Protein 1RI9 (pdb70)

Sequence (77 aa):
EKEEKDFRKKFKYDGEIRVLYSTKVTTSITSKKWGTRDLQVKPGESLEVIQTTDDTKVLCRNEEGKYGYVLRSYLADEKEEKDFRKKFKYDGEIRVLYSTKVTTSITSKKWGTRDLQVKPGESLEVIQTTDDTKVLCRNEEGKYGYVLRSYLADEKEEKDFRKKFKYDGEIRVLYSTKVTTSITSKKWGTRDLQVKPGESLEVIQTTDDTKVLCRNEEGKYGYVLRSYLADEKEEKDFRKKFKYDGEIRVLYSTKVTTSITSKKWGTRDLQVKPGESLEVIQTTDDTKVLCRNEEGKYGYVLRSYLADEKEEKDFRKKFKYDGEIRVLYSTKVTTSITSKKWGTRDLQVKPGESLEVIQTTDDTKVLCRNEEGKYGYVLRSYLADEKEEKDFRKKFKYDGEIRVLYSTKVTTSITSKKWGTRDLQVKPGESLEVIQTTDDTKVLCRNEEGKYGYVLRSYLADEKEEKDFRKKFKYDGEIRVLYSTKVTTSITSKKWGTRDLQVKPGESLEVIQTTDDTKVLCRNEEGKYGYVLRSYLADEKEEKDFRKKFKYDGEIRVLYSTKVTTSITSKKWGTRDLQVKPGESLEVIQTTDDTKVLCRNEEGKYGYVLRSYLADEKEEKDFRKKFKYDGEIRVLYSTKVTTSITSKKWGTRDLQVKPGESLEVIQTTDDTKVLCRNEEGKYGYVLRSYLADEKEEKDFRKKFKYDGEIRVLYSTKVTTSITSKKWGTRDLQVKPGESLEVIQTTDDTKVLCRNEEGKYGYVLRSYLADEKEEKDFRKKFKYDGEIRVLYSTKVTTSITSKKWGTRDLQVKPGESLEVIQTTDDTKVLCRNEEGKYGYVLRSYLADEKEEKDFRKKFKYDGEIRVLYSTKVTTSITSKKWGTRDLQVKPGESLEVIQTTDDTKVLCRNEEGKYGYVLRSYLADEKEEKDFRKKFKYDGEIRVLYSTKVTTSITSKKWGTRDLQVKPGESLEVIQTTDDTKVLCRNEEGKYGYVLRSYLADEKEEKDFRKKFKYDGEIRVLYSTKVTTSITSKKWGTRDLQVKPGESLEVIQTTDDTKVLCRNEEGKYGYVLRSYLADEKEEKDFRKKFKYDGEIRVLYSTKVTTSITSKKWGTRDLQVKPGESLEVIQTTDDTKVLCRNEEGKYGYVLRSYLADEKEEKDFRKKFKYDGEIRVLYSTKVTTSITSKKWGTRDLQVKPGESLEVIQTTDDTKVLCRNEEGKYGYVLRSYLADEKEEKDFRKKFKYDGEIRVLYSTKVTTSITSKKWGTRDLQVKPGESLEVIQTTDDTKVLCRNEEGKYGYVLRSYLADEKEEKDFRKKFKYDGEIRVLYSTKVTTSITSKKWGTRDLQVKPGESLEVIQTTDDTKVLCRNEEGKYGYVLRSYLADEKEEKDFRKKFKYDGEIRVLYSTKVTTSITSKKWGTRDLQVKPGESLEVIQTTDDTKVLCRNEEGKYGYVLRSYLADEKEEKDFRKKFKYDGEIRVLYSTKVTTSITSKKWGTRDLQVKPGESLEVIQTTDDTKVLCRNEEGKYGYVLRSYLAD

Solvent-accessible surface area: 5513 Å² total; per-residue (Å²): 164,138,56,50,130,75,13,130,124,112,8,141,85,122,50,127,48,142,54,131,82,65,19,136,10,55,108,74,10,7,66,168,136,81,40,138,104,29,9,136,12,107,42,51,75,69,29,78,0,1,80,66,59,115,124,65,36,13,2,4,96,25,182,143,12,64,22,2,20,2,70,133,84,42,22,21,171

Radius of gyration: 11.42 Å; Cα contacts (8 Å, |Δi|>4): 143; chains: 1; bounding box: 29×22×27 Å

GO terms:
  GO:0050852 T cell receptor signaling pathway (P, TAS)
  GO:0005515 protein binding (F, IPI)
  GO:0005634 nucleus (C, TAS)
  GO:0006955 immune response (P, TAS)
  GO:0005829 cytosol (C, TAS)
  GO:0005737 cytoplasm (C, EXP)
  GO:0005102 signaling receptor binding (F, TAS)
  GO:0015629 actin cytoskeleton (C, TAS)

Nearest PDB structures (foldseek):
  1ri9-assembly1_A  TM=9.977E-01  e=1.172E-13  Homo sapiens
  1b07-assembly1_A  TM=7.078E-01  e=4.066E-02  Mus musculus
  1gl5-assembly1_A  TM=6.470E-01  e=2.477E-02  Mus musculus
  3qwy-assembly2_B  TM=7.095E-01  e=5.896E-02  Caenorhabditis elegans
  2l3s-assembly1_A  TM=6.699E-01  e=9.096E-02  Gallus gallus

CATH classification: 2.30.30.40

Secondary structure (DSSP, 8-state):
-HHHHHHHHHT---S----SS-PBPPTTS-SS---TTB----TT-B-EEEEESSSSEEEEEETTTEEEEEEGGGS--

Organism: Homo sapiens (NCBI:txid9606)

Structure (mmCIF, N/CA/C/O backbone):
data_1RI9
#
_entry.id   1RI9
#
loop_
_atom_site.group_PDB
_atom_site.id
_atom_site.type_symbol
_atom_site.label_atom_id
_atom_site.label_alt_id
_atom_site.label_comp_id
_atom_site.label_asym_id
_atom_site.label_entity_id
_atom_site.label_seq_id
_atom_site.pdbx_PDB_ins_code
_atom_site.Cartn_x
_atom_site.Cartn_y
_atom_site.Cartn_z
_atom_site.occupancy
_atom_site.B_iso_or_equiv
_atom_site.auth_seq_id
_atom_site.auth_comp_id
_atom_site.auth_asym_id
_atom_site.auth_atom_id
_atom_site.pdbx_PDB_model_num
ATOM 1 N N . GLU A 1 20 ? 8.598 -3.810 12.693 1.00 0.00 7 GLU A N 1
ATOM 2 C CA . GLU A 1 20 ? 8.399 -4.493 13.960 1.00 0.00 7 GLU A CA 1
ATOM 3 C C . GLU A 1 20 ? 8.164 -5.987 13.727 1.00 0.00 7 GLU A C 1
ATOM 4 O O . GLU A 1 20 ? 8.480 -6.509 12.659 1.00 0.00 7 GLU A O 1
ATOM 16 N N . LYS A 1 21 ? 7.611 -6.632 14.744 1.00 0.00 8 LYS A N 1
ATOM 17 C CA . LYS A 1 21 ? 7.330 -8.055 14.663 1.00 0.00 8 LYS A CA 1
ATOM 18 C C . LYS A 1 21 ? 6.303 -8.306 13.557 1.00 0.00 8 LYS A C 1
ATOM 19 O O . LYS A 1 21 ? 6.162 -9.431 13.080 1.00 0.00 8 LYS A O 1
ATOM 38 N N . GLU A 1 22 ? 5.613 -7.240 13.181 1.00 0.00 9 GLU A N 1
ATOM 39 C CA . GLU A 1 22 ? 4.604 -7.330 12.140 1.00 0.00 9 GLU A CA 1
ATOM 40 C C . GLU A 1 22 ? 5.262 -7.594 10.784 1.00 0.00 9 GLU A C 1
ATOM 41 O O . GLU A 1 22 ? 4.650 -8.190 9.899 1.00 0.00 9 GLU A O 1
ATOM 53 N N . GLU A 1 23 ? 6.500 -7.137 10.664 1.00 0.00 10 GLU A N 1
ATOM 54 C CA . GLU A 1 23 ? 7.247 -7.317 9.431 1.00 0.00 10 GLU A CA 1
ATOM 55 C C . GLU A 1 23 ? 7.454 -8.806 9.147 1.00 0.00 10 GLU A C 1
ATOM 56 O O . GLU A 1 23 ? 7.474 -9.224 7.991 1.00 0.00 10 GLU A O 1
ATOM 68 N N . LYS A 1 24 ? 7.602 -9.566 10.223 1.00 0.00 11 LYS A N 1
ATOM 69 C CA . LYS A 1 24 ? 7.805 -11.000 10.104 1.00 0.00 11 LYS A CA 1
ATOM 70 C C . LYS A 1 24 ? 6.514 -11.655 9.610 1.00 0.00 11 LYS A C 1
ATOM 71 O O . LYS A 1 24 ? 6.555 -12.663 8.907 1.00 0.00 11 LYS A O 1
ATOM 90 N N . ASP A 1 25 ? 5.398 -11.055 9.997 1.00 0.00 12 ASP A N 1
ATOM 91 C CA . ASP A 1 25 ? 4.097 -11.567 9.602 1.00 0.00 12 ASP A CA 1
ATOM 92 C C . ASP A 1 25 ? 3.906 -11.359 8.099 1.00 0.00 12 ASP A C 1
ATOM 93 O O . ASP A 1 25 ? 3.459 -12.263 7.395 1.00 0.00 12 ASP A O 1
ATOM 102 N N . PHE A 1 26 ? 4.255 -10.162 7.651 1.00 0.00 13 PHE A N 1
ATOM 103 C CA . PHE A 1 26 ? 4.128 -9.823 6.243 1.00 0.00 13 PHE A CA 1
ATOM 104 C C . PHE A 1 26 ? 5.135 -10.605 5.398 1.00 0.00 13 PHE A C 1
ATOM 105 O O . PHE A 1 26 ? 4.760 -11.256 4.424 1.00 0.00 13 PHE A O 1
ATOM 122 N N . ARG A 1 27 ? 6.394 -10.516 5.801 1.00 0.00 14 ARG A N 1
ATOM 123 C CA . ARG A 1 27 ? 7.458 -11.208 5.093 1.00 0.00 14 ARG A CA 1
ATOM 124 C C . ARG A 1 27 ? 7.204 -12.717 5.097 1.00 0.00 14 ARG A C 1
ATOM 125 O O . ARG A 1 27 ? 7.631 -13.424 4.186 1.00 0.00 14 ARG A O 1
ATOM 146 N N . LYS A 1 28 ? 6.511 -13.165 6.133 1.00 0.00 15 LYS A N 1
ATOM 147 C CA . LYS A 1 28 ? 6.196 -14.577 6.268 1.00 0.00 15 LYS A CA 1
ATOM 148 C C . LYS A 1 28 ? 5.488 -15.061 5.001 1.00 0.00 15 LYS A C 1
ATOM 149 O O . LYS A 1 28 ? 5.969 -15.967 4.324 1.00 0.00 15 LYS A O 1
ATOM 168 N N . LYS A 1 29 ? 4.355 -14.433 4.719 1.00 0.00 16 LYS A N 1
ATOM 169 C CA . LYS A 1 29 ? 3.576 -14.788 3.545 1.00 0.00 16 LYS A CA 1
ATOM 170 C C . LYS A 1 29 ? 4.117 -14.030 2.331 1.00 0.00 16 LYS A C 1
ATOM 171 O O . LYS A 1 29 ? 4.055 -14.526 1.207 1.00 0.00 16 LYS A O 1
ATOM 190 N N . PHE A 1 30 ? 4.635 -12.840 2.598 1.00 0.00 17 PHE A N 1
ATOM 191 C CA . PHE A 1 30 ? 5.186 -12.009 1.542 1.00 0.00 17 PHE A CA 1
ATOM 192 C C . PHE A 1 30 ? 6.660 -12.339 1.298 1.00 0.00 17 PHE A C 1
ATOM 193 O O . PHE A 1 30 ? 7.435 -11.473 0.893 1.00 0.00 17 PHE A O 1
ATOM 210 N N . LYS A 1 31 ? 7.003 -13.593 1.554 1.00 0.00 18 LYS A N 1
ATOM 211 C CA . LYS A 1 31 ? 8.371 -14.047 1.367 1.00 0.00 18 LYS A CA 1
ATOM 212 C C . LYS A 1 31 ? 8.978 -13.339 0.154 1.00 0.00 18 LYS A C 1
ATOM 213 O O . LYS A 1 31 ? 10.079 -13.676 -0.279 1.00 0.00 18 LYS A O 1
ATOM 232 N N . TYR A 1 32 ? 8.233 -12.372 -0.360 1.00 0.00 19 TYR A N 1
ATOM 233 C CA . TYR A 1 32 ? 8.684 -11.613 -1.515 1.00 0.00 19 TYR A CA 1
ATOM 234 C C . TYR A 1 32 ? 9.946 -10.813 -1.186 1.00 0.00 19 TYR A C 1
ATOM 235 O O . TYR A 1 32 ? 9.946 -9.998 -0.265 1.00 0.00 19 TYR A O 1
ATOM 253 N N . ASP A 1 33 ? 10.991 -11.073 -1.958 1.00 0.00 20 ASP A N 1
ATOM 254 C CA . ASP A 1 33 ? 12.256 -10.387 -1.761 1.00 0.00 20 ASP A CA 1
ATOM 255 C C . ASP A 1 33 ? 12.401 -9.281 -2.809 1.00 0.00 20 ASP A C 1
ATOM 256 O O . ASP A 1 33 ? 12.795 -9.545 -3.944 1.00 0.00 20 ASP A O 1
ATOM 265 N N . GLY A 1 34 ? 12.074 -8.067 -2.391 1.00 0.00 21 GLY A N 1
ATOM 266 C CA . GLY A 1 34 ? 12.163 -6.921 -3.279 1.00 0.00 21 GLY A CA 1
ATOM 267 C C . GLY A 1 34 ? 12.507 -5.650 -2.501 1.00 0.00 21 GLY A C 1
ATOM 268 O O . GLY A 1 34 ? 12.852 -5.713 -1.322 1.00 0.00 21 GLY A O 1
ATOM 272 N N . GLU A 1 35 ? 12.402 -4.524 -3.192 1.00 0.00 22 GLU A N 1
ATOM 273 C CA . GLU A 1 35 ? 12.698 -3.240 -2.581 1.00 0.00 22 GLU A CA 1
ATOM 274 C C . GLU A 1 35 ? 11.401 -2.512 -2.221 1.00 0.00 22 GLU A C 1
ATOM 275 O O . GLU A 1 35 ? 10.846 -1.783 -3.043 1.00 0.00 22 GLU A O 1
ATOM 287 N N . ILE A 1 36 ? 10.956 -2.733 -0.993 1.00 0.00 23 ILE A N 1
ATOM 288 C CA . ILE A 1 36 ? 9.735 -2.108 -0.515 1.00 0.00 23 ILE A CA 1
ATOM 289 C C . ILE A 1 36 ? 9.962 -0.601 -0.371 1.00 0.00 23 ILE A C 1
ATOM 290 O O . ILE A 1 36 ? 10.677 -0.161 0.528 1.00 0.00 23 ILE A O 1
ATOM 306 N N . ARG A 1 37 ? 9.340 0.147 -1.270 1.00 0.00 24 ARG A N 1
ATOM 307 C CA . ARG A 1 37 ? 9.465 1.595 -1.254 1.00 0.00 24 ARG A CA 1
ATOM 308 C C . ARG A 1 37 ? 8.239 2.241 -1.903 1.00 0.00 24 ARG A C 1
ATOM 309 O O . ARG A 1 37 ? 7.993 2.055 -3.094 1.00 0.00 24 ARG A O 1
ATOM 330 N N . VAL A 1 38 ? 7.504 2.986 -1.092 1.00 0.00 25 VAL A N 1
ATOM 331 C CA . VAL A 1 38 ? 6.310 3.661 -1.572 1.00 0.00 25 VAL A CA 1
ATOM 332 C C . VAL A 1 38 ? 6.709 4.736 -2.584 1.00 0.00 25 VAL A C 1
ATOM 333 O O . VAL A 1 38 ? 7.124 5.830 -2.203 1.00 0.00 25 VAL A O 1
ATOM 346 N N . LEU A 1 39 ? 6.571 4.388 -3.855 1.00 0.00 26 LEU A N 1
ATOM 347 C CA . LEU A 1 39 ? 6.912 5.310 -4.925 1.00 0.00 26 LEU A CA 1
ATOM 348 C C . LEU A 1 39 ? 5.670 6.115 -5.314 1.00 0.00 26 LEU A C 1
ATOM 349 O O . LEU A 1 39 ? 5.732 7.337 -5.440 1.00 0.00 26 LEU A O 1
ATOM 365 N N . TYR A 1 40 ? 4.571 5.397 -5.495 1.00 0.00 27 TYR A N 1
ATOM 366 C CA . TYR A 1 40 ? 3.317 6.029 -5.867 1.00 0.00 27 TYR A CA 1
ATOM 367 C C . TYR A 1 40 ? 2.201 5.648 -4.892 1.00 0.00 27 TYR A C 1
ATOM 368 O O . TYR A 1 40 ? 1.486 4.672 -5.112 1.00 0.00 27 TYR A O 1
ATOM 386 N N . SER A 1 41 ? 2.087 6.440 -3.836 1.00 0.00 28 SER A N 1
ATOM 387 C CA . SER A 1 41 ? 1.070 6.198 -2.826 1.00 0.00 28 SER A CA 1
ATOM 388 C C . SER A 1 41 ? -0.313 6.547 -3.382 1.00 0.00 28 SER A C 1
ATOM 389 O O . SER A 1 41 ? -0.614 7.716 -3.618 1.00 0.00 28 SER A O 1
ATOM 397 N N . THR A 1 42 ? -1.116 5.511 -3.576 1.00 0.00 29 THR A N 1
ATOM 398 C CA . THR A 1 42 ? -2.459 5.693 -4.100 1.00 0.00 29 THR A CA 1
ATOM 399 C C . THR A 1 42 ? -3.455 5.890 -2.956 1.00 0.00 29 THR A C 1
ATOM 400 O O . THR A 1 42 ? -3.167 5.546 -1.811 1.00 0.00 29 THR A O 1
ATOM 411 N N . LYS A 1 43 ? -4.607 6.443 -3.306 1.00 0.00 30 LYS A N 1
ATOM 412 C CA . LYS A 1 43 ? -5.648 6.690 -2.323 1.00 0.00 30 LYS A CA 1
ATOM 413 C C . LYS A 1 43 ? -6.704 5.586 -2.415 1.00 0.00 30 LYS A C 1
ATOM 414 O O . LYS A 1 43 ? -7.084 5.176 -3.511 1.00 0.00 30 LYS A O 1
ATOM 433 N N . VAL A 1 44 ? -7.147 5.136 -1.251 1.00 0.00 31 VAL A N 1
ATOM 434 C CA . VAL A 1 44 ? -8.151 4.088 -1.186 1.00 0.00 31 VAL A CA 1
ATOM 435 C C . VAL A 1 44 ? -9.500 4.651 -1.637 1.00 0.00 31 VAL A C 1
ATOM 436 O O . VAL A 1 44 ? -10.034 5.567 -1.013 1.00 0.00 31 VAL A O 1
ATOM 449 N N . THR A 1 45 ? -10.013 4.081 -2.717 1.00 0.00 32 THR A N 1
ATOM 450 C CA . THR A 1 45 ? -11.289 4.515 -3.259 1.00 0.00 32 THR A CA 1
ATOM 451 C C . THR A 1 45 ? -12.439 4.009 -2.384 1.00 0.00 32 THR A C 1
ATOM 452 O O . THR A 1 45 ? -12.459 2.844 -1.991 1.00 0.00 32 THR A O 1
ATOM 463 N N . THR A 1 46 ? -13.368 4.911 -2.105 1.00 0.00 33 THR A N 1
ATOM 464 C CA . THR A 1 46 ? -14.518 4.572 -1.285 1.00 0.00 33 THR A CA 1
ATOM 465 C C . THR A 1 46 ? -15.084 3.211 -1.696 1.00 0.00 33 THR A C 1
ATOM 466 O O . THR A 1 46 ? -15.801 2.575 -0.926 1.00 0.00 33 THR A O 1
ATOM 477 N N . SER A 1 47 ? -14.739 2.805 -2.909 1.00 0.00 34 SER A N 1
ATOM 478 C CA . SER A 1 47 ? -15.203 1.531 -3.432 1.00 0.00 34 SER A CA 1
ATOM 479 C C . SER A 1 47 ? -14.210 0.424 -3.072 1.00 0.00 34 SER A C 1
ATOM 480 O O . SER A 1 47 ? -14.269 -0.672 -3.626 1.00 0.00 34 SER A O 1
ATOM 488 N N . ILE A 1 48 ? -13.320 0.750 -2.147 1.00 0.00 35 ILE A N 1
ATOM 489 C CA . ILE A 1 48 ? -12.315 -0.203 -1.706 1.00 0.00 35 ILE A CA 1
ATOM 490 C C . ILE A 1 48 ? -12.986 -1.296 -0.872 1.00 0.00 35 ILE A C 1
ATOM 491 O O . ILE A 1 48 ? -14.174 -1.207 -0.567 1.00 0.00 35 ILE A O 1
ATOM 507 N N . THR A 1 49 ? -12.195 -2.301 -0.526 1.00 0.00 36 THR A N 1
ATOM 508 C CA . THR A 1 49 ? -12.698 -3.410 0.267 1.00 0.00 36 THR A CA 1
ATOM 509 C C . THR A 1 49 ? -12.971 -2.958 1.702 1.00 0.00 36 THR A C 1
ATOM 510 O O . THR A 1 49 ? -12.062 -2.510 2.400 1.00 0.00 36 THR A O 1
ATOM 521 N N . SER A 1 50 ? -14.228 -3.091 2.102 1.00 0.00 37 SER A N 1
ATOM 522 C CA . SER A 1 50 ? -14.632 -2.702 3.442 1.00 0.00 37 SER A CA 1
ATOM 523 C C . SER A 1 50 ? -15.172 -3.917 4.199 1.00 0.00 37 SER A C 1
ATOM 524 O O . SER A 1 50 ? -15.100 -3.970 5.426 1.00 0.00 37 SER A O 1
ATOM 532 N N . LYS A 1 51 ? -15.701 -4.862 3.436 1.00 0.00 38 LYS A N 1
ATOM 533 C CA . LYS A 1 51 ? -16.253 -6.073 4.020 1.00 0.00 38 LYS A CA 1
ATOM 534 C C . LYS A 1 51 ? -15.279 -7.232 3.795 1.00 0.00 38 LYS A C 1
ATOM 535 O O . LYS A 1 51 ? -14.974 -7.980 4.723 1.00 0.00 38 LYS A O 1
ATOM 554 N N . LYS A 1 52 ? -14.819 -7.344 2.558 1.00 0.00 39 LYS A N 1
ATOM 555 C CA . LYS A 1 52 ? -13.886 -8.399 2.199 1.00 0.00 39 LYS A CA 1
ATOM 556 C C . LYS A 1 52 ? -12.550 -8.154 2.904 1.00 0.00 39 LYS A C 1
ATOM 557 O O . LYS A 1 52 ? -11.958 -7.085 2.764 1.00 0.00 39 LYS A O 1
ATOM 576 N N . TRP A 1 53 ? -12.115 -9.162 3.646 1.00 0.00 40 TRP A N 1
ATOM 577 C CA . TRP A 1 53 ? -10.860 -9.069 4.372 1.00 0.00 40 TRP A CA 1
ATOM 578 C C . TRP A 1 53 ? -10.201 -10.450 4.356 1.00 0.00 40 TRP A C 1
ATOM 579 O O 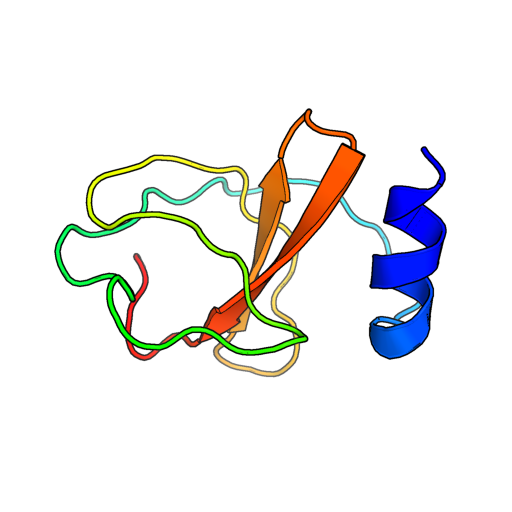. TRP A 1 53 ? -10.831 -11.446 4.710 1.00 0.00 40 TRP A O 1
ATOM 600 N N . GLY A 1 54 ? -8.943 -10.465 3.943 1.00 0.00 41 GLY A N 1
ATOM 601 C CA . GLY A 1 54 ? -8.192 -11.708 3.876 1.00 0.00 41 GLY A CA 1
ATOM 602 C C . GLY A 1 54 ? -6.980 -11.666 4.809 1.00 0.00 41 GLY A C 1
ATOM 603 O O . GLY A 1 54 ? -6.529 -10.591 5.199 1.00 0.00 41 GLY A O 1
ATOM 607 N N . THR A 1 55 ? -6.487 -12.851 5.139 1.00 0.00 42 THR A N 1
ATOM 608 C CA . THR A 1 55 ? -5.336 -12.964 6.018 1.00 0.00 42 THR A CA 1
ATOM 609 C C . THR A 1 55 ? -4.150 -12.184 5.447 1.00 0.00 42 THR A C 1
ATOM 610 O O . THR A 1 55 ? -3.374 -11.591 6.195 1.00 0.00 42 THR A O 1
ATOM 621 N N . ARG A 1 56 ? -4.046 -12.210 4.126 1.00 0.00 43 ARG A N 1
ATOM 622 C CA . ARG A 1 56 ? -2.968 -11.513 3.446 1.00 0.00 43 ARG A CA 1
ATOM 623 C C . ARG A 1 56 ? -3.444 -10.141 2.964 1.00 0.00 43 ARG A C 1
ATOM 624 O O . ARG A 1 56 ? -2.723 -9.446 2.249 1.00 0.00 43 ARG A O 1
ATOM 645 N N . ASP A 1 57 ? -4.654 -9.793 3.374 1.00 0.00 44 ASP A N 1
ATOM 646 C CA . ASP A 1 57 ? -5.235 -8.516 2.992 1.00 0.00 44 ASP A CA 1
ATOM 647 C C . ASP A 1 57 ? -5.167 -7.555 4.181 1.00 0.00 44 ASP A C 1
ATOM 648 O O . ASP A 1 57 ? -4.973 -7.981 5.318 1.00 0.00 44 ASP A O 1
ATOM 657 N N . LEU A 1 58 ? -5.332 -6.276 3.876 1.00 0.00 45 LEU A N 1
ATOM 658 C CA . LEU A 1 58 ? -5.292 -5.251 4.905 1.00 0.00 45 LEU A CA 1
ATOM 659 C C . LEU A 1 58 ? -6.721 -4.898 5.323 1.00 0.00 45 LEU A C 1
ATOM 660 O O . LEU A 1 58 ? -7.646 -4.984 4.517 1.00 0.00 45 LEU A O 1
ATOM 676 N N . GLN A 1 59 ? -6.856 -4.507 6.582 1.00 0.00 46 GLN A N 1
ATOM 677 C CA . GLN A 1 59 ? -8.157 -4.141 7.116 1.00 0.00 46 GLN A CA 1
ATOM 678 C C . GLN A 1 59 ? -8.433 -2.657 6.869 1.00 0.00 46 GLN A C 1
ATOM 679 O O . GLN A 1 59 ? -9.117 -2.009 7.660 1.00 0.00 46 GLN A O 1
ATOM 693 N N . VAL A 1 60 ? -7.887 -2.161 5.768 1.00 0.00 47 VAL A N 1
ATOM 694 C CA . VAL A 1 60 ? -8.066 -0.765 5.407 1.00 0.00 47 VAL A CA 1
ATOM 695 C C . VAL A 1 60 ? -9.546 -0.504 5.116 1.00 0.00 47 VAL A C 1
ATOM 696 O O . VAL A 1 60 ? -10.307 -1.437 4.863 1.00 0.00 47 VAL A O 1
ATOM 709 N N . LYS A 1 61 ? -9.909 0.770 5.161 1.00 0.00 48 LYS A N 1
ATOM 710 C CA . LYS A 1 61 ? -11.283 1.165 4.906 1.00 0.00 48 LYS A CA 1
ATOM 711 C C . LYS A 1 61 ? -11.347 1.956 3.597 1.00 0.00 48 LYS A C 1
ATOM 712 O O . LYS A 1 61 ? -10.351 2.538 3.171 1.00 0.00 48 LYS A O 1
ATOM 731 N N . PRO A 1 62 ? -12.559 1.952 2.982 1.00 0.00 49 PRO A N 1
ATOM 732 C CA . PRO A 1 62 ? -12.766 2.662 1.731 1.00 0.00 49 PRO A CA 1
ATOM 733 C C . PRO A 1 62 ? -12.852 4.171 1.965 1.00 0.00 49 PRO A C 1
ATOM 734 O O . PRO A 1 62 ? -13.597 4.628 2.831 1.00 0.00 49 PRO A O 1
ATOM 745 N N . GLY A 1 63 ? -12.079 4.905 1.177 1.00 0.00 50 GLY A N 1
ATOM 746 C CA . GLY A 1 63 ? -12.058 6.353 1.288 1.00 0.00 50 GLY A CA 1
ATOM 747 C C . GLY A 1 63 ? -10.848 6.824 2.097 1.00 0.00 50 GLY A C 1
ATOM 748 O O . GLY A 1 63 ? -10.759 7.995 2.463 1.00 0.00 50 GLY A O 1
ATOM 752 N N . GLU A 1 64 ? -9.946 5.888 2.352 1.00 0.00 51 GLU A N 1
ATOM 753 C CA . GLU A 1 64 ? -8.745 6.192 3.111 1.00 0.00 51 GLU A CA 1
ATOM 754 C C . GLU A 1 64 ? -7.543 6.322 2.173 1.00 0.00 51 GLU A C 1
ATOM 755 O O . GLU A 1 64 ? -7.645 6.026 0.983 1.00 0.00 51 GLU A O 1
ATOM 767 N N . SER A 1 65 ? -6.433 6.765 2.744 1.00 0.00 52 SER A N 1
ATOM 768 C CA . SER A 1 65 ? -5.213 6.938 1.974 1.00 0.00 52 SER A CA 1
ATOM 769 C C . SER A 1 65 ? -4.059 6.191 2.647 1.00 0.00 52 SER A C 1
ATOM 770 O O . SER A 1 65 ? -3.831 6.344 3.846 1.00 0.00 52 SER A O 1
ATOM 778 N N . LEU A 1 66 ? -3.362 5.399 1.845 1.00 0.00 53 LEU A N 1
ATOM 779 C CA . LEU A 1 66 ? -2.238 4.627 2.348 1.00 0.00 53 LEU A CA 1
ATOM 780 C C . LEU A 1 66 ? -1.113 4.639 1.311 1.00 0.00 53 LEU A C 1
ATOM 781 O O . LEU A 1 66 ? -1.332 5.001 0.156 1.00 0.00 53 LEU A O 1
ATOM 797 N N . GLU A 1 67 ? 0.067 4.239 1.761 1.00 0.00 54 GLU A N 1
ATOM 798 C CA . GLU A 1 67 ? 1.227 4.198 0.887 1.00 0.00 54 GLU A CA 1
ATOM 799 C C . GLU A 1 67 ? 1.173 2.960 -0.010 1.00 0.00 54 GLU A C 1
ATOM 800 O O . GLU A 1 67 ? 0.902 1.858 0.463 1.00 0.00 54 GLU A O 1
ATOM 812 N N . VAL A 1 68 ? 1.435 3.184 -1.290 1.00 0.00 55 VAL A N 1
ATOM 813 C CA . VAL A 1 68 ? 1.419 2.100 -2.257 1.00 0.00 55 VAL A CA 1
ATOM 814 C C . VAL A 1 68 ? 2.857 1.693 -2.584 1.00 0.00 55 VAL A C 1
ATOM 815 O O . VAL A 1 68 ? 3.683 2.539 -2.925 1.00 0.00 55 VAL A O 1
ATOM 828 N N . ILE A 1 69 ? 3.113 0.398 -2.468 1.00 0.00 56 ILE A N 1
ATOM 829 C CA . ILE A 1 69 ? 4.437 -0.131 -2.747 1.00 0.00 56 ILE A CA 1
ATOM 830 C C . ILE A 1 69 ? 4.516 -0.546 -4.218 1.00 0.00 56 ILE A C 1
ATOM 831 O O . ILE A 1 69 ? 4.025 0.164 -5.094 1.00 0.00 56 ILE A O 1
ATOM 847 N N . GLN A 1 70 ? 5.138 -1.694 -4.443 1.00 0.00 57 GLN A N 1
ATOM 848 C CA . GLN A 1 70 ? 5.288 -2.212 -5.792 1.00 0.00 57 GLN A CA 1
ATOM 849 C C . GLN A 1 70 ? 4.156 -3.189 -6.115 1.00 0.00 57 GLN A C 1
ATOM 850 O O . GLN A 1 70 ? 3.554 -3.766 -5.211 1.00 0.00 57 GLN A O 1
ATOM 864 N N . THR A 1 71 ? 3.901 -3.344 -7.405 1.00 0.00 58 THR A N 1
ATOM 865 C CA . THR A 1 71 ? 2.852 -4.242 -7.858 1.00 0.00 58 THR A CA 1
ATOM 866 C C . THR A 1 71 ? 3.224 -5.694 -7.554 1.00 0.00 58 THR A C 1
ATOM 867 O O . THR A 1 71 ? 4.266 -6.177 -7.996 1.00 0.00 58 THR A O 1
ATOM 878 N N . THR A 1 72 ? 2.353 -6.350 -6.801 1.00 0.00 59 THR A N 1
ATOM 879 C CA . THR A 1 72 ? 2.578 -7.737 -6.433 1.00 0.00 59 THR A CA 1
ATOM 880 C C . THR A 1 72 ? 2.815 -8.589 -7.682 1.00 0.00 59 THR A C 1
ATOM 881 O O . THR A 1 72 ? 3.944 -8.989 -7.959 1.00 0.00 59 THR A O 1
ATOM 892 N N . ASP A 1 73 ? 1.731 -8.841 -8.402 1.00 0.00 60 ASP A N 1
ATOM 893 C CA . ASP A 1 73 ? 1.807 -9.638 -9.614 1.00 0.00 60 ASP A CA 1
ATOM 894 C C . ASP A 1 73 ? 1.701 -8.717 -10.832 1.00 0.00 60 ASP A C 1
ATOM 895 O O . ASP A 1 73 ? 2.709 -8.207 -11.318 1.00 0.00 60 ASP A O 1
ATOM 904 N N . ASP A 1 74 ? 0.471 -8.533 -11.289 1.00 0.00 61 ASP A N 1
ATOM 905 C CA . ASP A 1 74 ? 0.220 -7.683 -12.440 1.00 0.00 61 ASP A CA 1
ATOM 906 C C . ASP A 1 74 ? -0.659 -6.505 -12.017 1.00 0.00 61 ASP A C 1
ATOM 907 O O . ASP A 1 74 ? -0.278 -5.348 -12.187 1.00 0.00 61 ASP A O 1
ATOM 916 N N . THR A 1 75 ? -1.820 -6.840 -11.473 1.00 0.00 62 THR A N 1
ATOM 917 C CA . THR A 1 75 ? -2.757 -5.825 -11.024 1.00 0.00 62 THR A CA 1
ATOM 918 C C . THR A 1 75 ? -2.986 -5.940 -9.516 1.00 0.00 62 THR A C 1
ATOM 919 O O . THR A 1 75 ? -4.065 -6.332 -9.076 1.00 0.00 62 THR A O 1
ATOM 930 N N . LYS A 1 76 ? -1.952 -5.590 -8.764 1.00 0.00 63 LYS A N 1
ATOM 931 C CA . LYS A 1 76 ? -2.027 -5.649 -7.315 1.00 0.00 63 LYS A CA 1
ATOM 932 C C . LYS A 1 76 ? -0.991 -4.694 -6.716 1.00 0.00 63 LYS A C 1
ATOM 933 O O . LYS A 1 76 ? 0.175 -4.715 -7.104 1.00 0.00 63 LYS A O 1
ATOM 952 N N . VAL A 1 77 ? -1.456 -3.880 -5.780 1.00 0.00 64 VAL A N 1
ATOM 953 C CA . VAL A 1 77 ? -0.585 -2.920 -5.123 1.00 0.00 64 VAL A CA 1
ATOM 954 C C . VAL A 1 77 ? -0.577 -3.191 -3.618 1.00 0.00 64 VAL A C 1
ATOM 955 O O . VAL A 1 77 ? -1.632 -3.268 -2.991 1.00 0.00 64 VAL A O 1
ATOM 968 N N . LEU A 1 78 ? 0.627 -3.329 -3.080 1.00 0.00 65 LEU A N 1
ATOM 969 C CA . LEU A 1 78 ? 0.786 -3.590 -1.660 1.00 0.00 65 LEU A CA 1
ATOM 970 C C . LEU A 1 78 ? 0.865 -2.261 -0.907 1.00 0.00 65 LEU A C 1
ATOM 971 O O . LEU A 1 78 ? 1.737 -1.438 -1.182 1.00 0.00 65 LEU A O 1
ATOM 987 N N . CYS A 1 79 ? -0.058 -2.091 0.028 1.00 0.00 66 CYS A N 1
ATOM 988 C CA . CYS A 1 79 ? -0.104 -0.876 0.823 1.00 0.00 66 CYS A CA 1
ATOM 989 C C . CYS A 1 79 ? 0.733 -1.094 2.085 1.00 0.00 66 CYS A C 1
ATOM 990 O O . CYS A 1 79 ? 0.926 -2.230 2.517 1.00 0.00 66 CYS A O 1
ATOM 998 N N . ARG A 1 80 ? 1.208 0.011 2.640 1.00 0.00 67 ARG A N 1
ATOM 999 C CA . ARG A 1 80 ? 2.020 -0.046 3.844 1.00 0.00 67 ARG A CA 1
ATOM 1000 C C . ARG A 1 80 ? 1.567 1.023 4.840 1.00 0.00 67 ARG A C 1
ATOM 1001 O O . ARG A 1 80 ? 1.245 2.144 4.450 1.00 0.00 67 ARG A O 1
ATOM 1022 N N . ASN A 1 81 ? 1.556 0.638 6.108 1.00 0.00 68 ASN A N 1
ATOM 1023 C CA . ASN A 1 81 ? 1.148 1.549 7.164 1.00 0.00 68 ASN A CA 1
ATOM 1024 C C . ASN A 1 81 ? 2.298 1.718 8.159 1.00 0.00 68 ASN A C 1
ATOM 1025 O O . ASN A 1 81 ? 2.998 0.756 8.473 1.00 0.00 68 ASN A O 1
ATOM 1036 N N . GLU A 1 82 ? 2.458 2.947 8.627 1.00 0.00 69 GLU A N 1
ATOM 1037 C CA . GLU A 1 82 ? 3.511 3.254 9.580 1.00 0.00 69 GLU A CA 1
ATOM 1038 C C . GLU A 1 82 ? 3.402 2.341 10.803 1.00 0.00 69 GLU A C 1
ATOM 1039 O O . GLU A 1 82 ? 4.321 2.279 11.619 1.00 0.00 69 GLU A O 1
ATOM 1051 N N . GLU A 1 83 ? 2.272 1.655 10.892 1.00 0.00 70 GLU A N 1
ATOM 1052 C CA . GLU A 1 83 ? 2.032 0.749 12.001 1.00 0.00 70 GLU A CA 1
ATOM 1053 C C . GLU A 1 83 ? 3.110 -0.337 12.043 1.00 0.00 70 GLU A C 1
ATOM 1054 O O . GLU A 1 83 ? 3.211 -1.078 13.019 1.00 0.00 70 GLU A O 1
ATOM 1066 N N . GLY A 1 84 ? 3.887 -0.396 10.971 1.00 0.00 71 GLY A N 1
ATOM 1067 C CA . GLY A 1 84 ? 4.953 -1.378 10.873 1.00 0.00 71 GLY A CA 1
ATOM 1068 C C . GLY A 1 84 ? 4.429 -2.701 10.312 1.00 0.00 71 GLY A C 1
ATOM 1069 O O . GLY A 1 84 ? 5.107 -3.725 10.391 1.00 0.00 71 GLY A O 1
ATOM 1073 N N . LYS A 1 85 ? 3.227 -2.638 9.759 1.00 0.00 72 LYS A N 1
ATOM 1074 C CA . LYS A 1 85 ? 2.604 -3.819 9.186 1.00 0.00 72 LYS A CA 1
ATOM 1075 C C . LYS A 1 85 ? 2.223 -3.534 7.731 1.00 0.00 72 LYS A C 1
ATOM 1076 O O . LYS A 1 85 ? 1.890 -2.402 7.384 1.00 0.00 72 LYS A O 1
ATOM 1095 N N . TYR A 1 86 ? 2.285 -4.581 6.921 1.00 0.00 73 TYR A N 1
ATOM 1096 C CA . TYR A 1 86 ? 1.950 -4.457 5.512 1.00 0.00 73 TYR A CA 1
ATOM 1097 C C . TYR A 1 86 ? 0.652 -5.199 5.190 1.00 0.00 73 TYR A C 1
ATOM 1098 O O . TYR A 1 86 ? 0.164 -5.984 6.001 1.00 0.00 73 TYR A O 1
ATOM 1116 N N . GLY A 1 87 ? 0.130 -4.924 4.004 1.00 0.00 74 GLY A N 1
ATOM 1117 C CA . GLY A 1 87 ? -1.103 -5.556 3.564 1.00 0.00 74 GLY A CA 1
ATOM 1118 C C . GLY A 1 87 ? -1.216 -5.533 2.038 1.00 0.00 74 GLY A C 1
ATOM 1119 O O . GLY A 1 87 ? -0.578 -4.716 1.377 1.00 0.00 74 GLY A O 1
ATOM 1123 N N . TYR A 1 88 ? -2.033 -6.441 1.524 1.00 0.00 75 TYR A N 1
ATOM 1124 C CA . TYR A 1 88 ? -2.238 -6.536 0.089 1.00 0.00 75 TYR A CA 1
ATOM 1125 C C . TYR A 1 88 ? -3.603 -5.970 -0.308 1.00 0.00 75 TYR A C 1
ATOM 1126 O O . TYR A 1 88 ? -4.533 -5.960 0.497 1.00 0.00 75 TYR A O 1
ATOM 1144 N N . VAL A 1 89 ? -3.680 -5.514 -1.550 1.00 0.00 76 VAL A N 1
ATOM 1145 C CA . VAL A 1 89 ? -4.916 -4.948 -2.064 1.00 0.00 76 VAL A CA 1
ATOM 1146 C C . VAL A 1 89 ? -5.086 -5.352 -3.529 1.00 0.00 76 VAL A C 1
ATOM 1147 O O . VAL A 1 89 ? -4.192 -5.132 -4.345 1.00 0.00 76 VAL A O 1
ATOM 1160 N N . LEU A 1 90 ? -6.240 -5.936 -3.819 1.00 0.00 77 LEU A N 1
ATOM 1161 C CA . LEU A 1 90 ? -6.538 -6.373 -5.172 1.00 0.00 77 LEU A CA 1
ATOM 1162 C C . LEU A 1 90 ? -7.001 -5.173 -6.001 1.00 0.00 77 LEU A C 1
ATOM 1163 O O . LEU A 1 90 ? -7.686 -4.288 -5.490 1.00 0.00 77 LEU A O 1
ATOM 1179 N N . ARG A 1 91 ? -6.607 -5.181 -7.266 1.00 0.00 78 ARG A N 1
ATOM 1180 C CA . ARG A 1 91 ? -6.973 -4.103 -8.170 1.00 0.00 78 ARG A CA 1
ATOM 1181 C C . ARG A 1 91 ? -8.495 -3.963 -8.240 1.00 0.00 78 ARG A C 1
ATOM 1182 O O . ARG A 1 91 ? -9.008 -2.904 -8.598 1.00 0.00 78 ARG A O 1
ATOM 1203 N N . SER A 1 92 ? -9.174 -5.046 -7.892 1.00 0.00 79 SER A N 1
ATOM 1204 C CA . SER A 1 92 ? -10.627 -5.056 -7.910 1.00 0.00 79 SER A CA 1
ATOM 1205 C C . SER A 1 92 ? -11.168 -3.832 -7.171 1.00 0.00 79 SER A C 1
ATOM 1206 O O . SER A 1 92 ? -11.898 -3.026 -7.747 1.00 0.00 79 SER A O 1
ATOM 1214 N N . TYR A 1 93 ? -10.791 -3.730 -5.905 1.00 0.00 80 TYR A N 1
ATOM 1215 C CA . TYR A 1 93 ? -11.230 -2.617 -5.080 1.00 0.00 80 TYR A CA 1
ATOM 1216 C C . TYR A 1 93 ? -10.038 -1.781 -4.607 1.00 0.00 80 TYR A C 1
ATOM 1217 O O . TYR A 1 93 ? -9.541 -1.975 -3.499 1.00 0.00 80 TYR A O 1
ATOM 1235 N N . LEU A 1 94 ? -9.615 -0.870 -5.471 1.00 0.00 81 LEU A N 1
ATOM 1236 C CA . LEU A 1 94 ? -8.491 -0.005 -5.155 1.00 0.00 81 LEU A CA 1
ATOM 1237 C C . LEU A 1 94 ? -8.449 1.154 -6.153 1.00 0.00 81 LEU A C 1
ATOM 1238 O O . LEU A 1 94 ? -9.216 1.177 -7.115 1.00 0.00 81 LEU A O 1
ATOM 1254 N N . ALA A 1 95 ? -7.546 2.087 -5.891 1.00 0.00 82 ALA A N 1
ATOM 1255 C CA . ALA A 1 95 ? -7.394 3.246 -6.754 1.00 0.00 82 ALA A CA 1
ATOM 1256 C C . ALA A 1 95 ? -6.559 2.860 -7.976 1.00 0.00 82 ALA A C 1
ATOM 1257 O O . ALA A 1 95 ? -6.050 1.743 -8.057 1.00 0.00 82 ALA A O 1
ATOM 1264 N N . ASP A 1 96 ? -6.443 3.806 -8.897 1.00 0.00 83 ASP A N 1
ATOM 1265 C CA . ASP A 1 96 ? -5.678 3.579 -10.111 1.00 0.00 83 ASP A CA 1
ATOM 1266 C C . ASP A 1 96 ? -4.250 3.174 -9.740 1.00 0.00 83 ASP A C 1
ATOM 1267 O O . ASP A 1 96 ? -3.859 3.257 -8.577 1.00 0.00 83 ASP A O 1
ATOM 1276 N N . GLU A 1 20 ? 3.517 -4.500 14.968 1.00 0.00 7 GLU A N 2
ATOM 1277 C CA . GLU A 1 20 ? 4.948 -4.685 14.792 1.00 0.00 7 GLU A CA 2
ATOM 1278 C C . GLU A 1 20 ? 5.246 -6.113 14.332 1.00 0.00 7 GLU A C 2
ATOM 1279 O O . GLU A 1 20 ? 5.921 -6.316 13.324 1.00 0.00 7 GLU A O 2
ATOM 1291 N N . LYS A 1 21 ? 4.729 -7.066 15.094 1.00 0.00 8 LYS A N 2
ATOM 1292 C CA . LYS A 1 21 ? 4.932 -8.470 14.777 1.00 0.00 8 LYS A CA 2
ATOM 1293 C C . LYS A 1 21 ? 4.269 -8.786 13.435 1.00 0.00 8 LYS A C 2
ATOM 1294 O O . LYS A 1 21 ? 4.521 -9.836 12.846 1.00 0.00 8 LYS A O 2
ATOM 1313 N N . GLU A 1 22 ? 3.434 -7.858 12.990 1.00 0.00 9 GLU A N 2
ATOM 1314 C CA . GLU A 1 22 ? 2.733 -8.025 11.728 1.00 0.00 9 GLU A CA 2
ATOM 1315 C C . GLU A 1 22 ? 3.725 -8.008 10.564 1.00 0.00 9 GLU A C 2
ATOM 1316 O O . GLU A 1 22 ? 3.513 -8.676 9.553 1.00 0.00 9 GLU A O 2
ATOM 1328 N N . GLU A 1 23 ? 4.787 -7.236 10.744 1.00 0.00 10 GLU A N 2
ATOM 1329 C CA . GLU A 1 23 ? 5.812 -7.123 9.720 1.00 0.00 10 GLU A CA 2
ATOM 1330 C C . GLU A 1 23 ? 6.464 -8.484 9.469 1.00 0.00 10 GLU A C 2
ATOM 1331 O O . GLU A 1 23 ? 6.759 -8.834 8.327 1.00 0.00 10 GLU A O 2
ATOM 1343 N N . LYS A 1 24 ? 6.669 -9.215 10.554 1.00 0.00 11 LYS A N 2
ATOM 1344 C CA . LYS A 1 24 ? 7.281 -10.530 10.466 1.00 0.00 11 LYS A CA 2
ATOM 1345 C C . LYS A 1 24 ? 6.295 -11.504 9.816 1.00 0.00 11 LYS A C 2
ATOM 1346 O O . LYS A 1 24 ? 6.703 -12.442 9.133 1.00 0.00 11 LYS A O 2
ATOM 1365 N N . ASP A 1 25 ? 5.017 -11.247 10.052 1.00 0.00 12 ASP A N 2
ATOM 1366 C CA . ASP A 1 25 ? 3.970 -12.089 9.499 1.00 0.00 12 ASP A CA 2
ATOM 1367 C C . ASP A 1 25 ? 3.848 -11.822 7.997 1.00 0.00 12 ASP A C 2
ATOM 1368 O O . ASP A 1 25 ? 3.525 -12.725 7.227 1.00 0.00 12 ASP A O 2
ATOM 1377 N N . PHE A 1 26 ? 4.112 -10.578 7.626 1.00 0.00 13 PHE A N 2
ATOM 1378 C CA . PHE A 1 26 ? 4.035 -10.181 6.231 1.00 0.00 13 PHE A CA 2
ATOM 1379 C C . PHE A 1 26 ? 5.083 -10.917 5.393 1.00 0.00 13 PHE A C 2
ATOM 1380 O O . PHE A 1 26 ? 4.755 -11.515 4.369 1.00 0.00 13 PHE A O 2
ATOM 1397 N N . ARG A 1 27 ? 6.321 -10.848 5.859 1.00 0.00 14 ARG A N 2
ATOM 1398 C CA . ARG A 1 27 ? 7.418 -11.501 5.165 1.00 0.00 14 ARG A CA 2
ATOM 1399 C C . ARG A 1 27 ? 7.167 -13.007 5.073 1.00 0.00 14 ARG A C 2
ATOM 1400 O O . ARG A 1 27 ? 7.604 -13.656 4.123 1.00 0.00 14 ARG A O 2
ATOM 1421 N N . LYS A 1 28 ? 6.464 -13.520 6.072 1.00 0.00 15 LYS A N 2
ATOM 1422 C CA . LYS A 1 28 ? 6.150 -14.938 6.116 1.00 0.00 15 LYS A CA 2
ATOM 1423 C C . LYS A 1 28 ? 5.457 -15.342 4.813 1.00 0.00 15 LYS A C 2
ATOM 1424 O O . LYS A 1 28 ? 5.939 -16.217 4.095 1.00 0.00 15 LYS A O 2
ATOM 1443 N N . LYS A 1 29 ? 4.337 -14.687 4.547 1.00 0.00 16 LYS A N 2
ATOM 1444 C CA . LYS A 1 29 ? 3.573 -14.967 3.344 1.00 0.00 16 LYS A CA 2
ATOM 1445 C C . LYS A 1 29 ? 4.156 -14.167 2.177 1.00 0.00 16 LYS A C 2
ATOM 1446 O O . LYS A 1 29 ? 4.153 -14.632 1.038 1.00 0.00 16 LYS A O 2
ATOM 1465 N N . PHE A 1 30 ? 4.642 -12.978 2.500 1.00 0.00 17 PHE A N 2
ATOM 1466 C CA . PHE A 1 30 ? 5.227 -12.109 1.494 1.00 0.00 17 PHE A CA 2
ATOM 1467 C C . PHE A 1 30 ? 6.718 -12.403 1.315 1.00 0.00 17 PHE A C 2
ATOM 1468 O O . PHE A 1 30 ? 7.487 -11.521 0.936 1.00 0.00 17 PHE A O 2
ATOM 1485 N N . LYS A 1 31 ? 7.081 -13.645 1.597 1.00 0.00 18 LYS A N 2
ATOM 1486 C CA . LYS A 1 31 ? 8.466 -14.066 1.472 1.00 0.00 18 LYS A CA 2
ATOM 1487 C C . LYS A 1 31 ? 9.103 -13.363 0.272 1.00 0.00 18 LYS A C 2
ATOM 1488 O O . LYS A 1 31 ? 10.225 -13.684 -0.117 1.00 0.00 18 LYS A O 2
ATOM 1507 N N . TYR A 1 32 ? 8.359 -12.416 -0.282 1.00 0.00 19 TYR A N 2
ATOM 1508 C CA . TYR A 1 32 ? 8.836 -11.665 -1.430 1.00 0.00 19 TYR A CA 2
ATOM 1509 C C . TYR A 1 32 ? 10.076 -10.843 -1.071 1.00 0.00 19 TYR A C 2
ATOM 1510 O O . TYR A 1 32 ? 10.034 -10.015 -0.163 1.00 0.00 19 TYR A O 2
ATOM 1528 N N . ASP A 1 33 ? 11.150 -11.102 -1.802 1.00 0.00 20 ASP A N 2
ATOM 1529 C CA . ASP A 1 33 ? 12.400 -10.397 -1.572 1.00 0.00 20 ASP A CA 2
ATOM 1530 C C . ASP A 1 33 ? 12.558 -9.294 -2.620 1.00 0.00 20 ASP A C 2
ATOM 1531 O O . ASP A 1 33 ? 12.985 -9.556 -3.743 1.00 0.00 20 ASP A O 2
ATOM 1540 N N . GLY A 1 34 ? 12.206 -8.082 -2.215 1.00 0.00 21 GLY A N 2
ATOM 1541 C CA . GLY A 1 34 ? 12.304 -6.938 -3.105 1.00 0.00 21 GLY A CA 2
ATOM 1542 C C . GLY A 1 34 ? 12.620 -5.661 -2.324 1.00 0.00 21 GLY A C 2
ATOM 1543 O O . GLY A 1 34 ? 12.942 -5.718 -1.138 1.00 0.00 21 GLY A O 2
ATOM 1547 N N . GLU A 1 35 ? 12.517 -4.538 -3.020 1.00 0.00 22 GLU A N 2
ATOM 1548 C CA . GLU A 1 35 ? 12.787 -3.249 -2.407 1.00 0.00 22 GLU A CA 2
ATOM 1549 C C . GLU A 1 35 ? 11.476 -2.548 -2.045 1.00 0.00 22 GLU A C 2
ATOM 1550 O O . GLU A 1 35 ? 10.904 -1.831 -2.865 1.00 0.00 22 GLU A O 2
ATOM 1562 N N . ILE A 1 36 ? 11.039 -2.779 -0.816 1.00 0.00 23 ILE A N 2
ATOM 1563 C CA . ILE A 1 36 ? 9.806 -2.179 -0.335 1.00 0.00 23 ILE A CA 2
ATOM 1564 C C . ILE A 1 36 ? 10.003 -0.669 -0.188 1.00 0.00 23 ILE A C 2
ATOM 1565 O O . ILE A 1 36 ? 10.705 -0.216 0.715 1.00 0.00 23 ILE A O 2
ATOM 1581 N N . ARG A 1 37 ? 9.370 0.068 -1.089 1.00 0.00 24 ARG A N 2
ATOM 1582 C CA . ARG A 1 37 ? 9.467 1.518 -1.071 1.00 0.00 24 ARG A CA 2
ATOM 1583 C C . ARG A 1 37 ? 8.239 2.140 -1.739 1.00 0.00 24 ARG A C 2
ATOM 1584 O O . ARG A 1 37 ? 7.982 1.902 -2.918 1.00 0.00 24 ARG A O 2
ATOM 1605 N N . VAL A 1 38 ? 7.514 2.926 -0.956 1.00 0.00 25 VAL A N 2
ATOM 1606 C CA . VAL A 1 38 ? 6.319 3.584 -1.457 1.00 0.00 25 VAL A CA 2
ATOM 1607 C C . VAL A 1 38 ? 6.716 4.618 -2.512 1.00 0.00 25 VAL A C 2
ATOM 1608 O O . VAL A 1 38 ? 7.148 5.719 -2.176 1.00 0.00 25 VAL A O 2
ATOM 1621 N N . LEU A 1 39 ? 6.555 4.227 -3.768 1.00 0.00 26 LEU A N 2
ATOM 1622 C CA . LEU A 1 39 ? 6.892 5.106 -4.875 1.00 0.00 26 LEU A CA 2
ATOM 1623 C C . LEU A 1 39 ? 5.661 5.930 -5.257 1.00 0.00 26 LEU A C 2
ATOM 1624 O O . LEU A 1 39 ? 5.745 7.150 -5.392 1.00 0.00 26 LEU A O 2
ATOM 1640 N N . TYR A 1 40 ? 4.548 5.232 -5.421 1.00 0.00 27 TYR A N 2
ATOM 1641 C CA . TYR A 1 40 ? 3.301 5.884 -5.785 1.00 0.00 27 TYR A CA 2
ATOM 1642 C C . TYR A 1 40 ? 2.183 5.515 -4.809 1.00 0.00 27 TYR A C 2
ATOM 1643 O O . TYR A 1 40 ? 1.450 4.553 -5.033 1.00 0.00 27 TYR A O 2
ATOM 1661 N N . SER A 1 41 ? 2.087 6.299 -3.745 1.00 0.00 28 SER A N 2
ATOM 1662 C CA . SER A 1 41 ? 1.071 6.067 -2.733 1.00 0.00 28 SER A CA 2
ATOM 1663 C C . SER A 1 41 ? -0.307 6.452 -3.277 1.00 0.00 28 SER A C 2
ATOM 1664 O O . SER A 1 41 ? -0.583 7.630 -3.500 1.00 0.00 28 SER A O 2
ATOM 1672 N N . THR A 1 42 ? -1.135 5.437 -3.475 1.00 0.00 29 THR A N 2
ATOM 1673 C CA . THR A 1 42 ? -2.476 5.654 -3.988 1.00 0.00 29 THR A CA 2
ATOM 1674 C C . THR A 1 42 ? -3.466 5.833 -2.835 1.00 0.00 29 THR A C 2
ATOM 1675 O O . THR A 1 42 ? -3.178 5.456 -1.700 1.00 0.00 29 THR A O 2
ATOM 1686 N N . LYS A 1 43 ? -4.612 6.410 -3.166 1.00 0.00 30 LYS A N 2
ATOM 1687 C CA . LYS A 1 43 ? -5.646 6.643 -2.172 1.00 0.00 30 LYS A CA 2
ATOM 1688 C C . LYS A 1 43 ? -6.713 5.553 -2.286 1.00 0.00 30 LYS A C 2
ATOM 1689 O O . LYS A 1 43 ? -7.096 5.166 -3.389 1.00 0.00 30 LYS A O 2
ATOM 1708 N N . VAL A 1 44 ? -7.163 5.087 -1.130 1.00 0.00 31 VAL A N 2
ATOM 1709 C CA . VAL A 1 44 ? -8.178 4.048 -1.086 1.00 0.00 31 VAL A CA 2
ATOM 1710 C C . VAL A 1 44 ? -9.522 4.635 -1.524 1.00 0.00 31 VAL A C 2
ATOM 1711 O O . VAL A 1 44 ? -9.994 5.613 -0.947 1.00 0.00 31 VAL A O 2
ATOM 1724 N N . THR A 1 45 ? -10.099 4.013 -2.542 1.00 0.00 32 THR A N 2
ATOM 1725 C CA . THR A 1 45 ? -11.378 4.462 -3.065 1.00 0.00 32 THR A CA 2
ATOM 1726 C C . THR A 1 45 ? -12.518 3.991 -2.160 1.00 0.00 32 THR A C 2
ATOM 1727 O O . THR A 1 45 ? -12.550 2.833 -1.746 1.00 0.00 32 THR A O 2
ATOM 1738 N N . THR A 1 46 ? -13.427 4.914 -1.878 1.00 0.00 33 THR A N 2
ATOM 1739 C CA . THR A 1 46 ? -14.566 4.608 -1.030 1.00 0.00 33 THR A CA 2
ATOM 1740 C C . THR A 1 46 ? -15.179 3.262 -1.424 1.00 0.00 33 THR A C 2
ATOM 1741 O O . THR A 1 46 ? -15.926 2.666 -0.650 1.00 0.00 33 THR A O 2
ATOM 1752 N N . SER A 1 47 ? -14.840 2.824 -2.627 1.00 0.00 34 SER A N 2
ATOM 1753 C CA . SER A 1 47 ? -15.347 1.560 -3.134 1.00 0.00 34 SER A CA 2
ATOM 1754 C C . SER A 1 47 ? -14.356 0.436 -2.823 1.00 0.00 34 SER A C 2
ATOM 1755 O O . SER A 1 47 ? -14.458 -0.657 -3.378 1.00 0.00 34 SER A O 2
ATOM 1763 N N . ILE A 1 48 ? -13.420 0.744 -1.937 1.00 0.00 35 ILE A N 2
ATOM 1764 C CA . ILE A 1 48 ? -12.412 -0.227 -1.547 1.00 0.00 35 ILE A CA 2
ATOM 1765 C C . ILE A 1 48 ? -13.065 -1.322 -0.701 1.00 0.00 35 ILE A C 2
ATOM 1766 O O . ILE A 1 48 ? -14.241 -1.224 -0.353 1.00 0.00 35 ILE A O 2
ATOM 1782 N N . THR A 1 49 ? -12.273 -2.339 -0.395 1.00 0.00 36 THR A N 2
ATOM 1783 C CA . THR A 1 49 ? -12.760 -3.452 0.403 1.00 0.00 36 THR A CA 2
ATOM 1784 C C . THR A 1 49 ? -12.991 -3.010 1.850 1.00 0.00 36 THR A C 2
ATOM 1785 O O . THR A 1 49 ? -12.058 -2.583 2.528 1.00 0.00 36 THR A O 2
ATOM 1796 N N . SER A 1 50 ? -14.239 -3.127 2.279 1.00 0.00 37 SER A N 2
ATOM 1797 C CA . SER A 1 50 ? -14.604 -2.745 3.632 1.00 0.00 37 SER A CA 2
ATOM 1798 C C . SER A 1 50 ? -15.134 -3.961 4.394 1.00 0.00 37 SER A C 2
ATOM 1799 O O . SER A 1 50 ? -15.039 -4.020 5.619 1.00 0.00 37 SER A O 2
ATOM 1807 N N . LYS A 1 51 ? -15.681 -4.901 3.638 1.00 0.00 38 LYS A N 2
ATOM 1808 C CA . LYS A 1 51 ? -16.227 -6.112 4.227 1.00 0.00 38 LYS A CA 2
ATOM 1809 C C . LYS A 1 51 ? -15.265 -7.275 3.974 1.00 0.00 38 LYS A C 2
ATOM 1810 O O . LYS A 1 51 ? -14.947 -8.032 4.890 1.00 0.00 38 LYS A O 2
ATOM 1829 N N . LYS A 1 52 ? -14.829 -7.380 2.727 1.00 0.00 39 LYS A N 2
ATOM 1830 C CA . LYS A 1 52 ? -13.910 -8.438 2.343 1.00 0.00 39 LYS A CA 2
ATOM 1831 C C . LYS A 1 52 ? -12.558 -8.205 3.020 1.00 0.00 39 LYS A C 2
ATOM 1832 O O . LYS A 1 52 ? -11.963 -7.138 2.874 1.00 0.00 39 LYS A O 2
ATOM 1851 N N . TRP A 1 53 ? -12.113 -9.219 3.747 1.00 0.00 40 TRP A N 2
ATOM 1852 C CA . TRP A 1 53 ? -10.843 -9.138 4.447 1.00 0.00 40 TRP A CA 2
ATOM 1853 C C . TRP A 1 53 ? -10.195 -10.524 4.414 1.00 0.00 40 TRP A C 2
ATOM 1854 O O . TRP A 1 53 ? -10.805 -11.508 4.830 1.00 0.00 40 TRP A O 2
ATOM 1875 N N . GLY A 1 54 ? -8.968 -10.557 3.917 1.00 0.00 41 GLY A N 2
ATOM 1876 C CA . GLY A 1 54 ? -8.231 -11.805 3.825 1.00 0.00 41 GLY A CA 2
ATOM 1877 C C . GLY A 1 54 ? -6.984 -11.773 4.710 1.00 0.00 41 GLY A C 2
ATOM 1878 O O . GLY A 1 54 ? -6.513 -10.701 5.086 1.00 0.00 41 GLY A O 2
ATOM 1882 N N . THR A 1 55 ? -6.484 -12.961 5.018 1.00 0.00 42 THR A N 2
ATOM 1883 C CA . THR A 1 55 ? -5.301 -13.082 5.852 1.00 0.00 42 THR A CA 2
ATOM 1884 C C . THR A 1 55 ? -4.136 -12.300 5.242 1.00 0.00 42 THR A C 2
ATOM 1885 O O . THR A 1 55 ? -3.333 -11.711 5.964 1.00 0.00 42 THR A O 2
ATOM 1896 N N . ARG A 1 56 ? -4.080 -12.321 3.918 1.00 0.00 43 ARG A N 2
ATOM 1897 C CA . ARG A 1 56 ? -3.027 -11.621 3.203 1.00 0.00 43 ARG A CA 2
ATOM 1898 C C . ARG A 1 56 ? -3.511 -10.238 2.764 1.00 0.00 43 ARG A C 2
ATOM 1899 O O . ARG A 1 56 ? -2.814 -9.535 2.035 1.00 0.00 43 ARG A O 2
ATOM 1920 N N . ASP A 1 57 ? -4.703 -9.889 3.227 1.00 0.00 44 ASP A N 2
ATOM 1921 C CA . ASP A 1 57 ? -5.288 -8.602 2.892 1.00 0.00 44 ASP A CA 2
ATOM 1922 C C . ASP A 1 57 ? -5.182 -7.668 4.099 1.00 0.00 44 ASP A C 2
ATOM 1923 O O . ASP A 1 57 ? -4.978 -8.122 5.223 1.00 0.00 44 ASP A O 2
ATOM 1932 N N . LEU A 1 58 ? -5.324 -6.380 3.824 1.00 0.00 45 LEU A N 2
ATOM 1933 C CA . LEU A 1 58 ? -5.246 -5.378 4.873 1.00 0.00 45 LEU A CA 2
ATOM 1934 C C . LEU A 1 58 ? -6.660 -5.009 5.326 1.00 0.00 45 LEU A C 2
ATOM 1935 O O . LEU A 1 58 ? -7.608 -5.094 4.547 1.00 0.00 45 LEU A O 2
ATOM 1951 N N . GLN A 1 59 ? -6.758 -4.608 6.585 1.00 0.00 46 GLN A N 2
ATOM 1952 C CA . GLN A 1 59 ? -8.041 -4.226 7.151 1.00 0.00 46 GLN A CA 2
ATOM 1953 C C . GLN A 1 59 ? -8.311 -2.742 6.901 1.00 0.00 46 GLN A C 2
ATOM 1954 O O . GLN A 1 59 ? -8.975 -2.084 7.700 1.00 0.00 46 GLN A O 2
ATOM 1968 N N . VAL A 1 60 ? -7.782 -2.256 5.787 1.00 0.00 47 VAL A N 2
ATOM 1969 C CA . VAL A 1 60 ? -7.958 -0.861 5.421 1.00 0.00 47 VAL A CA 2
ATOM 1970 C C . VAL A 1 60 ? -9.441 -0.591 5.157 1.00 0.00 47 VAL A C 2
ATOM 1971 O O . VAL A 1 60 ? -10.211 -1.518 4.913 1.00 0.00 47 VAL A O 2
ATOM 1984 N N . LYS A 1 61 ? -9.796 0.684 5.216 1.00 0.00 48 LYS A N 2
ATOM 1985 C CA . LYS A 1 61 ? -11.173 1.089 4.987 1.00 0.00 48 LYS A CA 2
ATOM 1986 C C . LYS A 1 61 ? -11.254 1.892 3.687 1.00 0.00 48 LYS A C 2
ATOM 1987 O O . LYS A 1 61 ? -10.268 2.491 3.261 1.00 0.00 48 LYS A O 2
ATOM 2006 N N . PRO A 1 62 ? -12.470 1.878 3.078 1.00 0.00 49 PRO A N 2
ATOM 2007 C CA . PRO A 1 62 ? -12.693 2.598 1.836 1.00 0.00 49 PRO A CA 2
ATOM 2008 C C . PRO A 1 62 ? -12.797 4.104 2.086 1.00 0.00 49 PRO A C 2
ATOM 2009 O O . PRO A 1 62 ? -13.540 4.542 2.962 1.00 0.00 49 PRO A O 2
ATOM 2020 N N . GLY A 1 63 ? -12.040 4.856 1.299 1.00 0.00 50 GLY A N 2
ATOM 2021 C CA . GLY A 1 63 ? -12.037 6.303 1.424 1.00 0.00 50 GLY A CA 2
ATOM 2022 C C . GLY A 1 63 ? -10.830 6.781 2.235 1.00 0.00 50 GLY A C 2
ATOM 2023 O O . GLY A 1 63 ? -10.755 7.950 2.611 1.00 0.00 50 GLY A O 2
ATOM 2027 N N . GLU A 1 64 ? -9.917 5.853 2.479 1.00 0.00 51 GLU A N 2
ATOM 2028 C CA . GLU A 1 64 ? -8.718 6.166 3.237 1.00 0.00 51 GLU A CA 2
ATOM 2029 C C . GLU A 1 64 ? -7.513 6.281 2.302 1.00 0.00 51 GLU A C 2
ATOM 2030 O O . GLU A 1 64 ? -7.613 5.976 1.114 1.00 0.00 51 GLU A O 2
ATOM 2042 N N . SER A 1 65 ? -6.401 6.721 2.872 1.00 0.00 52 SER A N 2
ATOM 2043 C CA . SER A 1 65 ? -5.178 6.880 2.103 1.00 0.00 52 SER A CA 2
ATOM 2044 C C . SER A 1 65 ? -4.041 6.096 2.761 1.00 0.00 52 SER A C 2
ATOM 2045 O O . SER A 1 65 ? -3.802 6.230 3.960 1.00 0.00 52 SER A O 2
ATOM 2053 N N . LEU A 1 66 ? -3.369 5.294 1.948 1.00 0.00 53 LEU A N 2
ATOM 2054 C CA . LEU A 1 66 ? -2.263 4.488 2.436 1.00 0.00 53 LEU A CA 2
ATOM 2055 C C . LEU A 1 66 ? -1.139 4.492 1.398 1.00 0.00 53 LEU A C 2
ATOM 2056 O O . LEU A 1 66 ? -1.355 4.860 0.244 1.00 0.00 53 LEU A O 2
ATOM 2072 N N . GLU A 1 67 ? 0.038 4.079 1.846 1.00 0.00 54 GLU A N 2
ATOM 2073 C CA . GLU A 1 67 ? 1.197 4.030 0.971 1.00 0.00 54 GLU A CA 2
ATOM 2074 C C . GLU A 1 67 ? 1.125 2.801 0.063 1.00 0.00 54 GLU A C 2
ATOM 2075 O O . GLU A 1 67 ? 0.856 1.695 0.530 1.00 0.00 54 GLU A O 2
ATOM 2087 N N . VAL A 1 68 ? 1.370 3.035 -1.218 1.00 0.00 55 VAL A N 2
ATOM 2088 C CA . VAL A 1 68 ? 1.337 1.960 -2.195 1.00 0.00 55 VAL A CA 2
ATOM 2089 C C . VAL A 1 68 ? 2.768 1.544 -2.538 1.00 0.00 55 VAL A C 2
ATOM 2090 O O . VAL A 1 68 ? 3.605 2.389 -2.856 1.00 0.00 55 VAL A O 2
ATOM 2103 N N . ILE A 1 69 ? 3.007 0.243 -2.463 1.00 0.00 56 ILE A N 2
ATOM 2104 C CA . ILE A 1 69 ? 4.323 -0.295 -2.762 1.00 0.00 56 ILE A CA 2
ATOM 2105 C C . ILE A 1 69 ? 4.389 -0.677 -4.242 1.00 0.00 56 ILE A C 2
ATOM 2106 O O . ILE A 1 69 ? 3.903 0.060 -5.099 1.00 0.00 56 ILE A O 2
ATOM 2122 N N . GLN A 1 70 ? 4.993 -1.828 -4.497 1.00 0.00 57 GLN A N 2
ATOM 2123 C CA . GLN A 1 70 ? 5.129 -2.317 -5.859 1.00 0.00 57 GLN A CA 2
ATOM 2124 C C . GLN A 1 70 ? 3.988 -3.280 -6.193 1.00 0.00 57 GLN A C 2
ATOM 2125 O O . GLN A 1 70 ? 3.388 -3.872 -5.297 1.00 0.00 57 GLN A O 2
ATOM 2139 N N . THR A 1 71 ? 3.723 -3.407 -7.485 1.00 0.00 58 THR A N 2
ATOM 2140 C CA . THR A 1 71 ? 2.665 -4.288 -7.949 1.00 0.00 58 THR A CA 2
ATOM 2141 C C . THR A 1 71 ? 3.032 -5.749 -7.681 1.00 0.00 58 THR A C 2
ATOM 2142 O O . THR A 1 71 ? 4.070 -6.226 -8.139 1.00 0.00 58 THR A O 2
ATOM 2153 N N . THR A 1 72 ? 2.161 -6.419 -6.942 1.00 0.00 59 THR A N 2
ATOM 2154 C CA . THR A 1 72 ? 2.381 -7.816 -6.608 1.00 0.00 59 THR A CA 2
ATOM 2155 C C . THR A 1 72 ? 2.600 -8.640 -7.879 1.00 0.00 59 THR A C 2
ATOM 2156 O O . THR A 1 72 ? 3.723 -9.044 -8.176 1.00 0.00 59 THR A O 2
ATOM 2167 N N . ASP A 1 73 ? 1.508 -8.865 -8.595 1.00 0.00 60 ASP A N 2
ATOM 2168 C CA . ASP A 1 73 ? 1.566 -9.633 -9.827 1.00 0.00 60 ASP A CA 2
ATOM 2169 C C . ASP A 1 73 ? 1.459 -8.683 -11.021 1.00 0.00 60 ASP A C 2
ATOM 2170 O O . ASP A 1 73 ? 2.468 -8.164 -11.499 1.00 0.00 60 ASP A O 2
ATOM 2179 N N . ASP A 1 74 ? 0.229 -8.483 -11.469 1.00 0.00 61 ASP A N 2
ATOM 2180 C CA . ASP A 1 74 ? -0.023 -7.604 -12.599 1.00 0.00 61 ASP A CA 2
ATOM 2181 C C . ASP A 1 74 ? -0.904 -6.438 -12.145 1.00 0.00 61 ASP A C 2
ATOM 2182 O O . ASP A 1 74 ? -0.529 -5.276 -12.298 1.00 0.00 61 ASP A O 2
ATOM 2191 N N . THR A 1 75 ? -2.058 -6.788 -11.597 1.00 0.00 62 THR A N 2
ATOM 2192 C CA . THR A 1 75 ? -2.995 -5.785 -11.120 1.00 0.00 62 THR A CA 2
ATOM 2193 C C . THR A 1 75 ? -3.204 -5.925 -9.611 1.00 0.00 62 THR A C 2
ATOM 2194 O O . THR A 1 75 ? -4.279 -6.321 -9.164 1.00 0.00 62 THR A O 2
ATOM 2205 N N . LYS A 1 76 ? -2.159 -5.592 -8.867 1.00 0.00 63 LYS A N 2
ATOM 2206 C CA . LYS A 1 76 ? -2.215 -5.675 -7.418 1.00 0.00 63 LYS A CA 2
ATOM 2207 C C . LYS A 1 76 ? -1.162 -4.742 -6.816 1.00 0.00 63 LYS A C 2
ATOM 2208 O O . LYS A 1 76 ? -0.002 -4.764 -7.225 1.00 0.00 63 LYS A O 2
ATOM 2227 N N . VAL A 1 77 ? -1.604 -3.945 -5.855 1.00 0.00 64 VAL A N 2
ATOM 2228 C CA . VAL A 1 77 ? -0.714 -3.007 -5.193 1.00 0.00 64 VAL A CA 2
ATOM 2229 C C . VAL A 1 77 ? -0.708 -3.289 -3.689 1.00 0.00 64 VAL A C 2
ATOM 2230 O O . VAL A 1 77 ? -1.764 -3.352 -3.062 1.00 0.00 64 VAL A O 2
ATOM 2243 N N . LEU A 1 78 ? 0.493 -3.453 -3.155 1.00 0.00 65 LEU A N 2
ATOM 2244 C CA . LEU A 1 78 ? 0.650 -3.727 -1.737 1.00 0.00 65 LEU A CA 2
ATOM 2245 C C . LEU A 1 78 ? 0.760 -2.405 -0.975 1.00 0.00 65 LEU A C 2
ATOM 2246 O O . LEU A 1 78 ? 1.630 -1.586 -1.268 1.00 0.00 65 LEU A O 2
ATOM 2262 N N . CYS A 1 79 ? -0.134 -2.238 -0.012 1.00 0.00 66 CYS A N 2
ATOM 2263 C CA . CYS A 1 79 ? -0.148 -1.029 0.795 1.00 0.00 66 CYS A CA 2
ATOM 2264 C C . CYS A 1 79 ? 0.766 -1.246 2.002 1.00 0.00 66 CYS A C 2
ATOM 2265 O O . CYS A 1 79 ? 1.040 -2.384 2.381 1.00 0.00 66 CYS A O 2
ATOM 2273 N N . ARG A 1 80 ? 1.213 -0.137 2.573 1.00 0.00 67 ARG A N 2
ATOM 2274 C CA . ARG A 1 80 ? 2.091 -0.192 3.729 1.00 0.00 67 ARG A CA 2
ATOM 2275 C C . ARG A 1 80 ? 1.615 0.788 4.804 1.00 0.00 67 ARG A C 2
ATOM 2276 O O . ARG A 1 80 ? 1.100 1.859 4.488 1.00 0.00 67 ARG A O 2
ATOM 2297 N N . ASN A 1 81 ? 1.803 0.385 6.052 1.00 0.00 68 ASN A N 2
ATOM 2298 C CA . ASN A 1 81 ? 1.399 1.214 7.175 1.00 0.00 68 ASN A CA 2
ATOM 2299 C C . ASN A 1 81 ? 2.646 1.719 7.905 1.00 0.00 68 ASN A C 2
ATOM 2300 O O . ASN A 1 81 ? 3.586 0.959 8.133 1.00 0.00 68 ASN A O 2
ATOM 2311 N N . GLU A 1 82 ? 2.613 2.998 8.250 1.00 0.00 69 GLU A N 2
ATOM 2312 C CA . GLU A 1 82 ? 3.728 3.613 8.949 1.00 0.00 69 GLU A CA 2
ATOM 2313 C C . GLU A 1 82 ? 4.056 2.827 10.220 1.00 0.00 69 GLU A C 2
ATOM 2314 O O . GLU A 1 82 ? 5.149 2.957 10.769 1.00 0.00 69 GLU A O 2
ATOM 2326 N N . GLU A 1 83 ? 3.090 2.030 10.651 1.00 0.00 70 GLU A N 2
ATOM 2327 C CA . GLU A 1 83 ? 3.262 1.223 11.847 1.00 0.00 70 GLU A CA 2
ATOM 2328 C C . GLU A 1 83 ? 4.133 0.002 11.543 1.00 0.00 70 GLU A C 2
ATOM 2329 O O . GLU A 1 83 ? 4.462 -0.769 12.442 1.00 0.00 70 GLU A O 2
ATOM 2341 N N . GLY A 1 84 ? 4.480 -0.136 10.272 1.00 0.00 71 GLY A N 2
ATOM 2342 C CA . GLY A 1 84 ? 5.306 -1.250 9.838 1.00 0.00 71 GLY A CA 2
ATOM 2343 C C . GLY A 1 84 ? 4.446 -2.465 9.486 1.00 0.00 71 GLY A C 2
ATOM 2344 O O . GLY A 1 84 ? 4.933 -3.594 9.480 1.00 0.00 71 GLY A O 2
ATOM 2348 N N . LYS A 1 85 ? 3.181 -2.193 9.201 1.00 0.00 72 LYS A N 2
ATOM 2349 C CA . LYS A 1 85 ? 2.248 -3.250 8.849 1.00 0.00 72 LYS A CA 2
ATOM 2350 C C . LYS A 1 85 ? 1.962 -3.193 7.347 1.00 0.00 72 LYS A C 2
ATOM 2351 O O . LYS A 1 85 ? 1.535 -2.161 6.832 1.00 0.00 72 LYS A O 2
ATOM 2370 N N . TYR A 1 86 ? 2.210 -4.315 6.687 1.00 0.00 73 TYR A N 2
ATOM 2371 C CA . TYR A 1 86 ? 1.985 -4.406 5.255 1.00 0.00 73 TYR A CA 2
ATOM 2372 C C . TYR A 1 86 ? 0.744 -5.247 4.947 1.00 0.00 73 TYR A C 2
ATOM 2373 O O . TYR A 1 86 ? 0.356 -6.101 5.742 1.00 0.00 73 TYR A O 2
ATOM 2391 N N . GLY A 1 87 ? 0.156 -4.975 3.791 1.00 0.00 74 GLY A N 2
ATOM 2392 C CA . GLY A 1 87 ? -1.032 -5.696 3.368 1.00 0.00 74 GLY A CA 2
ATOM 2393 C C . GLY A 1 87 ? -1.196 -5.640 1.848 1.00 0.00 74 GLY A C 2
ATOM 2394 O O . GLY A 1 87 ? -0.619 -4.776 1.189 1.00 0.00 74 GLY A O 2
ATOM 2398 N N . TYR A 1 88 ? -1.985 -6.573 1.335 1.00 0.00 75 TYR A N 2
ATOM 2399 C CA . TYR A 1 88 ? -2.232 -6.640 -0.095 1.00 0.00 75 TYR A CA 2
ATOM 2400 C C . TYR A 1 88 ? -3.609 -6.070 -0.441 1.00 0.00 75 TYR A C 2
ATOM 2401 O O . TYR A 1 88 ? -4.513 -6.069 0.394 1.00 0.00 75 TYR A O 2
ATOM 2419 N N . VAL A 1 89 ? -3.726 -5.598 -1.674 1.00 0.00 76 VAL A N 2
ATOM 2420 C CA . VAL A 1 89 ? -4.978 -5.027 -2.141 1.00 0.00 76 VAL A CA 2
ATOM 2421 C C . VAL A 1 89 ? -5.194 -5.410 -3.606 1.00 0.00 76 VAL A C 2
ATOM 2422 O O . VAL A 1 89 ? -4.332 -5.165 -4.449 1.00 0.00 76 VAL A O 2
ATOM 2435 N N . LEU A 1 90 ? -6.349 -6.006 -3.865 1.00 0.00 77 LEU A N 2
ATOM 2436 C CA . LEU A 1 90 ? -6.689 -6.426 -5.213 1.00 0.00 77 LEU A CA 2
ATOM 2437 C C . LEU A 1 90 ? -7.147 -5.210 -6.021 1.00 0.00 77 LEU A C 2
ATOM 2438 O O . LEU A 1 90 ? -7.810 -4.321 -5.489 1.00 0.00 77 LEU A O 2
ATOM 2454 N N . ARG A 1 91 ? -6.776 -5.210 -7.293 1.00 0.00 78 ARG A N 2
ATOM 2455 C CA . ARG A 1 91 ? -7.142 -4.118 -8.179 1.00 0.00 78 ARG A CA 2
ATOM 2456 C C . ARG A 1 91 ? -8.662 -3.956 -8.223 1.00 0.00 78 ARG A C 2
ATOM 2457 O O . ARG A 1 91 ? -9.167 -2.890 -8.572 1.00 0.00 78 ARG A O 2
ATOM 2478 N N . SER A 1 92 ? -9.351 -5.030 -7.863 1.00 0.00 79 SER A N 2
ATOM 2479 C CA . SER A 1 92 ? -10.804 -5.020 -7.857 1.00 0.00 79 SER A CA 2
ATOM 2480 C C . SER A 1 92 ? -11.315 -3.793 -7.100 1.00 0.00 79 SER A C 2
ATOM 2481 O O . SER A 1 92 ? -12.034 -2.968 -7.661 1.00 0.00 79 SER A O 2
ATOM 2489 N N . TYR A 1 93 ? -10.924 -3.711 -5.837 1.00 0.00 80 TYR A N 2
ATOM 2490 C CA . TYR A 1 93 ? -11.334 -2.598 -4.997 1.00 0.00 80 TYR A CA 2
ATOM 2491 C C . TYR A 1 93 ? -10.123 -1.788 -4.530 1.00 0.00 80 TYR A C 2
ATOM 2492 O O . TYR A 1 93 ? -9.618 -1.997 -3.428 1.00 0.00 80 TYR A O 2
ATOM 2510 N N . LEU A 1 94 ? -9.692 -0.879 -5.393 1.00 0.00 81 LEU A N 2
ATOM 2511 C CA . LEU A 1 94 ? -8.549 -0.036 -5.083 1.00 0.00 81 LEU A CA 2
ATOM 2512 C C . LEU A 1 94 ? -8.503 1.135 -6.066 1.00 0.00 81 LEU A C 2
ATOM 2513 O O . LEU A 1 94 ? -9.275 1.178 -7.023 1.00 0.00 81 LEU A O 2
ATOM 2529 N N . ALA A 1 95 ? -7.591 2.057 -5.797 1.00 0.00 82 ALA A N 2
ATOM 2530 C CA . ALA A 1 95 ? -7.434 3.226 -6.646 1.00 0.00 82 ALA A CA 2
ATOM 2531 C C . ALA A 1 95 ? -6.621 2.845 -7.885 1.00 0.00 82 ALA A C 2
ATOM 2532 O O . ALA A 1 95 ? -6.126 1.724 -7.987 1.00 0.00 82 ALA A O 2
ATOM 2539 N N . ASP A 1 96 ? -6.508 3.801 -8.796 1.00 0.00 83 ASP A N 2
ATOM 2540 C CA . ASP A 1 96 ? -5.763 3.580 -10.024 1.00 0.00 83 ASP A CA 2
ATOM 2541 C C . ASP A 1 96 ? -4.332 3.161 -9.679 1.00 0.00 83 ASP A C 2
ATOM 2542 O O . ASP A 1 96 ? -3.926 3.224 -8.520 1.00 0.00 83 ASP A O 2
ATOM 2551 N N . GLU A 1 20 ? 7.582 -6.500 16.768 1.00 0.00 7 GLU A N 3
ATOM 2552 C CA . GLU A 1 20 ? 8.279 -6.466 15.494 1.00 0.00 7 GLU A CA 3
ATOM 2553 C C . GLU A 1 20 ? 7.874 -7.666 14.635 1.00 0.00 7 GLU A C 3
ATOM 2554 O O . GLU A 1 20 ? 8.316 -7.794 13.495 1.00 0.00 7 GLU A O 3
ATOM 2566 N N . LYS A 1 21 ? 7.037 -8.513 15.216 1.00 0.00 8 LYS A N 3
ATOM 2567 C CA . LYS A 1 21 ? 6.567 -9.697 14.518 1.00 0.00 8 LYS A CA 3
ATOM 2568 C C . LYS A 1 21 ? 5.700 -9.274 13.330 1.00 0.00 8 LYS A C 3
ATOM 2569 O O . LYS A 1 21 ? 5.387 -10.089 12.464 1.00 0.00 8 LYS A O 3
ATOM 2588 N N . GLU A 1 22 ? 5.337 -7.999 13.329 1.00 0.00 9 GLU A N 3
ATOM 2589 C CA . GLU A 1 22 ? 4.512 -7.458 12.262 1.00 0.00 9 GLU A CA 3
ATOM 2590 C C . GLU A 1 22 ? 5.238 -7.572 10.920 1.00 0.00 9 GLU A C 3
ATOM 2591 O O . GLU A 1 22 ? 4.635 -7.943 9.914 1.00 0.00 9 GLU A O 3
ATOM 2603 N N . GLU A 1 23 ? 6.522 -7.248 10.948 1.00 0.00 10 GLU A N 3
ATOM 2604 C CA . GLU A 1 23 ? 7.337 -7.310 9.746 1.00 0.00 10 GLU A CA 3
ATOM 2605 C C . GLU A 1 23 ? 7.580 -8.767 9.344 1.00 0.00 10 GLU A C 3
ATOM 2606 O O . GLU A 1 23 ? 7.597 -9.092 8.158 1.00 0.00 10 GLU A O 3
ATOM 2618 N N . LYS A 1 24 ? 7.761 -9.604 10.355 1.00 0.00 11 LYS A N 3
ATOM 2619 C CA . LYS A 1 24 ? 8.003 -11.017 10.122 1.00 0.00 11 LYS A CA 3
ATOM 2620 C C . LYS A 1 24 ? 6.717 -11.672 9.613 1.00 0.00 11 LYS A C 3
ATOM 2621 O O . LYS A 1 24 ? 6.764 -12.558 8.761 1.00 0.00 11 LYS A O 3
ATOM 2640 N N . ASP A 1 25 ? 5.600 -11.211 10.156 1.00 0.00 12 ASP A N 3
ATOM 2641 C CA . ASP A 1 25 ? 4.305 -11.741 9.767 1.00 0.00 12 ASP A CA 3
ATOM 2642 C C . ASP A 1 25 ? 4.091 -11.507 8.270 1.00 0.00 12 ASP A C 3
ATOM 2643 O O . ASP A 1 25 ? 3.637 -12.400 7.557 1.00 0.00 12 ASP A O 3
ATOM 2652 N N . PHE A 1 26 ? 4.429 -10.301 7.838 1.00 0.00 13 PHE A N 3
ATOM 2653 C CA . PHE A 1 26 ? 4.280 -9.938 6.439 1.00 0.00 13 PHE A CA 3
ATOM 2654 C C . PHE A 1 26 ? 5.268 -10.712 5.564 1.00 0.00 13 PHE A C 3
ATOM 2655 O O . PHE A 1 26 ? 4.877 -11.319 4.568 1.00 0.00 13 PHE A O 3
ATOM 2672 N N . ARG A 1 27 ? 6.529 -10.665 5.967 1.00 0.00 14 ARG A N 3
ATOM 2673 C CA . ARG A 1 27 ? 7.576 -11.354 5.232 1.00 0.00 14 ARG A CA 3
ATOM 2674 C C . ARG A 1 27 ? 7.288 -12.856 5.180 1.00 0.00 14 ARG A C 3
ATOM 2675 O O . ARG A 1 27 ? 7.678 -13.534 4.231 1.00 0.00 14 ARG A O 3
ATOM 2696 N N . LYS A 1 28 ? 6.607 -13.331 6.212 1.00 0.00 15 LYS A N 3
ATOM 2697 C CA . LYS A 1 28 ? 6.262 -14.740 6.297 1.00 0.00 15 LYS A CA 3
ATOM 2698 C C . LYS A 1 28 ? 5.522 -15.157 5.024 1.00 0.00 15 LYS A C 3
ATOM 2699 O O . LYS A 1 28 ? 5.969 -16.048 4.305 1.00 0.00 15 LYS A O 3
ATOM 2718 N N . LYS A 1 29 ? 4.401 -14.491 4.785 1.00 0.00 16 LYS A N 3
ATOM 2719 C CA . LYS A 1 29 ? 3.594 -14.781 3.612 1.00 0.00 16 LYS A CA 3
ATOM 2720 C C . LYS A 1 29 ? 4.152 -14.013 2.412 1.00 0.00 16 LYS A C 3
ATOM 2721 O O . LYS A 1 29 ? 4.085 -14.490 1.280 1.00 0.00 16 LYS A O 3
ATOM 2740 N N . PHE A 1 30 ? 4.691 -12.838 2.701 1.00 0.00 17 PHE A N 3
ATOM 2741 C CA . PHE A 1 30 ? 5.260 -11.999 1.660 1.00 0.00 17 PHE A CA 3
ATOM 2742 C C . PHE A 1 30 ? 6.731 -12.346 1.420 1.00 0.00 17 PHE A C 3
ATOM 2743 O O . PHE A 1 30 ? 7.520 -11.486 1.032 1.00 0.00 17 PHE A O 3
ATOM 2760 N N . LYS A 1 31 ? 7.056 -13.608 1.661 1.00 0.00 18 LYS A N 3
ATOM 2761 C CA . LYS A 1 31 ? 8.418 -14.079 1.477 1.00 0.00 18 LYS A CA 3
ATOM 2762 C C . LYS A 1 31 ? 9.046 -13.354 0.285 1.00 0.00 18 LYS A C 3
ATOM 2763 O O . LYS A 1 31 ? 10.153 -13.686 -0.135 1.00 0.00 18 LYS A O 3
ATOM 2782 N N . TYR A 1 32 ? 8.312 -12.376 -0.227 1.00 0.00 19 TYR A N 3
ATOM 2783 C CA . TYR A 1 32 ? 8.784 -11.602 -1.362 1.00 0.00 19 TYR A CA 3
ATOM 2784 C C . TYR A 1 32 ? 10.039 -10.806 -0.999 1.00 0.00 19 TYR A C 3
ATOM 2785 O O . TYR A 1 32 ? 10.021 -10.001 -0.069 1.00 0.00 19 TYR A O 3
ATOM 2803 N N . ASP A 1 33 ? 11.099 -11.059 -1.752 1.00 0.00 20 ASP A N 3
ATOM 2804 C CA . ASP A 1 33 ? 12.361 -10.377 -1.522 1.00 0.00 20 ASP A CA 3
ATOM 2805 C C . ASP A 1 33 ? 12.519 -9.248 -2.542 1.00 0.00 20 ASP A C 3
ATOM 2806 O O . ASP A 1 33 ? 12.930 -9.485 -3.677 1.00 0.00 20 ASP A O 3
ATOM 2815 N N . GLY A 1 34 ? 12.184 -8.044 -2.101 1.00 0.00 21 GLY A N 3
ATOM 2816 C CA . GLY A 1 34 ? 12.284 -6.877 -2.962 1.00 0.00 21 GLY A CA 3
ATOM 2817 C C . GLY A 1 34 ? 12.612 -5.623 -2.149 1.00 0.00 21 GLY A C 3
ATOM 2818 O O . GLY A 1 34 ? 12.942 -5.713 -0.968 1.00 0.00 21 GLY A O 3
ATOM 2822 N N . GLU A 1 35 ? 12.509 -4.482 -2.815 1.00 0.00 22 GLU A N 3
ATOM 2823 C CA . GLU A 1 35 ? 12.791 -3.211 -2.169 1.00 0.00 22 GLU A CA 3
ATOM 2824 C C . GLU A 1 35 ? 11.486 -2.494 -1.818 1.00 0.00 22 GLU A C 3
ATOM 2825 O O . GLU A 1 35 ? 10.936 -1.761 -2.638 1.00 0.00 22 GLU A O 3
ATOM 2837 N N . ILE A 1 36 ? 11.029 -2.730 -0.597 1.00 0.00 23 ILE A N 3
ATOM 2838 C CA . ILE A 1 36 ? 9.799 -2.115 -0.126 1.00 0.00 23 ILE A CA 3
ATOM 2839 C C . ILE A 1 36 ? 9.995 -0.600 -0.032 1.00 0.00 23 ILE A C 3
ATOM 2840 O O . ILE A 1 36 ? 10.696 -0.115 0.855 1.00 0.00 23 ILE A O 3
ATOM 2856 N N . ARG A 1 37 ? 9.362 0.104 -0.958 1.00 0.00 24 ARG A N 3
ATOM 2857 C CA . ARG A 1 37 ? 9.457 1.554 -0.991 1.00 0.00 24 ARG A CA 3
ATOM 2858 C C . ARG A 1 37 ? 8.233 2.151 -1.686 1.00 0.00 24 ARG A C 3
ATOM 2859 O O . ARG A 1 37 ? 8.008 1.910 -2.87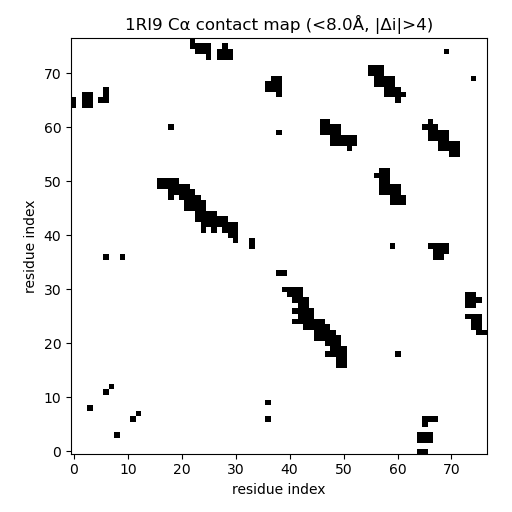1 1.00 0.00 24 ARG A O 3
ATOM 2880 N N . VAL A 1 38 ? 7.472 2.919 -0.919 1.00 0.00 25 VAL A N 3
ATOM 2881 C CA . VAL A 1 38 ? 6.275 3.552 -1.447 1.00 0.00 25 VAL A CA 3
ATOM 2882 C C . VAL A 1 38 ? 6.673 4.580 -2.508 1.00 0.00 25 VAL A C 3
ATOM 2883 O O . VAL A 1 38 ? 7.071 5.696 -2.178 1.00 0.00 25 VAL A O 3
ATOM 2896 N N . LEU A 1 39 ? 6.553 4.166 -3.761 1.00 0.00 26 LEU A N 3
ATOM 2897 C CA . LEU A 1 39 ? 6.895 5.037 -4.873 1.00 0.00 26 LEU A CA 3
ATOM 2898 C C . LEU A 1 39 ? 5.652 5.814 -5.308 1.00 0.00 26 LEU A C 3
ATOM 2899 O O . LEU A 1 39 ? 5.705 7.031 -5.480 1.00 0.00 26 LEU A O 3
ATOM 2915 N N . TYR A 1 40 ? 4.561 5.080 -5.473 1.00 0.00 27 TYR A N 3
ATOM 2916 C CA . TYR A 1 40 ? 3.306 5.686 -5.884 1.00 0.00 27 TYR A CA 3
ATOM 2917 C C . TYR A 1 40 ? 2.178 5.320 -4.917 1.00 0.00 27 TYR A C 3
ATOM 2918 O O . TYR A 1 40 ? 1.469 4.338 -5.128 1.00 0.00 27 TYR A O 3
ATOM 2936 N N . SER A 1 41 ? 2.047 6.130 -3.877 1.00 0.00 28 SER A N 3
ATOM 2937 C CA . SER A 1 41 ? 1.018 5.905 -2.877 1.00 0.00 28 SER A CA 3
ATOM 2938 C C . SER A 1 41 ? -0.357 6.250 -3.454 1.00 0.00 28 SER A C 3
ATOM 2939 O O . SER A 1 41 ? -0.656 7.418 -3.697 1.00 0.00 28 SER A O 3
ATOM 2947 N N . THR A 1 42 ? -1.156 5.212 -3.657 1.00 0.00 29 THR A N 3
ATOM 2948 C CA . THR A 1 42 ? -2.491 5.391 -4.201 1.00 0.00 29 THR A CA 3
ATOM 2949 C C . THR A 1 42 ? -3.484 5.710 -3.082 1.00 0.00 29 THR A C 3
ATOM 2950 O O . THR A 1 42 ? -3.221 5.428 -1.914 1.00 0.00 29 THR A O 3
ATOM 2961 N N . LYS A 1 43 ? -4.606 6.294 -3.478 1.00 0.00 30 LYS A N 3
ATOM 2962 C CA . LYS A 1 43 ? -5.640 6.654 -2.523 1.00 0.00 30 LYS A CA 3
ATOM 2963 C C . LYS A 1 43 ? -6.770 5.626 -2.589 1.00 0.00 30 LYS A C 3
ATOM 2964 O O . LYS A 1 43 ? -7.195 5.234 -3.675 1.00 0.00 30 LYS A O 3
ATOM 2983 N N . VAL A 1 44 ? -7.225 5.217 -1.414 1.00 0.00 31 VAL A N 3
ATOM 2984 C CA . VAL A 1 44 ? -8.298 4.241 -1.325 1.00 0.00 31 VAL A CA 3
ATOM 2985 C C . VAL A 1 44 ? -9.629 4.922 -1.654 1.00 0.00 31 VAL A C 3
ATOM 2986 O O . VAL A 1 44 ? -10.006 5.899 -1.010 1.00 0.00 31 VAL A O 3
ATOM 2999 N N . THR A 1 45 ? -10.304 4.377 -2.656 1.00 0.00 32 THR A N 3
ATOM 3000 C CA . THR A 1 45 ? -11.584 4.919 -3.078 1.00 0.00 32 THR A CA 3
ATOM 3001 C C . THR A 1 45 ? -12.686 4.507 -2.100 1.00 0.00 32 THR A C 3
ATOM 3002 O O . THR A 1 45 ? -12.429 3.786 -1.137 1.00 0.00 32 THR A O 3
ATOM 3013 N N . THR A 1 46 ? -13.890 4.983 -2.381 1.00 0.00 33 THR A N 3
ATOM 3014 C CA . THR A 1 46 ? -15.033 4.673 -1.538 1.00 0.00 33 THR A CA 3
ATOM 3015 C C . THR A 1 46 ? -15.589 3.290 -1.881 1.00 0.00 33 THR A C 3
ATOM 3016 O O . THR A 1 46 ? -16.370 2.724 -1.117 1.00 0.00 33 THR A O 3
ATOM 3027 N N . SER A 1 47 ? -15.165 2.785 -3.030 1.00 0.00 34 SER A N 3
ATOM 3028 C CA . SER A 1 47 ? -15.611 1.479 -3.483 1.00 0.00 34 SER A CA 3
ATOM 3029 C C . SER A 1 47 ? -14.562 0.419 -3.141 1.00 0.00 34 SER A C 3
ATOM 3030 O O . SER A 1 47 ? -14.608 -0.695 -3.659 1.00 0.00 34 SER A O 3
ATOM 3038 N N . ILE A 1 48 ? -13.640 0.805 -2.271 1.00 0.00 35 ILE A N 3
ATOM 3039 C CA . ILE A 1 48 ? -12.581 -0.098 -1.853 1.00 0.00 35 ILE A CA 3
ATOM 3040 C C . ILE A 1 48 ? -13.176 -1.210 -0.987 1.00 0.00 35 ILE A C 3
ATOM 3041 O O . ILE A 1 48 ? -14.350 -1.157 -0.623 1.00 0.00 35 ILE A O 3
ATOM 3057 N N . THR A 1 49 ? -12.339 -2.190 -0.681 1.00 0.00 36 THR A N 3
ATOM 3058 C CA . THR A 1 49 ? -12.768 -3.313 0.136 1.00 0.00 36 THR A CA 3
ATOM 3059 C C . THR A 1 49 ? -13.021 -2.859 1.575 1.00 0.00 36 THR A C 3
ATOM 3060 O O . THR A 1 49 ? -12.102 -2.413 2.260 1.00 0.00 36 THR A O 3
ATOM 3071 N N . SER A 1 50 ? -14.272 -2.989 1.992 1.00 0.00 37 SER A N 3
ATOM 3072 C CA . SER A 1 50 ? -14.658 -2.597 3.337 1.00 0.00 37 SER A CA 3
ATOM 3073 C C . SER A 1 50 ? -15.187 -3.811 4.103 1.00 0.00 37 SER A C 3
ATOM 3074 O O . SER A 1 50 ? -15.098 -3.863 5.329 1.00 0.00 37 SER A O 3
ATOM 3082 N N . LYS A 1 51 ? -15.727 -4.758 3.350 1.00 0.00 38 LYS A N 3
ATOM 3083 C CA . LYS A 1 51 ? -16.270 -5.968 3.943 1.00 0.00 38 LYS A CA 3
ATOM 3084 C C . LYS A 1 51 ? -15.289 -7.122 3.727 1.00 0.00 38 LYS A C 3
ATOM 3085 O O . LYS A 1 51 ? -14.972 -7.855 4.663 1.00 0.00 38 LYS A O 3
ATOM 3104 N N . LYS A 1 52 ? -14.835 -7.247 2.489 1.00 0.00 39 LYS A N 3
ATOM 3105 C CA . LYS A 1 52 ? -13.896 -8.299 2.139 1.00 0.00 39 LYS A CA 3
ATOM 3106 C C . LYS A 1 52 ? -12.556 -8.030 2.825 1.00 0.00 39 LYS A C 3
ATOM 3107 O O . LYS A 1 52 ? -11.971 -6.961 2.655 1.00 0.00 39 LYS A O 3
ATOM 3126 N N . TRP A 1 53 ? -12.107 -9.018 3.585 1.00 0.00 40 TRP A N 3
ATOM 3127 C CA . TRP A 1 53 ? -10.847 -8.901 4.298 1.00 0.00 40 TRP A CA 3
ATOM 3128 C C . TRP A 1 53 ? -10.171 -10.274 4.292 1.00 0.00 40 TRP A C 3
ATOM 3129 O O . TRP A 1 53 ? -10.792 -11.276 4.643 1.00 0.00 40 TRP A O 3
ATOM 3150 N N . GLY A 1 54 ? -8.909 -10.275 3.890 1.00 0.00 41 GLY A N 3
ATOM 3151 C CA . GLY A 1 54 ? -8.142 -11.508 3.834 1.00 0.00 41 GLY A CA 3
ATOM 3152 C C . GLY A 1 54 ? -6.933 -11.445 4.769 1.00 0.00 41 GLY A C 3
ATOM 3153 O O . GLY A 1 54 ? -6.491 -10.361 5.146 1.00 0.00 41 GLY A O 3
ATOM 3157 N N . THR A 1 55 ? -6.431 -12.621 5.116 1.00 0.00 42 THR A N 3
ATOM 3158 C CA . THR A 1 55 ? -5.282 -12.713 6.000 1.00 0.00 42 THR A CA 3
ATOM 3159 C C . THR A 1 55 ? -4.106 -11.917 5.430 1.00 0.00 42 THR A C 3
ATOM 3160 O O . THR A 1 55 ? -3.338 -11.315 6.179 1.00 0.00 42 THR A O 3
ATOM 3171 N N . ARG A 1 56 ? -4.002 -11.940 4.109 1.00 0.00 43 ARG A N 3
ATOM 3172 C CA . ARG A 1 56 ? -2.933 -11.228 3.430 1.00 0.00 43 ARG A CA 3
ATOM 3173 C C . ARG A 1 56 ? -3.423 -9.857 2.960 1.00 0.00 43 ARG A C 3
ATOM 3174 O O . ARG A 1 56 ? -2.708 -9.146 2.256 1.00 0.00 43 ARG A O 3
ATOM 3195 N N . ASP A 1 57 ? -4.640 -9.526 3.370 1.00 0.00 44 ASP A N 3
ATOM 3196 C CA . ASP A 1 57 ? -5.234 -8.253 2.999 1.00 0.00 44 ASP A CA 3
ATOM 3197 C C . ASP A 1 57 ? -5.191 -7.307 4.201 1.00 0.00 44 ASP A C 3
ATOM 3198 O O . ASP A 1 57 ? -4.999 -7.745 5.334 1.00 0.00 44 ASP A O 3
ATOM 3207 N N . LEU A 1 58 ? -5.372 -6.026 3.912 1.00 0.00 45 LEU A N 3
ATOM 3208 C CA . LEU A 1 58 ? -5.357 -5.015 4.954 1.00 0.00 45 LEU A CA 3
ATOM 3209 C C . LEU A 1 58 ? -6.795 -4.670 5.346 1.00 0.00 45 LEU A C 3
ATOM 3210 O O . LEU A 1 58 ? -7.714 -4.819 4.542 1.00 0.00 45 LEU A O 3
ATOM 3226 N N . GLN A 1 59 ? -6.945 -4.214 6.581 1.00 0.00 46 GLN A N 3
ATOM 3227 C CA . GLN A 1 59 ? -8.256 -3.847 7.089 1.00 0.00 46 GLN A CA 3
ATOM 3228 C C . GLN A 1 59 ? -8.550 -2.377 6.785 1.00 0.00 46 GLN A C 3
ATOM 3229 O O . GLN A 1 59 ? -9.247 -1.709 7.547 1.00 0.00 46 GLN A O 3
ATOM 3243 N N . VAL A 1 60 ? -8.004 -1.915 5.670 1.00 0.00 47 VAL A N 3
ATOM 3244 C CA . VAL A 1 60 ? -8.199 -0.536 5.256 1.00 0.00 47 VAL A CA 3
ATOM 3245 C C . VAL A 1 60 ? -9.680 -0.305 4.950 1.00 0.00 47 VAL A C 3
ATOM 3246 O O . VAL A 1 60 ? -10.430 -1.256 4.737 1.00 0.00 47 VAL A O 3
ATOM 3259 N N . LYS A 1 61 ? -10.057 0.965 4.938 1.00 0.00 48 LYS A N 3
ATOM 3260 C CA . LYS A 1 61 ? -11.436 1.334 4.662 1.00 0.00 48 LYS A CA 3
ATOM 3261 C C . LYS A 1 61 ? -11.495 2.127 3.355 1.00 0.00 48 LYS A C 3
ATOM 3262 O O . LYS A 1 61 ? -10.498 2.709 2.933 1.00 0.00 48 LYS A O 3
ATOM 3281 N N . PRO A 1 62 ? -12.706 2.123 2.735 1.00 0.00 49 PRO A N 3
ATOM 3282 C CA . PRO A 1 62 ? -12.908 2.834 1.485 1.00 0.00 49 PRO A CA 3
ATOM 3283 C C . PRO A 1 62 ? -12.995 4.344 1.721 1.00 0.00 49 PRO A C 3
ATOM 3284 O O . PRO A 1 62 ? -13.760 4.800 2.569 1.00 0.00 49 PRO A O 3
ATOM 3295 N N . GLY A 1 63 ? -12.200 5.077 0.955 1.00 0.00 50 GLY A N 3
ATOM 3296 C CA . GLY A 1 63 ? -12.177 6.525 1.070 1.00 0.00 50 GLY A CA 3
ATOM 3297 C C . GLY A 1 63 ? -10.969 6.991 1.883 1.00 0.00 50 GLY A C 3
ATOM 3298 O O . GLY A 1 63 ? -10.882 8.159 2.259 1.00 0.00 50 GLY A O 3
ATOM 3302 N N . GLU A 1 64 ? -10.065 6.055 2.131 1.00 0.00 51 GLU A N 3
ATOM 3303 C CA . GLU A 1 64 ? -8.865 6.355 2.893 1.00 0.00 51 GLU A CA 3
ATOM 3304 C C . GLU A 1 64 ? -7.650 6.419 1.966 1.00 0.00 51 GLU A C 3
ATOM 3305 O O . GLU A 1 64 ? -7.743 6.074 0.789 1.00 0.00 51 GLU A O 3
ATOM 3317 N N . SER A 1 65 ? -6.537 6.863 2.532 1.00 0.00 52 SER A N 3
ATOM 3318 C CA . SER A 1 65 ? -5.304 6.976 1.771 1.00 0.00 52 SER A CA 3
ATOM 3319 C C . SER A 1 65 ? -4.179 6.221 2.481 1.00 0.00 52 SER A C 3
ATOM 3320 O O . SER A 1 65 ? -3.961 6.405 3.678 1.00 0.00 52 SER A O 3
ATOM 3328 N N . LEU A 1 66 ? -3.494 5.386 1.714 1.00 0.00 53 LEU A N 3
ATOM 3329 C CA . LEU A 1 66 ? -2.397 4.601 2.255 1.00 0.00 53 LEU A CA 3
ATOM 3330 C C . LEU A 1 66 ? -1.251 4.568 1.241 1.00 0.00 53 LEU A C 3
ATOM 3331 O O . LEU A 1 66 ? -1.446 4.883 0.068 1.00 0.00 53 LEU A O 3
ATOM 3347 N N . GLU A 1 67 ? -0.082 4.183 1.730 1.00 0.00 54 GLU A N 3
ATOM 3348 C CA . GLU A 1 67 ? 1.095 4.105 0.882 1.00 0.00 54 GLU A CA 3
ATOM 3349 C C . GLU A 1 67 ? 1.056 2.830 0.036 1.00 0.00 54 GLU A C 3
ATOM 3350 O O . GLU A 1 67 ? 0.766 1.750 0.548 1.00 0.00 54 GLU A O 3
ATOM 3362 N N . VAL A 1 68 ? 1.351 2.998 -1.244 1.00 0.00 55 VAL A N 3
ATOM 3363 C CA . VAL A 1 68 ? 1.353 1.875 -2.166 1.00 0.00 55 VAL A CA 3
ATOM 3364 C C . VAL A 1 68 ? 2.798 1.468 -2.465 1.00 0.00 55 VAL A C 3
ATOM 3365 O O . VAL A 1 68 ? 3.629 2.314 -2.794 1.00 0.00 55 VAL A O 3
ATOM 3378 N N . ILE A 1 69 ? 3.053 0.174 -2.339 1.00 0.00 56 ILE A N 3
ATOM 3379 C CA . ILE A 1 69 ? 4.382 -0.354 -2.591 1.00 0.00 56 ILE A CA 3
ATOM 3380 C C . ILE A 1 69 ? 4.488 -0.779 -4.058 1.00 0.00 56 ILE A C 3
ATOM 3381 O O . ILE A 1 69 ? 4.001 -0.081 -4.946 1.00 0.00 56 ILE A O 3
ATOM 3397 N N . GLN A 1 70 ? 5.127 -1.920 -4.265 1.00 0.00 57 GLN A N 3
ATOM 3398 C CA . GLN A 1 70 ? 5.303 -2.446 -5.609 1.00 0.00 57 GLN A CA 3
ATOM 3399 C C . GLN A 1 70 ? 4.193 -3.447 -5.936 1.00 0.00 57 GLN A C 3
ATOM 3400 O O . GLN A 1 70 ? 3.587 -4.025 -5.035 1.00 0.00 57 GLN A O 3
ATOM 3414 N N . THR A 1 71 ? 3.960 -3.622 -7.229 1.00 0.00 58 THR A N 3
ATOM 3415 C CA . THR A 1 71 ? 2.933 -4.543 -7.686 1.00 0.00 58 THR A CA 3
ATOM 3416 C C . THR A 1 71 ? 3.330 -5.985 -7.365 1.00 0.00 58 THR A C 3
ATOM 3417 O O . THR A 1 71 ? 4.392 -6.448 -7.778 1.00 0.00 58 THR A O 3
ATOM 3428 N N . THR A 1 72 ? 2.454 -6.656 -6.631 1.00 0.00 59 THR A N 3
ATOM 3429 C CA . THR A 1 72 ? 2.699 -8.037 -6.249 1.00 0.00 59 THR A CA 3
ATOM 3430 C C . THR A 1 72 ? 2.965 -8.893 -7.489 1.00 0.00 59 THR A C 3
ATOM 3431 O O . THR A 1 72 ? 4.106 -9.263 -7.760 1.00 0.00 59 THR A O 3
ATOM 3442 N N . ASP A 1 73 ? 1.891 -9.184 -8.209 1.00 0.00 60 ASP A N 3
ATOM 3443 C CA . ASP A 1 73 ? 1.994 -9.991 -9.413 1.00 0.00 60 ASP A CA 3
ATOM 3444 C C . ASP A 1 73 ? 1.861 -9.086 -10.640 1.00 0.00 60 ASP A C 3
ATOM 3445 O O . ASP A 1 73 ? 2.853 -8.548 -11.129 1.00 0.00 60 ASP A O 3
ATOM 3454 N N . ASP A 1 74 ? 0.627 -8.946 -11.101 1.00 0.00 61 ASP A N 3
ATOM 3455 C CA . ASP A 1 74 ? 0.351 -8.116 -12.262 1.00 0.00 61 ASP A CA 3
ATOM 3456 C C . ASP A 1 74 ? -0.563 -6.960 -11.851 1.00 0.00 61 ASP A C 3
ATOM 3457 O O . ASP A 1 74 ? -0.217 -5.795 -12.039 1.00 0.00 61 ASP A O 3
ATOM 3466 N N . THR A 1 75 ? -1.711 -7.323 -11.298 1.00 0.00 62 THR A N 3
ATOM 3467 C CA . THR A 1 75 ? -2.677 -6.330 -10.859 1.00 0.00 62 THR A CA 3
ATOM 3468 C C . THR A 1 75 ? -2.890 -6.425 -9.347 1.00 0.00 62 THR A C 3
ATOM 3469 O O . THR A 1 75 ? -3.961 -6.824 -8.891 1.00 0.00 62 THR A O 3
ATOM 3480 N N . LYS A 1 76 ? -1.853 -6.053 -8.611 1.00 0.00 63 LYS A N 3
ATOM 3481 C CA . LYS A 1 76 ? -1.913 -6.092 -7.160 1.00 0.00 63 LYS A CA 3
ATOM 3482 C C . LYS A 1 76 ? -0.898 -5.102 -6.585 1.00 0.00 63 LYS A C 3
ATOM 3483 O O . LYS A 1 76 ? 0.273 -5.119 -6.962 1.00 0.00 63 LYS A O 3
ATOM 3502 N N . VAL A 1 77 ? -1.383 -4.263 -5.682 1.00 0.00 64 VAL A N 3
ATOM 3503 C CA . VAL A 1 77 ? -0.532 -3.268 -5.051 1.00 0.00 64 VAL A CA 3
ATOM 3504 C C . VAL A 1 77 ? -0.545 -3.479 -3.536 1.00 0.00 64 VAL A C 3
ATOM 3505 O O . VAL A 1 77 ? -1.609 -3.529 -2.921 1.00 0.00 64 VAL A O 3
ATOM 3518 N N . LEU A 1 78 ? 0.651 -3.598 -2.977 1.00 0.00 65 LEU A N 3
ATOM 3519 C CA . LEU A 1 78 ? 0.791 -3.803 -1.545 1.00 0.00 65 LEU A CA 3
ATOM 3520 C C . LEU A 1 78 ? 0.831 -2.444 -0.842 1.00 0.00 65 LEU A C 3
ATOM 3521 O O . LEU A 1 78 ? 1.689 -1.614 -1.137 1.00 0.00 65 LEU A O 3
ATOM 3537 N N . CYS A 1 79 ? -0.107 -2.261 0.075 1.00 0.00 66 CYS A N 3
ATOM 3538 C CA . CYS A 1 79 ? -0.190 -1.017 0.823 1.00 0.00 66 CYS A CA 3
ATOM 3539 C C . CYS A 1 79 ? 0.615 -1.179 2.114 1.00 0.00 66 CYS A C 3
ATOM 3540 O O . CYS A 1 79 ? 0.803 -2.295 2.597 1.00 0.00 66 CYS A O 3
ATOM 3548 N N . ARG A 1 80 ? 1.068 -0.049 2.637 1.00 0.00 67 ARG A N 3
ATOM 3549 C CA . ARG A 1 80 ? 1.848 -0.052 3.863 1.00 0.00 67 ARG A CA 3
ATOM 3550 C C . ARG A 1 80 ? 1.394 1.083 4.783 1.00 0.00 67 ARG A C 3
ATOM 3551 O O . ARG A 1 80 ? 1.062 2.171 4.315 1.00 0.00 67 ARG A O 3
ATOM 3572 N N . ASN A 1 81 ? 1.394 0.790 6.075 1.00 0.00 68 ASN A N 3
ATOM 3573 C CA . ASN A 1 81 ? 0.987 1.772 7.065 1.00 0.00 68 ASN A CA 3
ATOM 3574 C C . ASN A 1 81 ? 2.142 2.021 8.037 1.00 0.00 68 ASN A C 3
ATOM 3575 O O . ASN A 1 81 ? 2.941 1.123 8.300 1.00 0.00 68 ASN A O 3
ATOM 3586 N N . GLU A 1 82 ? 2.194 3.243 8.545 1.00 0.00 69 GLU A N 3
ATOM 3587 C CA . GLU A 1 82 ? 3.238 3.621 9.482 1.00 0.00 69 GLU A CA 3
ATOM 3588 C C . GLU A 1 82 ? 3.266 2.651 10.665 1.00 0.00 69 GLU A C 3
ATOM 3589 O O . GLU A 1 82 ? 4.249 2.593 11.402 1.00 0.00 69 GLU A O 3
ATOM 3601 N N . GLU A 1 83 ? 2.176 1.912 10.809 1.00 0.00 70 GLU A N 3
ATOM 3602 C CA . GLU A 1 83 ? 2.063 0.947 11.889 1.00 0.00 70 GLU A CA 3
ATOM 3603 C C . GLU A 1 83 ? 3.186 -0.088 11.796 1.00 0.00 70 GLU A C 3
ATOM 3604 O O . GLU A 1 83 ? 3.372 -0.891 12.709 1.00 0.00 70 GLU A O 3
ATOM 3616 N N . GLY A 1 84 ? 3.905 -0.036 10.684 1.00 0.00 71 GLY A N 3
ATOM 3617 C CA . GLY A 1 84 ? 5.004 -0.959 10.460 1.00 0.00 71 GLY A CA 3
ATOM 3618 C C . GLY A 1 84 ? 4.489 -2.325 10.003 1.00 0.00 71 GLY A C 3
ATOM 3619 O O . GLY A 1 84 ? 5.194 -3.327 10.113 1.00 0.00 71 GLY A O 3
ATOM 3623 N N . LYS A 1 85 ? 3.263 -2.322 9.501 1.00 0.00 72 LYS A N 3
ATOM 3624 C CA . LYS A 1 85 ? 2.644 -3.549 9.027 1.00 0.00 72 LYS A CA 3
ATOM 3625 C C . LYS A 1 85 ? 2.331 -3.414 7.536 1.00 0.00 72 LYS A C 3
ATOM 3626 O O . LYS A 1 85 ? 2.036 -2.321 7.056 1.00 0.00 72 LYS A O 3
ATOM 3645 N N . TYR A 1 86 ? 2.406 -4.541 6.844 1.00 0.00 73 TYR A N 3
ATOM 3646 C CA . TYR A 1 86 ? 2.135 -4.563 5.417 1.00 0.00 73 TYR A CA 3
ATOM 3647 C C . TYR A 1 86 ? 0.920 -5.439 5.103 1.00 0.00 73 TYR A C 3
ATOM 3648 O O . TYR A 1 86 ? 0.563 -6.316 5.888 1.00 0.00 73 TYR A O 3
ATOM 3666 N N . GLY A 1 87 ? 0.318 -5.171 3.953 1.00 0.00 74 GLY A N 3
ATOM 3667 C CA . GLY A 1 87 ? -0.849 -5.924 3.526 1.00 0.00 74 GLY A CA 3
ATOM 3668 C C . GLY A 1 87 ? -1.032 -5.838 2.010 1.00 0.00 74 GLY A C 3
ATOM 3669 O O . GLY A 1 87 ? -0.505 -4.930 1.368 1.00 0.00 74 GLY A O 3
ATOM 3673 N N . TYR A 1 88 ? -1.781 -6.794 1.481 1.00 0.00 75 TYR A N 3
ATOM 3674 C CA . TYR A 1 88 ? -2.041 -6.837 0.052 1.00 0.00 75 TYR A CA 3
ATOM 3675 C C . TYR A 1 88 ? -3.452 -6.339 -0.264 1.00 0.00 75 TYR A C 3
ATOM 3676 O O . TYR A 1 88 ? -4.347 -6.424 0.575 1.00 0.00 75 TYR A O 3
ATOM 3694 N N . VAL A 1 89 ? -3.608 -5.830 -1.478 1.00 0.00 76 VAL A N 3
ATOM 3695 C CA . VAL A 1 89 ? -4.895 -5.318 -1.915 1.00 0.00 76 VAL A CA 3
ATOM 3696 C C . VAL A 1 89 ? -5.093 -5.646 -3.396 1.00 0.00 76 VAL A C 3
ATOM 3697 O O . VAL A 1 89 ? -4.243 -5.326 -4.226 1.00 0.00 76 VAL A O 3
ATOM 3710 N N . LEU A 1 90 ? -6.220 -6.282 -3.683 1.00 0.00 77 LEU A N 3
ATOM 3711 C CA . LEU A 1 90 ? -6.540 -6.657 -5.050 1.00 0.00 77 LEU A CA 3
ATOM 3712 C C . LEU A 1 90 ? -6.895 -5.402 -5.849 1.00 0.00 77 LEU A C 3
ATOM 3713 O O . LEU A 1 90 ? -7.536 -4.490 -5.328 1.00 0.00 77 LEU A O 3
ATOM 3729 N N . ARG A 1 91 ? -6.463 -5.395 -7.102 1.00 0.00 78 ARG A N 3
ATOM 3730 C CA . ARG A 1 91 ? -6.727 -4.266 -7.978 1.00 0.00 78 ARG A CA 3
ATOM 3731 C C . ARG A 1 91 ? -8.234 -4.038 -8.111 1.00 0.00 78 ARG A C 3
ATOM 3732 O O . ARG A 1 91 ? -8.671 -2.950 -8.481 1.00 0.00 78 ARG A O 3
ATOM 3753 N N . SER A 1 92 ? -8.988 -5.083 -7.801 1.00 0.00 79 SER A N 3
ATOM 3754 C CA . SER A 1 92 ? -10.437 -5.011 -7.881 1.00 0.00 79 SER A CA 3
ATOM 3755 C C . SER A 1 92 ? -10.935 -3.734 -7.201 1.00 0.00 79 SER A C 3
ATOM 3756 O O . SER A 1 92 ? -11.606 -2.914 -7.827 1.00 0.00 79 SER A O 3
ATOM 3764 N N . TYR A 1 93 ? -10.588 -3.605 -5.929 1.00 0.00 80 TYR A N 3
ATOM 3765 C CA . TYR A 1 93 ? -10.992 -2.442 -5.157 1.00 0.00 80 TYR A CA 3
ATOM 3766 C C . TYR A 1 93 ? -9.775 -1.624 -4.721 1.00 0.00 80 TYR A C 3
ATOM 3767 O O . TYR A 1 93 ? -9.270 -1.798 -3.613 1.00 0.00 80 TYR A O 3
ATOM 3785 N N . LEU A 1 94 ? -9.339 -0.749 -5.615 1.00 0.00 81 LEU A N 3
ATOM 3786 C CA . LEU A 1 94 ? -8.191 0.097 -5.337 1.00 0.00 81 LEU A CA 3
ATOM 3787 C C . LEU A 1 94 ? -8.177 1.270 -6.318 1.00 0.00 81 LEU A C 3
ATOM 3788 O O . LEU A 1 94 ? -9.037 1.364 -7.192 1.00 0.00 81 LEU A O 3
ATOM 3804 N N . ALA A 1 95 ? -7.190 2.137 -6.141 1.00 0.00 82 ALA A N 3
ATOM 3805 C CA . ALA A 1 95 ? -7.053 3.300 -7.000 1.00 0.00 82 ALA A CA 3
ATOM 3806 C C . ALA A 1 95 ? -6.209 2.930 -8.222 1.00 0.00 82 ALA A C 3
ATOM 3807 O O . ALA A 1 95 ? -5.720 1.806 -8.326 1.00 0.00 82 ALA A O 3
ATOM 3814 N N . ASP A 1 96 ? -6.065 3.897 -9.117 1.00 0.00 83 ASP A N 3
ATOM 3815 C CA . ASP A 1 96 ? -5.290 3.686 -10.327 1.00 0.00 83 ASP A CA 3
ATOM 3816 C C . ASP A 1 96 ? -3.902 3.161 -9.954 1.00 0.00 83 ASP A C 3
ATOM 3817 O O . ASP A 1 96 ? -3.542 3.131 -8.778 1.00 0.00 83 ASP A O 3
ATOM 3826 N N . GLU A 1 20 ? 3.889 -4.723 15.976 1.00 0.00 7 GLU A N 4
ATOM 3827 C CA . GLU A 1 20 ? 4.871 -4.570 14.917 1.00 0.00 7 GLU A CA 4
ATOM 3828 C C . GLU A 1 20 ? 5.498 -5.923 14.574 1.00 0.00 7 GLU A C 4
ATOM 3829 O O . GLU A 1 20 ? 6.503 -5.985 13.868 1.00 0.00 7 GLU A O 4
ATOM 3841 N N . LYS A 1 21 ? 4.877 -6.974 15.090 1.00 0.00 8 LYS A N 4
ATOM 3842 C CA . LYS A 1 21 ? 5.361 -8.322 14.847 1.00 0.00 8 LYS A CA 4
ATOM 3843 C C . LYS A 1 21 ? 4.823 -8.819 13.504 1.00 0.00 8 LYS A C 4
ATOM 3844 O O . LYS A 1 21 ? 5.279 -9.837 12.986 1.00 0.00 8 LYS A O 4
ATOM 3863 N N . GLU A 1 22 ? 3.861 -8.075 12.977 1.00 0.00 9 GLU A N 4
ATOM 3864 C CA . GLU A 1 22 ? 3.256 -8.427 11.703 1.00 0.00 9 GLU A CA 4
ATOM 3865 C C . GLU A 1 22 ? 4.311 -8.420 10.595 1.00 0.00 9 GLU A C 4
ATOM 3866 O O . GLU A 1 22 ? 4.154 -9.096 9.579 1.00 0.00 9 GLU A O 4
ATOM 3878 N N . GLU A 1 23 ? 5.362 -7.648 10.827 1.00 0.00 10 GLU A N 4
ATOM 3879 C CA . GLU A 1 23 ? 6.442 -7.544 9.861 1.00 0.00 10 GLU A CA 4
ATOM 3880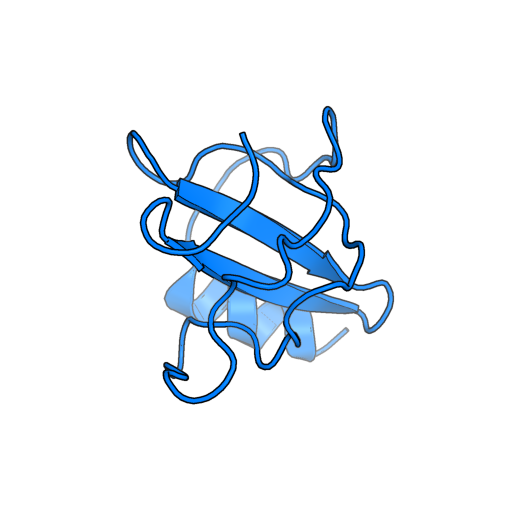 C C . GLU A 1 23 ? 7.079 -8.915 9.627 1.00 0.00 10 GLU A C 4
ATOM 3881 O O . GLU A 1 23 ? 7.389 -9.274 8.492 1.00 0.00 10 GLU A O 4
ATOM 3893 N N . LYS A 1 24 ? 7.255 -9.645 10.719 1.00 0.00 11 LYS A N 4
ATOM 3894 C CA . LYS A 1 24 ? 7.849 -10.969 10.646 1.00 0.00 11 LYS A CA 4
ATOM 3895 C C . LYS A 1 24 ? 6.857 -11.933 9.992 1.00 0.00 11 LYS A C 4
ATOM 3896 O O . LYS A 1 24 ? 7.259 -12.867 9.299 1.00 0.00 11 LYS A O 4
ATOM 3915 N N . ASP A 1 25 ? 5.581 -11.674 10.236 1.00 0.00 12 ASP A N 4
ATOM 3916 C CA . ASP A 1 25 ? 4.529 -12.507 9.679 1.00 0.00 12 ASP A CA 4
ATOM 3917 C C . ASP A 1 25 ? 4.335 -12.157 8.202 1.00 0.00 12 ASP A C 4
ATOM 3918 O O . ASP A 1 25 ? 3.969 -13.015 7.400 1.00 0.00 12 ASP A O 4
ATOM 3927 N N . PHE A 1 26 ? 4.588 -10.895 7.888 1.00 0.00 13 PHE A N 4
ATOM 3928 C CA . PHE A 1 26 ? 4.446 -10.421 6.522 1.00 0.00 13 PHE A CA 4
ATOM 3929 C C . PHE A 1 26 ? 5.385 -11.176 5.579 1.00 0.00 13 PHE A C 4
ATOM 3930 O O . PHE A 1 26 ? 4.949 -11.718 4.564 1.00 0.00 13 PHE A O 4
ATOM 3947 N N . ARG A 1 27 ? 6.658 -11.187 5.947 1.00 0.00 14 ARG A N 4
ATOM 3948 C CA . ARG A 1 27 ? 7.663 -11.866 5.147 1.00 0.00 14 ARG A CA 4
ATOM 3949 C C . ARG A 1 27 ? 7.329 -13.355 5.028 1.00 0.00 14 ARG A C 4
ATOM 3950 O O . ARG A 1 27 ? 7.655 -13.989 4.025 1.00 0.00 14 ARG A O 4
ATOM 3971 N N . LYS A 1 28 ? 6.685 -13.869 6.065 1.00 0.00 15 LYS A N 4
ATOM 3972 C CA . LYS A 1 28 ? 6.304 -15.271 6.089 1.00 0.00 15 LYS A CA 4
ATOM 3973 C C . LYS A 1 28 ? 5.492 -15.596 4.833 1.00 0.00 15 LYS A C 4
ATOM 3974 O O . LYS A 1 28 ? 5.868 -16.473 4.057 1.00 0.00 15 LYS A O 4
ATOM 3993 N N . LYS A 1 29 ? 4.395 -14.872 4.673 1.00 0.00 16 LYS A N 4
ATOM 3994 C CA . LYS A 1 29 ? 3.527 -15.073 3.524 1.00 0.00 16 LYS A CA 4
ATOM 3995 C C . LYS A 1 29 ? 4.059 -14.263 2.341 1.00 0.00 16 LYS A C 4
ATOM 3996 O O . LYS A 1 29 ? 3.959 -14.694 1.193 1.00 0.00 16 LYS A O 4
ATOM 4015 N N . PHE A 1 30 ? 4.614 -13.103 2.660 1.00 0.00 17 PHE A N 4
ATOM 4016 C CA . PHE A 1 30 ? 5.163 -12.228 1.637 1.00 0.00 17 PHE A CA 4
ATOM 4017 C C . PHE A 1 30 ? 6.628 -12.568 1.354 1.00 0.00 17 PHE A C 4
ATOM 4018 O O . PHE A 1 30 ? 7.400 -11.703 0.943 1.00 0.00 17 PHE A O 4
ATOM 4035 N N . LYS A 1 31 ? 6.965 -13.828 1.584 1.00 0.00 18 LYS A N 4
ATOM 4036 C CA . LYS A 1 31 ? 8.323 -14.292 1.358 1.00 0.00 18 LYS A CA 4
ATOM 4037 C C . LYS A 1 31 ? 8.907 -13.574 0.140 1.00 0.00 18 LYS A C 4
ATOM 4038 O O . LYS A 1 31 ? 9.995 -13.914 -0.323 1.00 0.00 18 LYS A O 4
ATOM 4057 N N . TYR A 1 32 ? 8.158 -12.595 -0.346 1.00 0.00 19 TYR A N 4
ATOM 4058 C CA . TYR A 1 32 ? 8.587 -11.827 -1.502 1.00 0.00 19 TYR A CA 4
ATOM 4059 C C . TYR A 1 32 ? 9.863 -11.041 -1.194 1.00 0.00 19 TYR A C 4
ATOM 4060 O O . TYR A 1 32 ? 9.893 -10.237 -0.263 1.00 0.00 19 TYR A O 4
ATOM 4078 N N . ASP A 1 33 ? 10.887 -11.300 -1.994 1.00 0.00 20 ASP A N 4
ATOM 4079 C CA . ASP A 1 33 ? 12.163 -10.626 -1.819 1.00 0.00 20 ASP A CA 4
ATOM 4080 C C . ASP A 1 33 ? 12.274 -9.483 -2.829 1.00 0.00 20 ASP A C 4
ATOM 4081 O O . ASP A 1 33 ? 12.620 -9.705 -3.988 1.00 0.00 20 ASP A O 4
ATOM 4090 N N . GLY A 1 34 ? 11.973 -8.284 -2.353 1.00 0.00 21 GLY A N 4
ATOM 4091 C CA . GLY A 1 34 ? 12.034 -7.104 -3.200 1.00 0.00 21 GLY A CA 4
ATOM 4092 C C . GLY A 1 34 ? 12.394 -5.861 -2.384 1.00 0.00 21 GLY A C 4
ATOM 4093 O O . GLY A 1 34 ? 12.769 -5.967 -1.217 1.00 0.00 21 GLY A O 4
ATOM 4097 N N . GLU A 1 35 ? 12.268 -4.711 -3.030 1.00 0.00 22 GLU A N 4
ATOM 4098 C CA . GLU A 1 35 ? 12.575 -3.450 -2.378 1.00 0.00 22 GLU A CA 4
ATOM 4099 C C . GLU A 1 35 ? 11.285 -2.736 -1.967 1.00 0.00 22 GLU A C 4
ATOM 4100 O O . GLU A 1 35 ? 10.706 -1.990 -2.756 1.00 0.00 22 GLU A O 4
ATOM 4112 N N . ILE A 1 36 ? 10.874 -2.990 -0.734 1.00 0.00 23 ILE A N 4
ATOM 4113 C CA . ILE A 1 36 ? 9.663 -2.382 -0.209 1.00 0.00 23 ILE A CA 4
ATOM 4114 C C . ILE A 1 36 ? 9.864 -0.869 -0.100 1.00 0.00 23 ILE A C 4
ATOM 4115 O O . ILE A 1 36 ? 10.607 -0.398 0.759 1.00 0.00 23 ILE A O 4
ATOM 4131 N N . ARG A 1 37 ? 9.187 -0.149 -0.983 1.00 0.00 24 ARG A N 4
ATOM 4132 C CA . ARG A 1 37 ? 9.282 1.300 -0.998 1.00 0.00 24 ARG A CA 4
ATOM 4133 C C . ARG A 1 37 ? 8.011 1.910 -1.592 1.00 0.00 24 ARG A C 4
ATOM 4134 O O . ARG A 1 37 ? 7.421 1.347 -2.513 1.00 0.00 24 ARG A O 4
ATOM 4155 N N . VAL A 1 38 ? 7.627 3.052 -1.041 1.00 0.00 25 VAL A N 4
ATOM 4156 C CA . VAL A 1 38 ? 6.436 3.743 -1.506 1.00 0.00 25 VAL A CA 4
ATOM 4157 C C . VAL A 1 38 ? 6.837 4.811 -2.526 1.00 0.00 25 VAL A C 4
ATOM 4158 O O . VAL A 1 38 ? 7.285 5.894 -2.153 1.00 0.00 25 VAL A O 4
ATOM 4171 N N . LEU A 1 39 ? 6.663 4.467 -3.794 1.00 0.00 26 LEU A N 4
ATOM 4172 C CA . LEU A 1 39 ? 7.001 5.383 -4.871 1.00 0.00 26 LEU A CA 4
ATOM 4173 C C . LEU A 1 39 ? 5.762 6.197 -5.249 1.00 0.00 26 LEU A C 4
ATOM 4174 O O . LEU A 1 39 ? 5.834 7.418 -5.381 1.00 0.00 26 LEU A O 4
ATOM 4190 N N . TYR A 1 40 ? 4.655 5.489 -5.414 1.00 0.00 27 TYR A N 4
ATOM 4191 C CA . TYR A 1 40 ? 3.402 6.131 -5.775 1.00 0.00 27 TYR A CA 4
ATOM 4192 C C . TYR A 1 40 ? 2.293 5.764 -4.787 1.00 0.00 27 TYR A C 4
ATOM 4193 O O . TYR A 1 40 ? 1.583 4.779 -4.982 1.00 0.00 27 TYR A O 4
ATOM 4211 N N . SER A 1 41 ? 2.179 6.577 -3.747 1.00 0.00 28 SER A N 4
ATOM 4212 C CA . SER A 1 41 ? 1.169 6.351 -2.728 1.00 0.00 28 SER A CA 4
ATOM 4213 C C . SER A 1 41 ? -0.218 6.685 -3.282 1.00 0.00 28 SER A C 4
ATOM 4214 O O . SER A 1 41 ? -0.522 7.847 -3.546 1.00 0.00 28 SER A O 4
ATOM 4222 N N . THR A 1 42 ? -1.022 5.644 -3.442 1.00 0.00 29 THR A N 4
ATOM 4223 C CA . THR A 1 42 ? -2.369 5.812 -3.961 1.00 0.00 29 THR A CA 4
ATOM 4224 C C . THR A 1 42 ? -3.366 5.971 -2.812 1.00 0.00 29 THR A C 4
ATOM 4225 O O . THR A 1 42 ? -3.076 5.598 -1.676 1.00 0.00 29 THR A O 4
ATOM 4236 N N . LYS A 1 43 ? -4.522 6.527 -3.146 1.00 0.00 30 LYS A N 4
ATOM 4237 C CA . LYS A 1 43 ? -5.564 6.740 -2.156 1.00 0.00 30 LYS A CA 4
ATOM 4238 C C . LYS A 1 43 ? -6.628 5.649 -2.299 1.00 0.00 30 LYS A C 4
ATOM 4239 O O . LYS A 1 43 ? -6.998 5.279 -3.412 1.00 0.00 30 LYS A O 4
ATOM 4258 N N . VAL A 1 44 ? -7.090 5.165 -1.155 1.00 0.00 31 VAL A N 4
ATOM 4259 C CA . VAL A 1 44 ? -8.103 4.124 -1.139 1.00 0.00 31 VAL A CA 4
ATOM 4260 C C . VAL A 1 44 ? -9.436 4.708 -1.610 1.00 0.00 31 VAL A C 4
ATOM 4261 O O . VAL A 1 44 ? -9.951 5.651 -1.011 1.00 0.00 31 VAL A O 4
ATOM 4274 N N . THR A 1 45 ? -9.958 4.124 -2.678 1.00 0.00 32 THR A N 4
ATOM 4275 C CA . THR A 1 45 ? -11.221 4.575 -3.236 1.00 0.00 32 THR A CA 4
ATOM 4276 C C . THR A 1 45 ? -12.388 4.099 -2.369 1.00 0.00 32 THR A C 4
ATOM 4277 O O . THR A 1 45 ? -12.432 2.938 -1.965 1.00 0.00 32 THR A O 4
ATOM 4288 N N . THR A 1 46 ? -13.304 5.019 -2.109 1.00 0.00 33 THR A N 4
ATOM 4289 C CA . THR A 1 46 ? -14.468 4.707 -1.297 1.00 0.00 33 THR A CA 4
ATOM 4290 C C . THR A 1 46 ? -15.071 3.367 -1.721 1.00 0.00 33 THR A C 4
ATOM 4291 O O . THR A 1 46 ? -15.855 2.773 -0.982 1.00 0.00 33 THR A O 4
ATOM 4302 N N . SER A 1 47 ? -14.683 2.929 -2.910 1.00 0.00 34 SER A N 4
ATOM 4303 C CA . SER A 1 47 ? -15.175 1.670 -3.442 1.00 0.00 34 SER A CA 4
ATOM 4304 C C . SER A 1 47 ? -14.204 0.540 -3.095 1.00 0.00 34 SER A C 4
ATOM 4305 O O . SER A 1 47 ? -14.292 -0.552 -3.653 1.00 0.00 34 SER A O 4
ATOM 4313 N N . ILE A 1 48 ? -13.299 0.842 -2.175 1.00 0.00 35 ILE A N 4
ATOM 4314 C CA . ILE A 1 48 ? -12.312 -0.135 -1.747 1.00 0.00 35 ILE A CA 4
ATOM 4315 C C . ILE A 1 48 ? -13.001 -1.219 -0.916 1.00 0.00 35 ILE A C 4
ATOM 4316 O O . ILE A 1 48 ? -14.186 -1.108 -0.603 1.00 0.00 35 ILE A O 4
ATOM 4332 N N . THR A 1 49 ? -12.230 -2.244 -0.583 1.00 0.00 36 THR A N 4
ATOM 4333 C CA . THR A 1 49 ? -12.752 -3.348 0.206 1.00 0.00 36 THR A CA 4
ATOM 4334 C C . THR A 1 49 ? -13.010 -2.899 1.646 1.00 0.00 36 THR A C 4
ATOM 4335 O O . THR A 1 49 ? -12.095 -2.448 2.333 1.00 0.00 36 THR A O 4
ATOM 4346 N N . SER A 1 50 ? -14.261 -3.039 2.060 1.00 0.00 37 SER A N 4
ATOM 4347 C CA . SER A 1 50 ? -14.651 -2.654 3.405 1.00 0.00 37 SER A CA 4
ATOM 4348 C C . SER A 1 50 ? -15.180 -3.872 4.165 1.00 0.00 37 SER A C 4
ATOM 4349 O O . SER A 1 50 ? -15.092 -3.929 5.391 1.00 0.00 37 SER A O 4
ATOM 4357 N N . LYS A 1 51 ? -15.716 -4.816 3.406 1.00 0.00 38 LYS A N 4
ATOM 4358 C CA . LYS A 1 51 ? -16.259 -6.030 3.993 1.00 0.00 38 LYS A CA 4
ATOM 4359 C C . LYS A 1 51 ? -15.288 -7.187 3.750 1.00 0.00 38 LYS A C 4
ATOM 4360 O O . LYS A 1 51 ? -14.973 -7.941 4.669 1.00 0.00 38 LYS A O 4
ATOM 4379 N N . LYS A 1 52 ? -14.840 -7.291 2.508 1.00 0.00 39 LYS A N 4
ATOM 4380 C CA . LYS A 1 52 ? -13.911 -8.343 2.132 1.00 0.00 39 LYS A CA 4
ATOM 4381 C C . LYS A 1 52 ? -12.570 -8.106 2.829 1.00 0.00 39 LYS A C 4
ATOM 4382 O O . LYS A 1 52 ? -11.972 -7.040 2.685 1.00 0.00 39 LYS A O 4
ATOM 4401 N N . TRP A 1 53 ? -12.136 -9.116 3.568 1.00 0.00 40 TRP A N 4
ATOM 4402 C CA . TRP A 1 53 ? -10.876 -9.030 4.287 1.00 0.00 40 TRP A CA 4
ATOM 4403 C C . TRP A 1 53 ? -10.221 -10.413 4.259 1.00 0.00 40 TRP A C 4
ATOM 4404 O O . TRP A 1 53 ? -10.850 -11.409 4.612 1.00 0.00 40 TRP A O 4
ATOM 4425 N N . GLY A 1 54 ? -8.966 -10.429 3.836 1.00 0.00 41 GLY A N 4
ATOM 4426 C CA . GLY A 1 54 ? -8.219 -11.673 3.758 1.00 0.00 41 GLY A CA 4
ATOM 4427 C C . GLY A 1 54 ? -6.993 -11.635 4.673 1.00 0.00 41 GLY A C 4
ATOM 4428 O O . GLY A 1 54 ? -6.532 -10.560 5.054 1.00 0.00 41 GLY A O 4
ATOM 4432 N N . THR A 1 55 ? -6.501 -12.821 4.999 1.00 0.00 42 THR A N 4
ATOM 4433 C CA . THR A 1 55 ? -5.339 -12.937 5.863 1.00 0.00 42 THR A CA 4
ATOM 4434 C C . THR A 1 55 ? -4.158 -12.161 5.275 1.00 0.00 42 THR A C 4
ATOM 4435 O O . THR A 1 55 ? -3.374 -11.565 6.012 1.00 0.00 42 THR A O 4
ATOM 4446 N N . ARG A 1 56 ? -4.069 -12.194 3.954 1.00 0.00 43 ARG A N 4
ATOM 4447 C CA . ARG A 1 56 ? -2.997 -11.502 3.259 1.00 0.00 43 ARG A CA 4
ATOM 4448 C C . ARG A 1 56 ? -3.475 -10.129 2.780 1.00 0.00 43 ARG A C 4
ATOM 4449 O O . ARG A 1 56 ? -2.761 -9.437 2.056 1.00 0.00 43 ARG A O 4
ATOM 4470 N N . ASP A 1 57 ? -4.680 -9.777 3.204 1.00 0.00 44 ASP A N 4
ATOM 4471 C CA . ASP A 1 57 ? -5.262 -8.500 2.827 1.00 0.00 44 ASP A CA 4
ATOM 4472 C C . ASP A 1 57 ? -5.199 -7.544 4.020 1.00 0.00 44 ASP A C 4
ATOM 4473 O O . ASP A 1 57 ? -5.004 -7.975 5.156 1.00 0.00 44 ASP A O 4
ATOM 4482 N N . LEU A 1 58 ? -5.367 -6.264 3.722 1.00 0.00 45 LEU A N 4
ATOM 4483 C CA . LEU A 1 58 ? -5.331 -5.244 4.755 1.00 0.00 45 LEU A CA 4
ATOM 4484 C C . LEU A 1 58 ? -6.762 -4.893 5.169 1.00 0.00 45 LEU A C 4
ATOM 4485 O O . LEU A 1 58 ? -7.679 -4.948 4.351 1.00 0.00 45 LEU A O 4
ATOM 4501 N N . GLN A 1 59 ? -6.907 -4.539 6.437 1.00 0.00 46 GLN A N 4
ATOM 4502 C CA . GLN A 1 59 ? -8.211 -4.179 6.969 1.00 0.00 46 GLN A CA 4
ATOM 4503 C C . GLN A 1 59 ? -8.480 -2.689 6.751 1.00 0.00 46 GLN A C 4
ATOM 4504 O O . GLN A 1 59 ? -9.170 -2.056 7.549 1.00 0.00 46 GLN A O 4
ATOM 4518 N N . VAL A 1 60 ? -7.921 -2.172 5.667 1.00 0.00 47 VAL A N 4
ATOM 4519 C CA . VAL A 1 60 ? -8.092 -0.768 5.334 1.00 0.00 47 VAL A CA 4
ATOM 4520 C C . VAL A 1 60 ? -9.569 -0.493 5.044 1.00 0.00 47 VAL A C 4
ATOM 4521 O O . VAL A 1 60 ? -10.336 -1.418 4.780 1.00 0.00 47 VAL A O 4
ATOM 4534 N N . LYS A 1 61 ? -9.923 0.782 5.103 1.00 0.00 48 LYS A N 4
ATOM 4535 C CA . LYS A 1 61 ? -11.295 1.190 4.850 1.00 0.00 48 LYS A CA 4
ATOM 4536 C C . LYS A 1 61 ? -11.355 1.972 3.536 1.00 0.00 48 LYS A C 4
ATOM 4537 O O . LYS A 1 61 ? -10.365 2.571 3.120 1.00 0.00 48 LYS A O 4
ATOM 4556 N N . PRO A 1 62 ? -12.559 1.941 2.904 1.00 0.00 49 PRO A N 4
ATOM 4557 C CA . PRO A 1 62 ? -12.762 2.639 1.646 1.00 0.00 49 PRO A CA 4
ATOM 4558 C C . PRO A 1 62 ? -12.880 4.148 1.870 1.00 0.00 49 PRO A C 4
ATOM 4559 O O . PRO A 1 62 ? -13.636 4.594 2.731 1.00 0.00 49 PRO A O 4
ATOM 4570 N N . GLY A 1 63 ? -12.121 4.892 1.079 1.00 0.00 50 GLY A N 4
ATOM 4571 C CA . GLY A 1 63 ? -12.131 6.342 1.180 1.00 0.00 50 GLY A CA 4
ATOM 4572 C C . GLY A 1 63 ? -10.945 6.842 2.007 1.00 0.00 50 GLY A C 4
ATOM 4573 O O . GLY A 1 63 ? -10.872 8.023 2.343 1.00 0.00 50 GLY A O 4
ATOM 4577 N N . GLU A 1 64 ? -10.045 5.918 2.311 1.00 0.00 51 GLU A N 4
ATOM 4578 C CA . GLU A 1 64 ? -8.866 6.251 3.093 1.00 0.00 51 GLU A CA 4
ATOM 4579 C C . GLU A 1 64 ? -7.651 6.414 2.177 1.00 0.00 51 GLU A C 4
ATOM 4580 O O . GLU A 1 64 ? -7.722 6.115 0.986 1.00 0.00 51 GLU A O 4
ATOM 4592 N N . SER A 1 65 ? -6.564 6.888 2.768 1.00 0.00 52 SER A N 4
ATOM 4593 C CA . SER A 1 65 ? -5.336 7.095 2.021 1.00 0.00 52 SER A CA 4
ATOM 4594 C C . SER A 1 65 ? -4.178 6.363 2.704 1.00 0.00 52 SER A C 4
ATOM 4595 O O . SER A 1 65 ? -3.952 6.533 3.900 1.00 0.00 52 SER A O 4
ATOM 4603 N N . LEU A 1 66 ? -3.476 5.565 1.913 1.00 0.00 53 LEU A N 4
ATOM 4604 C CA . LEU A 1 66 ? -2.348 4.807 2.426 1.00 0.00 53 LEU A CA 4
ATOM 4605 C C . LEU A 1 66 ? -1.221 4.813 1.391 1.00 0.00 53 LEU A C 4
ATOM 4606 O O . LEU A 1 66 ? -1.442 5.155 0.230 1.00 0.00 53 LEU A O 4
ATOM 4622 N N . GLU A 1 67 ? -0.038 4.432 1.848 1.00 0.00 54 GLU A N 4
ATOM 4623 C CA . GLU A 1 67 ? 1.123 4.389 0.976 1.00 0.00 54 GLU A CA 4
ATOM 4624 C C . GLU A 1 67 ? 1.080 3.140 0.095 1.00 0.00 54 GLU A C 4
ATOM 4625 O O . GLU A 1 67 ? 0.774 2.048 0.573 1.00 0.00 54 GLU A O 4
ATOM 4637 N N . VAL A 1 68 ? 1.390 3.341 -1.178 1.00 0.00 55 VAL A N 4
ATOM 4638 C CA . VAL A 1 68 ? 1.390 2.244 -2.131 1.00 0.00 55 VAL A CA 4
ATOM 4639 C C . VAL A 1 68 ? 2.833 1.829 -2.424 1.00 0.00 55 VAL A C 4
ATOM 4640 O O . VAL A 1 68 ? 3.677 2.673 -2.723 1.00 0.00 55 VAL A O 4
ATOM 4653 N N . ILE A 1 69 ? 3.072 0.530 -2.327 1.00 0.00 56 ILE A N 4
ATOM 4654 C CA . ILE A 1 69 ? 4.399 -0.008 -2.578 1.00 0.00 56 ILE A CA 4
ATOM 4655 C C . ILE A 1 69 ? 4.509 -0.417 -4.048 1.00 0.00 56 ILE A C 4
ATOM 4656 O O . ILE A 1 69 ? 4.043 0.301 -4.932 1.00 0.00 56 ILE A O 4
ATOM 4672 N N . GLN A 1 70 ? 5.128 -1.568 -4.264 1.00 0.00 57 GLN A N 4
ATOM 4673 C CA . GLN A 1 70 ? 5.306 -2.081 -5.612 1.00 0.00 57 GLN A CA 4
ATOM 4674 C C . GLN A 1 70 ? 4.188 -3.067 -5.956 1.00 0.00 57 GLN A C 4
ATOM 4675 O O . GLN A 1 70 ? 3.575 -3.652 -5.064 1.00 0.00 57 GLN A O 4
ATOM 4689 N N . THR A 1 71 ? 3.956 -3.221 -7.252 1.00 0.00 58 THR A N 4
ATOM 4690 C CA . THR A 1 71 ? 2.923 -4.127 -7.724 1.00 0.00 58 THR A CA 4
ATOM 4691 C C . THR A 1 71 ? 3.305 -5.577 -7.421 1.00 0.00 58 THR A C 4
ATOM 4692 O O . THR A 1 71 ? 4.364 -6.044 -7.838 1.00 0.00 58 THR A O 4
ATOM 4703 N N . THR A 1 72 ? 2.421 -6.249 -6.698 1.00 0.00 59 THR A N 4
ATOM 4704 C CA . THR A 1 72 ? 2.653 -7.636 -6.334 1.00 0.00 59 THR A CA 4
ATOM 4705 C C . THR A 1 72 ? 2.922 -8.478 -7.583 1.00 0.00 59 THR A C 4
ATOM 4706 O O . THR A 1 72 ? 4.064 -8.848 -7.852 1.00 0.00 59 THR A O 4
ATOM 4717 N N . ASP A 1 73 ? 1.852 -8.755 -8.313 1.00 0.00 60 ASP A N 4
ATOM 4718 C CA . ASP A 1 73 ? 1.958 -9.546 -9.527 1.00 0.00 60 ASP A CA 4
ATOM 4719 C C . ASP A 1 73 ? 1.824 -8.626 -10.743 1.00 0.00 60 ASP A C 4
ATOM 4720 O O . ASP A 1 73 ? 2.817 -8.084 -11.228 1.00 0.00 60 ASP A O 4
ATOM 4729 N N . ASP A 1 74 ? 0.590 -8.478 -11.200 1.00 0.00 61 ASP A N 4
ATOM 4730 C CA . ASP A 1 74 ? 0.314 -7.634 -12.349 1.00 0.00 61 ASP A CA 4
ATOM 4731 C C . ASP A 1 74 ? -0.596 -6.480 -11.922 1.00 0.00 61 ASP A C 4
ATOM 4732 O O . ASP A 1 74 ? -0.248 -5.313 -12.095 1.00 0.00 61 ASP A O 4
ATOM 4741 N N . THR A 1 75 ? -1.745 -6.847 -11.373 1.00 0.00 62 THR A N 4
ATOM 4742 C CA . THR A 1 75 ? -2.707 -5.857 -10.920 1.00 0.00 62 THR A CA 4
ATOM 4743 C C . THR A 1 75 ? -2.923 -5.975 -9.410 1.00 0.00 62 THR A C 4
ATOM 4744 O O . THR A 1 75 ? -3.994 -6.382 -8.962 1.00 0.00 62 THR A O 4
ATOM 4755 N N . LYS A 1 76 ? -1.888 -5.611 -8.666 1.00 0.00 63 LYS A N 4
ATOM 4756 C CA . LYS A 1 76 ? -1.951 -5.670 -7.216 1.00 0.00 63 LYS A CA 4
ATOM 4757 C C . LYS A 1 76 ? -0.935 -4.691 -6.625 1.00 0.00 63 LYS A C 4
ATOM 4758 O O . LYS A 1 76 ? 0.235 -4.700 -7.005 1.00 0.00 63 LYS A O 4
ATOM 4777 N N . VAL A 1 77 ? -1.419 -3.869 -5.705 1.00 0.00 64 VAL A N 4
ATOM 4778 C CA . VAL A 1 77 ? -0.568 -2.886 -5.058 1.00 0.00 64 VAL A CA 4
ATOM 4779 C C . VAL A 1 77 ? -0.570 -3.131 -3.548 1.00 0.00 64 VAL A C 4
ATOM 4780 O O . VAL A 1 77 ? -1.630 -3.189 -2.926 1.00 0.00 64 VAL A O 4
ATOM 4793 N N . LEU A 1 78 ? 0.629 -3.267 -3.001 1.00 0.00 65 LEU A N 4
ATOM 4794 C CA . LEU A 1 78 ? 0.780 -3.504 -1.575 1.00 0.00 65 LEU A CA 4
ATOM 4795 C C . LEU A 1 78 ? 0.877 -2.163 -0.847 1.00 0.00 65 LEU A C 4
ATOM 4796 O O . LEU A 1 78 ? 1.765 -1.361 -1.132 1.00 0.00 65 LEU A O 4
ATOM 4812 N N . CYS A 1 79 ? -0.047 -1.960 0.080 1.00 0.00 66 CYS A N 4
ATOM 4813 C CA . CYS A 1 79 ? -0.076 -0.729 0.852 1.00 0.00 66 CYS A CA 4
ATOM 4814 C C . CYS A 1 79 ? 0.738 -0.943 2.129 1.00 0.00 66 CYS A C 4
ATOM 4815 O O . CYS A 1 79 ? 0.922 -2.077 2.569 1.00 0.00 66 CYS A O 4
ATOM 4823 N N . ARG A 1 80 ? 1.204 0.163 2.689 1.00 0.00 67 ARG A N 4
ATOM 4824 C CA . ARG A 1 80 ? 1.994 0.111 3.907 1.00 0.00 67 ARG A CA 4
ATOM 4825 C C . ARG A 1 80 ? 1.533 1.193 4.886 1.00 0.00 67 ARG A C 4
ATOM 4826 O O . ARG A 1 80 ? 1.191 2.301 4.476 1.00 0.00 67 ARG A O 4
ATOM 4847 N N . ASN A 1 81 ? 1.538 0.833 6.161 1.00 0.00 68 ASN A N 4
ATOM 4848 C CA . ASN A 1 81 ? 1.125 1.760 7.201 1.00 0.00 68 ASN A CA 4
ATOM 4849 C C . ASN A 1 81 ? 2.279 1.962 8.186 1.00 0.00 68 ASN A C 4
ATOM 4850 O O . ASN A 1 81 ? 3.023 1.026 8.476 1.00 0.00 68 ASN A O 4
ATOM 4861 N N . GLU A 1 82 ? 2.392 3.189 8.671 1.00 0.00 69 GLU A N 4
ATOM 4862 C CA . GLU A 1 82 ? 3.442 3.526 9.617 1.00 0.00 69 GLU A CA 4
ATOM 4863 C C . GLU A 1 82 ? 3.394 2.584 10.822 1.00 0.00 69 GLU A C 4
ATOM 4864 O O . GLU A 1 82 ? 4.341 2.523 11.605 1.00 0.00 69 GLU A O 4
ATOM 4876 N N . GLU A 1 83 ? 2.282 1.873 10.932 1.00 0.00 70 GLU A N 4
ATOM 4877 C CA . GLU A 1 83 ? 2.098 0.937 12.028 1.00 0.00 70 GLU A CA 4
ATOM 4878 C C . GLU A 1 83 ? 3.194 -0.130 12.004 1.00 0.00 70 GLU A C 4
ATOM 4879 O O . GLU A 1 83 ? 3.348 -0.889 12.960 1.00 0.00 70 GLU A O 4
ATOM 4891 N N . GLY A 1 84 ? 3.929 -0.154 10.902 1.00 0.00 71 GLY A N 4
ATOM 4892 C CA . GLY A 1 84 ? 5.006 -1.115 10.741 1.00 0.00 71 GLY A CA 4
ATOM 4893 C C . GLY A 1 84 ? 4.479 -2.444 10.197 1.00 0.00 71 GLY A C 4
ATOM 4894 O O . GLY A 1 84 ? 5.151 -3.470 10.295 1.00 0.00 71 GLY A O 4
ATOM 4898 N N . LYS A 1 85 ? 3.280 -2.383 9.635 1.00 0.00 72 LYS A N 4
ATOM 4899 C CA . LYS A 1 85 ? 2.655 -3.569 9.075 1.00 0.00 72 LYS A CA 4
ATOM 4900 C C . LYS A 1 85 ? 2.290 -3.306 7.613 1.00 0.00 72 LYS A C 4
ATOM 4901 O O . LYS A 1 85 ? 2.013 -2.169 7.234 1.00 0.00 72 LYS A O 4
ATOM 4920 N N . TYR A 1 86 ? 2.301 -4.376 6.832 1.00 0.00 73 TYR A N 4
ATOM 4921 C CA . TYR A 1 86 ? 1.974 -4.275 5.419 1.00 0.00 73 TYR A CA 4
ATOM 4922 C C . TYR A 1 86 ? 0.704 -5.063 5.092 1.00 0.00 73 TYR A C 4
ATOM 4923 O O . TYR A 1 86 ? 0.259 -5.887 5.889 1.00 0.00 73 TYR A O 4
ATOM 4941 N N . GLY A 1 87 ? 0.157 -4.781 3.919 1.00 0.00 74 GLY A N 4
ATOM 4942 C CA . GLY A 1 87 ? -1.053 -5.453 3.477 1.00 0.00 74 GLY A CA 4
ATOM 4943 C C . GLY A 1 87 ? -1.179 -5.410 1.953 1.00 0.00 74 GLY A C 4
ATOM 4944 O O . GLY A 1 87 ? -0.566 -4.566 1.300 1.00 0.00 74 GLY A O 4
ATOM 4948 N N . TYR A 1 88 ? -1.977 -6.329 1.430 1.00 0.00 75 TYR A N 4
ATOM 4949 C CA . TYR A 1 88 ? -2.191 -6.406 -0.005 1.00 0.00 75 TYR A CA 4
ATOM 4950 C C . TYR A 1 88 ? -3.568 -5.857 -0.384 1.00 0.00 75 TYR A C 4
ATOM 4951 O O . TYR A 1 88 ? -4.503 -5.911 0.414 1.00 0.00 75 TYR A O 4
ATOM 4969 N N . VAL A 1 89 ? -3.649 -5.342 -1.602 1.00 0.00 76 VAL A N 4
ATOM 4970 C CA . VAL A 1 89 ? -4.896 -4.784 -2.097 1.00 0.00 76 VAL A CA 4
ATOM 4971 C C . VAL A 1 89 ? -5.101 -5.213 -3.551 1.00 0.00 76 VAL A C 4
ATOM 4972 O O . VAL A 1 89 ? -4.238 -4.983 -4.397 1.00 0.00 76 VAL A O 4
ATOM 4985 N N . LEU A 1 90 ? -6.248 -5.829 -3.796 1.00 0.00 77 LEU A N 4
ATOM 4986 C CA . LEU A 1 90 ? -6.577 -6.292 -5.134 1.00 0.00 77 LEU A CA 4
ATOM 4987 C C . LEU A 1 90 ? -7.009 -5.100 -5.990 1.00 0.00 77 LEU A C 4
ATOM 4988 O O . LEU A 1 90 ? -7.686 -4.196 -5.504 1.00 0.00 77 LEU A O 4
ATOM 5004 N N . ARG A 1 91 ? -6.600 -5.138 -7.250 1.00 0.00 78 ARG A N 4
ATOM 5005 C CA . ARG A 1 91 ? -6.937 -4.073 -8.178 1.00 0.00 78 ARG A CA 4
ATOM 5006 C C . ARG A 1 91 ? -8.455 -3.905 -8.266 1.00 0.00 78 ARG A C 4
ATOM 5007 O O . ARG A 1 91 ? -8.945 -2.840 -8.638 1.00 0.00 78 ARG A O 4
ATOM 5028 N N . SER A 1 92 ? -9.158 -4.973 -7.917 1.00 0.00 79 SER A N 4
ATOM 5029 C CA . SER A 1 92 ? -10.610 -4.958 -7.952 1.00 0.00 79 SER A CA 4
ATOM 5030 C C . SER A 1 92 ? -11.139 -3.731 -7.206 1.00 0.00 79 SER A C 4
ATOM 5031 O O . SER A 1 92 ? -11.842 -2.904 -7.785 1.00 0.00 79 SER A O 4
ATOM 5039 N N . TYR A 1 93 ? -10.780 -3.652 -5.933 1.00 0.00 80 TYR A N 4
ATOM 5040 C CA . TYR A 1 93 ? -11.209 -2.540 -5.103 1.00 0.00 80 TYR A CA 4
ATOM 5041 C C . TYR A 1 93 ? -10.009 -1.728 -4.611 1.00 0.00 80 TYR A C 4
ATOM 5042 O O . TYR A 1 93 ? -9.520 -1.945 -3.503 1.00 0.00 80 TYR A O 4
ATOM 5060 N N . LEU A 1 94 ? -9.570 -0.809 -5.458 1.00 0.00 81 LEU A N 4
ATOM 5061 C CA . LEU A 1 94 ? -8.437 0.037 -5.123 1.00 0.00 81 LEU A CA 4
ATOM 5062 C C . LEU A 1 94 ? -8.378 1.214 -6.099 1.00 0.00 81 LEU A C 4
ATOM 5063 O O . LEU A 1 94 ? -9.147 1.268 -7.058 1.00 0.00 81 LEU A O 4
ATOM 5079 N N . ALA A 1 95 ? -7.459 2.127 -5.821 1.00 0.00 82 ALA A N 4
ATOM 5080 C CA . ALA A 1 95 ? -7.290 3.299 -6.663 1.00 0.00 82 ALA A CA 4
ATOM 5081 C C . ALA A 1 95 ? -6.465 2.923 -7.895 1.00 0.00 82 ALA A C 4
ATOM 5082 O O . ALA A 1 95 ? -5.960 1.805 -7.991 1.00 0.00 82 ALA A O 4
ATOM 5089 N N . ASP A 1 96 ? -6.353 3.878 -8.807 1.00 0.00 83 ASP A N 4
ATOM 5090 C CA . ASP A 1 96 ? -5.598 3.660 -10.029 1.00 0.00 83 ASP A CA 4
ATOM 5091 C C . ASP A 1 96 ? -4.167 3.253 -9.673 1.00 0.00 83 ASP A C 4
ATOM 5092 O O . ASP A 1 96 ? -3.772 3.311 -8.509 1.00 0.00 83 ASP A O 4
ATOM 5101 N N . GLU A 1 20 ? 7.525 -4.955 16.152 1.00 0.00 7 GLU A N 5
ATOM 5102 C CA . GLU A 1 20 ? 8.569 -5.237 15.183 1.00 0.00 7 GLU A CA 5
ATOM 5103 C C . GLU A 1 20 ? 8.281 -6.555 14.460 1.00 0.00 7 GLU A C 5
ATOM 5104 O O . GLU A 1 20 ? 8.457 -6.653 13.247 1.00 0.00 7 GLU A O 5
ATOM 5116 N N . LYS A 1 21 ? 7.842 -7.535 15.236 1.00 0.00 8 LYS A N 5
ATOM 5117 C CA . LYS A 1 21 ? 7.528 -8.842 14.685 1.00 0.00 8 LYS A CA 5
ATOM 5118 C C . LYS A 1 21 ? 6.366 -8.709 13.699 1.00 0.00 8 LYS A C 5
ATOM 5119 O O . LYS A 1 21 ? 6.077 -9.637 12.945 1.00 0.00 8 LYS A O 5
ATOM 5138 N N . GLU A 1 22 ? 5.730 -7.547 13.736 1.00 0.00 9 GLU A N 5
ATOM 5139 C CA . GLU A 1 22 ? 4.605 -7.280 12.855 1.00 0.00 9 GLU A CA 5
ATOM 5140 C C . GLU A 1 22 ? 5.050 -7.347 11.393 1.00 0.00 9 GLU A C 5
ATOM 5141 O O . GLU A 1 22 ? 4.321 -7.855 10.542 1.00 0.00 9 GLU A O 5
ATOM 5153 N N . GLU A 1 23 ? 6.243 -6.828 11.146 1.00 0.00 10 GLU A N 5
ATOM 5154 C CA . GLU A 1 23 ? 6.793 -6.822 9.801 1.00 0.00 10 GLU A CA 5
ATOM 5155 C C . GLU A 1 23 ? 7.129 -8.248 9.359 1.00 0.00 10 GLU A C 5
ATOM 5156 O O . GLU A 1 23 ? 7.065 -8.565 8.172 1.00 0.00 10 GLU A O 5
ATOM 5168 N N . LYS A 1 24 ? 7.481 -9.069 10.337 1.00 0.00 11 LYS A N 5
ATOM 5169 C CA . LYS A 1 24 ? 7.828 -10.453 10.064 1.00 0.00 11 LYS A CA 5
ATOM 5170 C C . LYS A 1 24 ? 6.584 -11.199 9.577 1.00 0.00 11 LYS A C 5
ATOM 5171 O O . LYS A 1 24 ? 6.685 -12.119 8.766 1.00 0.00 11 LYS A O 5
ATOM 5190 N N . ASP A 1 25 ? 5.439 -10.775 10.091 1.00 0.00 12 ASP A N 5
ATOM 5191 C CA . ASP A 1 25 ? 4.177 -11.391 9.718 1.00 0.00 12 ASP A CA 5
ATOM 5192 C C . ASP A 1 25 ? 3.959 -11.226 8.213 1.00 0.00 12 ASP A C 5
ATOM 5193 O O . ASP A 1 25 ? 3.540 -12.164 7.536 1.00 0.00 12 ASP A O 5
ATOM 5202 N N . PHE A 1 26 ? 4.254 -10.027 7.732 1.00 0.00 13 PHE A N 5
ATOM 5203 C CA . PHE A 1 26 ? 4.095 -9.728 6.319 1.00 0.00 13 PHE A CA 5
ATOM 5204 C C . PHE A 1 26 ? 5.100 -10.515 5.476 1.00 0.00 13 PHE A C 5
ATOM 5205 O O . PHE A 1 26 ? 4.721 -11.177 4.510 1.00 0.00 13 PHE A O 5
ATOM 5222 N N . ARG A 1 27 ? 6.361 -10.418 5.870 1.00 0.00 14 ARG A N 5
ATOM 5223 C CA . ARG A 1 27 ? 7.422 -11.113 5.163 1.00 0.00 14 ARG A CA 5
ATOM 5224 C C . ARG A 1 27 ? 7.172 -12.622 5.180 1.00 0.00 14 ARG A C 5
ATOM 5225 O O . ARG A 1 27 ? 7.583 -13.334 4.265 1.00 0.00 14 ARG A O 5
ATOM 5246 N N . LYS A 1 28 ? 6.499 -13.066 6.231 1.00 0.00 15 LYS A N 5
ATOM 5247 C CA . LYS A 1 28 ? 6.188 -14.478 6.379 1.00 0.00 15 LYS A CA 5
ATOM 5248 C C . LYS A 1 28 ? 5.459 -14.970 5.127 1.00 0.00 15 LYS A C 5
ATOM 5249 O O . LYS A 1 28 ? 5.927 -15.885 4.451 1.00 0.00 15 LYS A O 5
ATOM 5268 N N . LYS A 1 29 ? 4.324 -14.341 4.857 1.00 0.00 16 LYS A N 5
ATOM 5269 C CA . LYS A 1 29 ? 3.526 -14.703 3.699 1.00 0.00 16 LYS A CA 5
ATOM 5270 C C . LYS A 1 29 ? 4.065 -13.976 2.465 1.00 0.00 16 LYS A C 5
ATOM 5271 O O . LYS A 1 29 ? 3.976 -14.488 1.350 1.00 0.00 16 LYS A O 5
ATOM 5290 N N . PHE A 1 30 ? 4.612 -12.794 2.707 1.00 0.00 17 PHE A N 5
ATOM 5291 C CA . PHE A 1 30 ? 5.166 -11.991 1.630 1.00 0.00 17 PHE A CA 5
ATOM 5292 C C . PHE A 1 30 ? 6.627 -12.361 1.365 1.00 0.00 17 PHE A C 5
ATOM 5293 O O . PHE A 1 30 ? 7.416 -11.520 0.938 1.00 0.00 17 PHE A O 5
ATOM 5310 N N . LYS A 1 31 ? 6.942 -13.620 1.630 1.00 0.00 18 LYS A N 5
ATOM 5311 C CA . LYS A 1 31 ? 8.294 -14.111 1.426 1.00 0.00 18 LYS A CA 5
ATOM 5312 C C . LYS A 1 31 ? 8.902 -13.427 0.200 1.00 0.00 18 LYS A C 5
ATOM 5313 O O . LYS A 1 31 ? 9.992 -13.788 -0.241 1.00 0.00 18 LYS A O 5
ATOM 5332 N N . TYR A 1 32 ? 8.170 -12.450 -0.316 1.00 0.00 19 TYR A N 5
ATOM 5333 C CA . TYR A 1 32 ? 8.623 -11.712 -1.482 1.00 0.00 19 TYR A CA 5
ATOM 5334 C C . TYR A 1 32 ? 9.900 -10.928 -1.173 1.00 0.00 19 TYR A C 5
ATOM 5335 O O . TYR A 1 32 ? 9.918 -10.096 -0.267 1.00 0.00 19 TYR A O 5
ATOM 5353 N N . ASP A 1 33 ? 10.937 -11.220 -1.944 1.00 0.00 20 ASP A N 5
ATOM 5354 C CA . ASP A 1 33 ? 12.215 -10.553 -1.764 1.00 0.00 20 ASP A CA 5
ATOM 5355 C C . ASP A 1 33 ? 12.363 -9.451 -2.815 1.00 0.00 20 ASP A C 5
ATOM 5356 O O . ASP A 1 33 ? 12.738 -9.722 -3.954 1.00 0.00 20 ASP A O 5
ATOM 5365 N N . GLY A 1 34 ? 12.061 -8.232 -2.394 1.00 0.00 21 GLY A N 5
ATOM 5366 C CA . GLY A 1 34 ? 12.155 -7.088 -3.284 1.00 0.00 21 GLY A CA 5
ATOM 5367 C C . GLY A 1 34 ? 12.521 -5.819 -2.511 1.00 0.00 21 GLY A C 5
ATOM 5368 O O . GLY A 1 34 ? 12.872 -5.885 -1.334 1.00 0.00 21 GLY A O 5
ATOM 5372 N N . GLU A 1 35 ? 12.428 -4.694 -3.204 1.00 0.00 22 GLU A N 5
ATOM 5373 C CA . GLU A 1 35 ? 12.745 -3.412 -2.597 1.00 0.00 22 GLU A CA 5
ATOM 5374 C C . GLU A 1 35 ? 11.460 -2.660 -2.244 1.00 0.00 22 GLU A C 5
ATOM 5375 O O . GLU A 1 35 ? 10.916 -1.931 -3.072 1.00 0.00 22 GLU A O 5
ATOM 5387 N N . ILE A 1 36 ? 11.013 -2.862 -1.013 1.00 0.00 23 ILE A N 5
ATOM 5388 C CA . ILE A 1 36 ? 9.803 -2.212 -0.540 1.00 0.00 23 ILE A CA 5
ATOM 5389 C C . ILE A 1 36 ? 10.047 -0.705 -0.433 1.00 0.00 23 ILE A C 5
ATOM 5390 O O . ILE A 1 36 ? 10.781 -0.253 0.444 1.00 0.00 23 ILE A O 5
ATOM 5406 N N . ARG A 1 37 ? 9.418 0.030 -1.338 1.00 0.00 24 ARG A N 5
ATOM 5407 C CA . ARG A 1 37 ? 9.558 1.476 -1.357 1.00 0.00 24 ARG A CA 5
ATOM 5408 C C . ARG A 1 37 ? 8.319 2.121 -1.982 1.00 0.00 24 ARG A C 5
ATOM 5409 O O . ARG A 1 37 ? 8.041 1.923 -3.164 1.00 0.00 24 ARG A O 5
ATOM 5430 N N . VAL A 1 38 ? 7.608 2.879 -1.160 1.00 0.00 25 VAL A N 5
ATOM 5431 C CA . VAL A 1 38 ? 6.405 3.555 -1.618 1.00 0.00 25 VAL A CA 5
ATOM 5432 C C . VAL A 1 38 ? 6.787 4.633 -2.634 1.00 0.00 25 VAL A C 5
ATOM 5433 O O . VAL A 1 38 ? 7.219 5.721 -2.256 1.00 0.00 25 VAL A O 5
ATOM 5446 N N . LEU A 1 39 ? 6.612 4.294 -3.903 1.00 0.00 26 LEU A N 5
ATOM 5447 C CA . LEU A 1 39 ? 6.932 5.220 -4.975 1.00 0.00 26 LEU A CA 5
ATOM 5448 C C . LEU A 1 39 ? 5.680 6.016 -5.348 1.00 0.00 26 LEU A C 5
ATOM 5449 O O . LEU A 1 39 ? 5.731 7.238 -5.473 1.00 0.00 26 LEU A O 5
ATOM 5465 N N . TYR A 1 40 ? 4.584 5.290 -5.513 1.00 0.00 27 TYR A N 5
ATOM 5466 C CA . TYR A 1 40 ? 3.320 5.913 -5.868 1.00 0.00 27 TYR A CA 5
ATOM 5467 C C . TYR A 1 40 ? 2.220 5.524 -4.879 1.00 0.00 27 TYR A C 5
ATOM 5468 O O . TYR A 1 40 ? 1.521 4.532 -5.081 1.00 0.00 27 TYR A O 5
ATOM 5486 N N . SER A 1 41 ? 2.100 6.326 -3.831 1.00 0.00 28 SER A N 5
ATOM 5487 C CA . SER A 1 41 ? 1.097 6.078 -2.810 1.00 0.00 28 SER A CA 5
ATOM 5488 C C . SER A 1 41 ? -0.294 6.421 -3.348 1.00 0.00 28 SER A C 5
ATOM 5489 O O . SER A 1 41 ? -0.609 7.591 -3.561 1.00 0.00 28 SER A O 5
ATOM 5497 N N . THR A 1 42 ? -1.088 5.380 -3.552 1.00 0.00 29 THR A N 5
ATOM 5498 C CA . THR A 1 42 ? -2.437 5.557 -4.061 1.00 0.00 29 THR A CA 5
ATOM 5499 C C . THR A 1 42 ? -3.416 5.790 -2.908 1.00 0.00 29 THR A C 5
ATOM 5500 O O . THR A 1 42 ? -3.134 5.429 -1.767 1.00 0.00 29 THR A O 5
ATOM 5511 N N . LYS A 1 43 ? -4.547 6.392 -3.247 1.00 0.00 30 LYS A N 5
ATOM 5512 C CA . LYS A 1 43 ? -5.569 6.678 -2.254 1.00 0.00 30 LYS A CA 5
ATOM 5513 C C . LYS A 1 43 ? -6.730 5.696 -2.427 1.00 0.00 30 LYS A C 5
ATOM 5514 O O . LYS A 1 43 ? -7.148 5.415 -3.549 1.00 0.00 30 LYS A O 5
ATOM 5533 N N . VAL A 1 44 ? -7.218 5.202 -1.299 1.00 0.00 31 VAL A N 5
ATOM 5534 C CA . VAL A 1 44 ? -8.322 4.258 -1.311 1.00 0.00 31 VAL A CA 5
ATOM 5535 C C . VAL A 1 44 ? -9.613 4.994 -1.675 1.00 0.00 31 VAL A C 5
ATOM 5536 O O . VAL A 1 44 ? -9.822 6.131 -1.255 1.00 0.00 31 VAL A O 5
ATOM 5549 N N . THR A 1 45 ? -10.445 4.316 -2.452 1.00 0.00 32 THR A N 5
ATOM 5550 C CA . THR A 1 45 ? -11.709 4.892 -2.876 1.00 0.00 32 THR A CA 5
ATOM 5551 C C . THR A 1 45 ? -12.833 4.467 -1.929 1.00 0.00 32 THR A C 5
ATOM 5552 O O . THR A 1 45 ? -12.597 3.741 -0.965 1.00 0.00 32 THR A O 5
ATOM 5563 N N . THR A 1 46 ? -14.033 4.939 -2.237 1.00 0.00 33 THR A N 5
ATOM 5564 C CA . THR A 1 46 ? -15.194 4.617 -1.425 1.00 0.00 33 THR A CA 5
ATOM 5565 C C . THR A 1 46 ? -15.732 3.232 -1.789 1.00 0.00 33 THR A C 5
ATOM 5566 O O . THR A 1 46 ? -16.396 2.588 -0.979 1.00 0.00 33 THR A O 5
ATOM 5577 N N . SER A 1 47 ? -15.424 2.814 -3.008 1.00 0.00 34 SER A N 5
ATOM 5578 C CA . SER A 1 47 ? -15.868 1.517 -3.489 1.00 0.00 34 SER A CA 5
ATOM 5579 C C . SER A 1 47 ? -14.812 0.454 -3.178 1.00 0.00 34 SER A C 5
ATOM 5580 O O . SER A 1 47 ? -14.866 -0.654 -3.710 1.00 0.00 34 SER A O 5
ATOM 5588 N N . ILE A 1 48 ? -13.877 0.829 -2.318 1.00 0.00 35 ILE A N 5
ATOM 5589 C CA . ILE A 1 48 ? -12.810 -0.078 -1.930 1.00 0.00 35 ILE A CA 5
ATOM 5590 C C . ILE A 1 48 ? -13.387 -1.191 -1.052 1.00 0.00 35 ILE A C 5
ATOM 5591 O O . ILE A 1 48 ? -14.552 -1.136 -0.659 1.00 0.00 35 ILE A O 5
ATOM 5607 N N . THR A 1 49 ? -12.546 -2.174 -0.770 1.00 0.00 36 THR A N 5
ATOM 5608 C CA . THR A 1 49 ? -12.957 -3.298 0.054 1.00 0.00 36 THR A CA 5
ATOM 5609 C C . THR A 1 49 ? -13.170 -2.849 1.501 1.00 0.00 36 THR A C 5
ATOM 5610 O O . THR A 1 49 ? -12.231 -2.408 2.162 1.00 0.00 36 THR A O 5
ATOM 5621 N N . SER A 1 50 ? -14.410 -2.976 1.951 1.00 0.00 37 SER A N 5
ATOM 5622 C CA . SER A 1 50 ? -14.757 -2.589 3.307 1.00 0.00 37 SER A CA 5
ATOM 5623 C C . SER A 1 50 ? -15.258 -3.806 4.087 1.00 0.00 37 SER A C 5
ATOM 5624 O O . SER A 1 50 ? -15.131 -3.860 5.309 1.00 0.00 37 SER A O 5
ATOM 5632 N N . LYS A 1 51 ? -15.816 -4.754 3.348 1.00 0.00 38 LYS A N 5
ATOM 5633 C CA . LYS A 1 51 ? -16.336 -5.967 3.955 1.00 0.00 38 LYS A CA 5
ATOM 5634 C C . LYS A 1 51 ? -15.354 -7.115 3.712 1.00 0.00 38 LYS A C 5
ATOM 5635 O O . LYS A 1 51 ? -15.021 -7.857 4.635 1.00 0.00 38 LYS A O 5
ATOM 5654 N N . LYS A 1 52 ? -14.919 -7.226 2.466 1.00 0.00 39 LYS A N 5
ATOM 5655 C CA . LYS A 1 52 ? -13.982 -8.271 2.090 1.00 0.00 39 LYS A CA 5
ATOM 5656 C C . LYS A 1 52 ? -12.629 -7.999 2.751 1.00 0.00 39 LYS A C 5
ATOM 5657 O O . LYS A 1 52 ? -12.047 -6.931 2.565 1.00 0.00 39 LYS A O 5
ATOM 5676 N N . TRP A 1 53 ? -12.168 -8.983 3.508 1.00 0.00 40 TRP A N 5
ATOM 5677 C CA . TRP A 1 53 ? -10.895 -8.864 4.198 1.00 0.00 40 TRP A CA 5
ATOM 5678 C C . TRP A 1 53 ? -10.218 -10.236 4.182 1.00 0.00 40 TRP A C 5
ATOM 5679 O O . TRP A 1 53 ? -10.846 -11.246 4.495 1.00 0.00 40 TRP A O 5
ATOM 5700 N N . GLY A 1 54 ? -8.945 -10.228 3.814 1.00 0.00 41 GLY A N 5
ATOM 5701 C CA . GLY A 1 54 ? -8.176 -11.459 3.753 1.00 0.00 41 GLY A CA 5
ATOM 5702 C C . GLY A 1 54 ? -7.004 -11.422 4.735 1.00 0.00 41 GLY A C 5
ATOM 5703 O O . GLY A 1 54 ? -6.567 -10.349 5.147 1.00 0.00 41 GLY A O 5
ATOM 5707 N N . THR A 1 55 ? -6.528 -12.609 5.083 1.00 0.00 42 THR A N 5
ATOM 5708 C CA . THR A 1 55 ? -5.415 -12.726 6.010 1.00 0.00 42 THR A CA 5
ATOM 5709 C C . THR A 1 55 ? -4.209 -11.936 5.498 1.00 0.00 42 THR A C 5
ATOM 5710 O O . THR A 1 55 ? -3.481 -11.330 6.282 1.00 0.00 42 THR A O 5
ATOM 5721 N N . ARG A 1 56 ? -4.035 -11.969 4.185 1.00 0.00 43 ARG A N 5
ATOM 5722 C CA . ARG A 1 56 ? -2.930 -11.263 3.559 1.00 0.00 43 ARG A CA 5
ATOM 5723 C C . ARG A 1 56 ? -3.395 -9.900 3.041 1.00 0.00 43 ARG A C 5
ATOM 5724 O O . ARG A 1 56 ? -2.645 -9.202 2.361 1.00 0.00 43 ARG A O 5
ATOM 5745 N N . ASP A 1 57 ? -4.630 -9.563 3.383 1.00 0.00 44 ASP A N 5
ATOM 5746 C CA . ASP A 1 57 ? -5.204 -8.297 2.961 1.00 0.00 44 ASP A CA 5
ATOM 5747 C C . ASP A 1 57 ? -5.205 -7.324 4.142 1.00 0.00 44 ASP A C 5
ATOM 5748 O O . ASP A 1 57 ? -5.063 -7.737 5.292 1.00 0.00 44 ASP A O 5
ATOM 5757 N N . LEU A 1 58 ? -5.366 -6.050 3.817 1.00 0.00 45 LEU A N 5
ATOM 5758 C CA . LEU A 1 58 ? -5.386 -5.014 4.836 1.00 0.00 45 LEU A CA 5
ATOM 5759 C C . LEU A 1 58 ? -6.837 -4.681 5.189 1.00 0.00 45 LEU A C 5
ATOM 5760 O O . LEU A 1 58 ? -7.724 -4.779 4.342 1.00 0.00 45 LEU A O 5
ATOM 5776 N N . GLN A 1 59 ? -7.034 -4.293 6.441 1.00 0.00 46 GLN A N 5
ATOM 5777 C CA . GLN A 1 59 ? -8.362 -3.945 6.916 1.00 0.00 46 GLN A CA 5
ATOM 5778 C C . GLN A 1 59 ? -8.638 -2.459 6.678 1.00 0.00 46 GLN A C 5
ATOM 5779 O O . GLN A 1 59 ? -9.330 -1.818 7.468 1.00 0.00 46 GLN A O 5
ATOM 5793 N N . VAL A 1 60 ? -8.082 -1.954 5.586 1.00 0.00 47 VAL A N 5
ATOM 5794 C CA . VAL A 1 60 ? -8.260 -0.555 5.235 1.00 0.00 47 VAL A CA 5
ATOM 5795 C C . VAL A 1 60 ? -9.743 -0.284 4.973 1.00 0.00 47 VAL A C 5
ATOM 5796 O O . VAL A 1 60 ? -10.509 -1.208 4.706 1.00 0.00 47 VAL A O 5
ATOM 5809 N N . LYS A 1 61 ? -10.103 0.988 5.059 1.00 0.00 48 LYS A N 5
ATOM 5810 C CA . LYS A 1 61 ? -11.480 1.393 4.835 1.00 0.00 48 LYS A CA 5
ATOM 5811 C C . LYS A 1 61 ? -11.576 2.149 3.508 1.00 0.00 48 LYS A C 5
ATOM 5812 O O . LYS A 1 61 ? -10.580 2.680 3.019 1.00 0.00 48 LYS A O 5
ATOM 5831 N N . PRO A 1 62 ? -12.815 2.175 2.949 1.00 0.00 49 PRO A N 5
ATOM 5832 C CA . PRO A 1 62 ? -13.054 2.857 1.689 1.00 0.00 49 PRO A CA 5
ATOM 5833 C C . PRO A 1 62 ? -13.071 4.375 1.881 1.00 0.00 49 PRO A C 5
ATOM 5834 O O . PRO A 1 62 ? -13.817 4.890 2.713 1.00 0.00 49 PRO A O 5
ATOM 5845 N N . GLY A 1 63 ? -12.241 5.048 1.099 1.00 0.00 50 GLY A N 5
ATOM 5846 C CA . GLY A 1 63 ? -12.152 6.497 1.173 1.00 0.00 50 GLY A CA 5
ATOM 5847 C C . GLY A 1 63 ? -10.930 6.930 1.987 1.00 0.00 50 GLY A C 5
ATOM 5848 O O . GLY A 1 63 ? -10.802 8.099 2.347 1.00 0.00 50 GLY A O 5
ATOM 5852 N N . GLU A 1 64 ? -10.063 5.964 2.252 1.00 0.00 51 GLU A N 5
ATOM 5853 C CA . GLU A 1 64 ? -8.856 6.231 3.017 1.00 0.00 51 GLU A CA 5
ATOM 5854 C C . GLU A 1 64 ? -7.652 6.352 2.081 1.00 0.00 51 GLU A C 5
ATOM 5855 O O . GLU A 1 64 ? -7.763 6.095 0.883 1.00 0.00 51 GLU A O 5
ATOM 5867 N N . SER A 1 65 ? -6.528 6.745 2.663 1.00 0.00 52 SER A N 5
ATOM 5868 C CA . SER A 1 65 ? -5.304 6.904 1.897 1.00 0.00 52 SER A CA 5
ATOM 5869 C C . SER A 1 65 ? -4.152 6.178 2.594 1.00 0.00 52 SER A C 5
ATOM 5870 O O . SER A 1 65 ? -3.932 6.360 3.790 1.00 0.00 52 SER A O 5
ATOM 5878 N N . LEU A 1 66 ? -3.447 5.370 1.815 1.00 0.00 53 LEU A N 5
ATOM 5879 C CA . LEU A 1 66 ? -2.323 4.615 2.343 1.00 0.00 53 LEU A CA 5
ATOM 5880 C C . LEU A 1 66 ? -1.189 4.614 1.316 1.00 0.00 53 LEU A C 5
ATOM 5881 O O . LEU A 1 66 ? -1.398 4.956 0.154 1.00 0.00 53 LEU A O 5
ATOM 5897 N N . GLU A 1 67 ? -0.011 4.225 1.784 1.00 0.00 54 GLU A N 5
ATOM 5898 C CA . GLU A 1 67 ? 1.157 4.174 0.921 1.00 0.00 54 GLU A CA 5
ATOM 5899 C C . GLU A 1 67 ? 1.115 2.920 0.045 1.00 0.00 54 GLU A C 5
ATOM 5900 O O . GLU A 1 67 ? 0.833 1.827 0.533 1.00 0.00 54 GLU A O 5
ATOM 5912 N N . VAL A 1 68 ? 1.400 3.121 -1.234 1.00 0.00 55 VAL A N 5
ATOM 5913 C CA . VAL A 1 68 ? 1.399 2.020 -2.182 1.00 0.00 55 VAL A CA 5
ATOM 5914 C C . VAL A 1 68 ? 2.843 1.624 -2.499 1.00 0.00 55 VAL A C 5
ATOM 5915 O O . VAL A 1 68 ? 3.673 2.480 -2.803 1.00 0.00 55 VAL A O 5
ATOM 5928 N N . ILE A 1 69 ? 3.099 0.327 -2.418 1.00 0.00 56 ILE A N 5
ATOM 5929 C CA . ILE A 1 69 ? 4.427 -0.193 -2.692 1.00 0.00 56 ILE A CA 5
ATOM 5930 C C . ILE A 1 69 ? 4.516 -0.603 -4.163 1.00 0.00 56 ILE A C 5
ATOM 5931 O O . ILE A 1 69 ? 4.039 0.114 -5.041 1.00 0.00 56 ILE A O 5
ATOM 5947 N N . GLN A 1 70 ? 5.130 -1.755 -4.387 1.00 0.00 57 GLN A N 5
ATOM 5948 C CA . GLN A 1 70 ? 5.287 -2.270 -5.737 1.00 0.00 57 GLN A CA 5
ATOM 5949 C C . GLN A 1 70 ? 4.154 -3.242 -6.071 1.00 0.00 57 GLN A C 5
ATOM 5950 O O . GLN A 1 70 ? 3.538 -3.814 -5.173 1.00 0.00 57 GLN A O 5
ATOM 5964 N N . THR A 1 71 ? 3.912 -3.398 -7.364 1.00 0.00 58 THR A N 5
ATOM 5965 C CA . THR A 1 71 ? 2.863 -4.290 -7.827 1.00 0.00 58 THR A CA 5
ATOM 5966 C C . THR A 1 71 ? 3.227 -5.745 -7.521 1.00 0.00 58 THR A C 5
ATOM 5967 O O . THR A 1 71 ? 4.277 -6.227 -7.943 1.00 0.00 58 THR A O 5
ATOM 5978 N N . THR A 1 72 ? 2.339 -6.402 -6.790 1.00 0.00 59 THR A N 5
ATOM 5979 C CA . THR A 1 72 ? 2.554 -7.792 -6.423 1.00 0.00 59 THR A CA 5
ATOM 5980 C C . THR A 1 72 ? 2.789 -8.643 -7.672 1.00 0.00 59 THR A C 5
ATOM 5981 O O . THR A 1 72 ? 3.917 -9.049 -7.948 1.00 0.00 59 THR A O 5
ATOM 5992 N N . ASP A 1 73 ? 1.706 -8.889 -8.395 1.00 0.00 60 ASP A N 5
ATOM 5993 C CA . ASP A 1 73 ? 1.780 -9.684 -9.608 1.00 0.00 60 ASP A CA 5
ATOM 5994 C C . ASP A 1 73 ? 1.679 -8.762 -10.825 1.00 0.00 60 ASP A C 5
ATOM 5995 O O . ASP A 1 73 ? 2.689 -8.253 -11.308 1.00 0.00 60 ASP A O 5
ATOM 6004 N N . ASP A 1 74 ? 0.451 -8.575 -11.285 1.00 0.00 61 ASP A N 5
ATOM 6005 C CA . ASP A 1 74 ? 0.205 -7.722 -12.436 1.00 0.00 61 ASP A CA 5
ATOM 6006 C C . ASP A 1 74 ? -0.671 -6.541 -12.013 1.00 0.00 61 ASP A C 5
ATOM 6007 O O . ASP A 1 74 ? -0.284 -5.386 -12.181 1.00 0.00 61 ASP A O 5
ATOM 6016 N N . THR A 1 75 ? -1.834 -6.872 -11.472 1.00 0.00 62 THR A N 5
ATOM 6017 C CA . THR A 1 75 ? -2.768 -5.853 -11.023 1.00 0.00 62 THR A CA 5
ATOM 6018 C C . THR A 1 75 ? -2.997 -5.967 -9.515 1.00 0.00 62 THR A C 5
ATOM 6019 O O . THR A 1 75 ? -4.081 -6.347 -9.075 1.00 0.00 62 THR A O 5
ATOM 6030 N N . LYS A 1 76 ? -1.959 -5.629 -8.764 1.00 0.00 63 LYS A N 5
ATOM 6031 C CA . LYS A 1 76 ? -2.034 -5.689 -7.314 1.00 0.00 63 LYS A CA 5
ATOM 6032 C C . LYS A 1 76 ? -0.985 -4.750 -6.714 1.00 0.00 63 LYS A C 5
ATOM 6033 O O . LYS A 1 76 ? 0.187 -4.806 -7.084 1.00 0.00 63 LYS A O 5
ATOM 6052 N N . VAL A 1 77 ? -1.444 -3.909 -5.800 1.00 0.00 64 VAL A N 5
ATOM 6053 C CA . VAL A 1 77 ? -0.560 -2.959 -5.145 1.00 0.00 64 VAL A CA 5
ATOM 6054 C C . VAL A 1 77 ? -0.565 -3.219 -3.638 1.00 0.00 64 VAL A C 5
ATOM 6055 O O . VAL A 1 77 ? -1.625 -3.263 -3.015 1.00 0.00 64 VAL A O 5
ATOM 6068 N N . LEU A 1 78 ? 0.632 -3.385 -3.095 1.00 0.00 65 LEU A N 5
ATOM 6069 C CA . LEU A 1 78 ? 0.779 -3.640 -1.672 1.00 0.00 65 LEU A CA 5
ATOM 6070 C C . LEU A 1 78 ? 0.881 -2.307 -0.927 1.00 0.00 65 LEU A C 5
ATOM 6071 O O . LEU A 1 78 ? 1.770 -1.503 -1.204 1.00 0.00 65 LEU A O 5
ATOM 6087 N N . CYS A 1 79 ? -0.043 -2.114 0.003 1.00 0.00 66 CYS A N 5
ATOM 6088 C CA . CYS A 1 79 ? -0.069 -0.893 0.790 1.00 0.00 66 CYS A CA 5
ATOM 6089 C C . CYS A 1 79 ? 0.760 -1.119 2.056 1.00 0.00 66 CYS A C 5
ATOM 6090 O O . CYS A 1 79 ? 0.956 -2.257 2.479 1.00 0.00 66 CYS A O 5
ATOM 6098 N N . ARG A 1 80 ? 1.224 -0.016 2.626 1.00 0.00 67 ARG A N 5
ATOM 6099 C CA . ARG A 1 80 ? 2.027 -0.080 3.835 1.00 0.00 67 ARG A CA 5
ATOM 6100 C C . ARG A 1 80 ? 1.548 0.964 4.846 1.00 0.00 67 ARG A C 5
ATOM 6101 O O . ARG A 1 80 ? 1.162 2.069 4.467 1.00 0.00 67 ARG A O 5
ATOM 6122 N N . ASN A 1 81 ? 1.588 0.576 6.112 1.00 0.00 68 ASN A N 5
ATOM 6123 C CA . ASN A 1 81 ? 1.163 1.465 7.181 1.00 0.00 68 ASN A CA 5
ATOM 6124 C C . ASN A 1 81 ? 2.330 1.693 8.143 1.00 0.00 68 ASN A C 5
ATOM 6125 O O . ASN A 1 81 ? 3.074 0.764 8.454 1.00 0.00 68 ASN A O 5
ATOM 6136 N N . GLU A 1 82 ? 2.453 2.935 8.589 1.00 0.00 69 GLU A N 5
ATOM 6137 C CA . GLU A 1 82 ? 3.517 3.297 9.509 1.00 0.00 69 GLU A CA 5
ATOM 6138 C C . GLU A 1 82 ? 3.472 2.404 10.751 1.00 0.00 69 GLU A C 5
ATOM 6139 O O . GLU A 1 82 ? 4.421 2.373 11.533 1.00 0.00 69 GLU A O 5
ATOM 6151 N N . GLU A 1 83 ? 2.359 1.699 10.893 1.00 0.00 70 GLU A N 5
ATOM 6152 C CA . GLU A 1 83 ? 2.178 0.808 12.026 1.00 0.00 70 GLU A CA 5
ATOM 6153 C C . GLU A 1 83 ? 3.276 -0.258 12.044 1.00 0.00 70 GLU A C 5
ATOM 6154 O O . GLU A 1 83 ? 3.416 -0.993 13.020 1.00 0.00 70 GLU A O 5
ATOM 6166 N N . GLY A 1 84 ? 4.026 -0.307 10.953 1.00 0.00 71 GLY A N 5
ATOM 6167 C CA . GLY A 1 84 ? 5.107 -1.271 10.831 1.00 0.00 71 GLY A CA 5
ATOM 6168 C C . GLY A 1 84 ? 4.598 -2.598 10.266 1.00 0.00 71 GLY A C 5
ATOM 6169 O O . GLY A 1 84 ? 5.281 -3.617 10.352 1.00 0.00 71 GLY A O 5
ATOM 6173 N N . LYS A 1 85 ? 3.402 -2.542 9.698 1.00 0.00 72 LYS A N 5
ATOM 6174 C CA . LYS A 1 85 ? 2.793 -3.727 9.118 1.00 0.00 72 LYS A CA 5
ATOM 6175 C C . LYS A 1 85 ? 2.429 -3.446 7.659 1.00 0.00 72 LYS A C 5
ATOM 6176 O O . LYS A 1 85 ? 2.232 -2.294 7.276 1.00 0.00 72 LYS A O 5
ATOM 6195 N N . TYR A 1 86 ? 2.350 -4.518 6.885 1.00 0.00 73 TYR A N 5
ATOM 6196 C CA . TYR A 1 86 ? 2.013 -4.401 5.476 1.00 0.00 73 TYR A CA 5
ATOM 6197 C C . TYR A 1 86 ? 0.718 -5.153 5.158 1.00 0.00 73 TYR A C 5
ATOM 6198 O O . TYR A 1 86 ? 0.235 -5.937 5.973 1.00 0.00 73 TYR A O 5
ATOM 6216 N N . GLY A 1 87 ? 0.194 -4.886 3.971 1.00 0.00 74 GLY A N 5
ATOM 6217 C CA . GLY A 1 87 ? -1.035 -5.527 3.535 1.00 0.00 74 GLY A CA 5
ATOM 6218 C C . GLY A 1 87 ? -1.155 -5.502 2.010 1.00 0.00 74 GLY A C 5
ATOM 6219 O O . GLY A 1 87 ? -0.536 -4.671 1.348 1.00 0.00 74 GLY A O 5
ATOM 6223 N N . TYR A 1 88 ? -1.957 -6.424 1.497 1.00 0.00 75 TYR A N 5
ATOM 6224 C CA . TYR A 1 88 ? -2.166 -6.518 0.062 1.00 0.00 75 TYR A CA 5
ATOM 6225 C C . TYR A 1 88 ? -3.539 -5.966 -0.330 1.00 0.00 75 TYR A C 5
ATOM 6226 O O . TYR A 1 88 ? -4.476 -6.003 0.466 1.00 0.00 75 TYR A O 5
ATOM 6244 N N . VAL A 1 89 ? -3.613 -5.468 -1.555 1.00 0.00 76 VAL A N 5
ATOM 6245 C CA . VAL A 1 89 ? -4.855 -4.909 -2.062 1.00 0.00 76 VAL A CA 5
ATOM 6246 C C . VAL A 1 89 ? -5.046 -5.339 -3.518 1.00 0.00 76 VAL A C 5
ATOM 6247 O O . VAL A 1 89 ? -4.168 -5.125 -4.352 1.00 0.00 76 VAL A O 5
ATOM 6260 N N . LEU A 1 90 ? -6.199 -5.938 -3.778 1.00 0.00 77 LEU A N 5
ATOM 6261 C CA . LEU A 1 90 ? -6.517 -6.399 -5.119 1.00 0.00 77 LEU A CA 5
ATOM 6262 C C . LEU A 1 90 ? -6.906 -5.202 -5.987 1.00 0.00 77 LEU A C 5
ATOM 6263 O O . LEU A 1 90 ? -7.533 -4.259 -5.506 1.00 0.00 77 LEU A O 5
ATOM 6279 N N . ARG A 1 91 ? -6.518 -5.277 -7.252 1.00 0.00 78 ARG A N 5
ATOM 6280 C CA . ARG A 1 91 ? -6.819 -4.211 -8.192 1.00 0.00 78 ARG A CA 5
ATOM 6281 C C . ARG A 1 91 ? -8.326 -3.954 -8.239 1.00 0.00 78 ARG A C 5
ATOM 6282 O O . ARG A 1 91 ? -8.763 -2.871 -8.624 1.00 0.00 78 ARG A O 5
ATOM 6303 N N . SER A 1 92 ? -9.079 -4.969 -7.841 1.00 0.00 79 SER A N 5
ATOM 6304 C CA . SER A 1 92 ? -10.529 -4.867 -7.834 1.00 0.00 79 SER A CA 5
ATOM 6305 C C . SER A 1 92 ? -10.959 -3.579 -7.130 1.00 0.00 79 SER A C 5
ATOM 6306 O O . SER A 1 92 ? -11.630 -2.736 -7.724 1.00 0.00 79 SER A O 5
ATOM 6314 N N . TYR A 1 93 ? -10.556 -3.466 -5.873 1.00 0.00 80 TYR A N 5
ATOM 6315 C CA . TYR A 1 93 ? -10.891 -2.295 -5.081 1.00 0.00 80 TYR A CA 5
ATOM 6316 C C . TYR A 1 93 ? -9.630 -1.537 -4.661 1.00 0.00 80 TYR A C 5
ATOM 6317 O O . TYR A 1 93 ? -9.153 -1.694 -3.537 1.00 0.00 80 TYR A O 5
ATOM 6335 N N . LEU A 1 94 ? -9.125 -0.734 -5.585 1.00 0.00 81 LEU A N 5
ATOM 6336 C CA . LEU A 1 94 ? -7.928 0.048 -5.324 1.00 0.00 81 LEU A CA 5
ATOM 6337 C C . LEU A 1 94 ? -7.810 1.157 -6.371 1.00 0.00 81 LEU A C 5
ATOM 6338 O O . LEU A 1 94 ? -8.170 0.961 -7.531 1.00 0.00 81 LEU A O 5
ATOM 6354 N N . ALA A 1 95 ? -7.305 2.298 -5.925 1.00 0.00 82 ALA A N 5
ATOM 6355 C CA . ALA A 1 95 ? -7.136 3.438 -6.809 1.00 0.00 82 ALA A CA 5
ATOM 6356 C C . ALA A 1 95 ? -6.308 3.016 -8.025 1.00 0.00 82 ALA A C 5
ATOM 6357 O O . ALA A 1 95 ? -5.812 1.892 -8.083 1.00 0.00 82 ALA A O 5
ATOM 6364 N N . ASP A 1 96 ? -6.185 3.940 -8.967 1.00 0.00 83 ASP A N 5
ATOM 6365 C CA . ASP A 1 96 ? -5.426 3.678 -10.178 1.00 0.00 83 ASP A CA 5
ATOM 6366 C C . ASP A 1 96 ? -4.008 3.246 -9.802 1.00 0.00 83 ASP A C 5
ATOM 6367 O O . ASP A 1 96 ? -3.620 3.320 -8.637 1.00 0.00 83 ASP A O 5
ATOM 6376 N N . GLU A 1 20 ? 4.386 -3.991 15.741 1.00 0.00 7 GLU A N 6
ATOM 6377 C CA . GLU A 1 20 ? 5.324 -3.949 14.632 1.00 0.00 7 GLU A CA 6
ATOM 6378 C C . GLU A 1 20 ? 5.845 -5.355 14.325 1.00 0.00 7 GLU A C 6
ATOM 6379 O O . GLU A 1 20 ? 6.809 -5.514 13.578 1.00 0.00 7 GLU A O 6
ATOM 6391 N N . LYS A 1 21 ? 5.184 -6.339 14.917 1.00 0.00 8 LYS A N 6
ATOM 6392 C CA . LYS A 1 21 ? 5.568 -7.725 14.715 1.00 0.00 8 LYS A CA 6
ATOM 6393 C C . LYS A 1 21 ? 4.935 -8.243 13.422 1.00 0.00 8 LYS A C 6
ATOM 6394 O O . LYS A 1 21 ? 5.334 -9.285 12.905 1.00 0.00 8 LYS A O 6
ATOM 6413 N N . GLU A 1 22 ? 3.958 -7.491 12.937 1.00 0.00 9 GLU A N 6
ATOM 6414 C CA . GLU A 1 22 ? 3.266 -7.860 11.714 1.00 0.00 9 GLU A CA 6
ATOM 6415 C C . GLU A 1 22 ? 4.230 -7.823 10.526 1.00 0.00 9 GLU A C 6
ATOM 6416 O O . GLU A 1 22 ? 4.020 -8.512 9.529 1.00 0.00 9 GLU A O 6
ATOM 6428 N N . GLU A 1 23 ? 5.266 -7.010 10.672 1.00 0.00 10 GLU A N 6
ATOM 6429 C CA . GLU A 1 23 ? 6.263 -6.873 9.624 1.00 0.00 10 GLU A CA 6
ATOM 6430 C C . GLU A 1 23 ? 6.940 -8.219 9.356 1.00 0.00 10 GLU A C 6
ATOM 6431 O O . GLU A 1 23 ? 7.182 -8.578 8.205 1.00 0.00 10 GLU A O 6
ATOM 6443 N N . LYS A 1 24 ? 7.226 -8.927 10.439 1.00 0.00 11 LYS A N 6
ATOM 6444 C CA . LYS A 1 24 ? 7.870 -10.226 10.335 1.00 0.00 11 LYS A CA 6
ATOM 6445 C C . LYS A 1 24 ? 6.882 -11.234 9.745 1.00 0.00 11 LYS A C 6
ATOM 6446 O O . LYS A 1 24 ? 7.286 -12.187 9.079 1.00 0.00 11 LYS A O 6
ATOM 6465 N N . ASP A 1 25 ? 5.607 -10.991 10.010 1.00 0.00 12 ASP A N 6
ATOM 6466 C CA . ASP A 1 25 ? 4.559 -11.866 9.514 1.00 0.00 12 ASP A CA 6
ATOM 6467 C C . ASP A 1 25 ? 4.363 -11.622 8.016 1.00 0.00 12 ASP A C 6
ATOM 6468 O O . ASP A 1 25 ? 4.018 -12.540 7.274 1.00 0.00 12 ASP A O 6
ATOM 6477 N N . PHE A 1 26 ? 4.593 -10.379 7.617 1.00 0.00 13 PHE A N 6
ATOM 6478 C CA . PHE A 1 26 ? 4.446 -10.003 6.221 1.00 0.00 13 PHE A CA 6
ATOM 6479 C C . PHE A 1 26 ? 5.465 -10.735 5.346 1.00 0.00 13 PHE A C 6
ATOM 6480 O O . PHE A 1 26 ? 5.101 -11.349 4.344 1.00 0.00 13 PHE A O 6
ATOM 6497 N N . ARG A 1 27 ? 6.722 -10.645 5.756 1.00 0.00 14 ARG A N 6
ATOM 6498 C CA . ARG A 1 27 ? 7.796 -11.291 5.021 1.00 0.00 14 ARG A CA 6
ATOM 6499 C C . ARG A 1 27 ? 7.563 -12.802 4.959 1.00 0.00 14 ARG A C 6
ATOM 6500 O O . ARG A 1 27 ? 7.972 -13.458 4.002 1.00 0.00 14 ARG A O 6
ATOM 6521 N N . LYS A 1 28 ? 6.906 -13.310 5.991 1.00 0.00 15 LYS A N 6
ATOM 6522 C CA . LYS A 1 28 ? 6.614 -14.732 6.066 1.00 0.00 15 LYS A CA 6
ATOM 6523 C C . LYS A 1 28 ? 5.878 -15.164 4.796 1.00 0.00 15 LYS A C 6
ATOM 6524 O O . LYS A 1 28 ? 6.339 -16.049 4.078 1.00 0.00 15 LYS A O 6
ATOM 6543 N N . LYS A 1 29 ? 4.745 -14.519 4.558 1.00 0.00 16 LYS A N 6
ATOM 6544 C CA . LYS A 1 29 ? 3.941 -14.826 3.388 1.00 0.00 16 LYS A CA 6
ATOM 6545 C C . LYS A 1 29 ? 4.476 -14.042 2.187 1.00 0.00 16 LYS A C 6
ATOM 6546 O O . LYS A 1 29 ? 4.399 -14.509 1.052 1.00 0.00 16 LYS A O 6
ATOM 6565 N N . PHE A 1 30 ? 5.006 -12.863 2.479 1.00 0.00 17 PHE A N 6
ATOM 6566 C CA . PHE A 1 30 ? 5.553 -12.010 1.438 1.00 0.00 17 PHE A CA 6
ATOM 6567 C C . PHE A 1 30 ? 7.021 -12.348 1.168 1.00 0.00 17 PHE A C 6
ATOM 6568 O O . PHE A 1 30 ? 7.802 -11.477 0.785 1.00 0.00 17 PHE A O 6
ATOM 6585 N N . LYS A 1 31 ? 7.353 -13.613 1.379 1.00 0.00 18 LYS A N 6
ATOM 6586 C CA . LYS A 1 31 ? 8.713 -14.076 1.163 1.00 0.00 18 LYS A CA 6
ATOM 6587 C C . LYS A 1 31 ? 9.324 -13.318 -0.017 1.00 0.00 18 LYS A C 6
ATOM 6588 O O . LYS A 1 31 ? 10.430 -13.632 -0.456 1.00 0.00 18 LYS A O 6
ATOM 6607 N N . TYR A 1 32 ? 8.579 -12.333 -0.497 1.00 0.00 19 TYR A N 6
ATOM 6608 C CA . TYR A 1 32 ? 9.033 -11.528 -1.617 1.00 0.00 19 TYR A CA 6
ATOM 6609 C C . TYR A 1 32 ? 10.274 -10.716 -1.241 1.00 0.00 19 TYR A C 6
ATOM 6610 O O . TYR A 1 32 ? 10.243 -9.931 -0.294 1.00 0.00 19 TYR A O 6
ATOM 6628 N N . ASP A 1 33 ? 11.337 -10.932 -2.002 1.00 0.00 20 ASP A N 6
ATOM 6629 C CA . ASP A 1 33 ? 12.586 -10.230 -1.760 1.00 0.00 20 ASP A CA 6
ATOM 6630 C C . ASP A 1 33 ? 12.720 -9.079 -2.760 1.00 0.00 20 ASP A C 6
ATOM 6631 O O . ASP A 1 33 ? 13.137 -9.286 -3.898 1.00 0.00 20 ASP A O 6
ATOM 6640 N N . GLY A 1 34 ? 12.360 -7.891 -2.297 1.00 0.00 21 GLY A N 6
ATOM 6641 C CA . GLY A 1 34 ? 12.436 -6.707 -3.136 1.00 0.00 21 GLY A CA 6
ATOM 6642 C C . GLY A 1 34 ? 12.736 -5.461 -2.301 1.00 0.00 21 GLY A C 6
ATOM 6643 O O . GLY A 1 34 ? 13.066 -5.565 -1.120 1.00 0.00 21 GLY A O 6
ATOM 6647 N N . GLU A 1 35 ? 12.612 -4.311 -2.946 1.00 0.00 22 GLU A N 6
ATOM 6648 C CA . GLU A 1 35 ? 12.866 -3.046 -2.278 1.00 0.00 22 GLU A CA 6
ATOM 6649 C C . GLU A 1 35 ? 11.546 -2.358 -1.923 1.00 0.00 22 GLU A C 6
ATOM 6650 O O . GLU A 1 35 ? 10.990 -1.620 -2.735 1.00 0.00 22 GLU A O 6
ATOM 6662 N N . ILE A 1 36 ? 11.084 -2.624 -0.711 1.00 0.00 23 ILE A N 6
ATOM 6663 C CA . ILE A 1 36 ? 9.840 -2.040 -0.239 1.00 0.00 23 ILE A CA 6
ATOM 6664 C C . ILE A 1 36 ? 10.019 -0.529 -0.081 1.00 0.00 23 ILE A C 6
ATOM 6665 O O . ILE A 1 36 ? 10.707 -0.074 0.831 1.00 0.00 23 ILE A O 6
ATOM 6681 N N . ARG A 1 37 ? 9.387 0.207 -0.983 1.00 0.00 24 ARG A N 6
ATOM 6682 C CA . ARG A 1 37 ? 9.467 1.658 -0.955 1.00 0.00 24 ARG A CA 6
ATOM 6683 C C . ARG A 1 37 ? 8.239 2.271 -1.629 1.00 0.00 24 ARG A C 6
ATOM 6684 O O . ARG A 1 37 ? 8.003 2.050 -2.816 1.00 0.00 24 ARG A O 6
ATOM 6705 N N . VAL A 1 38 ? 7.489 3.030 -0.844 1.00 0.00 25 VAL A N 6
ATOM 6706 C CA . VAL A 1 38 ? 6.291 3.677 -1.350 1.00 0.00 25 VAL A CA 6
ATOM 6707 C C . VAL A 1 38 ? 6.683 4.717 -2.402 1.00 0.00 25 VAL A C 6
ATOM 6708 O O . VAL A 1 38 ? 7.078 5.831 -2.061 1.00 0.00 25 VAL A O 6
ATOM 6721 N N . LEU A 1 39 ? 6.561 4.316 -3.659 1.00 0.00 26 LEU A N 6
ATOM 6722 C CA . LEU A 1 39 ? 6.898 5.200 -4.762 1.00 0.00 26 LEU A CA 6
ATOM 6723 C C . LEU A 1 39 ? 5.649 5.972 -5.191 1.00 0.00 26 LEU A C 6
ATOM 6724 O O . LEU A 1 39 ? 5.696 7.189 -5.362 1.00 0.00 26 LEU A O 6
ATOM 6740 N N . TYR A 1 40 ? 4.562 5.232 -5.354 1.00 0.00 27 TYR A N 6
ATOM 6741 C CA . TYR A 1 40 ? 3.303 5.832 -5.760 1.00 0.00 27 TYR A CA 6
ATOM 6742 C C . TYR A 1 40 ? 2.181 5.464 -4.788 1.00 0.00 27 TYR A C 6
ATOM 6743 O O . TYR A 1 40 ? 1.489 4.466 -4.982 1.00 0.00 27 TYR A O 6
ATOM 6761 N N . SER A 1 41 ? 2.035 6.290 -3.762 1.00 0.00 28 SER A N 6
ATOM 6762 C CA . SER A 1 41 ? 1.009 6.064 -2.759 1.00 0.00 28 SER A CA 6
ATOM 6763 C C . SER A 1 41 ? -0.368 6.405 -3.332 1.00 0.00 28 SER A C 6
ATOM 6764 O O . SER A 1 41 ? -0.672 7.572 -3.573 1.00 0.00 28 SER A O 6
ATOM 6772 N N . THR A 1 42 ? -1.163 5.365 -3.534 1.00 0.00 29 THR A N 6
ATOM 6773 C CA . THR A 1 42 ? -2.501 5.540 -4.075 1.00 0.00 29 THR A CA 6
ATOM 6774 C C . THR A 1 42 ? -3.508 5.759 -2.945 1.00 0.00 29 THR A C 6
ATOM 6775 O O . THR A 1 42 ? -3.251 5.393 -1.799 1.00 0.00 29 THR A O 6
ATOM 6786 N N . LYS A 1 43 ? -4.635 6.355 -3.307 1.00 0.00 30 LYS A N 6
ATOM 6787 C CA . LYS A 1 43 ? -5.683 6.627 -2.337 1.00 0.00 30 LYS A CA 6
ATOM 6788 C C . LYS A 1 43 ? -6.807 5.603 -2.507 1.00 0.00 30 LYS A C 6
ATOM 6789 O O . LYS A 1 43 ? -7.193 5.280 -3.629 1.00 0.00 30 LYS A O 6
ATOM 6808 N N . VAL A 1 44 ? -7.300 5.121 -1.375 1.00 0.00 31 VAL A N 6
ATOM 6809 C CA . VAL A 1 44 ? -8.372 4.140 -1.385 1.00 0.00 31 VAL A CA 6
ATOM 6810 C C . VAL A 1 44 ? -9.681 4.825 -1.784 1.00 0.00 31 VAL A C 6
ATOM 6811 O O . VAL A 1 44 ? -9.901 5.990 -1.455 1.00 0.00 31 VAL A O 6
ATOM 6824 N N . THR A 1 45 ? -10.515 4.073 -2.486 1.00 0.00 32 THR A N 6
ATOM 6825 C CA . THR A 1 45 ? -11.796 4.593 -2.933 1.00 0.00 32 THR A CA 6
ATOM 6826 C C . THR A 1 45 ? -12.900 4.214 -1.945 1.00 0.00 32 THR A C 6
ATOM 6827 O O . THR A 1 45 ? -12.641 3.544 -0.946 1.00 0.00 32 THR A O 6
ATOM 6838 N N . THR A 1 46 ? -14.109 4.658 -2.257 1.00 0.00 33 THR A N 6
ATOM 6839 C CA . THR A 1 46 ? -15.253 4.373 -1.409 1.00 0.00 33 THR A CA 6
ATOM 6840 C C . THR A 1 46 ? -15.783 2.964 -1.683 1.00 0.00 33 THR A C 6
ATOM 6841 O O . THR A 1 46 ? -16.406 2.352 -0.817 1.00 0.00 33 THR A O 6
ATOM 6852 N N . SER A 1 47 ? -15.517 2.492 -2.892 1.00 0.00 34 SER A N 6
ATOM 6853 C CA . SER A 1 47 ? -15.960 1.167 -3.292 1.00 0.00 34 SER A CA 6
ATOM 6854 C C . SER A 1 47 ? -14.873 0.136 -2.980 1.00 0.00 34 SER A C 6
ATOM 6855 O O . SER A 1 47 ? -14.923 -0.992 -3.469 1.00 0.00 34 SER A O 6
ATOM 6863 N N . ILE A 1 48 ? -13.915 0.560 -2.169 1.00 0.00 35 ILE A N 6
ATOM 6864 C CA . ILE A 1 48 ? -12.818 -0.312 -1.786 1.00 0.00 35 ILE A CA 6
ATOM 6865 C C . ILE A 1 48 ? -13.343 -1.407 -0.856 1.00 0.00 35 ILE A C 6
ATOM 6866 O O . ILE A 1 48 ? -14.495 -1.363 -0.428 1.00 0.00 35 ILE A O 6
ATOM 6882 N N . THR A 1 49 ? -12.472 -2.364 -0.569 1.00 0.00 36 THR A N 6
ATOM 6883 C CA . THR A 1 49 ? -12.833 -3.468 0.303 1.00 0.00 36 THR A CA 6
ATOM 6884 C C . THR A 1 49 ? -13.010 -2.977 1.741 1.00 0.00 36 THR A C 6
ATOM 6885 O O . THR A 1 49 ? -12.063 -2.485 2.353 1.00 0.00 36 THR A O 6
ATOM 6896 N N . SER A 1 50 ? -14.229 -3.127 2.238 1.00 0.00 37 SER A N 6
ATOM 6897 C CA . SER A 1 50 ? -14.542 -2.704 3.592 1.00 0.00 37 SER A CA 6
ATOM 6898 C C . SER A 1 50 ? -14.998 -3.905 4.423 1.00 0.00 37 SER A C 6
ATOM 6899 O O . SER A 1 50 ? -14.828 -3.922 5.641 1.00 0.00 37 SER A O 6
ATOM 6907 N N . LYS A 1 51 ? -15.569 -4.880 3.731 1.00 0.00 38 LYS A N 6
ATOM 6908 C CA . LYS A 1 51 ? -16.051 -6.082 4.389 1.00 0.00 38 LYS A CA 6
ATOM 6909 C C . LYS A 1 51 ? -15.057 -7.221 4.154 1.00 0.00 38 LYS A C 6
ATOM 6910 O O . LYS A 1 51 ? -14.681 -7.926 5.089 1.00 0.00 38 LYS A O 6
ATOM 6929 N N . LYS A 1 52 ? -14.660 -7.367 2.898 1.00 0.00 39 LYS A N 6
ATOM 6930 C CA . LYS A 1 52 ? -13.717 -8.408 2.527 1.00 0.00 39 LYS A CA 6
ATOM 6931 C C . LYS A 1 52 ? -12.351 -8.095 3.141 1.00 0.00 39 LYS A C 6
ATOM 6932 O O . LYS A 1 52 ? -11.790 -7.026 2.904 1.00 0.00 39 LYS A O 6
ATOM 6951 N N . TRP A 1 53 ? -11.854 -9.047 3.916 1.00 0.00 40 TRP A N 6
ATOM 6952 C CA . TRP A 1 53 ? -10.563 -8.886 4.565 1.00 0.00 40 TRP A CA 6
ATOM 6953 C C . TRP A 1 53 ? -9.866 -10.248 4.575 1.00 0.00 40 TRP A C 6
ATOM 6954 O O . TRP A 1 53 ? -10.454 -11.248 4.983 1.00 0.00 40 TRP A O 6
ATOM 6975 N N . GLY A 1 54 ? -8.621 -10.242 4.120 1.00 0.00 41 GLY A N 6
ATOM 6976 C CA . GLY A 1 54 ? -7.837 -11.465 4.071 1.00 0.00 41 GLY A CA 6
ATOM 6977 C C . GLY A 1 54 ? -6.588 -11.350 4.947 1.00 0.00 41 GLY A C 6
ATOM 6978 O O . GLY A 1 54 ? -6.148 -10.247 5.265 1.00 0.00 41 GLY A O 6
ATOM 6982 N N . THR A 1 55 ? -6.052 -12.506 5.311 1.00 0.00 42 THR A N 6
ATOM 6983 C CA . THR A 1 55 ? -4.862 -12.549 6.143 1.00 0.00 42 THR A CA 6
ATOM 6984 C C . THR A 1 55 ? -3.724 -11.762 5.489 1.00 0.00 42 THR A C 6
ATOM 6985 O O . THR A 1 55 ? -2.938 -11.112 6.178 1.00 0.00 42 THR A O 6
ATOM 6996 N N . ARG A 1 56 ? -3.673 -11.845 4.168 1.00 0.00 43 ARG A N 6
ATOM 6997 C CA . ARG A 1 56 ? -2.645 -11.148 3.414 1.00 0.00 43 ARG A CA 6
ATOM 6998 C C . ARG A 1 56 ? -3.185 -9.818 2.884 1.00 0.00 43 ARG A C 6
ATOM 6999 O O . ARG A 1 56 ? -2.518 -9.139 2.105 1.00 0.00 43 ARG A O 6
ATOM 7020 N N . ASP A 1 57 ? -4.389 -9.486 3.328 1.00 0.00 44 ASP A N 6
ATOM 7021 C CA . ASP A 1 57 ? -5.026 -8.249 2.908 1.00 0.00 44 ASP A CA 6
ATOM 7022 C C . ASP A 1 57 ? -4.942 -7.227 4.043 1.00 0.00 44 ASP A C 6
ATOM 7023 O O . ASP A 1 57 ? -4.684 -7.587 5.191 1.00 0.00 44 ASP A O 6
ATOM 7032 N N . LEU A 1 58 ? -5.163 -5.971 3.683 1.00 0.00 45 LEU A N 6
ATOM 7033 C CA . LEU A 1 58 ? -5.115 -4.894 4.657 1.00 0.00 45 LEU A CA 6
ATOM 7034 C C . LEU A 1 58 ? -6.536 -4.573 5.126 1.00 0.00 45 LEU A C 6
ATOM 7035 O O . LEU A 1 58 ? -7.492 -4.718 4.367 1.00 0.00 45 LEU A O 6
ATOM 7051 N N . GLN A 1 59 ? -6.629 -4.143 6.376 1.00 0.00 46 GLN A N 6
ATOM 7052 C CA . GLN A 1 59 ? -7.916 -3.801 6.956 1.00 0.00 46 GLN A CA 6
ATOM 7053 C C . GLN A 1 59 ? -8.252 -2.335 6.676 1.00 0.00 46 GLN A C 6
ATOM 7054 O O . GLN A 1 59 ? -8.919 -1.683 7.477 1.00 0.00 46 GLN A O 6
ATOM 7068 N N . VAL A 1 60 ? -7.773 -1.859 5.535 1.00 0.00 47 VAL A N 6
ATOM 7069 C CA . VAL A 1 60 ? -8.014 -0.482 5.139 1.00 0.00 47 VAL A CA 6
ATOM 7070 C C . VAL A 1 60 ? -9.514 -0.275 4.918 1.00 0.00 47 VAL A C 6
ATOM 7071 O O . VAL A 1 60 ? -10.255 -1.237 4.722 1.00 0.00 47 VAL A O 6
ATOM 7084 N N . LYS A 1 61 ? -9.916 0.987 4.957 1.00 0.00 48 LYS A N 6
ATOM 7085 C CA . LYS A 1 61 ? -11.314 1.333 4.764 1.00 0.00 48 LYS A CA 6
ATOM 7086 C C . LYS A 1 61 ? -11.471 2.080 3.437 1.00 0.00 48 LYS A C 6
ATOM 7087 O O . LYS A 1 61 ? -10.507 2.641 2.919 1.00 0.00 48 LYS A O 6
ATOM 7106 N N . PRO A 1 62 ? -12.726 2.062 2.913 1.00 0.00 49 PRO A N 6
ATOM 7107 C CA . PRO A 1 62 ? -13.022 2.731 1.658 1.00 0.00 49 PRO A CA 6
ATOM 7108 C C . PRO A 1 62 ? -13.084 4.248 1.846 1.00 0.00 49 PRO A C 6
ATOM 7109 O O . PRO A 1 62 ? -13.850 4.744 2.670 1.00 0.00 49 PRO A O 6
ATOM 7120 N N . GLY A 1 63 ? -12.268 4.943 1.067 1.00 0.00 50 GLY A N 6
ATOM 7121 C CA . GLY A 1 63 ? -12.221 6.393 1.137 1.00 0.00 50 GLY A CA 6
ATOM 7122 C C . GLY A 1 63 ? -11.014 6.864 1.951 1.00 0.00 50 GLY A C 6
ATOM 7123 O O . GLY A 1 63 ? -10.944 8.025 2.350 1.00 0.00 50 GLY A O 6
ATOM 7127 N N . GLU A 1 64 ? -10.093 5.937 2.174 1.00 0.00 51 GLU A N 6
ATOM 7128 C CA . GLU A 1 64 ? -8.893 6.243 2.934 1.00 0.00 51 GLU A CA 6
ATOM 7129 C C . GLU A 1 64 ? -7.687 6.352 1.999 1.00 0.00 51 GLU A C 6
ATOM 7130 O O . GLU A 1 64 ? -7.783 6.030 0.816 1.00 0.00 51 GLU A O 6
ATOM 7142 N N . SER A 1 65 ? -6.579 6.808 2.565 1.00 0.00 52 SER A N 6
ATOM 7143 C CA . SER A 1 65 ? -5.355 6.963 1.797 1.00 0.00 52 SER A CA 6
ATOM 7144 C C . SER A 1 65 ? -4.179 6.344 2.555 1.00 0.00 52 SER A C 6
ATOM 7145 O O . SER A 1 65 ? -3.974 6.633 3.732 1.00 0.00 52 SER A O 6
ATOM 7153 N N . LEU A 1 66 ? -3.438 5.504 1.848 1.00 0.00 53 LEU A N 6
ATOM 7154 C CA . LEU A 1 66 ? -2.288 4.841 2.439 1.00 0.00 53 LEU A CA 6
ATOM 7155 C C . LEU A 1 66 ? -1.157 4.777 1.410 1.00 0.00 53 LEU A C 6
ATOM 7156 O O . LEU A 1 66 ? -1.363 5.079 0.236 1.00 0.00 53 LEU A O 6
ATOM 7172 N N . GLU A 1 67 ? 0.014 4.382 1.889 1.00 0.00 54 GLU A N 6
ATOM 7173 C CA . GLU A 1 67 ? 1.177 4.275 1.025 1.00 0.00 54 GLU A CA 6
ATOM 7174 C C . GLU A 1 67 ? 1.100 2.998 0.186 1.00 0.00 54 GLU A C 6
ATOM 7175 O O . GLU A 1 67 ? 0.782 1.929 0.704 1.00 0.00 54 GLU A O 6
ATOM 7187 N N . VAL A 1 68 ? 1.396 3.152 -1.096 1.00 0.00 55 VAL A N 6
ATOM 7188 C CA . VAL A 1 68 ? 1.364 2.024 -2.012 1.00 0.00 55 VAL A CA 6
ATOM 7189 C C . VAL A 1 68 ? 2.796 1.613 -2.358 1.00 0.00 55 VAL A C 6
ATOM 7190 O O . VAL A 1 68 ? 3.637 2.462 -2.650 1.00 0.00 55 VAL A O 6
ATOM 7203 N N . ILE A 1 69 ? 3.030 0.309 -2.313 1.00 0.00 56 ILE A N 6
ATOM 7204 C CA . ILE A 1 69 ? 4.346 -0.226 -2.618 1.00 0.00 56 ILE A CA 6
ATOM 7205 C C . ILE A 1 69 ? 4.413 -0.590 -4.103 1.00 0.00 56 ILE A C 6
ATOM 7206 O O . ILE A 1 69 ? 3.895 0.139 -4.948 1.00 0.00 56 ILE A O 6
ATOM 7222 N N . GLN A 1 70 ? 5.055 -1.716 -4.375 1.00 0.00 57 GLN A N 6
ATOM 7223 C CA . GLN A 1 70 ? 5.196 -2.186 -5.743 1.00 0.00 57 GLN A CA 6
ATOM 7224 C C . GLN A 1 70 ? 4.116 -3.222 -6.062 1.00 0.00 57 GLN A C 6
ATOM 7225 O O . GLN A 1 70 ? 3.555 -3.838 -5.158 1.00 0.00 57 GLN A O 6
ATOM 7239 N N . THR A 1 71 ? 3.857 -3.380 -7.352 1.00 0.00 58 THR A N 6
ATOM 7240 C CA . THR A 1 71 ? 2.854 -4.331 -7.802 1.00 0.00 58 THR A CA 6
ATOM 7241 C C . THR A 1 71 ? 3.315 -5.763 -7.526 1.00 0.00 58 THR A C 6
ATOM 7242 O O . THR A 1 71 ? 4.426 -6.143 -7.892 1.00 0.00 58 THR A O 6
ATOM 7253 N N . THR A 1 72 ? 2.438 -6.520 -6.883 1.00 0.00 59 THR A N 6
ATOM 7254 C CA . THR A 1 72 ? 2.741 -7.902 -6.554 1.00 0.00 59 THR A CA 6
ATOM 7255 C C . THR A 1 72 ? 2.985 -8.713 -7.829 1.00 0.00 59 THR A C 6
ATOM 7256 O O . THR A 1 72 ? 4.127 -9.032 -8.156 1.00 0.00 59 THR A O 6
ATOM 7267 N N . ASP A 1 73 ? 1.894 -9.022 -8.513 1.00 0.00 60 ASP A N 6
ATOM 7268 C CA . ASP A 1 73 ? 1.975 -9.789 -9.745 1.00 0.00 60 ASP A CA 6
ATOM 7269 C C . ASP A 1 73 ? 1.743 -8.859 -10.936 1.00 0.00 60 ASP A C 6
ATOM 7270 O O . ASP A 1 73 ? 2.682 -8.248 -11.444 1.00 0.00 60 ASP A O 6
ATOM 7279 N N . ASP A 1 74 ? 0.486 -8.780 -11.348 1.00 0.00 61 ASP A N 6
ATOM 7280 C CA . ASP A 1 74 ? 0.118 -7.934 -12.471 1.00 0.00 61 ASP A CA 6
ATOM 7281 C C . ASP A 1 74 ? -0.851 -6.851 -11.992 1.00 0.00 61 ASP A C 6
ATOM 7282 O O . ASP A 1 74 ? -0.591 -5.661 -12.162 1.00 0.00 61 ASP A O 6
ATOM 7291 N N . THR A 1 75 ? -1.949 -7.302 -11.404 1.00 0.00 62 THR A N 6
ATOM 7292 C CA . THR A 1 75 ? -2.958 -6.387 -10.899 1.00 0.00 62 THR A CA 6
ATOM 7293 C C . THR A 1 75 ? -3.065 -6.497 -9.377 1.00 0.00 62 THR A C 6
ATOM 7294 O O . THR A 1 75 ? -4.077 -6.960 -8.854 1.00 0.00 62 THR A O 6
ATOM 7305 N N . LYS A 1 76 ? -2.006 -6.064 -8.708 1.00 0.00 63 LYS A N 6
ATOM 7306 C CA . LYS A 1 76 ? -1.968 -6.108 -7.257 1.00 0.00 63 LYS A CA 6
ATOM 7307 C C . LYS A 1 76 ? -0.945 -5.091 -6.746 1.00 0.00 63 LYS A C 6
ATOM 7308 O O . LYS A 1 76 ? 0.192 -5.060 -7.214 1.00 0.00 63 LYS A O 6
ATOM 7327 N N . VAL A 1 77 ? -1.387 -4.283 -5.793 1.00 0.00 64 VAL A N 6
ATOM 7328 C CA . VAL A 1 77 ? -0.525 -3.267 -5.214 1.00 0.00 64 VAL A CA 6
ATOM 7329 C C . VAL A 1 77 ? -0.468 -3.457 -3.697 1.00 0.00 64 VAL A C 6
ATOM 7330 O O . VAL A 1 77 ? -1.502 -3.479 -3.032 1.00 0.00 64 VAL A O 6
ATOM 7343 N N . LEU A 1 78 ? 0.751 -3.589 -3.195 1.00 0.00 65 LEU A N 6
ATOM 7344 C CA . LEU A 1 78 ? 0.956 -3.775 -1.768 1.00 0.00 65 LEU A CA 6
ATOM 7345 C C . LEU A 1 78 ? 1.113 -2.410 -1.097 1.00 0.00 65 LEU A C 6
ATOM 7346 O O . LEU A 1 78 ? 2.010 -1.643 -1.443 1.00 0.00 65 LEU A O 6
ATOM 7362 N N . CYS A 1 79 ? 0.226 -2.147 -0.148 1.00 0.00 66 CYS A N 6
ATOM 7363 C CA . CYS A 1 79 ? 0.255 -0.887 0.575 1.00 0.00 66 CYS A CA 6
ATOM 7364 C C . CYS A 1 79 ? 0.960 -1.117 1.913 1.00 0.00 66 CYS A C 6
ATOM 7365 O O . CYS A 1 79 ? 1.077 -2.253 2.370 1.00 0.00 66 CYS A O 6
ATOM 7373 N N . ARG A 1 80 ? 1.413 -0.021 2.503 1.00 0.00 67 ARG A N 6
ATOM 7374 C CA . ARG A 1 80 ? 2.104 -0.089 3.780 1.00 0.00 67 ARG A CA 6
ATOM 7375 C C . ARG A 1 80 ? 1.579 0.994 4.726 1.00 0.00 67 ARG A C 6
ATOM 7376 O O . ARG A 1 80 ? 1.245 2.095 4.291 1.00 0.00 67 ARG A O 6
ATOM 7397 N N . ASN A 1 81 ? 1.522 0.642 6.002 1.00 0.00 68 ASN A N 6
ATOM 7398 C CA . ASN A 1 81 ? 1.044 1.570 7.013 1.00 0.00 68 ASN A CA 6
ATOM 7399 C C . ASN A 1 81 ? 2.154 1.822 8.034 1.00 0.00 68 ASN A C 6
ATOM 7400 O O . ASN A 1 81 ? 2.913 0.913 8.369 1.00 0.00 68 ASN A O 6
ATOM 7411 N N . GLU A 1 82 ? 2.215 3.060 8.501 1.00 0.00 69 GLU A N 6
ATOM 7412 C CA . GLU A 1 82 ? 3.221 3.444 9.478 1.00 0.00 69 GLU A CA 6
ATOM 7413 C C . GLU A 1 82 ? 3.166 2.511 10.690 1.00 0.00 69 GLU A C 6
ATOM 7414 O O . GLU A 1 82 ? 4.089 2.489 11.502 1.00 0.00 69 GLU A O 6
ATOM 7426 N N . GLU A 1 83 ? 2.075 1.764 10.773 1.00 0.00 70 GLU A N 6
ATOM 7427 C CA . GLU A 1 83 ? 1.887 0.833 11.872 1.00 0.00 70 GLU A CA 6
ATOM 7428 C C . GLU A 1 83 ? 3.020 -0.195 11.895 1.00 0.00 70 GLU A C 6
ATOM 7429 O O . GLU A 1 83 ? 3.173 -0.934 12.867 1.00 0.00 70 GLU A O 6
ATOM 7441 N N . GLY A 1 84 ? 3.786 -0.210 10.814 1.00 0.00 71 GLY A N 6
ATOM 7442 C CA . GLY A 1 84 ? 4.900 -1.135 10.698 1.00 0.00 71 GLY A CA 6
ATOM 7443 C C . GLY A 1 84 ? 4.428 -2.503 10.204 1.00 0.00 71 GLY A C 6
ATOM 7444 O O . GLY A 1 84 ? 5.110 -3.508 10.400 1.00 0.00 71 GLY A O 6
ATOM 7448 N N . LYS A 1 85 ? 3.263 -2.499 9.572 1.00 0.00 72 LYS A N 6
ATOM 7449 C CA . LYS A 1 85 ? 2.692 -3.728 9.047 1.00 0.00 72 LYS A CA 6
ATOM 7450 C C . LYS A 1 85 ? 2.407 -3.556 7.554 1.00 0.00 72 LYS A C 6
ATOM 7451 O O . LYS A 1 85 ? 2.106 -2.454 7.099 1.00 0.00 72 LYS A O 6
ATOM 7470 N N . TYR A 1 86 ? 2.511 -4.663 6.833 1.00 0.00 73 TYR A N 6
ATOM 7471 C CA . TYR A 1 86 ? 2.268 -4.648 5.401 1.00 0.00 73 TYR A CA 6
ATOM 7472 C C . TYR A 1 86 ? 1.045 -5.495 5.044 1.00 0.00 73 TYR A C 6
ATOM 7473 O O . TYR A 1 86 ? 0.667 -6.393 5.794 1.00 0.00 73 TYR A O 6
ATOM 7491 N N . GLY A 1 87 ? 0.461 -5.180 3.897 1.00 0.00 74 GLY A N 6
ATOM 7492 C CA . GLY A 1 87 ? -0.711 -5.901 3.431 1.00 0.00 74 GLY A CA 6
ATOM 7493 C C . GLY A 1 87 ? -0.869 -5.770 1.915 1.00 0.00 74 GLY A C 6
ATOM 7494 O O . GLY A 1 87 ? -0.312 -4.858 1.306 1.00 0.00 74 GLY A O 6
ATOM 7498 N N . TYR A 1 88 ? -1.630 -6.696 1.349 1.00 0.00 75 TYR A N 6
ATOM 7499 C CA . TYR A 1 88 ? -1.867 -6.696 -0.084 1.00 0.00 75 TYR A CA 6
ATOM 7500 C C . TYR A 1 88 ? -3.259 -6.150 -0.409 1.00 0.00 75 TYR A C 6
ATOM 7501 O O . TYR A 1 88 ? -4.172 -6.240 0.410 1.00 0.00 75 TYR A O 6
ATOM 7519 N N . VAL A 1 89 ? -3.377 -5.595 -1.607 1.00 0.00 76 VAL A N 6
ATOM 7520 C CA . VAL A 1 89 ? -4.643 -5.035 -2.050 1.00 0.00 76 VAL A CA 6
ATOM 7521 C C . VAL A 1 89 ? -4.931 -5.505 -3.478 1.00 0.00 76 VAL A C 6
ATOM 7522 O O . VAL A 1 89 ? -4.119 -5.301 -4.378 1.00 0.00 76 VAL A O 6
ATOM 7535 N N . LEU A 1 90 ? -6.091 -6.125 -3.639 1.00 0.00 77 LEU A N 6
ATOM 7536 C CA . LEU A 1 90 ? -6.497 -6.626 -4.941 1.00 0.00 77 LEU A CA 6
ATOM 7537 C C . LEU A 1 90 ? -6.912 -5.450 -5.828 1.00 0.00 77 LEU A C 6
ATOM 7538 O O . LEU A 1 90 ? -7.529 -4.497 -5.354 1.00 0.00 77 LEU A O 6
ATOM 7554 N N . ARG A 1 91 ? -6.556 -5.555 -7.100 1.00 0.00 78 ARG A N 6
ATOM 7555 C CA . ARG A 1 91 ? -6.883 -4.512 -8.057 1.00 0.00 78 ARG A CA 6
ATOM 7556 C C . ARG A 1 91 ? -8.393 -4.266 -8.078 1.00 0.00 78 ARG A C 6
ATOM 7557 O O . ARG A 1 91 ? -8.846 -3.197 -8.487 1.00 0.00 78 ARG A O 6
ATOM 7578 N N . SER A 1 92 ? -9.131 -5.272 -7.633 1.00 0.00 79 SER A N 6
ATOM 7579 C CA . SER A 1 92 ? -10.580 -5.178 -7.595 1.00 0.00 79 SER A CA 6
ATOM 7580 C C . SER A 1 92 ? -11.003 -3.876 -6.911 1.00 0.00 79 SER A C 6
ATOM 7581 O O . SER A 1 92 ? -11.686 -3.049 -7.512 1.00 0.00 79 SER A O 6
ATOM 7589 N N . TYR A 1 93 ? -10.578 -3.736 -5.664 1.00 0.00 80 TYR A N 6
ATOM 7590 C CA . TYR A 1 93 ? -10.904 -2.548 -4.892 1.00 0.00 80 TYR A CA 6
ATOM 7591 C C . TYR A 1 93 ? -9.638 -1.777 -4.512 1.00 0.00 80 TYR A C 6
ATOM 7592 O O . TYR A 1 93 ? -9.146 -1.898 -3.392 1.00 0.00 80 TYR A O 6
ATOM 7610 N N . LEU A 1 94 ? -9.148 -1.001 -5.468 1.00 0.00 81 LEU A N 6
ATOM 7611 C CA . LEU A 1 94 ? -7.949 -0.210 -5.248 1.00 0.00 81 LEU A CA 6
ATOM 7612 C C . LEU A 1 94 ? -7.837 0.854 -6.342 1.00 0.00 81 LEU A C 6
ATOM 7613 O O . LEU A 1 94 ? -8.155 0.593 -7.501 1.00 0.00 81 LEU A O 6
ATOM 7629 N N . ALA A 1 95 ? -7.385 2.030 -5.934 1.00 0.00 82 ALA A N 6
ATOM 7630 C CA . ALA A 1 95 ? -7.227 3.135 -6.865 1.00 0.00 82 ALA A CA 6
ATOM 7631 C C . ALA A 1 95 ? -6.338 2.692 -8.029 1.00 0.00 82 ALA A C 6
ATOM 7632 O O . ALA A 1 95 ? -5.801 1.586 -8.019 1.00 0.00 82 ALA A O 6
ATOM 7639 N N . ASP A 1 96 ? -6.211 3.579 -9.005 1.00 0.00 83 ASP A N 6
ATOM 7640 C CA . ASP A 1 96 ? -5.397 3.294 -10.174 1.00 0.00 83 ASP A CA 6
ATOM 7641 C C . ASP A 1 96 ? -3.984 2.916 -9.726 1.00 0.00 83 ASP A C 6
ATOM 7642 O O . ASP A 1 96 ? -3.634 3.081 -8.559 1.00 0.00 83 ASP A O 6
ATOM 7651 N N . GLU A 1 20 ? 2.312 -4.382 14.669 1.00 0.00 7 GLU A N 7
ATOM 7652 C CA . GLU A 1 20 ? 3.735 -4.248 14.408 1.00 0.00 7 GLU A CA 7
ATOM 7653 C C . GLU A 1 20 ? 4.342 -5.611 14.065 1.00 0.00 7 GLU A C 7
ATOM 7654 O O . GLU A 1 20 ? 5.122 -5.727 13.121 1.00 0.00 7 GLU A O 7
ATOM 7666 N N . LYS A 1 21 ? 3.961 -6.607 14.850 1.00 0.00 8 LYS A N 7
ATOM 7667 C CA . LYS A 1 21 ? 4.457 -7.957 14.641 1.00 0.00 8 LYS A CA 7
ATOM 7668 C C . LYS A 1 21 ? 3.996 -8.459 13.272 1.00 0.00 8 LYS A C 7
ATOM 7669 O O . LYS A 1 21 ? 4.479 -9.481 12.787 1.00 0.00 8 LYS A O 7
ATOM 7688 N N . GLU A 1 22 ? 3.066 -7.718 12.688 1.00 0.00 9 GLU A N 7
ATOM 7689 C CA . GLU A 1 22 ? 2.534 -8.075 11.384 1.00 0.00 9 GLU A CA 7
ATOM 7690 C C . GLU A 1 22 ? 3.649 -8.070 10.336 1.00 0.00 9 GLU A C 7
ATOM 7691 O O . GLU A 1 22 ? 3.563 -8.774 9.330 1.00 0.00 9 GLU A O 7
ATOM 7703 N N . GLU A 1 23 ? 4.669 -7.270 10.607 1.00 0.00 10 GLU A N 7
ATOM 7704 C CA . GLU A 1 23 ? 5.799 -7.164 9.700 1.00 0.00 10 GLU A CA 7
ATOM 7705 C C . GLU A 1 23 ? 6.500 -8.518 9.565 1.00 0.00 10 GLU A C 7
ATOM 7706 O O . GLU A 1 23 ? 6.894 -8.910 8.468 1.00 0.00 10 GLU A O 7
ATOM 7718 N N . LYS A 1 24 ? 6.633 -9.194 10.697 1.00 0.00 11 LYS A N 7
ATOM 7719 C CA . LYS A 1 24 ? 7.280 -10.495 10.719 1.00 0.00 11 LYS A CA 7
ATOM 7720 C C . LYS A 1 24 ? 6.373 -11.522 10.037 1.00 0.00 11 LYS A C 7
ATOM 7721 O O . LYS A 1 24 ? 6.857 -12.460 9.406 1.00 0.00 11 LYS A O 7
ATOM 7740 N N . ASP A 1 25 ? 5.074 -11.308 10.186 1.00 0.00 12 ASP A N 7
ATOM 7741 C CA . ASP A 1 25 ? 4.095 -12.203 9.592 1.00 0.00 12 ASP A CA 7
ATOM 7742 C C . ASP A 1 25 ? 3.995 -11.919 8.092 1.00 0.00 12 ASP A C 7
ATOM 7743 O O . ASP A 1 25 ? 3.732 -12.824 7.302 1.00 0.00 12 ASP A O 7
ATOM 7752 N N . PHE A 1 26 ? 4.210 -10.658 7.746 1.00 0.00 13 PHE A N 7
ATOM 7753 C CA . PHE A 1 26 ? 4.147 -10.244 6.355 1.00 0.00 13 PHE A CA 7
ATOM 7754 C C . PHE A 1 26 ? 5.207 -10.964 5.519 1.00 0.00 13 PHE A C 7
ATOM 7755 O O . PHE A 1 26 ? 4.892 -11.565 4.494 1.00 0.00 13 PHE A O 7
ATOM 7772 N N . ARG A 1 27 ? 6.443 -10.878 5.989 1.00 0.00 14 ARG A N 7
ATOM 7773 C CA . ARG A 1 27 ? 7.552 -11.514 5.299 1.00 0.00 14 ARG A CA 7
ATOM 7774 C C . ARG A 1 27 ? 7.318 -13.022 5.193 1.00 0.00 14 ARG A C 7
ATOM 7775 O O . ARG A 1 27 ? 7.761 -13.657 4.238 1.00 0.00 14 ARG A O 7
ATOM 7796 N N . LYS A 1 28 ? 6.621 -13.551 6.189 1.00 0.00 15 LYS A N 7
ATOM 7797 C CA . LYS A 1 28 ? 6.323 -14.973 6.220 1.00 0.00 15 LYS A CA 7
ATOM 7798 C C . LYS A 1 28 ? 5.643 -15.376 4.910 1.00 0.00 15 LYS A C 7
ATOM 7799 O O . LYS A 1 28 ? 6.137 -16.244 4.191 1.00 0.00 15 LYS A O 7
ATOM 7818 N N . LYS A 1 29 ? 4.521 -14.726 4.638 1.00 0.00 16 LYS A N 7
ATOM 7819 C CA . LYS A 1 29 ? 3.769 -15.006 3.427 1.00 0.00 16 LYS A CA 7
ATOM 7820 C C . LYS A 1 29 ? 4.353 -14.194 2.269 1.00 0.00 16 LYS A C 7
ATOM 7821 O O . LYS A 1 29 ? 4.359 -14.650 1.127 1.00 0.00 16 LYS A O 7
ATOM 7840 N N . PHE A 1 30 ? 4.832 -13.005 2.605 1.00 0.00 17 PHE A N 7
ATOM 7841 C CA . PHE A 1 30 ? 5.417 -12.125 1.608 1.00 0.00 17 PHE A CA 7
ATOM 7842 C C . PHE A 1 30 ? 6.910 -12.413 1.431 1.00 0.00 17 PHE A C 7
ATOM 7843 O O . PHE A 1 30 ? 7.677 -11.527 1.057 1.00 0.00 17 PHE A O 7
ATOM 7860 N N . LYS A 1 31 ? 7.276 -13.656 1.709 1.00 0.00 18 LYS A N 7
ATOM 7861 C CA . LYS A 1 31 ? 8.663 -14.072 1.585 1.00 0.00 18 LYS A CA 7
ATOM 7862 C C . LYS A 1 31 ? 9.303 -13.352 0.396 1.00 0.00 18 LYS A C 7
ATOM 7863 O O . LYS A 1 31 ? 10.432 -13.657 0.016 1.00 0.00 18 LYS A O 7
ATOM 7882 N N . TYR A 1 32 ? 8.553 -12.410 -0.158 1.00 0.00 19 TYR A N 7
ATOM 7883 C CA . TYR A 1 32 ? 9.033 -11.645 -1.295 1.00 0.00 19 TYR A CA 7
ATOM 7884 C C . TYR A 1 32 ? 10.252 -10.802 -0.914 1.00 0.00 19 TYR A C 7
ATOM 7885 O O . TYR A 1 32 ? 10.177 -9.966 -0.015 1.00 0.00 19 TYR A O 7
ATOM 7903 N N . ASP A 1 33 ? 11.347 -11.051 -1.618 1.00 0.00 20 ASP A N 7
ATOM 7904 C CA . ASP A 1 33 ? 12.580 -10.326 -1.364 1.00 0.00 20 ASP A CA 7
ATOM 7905 C C . ASP A 1 33 ? 12.741 -9.221 -2.411 1.00 0.00 20 ASP A C 7
ATOM 7906 O O . ASP A 1 33 ? 13.201 -9.477 -3.523 1.00 0.00 20 ASP A O 7
ATOM 7915 N N . GLY A 1 34 ? 12.353 -8.017 -2.018 1.00 0.00 21 GLY A N 7
ATOM 7916 C CA . GLY A 1 34 ? 12.449 -6.872 -2.908 1.00 0.00 21 GLY A CA 7
ATOM 7917 C C . GLY A 1 34 ? 12.723 -5.588 -2.123 1.00 0.00 21 GLY A C 7
ATOM 7918 O O . GLY A 1 34 ? 13.009 -5.636 -0.927 1.00 0.00 21 GLY A O 7
ATOM 7922 N N . GLU A 1 35 ? 12.627 -4.470 -2.827 1.00 0.00 22 GLU A N 7
ATOM 7923 C CA . GLU A 1 35 ? 12.862 -3.175 -2.211 1.00 0.00 22 GLU A CA 7
ATOM 7924 C C . GLU A 1 35 ? 11.532 -2.502 -1.868 1.00 0.00 22 GLU A C 7
ATOM 7925 O O . GLU A 1 35 ? 10.952 -1.805 -2.700 1.00 0.00 22 GLU A O 7
ATOM 7937 N N . ILE A 1 36 ? 11.086 -2.733 -0.642 1.00 0.00 23 ILE A N 7
ATOM 7938 C CA . ILE A 1 36 ? 9.835 -2.157 -0.179 1.00 0.00 23 ILE A CA 7
ATOM 7939 C C . ILE A 1 36 ? 9.998 -0.643 -0.035 1.00 0.00 23 ILE A C 7
ATOM 7940 O O . ILE A 1 36 ? 10.672 -0.172 0.879 1.00 0.00 23 ILE A O 7
ATOM 7956 N N . ARG A 1 37 ? 9.369 0.078 -0.952 1.00 0.00 24 ARG A N 7
ATOM 7957 C CA . ARG A 1 37 ? 9.435 1.529 -0.939 1.00 0.00 24 ARG A CA 7
ATOM 7958 C C . ARG A 1 37 ? 8.214 2.123 -1.642 1.00 0.00 24 ARG A C 7
ATOM 7959 O O . ARG A 1 37 ? 7.970 1.841 -2.815 1.00 0.00 24 ARG A O 7
ATOM 7980 N N . VAL A 1 38 ? 7.477 2.934 -0.897 1.00 0.00 25 VAL A N 7
ATOM 7981 C CA . VAL A 1 38 ? 6.287 3.570 -1.435 1.00 0.00 25 VAL A CA 7
ATOM 7982 C C . VAL A 1 38 ? 6.694 4.576 -2.514 1.00 0.00 25 VAL A C 7
ATOM 7983 O O . VAL A 1 38 ? 7.124 5.685 -2.203 1.00 0.00 25 VAL A O 7
ATOM 7996 N N . LEU A 1 39 ? 6.545 4.151 -3.760 1.00 0.00 26 LEU A N 7
ATOM 7997 C CA . LEU A 1 39 ? 6.892 5.000 -4.887 1.00 0.00 26 LEU A CA 7
ATOM 7998 C C . LEU A 1 39 ? 5.666 5.814 -5.303 1.00 0.00 26 LEU A C 7
ATOM 7999 O O . LEU A 1 39 ? 5.748 7.032 -5.457 1.00 0.00 26 LEU A O 7
ATOM 8015 N N . TYR A 1 40 ? 4.557 5.109 -5.474 1.00 0.00 27 TYR A N 7
ATOM 8016 C CA . TYR A 1 40 ? 3.315 5.751 -5.869 1.00 0.00 27 TYR A CA 7
ATOM 8017 C C . TYR A 1 40 ? 2.178 5.379 -4.916 1.00 0.00 27 TYR A C 7
ATOM 8018 O O . TYR A 1 40 ? 1.456 4.411 -5.152 1.00 0.00 27 TYR A O 7
ATOM 8036 N N . SER A 1 41 ? 2.053 6.168 -3.858 1.00 0.00 28 SER A N 7
ATOM 8037 C CA . SER A 1 41 ? 1.015 5.933 -2.868 1.00 0.00 28 SER A CA 7
ATOM 8038 C C . SER A 1 41 ? -0.347 6.343 -3.431 1.00 0.00 28 SER A C 7
ATOM 8039 O O . SER A 1 41 ? -0.609 7.528 -3.633 1.00 0.00 28 SER A O 7
ATOM 8047 N N . THR A 1 42 ? -1.179 5.339 -3.669 1.00 0.00 29 THR A N 7
ATOM 8048 C CA . THR A 1 42 ? -2.508 5.580 -4.204 1.00 0.00 29 THR A CA 7
ATOM 8049 C C . THR A 1 42 ? -3.504 5.826 -3.069 1.00 0.00 29 THR A C 7
ATOM 8050 O O . THR A 1 42 ? -3.239 5.478 -1.919 1.00 0.00 29 THR A O 7
ATOM 8061 N N . LYS A 1 43 ? -4.630 6.423 -3.431 1.00 0.00 30 LYS A N 7
ATOM 8062 C CA . LYS A 1 43 ? -5.667 6.719 -2.457 1.00 0.00 30 LYS A CA 7
ATOM 8063 C C . LYS A 1 43 ? -6.778 5.673 -2.568 1.00 0.00 30 LYS A C 7
ATOM 8064 O O . LYS A 1 43 ? -7.178 5.301 -3.671 1.00 0.00 30 LYS A O 7
ATOM 8083 N N . VAL A 1 44 ? -7.246 5.229 -1.411 1.00 0.00 31 VAL A N 7
ATOM 8084 C CA . VAL A 1 44 ? -8.304 4.233 -1.365 1.00 0.00 31 VAL A CA 7
ATOM 8085 C C . VAL A 1 44 ? -9.629 4.884 -1.765 1.00 0.00 31 VAL A C 7
ATOM 8086 O O . VAL A 1 44 ? -9.959 5.970 -1.292 1.00 0.00 31 VAL A O 7
ATOM 8099 N N . THR A 1 45 ? -10.353 4.193 -2.633 1.00 0.00 32 THR A N 7
ATOM 8100 C CA . THR A 1 45 ? -11.635 4.690 -3.103 1.00 0.00 32 THR A CA 7
ATOM 8101 C C . THR A 1 45 ? -12.745 4.315 -2.119 1.00 0.00 32 THR A C 7
ATOM 8102 O O . THR A 1 45 ? -12.805 3.181 -1.647 1.00 0.00 32 THR A O 7
ATOM 8113 N N . THR A 1 46 ? -13.597 5.290 -1.838 1.00 0.00 33 THR A N 7
ATOM 8114 C CA . THR A 1 46 ? -14.702 5.077 -0.918 1.00 0.00 33 THR A CA 7
ATOM 8115 C C . THR A 1 46 ? -15.434 3.777 -1.257 1.00 0.00 33 THR A C 7
ATOM 8116 O O . THR A 1 46 ? -16.261 3.305 -0.478 1.00 0.00 33 THR A O 7
ATOM 8127 N N . SER A 1 47 ? -15.103 3.234 -2.419 1.00 0.00 34 SER A N 7
ATOM 8128 C CA . SER A 1 47 ? -15.719 1.998 -2.870 1.00 0.00 34 SER A CA 7
ATOM 8129 C C . SER A 1 47 ? -14.747 0.831 -2.683 1.00 0.00 34 SER A C 7
ATOM 8130 O O . SER A 1 47 ? -14.942 -0.241 -3.254 1.00 0.00 34 SER A O 7
ATOM 8138 N N . ILE A 1 48 ? -13.722 1.079 -1.882 1.00 0.00 35 ILE A N 7
ATOM 8139 C CA . ILE A 1 48 ? -12.719 0.062 -1.612 1.00 0.00 35 ILE A CA 7
ATOM 8140 C C . ILE A 1 48 ? -13.337 -1.042 -0.752 1.00 0.00 35 ILE A C 7
ATOM 8141 O O . ILE A 1 48 ? -14.488 -0.935 -0.331 1.00 0.00 35 ILE A O 7
ATOM 8157 N N . THR A 1 49 ? -12.545 -2.077 -0.516 1.00 0.00 36 THR A N 7
ATOM 8158 C CA . THR A 1 49 ? -13.000 -3.200 0.287 1.00 0.00 36 THR A CA 7
ATOM 8159 C C . THR A 1 49 ? -13.156 -2.780 1.750 1.00 0.00 36 THR A C 7
ATOM 8160 O O . THR A 1 49 ? -12.187 -2.375 2.390 1.00 0.00 36 THR A O 7
ATOM 8171 N N . SER A 1 50 ? -14.383 -2.893 2.237 1.00 0.00 37 SER A N 7
ATOM 8172 C CA . SER A 1 50 ? -14.679 -2.531 3.613 1.00 0.00 37 SER A CA 7
ATOM 8173 C C . SER A 1 50 ? -15.175 -3.757 4.382 1.00 0.00 37 SER A C 7
ATOM 8174 O O . SER A 1 50 ? -15.024 -3.833 5.600 1.00 0.00 37 SER A O 7
ATOM 8182 N N . LYS A 1 51 ? -15.756 -4.687 3.638 1.00 0.00 38 LYS A N 7
ATOM 8183 C CA . LYS A 1 51 ? -16.275 -5.906 4.235 1.00 0.00 38 LYS A CA 7
ATOM 8184 C C . LYS A 1 51 ? -15.317 -7.062 3.938 1.00 0.00 38 LYS A C 7
ATOM 8185 O O . LYS A 1 51 ? -14.957 -7.821 4.837 1.00 0.00 38 LYS A O 7
ATOM 8204 N N . LYS A 1 52 ? -14.931 -7.159 2.674 1.00 0.00 39 LYS A N 7
ATOM 8205 C CA . LYS A 1 52 ? -14.022 -8.209 2.248 1.00 0.00 39 LYS A CA 7
ATOM 8206 C C . LYS A 1 52 ? -12.645 -7.969 2.869 1.00 0.00 39 LYS A C 7
ATOM 8207 O O . LYS A 1 52 ? -12.057 -6.903 2.693 1.00 0.00 39 LYS A O 7
ATOM 8226 N N . TRP A 1 53 ? -12.169 -8.978 3.584 1.00 0.00 40 TRP A N 7
ATOM 8227 C CA . TRP A 1 53 ? -10.872 -8.890 4.233 1.00 0.00 40 TRP A CA 7
ATOM 8228 C C . TRP A 1 53 ? -10.219 -10.273 4.174 1.00 0.00 40 TRP A C 7
ATOM 8229 O O . TRP A 1 53 ? -10.836 -11.271 4.543 1.00 0.00 40 TRP A O 7
ATOM 8250 N N . GLY A 1 54 ? -8.979 -10.287 3.707 1.00 0.00 41 GLY A N 7
ATOM 8251 C CA . GLY A 1 54 ? -8.236 -11.531 3.595 1.00 0.00 41 GLY A CA 7
ATOM 8252 C C . GLY A 1 54 ? -6.993 -11.509 4.487 1.00 0.00 41 GLY A C 7
ATOM 8253 O O . GLY A 1 54 ? -6.516 -10.440 4.867 1.00 0.00 41 GLY A O 7
ATOM 8257 N N . THR A 1 55 ? -6.504 -12.701 4.795 1.00 0.00 42 THR A N 7
ATOM 8258 C CA . THR A 1 55 ? -5.325 -12.832 5.635 1.00 0.00 42 THR A CA 7
ATOM 8259 C C . THR A 1 55 ? -4.155 -12.049 5.037 1.00 0.00 42 THR A C 7
ATOM 8260 O O . THR A 1 55 ? -3.348 -11.477 5.768 1.00 0.00 42 THR A O 7
ATOM 8271 N N . ARG A 1 56 ? -4.099 -12.049 3.713 1.00 0.00 43 ARG A N 7
ATOM 8272 C CA . ARG A 1 56 ? -3.040 -11.346 3.009 1.00 0.00 43 ARG A CA 7
ATOM 8273 C C . ARG A 1 56 ? -3.514 -9.952 2.594 1.00 0.00 43 ARG A C 7
ATOM 8274 O O . ARG A 1 56 ? -2.799 -9.231 1.899 1.00 0.00 43 ARG A O 7
ATOM 8295 N N . ASP A 1 57 ? -4.716 -9.614 3.037 1.00 0.00 44 ASP A N 7
ATOM 8296 C CA . ASP A 1 57 ? -5.293 -8.319 2.720 1.00 0.00 44 ASP A CA 7
ATOM 8297 C C . ASP A 1 57 ? -5.193 -7.407 3.944 1.00 0.00 44 ASP A C 7
ATOM 8298 O O . ASP A 1 57 ? -4.999 -7.882 5.062 1.00 0.00 44 ASP A O 7
ATOM 8307 N N . LEU A 1 58 ? -5.328 -6.113 3.692 1.00 0.00 45 LEU A N 7
ATOM 8308 C CA . LEU A 1 58 ? -5.254 -5.131 4.760 1.00 0.00 45 LEU A CA 7
ATOM 8309 C C . LEU A 1 58 ? -6.671 -4.758 5.202 1.00 0.00 45 LEU A C 7
ATOM 8310 O O . LEU A 1 58 ? -7.612 -4.837 4.415 1.00 0.00 45 LEU A O 7
ATOM 8326 N N . GLN A 1 59 ? -6.777 -4.361 6.462 1.00 0.00 46 GLN A N 7
ATOM 8327 C CA . GLN A 1 59 ? -8.063 -3.976 7.019 1.00 0.00 46 GLN A CA 7
ATOM 8328 C C . GLN A 1 59 ? -8.330 -2.492 6.762 1.00 0.00 46 GLN A C 7
ATOM 8329 O O . GLN A 1 59 ? -8.986 -1.828 7.563 1.00 0.00 46 GLN A O 7
ATOM 8343 N N . VAL A 1 60 ? -7.807 -2.014 5.642 1.00 0.00 47 VAL A N 7
ATOM 8344 C CA . VAL A 1 60 ? -7.981 -0.621 5.269 1.00 0.00 47 VAL A CA 7
ATOM 8345 C C . VAL A 1 60 ? -9.466 -0.343 5.029 1.00 0.00 47 VAL A C 7
ATOM 8346 O O . VAL A 1 60 ? -10.244 -1.266 4.795 1.00 0.00 47 VAL A O 7
ATOM 8359 N N . LYS A 1 61 ? -9.815 0.934 5.096 1.00 0.00 48 LYS A N 7
ATOM 8360 C CA . LYS A 1 61 ? -11.193 1.345 4.889 1.00 0.00 48 LYS A CA 7
ATOM 8361 C C . LYS A 1 61 ? -11.303 2.095 3.560 1.00 0.00 48 LYS A C 7
ATOM 8362 O O . LYS A 1 61 ? -10.321 2.658 3.078 1.00 0.00 48 LYS A O 7
ATOM 8381 N N . PRO A 1 62 ? -12.538 2.078 2.991 1.00 0.00 49 PRO A N 7
ATOM 8382 C CA . PRO A 1 62 ? -12.788 2.75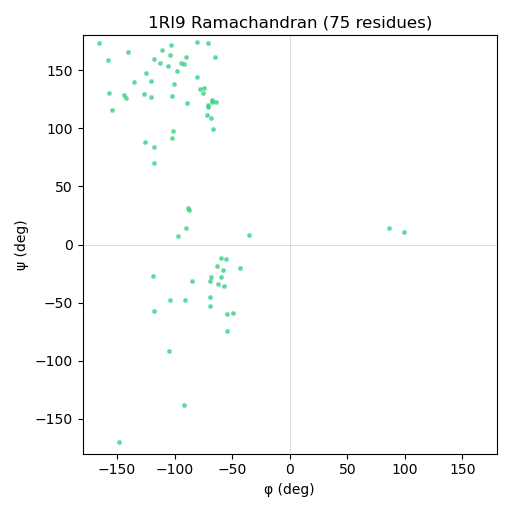0 1.727 1.00 0.00 49 PRO A CA 7
ATOM 8383 C C . PRO A 1 62 ? -12.858 4.267 1.917 1.00 0.00 49 PRO A C 7
ATOM 8384 O O . PRO A 1 62 ? -13.588 4.755 2.778 1.00 0.00 49 PRO A O 7
ATOM 8395 N N . GLY A 1 63 ? -12.090 4.970 1.098 1.00 0.00 50 GLY A N 7
ATOM 8396 C CA . GLY A 1 63 ? -12.056 6.421 1.165 1.00 0.00 50 GLY A CA 7
ATOM 8397 C C . GLY A 1 63 ? -10.849 6.904 1.972 1.00 0.00 50 GLY A C 7
ATOM 8398 O O . GLY A 1 63 ? -10.756 8.083 2.311 1.00 0.00 50 GLY A O 7
ATOM 8402 N N . GLU A 1 64 ? -9.954 5.969 2.255 1.00 0.00 51 GLU A N 7
ATOM 8403 C CA . GLU A 1 64 ? -8.757 6.285 3.015 1.00 0.00 51 GLU A CA 7
ATOM 8404 C C . GLU A 1 64 ? -7.544 6.368 2.086 1.00 0.00 51 GLU A C 7
ATOM 8405 O O . GLU A 1 64 ? -7.641 6.044 0.903 1.00 0.00 51 GLU A O 7
ATOM 8417 N N . SER A 1 65 ? -6.430 6.804 2.656 1.00 0.00 52 SER A N 7
ATOM 8418 C CA . SER A 1 65 ? -5.200 6.934 1.893 1.00 0.00 52 SER A CA 7
ATOM 8419 C C . SER A 1 65 ? -4.079 6.144 2.570 1.00 0.00 52 SER A C 7
ATOM 8420 O O . SER A 1 65 ? -3.848 6.289 3.770 1.00 0.00 52 SER A O 7
ATOM 8428 N N . LEU A 1 66 ? -3.411 5.323 1.772 1.00 0.00 53 LEU A N 7
ATOM 8429 C CA . LEU A 1 66 ? -2.320 4.510 2.279 1.00 0.00 53 LEU A CA 7
ATOM 8430 C C . LEU A 1 66 ? -1.183 4.493 1.255 1.00 0.00 53 LEU A C 7
ATOM 8431 O O . LEU A 1 66 ? -1.381 4.859 0.097 1.00 0.00 53 LEU A O 7
ATOM 8447 N N . GLU A 1 67 ? -0.018 4.064 1.717 1.00 0.00 54 GLU A N 7
ATOM 8448 C CA . GLU A 1 67 ? 1.150 3.994 0.856 1.00 0.00 54 GLU A CA 7
ATOM 8449 C C . GLU A 1 67 ? 1.078 2.754 -0.037 1.00 0.00 54 GLU A C 7
ATOM 8450 O O . GLU A 1 67 ? 0.807 1.654 0.443 1.00 0.00 54 GLU A O 7
ATOM 8462 N N . VAL A 1 68 ? 1.324 2.972 -1.320 1.00 0.00 55 VAL A N 7
ATOM 8463 C CA . VAL A 1 68 ? 1.291 1.886 -2.284 1.00 0.00 55 VAL A CA 7
ATOM 8464 C C . VAL A 1 68 ? 2.723 1.472 -2.630 1.00 0.00 55 VAL A C 7
ATOM 8465 O O . VAL A 1 68 ? 3.552 2.315 -2.969 1.00 0.00 55 VAL A O 7
ATOM 8478 N N . ILE A 1 69 ? 2.970 0.174 -2.532 1.00 0.00 56 ILE A N 7
ATOM 8479 C CA . ILE A 1 69 ? 4.287 -0.362 -2.830 1.00 0.00 56 ILE A CA 7
ATOM 8480 C C . ILE A 1 69 ? 4.342 -0.780 -4.301 1.00 0.00 56 ILE A C 7
ATOM 8481 O O . ILE A 1 69 ? 3.838 -0.072 -5.171 1.00 0.00 56 ILE A O 7
ATOM 8497 N N . GLN A 1 70 ? 4.959 -1.929 -4.533 1.00 0.00 57 GLN A N 7
ATOM 8498 C CA . GLN A 1 70 ? 5.087 -2.450 -5.884 1.00 0.00 57 GLN A CA 7
ATOM 8499 C C . GLN A 1 70 ? 3.946 -3.424 -6.187 1.00 0.00 57 GLN A C 7
ATOM 8500 O O . GLN A 1 70 ? 3.348 -3.988 -5.272 1.00 0.00 57 GLN A O 7
ATOM 8514 N N . THR A 1 71 ? 3.680 -3.591 -7.474 1.00 0.00 58 THR A N 7
ATOM 8515 C CA . THR A 1 71 ? 2.622 -4.487 -7.909 1.00 0.00 58 THR A CA 7
ATOM 8516 C C . THR A 1 71 ? 2.991 -5.939 -7.599 1.00 0.00 58 THR A C 7
ATOM 8517 O O . THR A 1 71 ? 4.037 -6.423 -8.029 1.00 0.00 58 THR A O 7
ATOM 8528 N N . THR A 1 72 ? 2.112 -6.594 -6.854 1.00 0.00 59 THR A N 7
ATOM 8529 C CA . THR A 1 72 ? 2.333 -7.981 -6.481 1.00 0.00 59 THR A CA 7
ATOM 8530 C C . THR A 1 72 ? 2.565 -8.837 -7.727 1.00 0.00 59 THR A C 7
ATOM 8531 O O . THR A 1 72 ? 3.694 -9.239 -8.007 1.00 0.00 59 THR A O 7
ATOM 8542 N N . ASP A 1 73 ? 1.479 -9.091 -8.442 1.00 0.00 60 ASP A N 7
ATOM 8543 C CA . ASP A 1 73 ? 1.551 -9.893 -9.652 1.00 0.00 60 ASP A CA 7
ATOM 8544 C C . ASP A 1 73 ? 1.443 -8.977 -10.873 1.00 0.00 60 ASP A C 7
ATOM 8545 O O . ASP A 1 73 ? 2.451 -8.476 -11.368 1.00 0.00 60 ASP A O 7
ATOM 8554 N N . ASP A 1 74 ? 0.212 -8.786 -11.323 1.00 0.00 61 ASP A N 7
ATOM 8555 C CA . ASP A 1 74 ? -0.041 -7.939 -12.476 1.00 0.00 61 ASP A CA 7
ATOM 8556 C C . ASP A 1 74 ? -0.903 -6.748 -12.050 1.00 0.00 61 ASP A C 7
ATOM 8557 O O . ASP A 1 74 ? -0.508 -5.597 -12.227 1.00 0.00 61 ASP A O 7
ATOM 8566 N N . THR A 1 75 ? -2.064 -7.067 -11.497 1.00 0.00 62 THR A N 7
ATOM 8567 C CA . THR A 1 75 ? -2.985 -6.038 -11.045 1.00 0.00 62 THR A CA 7
ATOM 8568 C C . THR A 1 75 ? -3.198 -6.141 -9.534 1.00 0.00 62 THR A C 7
ATOM 8569 O O . THR A 1 75 ? -4.283 -6.502 -9.079 1.00 0.00 62 THR A O 7
ATOM 8580 N N . LYS A 1 76 ? -2.147 -5.815 -8.797 1.00 0.00 63 LYS A N 7
ATOM 8581 C CA . LYS A 1 76 ? -2.205 -5.866 -7.346 1.00 0.00 63 LYS A CA 7
ATOM 8582 C C . LYS A 1 76 ? -1.131 -4.944 -6.764 1.00 0.00 63 LYS A C 7
ATOM 8583 O O . LYS A 1 76 ? 0.033 -5.018 -7.153 1.00 0.00 63 LYS A O 7
ATOM 8602 N N . VAL A 1 77 ? -1.561 -4.097 -5.840 1.00 0.00 64 VAL A N 7
ATOM 8603 C CA . VAL A 1 77 ? -0.651 -3.162 -5.201 1.00 0.00 64 VAL A CA 7
ATOM 8604 C C . VAL A 1 77 ? -0.646 -3.414 -3.691 1.00 0.00 64 VAL A C 7
ATOM 8605 O O . VAL A 1 77 ? -1.702 -3.458 -3.062 1.00 0.00 64 VAL A O 7
ATOM 8618 N N . LEU A 1 78 ? 0.555 -3.572 -3.154 1.00 0.00 65 LEU A N 7
ATOM 8619 C CA . LEU A 1 78 ? 0.711 -3.817 -1.731 1.00 0.00 65 LEU A CA 7
ATOM 8620 C C . LEU A 1 78 ? 0.784 -2.480 -0.991 1.00 0.00 65 LEU A C 7
ATOM 8621 O O . LEU A 1 78 ? 1.623 -1.637 -1.307 1.00 0.00 65 LEU A O 7
ATOM 8637 N N . CYS A 1 79 ? -0.107 -2.327 -0.022 1.00 0.00 66 CYS A N 7
ATOM 8638 C CA . CYS A 1 79 ? -0.154 -1.106 0.764 1.00 0.00 66 CYS A CA 7
ATOM 8639 C C . CYS A 1 79 ? 0.774 -1.274 1.969 1.00 0.00 66 CYS A C 7
ATOM 8640 O O . CYS A 1 79 ? 1.088 -2.396 2.363 1.00 0.00 66 CYS A O 7
ATOM 8648 N N . ARG A 1 80 ? 1.186 -0.142 2.521 1.00 0.00 67 ARG A N 7
ATOM 8649 C CA . ARG A 1 80 ? 2.071 -0.151 3.673 1.00 0.00 67 ARG A CA 7
ATOM 8650 C C . ARG A 1 80 ? 1.578 0.842 4.728 1.00 0.00 67 ARG A C 7
ATOM 8651 O O . ARG A 1 80 ? 1.015 1.882 4.392 1.00 0.00 67 ARG A O 7
ATOM 8672 N N . ASN A 1 81 ? 1.809 0.485 5.983 1.00 0.00 68 ASN A N 7
ATOM 8673 C CA . ASN A 1 81 ? 1.396 1.331 7.090 1.00 0.00 68 ASN A CA 7
ATOM 8674 C C . ASN A 1 81 ? 2.636 1.871 7.805 1.00 0.00 68 ASN A C 7
ATOM 8675 O O . ASN A 1 81 ? 3.614 1.149 7.989 1.00 0.00 68 ASN A O 7
ATOM 8686 N N . GLU A 1 82 ? 2.554 3.136 8.188 1.00 0.00 69 GLU A N 7
ATOM 8687 C CA . GLU A 1 82 ? 3.658 3.781 8.879 1.00 0.00 69 GLU A CA 7
ATOM 8688 C C . GLU A 1 82 ? 4.067 2.964 10.106 1.00 0.00 69 GLU A C 7
ATOM 8689 O O . GLU A 1 82 ? 5.168 3.130 10.628 1.00 0.00 69 GLU A O 7
ATOM 8701 N N . GLU A 1 83 ? 3.158 2.099 10.531 1.00 0.00 70 GLU A N 7
ATOM 8702 C CA . GLU A 1 83 ? 3.410 1.255 11.687 1.00 0.00 70 GLU A CA 7
ATOM 8703 C C . GLU A 1 83 ? 4.288 0.065 11.294 1.00 0.00 70 GLU A C 7
ATOM 8704 O O . GLU A 1 83 ? 4.685 -0.726 12.148 1.00 0.00 70 GLU A O 7
ATOM 8716 N N . GLY A 1 84 ? 4.564 -0.024 10.001 1.00 0.00 71 GLY A N 7
ATOM 8717 C CA . GLY A 1 84 ? 5.387 -1.104 9.485 1.00 0.00 71 GLY A CA 7
ATOM 8718 C C . GLY A 1 84 ? 4.533 -2.323 9.130 1.00 0.00 71 GLY A C 7
ATOM 8719 O O . GLY A 1 84 ? 5.052 -3.430 8.992 1.00 0.00 71 GLY A O 7
ATOM 8723 N N . LYS A 1 85 ? 3.238 -2.079 8.993 1.00 0.00 72 LYS A N 7
ATOM 8724 C CA . LYS A 1 85 ? 2.308 -3.143 8.658 1.00 0.00 72 LYS A CA 7
ATOM 8725 C C . LYS A 1 85 ? 2.061 -3.141 7.148 1.00 0.00 72 LYS A C 7
ATOM 8726 O O . LYS A 1 85 ? 1.667 -2.123 6.581 1.00 0.00 72 LYS A O 7
ATOM 8745 N N . TYR A 1 86 ? 2.302 -4.293 6.539 1.00 0.00 73 TYR A N 7
ATOM 8746 C CA . TYR A 1 86 ? 2.111 -4.437 5.106 1.00 0.00 73 TYR A CA 7
ATOM 8747 C C . TYR A 1 86 ? 0.938 -5.371 4.800 1.00 0.00 73 TYR A C 7
ATOM 8748 O O . TYR A 1 86 ? 0.632 -6.266 5.586 1.00 0.00 73 TYR A O 7
ATOM 8766 N N . GLY A 1 87 ? 0.315 -5.131 3.656 1.00 0.00 74 GLY A N 7
ATOM 8767 C CA . GLY A 1 87 ? -0.817 -5.940 3.237 1.00 0.00 74 GLY A CA 7
ATOM 8768 C C . GLY A 1 87 ? -1.039 -5.831 1.727 1.00 0.00 74 GLY A C 7
ATOM 8769 O O . GLY A 1 87 ? -0.549 -4.900 1.089 1.00 0.00 74 GLY A O 7
ATOM 8773 N N . TYR A 1 88 ? -1.779 -6.795 1.199 1.00 0.00 75 TYR A N 7
ATOM 8774 C CA . TYR A 1 88 ? -2.073 -6.819 -0.224 1.00 0.00 75 TYR A CA 7
ATOM 8775 C C . TYR A 1 88 ? -3.485 -6.300 -0.501 1.00 0.00 75 TYR A C 7
ATOM 8776 O O . TYR A 1 88 ? -4.359 -6.376 0.361 1.00 0.00 75 TYR A O 7
ATOM 8794 N N . VAL A 1 89 ? -3.665 -5.784 -1.709 1.00 0.00 76 VAL A N 7
ATOM 8795 C CA . VAL A 1 89 ? -4.956 -5.253 -2.111 1.00 0.00 76 VAL A CA 7
ATOM 8796 C C . VAL A 1 89 ? -5.200 -5.578 -3.586 1.00 0.00 76 VAL A C 7
ATOM 8797 O O . VAL A 1 89 ? -4.370 -5.267 -4.439 1.00 0.00 76 VAL A O 7
ATOM 8810 N N . LEU A 1 90 ? -6.342 -6.200 -3.841 1.00 0.00 77 LEU A N 7
ATOM 8811 C CA . LEU A 1 90 ? -6.705 -6.570 -5.198 1.00 0.00 77 LEU A CA 7
ATOM 8812 C C . LEU A 1 90 ? -7.094 -5.313 -5.979 1.00 0.00 77 LEU A C 7
ATOM 8813 O O . LEU A 1 90 ? -7.725 -4.409 -5.433 1.00 0.00 77 LEU A O 7
ATOM 8829 N N . ARG A 1 91 ? -6.700 -5.295 -7.244 1.00 0.00 78 ARG A N 7
ATOM 8830 C CA . ARG A 1 91 ? -7.000 -4.164 -8.105 1.00 0.00 78 ARG A CA 7
ATOM 8831 C C . ARG A 1 91 ? -8.510 -3.926 -8.163 1.00 0.00 78 ARG A C 7
ATOM 8832 O O . ARG A 1 91 ? -8.958 -2.839 -8.527 1.00 0.00 78 ARG A O 7
ATOM 8853 N N . SER A 1 92 ? -9.254 -4.959 -7.798 1.00 0.00 79 SER A N 7
ATOM 8854 C CA . SER A 1 92 ? -10.705 -4.876 -7.803 1.00 0.00 79 SER A CA 7
ATOM 8855 C C . SER A 1 92 ? -11.158 -3.581 -7.127 1.00 0.00 79 SER A C 7
ATOM 8856 O O . SER A 1 92 ? -11.847 -2.765 -7.738 1.00 0.00 79 SER A O 7
ATOM 8864 N N . TYR A 1 93 ? -10.751 -3.431 -5.875 1.00 0.00 80 TYR A N 7
ATOM 8865 C CA . TYR A 1 93 ? -11.106 -2.249 -5.109 1.00 0.00 80 TYR A CA 7
ATOM 8866 C C . TYR A 1 93 ? -9.860 -1.445 -4.732 1.00 0.00 80 TYR A C 7
ATOM 8867 O O . TYR A 1 93 ? -9.327 -1.598 -3.635 1.00 0.00 80 TYR A O 7
ATOM 8885 N N . LEU A 1 94 ? -9.433 -0.605 -5.664 1.00 0.00 81 LEU A N 7
ATOM 8886 C CA . LEU A 1 94 ? -8.260 0.223 -5.443 1.00 0.00 81 LEU A CA 7
ATOM 8887 C C . LEU A 1 94 ? -8.247 1.364 -6.463 1.00 0.00 81 LEU A C 7
ATOM 8888 O O . LEU A 1 94 ? -9.111 1.430 -7.336 1.00 0.00 81 LEU A O 7
ATOM 8904 N N . ALA A 1 95 ? -7.258 2.233 -6.318 1.00 0.00 82 ALA A N 7
ATOM 8905 C CA . ALA A 1 95 ? -7.122 3.368 -7.216 1.00 0.00 82 ALA A CA 7
ATOM 8906 C C . ALA A 1 95 ? -6.251 2.967 -8.408 1.00 0.00 82 ALA A C 7
ATOM 8907 O O . ALA A 1 95 ? -5.699 1.869 -8.437 1.00 0.00 82 ALA A O 7
ATOM 8914 N N . ASP A 1 96 ? -6.155 3.881 -9.363 1.00 0.00 83 ASP A N 7
ATOM 8915 C CA . ASP A 1 96 ? -5.360 3.637 -10.555 1.00 0.00 83 ASP A CA 7
ATOM 8916 C C . ASP A 1 96 ? -3.930 3.279 -10.145 1.00 0.00 83 ASP A C 7
ATOM 8917 O O . ASP A 1 96 ? -3.566 3.402 -8.976 1.00 0.00 83 ASP A O 7
ATOM 8926 N N . GLU A 1 20 ? 8.287 -4.784 16.209 1.00 0.00 7 GLU A N 8
ATOM 8927 C CA . GLU A 1 20 ? 8.976 -4.873 14.934 1.00 0.00 7 GLU A CA 8
ATOM 8928 C C . GLU A 1 20 ? 8.838 -6.281 14.353 1.00 0.00 7 GLU A C 8
ATOM 8929 O O . GLU A 1 20 ? 9.352 -6.564 13.271 1.00 0.00 7 GLU A O 8
ATOM 8941 N N . LYS A 1 21 ? 8.142 -7.128 15.097 1.00 0.00 8 LYS A N 8
ATOM 8942 C CA . LYS A 1 21 ? 7.930 -8.501 14.669 1.00 0.00 8 LYS A CA 8
ATOM 8943 C C . LYS A 1 21 ? 6.747 -8.552 13.701 1.00 0.00 8 LYS A C 8
ATOM 8944 O O . LYS A 1 21 ? 6.531 -9.561 13.031 1.00 0.00 8 LYS A O 8
ATOM 8963 N N . GLU A 1 22 ? 6.011 -7.450 13.657 1.00 0.00 9 GLU A N 8
ATOM 8964 C CA . GLU A 1 22 ? 4.855 -7.357 12.782 1.00 0.00 9 GLU A CA 8
ATOM 8965 C C . GLU A 1 22 ? 5.283 -7.497 11.320 1.00 0.00 9 GLU A C 8
ATOM 8966 O O . GLU A 1 22 ? 4.493 -7.916 10.476 1.00 0.00 9 GLU A O 8
ATOM 8978 N N . GLU A 1 23 ? 6.533 -7.139 11.066 1.00 0.00 10 GLU A N 8
ATOM 8979 C CA . GLU A 1 23 ? 7.076 -7.220 9.720 1.00 0.00 10 GLU A CA 8
ATOM 8980 C C . GLU A 1 23 ? 7.191 -8.681 9.282 1.00 0.00 10 GLU A C 8
ATOM 8981 O O . GLU A 1 23 ? 7.055 -8.990 8.099 1.00 0.00 10 GLU A O 8
ATOM 8993 N N . LYS A 1 24 ? 7.442 -9.540 10.258 1.00 0.00 11 LYS A N 8
ATOM 8994 C CA . LYS A 1 24 ? 7.577 -10.962 9.987 1.00 0.00 11 LYS A CA 8
ATOM 8995 C C . LYS A 1 24 ? 6.225 -11.523 9.541 1.00 0.00 11 LYS A C 8
ATOM 8996 O O . LYS A 1 24 ? 6.170 -12.460 8.746 1.00 0.00 11 LYS A O 8
ATOM 9015 N N . ASP A 1 25 ? 5.168 -10.925 10.071 1.00 0.00 12 ASP A N 8
ATOM 9016 C CA . ASP A 1 25 ? 3.821 -11.354 9.738 1.00 0.00 12 ASP A CA 8
ATOM 9017 C C . ASP A 1 25 ? 3.601 -11.203 8.231 1.00 0.00 12 ASP A C 8
ATOM 9018 O O . ASP A 1 25 ? 2.979 -12.058 7.602 1.00 0.00 12 ASP A O 8
ATOM 9027 N N . PHE A 1 26 ? 4.123 -10.109 7.696 1.00 0.00 13 PHE A N 8
ATOM 9028 C CA . PHE A 1 26 ? 3.992 -9.835 6.275 1.00 0.00 13 PHE A CA 8
ATOM 9029 C C . PHE A 1 26 ? 5.053 -10.589 5.471 1.00 0.00 13 PHE A C 8
ATOM 9030 O O . PHE A 1 26 ? 4.734 -11.260 4.491 1.00 0.00 13 PHE A O 8
ATOM 9047 N N . ARG A 1 27 ? 6.294 -10.452 5.915 1.00 0.00 14 ARG A N 8
ATOM 9048 C CA . ARG A 1 27 ? 7.404 -11.111 5.249 1.00 0.00 14 ARG A CA 8
ATOM 9049 C C . ARG A 1 27 ? 7.183 -12.625 5.220 1.00 0.00 14 ARG A C 8
ATOM 9050 O O . ARG A 1 27 ? 7.524 -13.287 4.241 1.00 0.00 14 ARG A O 8
ATOM 9071 N N . LYS A 1 28 ? 6.612 -13.128 6.305 1.00 0.00 15 LYS A N 8
ATOM 9072 C CA . LYS A 1 28 ? 6.341 -14.551 6.416 1.00 0.00 15 LYS A CA 8
ATOM 9073 C C . LYS A 1 28 ? 5.573 -15.018 5.178 1.00 0.00 15 LYS A C 8
ATOM 9074 O O . LYS A 1 28 ? 6.019 -15.918 4.469 1.00 0.00 15 LYS A O 8
ATOM 9093 N N . LYS A 1 29 ? 4.431 -14.384 4.955 1.00 0.00 16 LYS A N 8
ATOM 9094 C CA . LYS A 1 29 ? 3.596 -14.723 3.815 1.00 0.00 16 LYS A CA 8
ATOM 9095 C C . LYS A 1 29 ? 4.125 -14.007 2.571 1.00 0.00 16 LYS A C 8
ATOM 9096 O O . LYS A 1 29 ? 4.074 -14.551 1.469 1.00 0.00 16 LYS A O 8
ATOM 9115 N N . PHE A 1 30 ? 4.621 -12.798 2.789 1.00 0.00 17 PHE A N 8
ATOM 9116 C CA . PHE A 1 30 ? 5.159 -12.002 1.699 1.00 0.00 17 PHE A CA 8
ATOM 9117 C C . PHE A 1 30 ? 6.638 -12.318 1.467 1.00 0.00 17 PHE A C 8
ATOM 9118 O O . PHE A 1 30 ? 7.402 -11.453 1.041 1.00 0.00 17 PHE A O 8
ATOM 9135 N N . LYS A 1 31 ? 6.996 -13.560 1.756 1.00 0.00 18 LYS A N 8
ATOM 9136 C CA . LYS A 1 31 ? 8.370 -14.002 1.584 1.00 0.00 18 LYS A CA 8
ATOM 9137 C C . LYS A 1 31 ? 8.970 -13.318 0.353 1.00 0.00 18 LYS A C 8
ATOM 9138 O O . LYS A 1 31 ? 10.073 -13.657 -0.073 1.00 0.00 18 LYS A O 8
ATOM 9157 N N . TYR A 1 32 ? 8.218 -12.369 -0.183 1.00 0.00 19 TYR A N 8
ATOM 9158 C CA . TYR A 1 32 ? 8.662 -11.635 -1.356 1.00 0.00 19 TYR A CA 8
ATOM 9159 C C . TYR A 1 32 ? 9.930 -10.834 -1.054 1.00 0.00 19 TYR A C 8
ATOM 9160 O O . TYR A 1 32 ? 9.939 -9.996 -0.153 1.00 0.00 19 TYR A O 8
ATOM 9178 N N . ASP A 1 33 ? 10.969 -11.120 -1.824 1.00 0.00 20 ASP A N 8
ATOM 9179 C CA . ASP A 1 33 ? 12.240 -10.437 -1.650 1.00 0.00 20 ASP A CA 8
ATOM 9180 C C . ASP A 1 33 ? 12.372 -9.339 -2.708 1.00 0.00 20 ASP A C 8
ATOM 9181 O O . ASP A 1 33 ? 12.748 -9.612 -3.847 1.00 0.00 20 ASP A O 8
ATOM 9190 N N . GLY A 1 34 ? 12.056 -8.121 -2.294 1.00 0.00 21 GLY A N 8
ATOM 9191 C CA . GLY A 1 34 ? 12.135 -6.981 -3.192 1.00 0.00 21 GLY A CA 8
ATOM 9192 C C . GLY A 1 34 ? 12.499 -5.706 -2.428 1.00 0.00 21 GLY A C 8
ATOM 9193 O O . GLY A 1 34 ? 12.864 -5.764 -1.255 1.00 0.00 21 GLY A O 8
ATOM 9197 N N . GLU A 1 35 ? 12.387 -4.585 -3.125 1.00 0.00 22 GLU A N 8
ATOM 9198 C CA . GLU A 1 35 ? 12.699 -3.298 -2.527 1.00 0.00 22 GLU A CA 8
ATOM 9199 C C . GLU A 1 35 ? 11.412 -2.561 -2.151 1.00 0.00 22 GLU A C 8
ATOM 9200 O O . GLU A 1 35 ? 10.843 -1.841 -2.970 1.00 0.00 22 GLU A O 8
ATOM 9212 N N . ILE A 1 36 ? 10.992 -2.766 -0.911 1.00 0.00 23 ILE A N 8
ATOM 9213 C CA . ILE A 1 36 ? 9.783 -2.129 -0.417 1.00 0.00 23 ILE A CA 8
ATOM 9214 C C . ILE A 1 36 ? 10.029 -0.628 -0.260 1.00 0.00 23 ILE A C 8
ATOM 9215 O O . ILE A 1 36 ? 10.763 -0.206 0.633 1.00 0.00 23 ILE A O 8
ATOM 9231 N N . ARG A 1 37 ? 9.403 0.138 -1.141 1.00 0.00 24 ARG A N 8
ATOM 9232 C CA . ARG A 1 37 ? 9.545 1.584 -1.111 1.00 0.00 24 ARG A CA 8
ATOM 9233 C C . ARG A 1 37 ? 8.306 2.252 -1.711 1.00 0.00 24 ARG A C 8
ATOM 9234 O O . ARG A 1 37 ? 7.853 1.872 -2.790 1.00 0.00 24 ARG A O 8
ATOM 9255 N N . VAL A 1 38 ? 7.793 3.235 -0.986 1.00 0.00 25 VAL A N 8
ATOM 9256 C CA . VAL A 1 38 ? 6.616 3.959 -1.433 1.00 0.00 25 VAL A CA 8
ATOM 9257 C C . VAL A 1 38 ? 7.004 4.900 -2.575 1.00 0.00 25 VAL A C 8
ATOM 9258 O O . VAL A 1 38 ? 7.508 5.996 -2.337 1.00 0.00 25 VAL A O 8
ATOM 9271 N N . LEU A 1 39 ? 6.755 4.437 -3.791 1.00 0.00 26 LEU A N 8
ATOM 9272 C CA . LEU A 1 39 ? 7.072 5.223 -4.971 1.00 0.00 26 LEU A CA 8
ATOM 9273 C C . LEU A 1 39 ? 5.845 6.042 -5.378 1.00 0.00 26 LEU A C 8
ATOM 9274 O O . LEU A 1 39 ? 5.947 7.246 -5.608 1.00 0.00 26 LEU A O 8
ATOM 9290 N N . TYR A 1 40 ? 4.715 5.356 -5.455 1.00 0.00 27 TYR A N 8
ATOM 9291 C CA . TYR A 1 40 ? 3.470 6.004 -5.830 1.00 0.00 27 TYR A CA 8
ATOM 9292 C C . TYR A 1 40 ? 2.350 5.653 -4.848 1.00 0.00 27 TYR A C 8
ATOM 9293 O O . TYR A 1 40 ? 1.613 4.691 -5.060 1.00 0.00 27 TYR A O 8
ATOM 9311 N N . SER A 1 41 ? 2.259 6.450 -3.794 1.0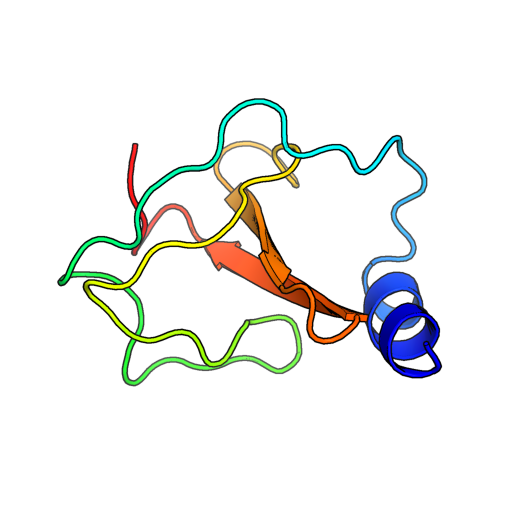0 0.00 28 SER A N 8
ATOM 9312 C CA . SER A 1 41 ? 1.242 6.235 -2.778 1.00 0.00 28 SER A CA 8
ATOM 9313 C C . SER A 1 41 ? -0.136 6.599 -3.333 1.00 0.00 28 SER A C 8
ATOM 9314 O O . SER A 1 41 ? -0.422 7.770 -3.577 1.00 0.00 28 SER A O 8
ATOM 9322 N N . THR A 1 42 ? -0.954 5.573 -3.517 1.00 0.00 29 THR A N 8
ATOM 9323 C CA . THR A 1 42 ? -2.296 5.769 -4.039 1.00 0.00 29 THR A CA 8
ATOM 9324 C C . THR A 1 42 ? -3.294 5.945 -2.892 1.00 0.00 29 THR A C 8
ATOM 9325 O O . THR A 1 42 ? -3.007 5.576 -1.754 1.00 0.00 29 THR A O 8
ATOM 9336 N N . LYS A 1 43 ? -4.444 6.507 -3.232 1.00 0.00 30 LYS A N 8
ATOM 9337 C CA . LYS A 1 43 ? -5.485 6.736 -2.245 1.00 0.00 30 LYS A CA 8
ATOM 9338 C C . LYS A 1 43 ? -6.553 5.648 -2.374 1.00 0.00 30 LYS A C 8
ATOM 9339 O O . LYS A 1 43 ? -6.925 5.267 -3.483 1.00 0.00 30 LYS A O 8
ATOM 9358 N N . VAL A 1 44 ? -7.014 5.177 -1.225 1.00 0.00 31 VAL A N 8
ATOM 9359 C CA . VAL A 1 44 ? -8.031 4.139 -1.196 1.00 0.00 31 VAL A CA 8
ATOM 9360 C C . VAL A 1 44 ? -9.364 4.724 -1.667 1.00 0.00 31 VAL A C 8
ATOM 9361 O O . VAL A 1 44 ? -9.881 5.665 -1.065 1.00 0.00 31 VAL A O 8
ATOM 9374 N N . THR A 1 45 ? -9.884 4.144 -2.738 1.00 0.00 32 THR A N 8
ATOM 9375 C CA . THR A 1 45 ? -11.147 4.596 -3.297 1.00 0.00 32 THR A CA 8
ATOM 9376 C C . THR A 1 45 ? -12.314 4.117 -2.431 1.00 0.00 32 THR A C 8
ATOM 9377 O O . THR A 1 45 ? -12.368 2.951 -2.046 1.00 0.00 32 THR A O 8
ATOM 9388 N N . THR A 1 46 ? -13.220 5.043 -2.151 1.00 0.00 33 THR A N 8
ATOM 9389 C CA . THR A 1 46 ? -14.383 4.730 -1.339 1.00 0.00 33 THR A CA 8
ATOM 9390 C C . THR A 1 46 ? -14.977 3.383 -1.754 1.00 0.00 33 THR A C 8
ATOM 9391 O O . THR A 1 46 ? -15.706 2.759 -0.985 1.00 0.00 33 THR A O 8
ATOM 9402 N N . SER A 1 47 ? -14.641 2.973 -2.969 1.00 0.00 34 SER A N 8
ATOM 9403 C CA . SER A 1 47 ? -15.132 1.711 -3.495 1.00 0.00 34 SER A CA 8
ATOM 9404 C C . SER A 1 47 ? -14.165 0.582 -3.133 1.00 0.00 34 SER A C 8
ATOM 9405 O O . SER A 1 47 ? -14.250 -0.514 -3.685 1.00 0.00 34 SER A O 8
ATOM 9413 N N . ILE A 1 48 ? -13.267 0.888 -2.208 1.00 0.00 35 ILE A N 8
ATOM 9414 C CA . ILE A 1 48 ? -12.285 -0.087 -1.766 1.00 0.00 35 ILE A CA 8
ATOM 9415 C C . ILE A 1 48 ? -12.981 -1.162 -0.929 1.00 0.00 35 ILE A C 8
ATOM 9416 O O . ILE A 1 48 ? -14.168 -1.047 -0.627 1.00 0.00 35 ILE A O 8
ATOM 9432 N N . THR A 1 49 ? -12.213 -2.183 -0.578 1.00 0.00 36 THR A N 8
ATOM 9433 C CA . THR A 1 49 ? -12.741 -3.278 0.219 1.00 0.00 36 THR A CA 8
ATOM 9434 C C . THR A 1 49 ? -13.005 -2.815 1.653 1.00 0.00 36 THR A C 8
ATOM 9435 O O . THR A 1 49 ? -12.089 -2.376 2.346 1.00 0.00 36 THR A O 8
ATOM 9446 N N . SER A 1 50 ? -14.263 -2.928 2.055 1.00 0.00 37 SER A N 8
ATOM 9447 C CA . SER A 1 50 ? -14.659 -2.527 3.394 1.00 0.00 37 SER A CA 8
ATOM 9448 C C . SER A 1 50 ? -15.214 -3.731 4.159 1.00 0.00 37 SER A C 8
ATOM 9449 O O . SER A 1 50 ? -15.137 -3.781 5.385 1.00 0.00 37 SER A O 8
ATOM 9457 N N . LYS A 1 51 ? -15.760 -4.671 3.402 1.00 0.00 38 LYS A N 8
ATOM 9458 C CA . LYS A 1 51 ? -16.328 -5.871 3.993 1.00 0.00 38 LYS A CA 8
ATOM 9459 C C . LYS A 1 51 ? -15.373 -7.045 3.768 1.00 0.00 38 LYS A C 8
ATOM 9460 O O . LYS A 1 51 ? -15.074 -7.793 4.698 1.00 0.00 38 LYS A O 8
ATOM 9479 N N . LYS A 1 52 ? -14.922 -7.171 2.529 1.00 0.00 39 LYS A N 8
ATOM 9480 C CA . LYS A 1 52 ? -14.007 -8.241 2.170 1.00 0.00 39 LYS A CA 8
ATOM 9481 C C . LYS A 1 52 ? -12.664 -8.013 2.866 1.00 0.00 39 LYS A C 8
ATOM 9482 O O . LYS A 1 52 ? -12.060 -6.951 2.723 1.00 0.00 39 LYS A O 8
ATOM 9501 N N . TRP A 1 53 ? -12.235 -9.027 3.603 1.00 0.00 40 TRP A N 8
ATOM 9502 C CA . TRP A 1 53 ? -10.974 -8.950 4.320 1.00 0.00 40 TRP A CA 8
ATOM 9503 C C . TRP A 1 53 ? -10.333 -10.339 4.301 1.00 0.00 40 TRP A C 8
ATOM 9504 O O . TRP A 1 53 ? -10.981 -11.330 4.634 1.00 0.00 40 TRP A O 8
ATOM 9525 N N . GLY A 1 54 ? -9.068 -10.367 3.906 1.00 0.00 41 GLY A N 8
ATOM 9526 C CA . GLY A 1 54 ? -8.333 -11.618 3.839 1.00 0.00 41 GLY A CA 8
ATOM 9527 C C . GLY A 1 54 ? -7.128 -11.597 4.782 1.00 0.00 41 GLY A C 8
ATOM 9528 O O . GLY A 1 54 ? -6.665 -10.530 5.181 1.00 0.00 41 GLY A O 8
ATOM 9532 N N . THR A 1 55 ? -6.654 -12.790 5.111 1.00 0.00 42 THR A N 8
ATOM 9533 C CA . THR A 1 55 ? -5.513 -12.923 6.000 1.00 0.00 42 THR A CA 8
ATOM 9534 C C . THR A 1 55 ? -4.311 -12.156 5.442 1.00 0.00 42 THR A C 8
ATOM 9535 O O . THR A 1 55 ? -3.532 -11.581 6.200 1.00 0.00 42 THR A O 8
ATOM 9546 N N . ARG A 1 56 ? -4.199 -12.174 4.122 1.00 0.00 43 ARG A N 8
ATOM 9547 C CA . ARG A 1 56 ? -3.106 -11.488 3.454 1.00 0.00 43 ARG A CA 8
ATOM 9548 C C . ARG A 1 56 ? -3.557 -10.104 2.983 1.00 0.00 43 ARG A C 8
ATOM 9549 O O . ARG A 1 56 ? -2.819 -9.411 2.285 1.00 0.00 43 ARG A O 8
ATOM 9570 N N . ASP A 1 57 ? -4.767 -9.743 3.384 1.00 0.00 44 ASP A N 8
ATOM 9571 C CA . ASP A 1 57 ? -5.325 -8.454 3.012 1.00 0.00 44 ASP A CA 8
ATOM 9572 C C . ASP A 1 57 ? -5.254 -7.506 4.211 1.00 0.00 44 ASP A C 8
ATOM 9573 O O . ASP A 1 57 ? -5.080 -7.948 5.346 1.00 0.00 44 ASP A O 8
ATOM 9582 N N . LEU A 1 58 ? -5.391 -6.221 3.918 1.00 0.00 45 LEU A N 8
ATOM 9583 C CA . LEU A 1 58 ? -5.345 -5.208 4.958 1.00 0.00 45 LEU A CA 8
ATOM 9584 C C . LEU A 1 58 ? -6.772 -4.829 5.359 1.00 0.00 45 LEU A C 8
ATOM 9585 O O . LEU A 1 58 ? -7.692 -4.915 4.548 1.00 0.00 45 LEU A O 8
ATOM 9601 N N . GLN A 1 59 ? -6.911 -4.417 6.611 1.00 0.00 46 GLN A N 8
ATOM 9602 C CA . GLN A 1 59 ? -8.210 -4.024 7.129 1.00 0.00 46 GLN A CA 8
ATOM 9603 C C . GLN A 1 59 ? -8.463 -2.539 6.858 1.00 0.00 46 GLN A C 8
ATOM 9604 O O . GLN A 1 59 ? -9.144 -1.870 7.634 1.00 0.00 46 GLN A O 8
ATOM 9618 N N . VAL A 1 60 ? -7.901 -2.068 5.755 1.00 0.00 47 VAL A N 8
ATOM 9619 C CA . VAL A 1 60 ? -8.057 -0.675 5.372 1.00 0.00 47 VAL A CA 8
ATOM 9620 C C . VAL A 1 60 ? -9.532 -0.394 5.075 1.00 0.00 47 VAL A C 8
ATOM 9621 O O . VAL A 1 60 ? -10.304 -1.317 4.818 1.00 0.00 47 VAL A O 8
ATOM 9634 N N . LYS A 1 61 ? -9.879 0.883 5.122 1.00 0.00 48 LYS A N 8
ATOM 9635 C CA . LYS A 1 61 ? -11.247 1.297 4.861 1.00 0.00 48 LYS A CA 8
ATOM 9636 C C . LYS A 1 61 ? -11.298 2.080 3.548 1.00 0.00 48 LYS A C 8
ATOM 9637 O O . LYS A 1 61 ? -10.295 2.653 3.123 1.00 0.00 48 LYS A O 8
ATOM 9656 N N . PRO A 1 62 ? -12.506 2.079 2.924 1.00 0.00 49 PRO A N 8
ATOM 9657 C CA . PRO A 1 62 ? -12.700 2.782 1.667 1.00 0.00 49 PRO A CA 8
ATOM 9658 C C . PRO A 1 62 ? -12.778 4.294 1.891 1.00 0.00 49 PRO A C 8
ATOM 9659 O O . PRO A 1 62 ? -13.528 4.761 2.747 1.00 0.00 49 PRO A O 8
ATOM 9670 N N . GLY A 1 63 ? -11.993 5.017 1.106 1.00 0.00 50 GLY A N 8
ATOM 9671 C CA . GLY A 1 63 ? -11.963 6.466 1.208 1.00 0.00 50 GLY A CA 8
ATOM 9672 C C . GLY A 1 63 ? -10.764 6.933 2.035 1.00 0.00 50 GLY A C 8
ATOM 9673 O O . GLY A 1 63 ? -10.684 8.101 2.415 1.00 0.00 50 GLY A O 8
ATOM 9677 N N . GLU A 1 64 ? -9.861 5.998 2.290 1.00 0.00 51 GLU A N 8
ATOM 9678 C CA . GLU A 1 64 ? -8.670 6.299 3.066 1.00 0.00 51 GLU A CA 8
ATOM 9679 C C . GLU A 1 64 ? -7.448 6.389 2.149 1.00 0.00 51 GLU A C 8
ATOM 9680 O O . GLU A 1 64 ? -7.533 6.074 0.963 1.00 0.00 51 GLU A O 8
ATOM 9692 N N . SER A 1 65 ? -6.340 6.819 2.733 1.00 0.00 52 SER A N 8
ATOM 9693 C CA . SER A 1 65 ? -5.102 6.954 1.984 1.00 0.00 52 SER A CA 8
ATOM 9694 C C . SER A 1 65 ? -3.984 6.168 2.673 1.00 0.00 52 SER A C 8
ATOM 9695 O O . SER A 1 65 ? -3.776 6.305 3.877 1.00 0.00 52 SER A O 8
ATOM 9703 N N . LEU A 1 66 ? -3.295 5.362 1.879 1.00 0.00 53 LEU A N 8
ATOM 9704 C CA . LEU A 1 66 ? -2.203 4.555 2.398 1.00 0.00 53 LEU A CA 8
ATOM 9705 C C . LEU A 1 66 ? -1.050 4.557 1.392 1.00 0.00 53 LEU A C 8
ATOM 9706 O O . LEU A 1 66 ? -1.223 4.968 0.245 1.00 0.00 53 LEU A O 8
ATOM 9722 N N . GLU A 1 67 ? 0.100 4.093 1.858 1.00 0.00 54 GLU A N 8
ATOM 9723 C CA . GLU A 1 67 ? 1.281 4.037 1.013 1.00 0.00 54 GLU A CA 8
ATOM 9724 C C . GLU A 1 67 ? 1.202 2.834 0.070 1.00 0.00 54 GLU A C 8
ATOM 9725 O O . GLU A 1 67 ? 0.897 1.723 0.500 1.00 0.00 54 GLU A O 8
ATOM 9737 N N . VAL A 1 68 ? 1.482 3.098 -1.198 1.00 0.00 55 VAL A N 8
ATOM 9738 C CA . VAL A 1 68 ? 1.446 2.051 -2.205 1.00 0.00 55 VAL A CA 8
ATOM 9739 C C . VAL A 1 68 ? 2.876 1.618 -2.535 1.00 0.00 55 VAL A C 8
ATOM 9740 O O . VAL A 1 68 ? 3.719 2.450 -2.868 1.00 0.00 55 VAL A O 8
ATOM 9753 N N . ILE A 1 69 ? 3.105 0.317 -2.432 1.00 0.00 56 ILE A N 8
ATOM 9754 C CA . ILE A 1 69 ? 4.418 -0.236 -2.715 1.00 0.00 56 ILE A CA 8
ATOM 9755 C C . ILE A 1 69 ? 4.491 -0.636 -4.190 1.00 0.00 56 ILE A C 8
ATOM 9756 O O . ILE A 1 69 ? 4.008 0.090 -5.058 1.00 0.00 56 ILE A O 8
ATOM 9772 N N . GLN A 1 70 ? 5.098 -1.789 -4.429 1.00 0.00 57 GLN A N 8
ATOM 9773 C CA . GLN A 1 70 ? 5.240 -2.293 -5.784 1.00 0.00 57 GLN A CA 8
ATOM 9774 C C . GLN A 1 70 ? 4.100 -3.259 -6.113 1.00 0.00 57 GLN A C 8
ATOM 9775 O O . GLN A 1 70 ? 3.494 -3.839 -5.214 1.00 0.00 57 GLN A O 8
ATOM 9789 N N . THR A 1 71 ? 3.843 -3.403 -7.405 1.00 0.00 58 THR A N 8
ATOM 9790 C CA . THR A 1 71 ? 2.787 -4.288 -7.864 1.00 0.00 58 THR A CA 8
ATOM 9791 C C . THR A 1 71 ? 3.153 -5.747 -7.580 1.00 0.00 58 THR A C 8
ATOM 9792 O O . THR A 1 71 ? 4.192 -6.228 -8.028 1.00 0.00 58 THR A O 8
ATOM 9803 N N . THR A 1 72 ? 2.278 -6.409 -6.837 1.00 0.00 59 THR A N 8
ATOM 9804 C CA . THR A 1 72 ? 2.496 -7.802 -6.488 1.00 0.00 59 THR A CA 8
ATOM 9805 C C . THR A 1 72 ? 2.723 -8.639 -7.748 1.00 0.00 59 THR A C 8
ATOM 9806 O O . THR A 1 72 ? 3.849 -9.045 -8.034 1.00 0.00 59 THR A O 8
ATOM 9817 N N . ASP A 1 73 ? 1.637 -8.871 -8.470 1.00 0.00 60 ASP A N 8
ATOM 9818 C CA . ASP A 1 73 ? 1.703 -9.652 -9.693 1.00 0.00 60 ASP A CA 8
ATOM 9819 C C . ASP A 1 73 ? 1.601 -8.714 -10.898 1.00 0.00 60 ASP A C 8
ATOM 9820 O O . ASP A 1 73 ? 2.612 -8.207 -11.382 1.00 0.00 60 ASP A O 8
ATOM 9829 N N . ASP A 1 74 ? 0.371 -8.512 -11.347 1.00 0.00 61 ASP A N 8
ATOM 9830 C CA . ASP A 1 74 ? 0.124 -7.644 -12.486 1.00 0.00 61 ASP A CA 8
ATOM 9831 C C . ASP A 1 74 ? -0.752 -6.469 -12.046 1.00 0.00 61 ASP A C 8
ATOM 9832 O O . ASP A 1 74 ? -0.371 -5.311 -12.207 1.00 0.00 61 ASP A O 8
ATOM 9841 N N . THR A 1 75 ? -1.910 -6.808 -11.498 1.00 0.00 62 THR A N 8
ATOM 9842 C CA . THR A 1 75 ? -2.843 -5.796 -11.033 1.00 0.00 62 THR A CA 8
ATOM 9843 C C . THR A 1 75 ? -3.064 -5.927 -9.525 1.00 0.00 62 THR A C 8
ATOM 9844 O O . THR A 1 75 ? -4.143 -6.319 -9.083 1.00 0.00 62 THR A O 8
ATOM 9855 N N . LYS A 1 76 ? -2.024 -5.590 -8.776 1.00 0.00 63 LYS A N 8
ATOM 9856 C CA . LYS A 1 76 ? -2.090 -5.664 -7.327 1.00 0.00 63 LYS A CA 8
ATOM 9857 C C . LYS A 1 76 ? -1.040 -4.729 -6.724 1.00 0.00 63 LYS A C 8
ATOM 9858 O O . LYS A 1 76 ? 0.126 -4.764 -7.116 1.00 0.00 63 LYS A O 8
ATOM 9877 N N . VAL A 1 77 ? -1.490 -3.916 -5.780 1.00 0.00 64 VAL A N 8
ATOM 9878 C CA . VAL A 1 77 ? -0.603 -2.973 -5.119 1.00 0.00 64 VAL A CA 8
ATOM 9879 C C . VAL A 1 77 ? -0.599 -3.252 -3.615 1.00 0.00 64 VAL A C 8
ATOM 9880 O O . VAL A 1 77 ? -1.656 -3.323 -2.990 1.00 0.00 64 VAL A O 8
ATOM 9893 N N . LEU A 1 78 ? 0.602 -3.404 -3.076 1.00 0.00 65 LEU A N 8
ATOM 9894 C CA . LEU A 1 78 ? 0.758 -3.673 -1.657 1.00 0.00 65 LEU A CA 8
ATOM 9895 C C . LEU A 1 78 ? 0.844 -2.349 -0.897 1.00 0.00 65 LEU A C 8
ATOM 9896 O O . LEU A 1 78 ? 1.715 -1.525 -1.174 1.00 0.00 65 LEU A O 8
ATOM 9912 N N . CYS A 1 79 ? -0.071 -2.184 0.047 1.00 0.00 66 CYS A N 8
ATOM 9913 C CA . CYS A 1 79 ? -0.110 -0.973 0.849 1.00 0.00 66 CYS A CA 8
ATOM 9914 C C . CYS A 1 79 ? 0.731 -1.203 2.106 1.00 0.00 66 CYS A C 8
ATOM 9915 O O . CYS A 1 79 ? 0.938 -2.343 2.519 1.00 0.00 66 CYS A O 8
ATOM 9923 N N . ARG A 1 80 ? 1.192 -0.102 2.681 1.00 0.00 67 ARG A N 8
ATOM 9924 C CA . ARG A 1 80 ? 2.005 -0.169 3.883 1.00 0.00 67 ARG A CA 8
ATOM 9925 C C . ARG A 1 80 ? 1.534 0.872 4.901 1.00 0.00 67 ARG A C 8
ATOM 9926 O O . ARG A 1 80 ? 1.154 1.981 4.530 1.00 0.00 67 ARG A O 8
ATOM 9947 N N . ASN A 1 81 ? 1.575 0.477 6.165 1.00 0.00 68 ASN A N 8
ATOM 9948 C CA . ASN A 1 81 ? 1.158 1.362 7.240 1.00 0.00 68 ASN A CA 8
ATOM 9949 C C . ASN A 1 81 ? 2.327 1.574 8.204 1.00 0.00 68 ASN A C 8
ATOM 9950 O O . ASN A 1 81 ? 3.085 0.645 8.480 1.00 0.00 68 ASN A O 8
ATOM 9961 N N . GLU A 1 82 ? 2.437 2.802 8.689 1.00 0.00 69 GLU A N 8
ATOM 9962 C CA . GLU A 1 82 ? 3.501 3.147 9.616 1.00 0.00 69 GLU A CA 8
ATOM 9963 C C . GLU A 1 82 ? 3.459 2.229 10.839 1.00 0.00 69 GLU A C 8
ATOM 9964 O O . GLU A 1 82 ? 4.406 2.190 11.623 1.00 0.00 69 GLU A O 8
ATOM 9976 N N . GLU A 1 83 ? 2.352 1.512 10.963 1.00 0.00 70 GLU A N 8
ATOM 9977 C CA . GLU A 1 83 ? 2.174 0.596 12.077 1.00 0.00 70 GLU A CA 8
ATOM 9978 C C . GLU A 1 83 ? 3.264 -0.478 12.060 1.00 0.00 70 GLU A C 8
ATOM 9979 O O . GLU A 1 83 ? 3.399 -1.245 13.012 1.00 0.00 70 GLU A O 8
ATOM 9991 N N . GLY A 1 84 ? 4.014 -0.498 10.968 1.00 0.00 71 GLY A N 8
ATOM 9992 C CA . GLY A 1 84 ? 5.087 -1.465 10.814 1.00 0.00 71 GLY A CA 8
ATOM 9993 C C . GLY A 1 84 ? 4.563 -2.778 10.228 1.00 0.00 71 GLY A C 8
ATOM 9994 O O . GLY A 1 84 ? 5.254 -3.795 10.259 1.00 0.00 71 GLY A O 8
ATOM 9998 N N . LYS A 1 85 ? 3.347 -2.712 9.706 1.00 0.00 72 LYS A N 8
ATOM 9999 C CA . LYS A 1 85 ? 2.723 -3.882 9.113 1.00 0.00 72 LYS A CA 8
ATOM 10000 C C . LYS A 1 85 ? 2.356 -3.578 7.660 1.00 0.00 72 LYS A C 8
ATOM 10001 O O . LYS A 1 85 ? 2.190 -2.417 7.287 1.00 0.00 72 LYS A O 8
ATOM 10020 N N . TYR A 1 86 ? 2.240 -4.641 6.877 1.00 0.00 73 TYR A N 8
ATOM 10021 C CA . TYR A 1 86 ? 1.896 -4.502 5.472 1.00 0.00 73 TYR A CA 8
ATOM 10022 C C . TYR A 1 86 ? 0.592 -5.235 5.152 1.00 0.00 73 TYR A C 8
ATOM 10023 O O . TYR A 1 86 ? 0.101 -6.019 5.963 1.00 0.00 73 TYR A O 8
ATOM 10041 N N . GLY A 1 87 ? 0.068 -4.954 3.968 1.00 0.00 74 GLY A N 8
ATOM 10042 C CA . GLY A 1 87 ? -1.170 -5.577 3.531 1.00 0.00 74 GLY A CA 8
ATOM 10043 C C . GLY A 1 87 ? -1.284 -5.559 2.005 1.00 0.00 74 GLY A C 8
ATOM 10044 O O . GLY A 1 87 ? -0.636 -4.752 1.340 1.00 0.00 74 GLY A O 8
ATOM 10048 N N . TYR A 1 88 ? -2.112 -6.459 1.495 1.00 0.00 75 TYR A N 8
ATOM 10049 C CA . TYR A 1 88 ? -2.318 -6.557 0.060 1.00 0.00 75 TYR A CA 8
ATOM 10050 C C . TYR A 1 88 ? -3.677 -5.976 -0.339 1.00 0.00 75 TYR A C 8
ATOM 10051 O O . TYR A 1 88 ? -4.607 -5.954 0.465 1.00 0.00 75 TYR A O 8
ATOM 10069 N N . VAL A 1 89 ? -3.748 -5.521 -1.581 1.00 0.00 76 VAL A N 8
ATOM 10070 C CA . VAL A 1 89 ? -4.977 -4.942 -2.097 1.00 0.00 76 VAL A CA 8
ATOM 10071 C C . VAL A 1 89 ? -5.152 -5.349 -3.562 1.00 0.00 76 VAL A C 8
ATOM 10072 O O . VAL A 1 89 ? -4.258 -5.136 -4.379 1.00 0.00 76 VAL A O 8
ATOM 10085 N N . LEU A 1 90 ? -6.309 -5.927 -3.848 1.00 0.00 77 LEU A N 8
ATOM 10086 C CA . LEU A 1 90 ? -6.612 -6.365 -5.200 1.00 0.00 77 LEU A CA 8
ATOM 10087 C C . LEU A 1 90 ? -7.048 -5.160 -6.036 1.00 0.00 77 LEU A C 8
ATOM 10088 O O . LEU A 1 90 ? -7.712 -4.257 -5.530 1.00 0.00 77 LEU A O 8
ATOM 10104 N N . ARG A 1 91 ? -6.657 -5.186 -7.301 1.00 0.00 78 ARG A N 8
ATOM 10105 C CA . ARG A 1 91 ? -6.999 -4.107 -8.213 1.00 0.00 78 ARG A CA 8
ATOM 10106 C C . ARG A 1 91 ? -8.517 -3.931 -8.280 1.00 0.00 78 ARG A C 8
ATOM 10107 O O . ARG A 1 91 ? -9.006 -2.864 -8.650 1.00 0.00 78 ARG A O 8
ATOM 10128 N N . SER A 1 92 ? -9.221 -4.993 -7.918 1.00 0.00 79 SER A N 8
ATOM 10129 C CA . SER A 1 92 ? -10.673 -4.969 -7.933 1.00 0.00 79 SER A CA 8
ATOM 10130 C C . SER A 1 92 ? -11.184 -3.734 -7.188 1.00 0.00 79 SER A C 8
ATOM 10131 O O . SER A 1 92 ? -11.886 -2.904 -7.763 1.00 0.00 79 SER A O 8
ATOM 10139 N N . TYR A 1 93 ? -10.811 -3.651 -5.919 1.00 0.00 80 TYR A N 8
ATOM 10140 C CA . TYR A 1 93 ? -11.223 -2.532 -5.089 1.00 0.00 80 TYR A CA 8
ATOM 10141 C C . TYR A 1 93 ? -10.011 -1.727 -4.614 1.00 0.00 80 TYR A C 8
ATOM 10142 O O . TYR A 1 93 ? -9.516 -1.940 -3.508 1.00 0.00 80 TYR A O 8
ATOM 10160 N N . LEU A 1 94 ? -9.570 -0.820 -5.473 1.00 0.00 81 LEU A N 8
ATOM 10161 C CA . LEU A 1 94 ? -8.426 0.017 -5.154 1.00 0.00 81 LEU A CA 8
ATOM 10162 C C . LEU A 1 94 ? -8.353 1.175 -6.152 1.00 0.00 81 LEU A C 8
ATOM 10163 O O . LEU A 1 94 ? -9.113 1.215 -7.119 1.00 0.00 81 LEU A O 8
ATOM 10179 N N . ALA A 1 95 ? -7.432 2.089 -5.884 1.00 0.00 82 ALA A N 8
ATOM 10180 C CA . ALA A 1 95 ? -7.250 3.244 -6.746 1.00 0.00 82 ALA A CA 8
ATOM 10181 C C . ALA A 1 95 ? -6.502 2.818 -8.011 1.00 0.00 82 ALA A C 8
ATOM 10182 O O . ALA A 1 95 ? -6.062 1.675 -8.121 1.00 0.00 82 ALA A O 8
ATOM 10189 N N . ASP A 1 96 ? -6.382 3.761 -8.934 1.00 0.00 83 ASP A N 8
ATOM 10190 C CA . ASP A 1 96 ? -5.695 3.497 -10.187 1.00 0.00 83 ASP A CA 8
ATOM 10191 C C . ASP A 1 96 ? -4.271 3.021 -9.893 1.00 0.00 83 ASP A C 8
ATOM 10192 O O . ASP A 1 96 ? -3.818 3.074 -8.750 1.00 0.00 83 ASP A O 8
ATOM 10201 N N . GLU A 1 20 ? 2.809 -4.321 14.343 1.00 0.00 7 GLU A N 9
ATOM 10202 C CA . GLU A 1 20 ? 4.246 -4.104 14.369 1.00 0.00 7 GLU A CA 9
ATOM 10203 C C . GLU A 1 20 ? 4.983 -5.374 13.941 1.00 0.00 7 GLU A C 9
ATOM 10204 O O . GLU A 1 20 ? 5.843 -5.331 13.064 1.00 0.00 7 GLU A O 9
ATOM 10216 N N . LYS A 1 21 ? 4.618 -6.476 14.581 1.00 0.00 8 LYS A N 9
ATOM 10217 C CA . LYS A 1 21 ? 5.234 -7.756 14.278 1.00 0.00 8 LYS A CA 9
ATOM 10218 C C . LYS A 1 21 ? 4.709 -8.264 12.934 1.00 0.00 8 LYS A C 9
ATOM 10219 O O . LYS A 1 21 ? 5.237 -9.228 12.381 1.00 0.00 8 LYS A O 9
ATOM 10238 N N . GLU A 1 22 ? 3.675 -7.594 12.447 1.00 0.00 9 GLU A N 9
ATOM 10239 C CA . GLU A 1 22 ? 3.072 -7.966 11.178 1.00 0.00 9 GLU A CA 9
ATOM 10240 C C . GLU A 1 22 ? 4.100 -7.857 10.050 1.00 0.00 9 GLU A C 9
ATOM 10241 O O . GLU A 1 22 ? 3.973 -8.522 9.023 1.00 0.00 9 GLU A O 9
ATOM 10253 N N . GLU A 1 23 ? 5.097 -7.015 10.280 1.00 0.00 10 GLU A N 9
ATOM 10254 C CA . GLU A 1 23 ? 6.146 -6.811 9.296 1.00 0.00 10 GLU A CA 9
ATOM 10255 C C . GLU A 1 23 ? 6.880 -8.125 9.023 1.00 0.00 10 GLU A C 9
ATOM 10256 O O . GLU A 1 23 ? 7.191 -8.440 7.875 1.00 0.00 10 GLU A O 9
ATOM 10268 N N . LYS A 1 24 ? 7.137 -8.857 10.098 1.00 0.00 11 LYS A N 9
ATOM 10269 C CA . LYS A 1 24 ? 7.829 -10.130 9.989 1.00 0.00 11 LYS A CA 9
ATOM 10270 C C . LYS A 1 24 ? 6.883 -11.169 9.384 1.00 0.00 11 LYS A C 9
ATOM 10271 O O . LYS A 1 24 ? 7.250 -11.878 8.448 1.00 0.00 11 LYS A O 9
ATOM 10290 N N . ASP A 1 25 ? 5.683 -11.227 9.943 1.00 0.00 12 ASP A N 9
ATOM 10291 C CA . ASP A 1 25 ? 4.682 -12.168 9.471 1.00 0.00 12 ASP A CA 9
ATOM 10292 C C . ASP A 1 25 ? 4.411 -11.916 7.986 1.00 0.00 12 ASP A C 9
ATOM 10293 O O . ASP A 1 25 ? 4.058 -12.836 7.251 1.00 0.00 12 ASP A O 9
ATOM 10302 N N . PHE A 1 26 ? 4.587 -10.664 7.590 1.00 0.00 13 PHE A N 9
ATOM 10303 C CA . PHE A 1 26 ? 4.367 -10.279 6.207 1.00 0.00 13 PHE A CA 9
ATOM 10304 C C . PHE A 1 26 ? 5.334 -11.009 5.273 1.00 0.00 13 PHE A C 9
ATOM 10305 O O . PHE A 1 26 ? 4.926 -11.532 4.237 1.00 0.00 13 PHE A O 9
ATOM 10322 N N . ARG A 1 27 ? 6.597 -11.022 5.674 1.00 0.00 14 ARG A N 9
ATOM 10323 C CA . ARG A 1 27 ? 7.625 -11.680 4.886 1.00 0.00 14 ARG A CA 9
ATOM 10324 C C . ARG A 1 27 ? 7.293 -13.163 4.711 1.00 0.00 14 ARG A C 9
ATOM 10325 O O . ARG A 1 27 ? 7.659 -13.771 3.707 1.00 0.00 14 ARG A O 9
ATOM 10346 N N . LYS A 1 28 ? 6.602 -13.703 5.705 1.00 0.00 15 LYS A N 9
ATOM 10347 C CA . LYS A 1 28 ? 6.216 -15.103 5.674 1.00 0.00 15 LYS A CA 9
ATOM 10348 C C . LYS A 1 28 ? 5.458 -15.390 4.376 1.00 0.00 15 LYS A C 9
ATOM 10349 O O . LYS A 1 28 ? 5.884 -16.220 3.575 1.00 0.00 15 LYS A O 9
ATOM 10368 N N . LYS A 1 29 ? 4.347 -14.688 4.210 1.00 0.00 16 LYS A N 9
ATOM 10369 C CA . LYS A 1 29 ? 3.525 -14.857 3.023 1.00 0.00 16 LYS A CA 9
ATOM 10370 C C . LYS A 1 29 ? 4.104 -14.015 1.884 1.00 0.00 16 LYS A C 9
ATOM 10371 O O . LYS A 1 29 ? 4.028 -14.405 0.720 1.00 0.00 16 LYS A O 9
ATOM 10390 N N . PHE A 1 30 ? 4.668 -12.877 2.259 1.00 0.00 17 PHE A N 9
ATOM 10391 C CA . PHE A 1 30 ? 5.259 -11.977 1.283 1.00 0.00 17 PHE A CA 9
ATOM 10392 C C . PHE A 1 30 ? 6.729 -12.322 1.039 1.00 0.00 17 PHE A C 9
ATOM 10393 O O . PHE A 1 30 ? 7.525 -11.451 0.689 1.00 0.00 17 PHE A O 9
ATOM 10410 N N . LYS A 1 31 ? 7.046 -13.594 1.233 1.00 0.00 18 LYS A N 9
ATOM 10411 C CA . LYS A 1 31 ? 8.406 -14.064 1.038 1.00 0.00 18 LYS A CA 9
ATOM 10412 C C . LYS A 1 31 ? 9.046 -13.297 -0.120 1.00 0.00 18 LYS A C 9
ATOM 10413 O O . LYS A 1 31 ? 10.155 -13.618 -0.545 1.00 0.00 18 LYS A O 9
ATOM 10432 N N . TYR A 1 32 ? 8.320 -12.296 -0.598 1.00 0.00 19 TYR A N 9
ATOM 10433 C CA . TYR A 1 32 ? 8.803 -11.480 -1.699 1.00 0.00 19 TYR A CA 9
ATOM 10434 C C . TYR A 1 32 ? 10.054 -10.697 -1.293 1.00 0.00 19 TYR A C 9
ATOM 10435 O O . TYR A 1 32 ? 10.028 -9.935 -0.328 1.00 0.00 19 TYR A O 9
ATOM 10453 N N . ASP A 1 33 ? 11.119 -10.913 -2.051 1.00 0.00 20 ASP A N 9
ATOM 10454 C CA . ASP A 1 33 ? 12.377 -10.237 -1.783 1.00 0.00 20 ASP A CA 9
ATOM 10455 C C . ASP A 1 33 ? 12.547 -9.077 -2.766 1.00 0.00 20 ASP A C 9
ATOM 10456 O O . ASP A 1 33 ? 12.976 -9.278 -3.902 1.00 0.00 20 ASP A O 9
ATOM 10465 N N . GLY A 1 34 ? 12.203 -7.888 -2.295 1.00 0.00 21 GLY A N 9
ATOM 10466 C CA . GLY A 1 34 ? 12.312 -6.695 -3.118 1.00 0.00 21 GLY A CA 9
ATOM 10467 C C . GLY A 1 34 ? 12.618 -5.464 -2.262 1.00 0.00 21 GLY A C 9
ATOM 10468 O O . GLY A 1 34 ? 12.920 -5.588 -1.076 1.00 0.00 21 GLY A O 9
ATOM 10472 N N . GLU A 1 35 ? 12.530 -4.305 -2.898 1.00 0.00 22 GLU A N 9
ATOM 10473 C CA . GLU A 1 35 ? 12.793 -3.053 -2.210 1.00 0.00 22 GLU A CA 9
ATOM 10474 C C . GLU A 1 35 ? 11.478 -2.368 -1.831 1.00 0.00 22 GLU A C 9
ATOM 10475 O O . GLU A 1 35 ? 10.914 -1.618 -2.625 1.00 0.00 22 GLU A O 9
ATOM 10487 N N . ILE A 1 36 ? 11.029 -2.651 -0.617 1.00 0.00 23 ILE A N 9
ATOM 10488 C CA . ILE A 1 36 ? 9.791 -2.072 -0.123 1.00 0.00 23 ILE A CA 9
ATOM 10489 C C . ILE A 1 36 ? 9.964 -0.559 0.022 1.00 0.00 23 ILE A C 9
ATOM 10490 O O . ILE A 1 36 ? 10.650 -0.093 0.930 1.00 0.00 23 ILE A O 9
ATOM 10506 N N . ARG A 1 37 ? 9.328 0.167 -0.886 1.00 0.00 24 ARG A N 9
ATOM 10507 C CA . ARG A 1 37 ? 9.402 1.618 -0.871 1.00 0.00 24 ARG A CA 9
ATOM 10508 C C . ARG A 1 37 ? 8.166 2.220 -1.542 1.00 0.00 24 ARG A C 9
ATOM 10509 O O . ARG A 1 37 ? 7.848 1.885 -2.682 1.00 0.00 24 ARG A O 9
ATOM 10530 N N . VAL A 1 38 ? 7.501 3.098 -0.805 1.00 0.00 25 VAL A N 9
ATOM 10531 C CA . VAL A 1 38 ? 6.306 3.749 -1.314 1.00 0.00 25 VAL A CA 9
ATOM 10532 C C . VAL A 1 38 ? 6.705 4.785 -2.368 1.00 0.00 25 VAL A C 9
ATOM 10533 O O . VAL A 1 38 ? 7.106 5.897 -2.029 1.00 0.00 25 VAL A O 9
ATOM 10546 N N . LEU A 1 39 ? 6.580 4.383 -3.624 1.00 0.00 26 LEU A N 9
ATOM 10547 C CA . LEU A 1 39 ? 6.922 5.262 -4.729 1.00 0.00 26 LEU A CA 9
ATOM 10548 C C . LEU A 1 39 ? 5.679 6.044 -5.156 1.00 0.00 26 LEU A C 9
ATOM 10549 O O . LEU A 1 39 ? 5.735 7.262 -5.324 1.00 0.00 26 LEU A O 9
ATOM 10565 N N . TYR A 1 40 ? 4.586 5.313 -5.320 1.00 0.00 27 TYR A N 9
ATOM 10566 C CA . TYR A 1 40 ? 3.331 5.923 -5.725 1.00 0.00 27 TYR A CA 9
ATOM 10567 C C . TYR A 1 40 ? 2.204 5.551 -4.760 1.00 0.00 27 TYR A C 9
ATOM 10568 O O . TYR A 1 40 ? 1.492 4.573 -4.979 1.00 0.00 27 TYR A O 9
ATOM 10586 N N . SER A 1 41 ? 2.078 6.351 -3.711 1.00 0.00 28 SER A N 9
ATOM 10587 C CA . SER A 1 41 ? 1.049 6.118 -2.712 1.00 0.00 28 SER A CA 9
ATOM 10588 C C . SER A 1 41 ? -0.326 6.466 -3.285 1.00 0.00 28 SER A C 9
ATOM 10589 O O . SER A 1 41 ? -0.622 7.635 -3.531 1.00 0.00 28 SER A O 9
ATOM 10597 N N . THR A 1 42 ? -1.129 5.431 -3.480 1.00 0.00 29 THR A N 9
ATOM 10598 C CA . THR A 1 42 ? -2.466 5.613 -4.020 1.00 0.00 29 THR A CA 9
ATOM 10599 C C . THR A 1 42 ? -3.470 5.843 -2.889 1.00 0.00 29 THR A C 9
ATOM 10600 O O . THR A 1 42 ? -3.216 5.476 -1.743 1.00 0.00 29 THR A O 9
ATOM 10611 N N . LYS A 1 43 ? -4.591 6.450 -3.251 1.00 0.00 30 LYS A N 9
ATOM 10612 C CA . LYS A 1 43 ? -5.635 6.734 -2.282 1.00 0.00 30 LYS A CA 9
ATOM 10613 C C . LYS A 1 43 ? -6.776 5.730 -2.458 1.00 0.00 30 LYS A C 9
ATOM 10614 O O . LYS A 1 43 ? -7.172 5.426 -3.582 1.00 0.00 30 LYS A O 9
ATOM 10633 N N . VAL A 1 44 ? -7.273 5.243 -1.331 1.00 0.00 31 VAL A N 9
ATOM 10634 C CA . VAL A 1 44 ? -8.360 4.279 -1.347 1.00 0.00 31 VAL A CA 9
ATOM 10635 C C . VAL A 1 44 ? -9.662 4.992 -1.717 1.00 0.00 31 VAL A C 9
ATOM 10636 O O . VAL A 1 44 ? -9.867 6.149 -1.352 1.00 0.00 31 VAL A O 9
ATOM 10649 N N . THR A 1 45 ? -10.509 4.272 -2.439 1.00 0.00 32 THR A N 9
ATOM 10650 C CA . THR A 1 45 ? -11.785 4.822 -2.863 1.00 0.00 32 THR A CA 9
ATOM 10651 C C . THR A 1 45 ? -12.888 4.434 -1.876 1.00 0.00 32 THR A C 9
ATOM 10652 O O . THR A 1 45 ? -12.633 3.726 -0.902 1.00 0.00 32 THR A O 9
ATOM 10663 N N . THR A 1 46 ? -14.089 4.915 -2.160 1.00 0.00 33 THR A N 9
ATOM 10664 C CA . THR A 1 46 ? -15.231 4.628 -1.309 1.00 0.00 33 THR A CA 9
ATOM 10665 C C . THR A 1 46 ? -15.789 3.237 -1.617 1.00 0.00 33 THR A C 9
ATOM 10666 O O . THR A 1 46 ? -16.426 2.618 -0.767 1.00 0.00 33 THR A O 9
ATOM 10677 N N . SER A 1 47 ? -15.530 2.787 -2.836 1.00 0.00 34 SER A N 9
ATOM 10678 C CA . SER A 1 47 ? -15.998 1.481 -3.267 1.00 0.00 34 SER A CA 9
ATOM 10679 C C . SER A 1 47 ? -14.931 0.422 -2.984 1.00 0.00 34 SER A C 9
ATOM 10680 O O . SER A 1 47 ? -15.003 -0.691 -3.502 1.00 0.00 34 SER A O 9
ATOM 10688 N N . ILE A 1 48 ? -13.965 0.807 -2.163 1.00 0.00 35 ILE A N 9
ATOM 10689 C CA . ILE A 1 48 ? -12.883 -0.095 -1.805 1.00 0.00 35 ILE A CA 9
ATOM 10690 C C . ILE A 1 48 ? -13.427 -1.203 -0.901 1.00 0.00 35 ILE A C 9
ATOM 10691 O O . ILE A 1 48 ? -14.580 -1.151 -0.474 1.00 0.00 35 ILE A O 9
ATOM 10707 N N . THR A 1 49 ? -12.573 -2.181 -0.636 1.00 0.00 36 THR A N 9
ATOM 10708 C CA . THR A 1 49 ? -12.953 -3.299 0.209 1.00 0.00 36 THR A CA 9
ATOM 10709 C C . THR A 1 49 ? -13.125 -2.839 1.658 1.00 0.00 36 THR A C 9
ATOM 10710 O O . THR A 1 49 ? -12.171 -2.378 2.284 1.00 0.00 36 THR A O 9
ATOM 10721 N N . SER A 1 50 ? -14.347 -2.979 2.149 1.00 0.00 37 SER A N 9
ATOM 10722 C CA . SER A 1 50 ? -14.655 -2.583 3.513 1.00 0.00 37 SER A CA 9
ATOM 10723 C C . SER A 1 50 ? -15.113 -3.800 4.320 1.00 0.00 37 SER A C 9
ATOM 10724 O O . SER A 1 50 ? -14.933 -3.846 5.536 1.00 0.00 37 SER A O 9
ATOM 10732 N N . LYS A 1 51 ? -15.697 -4.755 3.611 1.00 0.00 38 LYS A N 9
ATOM 10733 C CA . LYS A 1 51 ? -16.183 -5.968 4.247 1.00 0.00 38 LYS A CA 9
ATOM 10734 C C . LYS A 1 51 ? -15.209 -7.113 3.960 1.00 0.00 38 LYS A C 9
ATOM 10735 O O . LYS A 1 51 ? -14.828 -7.851 4.867 1.00 0.00 38 LYS A O 9
ATOM 10754 N N . LYS A 1 52 ? -14.835 -7.226 2.694 1.00 0.00 39 LYS A N 9
ATOM 10755 C CA . LYS A 1 52 ? -13.914 -8.269 2.276 1.00 0.00 39 LYS A CA 9
ATOM 10756 C C . LYS A 1 52 ? -12.535 -7.998 2.881 1.00 0.00 39 LYS A C 9
ATOM 10757 O O . LYS A 1 52 ? -11.964 -6.927 2.679 1.00 0.00 39 LYS A O 9
ATOM 10776 N N . TRP A 1 53 ? -12.040 -8.986 3.612 1.00 0.00 40 TRP A N 9
ATOM 10777 C CA . TRP A 1 53 ? -10.739 -8.868 4.248 1.00 0.00 40 TRP A CA 9
ATOM 10778 C C . TRP A 1 53 ? -10.064 -10.240 4.202 1.00 0.00 40 TRP A C 9
ATOM 10779 O O . TRP A 1 53 ? -10.667 -11.245 4.575 1.00 0.00 40 TRP A O 9
ATOM 10800 N N . GLY A 1 54 ? -8.821 -10.237 3.742 1.00 0.00 41 GLY A N 9
ATOM 10801 C CA . GLY A 1 54 ? -8.058 -11.469 3.642 1.00 0.00 41 GLY A CA 9
ATOM 10802 C C . GLY A 1 54 ? -6.811 -11.415 4.528 1.00 0.00 41 GLY A C 9
ATOM 10803 O O . GLY A 1 54 ? -6.359 -10.334 4.903 1.00 0.00 41 GLY A O 9
ATOM 10807 N N . THR A 1 55 ? -6.291 -12.594 4.836 1.00 0.00 42 THR A N 9
ATOM 10808 C CA . THR A 1 55 ? -5.106 -12.694 5.670 1.00 0.00 42 THR A CA 9
ATOM 10809 C C . THR A 1 55 ? -3.955 -11.892 5.059 1.00 0.00 42 THR A C 9
ATOM 10810 O O . THR A 1 55 ? -3.157 -11.296 5.781 1.00 0.00 42 THR A O 9
ATOM 10821 N N . ARG A 1 56 ? -3.905 -11.903 3.735 1.00 0.00 43 ARG A N 9
ATOM 10822 C CA . ARG A 1 56 ? -2.865 -11.185 3.019 1.00 0.00 43 ARG A CA 9
ATOM 10823 C C . ARG A 1 56 ? -3.379 -9.816 2.569 1.00 0.00 43 ARG A C 9
ATOM 10824 O O . ARG A 1 56 ? -2.698 -9.104 1.832 1.00 0.00 43 ARG A O 9
ATOM 10845 N N . ASP A 1 57 ? -4.577 -9.488 3.031 1.00 0.00 44 ASP A N 9
ATOM 10846 C CA . ASP A 1 57 ? -5.190 -8.217 2.685 1.00 0.00 44 ASP A CA 9
ATOM 10847 C C . ASP A 1 57 ? -5.098 -7.269 3.882 1.00 0.00 44 ASP A C 9
ATOM 10848 O O . ASP A 1 57 ? -4.877 -7.707 5.010 1.00 0.00 44 ASP A O 9
ATOM 10857 N N . LEU A 1 58 ? -5.273 -5.987 3.596 1.00 0.00 45 LEU A N 9
ATOM 10858 C CA . LEU A 1 58 ? -5.212 -4.973 4.635 1.00 0.00 45 LEU A CA 9
ATOM 10859 C C . LEU A 1 58 ? -6.632 -4.637 5.097 1.00 0.00 45 LEU A C 9
ATOM 10860 O O . LEU A 1 58 ? -7.585 -4.769 4.331 1.00 0.00 45 LEU A O 9
ATOM 10876 N N . GLN A 1 59 ? -6.727 -4.208 6.347 1.00 0.00 46 GLN A N 9
ATOM 10877 C CA . GLN A 1 59 ? -8.014 -3.851 6.919 1.00 0.00 46 GLN A CA 9
ATOM 10878 C C . GLN A 1 59 ? -8.325 -2.377 6.651 1.00 0.00 46 GLN A C 9
ATOM 10879 O O . GLN A 1 59 ? -8.987 -1.722 7.454 1.00 0.00 46 GLN A O 9
ATOM 10893 N N . VAL A 1 60 ? -7.832 -1.899 5.517 1.00 0.00 47 VAL A N 9
ATOM 10894 C CA . VAL A 1 60 ? -8.049 -0.514 5.133 1.00 0.00 47 VAL A CA 9
ATOM 10895 C C . VAL A 1 60 ? -9.544 -0.279 4.913 1.00 0.00 47 VAL A C 9
ATOM 10896 O O . VAL A 1 60 ? -10.305 -1.227 4.728 1.00 0.00 47 VAL A O 9
ATOM 10909 N N . LYS A 1 61 ? -9.921 0.991 4.942 1.00 0.00 48 LYS A N 9
ATOM 10910 C CA . LYS A 1 61 ? -11.312 1.364 4.748 1.00 0.00 48 LYS A CA 9
ATOM 10911 C C . LYS A 1 61 ? -11.449 2.144 3.439 1.00 0.00 48 LYS A C 9
ATOM 10912 O O . LYS A 1 61 ? -10.475 2.706 2.942 1.00 0.00 48 LYS A O 9
ATOM 10931 N N . PRO A 1 62 ? -12.700 2.153 2.904 1.00 0.00 49 PRO A N 9
ATOM 10932 C CA . PRO A 1 62 ? -12.977 2.855 1.662 1.00 0.00 49 PRO A CA 9
ATOM 10933 C C . PRO A 1 62 ? -13.024 4.368 1.886 1.00 0.00 49 PRO A C 9
ATOM 10934 O O . PRO A 1 62 ? -13.778 4.851 2.730 1.00 0.00 49 PRO A O 9
ATOM 10945 N N . GLY A 1 63 ? -12.209 5.073 1.115 1.00 0.00 50 GLY A N 9
ATOM 10946 C CA . GLY A 1 63 ? -12.149 6.521 1.219 1.00 0.00 50 GLY A CA 9
ATOM 10947 C C . GLY A 1 63 ? -10.935 6.962 2.040 1.00 0.00 50 GLY A C 9
ATOM 10948 O O . GLY A 1 63 ? -10.840 8.121 2.440 1.00 0.00 50 GLY A O 9
ATOM 10952 N N . GLU A 1 64 ? -10.038 6.014 2.266 1.00 0.00 51 GLU A N 9
ATOM 10953 C CA . GLU A 1 64 ? -8.834 6.290 3.031 1.00 0.00 51 GLU A CA 9
ATOM 10954 C C . GLU A 1 64 ? -7.625 6.395 2.100 1.00 0.00 51 GLU A C 9
ATOM 10955 O O . GLU A 1 64 ? -7.728 6.107 0.908 1.00 0.00 51 GLU A O 9
ATOM 10967 N N . SER A 1 65 ? -6.507 6.809 2.678 1.00 0.00 52 SER A N 9
ATOM 10968 C CA . SER A 1 65 ? -5.280 6.957 1.915 1.00 0.00 52 SER A CA 9
ATOM 10969 C C . SER A 1 65 ? -4.128 6.252 2.634 1.00 0.00 52 SER A C 9
ATOM 10970 O O . SER A 1 65 ? -3.914 6.464 3.826 1.00 0.00 52 SER A O 9
ATOM 10978 N N . LEU A 1 66 ? -3.417 5.427 1.879 1.00 0.00 53 LEU A N 9
ATOM 10979 C CA . LEU A 1 66 ? -2.292 4.690 2.429 1.00 0.00 53 LEU A CA 9
ATOM 10980 C C . LEU A 1 66 ? -1.154 4.665 1.407 1.00 0.00 53 LEU A C 9
ATOM 10981 O O . LEU A 1 66 ? -1.359 4.986 0.237 1.00 0.00 53 LEU A O 9
ATOM 10997 N N . GLU A 1 67 ? 0.020 4.281 1.885 1.00 0.00 54 GLU A N 9
ATOM 10998 C CA . GLU A 1 67 ? 1.191 4.210 1.027 1.00 0.00 54 GLU A CA 9
ATOM 10999 C C . GLU A 1 67 ? 1.138 2.951 0.160 1.00 0.00 54 GLU A C 9
ATOM 11000 O O . GLU A 1 67 ? 0.862 1.861 0.659 1.00 0.00 54 GLU A O 9
ATOM 11012 N N . VAL A 1 68 ? 1.406 3.142 -1.123 1.00 0.00 55 VAL A N 9
ATOM 11013 C CA . VAL A 1 68 ? 1.393 2.035 -2.064 1.00 0.00 55 VAL A CA 9
ATOM 11014 C C . VAL A 1 68 ? 2.832 1.623 -2.380 1.00 0.00 55 VAL A C 9
ATOM 11015 O O . VAL A 1 68 ? 3.668 2.467 -2.698 1.00 0.00 55 VAL A O 9
ATOM 11028 N N . ILE A 1 69 ? 3.077 0.325 -2.281 1.00 0.00 56 ILE A N 9
ATOM 11029 C CA . ILE A 1 69 ? 4.401 -0.210 -2.552 1.00 0.00 56 ILE A CA 9
ATOM 11030 C C . ILE A 1 69 ? 4.488 -0.621 -4.023 1.00 0.00 56 ILE A C 9
ATOM 11031 O O . ILE A 1 69 ? 4.014 0.098 -4.902 1.00 0.00 56 ILE A O 9
ATOM 11047 N N . GLN A 1 70 ? 5.098 -1.776 -4.247 1.00 0.00 57 GLN A N 9
ATOM 11048 C CA . GLN A 1 70 ? 5.253 -2.292 -5.596 1.00 0.00 57 GLN A CA 9
ATOM 11049 C C . GLN A 1 70 ? 4.114 -3.257 -5.931 1.00 0.00 57 GLN A C 9
ATOM 11050 O O . GLN A 1 70 ? 3.493 -3.824 -5.033 1.00 0.00 57 GLN A O 9
ATOM 11064 N N . THR A 1 71 ? 3.874 -3.413 -7.224 1.00 0.00 58 THR A N 9
ATOM 11065 C CA . THR A 1 71 ? 2.821 -4.300 -7.688 1.00 0.00 58 THR A CA 9
ATOM 11066 C C . THR A 1 71 ? 3.173 -5.756 -7.376 1.00 0.00 58 THR A C 9
ATOM 11067 O O . THR A 1 71 ? 4.218 -6.249 -7.796 1.00 0.00 58 THR A O 9
ATOM 11078 N N . THR A 1 72 ? 2.280 -6.402 -6.641 1.00 0.00 59 THR A N 9
ATOM 11079 C CA . THR A 1 72 ? 2.483 -7.792 -6.268 1.00 0.00 59 THR A CA 9
ATOM 11080 C C . THR A 1 72 ? 2.723 -8.649 -7.512 1.00 0.00 59 THR A C 9
ATOM 11081 O O . THR A 1 72 ? 3.852 -9.059 -7.779 1.00 0.00 59 THR A O 9
ATOM 11092 N N . ASP A 1 73 ? 1.644 -8.894 -8.240 1.00 0.00 60 ASP A N 9
ATOM 11093 C CA . ASP A 1 73 ? 1.723 -9.695 -9.450 1.00 0.00 60 ASP A CA 9
ATOM 11094 C C . ASP A 1 73 ? 1.628 -8.778 -10.670 1.00 0.00 60 ASP A C 9
ATOM 11095 O O . ASP A 1 73 ? 2.640 -8.272 -11.152 1.00 0.00 60 ASP A O 9
ATOM 11104 N N . ASP A 1 74 ? 0.401 -8.591 -11.136 1.00 0.00 61 ASP A N 9
ATOM 11105 C CA . ASP A 1 74 ? 0.161 -7.743 -12.292 1.00 0.00 61 ASP A CA 9
ATOM 11106 C C . ASP A 1 74 ? -0.727 -6.567 -11.880 1.00 0.00 61 ASP A C 9
ATOM 11107 O O . ASP A 1 74 ? -0.351 -5.409 -12.058 1.00 0.00 61 ASP A O 9
ATOM 11116 N N . THR A 1 75 ? -1.888 -6.905 -11.338 1.00 0.00 62 THR A N 9
ATOM 11117 C CA . THR A 1 75 ? -2.832 -5.891 -10.900 1.00 0.00 62 THR A CA 9
ATOM 11118 C C . THR A 1 75 ? -3.060 -5.991 -9.391 1.00 0.00 62 THR A C 9
ATOM 11119 O O . THR A 1 75 ? -4.139 -6.379 -8.946 1.00 0.00 62 THR A O 9
ATOM 11130 N N . LYS A 1 76 ? -2.025 -5.635 -8.644 1.00 0.00 63 LYS A N 9
ATOM 11131 C CA . LYS A 1 76 ? -2.099 -5.680 -7.193 1.00 0.00 63 LYS A CA 9
ATOM 11132 C C . LYS A 1 76 ? -1.040 -4.745 -6.604 1.00 0.00 63 LYS A C 9
ATOM 11133 O O . LYS A 1 76 ? 0.129 -4.809 -6.981 1.00 0.00 63 LYS A O 9
ATOM 11152 N N . VAL A 1 77 ? -1.488 -3.898 -5.689 1.00 0.00 64 VAL A N 9
ATOM 11153 C CA . VAL A 1 77 ? -0.595 -2.952 -5.044 1.00 0.00 64 VAL A CA 9
ATOM 11154 C C . VAL A 1 77 ? -0.609 -3.192 -3.533 1.00 0.00 64 VAL A C 9
ATOM 11155 O O . VAL A 1 77 ? -1.672 -3.214 -2.914 1.00 0.00 64 VAL A O 9
ATOM 11168 N N . LEU A 1 78 ? 0.584 -3.366 -2.982 1.00 0.00 65 LEU A N 9
ATOM 11169 C CA . LEU A 1 78 ? 0.722 -3.603 -1.555 1.00 0.00 65 LEU A CA 9
ATOM 11170 C C . LEU A 1 78 ? 0.841 -2.262 -0.829 1.00 0.00 65 LEU A C 9
ATOM 11171 O O . LEU A 1 78 ? 1.746 -1.477 -1.111 1.00 0.00 65 LEU A O 9
ATOM 11187 N N . CYS A 1 79 ? -0.085 -2.040 0.093 1.00 0.00 66 CYS A N 9
ATOM 11188 C CA . CYS A 1 79 ? -0.095 -0.807 0.862 1.00 0.00 66 CYS A CA 9
ATOM 11189 C C . CYS A 1 79 ? 0.674 -1.047 2.163 1.00 0.00 66 CYS A C 9
ATOM 11190 O O . CYS A 1 79 ? 0.781 -2.182 2.625 1.00 0.00 66 CYS A O 9
ATOM 11198 N N . ARG A 1 80 ? 1.190 0.041 2.717 1.00 0.00 67 ARG A N 9
ATOM 11199 C CA . ARG A 1 80 ? 1.945 -0.036 3.955 1.00 0.00 67 ARG A CA 9
ATOM 11200 C C . ARG A 1 80 ? 1.533 1.094 4.900 1.00 0.00 67 ARG A C 9
ATOM 11201 O O . ARG A 1 80 ? 1.257 2.208 4.458 1.00 0.00 67 ARG A O 9
ATOM 11222 N N . ASN A 1 81 ? 1.504 0.768 6.184 1.00 0.00 68 ASN A N 9
ATOM 11223 C CA . ASN A 1 81 ? 1.130 1.742 7.195 1.00 0.00 68 ASN A CA 9
ATOM 11224 C C . ASN A 1 81 ? 2.289 1.921 8.179 1.00 0.00 68 ASN A C 9
ATOM 11225 O O . ASN A 1 81 ? 3.014 0.971 8.468 1.00 0.00 68 ASN A O 9
ATOM 11236 N N . GLU A 1 82 ? 2.426 3.146 8.665 1.00 0.00 69 GLU A N 9
ATOM 11237 C CA . GLU A 1 82 ? 3.484 3.461 9.610 1.00 0.00 69 GLU A CA 9
ATOM 11238 C C . GLU A 1 82 ? 3.432 2.505 10.804 1.00 0.00 69 GLU A C 9
ATOM 11239 O O . GLU A 1 82 ? 4.390 2.410 11.569 1.00 0.00 69 GLU A O 9
ATOM 11251 N N . GLU A 1 83 ? 2.304 1.822 10.925 1.00 0.00 70 GLU A N 9
ATOM 11252 C CA . GLU A 1 83 ? 2.114 0.877 12.012 1.00 0.00 70 GLU A CA 9
ATOM 11253 C C . GLU A 1 83 ? 3.182 -0.217 11.958 1.00 0.00 70 GLU A C 9
ATOM 11254 O O . GLU A 1 83 ? 3.331 -0.992 12.901 1.00 0.00 70 GLU A O 9
ATOM 11266 N N . GLY A 1 84 ? 3.898 -0.245 10.843 1.00 0.00 71 GLY A N 9
ATOM 11267 C CA . GLY A 1 84 ? 4.948 -1.231 10.653 1.00 0.00 71 GLY A CA 9
ATOM 11268 C C . GLY A 1 84 ? 4.368 -2.566 10.181 1.00 0.00 71 GLY A C 9
ATOM 11269 O O . GLY A 1 84 ? 4.952 -3.621 10.422 1.00 0.00 71 GLY A O 9
ATOM 11273 N N . LYS A 1 85 ? 3.225 -2.476 9.516 1.00 0.00 72 LYS A N 9
ATOM 11274 C CA . LYS A 1 85 ? 2.560 -3.663 9.008 1.00 0.00 72 LYS A CA 9
ATOM 11275 C C . LYS A 1 85 ? 2.342 -3.515 7.501 1.00 0.00 72 LYS A C 9
ATOM 11276 O O . LYS A 1 85 ? 2.118 -2.410 7.008 1.00 0.00 72 LYS A O 9
ATOM 11295 N N . TYR A 1 86 ? 2.416 -4.644 6.810 1.00 0.00 73 TYR A N 9
ATOM 11296 C CA . TYR A 1 86 ? 2.230 -4.653 5.369 1.00 0.00 73 TYR A CA 9
ATOM 11297 C C . TYR A 1 86 ? 1.033 -5.521 4.977 1.00 0.00 73 TYR A C 9
ATOM 11298 O O . TYR A 1 86 ? 0.670 -6.448 5.699 1.00 0.00 73 TYR A O 9
ATOM 11316 N N . GLY A 1 87 ? 0.452 -5.189 3.833 1.00 0.00 74 GLY A N 9
ATOM 11317 C CA . GLY A 1 87 ? -0.697 -5.927 3.336 1.00 0.00 74 GLY A CA 9
ATOM 11318 C C . GLY A 1 87 ? -0.855 -5.743 1.825 1.00 0.00 74 GLY A C 9
ATOM 11319 O O . GLY A 1 87 ? -0.302 -4.807 1.249 1.00 0.00 74 GLY A O 9
ATOM 11323 N N . TYR A 1 88 ? -1.612 -6.650 1.226 1.00 0.00 75 TYR A N 9
ATOM 11324 C CA . TYR A 1 88 ? -1.849 -6.600 -0.206 1.00 0.00 75 TYR A CA 9
ATOM 11325 C C . TYR A 1 88 ? -3.243 -6.048 -0.512 1.00 0.00 75 TYR A C 9
ATOM 11326 O O . TYR A 1 88 ? -4.153 -6.163 0.307 1.00 0.00 75 TYR A O 9
ATOM 11344 N N . VAL A 1 89 ? -3.366 -5.461 -1.693 1.00 0.00 76 VAL A N 9
ATOM 11345 C CA . VAL A 1 89 ? -4.634 -4.891 -2.117 1.00 0.00 76 VAL A CA 9
ATOM 11346 C C . VAL A 1 89 ? -4.933 -5.334 -3.550 1.00 0.00 76 VAL A C 9
ATOM 11347 O O . VAL A 1 89 ? -4.109 -5.153 -4.445 1.00 0.00 76 VAL A O 9
ATOM 11360 N N . LEU A 1 90 ? -6.115 -5.907 -3.724 1.00 0.00 77 LEU A N 9
ATOM 11361 C CA . LEU A 1 90 ? -6.534 -6.377 -5.033 1.00 0.00 77 LEU A CA 9
ATOM 11362 C C . LEU A 1 90 ? -6.940 -5.180 -5.895 1.00 0.00 77 LEU A C 9
ATOM 11363 O O . LEU A 1 90 ? -7.530 -4.223 -5.396 1.00 0.00 77 LEU A O 9
ATOM 11379 N N . ARG A 1 91 ? -6.608 -5.273 -7.175 1.00 0.00 78 ARG A N 9
ATOM 11380 C CA . ARG A 1 91 ? -6.930 -4.209 -8.110 1.00 0.00 78 ARG A CA 9
ATOM 11381 C C . ARG A 1 91 ? -8.437 -3.944 -8.113 1.00 0.00 78 ARG A C 9
ATOM 11382 O O . ARG A 1 91 ? -8.879 -2.857 -8.484 1.00 0.00 78 ARG A O 9
ATOM 11403 N N . SER A 1 92 ? -9.185 -4.955 -7.696 1.00 0.00 79 SER A N 9
ATOM 11404 C CA . SER A 1 92 ? -10.633 -4.844 -7.646 1.00 0.00 79 SER A CA 9
ATOM 11405 C C . SER A 1 92 ? -11.034 -3.548 -6.939 1.00 0.00 79 SER A C 9
ATOM 11406 O O . SER A 1 92 ? -11.719 -2.707 -7.520 1.00 0.00 79 SER A O 9
ATOM 11414 N N . TYR A 1 93 ? -10.592 -3.428 -5.696 1.00 0.00 80 TYR A N 9
ATOM 11415 C CA . TYR A 1 93 ? -10.897 -2.249 -4.904 1.00 0.00 80 TYR A CA 9
ATOM 11416 C C . TYR A 1 93 ? -9.619 -1.501 -4.519 1.00 0.00 80 TYR A C 9
ATOM 11417 O O . TYR A 1 93 ? -9.124 -1.644 -3.402 1.00 0.00 80 TYR A O 9
ATOM 11435 N N . LEU A 1 94 ? -9.120 -0.721 -5.466 1.00 0.00 81 LEU A N 9
ATOM 11436 C CA . LEU A 1 94 ? -7.909 0.050 -5.241 1.00 0.00 81 LEU A CA 9
ATOM 11437 C C . LEU A 1 94 ? -7.801 1.145 -6.303 1.00 0.00 81 LEU A C 9
ATOM 11438 O O . LEU A 1 94 ? -8.173 0.935 -7.457 1.00 0.00 81 LEU A O 9
ATOM 11454 N N . ALA A 1 95 ? -7.291 2.291 -5.876 1.00 0.00 82 ALA A N 9
ATOM 11455 C CA . ALA A 1 95 ? -7.130 3.420 -6.777 1.00 0.00 82 ALA A CA 9
ATOM 11456 C C . ALA A 1 95 ? -6.296 2.988 -7.985 1.00 0.00 82 ALA A C 9
ATOM 11457 O O . ALA A 1 95 ? -5.799 1.864 -8.031 1.00 0.00 82 ALA A O 9
ATOM 11464 N N . ASP A 1 96 ? -6.170 3.904 -8.934 1.00 0.00 83 ASP A N 9
ATOM 11465 C CA . ASP A 1 96 ? -5.406 3.632 -10.140 1.00 0.00 83 ASP A CA 9
ATOM 11466 C C . ASP A 1 96 ? -3.991 3.197 -9.754 1.00 0.00 83 ASP A C 9
ATOM 11467 O O . ASP A 1 96 ? -3.611 3.272 -8.586 1.00 0.00 83 ASP A O 9
ATOM 11476 N N . GLU A 1 20 ? 9.838 -5.838 13.270 1.00 0.00 7 GLU A N 10
ATOM 11477 C CA . GLU A 1 20 ? 9.044 -6.326 14.384 1.00 0.00 7 GLU A CA 10
ATOM 11478 C C . GLU A 1 20 ? 8.291 -7.596 13.984 1.00 0.00 7 GLU A C 10
ATOM 11479 O O . GLU A 1 20 ? 8.405 -8.058 12.850 1.00 0.00 7 GLU A O 10
ATOM 11491 N N . LYS A 1 21 ? 7.538 -8.125 14.937 1.00 0.00 8 LYS A N 10
ATOM 11492 C CA . LYS A 1 21 ? 6.766 -9.332 14.698 1.00 0.00 8 LYS A CA 10
ATOM 11493 C C . LYS A 1 21 ? 5.725 -9.060 13.611 1.00 0.00 8 LYS A C 10
ATOM 11494 O O . LYS A 1 21 ? 5.164 -9.992 13.037 1.00 0.00 8 LYS A O 10
ATOM 11513 N N . GLU A 1 22 ? 5.498 -7.779 13.361 1.00 0.00 9 GLU A N 10
ATOM 11514 C CA . GLU A 1 22 ? 4.533 -7.373 12.353 1.00 0.00 9 GLU A CA 10
ATOM 11515 C C . GLU A 1 22 ? 5.120 -7.559 10.952 1.00 0.00 9 GLU A C 10
ATOM 11516 O O . GLU A 1 22 ? 4.433 -8.026 10.045 1.00 0.00 9 GLU A O 10
ATOM 11528 N N . GLU A 1 23 ? 6.383 -7.182 10.820 1.00 0.00 10 GLU A N 10
ATOM 11529 C CA . GLU A 1 23 ? 7.070 -7.302 9.545 1.00 0.00 10 GLU A CA 10
ATOM 11530 C C . GLU A 1 23 ? 7.321 -8.774 9.212 1.00 0.00 10 GLU A C 10
ATOM 11531 O O . GLU A 1 23 ? 7.204 -9.182 8.058 1.00 0.00 10 GLU A O 10
ATOM 11543 N N . LYS A 1 24 ? 7.660 -9.531 10.245 1.00 0.00 11 LYS A N 10
ATOM 11544 C CA . LYS A 1 24 ? 7.928 -10.949 10.077 1.00 0.00 11 LYS A CA 10
ATOM 11545 C C . LYS A 1 24 ? 6.664 -11.646 9.571 1.00 0.00 11 LYS A C 10
ATOM 11546 O O . LYS A 1 24 ? 6.741 -12.557 8.747 1.00 0.00 11 LYS A O 10
ATOM 11565 N N . ASP A 1 25 ? 5.530 -11.192 10.084 1.00 0.00 12 ASP A N 10
ATOM 11566 C CA . ASP A 1 25 ? 4.252 -11.761 9.694 1.00 0.00 12 ASP A CA 10
ATOM 11567 C C . ASP A 1 25 ? 4.030 -11.527 8.198 1.00 0.00 12 ASP A C 10
ATOM 11568 O O . ASP A 1 25 ? 3.577 -12.423 7.487 1.00 0.00 12 ASP A O 10
ATOM 11577 N N . PHE A 1 26 ? 4.358 -10.319 7.765 1.00 0.00 13 PHE A N 10
ATOM 11578 C CA . PHE A 1 26 ? 4.200 -9.957 6.367 1.00 0.00 13 PHE A CA 10
ATOM 11579 C C . PHE A 1 26 ? 5.177 -10.737 5.485 1.00 0.00 13 PHE A C 10
ATOM 11580 O O . PHE A 1 26 ? 4.772 -11.359 4.504 1.00 0.00 13 PHE A O 10
ATOM 11597 N N . ARG A 1 27 ? 6.445 -10.677 5.865 1.00 0.00 14 ARG A N 10
ATOM 11598 C CA . ARG A 1 27 ? 7.483 -11.370 5.121 1.00 0.00 14 ARG A CA 10
ATOM 11599 C C . ARG A 1 27 ? 7.200 -12.873 5.089 1.00 0.00 14 ARG A C 10
ATOM 11600 O O . ARG A 1 27 ? 7.592 -13.563 4.150 1.00 0.00 14 ARG A O 10
ATOM 11621 N N . LYS A 1 28 ? 6.521 -13.337 6.128 1.00 0.00 15 LYS A N 10
ATOM 11622 C CA . LYS A 1 28 ? 6.181 -14.746 6.232 1.00 0.00 15 LYS A CA 10
ATOM 11623 C C . LYS A 1 28 ? 5.431 -15.179 4.970 1.00 0.00 15 LYS A C 10
ATOM 11624 O O . LYS A 1 28 ? 5.872 -16.081 4.260 1.00 0.00 15 LYS A O 10
ATOM 11643 N N . LYS A 1 29 ? 4.310 -14.516 4.730 1.00 0.00 16 LYS A N 10
ATOM 11644 C CA . LYS A 1 29 ? 3.494 -14.820 3.566 1.00 0.00 16 LYS A CA 10
ATOM 11645 C C . LYS A 1 29 ? 4.034 -14.056 2.356 1.00 0.00 16 LYS A C 10
ATOM 11646 O O . LYS A 1 29 ? 3.932 -14.526 1.224 1.00 0.00 16 LYS A O 10
ATOM 11665 N N . PHE A 1 30 ? 4.598 -12.890 2.636 1.00 0.00 17 PHE A N 10
ATOM 11666 C CA . PHE A 1 30 ? 5.154 -12.056 1.584 1.00 0.00 17 PHE A CA 10
ATOM 11667 C C . PHE A 1 30 ? 6.605 -12.441 1.289 1.00 0.00 17 PHE A C 10
ATOM 11668 O O . PHE A 1 30 ? 7.404 -11.599 0.881 1.00 0.00 17 PHE A O 10
ATOM 11685 N N . LYS A 1 31 ? 6.903 -13.714 1.507 1.00 0.00 18 LYS A N 10
ATOM 11686 C CA . LYS A 1 31 ? 8.243 -14.220 1.269 1.00 0.00 18 LYS A CA 10
ATOM 11687 C C . LYS A 1 31 ? 8.850 -13.499 0.064 1.00 0.00 18 LYS A C 10
ATOM 11688 O O . LYS A 1 31 ? 9.933 -13.858 -0.398 1.00 0.00 18 LYS A O 10
ATOM 11707 N N . TYR A 1 32 ? 8.127 -12.495 -0.410 1.00 0.00 19 TYR A N 10
ATOM 11708 C CA . TYR A 1 32 ? 8.581 -11.721 -1.553 1.00 0.00 19 TYR A CA 10
ATOM 11709 C C . TYR A 1 32 ? 9.858 -10.947 -1.218 1.00 0.00 19 TYR A C 10
ATOM 11710 O O . TYR A 1 32 ? 9.875 -10.143 -0.287 1.00 0.00 19 TYR A O 10
ATOM 11728 N N . ASP A 1 33 ? 10.896 -11.217 -1.996 1.00 0.00 20 ASP A N 10
ATOM 11729 C CA . ASP A 1 33 ? 12.174 -10.556 -1.794 1.00 0.00 20 ASP A CA 10
ATOM 11730 C C . ASP A 1 33 ? 12.321 -9.418 -2.807 1.00 0.00 20 ASP A C 10
ATOM 11731 O O . ASP A 1 33 ? 12.697 -9.649 -3.955 1.00 0.00 20 ASP A O 10
ATOM 11740 N N . GLY A 1 34 ? 12.017 -8.215 -2.344 1.00 0.00 21 GLY A N 10
ATOM 11741 C CA . GLY A 1 34 ? 12.110 -7.041 -3.195 1.00 0.00 21 GLY A CA 10
ATOM 11742 C C . GLY A 1 34 ? 12.477 -5.799 -2.379 1.00 0.00 21 GLY A C 10
ATOM 11743 O O . GLY A 1 34 ? 12.831 -5.906 -1.206 1.00 0.00 21 GLY A O 10
ATOM 11747 N N . GLU A 1 35 ? 12.379 -4.651 -3.032 1.00 0.00 22 GLU A N 10
ATOM 11748 C CA . GLU A 1 35 ? 12.696 -3.391 -2.381 1.00 0.00 22 GLU A CA 10
ATOM 11749 C C . GLU A 1 35 ? 11.411 -2.649 -2.007 1.00 0.00 22 GLU A C 10
ATOM 11750 O O . GLU A 1 35 ? 10.869 -1.893 -2.812 1.00 0.00 22 GLU A O 10
ATOM 11762 N N . ILE A 1 36 ? 10.961 -2.890 -0.784 1.00 0.00 23 ILE A N 10
ATOM 11763 C CA . ILE A 1 36 ? 9.750 -2.254 -0.294 1.00 0.00 23 ILE A CA 10
ATOM 11764 C C . ILE A 1 36 ? 9.991 -0.750 -0.152 1.00 0.00 23 ILE A C 10
ATOM 11765 O O . ILE A 1 36 ? 10.713 -0.314 0.743 1.00 0.00 23 ILE A O 10
ATOM 11781 N N . ARG A 1 37 ? 9.372 0.003 -1.050 1.00 0.00 24 ARG A N 10
ATOM 11782 C CA . ARG A 1 37 ? 9.509 1.449 -1.036 1.00 0.00 24 ARG A CA 10
ATOM 11783 C C . ARG A 1 37 ? 8.292 2.105 -1.692 1.00 0.00 24 ARG A C 10
ATOM 11784 O O . ARG A 1 37 ? 8.053 1.925 -2.885 1.00 0.00 24 ARG A O 10
ATOM 11805 N N . VAL A 1 38 ? 7.554 2.851 -0.883 1.00 0.00 25 VAL A N 10
ATOM 11806 C CA . VAL A 1 38 ? 6.368 3.534 -1.369 1.00 0.00 25 VAL A CA 10
ATOM 11807 C C . VAL A 1 38 ? 6.780 4.612 -2.373 1.00 0.00 25 VAL A C 10
ATOM 11808 O O . VAL A 1 38 ? 7.204 5.699 -1.983 1.00 0.00 25 VAL A O 10
ATOM 11821 N N . LEU A 1 39 ? 6.642 4.274 -3.647 1.00 0.00 26 LEU A N 10
ATOM 11822 C CA . LEU A 1 39 ? 6.995 5.200 -4.709 1.00 0.00 26 LEU A CA 10
ATOM 11823 C C . LEU A 1 39 ? 5.760 6.012 -5.103 1.00 0.00 26 LEU A C 10
ATOM 11824 O O . LEU A 1 39 ? 5.829 7.234 -5.225 1.00 0.00 26 LEU A O 10
ATOM 11840 N N . TYR A 1 40 ? 4.658 5.300 -5.292 1.00 0.00 27 TYR A N 10
ATOM 11841 C CA . TYR A 1 40 ? 3.410 5.940 -5.670 1.00 0.00 27 TYR A CA 10
ATOM 11842 C C . TYR A 1 40 ? 2.286 5.563 -4.703 1.00 0.00 27 TYR A C 10
ATOM 11843 O O . TYR A 1 40 ? 1.581 4.578 -4.918 1.00 0.00 27 TYR A O 10
ATOM 11861 N N . SER A 1 41 ? 2.153 6.367 -3.658 1.00 0.00 28 SER A N 10
ATOM 11862 C CA . SER A 1 41 ? 1.126 6.130 -2.657 1.00 0.00 28 SER A CA 10
ATOM 11863 C C . SER A 1 41 ? -0.245 6.521 -3.211 1.00 0.00 28 SER A C 10
ATOM 11864 O O . SER A 1 41 ? -0.523 7.702 -3.413 1.00 0.00 28 SER A O 10
ATOM 11872 N N . THR A 1 42 ? -1.066 5.507 -3.441 1.00 0.00 29 THR A N 10
ATOM 11873 C CA . THR A 1 42 ? -2.402 5.731 -3.968 1.00 0.00 29 THR A CA 10
ATOM 11874 C C . THR A 1 42 ? -3.403 5.910 -2.825 1.00 0.00 29 THR A C 10
ATOM 11875 O O . THR A 1 42 ? -3.138 5.506 -1.694 1.00 0.00 29 THR A O 10
ATOM 11886 N N . LYS A 1 43 ? -4.532 6.518 -3.160 1.00 0.00 30 LYS A N 10
ATOM 11887 C CA . LYS A 1 43 ? -5.574 6.756 -2.175 1.00 0.00 30 LYS A CA 10
ATOM 11888 C C . LYS A 1 43 ? -6.699 5.739 -2.373 1.00 0.00 30 LYS A C 10
ATOM 11889 O O . LYS A 1 43 ? -7.088 5.451 -3.504 1.00 0.00 30 LYS A O 10
ATOM 11908 N N . VAL A 1 44 ? -7.190 5.222 -1.256 1.00 0.00 31 VAL A N 10
ATOM 11909 C CA . VAL A 1 44 ? -8.263 4.243 -1.293 1.00 0.00 31 VAL A CA 10
ATOM 11910 C C . VAL A 1 44 ? -9.563 4.933 -1.712 1.00 0.00 31 VAL A C 10
ATOM 11911 O O . VAL A 1 44 ? -9.804 6.083 -1.350 1.00 0.00 31 VAL A O 10
ATOM 11924 N N . THR A 1 45 ? -10.366 4.201 -2.470 1.00 0.00 32 THR A N 10
ATOM 11925 C CA . THR A 1 45 ? -11.635 4.727 -2.942 1.00 0.00 32 THR A CA 10
ATOM 11926 C C . THR A 1 45 ? -12.766 4.326 -1.993 1.00 0.00 32 THR A C 10
ATOM 11927 O O . THR A 1 45 ? -12.532 3.639 -1.000 1.00 0.00 32 THR A O 10
ATOM 11938 N N . THR A 1 46 ? -13.966 4.772 -2.332 1.00 0.00 33 THR A N 10
ATOM 11939 C CA . THR A 1 46 ? -15.134 4.467 -1.522 1.00 0.00 33 THR A CA 10
ATOM 11940 C C . THR A 1 46 ? -15.648 3.061 -1.835 1.00 0.00 33 THR A C 10
ATOM 11941 O O . THR A 1 46 ? -16.293 2.431 -0.998 1.00 0.00 33 THR A O 10
ATOM 11952 N N . SER A 1 47 ? -15.345 2.610 -3.044 1.00 0.00 34 SER A N 10
ATOM 11953 C CA . SER A 1 47 ? -15.768 1.290 -3.478 1.00 0.00 34 SER A CA 10
ATOM 11954 C C . SER A 1 47 ? -14.699 0.254 -3.124 1.00 0.00 34 SER A C 10
ATOM 11955 O O . SER A 1 47 ? -14.732 -0.871 -3.620 1.00 0.00 34 SER A O 10
ATOM 11963 N N . ILE A 1 48 ? -13.778 0.671 -2.268 1.00 0.00 35 ILE A N 10
ATOM 11964 C CA . ILE A 1 48 ? -12.701 -0.207 -1.842 1.00 0.00 35 ILE A CA 10
ATOM 11965 C C . ILE A 1 48 ? -13.270 -1.303 -0.938 1.00 0.00 35 ILE A C 10
ATOM 11966 O O . ILE A 1 48 ? -14.437 -1.252 -0.555 1.00 0.00 35 ILE A O 10
ATOM 11982 N N . THR A 1 49 ? -12.417 -2.267 -0.623 1.00 0.00 36 THR A N 10
ATOM 11983 C CA . THR A 1 49 ? -12.820 -3.373 0.229 1.00 0.00 36 THR A CA 10
ATOM 11984 C C . THR A 1 49 ? -13.053 -2.887 1.660 1.00 0.00 36 THR A C 10
ATOM 11985 O O . THR A 1 49 ? -12.130 -2.402 2.313 1.00 0.00 36 THR A O 10
ATOM 11996 N N . SER A 1 50 ? -14.292 -3.033 2.107 1.00 0.00 37 SER A N 10
ATOM 11997 C CA . SER A 1 50 ? -14.658 -2.614 3.449 1.00 0.00 37 SER A CA 10
ATOM 11998 C C . SER A 1 50 ? -15.149 -3.817 4.257 1.00 0.00 37 SER A C 10
ATOM 11999 O O . SER A 1 50 ? -15.028 -3.839 5.481 1.00 0.00 37 SER A O 10
ATOM 12007 N N . LYS A 1 51 ? -15.693 -4.789 3.539 1.00 0.00 38 LYS A N 10
ATOM 12008 C CA . LYS A 1 51 ? -16.203 -5.992 4.174 1.00 0.00 38 LYS A CA 10
ATOM 12009 C C . LYS A 1 51 ? -15.210 -7.136 3.961 1.00 0.00 38 LYS A C 10
ATOM 12010 O O . LYS A 1 51 ? -14.869 -7.850 4.903 1.00 0.00 38 LYS A O 10
ATOM 12029 N N . LYS A 1 52 ? -14.774 -7.275 2.717 1.00 0.00 39 LYS A N 10
ATOM 12030 C CA . LYS A 1 52 ? -13.827 -8.320 2.369 1.00 0.00 39 LYS A CA 10
ATOM 12031 C C . LYS A 1 52 ? -12.480 -8.023 3.031 1.00 0.00 39 LYS A C 10
ATOM 12032 O O . LYS A 1 52 ? -11.907 -6.954 2.827 1.00 0.00 39 LYS A O 10
ATOM 12051 N N . TRP A 1 53 ? -12.014 -8.988 3.809 1.00 0.00 40 TRP A N 10
ATOM 12052 C CA . TRP A 1 53 ? -10.745 -8.843 4.502 1.00 0.00 40 TRP A CA 10
ATOM 12053 C C . TRP A 1 53 ? -10.057 -10.210 4.520 1.00 0.00 40 TRP A C 10
ATOM 12054 O O . TRP A 1 53 ? -10.664 -11.209 4.904 1.00 0.00 40 TRP A O 10
ATOM 12075 N N . GLY A 1 54 ? -8.800 -10.210 4.101 1.00 0.00 41 GLY A N 10
ATOM 12076 C CA . GLY A 1 54 ? -8.024 -11.438 4.064 1.00 0.00 41 GLY A CA 10
ATOM 12077 C C . GLY A 1 54 ? -6.801 -11.340 4.978 1.00 0.00 41 GLY A C 10
ATOM 12078 O O . GLY A 1 54 ? -6.363 -10.243 5.321 1.00 0.00 41 GLY A O 10
ATOM 12082 N N . THR A 1 55 ? -6.283 -12.503 5.346 1.00 0.00 42 THR A N 10
ATOM 12083 C CA . THR A 1 55 ? -5.118 -12.563 6.213 1.00 0.00 42 THR A CA 10
ATOM 12084 C C . THR A 1 55 ? -3.957 -11.778 5.601 1.00 0.00 42 THR A C 10
ATOM 12085 O O . THR A 1 55 ? -3.183 -11.146 6.319 1.00 0.00 42 THR A O 10
ATOM 12096 N N . ARG A 1 56 ? -3.871 -11.842 4.281 1.00 0.00 43 ARG A N 10
ATOM 12097 C CA . ARG A 1 56 ? -2.817 -11.146 3.564 1.00 0.00 43 ARG A CA 10
ATOM 12098 C C . ARG A 1 56 ? -3.327 -9.800 3.045 1.00 0.00 43 ARG A C 10
ATOM 12099 O O . ARG A 1 56 ? -2.631 -9.113 2.300 1.00 0.00 43 ARG A O 10
ATOM 12120 N N . ASP A 1 57 ? -4.540 -9.464 3.459 1.00 0.00 44 ASP A N 10
ATOM 12121 C CA . ASP A 1 57 ? -5.152 -8.212 3.046 1.00 0.00 44 ASP A CA 10
ATOM 12122 C C . ASP A 1 57 ? -5.094 -7.214 4.204 1.00 0.00 44 ASP A C 10
ATOM 12123 O O . ASP A 1 57 ? -4.877 -7.600 5.351 1.00 0.00 44 ASP A O 10
ATOM 12132 N N . LEU A 1 58 ? -5.291 -5.949 3.863 1.00 0.00 45 LEU A N 10
ATOM 12133 C CA . LEU A 1 58 ? -5.263 -4.892 4.859 1.00 0.00 45 LEU A CA 10
ATOM 12134 C C . LEU A 1 58 ? -6.695 -4.561 5.286 1.00 0.00 45 LEU A C 10
ATOM 12135 O O . LEU A 1 58 ? -7.630 -4.710 4.500 1.00 0.00 45 LEU A O 10
ATOM 12151 N N . GLN A 1 59 ? -6.821 -4.119 6.528 1.00 0.00 46 GLN A N 10
ATOM 12152 C CA . GLN A 1 59 ? -8.123 -3.766 7.068 1.00 0.00 46 GLN A CA 10
ATOM 12153 C C . GLN A 1 59 ? -8.441 -2.300 6.770 1.00 0.00 46 GLN A C 10
ATOM 12154 O O . GLN A 1 59 ? -9.128 -1.640 7.548 1.00 0.00 46 GLN A O 10
ATOM 12168 N N . VAL A 1 60 ? -7.926 -1.833 5.642 1.00 0.00 47 VAL A N 10
ATOM 12169 C CA . VAL A 1 60 ? -8.147 -0.456 5.232 1.00 0.00 47 VAL A CA 10
ATOM 12170 C C . VAL A 1 60 ? -9.639 -0.240 4.972 1.00 0.00 47 VAL A C 10
ATOM 12171 O O . VAL A 1 60 ? -10.382 -1.198 4.765 1.00 0.00 47 VAL A O 10
ATOM 12184 N N . LYS A 1 61 ? -10.033 1.025 4.990 1.00 0.00 48 LYS A N 10
ATOM 12185 C CA . LYS A 1 61 ? -11.423 1.380 4.758 1.00 0.00 48 LYS A CA 10
ATOM 12186 C C . LYS A 1 61 ? -11.538 2.129 3.429 1.00 0.00 48 LYS A C 10
ATOM 12187 O O . LYS A 1 61 ? -10.559 2.695 2.944 1.00 0.00 48 LYS A O 10
ATOM 12206 N N . PRO A 1 62 ? -12.775 2.109 2.863 1.00 0.00 49 PRO A N 10
ATOM 12207 C CA . PRO A 1 62 ? -13.031 2.780 1.600 1.00 0.00 49 PRO A CA 10
ATOM 12208 C C . PRO A 1 62 ? -13.105 4.296 1.789 1.00 0.00 49 PRO A C 10
ATOM 12209 O O . PRO A 1 62 ? -13.889 4.787 2.600 1.00 0.00 49 PRO A O 10
ATOM 12220 N N . GLY A 1 63 ? -12.278 4.996 1.027 1.00 0.00 50 GLY A N 10
ATOM 12221 C CA . GLY A 1 63 ? -12.239 6.447 1.100 1.00 0.00 50 GLY A CA 10
ATOM 12222 C C . GLY A 1 63 ? -11.049 6.922 1.937 1.00 0.00 50 GLY A C 10
ATOM 12223 O O . GLY A 1 63 ? -10.981 8.090 2.318 1.00 0.00 50 GLY A O 10
ATOM 12227 N N . GLU A 1 64 ? -10.141 5.993 2.197 1.00 0.00 51 GLU A N 10
ATOM 12228 C CA . GLU A 1 64 ? -8.958 6.302 2.981 1.00 0.00 51 GLU A CA 10
ATOM 12229 C C . GLU A 1 64 ? -7.731 6.405 2.072 1.00 0.00 51 GLU A C 10
ATOM 12230 O O . GLU A 1 64 ? -7.805 6.089 0.886 1.00 0.00 51 GLU A O 10
ATOM 12242 N N . SER A 1 65 ? -6.632 6.849 2.664 1.00 0.00 52 SER A N 10
ATOM 12243 C CA . SER A 1 65 ? -5.391 6.998 1.922 1.00 0.00 52 SER A CA 10
ATOM 12244 C C . SER A 1 65 ? -4.259 6.263 2.643 1.00 0.00 52 SER A C 10
ATOM 12245 O O . SER A 1 65 ? -4.064 6.443 3.844 1.00 0.00 52 SER A O 10
ATOM 12253 N N . LEU A 1 66 ? -3.543 5.451 1.880 1.00 0.00 53 LEU A N 10
ATOM 12254 C CA . LEU A 1 66 ? -2.436 4.689 2.431 1.00 0.00 53 LEU A CA 10
ATOM 12255 C C . LEU A 1 66 ? -1.282 4.673 1.426 1.00 0.00 53 LEU A C 10
ATOM 12256 O O . LEU A 1 66 ? -1.466 5.018 0.260 1.00 0.00 53 LEU A O 10
ATOM 12272 N N . GLU A 1 67 ? -0.119 4.270 1.915 1.00 0.00 54 GLU A N 10
ATOM 12273 C CA . GLU A 1 67 ? 1.065 4.205 1.074 1.00 0.00 54 GLU A CA 10
ATOM 12274 C C . GLU A 1 67 ? 1.019 2.959 0.189 1.00 0.00 54 GLU A C 10
ATOM 12275 O O . GLU A 1 67 ? 0.708 1.867 0.663 1.00 0.00 54 GLU A O 10
ATOM 12287 N N . VAL A 1 68 ? 1.333 3.163 -1.082 1.00 0.00 55 VAL A N 10
ATOM 12288 C CA . VAL A 1 68 ? 1.331 2.069 -2.039 1.00 0.00 55 VAL A CA 10
ATOM 12289 C C . VAL A 1 68 ? 2.774 1.655 -2.336 1.00 0.00 55 VAL A C 10
ATOM 12290 O O . VAL A 1 68 ? 3.616 2.500 -2.636 1.00 0.00 55 VAL A O 10
ATOM 12303 N N . ILE A 1 69 ? 3.014 0.356 -2.242 1.00 0.00 56 ILE A N 10
ATOM 12304 C CA . ILE A 1 69 ? 4.341 -0.180 -2.498 1.00 0.00 56 ILE A CA 10
ATOM 12305 C C . ILE A 1 69 ? 4.452 -0.574 -3.972 1.00 0.00 56 ILE A C 10
ATOM 12306 O O . ILE A 1 69 ? 3.992 0.156 -4.849 1.00 0.00 56 ILE A O 10
ATOM 12322 N N . GLN A 1 70 ? 5.065 -1.726 -4.199 1.00 0.00 57 GLN A N 10
ATOM 12323 C CA . GLN A 1 70 ? 5.242 -2.225 -5.552 1.00 0.00 57 GLN A CA 10
ATOM 12324 C C . GLN A 1 70 ? 4.115 -3.195 -5.912 1.00 0.00 57 GLN A C 10
ATOM 12325 O O . GLN A 1 70 ? 3.488 -3.779 -5.030 1.00 0.00 57 GLN A O 10
ATOM 12339 N N . THR A 1 71 ? 3.891 -3.337 -7.210 1.00 0.00 58 THR A N 10
ATOM 12340 C CA . THR A 1 71 ? 2.850 -4.226 -7.698 1.00 0.00 58 THR A CA 10
ATOM 12341 C C . THR A 1 71 ? 3.213 -5.683 -7.405 1.00 0.00 58 THR A C 10
ATOM 12342 O O . THR A 1 71 ? 4.281 -6.151 -7.795 1.00 0.00 58 THR A O 10
ATOM 12353 N N . THR A 1 72 ? 2.302 -6.359 -6.719 1.00 0.00 59 THR A N 10
ATOM 12354 C CA . THR A 1 72 ? 2.513 -7.753 -6.369 1.00 0.00 59 THR A CA 10
ATOM 12355 C C . THR A 1 72 ? 2.783 -8.584 -7.625 1.00 0.00 59 THR A C 10
ATOM 12356 O O . THR A 1 72 ? 3.921 -8.973 -7.883 1.00 0.00 59 THR A O 10
ATOM 12367 N N . ASP A 1 73 ? 1.718 -8.831 -8.373 1.00 0.00 60 ASP A N 10
ATOM 12368 C CA . ASP A 1 73 ? 1.826 -9.608 -9.596 1.00 0.00 60 ASP A CA 10
ATOM 12369 C C . ASP A 1 73 ? 1.717 -8.672 -10.801 1.00 0.00 60 ASP A C 10
ATOM 12370 O O . ASP A 1 73 ? 2.721 -8.135 -11.267 1.00 0.00 60 ASP A O 10
ATOM 12379 N N . ASP A 1 74 ? 0.490 -8.505 -11.271 1.00 0.00 61 ASP A N 10
ATOM 12380 C CA . ASP A 1 74 ? 0.236 -7.643 -12.414 1.00 0.00 61 ASP A CA 10
ATOM 12381 C C . ASP A 1 74 ? -0.679 -6.494 -11.987 1.00 0.00 61 ASP A C 10
ATOM 12382 O O . ASP A 1 74 ? -0.327 -5.326 -12.140 1.00 0.00 61 ASP A O 10
ATOM 12391 N N . THR A 1 75 ? -1.836 -6.866 -11.460 1.00 0.00 62 THR A N 10
ATOM 12392 C CA . THR A 1 75 ? -2.805 -5.881 -11.010 1.00 0.00 62 THR A CA 10
ATOM 12393 C C . THR A 1 75 ? -3.031 -6.005 -9.501 1.00 0.00 62 THR A C 10
ATOM 12394 O O . THR A 1 75 ? -4.103 -6.417 -9.062 1.00 0.00 62 THR A O 10
ATOM 12405 N N . LYS A 1 76 ? -2.002 -5.641 -8.750 1.00 0.00 63 LYS A N 10
ATOM 12406 C CA . LYS A 1 76 ? -2.075 -5.707 -7.300 1.00 0.00 63 LYS A CA 10
ATOM 12407 C C . LYS A 1 76 ? -1.034 -4.760 -6.698 1.00 0.00 63 LYS A C 10
ATOM 12408 O O . LYS A 1 76 ? 0.136 -4.798 -7.076 1.00 0.00 63 LYS A O 10
ATOM 12427 N N . VAL A 1 77 ? -1.498 -3.933 -5.773 1.00 0.00 64 VAL A N 10
ATOM 12428 C CA . VAL A 1 77 ? -0.622 -2.979 -5.115 1.00 0.00 64 VAL A CA 10
ATOM 12429 C C . VAL A 1 77 ? -0.647 -3.225 -3.606 1.00 0.00 64 VAL A C 10
ATOM 12430 O O . VAL A 1 77 ? -1.715 -3.252 -2.995 1.00 0.00 64 VAL A O 10
ATOM 12443 N N . LEU A 1 78 ? 0.541 -3.400 -3.047 1.00 0.00 65 LEU A N 10
ATOM 12444 C CA . LEU A 1 78 ? 0.669 -3.644 -1.620 1.00 0.00 65 LEU A CA 10
ATOM 12445 C C . LEU A 1 78 ? 0.800 -2.307 -0.888 1.00 0.00 65 LEU A C 10
ATOM 12446 O O . LEU A 1 78 ? 1.719 -1.535 -1.158 1.00 0.00 65 LEU A O 10
ATOM 12462 N N . CYS A 1 79 ? -0.133 -2.073 0.023 1.00 0.00 66 CYS A N 10
ATOM 12463 C CA . CYS A 1 79 ? -0.133 -0.842 0.796 1.00 0.00 66 CYS A CA 10
ATOM 12464 C C . CYS A 1 79 ? 0.692 -1.071 2.064 1.00 0.00 66 CYS A C 10
ATOM 12465 O O . CYS A 1 79 ? 0.886 -2.210 2.485 1.00 0.00 66 CYS A O 10
ATOM 12473 N N . ARG A 1 80 ? 1.155 0.030 2.637 1.00 0.00 67 ARG A N 10
ATOM 12474 C CA . ARG A 1 80 ? 1.954 -0.036 3.848 1.00 0.00 67 ARG A CA 10
ATOM 12475 C C . ARG A 1 80 ? 1.471 1.004 4.861 1.00 0.00 67 ARG A C 10
ATOM 12476 O O . ARG A 1 80 ? 1.085 2.110 4.484 1.00 0.00 67 ARG A O 10
ATOM 12497 N N . ASN A 1 81 ? 1.507 0.613 6.126 1.00 0.00 68 ASN A N 10
ATOM 12498 C CA . ASN A 1 81 ? 1.078 1.498 7.195 1.00 0.00 68 ASN A CA 10
ATOM 12499 C C . ASN A 1 81 ? 2.237 1.714 8.170 1.00 0.00 68 ASN A C 10
ATOM 12500 O O . ASN A 1 81 ? 3.002 0.790 8.444 1.00 0.00 68 ASN A O 10
ATOM 12511 N N . GLU A 1 82 ? 2.330 2.938 8.667 1.00 0.00 69 GLU A N 10
ATOM 12512 C CA . GLU A 1 82 ? 3.384 3.287 9.606 1.00 0.00 69 GLU A CA 10
ATOM 12513 C C . GLU A 1 82 ? 3.328 2.370 10.830 1.00 0.00 69 GLU A C 10
ATOM 12514 O O . GLU A 1 82 ? 4.240 2.377 11.656 1.00 0.00 69 GLU A O 10
ATOM 12526 N N . GLU A 1 83 ? 2.250 1.605 10.908 1.00 0.00 70 GLU A N 10
ATOM 12527 C CA . GLU A 1 83 ? 2.064 0.685 12.017 1.00 0.00 70 GLU A CA 10
ATOM 12528 C C . GLU A 1 83 ? 3.193 -0.347 12.047 1.00 0.00 70 GLU A C 10
ATOM 12529 O O . GLU A 1 83 ? 3.318 -1.108 13.005 1.00 0.00 70 GLU A O 10
ATOM 12541 N N . GLY A 1 84 ? 3.988 -0.338 10.987 1.00 0.00 71 GLY A N 10
ATOM 12542 C CA . GLY A 1 84 ? 5.103 -1.263 10.879 1.00 0.00 71 GLY A CA 10
ATOM 12543 C C . GLY A 1 84 ? 4.652 -2.600 10.287 1.00 0.00 71 GLY A C 10
ATOM 12544 O O . GLY A 1 84 ? 5.377 -3.590 10.358 1.00 0.00 71 GLY A O 10
ATOM 12548 N N . LYS A 1 85 ? 3.456 -2.584 9.717 1.00 0.00 72 LYS A N 10
ATOM 12549 C CA . LYS A 1 85 ? 2.899 -3.783 9.113 1.00 0.00 72 LYS A CA 10
ATOM 12550 C C . LYS A 1 85 ? 2.522 -3.488 7.660 1.00 0.00 72 LYS A C 10
ATOM 12551 O O . LYS A 1 85 ? 2.301 -2.335 7.293 1.00 0.00 72 LYS A O 10
ATOM 12570 N N . TYR A 1 86 ? 2.461 -4.551 6.871 1.00 0.00 73 TYR A N 10
ATOM 12571 C CA . TYR A 1 86 ? 2.115 -4.421 5.466 1.00 0.00 73 TYR A CA 10
ATOM 12572 C C . TYR A 1 86 ? 0.846 -5.210 5.138 1.00 0.00 73 TYR A C 10
ATOM 12573 O O . TYR A 1 86 ? 0.402 -6.036 5.934 1.00 0.00 73 TYR A O 10
ATOM 12591 N N . GLY A 1 87 ? 0.297 -4.926 3.966 1.00 0.00 74 GLY A N 10
ATOM 12592 C CA . GLY A 1 87 ? -0.913 -5.598 3.524 1.00 0.00 74 GLY A CA 10
ATOM 12593 C C . GLY A 1 87 ? -1.048 -5.539 2.001 1.00 0.00 74 GLY A C 10
ATOM 12594 O O . GLY A 1 87 ? -0.450 -4.681 1.354 1.00 0.00 74 GLY A O 10
ATOM 12598 N N . TYR A 1 88 ? -1.837 -6.463 1.473 1.00 0.00 75 TYR A N 10
ATOM 12599 C CA . TYR A 1 88 ? -2.057 -6.527 0.038 1.00 0.00 75 TYR A CA 10
ATOM 12600 C C . TYR A 1 88 ? -3.437 -5.977 -0.330 1.00 0.00 75 TYR A C 10
ATOM 12601 O O . TYR A 1 88 ? -4.354 -5.993 0.490 1.00 0.00 75 TYR A O 10
ATOM 12619 N N . VAL A 1 89 ? -3.541 -5.504 -1.563 1.00 0.00 76 VAL A N 10
ATOM 12620 C CA . VAL A 1 89 ? -4.793 -4.950 -2.049 1.00 0.00 76 VAL A CA 10
ATOM 12621 C C . VAL A 1 89 ? -5.010 -5.387 -3.499 1.00 0.00 76 VAL A C 10
ATOM 12622 O O . VAL A 1 89 ? -4.149 -5.173 -4.351 1.00 0.00 76 VAL A O 10
ATOM 12635 N N . LEU A 1 90 ? -6.165 -5.992 -3.735 1.00 0.00 77 LEU A N 10
ATOM 12636 C CA . LEU A 1 90 ? -6.506 -6.460 -5.067 1.00 0.00 77 LEU A CA 10
ATOM 12637 C C . LEU A 1 90 ? -6.934 -5.270 -5.928 1.00 0.00 77 LEU A C 10
ATOM 12638 O O . LEU A 1 90 ? -7.571 -4.341 -5.436 1.00 0.00 77 LEU A O 10
ATOM 12654 N N . ARG A 1 91 ? -6.565 -5.337 -7.199 1.00 0.00 78 ARG A N 10
ATOM 12655 C CA . ARG A 1 91 ? -6.902 -4.276 -8.133 1.00 0.00 78 ARG A CA 10
ATOM 12656 C C . ARG A 1 91 ? -8.417 -4.063 -8.170 1.00 0.00 78 ARG A C 10
ATOM 12657 O O . ARG A 1 91 ? -8.887 -2.988 -8.537 1.00 0.00 78 ARG A O 10
ATOM 12678 N N . SER A 1 92 ? -9.139 -5.105 -7.784 1.00 0.00 79 SER A N 10
ATOM 12679 C CA . SER A 1 92 ? -10.590 -5.046 -7.768 1.00 0.00 79 SER A CA 10
ATOM 12680 C C . SER A 1 92 ? -11.054 -3.783 -7.040 1.00 0.00 79 SER A C 10
ATOM 12681 O O . SER A 1 92 ? -11.743 -2.945 -7.621 1.00 0.00 79 SER A O 10
ATOM 12689 N N . TYR A 1 93 ? -10.658 -3.685 -5.780 1.00 0.00 80 TYR A N 10
ATOM 12690 C CA . TYR A 1 93 ? -11.025 -2.538 -4.966 1.00 0.00 80 TYR A CA 10
ATOM 12691 C C . TYR A 1 93 ? -9.783 -1.766 -4.516 1.00 0.00 80 TYR A C 10
ATOM 12692 O O . TYR A 1 93 ? -9.328 -1.921 -3.384 1.00 0.00 80 TYR A O 10
ATOM 12710 N N . LEU A 1 94 ? -9.270 -0.951 -5.425 1.00 0.00 81 LEU A N 10
ATOM 12711 C CA . LEU A 1 94 ? -8.090 -0.154 -5.136 1.00 0.00 81 LEU A CA 10
ATOM 12712 C C . LEU A 1 94 ? -7.944 0.938 -6.198 1.00 0.00 81 LEU A C 10
ATOM 12713 O O . LEU A 1 94 ? -8.186 0.696 -7.379 1.00 0.00 81 LEU A O 10
ATOM 12729 N N . ALA A 1 95 ? -7.548 2.116 -5.739 1.00 0.00 82 ALA A N 10
ATOM 12730 C CA . ALA A 1 95 ? -7.367 3.246 -6.634 1.00 0.00 82 ALA A CA 10
ATOM 12731 C C . ALA A 1 95 ? -6.423 2.844 -7.769 1.00 0.00 82 ALA A C 10
ATOM 12732 O O . ALA A 1 95 ? -5.823 1.771 -7.733 1.00 0.00 82 ALA A O 10
ATOM 12739 N N . ASP A 1 96 ? -6.319 3.729 -8.751 1.00 0.00 83 ASP A N 10
ATOM 12740 C CA . ASP A 1 96 ? -5.458 3.480 -9.894 1.00 0.00 83 ASP A CA 10
ATOM 12741 C C . ASP A 1 96 ? -4.034 3.209 -9.405 1.00 0.00 83 ASP A C 10
ATOM 12742 O O . ASP A 1 96 ? -3.550 3.876 -8.492 1.00 0.00 83 ASP A O 10
ATOM 12751 N N . GLU A 1 20 ? 9.354 -3.580 12.184 1.00 0.00 7 GLU A N 11
ATOM 12752 C CA . GLU A 1 20 ? 9.423 -4.194 13.499 1.00 0.00 7 GLU A CA 11
ATOM 12753 C C . GLU A 1 20 ? 9.189 -5.703 13.392 1.00 0.00 7 GLU A C 11
ATOM 12754 O O . GLU A 1 20 ? 9.397 -6.294 12.334 1.00 0.00 7 GLU A O 11
ATOM 12766 N N . LYS A 1 21 ? 8.758 -6.282 14.503 1.00 0.00 8 LYS A N 11
ATOM 12767 C CA . LYS A 1 21 ? 8.494 -7.710 14.548 1.00 0.00 8 LYS A CA 11
ATOM 12768 C C . LYS A 1 21 ? 7.304 -8.033 13.642 1.00 0.00 8 LYS A C 11
ATOM 12769 O O . LYS A 1 21 ? 7.166 -9.161 13.171 1.00 0.00 8 LYS A O 11
ATOM 12788 N N . GLU A 1 22 ? 6.475 -7.022 13.425 1.00 0.00 9 GLU A N 11
ATOM 12789 C CA . GLU A 1 22 ? 5.302 -7.184 12.584 1.00 0.00 9 GLU A CA 11
ATOM 12790 C C . GLU A 1 22 ? 5.718 -7.539 11.155 1.00 0.00 9 GLU A C 11
ATOM 12791 O O . GLU A 1 22 ? 4.968 -8.192 10.430 1.00 0.00 9 GLU A O 11
ATOM 12803 N N . GLU A 1 23 ? 6.912 -7.094 10.792 1.00 0.00 10 GLU A N 11
ATOM 12804 C CA . GLU A 1 23 ? 7.437 -7.356 9.463 1.00 0.00 10 GLU A CA 11
ATOM 12805 C C . GLU A 1 23 ? 7.627 -8.860 9.255 1.00 0.00 10 GLU A C 11
ATOM 12806 O O . GLU A 1 23 ? 7.496 -9.358 8.138 1.00 0.00 10 GLU A O 11
ATOM 12818 N N . LYS A 1 24 ? 7.933 -9.542 10.349 1.00 0.00 11 LYS A N 11
ATOM 12819 C CA . LYS A 1 24 ? 8.143 -10.979 10.301 1.00 0.00 11 LYS A CA 11
ATOM 12820 C C . LYS A 1 24 ? 6.858 -11.662 9.828 1.00 0.00 11 LYS A C 11
ATOM 12821 O O . LYS A 1 24 ? 6.908 -12.710 9.186 1.00 0.00 11 LYS A O 11
ATOM 12840 N N . ASP A 1 25 ? 5.737 -11.040 10.163 1.00 0.00 12 ASP A N 11
ATOM 12841 C CA . ASP A 1 25 ? 4.441 -11.575 9.781 1.00 0.00 12 ASP A CA 11
ATOM 12842 C C . ASP A 1 25 ? 4.213 -11.328 8.288 1.00 0.00 12 ASP A C 11
ATOM 12843 O O . ASP A 1 25 ? 3.750 -12.215 7.573 1.00 0.00 12 ASP A O 11
ATOM 12852 N N . PHE A 1 26 ? 4.549 -10.119 7.863 1.00 0.00 13 PHE A N 11
ATOM 12853 C CA . PHE A 1 26 ? 4.386 -9.745 6.468 1.00 0.00 13 PHE A CA 11
ATOM 12854 C C . PHE A 1 26 ? 5.357 -10.521 5.575 1.00 0.00 13 PHE A C 11
ATOM 12855 O O . PHE A 1 26 ? 4.946 -11.132 4.590 1.00 0.00 13 PHE A O 11
ATOM 12872 N N . ARG A 1 27 ? 6.626 -10.471 5.952 1.00 0.00 14 ARG A N 11
ATOM 12873 C CA . ARG A 1 27 ? 7.658 -11.162 5.198 1.00 0.00 14 ARG A CA 11
ATOM 12874 C C . ARG A 1 27 ? 7.375 -12.665 5.165 1.00 0.00 14 ARG A C 11
ATOM 12875 O O . ARG A 1 27 ? 7.763 -13.352 4.221 1.00 0.00 14 ARG A O 11
ATOM 12896 N N . LYS A 1 28 ? 6.702 -13.132 6.206 1.00 0.00 15 LYS A N 11
ATOM 12897 C CA . LYS A 1 28 ? 6.362 -14.541 6.308 1.00 0.00 15 LYS A CA 11
ATOM 12898 C C . LYS A 1 28 ? 5.611 -14.972 5.047 1.00 0.00 15 LYS A C 11
ATOM 12899 O O . LYS A 1 28 ? 6.056 -15.868 4.331 1.00 0.00 15 LYS A O 11
ATOM 12918 N N . LYS A 1 29 ? 4.485 -14.314 4.813 1.00 0.00 16 LYS A N 11
ATOM 12919 C CA . LYS A 1 29 ? 3.668 -14.618 3.651 1.00 0.00 16 LYS A CA 11
ATOM 12920 C C . LYS A 1 29 ? 4.207 -13.855 2.440 1.00 0.00 16 LYS A C 11
ATOM 12921 O O . LYS A 1 29 ? 4.126 -14.337 1.311 1.00 0.00 16 LYS A O 11
ATOM 12940 N N . PHE A 1 30 ? 4.745 -12.676 2.715 1.00 0.00 17 PHE A N 11
ATOM 12941 C CA . PHE A 1 30 ? 5.297 -11.841 1.662 1.00 0.00 17 PHE A CA 11
ATOM 12942 C C . PHE A 1 30 ? 6.764 -12.188 1.400 1.00 0.00 17 PHE A C 11
ATOM 12943 O O . PHE A 1 30 ? 7.544 -11.331 0.985 1.00 0.00 17 PHE A O 11
ATOM 12960 N N . LYS A 1 31 ? 7.096 -13.445 1.652 1.00 0.00 18 LYS A N 11
ATOM 12961 C CA . LYS A 1 31 ? 8.455 -13.916 1.449 1.00 0.00 18 LYS A CA 11
ATOM 12962 C C . LYS A 1 31 ? 9.060 -13.205 0.237 1.00 0.00 18 LYS A C 11
ATOM 12963 O O . LYS A 1 31 ? 10.161 -13.540 -0.198 1.00 0.00 18 LYS A O 11
ATOM 12982 N N . TYR A 1 32 ? 8.315 -12.236 -0.274 1.00 0.00 19 TYR A N 11
ATOM 12983 C CA . TYR A 1 32 ? 8.764 -11.474 -1.426 1.00 0.00 19 TYR A CA 11
ATOM 12984 C C . TYR A 1 32 ? 10.019 -10.664 -1.093 1.00 0.00 19 TYR A C 11
ATOM 12985 O O . TYR A 1 32 ? 10.005 -9.837 -0.184 1.00 0.00 19 TYR A O 11
ATOM 13003 N N . ASP A 1 33 ? 11.075 -10.931 -1.848 1.00 0.00 20 ASP A N 11
ATOM 13004 C CA . ASP A 1 33 ? 12.335 -10.238 -1.645 1.00 0.00 20 ASP A CA 11
ATOM 13005 C C . ASP A 1 33 ? 12.466 -9.115 -2.675 1.00 0.00 20 ASP A C 11
ATOM 13006 O O . ASP A 1 33 ? 12.863 -9.356 -3.814 1.00 0.00 20 ASP A O 11
ATOM 13015 N N . GLY A 1 34 ? 12.125 -7.911 -2.239 1.00 0.00 21 GLY A N 11
ATOM 13016 C CA . GLY A 1 34 ? 12.200 -6.750 -3.109 1.00 0.00 21 GLY A CA 11
ATOM 13017 C C . GLY A 1 34 ? 12.525 -5.486 -2.310 1.00 0.00 21 GLY A C 11
ATOM 13018 O O . GLY A 1 34 ? 12.868 -5.563 -1.132 1.00 0.00 21 GLY A O 11
ATOM 13022 N N . GLU A 1 35 ? 12.404 -4.351 -2.984 1.00 0.00 22 GLU A N 11
ATOM 13023 C CA . GLU A 1 35 ? 12.681 -3.073 -2.352 1.00 0.00 22 GLU A CA 11
ATOM 13024 C C . GLU A 1 35 ? 11.373 -2.362 -1.998 1.00 0.00 22 GLU A C 11
ATOM 13025 O O . GLU A 1 35 ? 10.811 -1.641 -2.821 1.00 0.00 22 GLU A O 11
ATOM 13037 N N . ILE A 1 36 ? 10.925 -2.591 -0.772 1.00 0.00 23 ILE A N 11
ATOM 13038 C CA . ILE A 1 36 ? 9.694 -1.981 -0.299 1.00 0.00 23 ILE A CA 11
ATOM 13039 C C . ILE A 1 36 ? 9.891 -0.468 -0.181 1.00 0.00 23 ILE A C 11
ATOM 13040 O O . ILE A 1 36 ? 10.598 0.001 0.710 1.00 0.00 23 ILE A O 11
ATOM 13056 N N . ARG A 1 37 ? 9.254 0.252 -1.092 1.00 0.00 24 ARG A N 11
ATOM 13057 C CA . ARG A 1 37 ? 9.351 1.702 -1.101 1.00 0.00 24 ARG A CA 11
ATOM 13058 C C . ARG A 1 37 ? 8.114 2.312 -1.763 1.00 0.00 24 ARG A C 11
ATOM 13059 O O . ARG A 1 37 ? 7.867 2.093 -2.948 1.00 0.00 24 ARG A O 11
ATOM 13080 N N . VAL A 1 38 ? 7.368 3.066 -0.968 1.00 0.00 25 VAL A N 11
ATOM 13081 C CA . VAL A 1 38 ? 6.163 3.709 -1.461 1.00 0.00 25 VAL A CA 11
ATOM 13082 C C . VAL A 1 38 ? 6.540 4.744 -2.523 1.00 0.00 25 VAL A C 11
ATOM 13083 O O . VAL A 1 38 ? 6.941 5.859 -2.193 1.00 0.00 25 VAL A O 11
ATOM 13096 N N . LEU A 1 39 ? 6.399 4.338 -3.776 1.00 0.00 26 LEU A N 11
ATOM 13097 C CA . LEU A 1 39 ? 6.720 5.216 -4.888 1.00 0.00 26 LEU A CA 11
ATOM 13098 C C . LEU A 1 39 ? 5.468 5.995 -5.296 1.00 0.00 26 LEU A C 11
ATOM 13099 O O . LEU A 1 39 ? 5.516 7.214 -5.456 1.00 0.00 26 LEU A O 11
ATOM 13115 N N . TYR A 1 40 ? 4.377 5.260 -5.450 1.00 0.00 27 TYR A N 11
ATOM 13116 C CA . TYR A 1 40 ? 3.114 5.867 -5.836 1.00 0.00 27 TYR A CA 11
ATOM 13117 C C . TYR A 1 40 ? 1.996 5.467 -4.870 1.00 0.00 27 TYR A C 11
ATOM 13118 O O . TYR A 1 40 ? 1.260 4.516 -5.127 1.00 0.00 27 TYR A O 11
ATOM 13136 N N . SER A 1 41 ? 1.905 6.214 -3.779 1.00 0.00 28 SER A N 11
ATOM 13137 C CA . SER A 1 41 ? 0.890 5.949 -2.774 1.00 0.00 28 SER A CA 11
ATOM 13138 C C . SER A 1 41 ? -0.485 6.372 -3.295 1.00 0.00 28 SER A C 11
ATOM 13139 O O . SER A 1 41 ? -0.754 7.562 -3.453 1.00 0.00 28 SER A O 11
ATOM 13147 N N . THR A 1 42 ? -1.319 5.374 -3.548 1.00 0.00 29 THR A N 11
ATOM 13148 C CA . THR A 1 42 ? -2.659 5.627 -4.049 1.00 0.00 29 THR A CA 11
ATOM 13149 C C . THR A 1 42 ? -3.618 5.903 -2.889 1.00 0.00 29 THR A C 11
ATOM 13150 O O . THR A 1 42 ? -3.326 5.564 -1.743 1.00 0.00 29 THR A O 11
ATOM 13161 N N . LYS A 1 43 ? -4.743 6.516 -3.226 1.00 0.00 30 LYS A N 11
ATOM 13162 C CA . LYS A 1 43 ? -5.747 6.841 -2.227 1.00 0.00 30 LYS A CA 11
ATOM 13163 C C . LYS A 1 43 ? -6.875 5.809 -2.288 1.00 0.00 30 LYS A C 11
ATOM 13164 O O . LYS A 1 43 ? -7.320 5.435 -3.372 1.00 0.00 30 LYS A O 11
ATOM 13183 N N . VAL A 1 44 ? -7.303 5.378 -1.111 1.00 0.00 31 VAL A N 11
ATOM 13184 C CA . VAL A 1 44 ? -8.371 4.396 -1.017 1.00 0.00 31 VAL A CA 11
ATOM 13185 C C . VAL A 1 44 ? -9.704 5.065 -1.356 1.00 0.00 31 VAL A C 11
ATOM 13186 O O . VAL A 1 44 ? -10.124 6.001 -0.677 1.00 0.00 31 VAL A O 11
ATOM 13199 N N . THR A 1 45 ? -10.334 4.558 -2.406 1.00 0.00 32 THR A N 11
ATOM 13200 C CA . THR A 1 45 ? -11.611 5.094 -2.843 1.00 0.00 32 THR A CA 11
ATOM 13201 C C . THR A 1 45 ? -12.740 4.586 -1.943 1.00 0.00 32 THR A C 11
ATOM 13202 O O . THR A 1 45 ? -12.499 3.814 -1.016 1.00 0.00 32 THR A O 11
ATOM 13213 N N . THR A 1 46 ? -13.946 5.040 -2.248 1.00 0.00 33 THR A N 11
ATOM 13214 C CA . THR A 1 46 ? -15.112 4.641 -1.478 1.00 0.00 33 THR A CA 11
ATOM 13215 C C . THR A 1 46 ? -15.591 3.255 -1.915 1.00 0.00 33 THR A C 11
ATOM 13216 O O . THR A 1 46 ? -16.431 2.647 -1.253 1.00 0.00 33 THR A O 11
ATOM 13227 N N . SER A 1 47 ? -15.036 2.796 -3.028 1.00 0.00 34 SER A N 11
ATOM 13228 C CA . SER A 1 47 ? -15.396 1.493 -3.561 1.00 0.00 34 SER A CA 11
ATOM 13229 C C . SER A 1 47 ? -14.340 0.458 -3.170 1.00 0.00 34 SER A C 11
ATOM 13230 O O . SER A 1 47 ? -14.317 -0.646 -3.712 1.00 0.00 34 SER A O 11
ATOM 13238 N N . ILE A 1 48 ? -13.491 0.851 -2.231 1.00 0.00 35 ILE A N 11
ATOM 13239 C CA . ILE A 1 48 ? -12.435 -0.030 -1.761 1.00 0.00 35 ILE A CA 11
ATOM 13240 C C . ILE A 1 48 ? -13.051 -1.163 -0.938 1.00 0.00 35 ILE A C 11
ATOM 13241 O O . ILE A 1 48 ? -14.243 -1.139 -0.635 1.00 0.00 35 ILE A O 11
ATOM 13257 N N . THR A 1 49 ? -12.211 -2.130 -0.599 1.00 0.00 36 THR A N 11
ATOM 13258 C CA . THR A 1 49 ? -12.657 -3.270 0.183 1.00 0.00 36 THR A CA 11
ATOM 13259 C C . THR A 1 49 ? -12.975 -2.841 1.617 1.00 0.00 36 THR A C 11
ATOM 13260 O O . THR A 1 49 ? -12.093 -2.385 2.342 1.00 0.00 36 THR A O 11
ATOM 13271 N N . SER A 1 50 ? -14.238 -3.004 1.983 1.00 0.00 37 SER A N 11
ATOM 13272 C CA . SER A 1 50 ? -14.684 -2.639 3.317 1.00 0.00 37 SER A CA 11
ATOM 13273 C C . SER A 1 50 ? -15.229 -3.872 4.041 1.00 0.00 37 SER A C 11
ATOM 13274 O O . SER A 1 50 ? -15.181 -3.947 5.268 1.00 0.00 37 SER A O 11
ATOM 13282 N N . LYS A 1 51 ? -15.736 -4.807 3.251 1.00 0.00 38 LYS A N 11
ATOM 13283 C CA . LYS A 1 51 ? -16.290 -6.032 3.802 1.00 0.00 38 LYS A CA 11
ATOM 13284 C C . LYS A 1 51 ? -15.293 -7.174 3.598 1.00 0.00 38 LYS A C 11
ATOM 13285 O O . LYS A 1 51 ? -14.996 -7.918 4.532 1.00 0.00 38 LYS A O 11
ATOM 13304 N N . LYS A 1 52 ? -14.803 -7.278 2.372 1.00 0.00 39 LYS A N 11
ATOM 13305 C CA . LYS A 1 52 ? -13.845 -8.317 2.034 1.00 0.00 39 LYS A CA 11
ATOM 13306 C C . LYS A 1 52 ? -12.524 -8.041 2.753 1.00 0.00 39 LYS A C 11
ATOM 13307 O O . LYS A 1 52 ? -11.947 -6.964 2.608 1.00 0.00 39 LYS A O 11
ATOM 13326 N N . TRP A 1 53 ? -12.082 -9.031 3.513 1.00 0.00 40 TRP A N 11
ATOM 13327 C CA . TRP A 1 53 ? -10.839 -8.908 4.256 1.00 0.00 40 TRP A CA 11
ATOM 13328 C C . TRP A 1 53 ? -10.150 -10.274 4.255 1.00 0.00 40 TRP A C 11
ATOM 13329 O O . TRP A 1 53 ? -10.782 -11.292 4.532 1.00 0.00 40 TRP A O 11
ATOM 13350 N N . GLY A 1 54 ? -8.863 -10.252 3.939 1.00 0.00 41 GLY A N 11
ATOM 13351 C CA . GLY A 1 54 ? -8.082 -11.476 3.899 1.00 0.00 41 GLY A CA 11
ATOM 13352 C C . GLY A 1 54 ? -6.926 -11.423 4.900 1.00 0.00 41 GLY A C 11
ATOM 13353 O O . GLY A 1 54 ? -6.510 -10.343 5.316 1.00 0.00 41 GLY A O 11
ATOM 13357 N N . THR A 1 55 ? -6.442 -12.603 5.259 1.00 0.00 42 THR A N 11
ATOM 13358 C CA . THR A 1 55 ? -5.343 -12.704 6.204 1.00 0.00 42 THR A CA 11
ATOM 13359 C C . THR A 1 55 ? -4.137 -11.903 5.708 1.00 0.00 42 THR A C 11
ATOM 13360 O O . THR A 1 55 ? -3.413 -11.307 6.505 1.00 0.00 42 THR A O 11
ATOM 13371 N N . ARG A 1 56 ? -3.959 -11.914 4.395 1.00 0.00 43 ARG A N 11
ATOM 13372 C CA . ARG A 1 56 ? -2.854 -11.195 3.784 1.00 0.00 43 ARG A CA 11
ATOM 13373 C C . ARG A 1 56 ? -3.325 -9.832 3.272 1.00 0.00 43 ARG A C 11
ATOM 13374 O O . ARG A 1 56 ? -2.575 -9.123 2.604 1.00 0.00 43 ARG A O 11
ATOM 13395 N N . ASP A 1 57 ? -4.566 -9.508 3.605 1.00 0.00 44 ASP A N 11
ATOM 13396 C CA . ASP A 1 57 ? -5.146 -8.243 3.187 1.00 0.00 44 ASP A CA 11
ATOM 13397 C C . ASP A 1 57 ? -5.158 -7.276 4.373 1.00 0.00 44 ASP A C 11
ATOM 13398 O O . ASP A 1 57 ? -5.003 -7.692 5.520 1.00 0.00 44 ASP A O 11
ATOM 13407 N N . LEU A 1 58 ? -5.342 -6.003 4.055 1.00 0.00 45 LEU A N 11
ATOM 13408 C CA . LEU A 1 58 ? -5.376 -4.973 5.080 1.00 0.00 45 LEU A CA 11
ATOM 13409 C C . LEU A 1 58 ? -6.831 -4.657 5.432 1.00 0.00 45 LEU A C 11
ATOM 13410 O O . LEU A 1 58 ? -7.722 -4.810 4.598 1.00 0.00 45 LEU A O 11
ATOM 13426 N N . GLN A 1 59 ? -7.026 -4.222 6.668 1.00 0.00 46 GLN A N 11
ATOM 13427 C CA . GLN A 1 59 ? -8.358 -3.883 7.141 1.00 0.00 46 GLN A CA 11
ATOM 13428 C C . GLN A 1 59 ? -8.665 -2.412 6.852 1.00 0.00 46 GLN A C 11
ATOM 13429 O O . GLN A 1 59 ? -9.404 -1.771 7.598 1.00 0.00 46 GLN A O 11
ATOM 13443 N N . VAL A 1 60 ? -8.081 -1.920 5.769 1.00 0.00 47 VAL A N 11
ATOM 13444 C CA . VAL A 1 60 ? -8.283 -0.537 5.374 1.00 0.00 47 VAL A CA 11
ATOM 13445 C C . VAL A 1 60 ? -9.758 -0.320 5.026 1.00 0.00 47 VAL A C 11
ATOM 13446 O O . VAL A 1 60 ? -10.481 -1.276 4.751 1.00 0.00 47 VAL A O 11
ATOM 13459 N N . LYS A 1 61 ? -10.159 0.942 5.051 1.00 0.00 48 LYS A N 11
ATOM 13460 C CA . LYS A 1 61 ? -11.534 1.296 4.742 1.00 0.00 48 LYS A CA 11
ATOM 13461 C C . LYS A 1 61 ? -11.567 2.118 3.452 1.00 0.00 48 LYS A C 11
ATOM 13462 O O . LYS A 1 61 ? -10.574 2.745 3.086 1.00 0.00 48 LYS A O 11
ATOM 13481 N N . PRO A 1 62 ? -12.750 2.087 2.781 1.00 0.00 49 PRO A N 11
ATOM 13482 C CA . PRO A 1 62 ? -12.925 2.822 1.540 1.00 0.00 49 PRO A CA 11
ATOM 13483 C C . PRO A 1 62 ? -13.075 4.321 1.806 1.00 0.00 49 PRO A C 11
ATOM 13484 O O . PRO A 1 62 ? -13.891 4.730 2.631 1.00 0.00 49 PRO A O 11
ATOM 13495 N N . GLY A 1 63 ? -12.276 5.099 1.092 1.00 0.00 50 GLY A N 11
ATOM 13496 C CA . GLY A 1 63 ? -12.310 6.544 1.241 1.00 0.00 50 GLY A CA 11
ATOM 13497 C C . GLY A 1 63 ? -11.157 7.032 2.121 1.00 0.00 50 GLY A C 11
ATOM 13498 O O . GLY A 1 63 ? -11.143 8.186 2.548 1.00 0.00 50 GLY A O 11
ATOM 13502 N N . GLU A 1 64 ? -10.219 6.129 2.366 1.00 0.00 51 GLU A N 11
ATOM 13503 C CA . GLU A 1 64 ? -9.065 6.453 3.187 1.00 0.00 51 GLU A CA 11
ATOM 13504 C C . GLU A 1 64 ? -7.805 6.535 2.324 1.00 0.00 51 GLU A C 11
ATOM 13505 O O . GLU A 1 64 ? -7.835 6.195 1.142 1.00 0.00 51 GLU A O 11
ATOM 13517 N N . SER A 1 65 ? -6.727 6.988 2.947 1.00 0.00 52 SER A N 11
ATOM 13518 C CA . SER A 1 65 ? -5.459 7.119 2.250 1.00 0.00 52 SER A CA 11
ATOM 13519 C C . SER A 1 65 ? -4.460 6.089 2.783 1.00 0.00 52 SER A C 11
ATOM 13520 O O . SER A 1 65 ? -4.288 5.956 3.994 1.00 0.00 52 SER A O 11
ATOM 13528 N N . LEU A 1 66 ? -3.829 5.388 1.853 1.00 0.00 53 LEU A N 11
ATOM 13529 C CA . LEU A 1 66 ? -2.852 4.375 2.215 1.00 0.00 53 LEU A CA 11
ATOM 13530 C C . LEU A 1 66 ? -1.671 4.441 1.244 1.00 0.00 53 LEU A C 11
ATOM 13531 O O . LEU A 1 66 ? -1.821 4.890 0.108 1.00 0.00 53 LEU A O 11
ATOM 13547 N N . GLU A 1 67 ? -0.524 3.988 1.726 1.00 0.00 54 GLU A N 11
ATOM 13548 C CA . GLU A 1 67 ? 0.682 3.991 0.915 1.00 0.00 54 GLU A CA 11
ATOM 13549 C C . GLU A 1 67 ? 0.706 2.768 -0.005 1.00 0.00 54 GLU A C 11
ATOM 13550 O O . GLU A 1 67 ? 0.416 1.655 0.430 1.00 0.00 54 GLU A O 11
ATOM 13562 N N . VAL A 1 68 ? 1.054 3.018 -1.258 1.00 0.00 55 VAL A N 11
ATOM 13563 C CA . VAL A 1 68 ? 1.119 1.951 -2.243 1.00 0.00 55 VAL A CA 11
ATOM 13564 C C . VAL A 1 68 ? 2.584 1.600 -2.511 1.00 0.00 55 VAL A C 11
ATOM 13565 O O . VAL A 1 68 ? 3.395 2.479 -2.797 1.00 0.00 55 VAL A O 11
ATOM 13578 N N . ILE A 1 69 ? 2.879 0.312 -2.409 1.00 0.00 56 ILE A N 11
ATOM 13579 C CA . ILE A 1 69 ? 4.232 -0.167 -2.637 1.00 0.00 56 ILE A CA 11
ATOM 13580 C C . ILE A 1 69 ? 4.381 -0.583 -4.101 1.00 0.00 56 ILE A C 11
ATOM 13581 O O . ILE A 1 69 ? 3.903 0.109 -4.999 1.00 0.00 56 ILE A O 11
ATOM 13597 N N . GLN A 1 70 ? 5.045 -1.713 -4.298 1.00 0.00 57 GLN A N 11
ATOM 13598 C CA . GLN A 1 70 ? 5.263 -2.229 -5.638 1.00 0.00 57 GLN A CA 11
ATOM 13599 C C . GLN A 1 70 ? 4.168 -3.232 -6.005 1.00 0.00 57 GLN A C 11
ATOM 13600 O O . GLN A 1 70 ? 3.546 -3.827 -5.126 1.00 0.00 57 GLN A O 11
ATOM 13614 N N . THR A 1 71 ? 3.965 -3.389 -7.305 1.00 0.00 58 THR A N 11
ATOM 13615 C CA . THR A 1 71 ? 2.955 -4.310 -7.799 1.00 0.00 58 THR A CA 11
ATOM 13616 C C . THR A 1 71 ? 3.353 -5.754 -7.489 1.00 0.00 58 THR A C 11
ATOM 13617 O O . THR A 1 71 ? 4.409 -6.217 -7.918 1.00 0.00 58 THR A O 11
ATOM 13628 N N . THR A 1 72 ? 2.486 -6.427 -6.746 1.00 0.00 59 THR A N 11
ATOM 13629 C CA . THR A 1 72 ? 2.734 -7.809 -6.373 1.00 0.00 59 THR A CA 11
ATOM 13630 C C . THR A 1 72 ? 2.997 -8.658 -7.619 1.00 0.00 59 THR A C 11
ATOM 13631 O O . THR A 1 72 ? 4.136 -9.038 -7.887 1.00 0.00 59 THR A O 11
ATOM 13642 N N . ASP A 1 73 ? 1.924 -8.931 -8.347 1.00 0.00 60 ASP A N 11
ATOM 13643 C CA . ASP A 1 73 ? 2.024 -9.728 -9.557 1.00 0.00 60 ASP A CA 11
ATOM 13644 C C . ASP A 1 73 ? 1.906 -8.812 -10.777 1.00 0.00 60 ASP A C 11
ATOM 13645 O O . ASP A 1 73 ? 2.906 -8.277 -11.255 1.00 0.00 60 ASP A O 11
ATOM 13654 N N . ASP A 1 74 ? 0.677 -8.660 -11.246 1.00 0.00 61 ASP A N 11
ATOM 13655 C CA . ASP A 1 74 ? 0.415 -7.818 -12.401 1.00 0.00 61 ASP A CA 11
ATOM 13656 C C . ASP A 1 74 ? -0.504 -6.666 -11.990 1.00 0.00 61 ASP A C 11
ATOM 13657 O O . ASP A 1 74 ? -0.156 -5.499 -12.158 1.00 0.00 61 ASP A O 11
ATOM 13666 N N . THR A 1 75 ? -1.661 -7.036 -11.459 1.00 0.00 62 THR A N 11
ATOM 13667 C CA . THR A 1 75 ? -2.633 -6.048 -11.022 1.00 0.00 62 THR A CA 11
ATOM 13668 C C . THR A 1 75 ? -2.876 -6.168 -9.516 1.00 0.00 62 THR A C 11
ATOM 13669 O O . THR A 1 75 ? -3.957 -6.570 -9.088 1.00 0.00 62 THR A O 11
ATOM 13680 N N . LYS A 1 76 ? -1.852 -5.813 -8.754 1.00 0.00 63 LYS A N 11
ATOM 13681 C CA . LYS A 1 76 ? -1.940 -5.876 -7.305 1.00 0.00 63 LYS A CA 11
ATOM 13682 C C . LYS A 1 76 ? -0.956 -4.876 -6.695 1.00 0.00 63 LYS A C 11
ATOM 13683 O O . LYS A 1 76 ? 0.214 -4.842 -7.073 1.00 0.00 63 LYS A O 11
ATOM 13702 N N . VAL A 1 77 ? -1.466 -4.087 -5.761 1.00 0.00 64 VAL A N 11
ATOM 13703 C CA . VAL A 1 77 ? -0.647 -3.089 -5.095 1.00 0.00 64 VAL A CA 11
ATOM 13704 C C . VAL A 1 77 ? -0.616 -3.381 -3.593 1.00 0.00 64 VAL A C 11
ATOM 13705 O O . VAL A 1 77 ? -1.663 -3.540 -2.967 1.00 0.00 64 VAL A O 11
ATOM 13718 N N . LEU A 1 78 ? 0.595 -3.441 -3.059 1.00 0.00 65 LEU A N 11
ATOM 13719 C CA . LEU A 1 78 ? 0.775 -3.711 -1.642 1.00 0.00 65 LEU A CA 11
ATOM 13720 C C . LEU A 1 78 ? 0.738 -2.392 -0.868 1.00 0.00 65 LEU A C 11
ATOM 13721 O O . LEU A 1 78 ? 1.445 -1.446 -1.211 1.00 0.00 65 LEU A O 11
ATOM 13737 N N . CYS A 1 79 ? -0.094 -2.371 0.163 1.00 0.00 66 CYS A N 11
ATOM 13738 C CA . CYS A 1 79 ? -0.233 -1.184 0.989 1.00 0.00 66 CYS A CA 11
ATOM 13739 C C . CYS A 1 79 ? 0.765 -1.283 2.145 1.00 0.00 66 CYS A C 11
ATOM 13740 O O . CYS A 1 79 ? 1.191 -2.378 2.509 1.00 0.00 66 CYS A O 11
ATOM 13748 N N . ARG A 1 80 ? 1.108 -0.125 2.689 1.00 0.00 67 ARG A N 11
ATOM 13749 C CA . ARG A 1 80 ? 2.048 -0.068 3.796 1.00 0.00 67 ARG A CA 11
ATOM 13750 C C . ARG A 1 80 ? 1.567 0.931 4.849 1.00 0.00 67 ARG A C 11
ATOM 13751 O O . ARG A 1 80 ? 1.111 2.023 4.512 1.00 0.00 67 ARG A O 11
ATOM 13772 N N . ASN A 1 81 ? 1.685 0.523 6.104 1.00 0.00 68 ASN A N 11
ATOM 13773 C CA . ASN A 1 81 ? 1.268 1.369 7.209 1.00 0.00 68 ASN A CA 11
ATOM 13774 C C . ASN A 1 81 ? 2.454 1.596 8.148 1.00 0.00 68 ASN A C 11
ATOM 13775 O O . ASN A 1 81 ? 3.218 0.672 8.424 1.00 0.00 68 ASN A O 11
ATOM 13786 N N . GLU A 1 82 ? 2.572 2.831 8.612 1.00 0.00 69 GLU A N 11
ATOM 13787 C CA . GLU A 1 82 ? 3.653 3.192 9.514 1.00 0.00 69 GLU A CA 11
ATOM 13788 C C . GLU A 1 82 ? 3.598 2.332 10.779 1.00 0.00 69 GLU A C 11
ATOM 13789 O O . GLU A 1 82 ? 4.516 2.365 11.597 1.00 0.00 69 GLU A O 11
ATOM 13801 N N . GLU A 1 83 ? 2.512 1.583 10.900 1.00 0.00 70 GLU A N 11
ATOM 13802 C CA . GLU A 1 83 ? 2.325 0.717 12.051 1.00 0.00 70 GLU A CA 11
ATOM 13803 C C . GLU A 1 83 ? 3.413 -0.358 12.088 1.00 0.00 70 GLU A C 11
ATOM 13804 O O . GLU A 1 83 ? 3.512 -1.113 13.055 1.00 0.00 70 GLU A O 11
ATOM 13816 N N . GLY A 1 84 ? 4.201 -0.394 11.024 1.00 0.00 71 GLY A N 11
ATOM 13817 C CA . GLY A 1 84 ? 5.278 -1.364 10.923 1.00 0.00 71 GLY A CA 11
ATOM 13818 C C . GLY A 1 84 ? 4.775 -2.683 10.332 1.00 0.00 71 GLY A C 11
ATOM 13819 O O . GLY A 1 84 ? 5.482 -3.688 10.356 1.00 0.00 71 GLY A O 11
ATOM 13823 N N . LYS A 1 85 ? 3.556 -2.635 9.814 1.00 0.00 72 LYS A N 11
ATOM 13824 C CA . LYS A 1 85 ? 2.950 -3.813 9.218 1.00 0.00 72 LYS A CA 11
ATOM 13825 C C . LYS A 1 85 ? 2.531 -3.493 7.781 1.00 0.00 72 LYS A C 11
ATOM 13826 O O . LYS A 1 85 ? 2.319 -2.332 7.436 1.00 0.00 72 LYS A O 11
ATOM 13845 N N . TYR A 1 86 ? 2.423 -4.545 6.982 1.00 0.00 73 TYR A N 11
ATOM 13846 C CA . TYR A 1 86 ? 2.033 -4.391 5.591 1.00 0.00 73 TYR A CA 11
ATOM 13847 C C . TYR A 1 86 ? 0.762 -5.185 5.287 1.00 0.00 73 TYR A C 11
ATOM 13848 O O . TYR A 1 86 ? 0.329 -6.005 6.096 1.00 0.00 73 TYR A O 11
ATOM 13866 N N . GLY A 1 87 ? 0.198 -4.915 4.119 1.00 0.00 74 GLY A N 11
ATOM 13867 C CA . GLY A 1 87 ? -1.015 -5.594 3.698 1.00 0.00 74 GLY A CA 11
ATOM 13868 C C . GLY A 1 87 ? -1.158 -5.568 2.175 1.00 0.00 74 GLY A C 11
ATOM 13869 O O . GLY A 1 87 ? -0.578 -4.713 1.508 1.00 0.00 74 GLY A O 11
ATOM 13873 N N . TYR A 1 88 ? -1.934 -6.515 1.669 1.00 0.00 75 TYR A N 11
ATOM 13874 C CA . TYR A 1 88 ? -2.161 -6.612 0.237 1.00 0.00 75 TYR A CA 11
ATOM 13875 C C . TYR A 1 88 ? -3.555 -6.10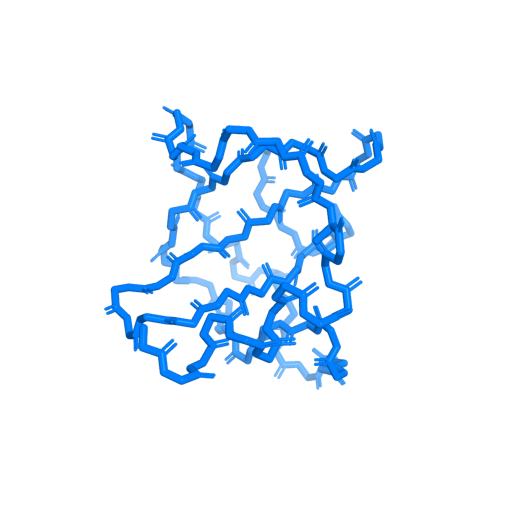1 -0.134 1.00 0.00 75 TYR A C 11
ATOM 13876 O O . TYR A 1 88 ? -4.487 -6.200 0.662 1.00 0.00 75 TYR A O 11
ATOM 13894 N N . VAL A 1 89 ? -3.652 -5.566 -1.342 1.00 0.00 76 VAL A N 11
ATOM 13895 C CA . VAL A 1 89 ? -4.917 -5.040 -1.827 1.00 0.00 76 VAL A CA 11
ATOM 13896 C C . VAL A 1 89 ? -5.049 -5.339 -3.322 1.00 0.00 76 VAL A C 11
ATOM 13897 O O . VAL A 1 89 ? -4.167 -4.995 -4.108 1.00 0.00 76 VAL A O 11
ATOM 13910 N N . LEU A 1 90 ? -6.157 -5.977 -3.670 1.00 0.00 77 LEU A N 11
ATOM 13911 C CA . LEU A 1 90 ? -6.415 -6.326 -5.056 1.00 0.00 77 LEU A CA 11
ATOM 13912 C C . LEU A 1 90 ? -6.841 -5.072 -5.823 1.00 0.00 77 LEU A C 11
ATOM 13913 O O . LEU A 1 90 ? -7.621 -4.267 -5.318 1.00 0.00 77 LEU A O 11
ATOM 13929 N N . ARG A 1 91 ? -6.310 -4.946 -7.030 1.00 0.00 78 ARG A N 11
ATOM 13930 C CA . ARG A 1 91 ? -6.625 -3.804 -7.871 1.00 0.00 78 ARG A CA 11
ATOM 13931 C C . ARG A 1 91 ? -8.138 -3.692 -8.069 1.00 0.00 78 ARG A C 11
ATOM 13932 O O . ARG A 1 91 ? -8.641 -2.637 -8.450 1.00 0.00 78 ARG A O 11
ATOM 13953 N N . SER A 1 92 ? -8.821 -4.795 -7.800 1.00 0.00 79 SER A N 11
ATOM 13954 C CA . SER A 1 92 ? -10.266 -4.834 -7.943 1.00 0.00 79 SER A CA 11
ATOM 13955 C C . SER A 1 92 ? -10.893 -3.615 -7.263 1.00 0.00 79 SER A C 11
ATOM 13956 O O . SER A 1 92 ? -11.599 -2.837 -7.903 1.00 0.00 79 SER A O 11
ATOM 13964 N N . TYR A 1 93 ? -10.612 -3.486 -5.975 1.00 0.00 80 TYR A N 11
ATOM 13965 C CA . TYR A 1 93 ? -11.138 -2.375 -5.201 1.00 0.00 80 TYR A CA 11
ATOM 13966 C C . TYR A 1 93 ? -10.011 -1.462 -4.715 1.00 0.00 80 TYR A C 11
ATOM 13967 O O . TYR A 1 93 ? -9.556 -1.583 -3.579 1.00 0.00 80 TYR A O 11
ATOM 13985 N N . LEU A 1 94 ? -9.593 -0.569 -5.600 1.00 0.00 81 LEU A N 11
ATOM 13986 C CA . LEU A 1 94 ? -8.528 0.364 -5.275 1.00 0.00 81 LEU A CA 11
ATOM 13987 C C . LEU A 1 94 ? -8.487 1.472 -6.329 1.00 0.00 81 LEU A C 11
ATOM 13988 O O . LEU A 1 94 ? -9.209 1.415 -7.323 1.00 0.00 81 LEU A O 11
ATOM 14004 N N . ALA A 1 95 ? -7.635 2.455 -6.077 1.00 0.00 82 ALA A N 11
ATOM 14005 C CA . ALA A 1 95 ? -7.491 3.574 -6.992 1.00 0.00 82 ALA A CA 11
ATOM 14006 C C . ALA A 1 95 ? -6.268 3.345 -7.882 1.00 0.00 82 ALA A C 11
ATOM 14007 O O . ALA A 1 95 ? -5.440 2.483 -7.595 1.00 0.00 82 ALA A O 11
ATOM 14014 N N . ASP A 1 96 ? -6.194 4.133 -8.945 1.00 0.00 83 ASP A N 11
ATOM 14015 C CA . ASP A 1 96 ? -5.086 4.027 -9.879 1.00 0.00 83 ASP A CA 11
ATOM 14016 C C . ASP A 1 96 ? -3.772 4.271 -9.135 1.00 0.00 83 ASP A C 11
ATOM 14017 O O . ASP A 1 96 ? -3.776 4.555 -7.938 1.00 0.00 83 ASP A O 11
ATOM 14026 N N . GLU A 1 20 ? 9.940 -4.368 14.066 1.00 0.00 7 GLU A N 12
ATOM 14027 C CA . GLU A 1 20 ? 9.048 -5.145 14.910 1.00 0.00 7 GLU A CA 12
ATOM 14028 C C . GLU A 1 20 ? 8.929 -6.575 14.380 1.00 0.00 7 GLU A C 12
ATOM 14029 O O . GLU A 1 20 ? 9.560 -6.927 13.384 1.00 0.00 7 GLU A O 12
ATOM 14041 N N . LYS A 1 21 ? 8.114 -7.361 15.068 1.00 0.00 8 LYS A N 12
ATOM 14042 C CA . LYS A 1 21 ? 7.904 -8.745 14.679 1.00 0.00 8 LYS A CA 12
ATOM 14043 C C . LYS A 1 21 ? 6.846 -8.805 13.575 1.00 0.00 8 LYS A C 12
ATOM 14044 O O . LYS A 1 21 ? 6.677 -9.837 12.927 1.00 0.00 8 LYS A O 12
ATOM 14063 N N . GLU A 1 22 ? 6.161 -7.685 13.395 1.00 0.00 9 GLU A N 12
ATOM 14064 C CA . GLU A 1 22 ? 5.124 -7.597 12.381 1.00 0.00 9 GLU A CA 12
ATOM 14065 C C . GLU A 1 22 ? 5.724 -7.806 10.989 1.00 0.00 9 GLU A C 12
ATOM 14066 O O . GLU A 1 22 ? 5.110 -8.440 10.133 1.00 0.00 9 GLU A O 12
ATOM 14078 N N . GLU A 1 23 ? 6.918 -7.260 10.806 1.00 0.00 10 GLU A N 12
ATOM 14079 C CA . GLU A 1 23 ? 7.607 -7.378 9.533 1.00 0.00 10 GLU A CA 12
ATOM 14080 C C . GLU A 1 23 ? 7.894 -8.848 9.219 1.00 0.00 10 GLU A C 12
ATOM 14081 O O . GLU A 1 23 ? 7.825 -9.265 8.064 1.00 0.00 10 GLU A O 12
ATOM 14093 N N . LYS A 1 24 ? 8.210 -9.593 10.268 1.00 0.00 11 LYS A N 12
ATOM 14094 C CA . LYS A 1 24 ? 8.507 -11.008 10.119 1.00 0.00 11 LYS A CA 12
ATOM 14095 C C . LYS A 1 24 ? 7.242 -11.747 9.681 1.00 0.00 11 LYS A C 12
ATOM 14096 O O . LYS A 1 24 ? 7.315 -12.725 8.938 1.00 0.00 11 LYS A O 12
ATOM 14115 N N . ASP A 1 25 ? 6.110 -11.252 10.159 1.00 0.00 12 ASP A N 12
ATOM 14116 C CA . ASP A 1 25 ? 4.830 -11.854 9.826 1.00 0.00 12 ASP A CA 12
ATOM 14117 C C . ASP A 1 25 ? 4.523 -11.603 8.348 1.00 0.00 12 ASP A C 12
ATOM 14118 O O . ASP A 1 25 ? 4.025 -12.490 7.655 1.00 0.00 12 ASP A O 12
ATOM 14127 N N . PHE A 1 26 ? 4.832 -10.392 7.910 1.00 0.00 13 PHE A N 12
ATOM 14128 C CA . PHE A 1 26 ? 4.595 -10.014 6.527 1.00 0.00 13 PHE A CA 12
ATOM 14129 C C . PHE A 1 26 ? 5.505 -10.800 5.580 1.00 0.00 13 PHE A C 12
ATOM 14130 O O . PHE A 1 26 ? 5.031 -11.411 4.623 1.00 0.00 13 PHE A O 12
ATOM 14147 N N . ARG A 1 27 ? 6.795 -10.758 5.880 1.00 0.00 14 ARG A N 12
ATOM 14148 C CA . ARG A 1 27 ? 7.775 -11.459 5.067 1.00 0.00 14 ARG A CA 12
ATOM 14149 C C . ARG A 1 27 ? 7.474 -12.959 5.049 1.00 0.00 14 ARG A C 12
ATOM 14150 O O . ARG A 1 27 ? 7.793 -13.647 4.081 1.00 0.00 14 ARG A O 12
ATOM 14171 N N . LYS A 1 28 ? 6.863 -13.421 6.130 1.00 0.00 15 LYS A N 12
ATOM 14172 C CA . LYS A 1 28 ? 6.516 -14.827 6.250 1.00 0.00 15 LYS A CA 12
ATOM 14173 C C . LYS A 1 28 ? 5.681 -15.246 5.038 1.00 0.00 15 LYS A C 12
ATOM 14174 O O . LYS A 1 28 ? 6.066 -16.150 4.298 1.00 0.00 15 LYS A O 12
ATOM 14193 N N . LYS A 1 29 ? 4.554 -14.570 4.873 1.00 0.00 16 LYS A N 12
ATOM 14194 C CA . LYS A 1 29 ? 3.662 -14.862 3.764 1.00 0.00 16 LYS A CA 12
ATOM 14195 C C . LYS A 1 29 ? 4.134 -14.104 2.522 1.00 0.00 16 LYS A C 12
ATOM 14196 O O . LYS A 1 29 ? 3.962 -14.576 1.399 1.00 0.00 16 LYS A O 12
ATOM 14215 N N . PHE A 1 30 ? 4.721 -12.941 2.765 1.00 0.00 17 PHE A N 12
ATOM 14216 C CA . PHE A 1 30 ? 5.220 -12.113 1.680 1.00 0.00 17 PHE A CA 12
ATOM 14217 C C . PHE A 1 30 ? 6.658 -12.491 1.318 1.00 0.00 17 PHE A C 12
ATOM 14218 O O . PHE A 1 30 ? 7.432 -11.647 0.870 1.00 0.00 17 PHE A O 12
ATOM 14235 N N . LYS A 1 31 ? 6.971 -13.762 1.526 1.00 0.00 18 LYS A N 12
ATOM 14236 C CA . LYS A 1 31 ? 8.302 -14.263 1.227 1.00 0.00 18 LYS A CA 12
ATOM 14237 C C . LYS A 1 31 ? 8.849 -13.541 -0.007 1.00 0.00 18 LYS A C 12
ATOM 14238 O O . LYS A 1 31 ? 9.910 -13.894 -0.518 1.00 0.00 18 LYS A O 12
ATOM 14257 N N . TYR A 1 32 ? 8.099 -12.542 -0.449 1.00 0.00 19 TYR A N 12
ATOM 14258 C CA . TYR A 1 32 ? 8.495 -11.767 -1.612 1.00 0.00 19 TYR A CA 12
ATOM 14259 C C . TYR A 1 32 ? 9.783 -10.987 -1.339 1.00 0.00 19 TYR A C 12
ATOM 14260 O O . TYR A 1 32 ? 9.841 -10.182 -0.411 1.00 0.00 19 TYR A O 12
ATOM 14278 N N . ASP A 1 33 ? 10.785 -11.254 -2.165 1.00 0.00 20 ASP A N 12
ATOM 14279 C CA . ASP A 1 33 ? 12.068 -10.588 -2.024 1.00 0.00 20 ASP A CA 12
ATOM 14280 C C . ASP A 1 33 ? 12.166 -9.457 -3.050 1.00 0.00 20 ASP A C 12
ATOM 14281 O O . ASP A 1 33 ? 12.494 -9.693 -4.211 1.00 0.00 20 ASP A O 12
ATOM 14290 N N . GLY A 1 34 ? 11.875 -8.251 -2.583 1.00 0.00 21 GLY A N 12
ATOM 14291 C CA . GLY A 1 34 ? 11.925 -7.083 -3.445 1.00 0.00 21 GLY A CA 12
ATOM 14292 C C . GLY A 1 34 ? 12.315 -5.833 -2.652 1.00 0.00 21 GLY A C 12
ATOM 14293 O O . GLY A 1 34 ? 12.721 -5.929 -1.495 1.00 0.00 21 GLY A O 12
ATOM 14297 N N . GLU A 1 35 ? 12.178 -4.689 -3.307 1.00 0.00 22 GLU A N 12
ATOM 14298 C CA . GLU A 1 35 ? 12.511 -3.423 -2.678 1.00 0.00 22 GLU A CA 12
ATOM 14299 C C . GLU A 1 35 ? 11.237 -2.694 -2.245 1.00 0.00 22 GLU A C 12
ATOM 14300 O O . GLU A 1 35 ? 10.643 -1.956 -3.030 1.00 0.00 22 GLU A O 12
ATOM 14312 N N . ILE A 1 36 ? 10.854 -2.927 -0.998 1.00 0.00 23 ILE A N 12
ATOM 14313 C CA . ILE A 1 36 ? 9.662 -2.302 -0.452 1.00 0.00 23 ILE A CA 12
ATOM 14314 C C . ILE A 1 36 ? 9.907 -0.801 -0.290 1.00 0.00 23 ILE A C 12
ATOM 14315 O O . ILE A 1 36 ? 10.648 -0.381 0.597 1.00 0.00 23 ILE A O 12
ATOM 14331 N N . ARG A 1 37 ? 9.270 -0.032 -1.161 1.00 0.00 24 ARG A N 12
ATOM 14332 C CA . ARG A 1 37 ? 9.409 1.414 -1.125 1.00 0.00 24 ARG A CA 12
ATOM 14333 C C . ARG A 1 37 ? 8.197 2.080 -1.778 1.00 0.00 24 ARG A C 12
ATOM 14334 O O . ARG A 1 37 ? 7.952 1.901 -2.970 1.00 0.00 24 ARG A O 12
ATOM 14355 N N . VAL A 1 38 ? 7.469 2.836 -0.969 1.00 0.00 25 VAL A N 12
ATOM 14356 C CA . VAL A 1 38 ? 6.288 3.530 -1.452 1.00 0.00 25 VAL A CA 12
ATOM 14357 C C . VAL A 1 38 ? 6.707 4.588 -2.476 1.00 0.00 25 VAL A C 12
ATOM 14358 O O . VAL A 1 38 ? 7.151 5.673 -2.105 1.00 0.00 25 VAL A O 12
ATOM 14371 N N . LEU A 1 39 ? 6.550 4.234 -3.743 1.00 0.00 26 LEU A N 12
ATOM 14372 C CA . LEU A 1 39 ? 6.906 5.139 -4.822 1.00 0.00 26 LEU A CA 12
ATOM 14373 C C . LEU A 1 39 ? 5.690 5.993 -5.188 1.00 0.00 26 LEU A C 12
ATOM 14374 O O . LEU A 1 39 ? 5.795 7.213 -5.300 1.00 0.00 26 LEU A O 12
ATOM 14390 N N . TYR A 1 40 ? 4.564 5.317 -5.365 1.00 0.00 27 TYR A N 12
ATOM 14391 C CA . TYR A 1 40 ? 3.330 5.998 -5.716 1.00 0.00 27 TYR A CA 12
ATOM 14392 C C . TYR A 1 40 ? 2.202 5.618 -4.755 1.00 0.00 27 TYR A C 12
ATOM 14393 O O . TYR A 1 40 ? 1.436 4.694 -5.026 1.00 0.00 27 TYR A O 12
ATOM 14411 N N . SER A 1 41 ? 2.134 6.350 -3.653 1.00 0.00 28 SER A N 12
ATOM 14412 C CA . SER A 1 41 ? 1.111 6.101 -2.651 1.00 0.00 28 SER A CA 12
ATOM 14413 C C . SER A 1 41 ? -0.254 6.556 -3.172 1.00 0.00 28 SER A C 12
ATOM 14414 O O . SER A 1 41 ? -0.501 7.752 -3.313 1.00 0.00 28 SER A O 12
ATOM 14422 N N . THR A 1 42 ? -1.104 5.576 -3.443 1.00 0.00 29 THR A N 12
ATOM 14423 C CA . THR A 1 42 ? -2.437 5.860 -3.945 1.00 0.00 29 THR A CA 12
ATOM 14424 C C . THR A 1 42 ? -3.415 6.048 -2.784 1.00 0.00 29 THR A C 12
ATOM 14425 O O . THR A 1 42 ? -3.143 5.622 -1.663 1.00 0.00 29 THR A O 12
ATOM 14436 N N . LYS A 1 43 ? -4.535 6.687 -3.092 1.00 0.00 30 LYS A N 12
ATOM 14437 C CA . LYS A 1 43 ? -5.555 6.937 -2.088 1.00 0.00 30 LYS A CA 12
ATOM 14438 C C . LYS A 1 43 ? -6.668 5.897 -2.229 1.00 0.00 30 LYS A C 12
ATOM 14439 O O . LYS A 1 43 ? -7.088 5.578 -3.341 1.00 0.00 30 LYS A O 12
ATOM 14458 N N . VAL A 1 44 ? -7.116 5.397 -1.087 1.00 0.00 31 VAL A N 12
ATOM 14459 C CA . VAL A 1 44 ? -8.172 4.400 -1.069 1.00 0.00 31 VAL A CA 12
ATOM 14460 C C . VAL A 1 44 ? -9.502 5.066 -1.427 1.00 0.00 31 VAL A C 12
ATOM 14461 O O . VAL A 1 44 ? -9.930 6.006 -0.759 1.00 0.00 31 VAL A O 12
ATOM 14474 N N . THR A 1 45 ? -10.120 4.552 -2.482 1.00 0.00 32 THR A N 12
ATOM 14475 C CA . THR A 1 45 ? -11.392 5.086 -2.937 1.00 0.00 32 THR A CA 12
ATOM 14476 C C . THR A 1 45 ? -12.525 4.614 -2.023 1.00 0.00 32 THR A C 12
ATOM 14477 O O . THR A 1 45 ? -12.293 3.864 -1.077 1.00 0.00 32 THR A O 12
ATOM 14488 N N . THR A 1 46 ? -13.727 5.074 -2.339 1.00 0.00 33 THR A N 12
ATOM 14489 C CA . THR A 1 46 ? -14.897 4.709 -1.559 1.00 0.00 33 THR A CA 12
ATOM 14490 C C . THR A 1 46 ? -15.402 3.324 -1.970 1.00 0.00 33 THR A C 12
ATOM 14491 O O . THR A 1 46 ? -16.183 2.705 -1.250 1.00 0.00 33 THR A O 12
ATOM 14502 N N . SER A 1 47 ? -14.934 2.879 -3.128 1.00 0.00 34 SER A N 12
ATOM 14503 C CA . SER A 1 47 ? -15.328 1.579 -3.643 1.00 0.00 34 SER A CA 12
ATOM 14504 C C . SER A 1 47 ? -14.289 0.526 -3.256 1.00 0.00 34 SER A C 12
ATOM 14505 O O . SER A 1 47 ? -14.294 -0.582 -3.791 1.00 0.00 34 SER A O 12
ATOM 14513 N N . ILE A 1 48 ? -13.422 0.908 -2.330 1.00 0.00 35 ILE A N 12
ATOM 14514 C CA . ILE A 1 48 ? -12.379 0.010 -1.865 1.00 0.00 35 ILE A CA 12
ATOM 14515 C C . ILE A 1 48 ? -13.008 -1.107 -1.030 1.00 0.00 35 ILE A C 12
ATOM 14516 O O . ILE A 1 48 ? -14.197 -1.060 -0.719 1.00 0.00 35 ILE A O 12
ATOM 14532 N N . THR A 1 49 ? -12.182 -2.086 -0.691 1.00 0.00 36 THR A N 12
ATOM 14533 C CA . THR A 1 49 ? -12.642 -3.213 0.102 1.00 0.00 36 THR A CA 12
ATOM 14534 C C . THR A 1 49 ? -12.939 -2.770 1.536 1.00 0.00 36 THR A C 12
ATOM 14535 O O . THR A 1 49 ? -12.044 -2.315 2.247 1.00 0.00 36 THR A O 12
ATOM 14546 N N . SER A 1 50 ? -14.199 -2.918 1.918 1.00 0.00 37 SER A N 12
ATOM 14547 C CA . SER A 1 50 ? -14.625 -2.539 3.255 1.00 0.00 37 SER A CA 12
ATOM 14548 C C . SER A 1 50 ? -15.168 -3.762 3.998 1.00 0.00 37 SER A C 12
ATOM 14549 O O . SER A 1 50 ? -15.107 -3.824 5.225 1.00 0.00 37 SER A O 12
ATOM 14557 N N . LYS A 1 51 ? -15.685 -4.704 3.223 1.00 0.00 38 LYS A N 12
ATOM 14558 C CA . LYS A 1 51 ? -16.238 -5.921 3.792 1.00 0.00 38 LYS A CA 12
ATOM 14559 C C . LYS A 1 51 ? -15.254 -7.073 3.575 1.00 0.00 38 LYS A C 12
ATOM 14560 O O . LYS A 1 51 ? -14.952 -7.819 4.505 1.00 0.00 38 LYS A O 12
ATOM 14579 N N . LYS A 1 52 ? -14.781 -7.180 2.342 1.00 0.00 39 LYS A N 12
ATOM 14580 C CA . LYS A 1 52 ? -13.838 -8.228 1.991 1.00 0.00 39 LYS A CA 12
ATOM 14581 C C . LYS A 1 52 ? -12.508 -7.971 2.703 1.00 0.00 39 LYS A C 12
ATOM 14582 O O . LYS A 1 52 ? -11.920 -6.900 2.558 1.00 0.00 39 LYS A O 12
ATOM 14601 N N . TRP A 1 53 ? -12.073 -8.970 3.457 1.00 0.00 40 TRP A N 12
ATOM 14602 C CA . TRP A 1 53 ? -10.824 -8.865 4.191 1.00 0.00 40 TRP A CA 12
ATOM 14603 C C . TRP A 1 53 ? -10.153 -10.239 4.182 1.00 0.00 40 TRP A C 12
ATOM 14604 O O . TRP A 1 53 ? -10.793 -11.248 4.475 1.00 0.00 40 TRP A O 12
ATOM 14625 N N . GLY A 1 54 ? -8.872 -10.235 3.843 1.00 0.00 41 GLY A N 12
ATOM 14626 C CA . GLY A 1 54 ? -8.108 -11.470 3.791 1.00 0.00 41 GLY A CA 12
ATOM 14627 C C . GLY A 1 54 ? -6.935 -11.429 4.773 1.00 0.00 41 GLY A C 12
ATOM 14628 O O . GLY A 1 54 ? -6.513 -10.355 5.197 1.00 0.00 41 GLY A O 12
ATOM 14632 N N . THR A 1 55 ? -6.442 -12.613 5.105 1.00 0.00 42 THR A N 12
ATOM 14633 C CA . THR A 1 55 ? -5.326 -12.727 6.029 1.00 0.00 42 THR A CA 12
ATOM 14634 C C . THR A 1 55 ? -4.128 -11.923 5.520 1.00 0.00 42 THR A C 12
ATOM 14635 O O . THR A 1 55 ? -3.394 -11.329 6.308 1.00 0.00 42 THR A O 12
ATOM 14646 N N . ARG A 1 56 ? -3.967 -11.931 4.204 1.00 0.00 43 ARG A N 12
ATOM 14647 C CA . ARG A 1 56 ? -2.871 -11.210 3.580 1.00 0.00 43 ARG A CA 12
ATOM 14648 C C . ARG A 1 56 ? -3.344 -9.838 3.098 1.00 0.00 43 ARG A C 12
ATOM 14649 O O . ARG A 1 56 ? -2.605 -9.125 2.419 1.00 0.00 43 ARG A O 12
ATOM 14670 N N . ASP A 1 57 ? -4.573 -9.508 3.466 1.00 0.00 44 ASP A N 12
ATOM 14671 C CA . ASP A 1 57 ? -5.154 -8.234 3.079 1.00 0.00 44 ASP A CA 12
ATOM 14672 C C . ASP A 1 57 ? -5.148 -7.289 4.283 1.00 0.00 44 ASP A C 12
ATOM 14673 O O . ASP A 1 57 ? -4.994 -7.729 5.421 1.00 0.00 44 ASP A O 12
ATOM 14682 N N . LEU A 1 58 ? -5.319 -6.008 3.990 1.00 0.00 45 LEU A N 12
ATOM 14683 C CA . LEU A 1 58 ? -5.335 -4.998 5.035 1.00 0.00 45 LEU A CA 12
ATOM 14684 C C . LEU A 1 58 ? -6.785 -4.659 5.388 1.00 0.00 45 LEU A C 12
ATOM 14685 O O . LEU A 1 58 ? -7.681 -4.810 4.559 1.00 0.00 45 LEU A O 12
ATOM 14701 N N . GLN A 1 59 ? -6.970 -4.207 6.619 1.00 0.00 46 GLN A N 12
ATOM 14702 C CA . GLN A 1 59 ? -8.295 -3.845 7.092 1.00 0.00 46 GLN A CA 12
ATOM 14703 C C . GLN A 1 59 ? -8.585 -2.374 6.786 1.00 0.00 46 GLN A C 12
ATOM 14704 O O . GLN A 1 59 ? -9.307 -1.712 7.530 1.00 0.00 46 GLN A O 12
ATOM 14718 N N . VAL A 1 60 ? -8.008 -1.906 5.689 1.00 0.00 47 VAL A N 12
ATOM 14719 C CA . VAL A 1 60 ? -8.195 -0.526 5.275 1.00 0.00 47 VAL A CA 12
ATOM 14720 C C . VAL A 1 60 ? -9.670 -0.294 4.940 1.00 0.00 47 VAL A C 12
ATOM 14721 O O . VAL A 1 60 ? -10.411 -1.245 4.695 1.00 0.00 47 VAL A O 12
ATOM 14734 N N . LYS A 1 61 ? -10.052 0.974 4.942 1.00 0.00 48 LYS A N 12
ATOM 14735 C CA . LYS A 1 61 ? -11.425 1.343 4.641 1.00 0.00 48 LYS A CA 12
ATOM 14736 C C . LYS A 1 61 ? -11.458 2.159 3.348 1.00 0.00 48 LYS A C 12
ATOM 14737 O O . LYS A 1 61 ? -10.463 2.780 2.976 1.00 0.00 48 LYS A O 12
ATOM 14756 N N . PRO A 1 62 ? -12.642 2.131 2.680 1.00 0.00 49 PRO A N 12
ATOM 14757 C CA . PRO A 1 62 ? -12.818 2.861 1.436 1.00 0.00 49 PRO A CA 12
ATOM 14758 C C . PRO A 1 62 ? -12.961 4.362 1.696 1.00 0.00 49 PRO A C 12
ATOM 14759 O O . PRO A 1 62 ? -13.810 4.781 2.481 1.00 0.00 49 PRO A O 12
ATOM 14770 N N . GLY A 1 63 ? -12.117 5.130 1.023 1.00 0.00 50 GLY A N 12
ATOM 14771 C CA . GLY A 1 63 ? -12.139 6.575 1.171 1.00 0.00 50 GLY A CA 12
ATOM 14772 C C . GLY A 1 63 ? -11.027 7.046 2.110 1.00 0.00 50 GLY A C 12
ATOM 14773 O O . GLY A 1 63 ? -11.059 8.175 2.599 1.00 0.00 50 GLY A O 12
ATOM 14777 N N . GLU A 1 64 ? -10.069 6.159 2.333 1.00 0.00 51 GLU A N 12
ATOM 14778 C CA . GLU A 1 64 ? -8.948 6.470 3.204 1.00 0.00 51 GLU A CA 12
ATOM 14779 C C . GLU A 1 64 ? -7.653 6.552 2.394 1.00 0.00 51 GLU A C 12
ATOM 14780 O O . GLU A 1 64 ? -7.636 6.224 1.209 1.00 0.00 51 GLU A O 12
ATOM 14792 N N . SER A 1 65 ? -6.599 6.991 3.067 1.00 0.00 52 SER A N 12
ATOM 14793 C CA . SER A 1 65 ? -5.302 7.121 2.424 1.00 0.00 52 SER A CA 12
ATOM 14794 C C . SER A 1 65 ? -4.380 5.986 2.874 1.00 0.00 52 SER A C 12
ATOM 14795 O O . SER A 1 65 ? -4.253 5.720 4.068 1.00 0.00 52 SER A O 12
ATOM 14803 N N . LEU A 1 66 ? -3.760 5.346 1.893 1.00 0.00 53 LEU A N 12
ATOM 14804 C CA . LEU A 1 66 ? -2.853 4.246 2.173 1.00 0.00 53 LEU A CA 12
ATOM 14805 C C . LEU A 1 66 ? -1.650 4.330 1.231 1.00 0.00 53 LEU A C 12
ATOM 14806 O O . LEU A 1 66 ? -1.784 4.755 0.084 1.00 0.00 53 LEU A O 12
ATOM 14822 N N . GLU A 1 67 ? -0.503 3.917 1.749 1.00 0.00 54 GLU A N 12
ATOM 14823 C CA . GLU A 1 67 ? 0.722 3.940 0.968 1.00 0.00 54 GLU A CA 12
ATOM 14824 C C . GLU A 1 67 ? 0.760 2.751 0.005 1.00 0.00 54 GLU A C 12
ATOM 14825 O O . GLU A 1 67 ? 0.555 1.609 0.415 1.00 0.00 54 GLU A O 12
ATOM 14837 N N . VAL A 1 68 ? 1.024 3.060 -1.256 1.00 0.00 55 VAL A N 12
ATOM 14838 C CA . VAL A 1 68 ? 1.091 2.031 -2.280 1.00 0.00 55 VAL A CA 12
ATOM 14839 C C . VAL A 1 68 ? 2.555 1.672 -2.540 1.00 0.00 55 VAL A C 12
ATOM 14840 O O . VAL A 1 68 ? 3.377 2.549 -2.798 1.00 0.00 55 VAL A O 12
ATOM 14853 N N . ILE A 1 69 ? 2.837 0.379 -2.463 1.00 0.00 56 ILE A N 12
ATOM 14854 C CA . ILE A 1 69 ? 4.187 -0.107 -2.686 1.00 0.00 56 ILE A CA 12
ATOM 14855 C C . ILE A 1 69 ? 4.346 -0.501 -4.156 1.00 0.00 56 ILE A C 12
ATOM 14856 O O . ILE A 1 69 ? 3.871 0.203 -5.046 1.00 0.00 56 ILE A O 12
ATOM 14872 N N . GLN A 1 70 ? 5.016 -1.625 -4.365 1.00 0.00 57 GLN A N 12
ATOM 14873 C CA . GLN A 1 70 ? 5.243 -2.121 -5.712 1.00 0.00 57 GLN A CA 12
ATOM 14874 C C . GLN A 1 70 ? 4.161 -3.133 -6.095 1.00 0.00 57 GLN A C 12
ATOM 14875 O O . GLN A 1 70 ? 3.552 -3.754 -5.225 1.00 0.00 57 GLN A O 12
ATOM 14889 N N . THR A 1 71 ? 3.955 -3.267 -7.397 1.00 0.00 58 THR A N 12
ATOM 14890 C CA . THR A 1 71 ? 2.958 -4.193 -7.905 1.00 0.00 58 THR A CA 12
ATOM 14891 C C . THR A 1 71 ? 3.372 -5.637 -7.613 1.00 0.00 58 THR A C 12
ATOM 14892 O O . THR A 1 71 ? 4.433 -6.082 -8.047 1.00 0.00 58 THR A O 12
ATOM 14903 N N . THR A 1 72 ? 2.512 -6.328 -6.878 1.00 0.00 59 THR A N 12
ATOM 14904 C CA . THR A 1 72 ? 2.776 -7.712 -6.523 1.00 0.00 59 THR A CA 12
ATOM 14905 C C . THR A 1 72 ? 3.073 -8.537 -7.777 1.00 0.00 59 THR A C 12
ATOM 14906 O O . THR A 1 72 ? 4.225 -8.878 -8.041 1.00 0.00 59 THR A O 12
ATOM 14917 N N . ASP A 1 73 ? 2.014 -8.835 -8.515 1.00 0.00 60 ASP A N 12
ATOM 14918 C CA . ASP A 1 73 ? 2.147 -9.613 -9.734 1.00 0.00 60 ASP A CA 12
ATOM 14919 C C . ASP A 1 73 ? 1.991 -8.690 -10.944 1.00 0.00 60 ASP A C 12
ATOM 14920 O O . ASP A 1 73 ? 2.970 -8.119 -11.424 1.00 0.00 60 ASP A O 12
ATOM 14929 N N . ASP A 1 74 ? 0.754 -8.570 -11.402 1.00 0.00 61 ASP A N 12
ATOM 14930 C CA . ASP A 1 74 ? 0.458 -7.726 -12.547 1.00 0.00 61 ASP A CA 12
ATOM 14931 C C . ASP A 1 74 ? -0.477 -6.595 -12.112 1.00 0.00 61 ASP A C 12
ATOM 14932 O O . ASP A 1 74 ? -0.150 -5.420 -12.270 1.00 0.00 61 ASP A O 12
ATOM 14941 N N . THR A 1 75 ? -1.621 -6.990 -11.573 1.00 0.00 62 THR A N 12
ATOM 14942 C CA . THR A 1 75 ? -2.605 -6.024 -11.115 1.00 0.00 62 THR A CA 12
ATOM 14943 C C . THR A 1 75 ? -2.847 -6.182 -9.612 1.00 0.00 62 THR A C 12
ATOM 14944 O O . THR A 1 75 ? -3.919 -6.619 -9.195 1.00 0.00 62 THR A O 12
ATOM 14955 N N . LYS A 1 76 ? -1.834 -5.817 -8.841 1.00 0.00 63 LYS A N 12
ATOM 14956 C CA . LYS A 1 76 ? -1.923 -5.912 -7.394 1.00 0.00 63 LYS A CA 12
ATOM 14957 C C . LYS A 1 76 ? -1.007 -4.864 -6.760 1.00 0.00 63 LYS A C 12
ATOM 14958 O O . LYS A 1 76 ? 0.162 -4.753 -7.127 1.00 0.00 63 LYS A O 12
ATOM 14977 N N . VAL A 1 77 ? -1.572 -4.120 -5.820 1.00 0.00 64 VAL A N 12
ATOM 14978 C CA . VAL A 1 77 ? -0.821 -3.084 -5.132 1.00 0.00 64 VAL A CA 12
ATOM 14979 C C . VAL A 1 77 ? -0.749 -3.418 -3.641 1.00 0.00 64 VAL A C 12
ATOM 14980 O O . VAL A 1 77 ? -1.774 -3.649 -3.003 1.00 0.00 64 VAL A O 12
ATOM 14993 N N . LEU A 1 78 ? 0.473 -3.432 -3.129 1.00 0.00 65 LEU A N 12
ATOM 14994 C CA . LEU A 1 78 ? 0.693 -3.733 -1.724 1.00 0.00 65 LEU A CA 12
ATOM 14995 C C . LEU A 1 78 ? 0.597 -2.442 -0.909 1.00 0.00 65 LEU A C 12
ATOM 14996 O O . LEU A 1 78 ? 1.255 -1.452 -1.228 1.00 0.00 65 LEU A O 12
ATOM 15012 N N . CYS A 1 79 ? -0.227 -2.493 0.126 1.00 0.00 66 CYS A N 12
ATOM 15013 C CA . CYS A 1 79 ? -0.417 -1.339 0.990 1.00 0.00 66 CYS A CA 12
ATOM 15014 C C . CYS A 1 79 ? 0.615 -1.407 2.116 1.00 0.00 66 CYS A C 12
ATOM 15015 O O . CYS A 1 79 ? 1.103 -2.486 2.452 1.00 0.00 66 CYS A O 12
ATOM 15023 N N . ARG A 1 80 ? 0.918 -0.242 2.669 1.00 0.00 67 ARG A N 12
ATOM 15024 C CA . ARG A 1 80 ? 1.884 -0.156 3.751 1.00 0.00 67 ARG A CA 12
ATOM 15025 C C . ARG A 1 80 ? 1.381 0.798 4.837 1.00 0.00 67 ARG A C 12
ATOM 15026 O O . ARG A 1 80 ? 0.866 1.873 4.533 1.00 0.00 67 ARG A O 12
ATOM 15047 N N . ASN A 1 81 ? 1.549 0.370 6.079 1.00 0.00 68 ASN A N 12
ATOM 15048 C CA . ASN A 1 81 ? 1.118 1.173 7.212 1.00 0.00 68 ASN A CA 12
ATOM 15049 C C . ASN A 1 81 ? 2.318 1.454 8.118 1.00 0.00 68 ASN A C 12
ATOM 15050 O O . ASN A 1 81 ? 3.129 0.565 8.373 1.00 0.00 68 ASN A O 12
ATOM 15061 N N . GLU A 1 82 ? 2.394 2.694 8.579 1.00 0.00 69 GLU A N 12
ATOM 15062 C CA . GLU A 1 82 ? 3.481 3.103 9.452 1.00 0.00 69 GLU A CA 12
ATOM 15063 C C . GLU A 1 82 ? 3.506 2.235 10.712 1.00 0.00 69 GLU A C 12
ATOM 15064 O O . GLU A 1 82 ? 4.443 2.312 11.504 1.00 0.00 69 GLU A O 12
ATOM 15076 N N . GLU A 1 83 ? 2.464 1.429 10.857 1.00 0.00 70 GLU A N 12
ATOM 15077 C CA . GLU A 1 83 ? 2.355 0.548 12.007 1.00 0.00 70 GLU A CA 12
ATOM 15078 C C . GLU A 1 83 ? 3.499 -0.468 12.009 1.00 0.00 70 GLU A C 12
ATOM 15079 O O . GLU A 1 83 ? 3.657 -1.229 12.962 1.00 0.00 70 GLU A O 12
ATOM 15091 N N . GLY A 1 84 ? 4.268 -0.446 10.930 1.00 0.00 71 GLY A N 12
ATOM 15092 C CA . GLY A 1 84 ? 5.393 -1.356 10.795 1.00 0.00 71 GLY A CA 12
ATOM 15093 C C . GLY A 1 84 ? 4.952 -2.687 10.182 1.00 0.00 71 GLY A C 12
ATOM 15094 O O . GLY A 1 84 ? 5.714 -3.651 10.168 1.00 0.00 71 GLY A O 12
ATOM 15098 N N . LYS A 1 85 ? 3.722 -2.695 9.689 1.00 0.00 72 LYS A N 12
ATOM 15099 C CA . LYS A 1 85 ? 3.170 -3.892 9.076 1.00 0.00 72 LYS A CA 12
ATOM 15100 C C . LYS A 1 85 ? 2.707 -3.564 7.655 1.00 0.00 72 LYS A C 12
ATOM 15101 O O . LYS A 1 85 ? 2.428 -2.408 7.340 1.00 0.00 72 LYS A O 12
ATOM 15120 N N . TYR A 1 86 ? 2.641 -4.602 6.834 1.00 0.00 73 TYR A N 12
ATOM 15121 C CA . TYR A 1 86 ? 2.217 -4.440 5.454 1.00 0.00 73 TYR A CA 12
ATOM 15122 C C . TYR A 1 86 ? 0.976 -5.284 5.158 1.00 0.00 73 TYR A C 12
ATOM 15123 O O . TYR A 1 86 ? 0.593 -6.133 5.961 1.00 0.00 73 TYR A O 12
ATOM 15141 N N . GLY A 1 87 ? 0.383 -5.022 4.003 1.00 0.00 74 GLY A N 12
ATOM 15142 C CA . GLY A 1 87 ? -0.807 -5.747 3.591 1.00 0.00 74 GLY A CA 12
ATOM 15143 C C . GLY A 1 87 ? -0.986 -5.689 2.073 1.00 0.00 74 GLY A C 12
ATOM 15144 O O . GLY A 1 87 ? -0.435 -4.810 1.412 1.00 0.00 74 GLY A O 12
ATOM 15148 N N . TYR A 1 88 ? -1.759 -6.638 1.564 1.00 0.00 75 TYR A N 12
ATOM 15149 C CA . TYR A 1 88 ? -2.018 -6.706 0.136 1.00 0.00 75 TYR A CA 12
ATOM 15150 C C . TYR A 1 88 ? -3.420 -6.191 -0.193 1.00 0.00 75 TYR A C 12
ATOM 15151 O O . TYR A 1 88 ? -4.326 -6.276 0.635 1.00 0.00 75 TYR A O 12
ATOM 15169 N N . VAL A 1 89 ? -3.556 -5.667 -1.402 1.00 0.00 76 VAL A N 12
ATOM 15170 C CA . VAL A 1 89 ? -4.833 -5.139 -1.850 1.00 0.00 76 VAL A CA 12
ATOM 15171 C C . VAL A 1 89 ? -5.018 -5.456 -3.336 1.00 0.00 76 VAL A C 12
ATOM 15172 O O . VAL A 1 89 ? -4.157 -5.139 -4.154 1.00 0.00 76 VAL A O 12
ATOM 15185 N N . LEU A 1 90 ? -6.148 -6.078 -3.638 1.00 0.00 77 LEU A N 12
ATOM 15186 C CA . LEU A 1 90 ? -6.458 -6.442 -5.010 1.00 0.00 77 LEU A CA 12
ATOM 15187 C C . LEU A 1 90 ? -6.847 -5.185 -5.791 1.00 0.00 77 LEU A C 12
ATOM 15188 O O . LEU A 1 90 ? -7.601 -4.350 -5.294 1.00 0.00 77 LEU A O 12
ATOM 15204 N N . ARG A 1 91 ? -6.315 -5.090 -7.001 1.00 0.00 78 ARG A N 12
ATOM 15205 C CA . ARG A 1 91 ? -6.597 -3.949 -7.855 1.00 0.00 78 ARG A CA 12
ATOM 15206 C C . ARG A 1 91 ? -8.107 -3.788 -8.044 1.00 0.00 78 ARG A C 12
ATOM 15207 O O . ARG A 1 91 ? -8.578 -2.715 -8.419 1.00 0.00 78 ARG A O 12
ATOM 15228 N N . SER A 1 92 ? -8.824 -4.869 -7.775 1.00 0.00 79 SER A N 12
ATOM 15229 C CA . SER A 1 92 ? -10.270 -4.861 -7.911 1.00 0.00 79 SER A CA 12
ATOM 15230 C C . SER A 1 92 ? -10.853 -3.621 -7.230 1.00 0.00 79 SER A C 12
ATOM 15231 O O . SER A 1 92 ? -11.530 -2.818 -7.870 1.00 0.00 79 SER A O 12
ATOM 15239 N N . TYR A 1 93 ? -10.568 -3.503 -5.942 1.00 0.00 80 TYR A N 12
ATOM 15240 C CA . TYR A 1 93 ? -11.055 -2.374 -5.168 1.00 0.00 80 TYR A CA 12
ATOM 15241 C C . TYR A 1 93 ? -9.896 -1.501 -4.683 1.00 0.00 80 TYR A C 12
ATOM 15242 O O . TYR A 1 93 ? -9.424 -1.658 -3.558 1.00 0.00 80 TYR A O 12
ATOM 15260 N N . LEU A 1 94 ? -9.471 -0.599 -5.556 1.00 0.00 81 LEU A N 12
ATOM 15261 C CA . LEU A 1 94 ? -8.376 0.299 -5.231 1.00 0.00 81 LEU A CA 12
ATOM 15262 C C . LEU A 1 94 ? -8.311 1.415 -6.277 1.00 0.00 81 LEU A C 12
ATOM 15263 O O . LEU A 1 94 ? -9.052 1.396 -7.258 1.00 0.00 81 LEU A O 12
ATOM 15279 N N . ALA A 1 95 ? -7.415 2.360 -6.031 1.00 0.00 82 ALA A N 12
ATOM 15280 C CA . ALA A 1 95 ? -7.243 3.482 -6.939 1.00 0.00 82 ALA A CA 12
ATOM 15281 C C . ALA A 1 95 ? -6.399 3.038 -8.135 1.00 0.00 82 ALA A C 12
ATOM 15282 O O . ALA A 1 95 ? -5.865 1.930 -8.146 1.00 0.00 82 ALA A O 12
ATOM 15289 N N . ASP A 1 96 ? -6.305 3.927 -9.114 1.00 0.00 83 ASP A N 12
ATOM 15290 C CA . ASP A 1 96 ? -5.535 3.641 -10.312 1.00 0.00 83 ASP A CA 12
ATOM 15291 C C . ASP A 1 96 ? -4.099 3.286 -9.919 1.00 0.00 83 ASP A C 12
ATOM 15292 O O . ASP A 1 96 ? -3.719 3.422 -8.757 1.00 0.00 83 ASP A O 12
ATOM 15301 N N . GLU A 1 20 ? 5.038 -3.945 15.831 1.00 0.00 7 GLU A N 13
ATOM 15302 C CA . GLU A 1 20 ? 5.684 -4.070 14.536 1.00 0.00 7 GLU A CA 13
ATOM 15303 C C . GLU A 1 20 ? 6.060 -5.529 14.268 1.00 0.00 7 GLU A C 13
ATOM 15304 O O . GLU A 1 20 ? 6.954 -5.807 13.471 1.00 0.00 7 GLU A O 13
ATOM 15316 N N . LYS A 1 21 ? 5.357 -6.422 14.949 1.00 0.00 8 LYS A N 13
ATOM 15317 C CA . LYS A 1 21 ? 5.605 -7.845 14.795 1.00 0.00 8 LYS A CA 13
ATOM 15318 C C . LYS A 1 21 ? 4.872 -8.354 13.552 1.00 0.00 8 LYS A C 13
ATOM 15319 O O . LYS A 1 21 ? 5.153 -9.449 13.066 1.00 0.00 8 LYS A O 13
ATOM 15338 N N . GLU A 1 22 ? 3.946 -7.536 13.073 1.00 0.00 9 GLU A N 13
ATOM 15339 C CA . GLU A 1 22 ? 3.171 -7.890 11.897 1.00 0.00 9 GLU A CA 13
ATOM 15340 C C . GLU A 1 22 ? 4.084 -8.010 10.675 1.00 0.00 9 GLU A C 13
ATOM 15341 O O . GLU A 1 22 ? 3.763 -8.717 9.722 1.00 0.00 9 GLU A O 13
ATOM 15353 N N . GLU A 1 23 ? 5.206 -7.307 10.743 1.00 0.00 10 GLU A N 13
ATOM 15354 C CA . GLU A 1 23 ? 6.168 -7.325 9.655 1.00 0.00 10 GLU A CA 13
ATOM 15355 C C . GLU A 1 23 ? 6.691 -8.746 9.433 1.00 0.00 10 GLU A C 13
ATOM 15356 O O . GLU A 1 23 ? 6.873 -9.173 8.294 1.00 0.00 10 GLU A O 13
ATOM 15368 N N . LYS A 1 24 ? 6.918 -9.439 10.539 1.00 0.00 11 LYS A N 13
ATOM 15369 C CA . LYS A 1 24 ? 7.416 -10.802 10.480 1.00 0.00 11 LYS A CA 13
ATOM 15370 C C . LYS A 1 24 ? 6.357 -11.700 9.838 1.00 0.00 11 LYS A C 13
ATOM 15371 O O . LYS A 1 24 ? 6.689 -12.685 9.181 1.00 0.00 11 LYS A O 13
ATOM 15390 N N . ASP A 1 25 ? 5.104 -11.328 10.050 1.00 0.00 12 ASP A N 13
ATOM 15391 C CA . ASP A 1 25 ? 3.994 -12.087 9.500 1.00 0.00 12 ASP A CA 13
ATOM 15392 C C . ASP A 1 25 ? 3.864 -11.783 8.006 1.00 0.00 12 ASP A C 13
ATOM 15393 O O . ASP A 1 25 ? 3.465 -12.646 7.226 1.00 0.00 12 ASP A O 13
ATOM 15402 N N . PHE A 1 26 ? 4.208 -10.553 7.653 1.00 0.00 13 PHE A N 13
ATOM 15403 C CA . PHE A 1 26 ? 4.135 -10.125 6.267 1.00 0.00 13 PHE A CA 13
ATOM 15404 C C . PHE A 1 26 ? 5.135 -10.894 5.402 1.00 0.00 13 PHE A C 13
ATOM 15405 O O . PHE A 1 26 ? 4.764 -11.472 4.382 1.00 0.00 13 PHE A O 13
ATOM 15422 N N . ARG A 1 27 ? 6.385 -10.876 5.841 1.00 0.00 14 ARG A N 13
ATOM 15423 C CA . ARG A 1 27 ? 7.442 -11.564 5.120 1.00 0.00 14 ARG A CA 13
ATOM 15424 C C . ARG A 1 27 ? 7.134 -13.060 5.026 1.00 0.00 14 ARG A C 13
ATOM 15425 O O . ARG A 1 27 ? 7.542 -13.723 4.074 1.00 0.00 14 ARG A O 13
ATOM 15446 N N . LYS A 1 28 ? 6.417 -13.547 6.028 1.00 0.00 15 LYS A N 13
ATOM 15447 C CA . LYS A 1 28 ? 6.049 -14.952 6.071 1.00 0.00 15 LYS A CA 13
ATOM 15448 C C . LYS A 1 28 ? 5.336 -15.328 4.770 1.00 0.00 15 LYS A C 13
ATOM 15449 O O . LYS A 1 28 ? 5.789 -16.211 4.043 1.00 0.00 15 LYS A O 13
ATOM 15468 N N . LYS A 1 29 ? 4.232 -14.640 4.518 1.00 0.00 16 LYS A N 13
ATOM 15469 C CA . LYS A 1 29 ? 3.452 -14.891 3.318 1.00 0.00 16 LYS A CA 13
ATOM 15470 C C . LYS A 1 29 ? 4.043 -14.092 2.154 1.00 0.00 16 LYS A C 13
ATOM 15471 O O . LYS A 1 29 ? 4.024 -14.547 1.012 1.00 0.00 16 LYS A O 13
ATOM 15490 N N . PHE A 1 30 ? 4.554 -12.915 2.485 1.00 0.00 17 PHE A N 13
ATOM 15491 C CA . PHE A 1 30 ? 5.150 -12.049 1.482 1.00 0.00 17 PHE A CA 13
ATOM 15492 C C . PHE A 1 30 ? 6.633 -12.370 1.291 1.00 0.00 17 PHE A C 13
ATOM 15493 O O . PHE A 1 30 ? 7.416 -11.501 0.911 1.00 0.00 17 PHE A O 13
ATOM 15510 N N . LYS A 1 31 ? 6.975 -13.621 1.564 1.00 0.00 18 LYS A N 13
ATOM 15511 C CA . LYS A 1 31 ? 8.351 -14.068 1.428 1.00 0.00 18 LYS A CA 13
ATOM 15512 C C . LYS A 1 31 ? 8.990 -13.375 0.222 1.00 0.00 18 LYS A C 13
ATOM 15513 O O . LYS A 1 31 ? 10.099 -13.722 -0.181 1.00 0.00 18 LYS A O 13
ATOM 15532 N N . TYR A 1 32 ? 8.262 -12.410 -0.320 1.00 0.00 19 TYR A N 13
ATOM 15533 C CA . TYR A 1 32 ? 8.744 -11.666 -1.472 1.00 0.00 19 TYR A CA 13
ATOM 15534 C C . TYR A 1 32 ? 10.013 -10.885 -1.128 1.00 0.00 19 TYR A C 13
ATOM 15535 O O . TYR A 1 32 ? 10.010 -10.060 -0.215 1.00 0.00 19 TYR A O 13
ATOM 15553 N N . ASP A 1 33 ? 11.068 -11.171 -1.877 1.00 0.00 20 ASP A N 13
ATOM 15554 C CA . ASP A 1 33 ? 12.341 -10.505 -1.662 1.00 0.00 20 ASP A CA 13
ATOM 15555 C C . ASP A 1 33 ? 12.520 -9.407 -2.712 1.00 0.00 20 ASP A C 13
ATOM 15556 O O . ASP A 1 33 ? 12.933 -9.681 -3.838 1.00 0.00 20 ASP A O 13
ATOM 15565 N N . GLY A 1 34 ? 12.201 -8.187 -2.306 1.00 0.00 21 GLY A N 13
ATOM 15566 C CA . GLY A 1 34 ? 12.321 -7.046 -3.197 1.00 0.00 21 GLY A CA 13
ATOM 15567 C C . GLY A 1 34 ? 12.678 -5.777 -2.420 1.00 0.00 21 GLY A C 13
ATOM 15568 O O . GLY A 1 34 ? 13.006 -5.842 -1.236 1.00 0.00 21 GLY A O 13
ATOM 15572 N N . GLU A 1 35 ? 12.601 -4.653 -3.116 1.00 0.00 22 GLU A N 13
ATOM 15573 C CA . GLU A 1 35 ? 12.912 -3.372 -2.506 1.00 0.00 22 GLU A CA 13
ATOM 15574 C C . GLU A 1 35 ? 11.623 -2.617 -2.172 1.00 0.00 22 GLU A C 13
ATOM 15575 O O . GLU A 1 35 ? 11.098 -1.880 -3.006 1.00 0.00 22 GLU A O 13
ATOM 15587 N N . ILE A 1 36 ? 11.152 -2.826 -0.952 1.00 0.00 23 ILE A N 13
ATOM 15588 C CA . ILE A 1 36 ? 9.935 -2.174 -0.498 1.00 0.00 23 ILE A CA 13
ATOM 15589 C C . ILE A 1 36 ? 10.178 -0.667 -0.390 1.00 0.00 23 ILE A C 13
ATOM 15590 O O . ILE A 1 36 ? 10.900 -0.214 0.497 1.00 0.00 23 ILE A O 13
ATOM 15606 N N . ARG A 1 37 ? 9.562 0.067 -1.305 1.00 0.00 24 ARG A N 13
ATOM 15607 C CA . ARG A 1 37 ? 9.703 1.513 -1.323 1.00 0.00 24 ARG A CA 13
ATOM 15608 C C . ARG A 1 37 ? 8.463 2.159 -1.944 1.00 0.00 24 ARG A C 13
ATOM 15609 O O . ARG A 1 37 ? 8.171 1.948 -3.120 1.00 0.00 24 ARG A O 13
ATOM 15630 N N . VAL A 1 38 ? 7.765 2.933 -1.125 1.00 0.00 25 VAL A N 13
ATOM 15631 C CA . VAL A 1 38 ? 6.563 3.611 -1.578 1.00 0.00 25 VAL A CA 13
ATOM 15632 C C . VAL A 1 38 ? 6.938 4.650 -2.637 1.00 0.00 25 VAL A C 13
ATOM 15633 O O . VAL A 1 38 ? 7.400 5.741 -2.305 1.00 0.00 25 VAL A O 13
ATOM 15646 N N . LEU A 1 39 ? 6.724 4.276 -3.890 1.00 0.00 26 LEU A N 13
ATOM 15647 C CA . LEU A 1 39 ? 7.033 5.162 -4.999 1.00 0.00 26 LEU A CA 13
ATOM 15648 C C . LEU A 1 39 ? 5.794 5.990 -5.345 1.00 0.00 26 LEU A C 13
ATOM 15649 O O . LEU A 1 39 ? 5.878 7.210 -5.482 1.00 0.00 26 LEU A O 13
ATOM 15665 N N . TYR A 1 40 ? 4.674 5.295 -5.475 1.00 0.00 27 TYR A N 13
ATOM 15666 C CA . TYR A 1 40 ? 3.420 5.952 -5.802 1.00 0.00 27 TYR A CA 13
ATOM 15667 C C . TYR A 1 40 ? 2.318 5.548 -4.821 1.00 0.00 27 TYR A C 13
ATOM 15668 O O . TYR A 1 40 ? 1.587 4.589 -5.063 1.00 0.00 27 TYR A O 13
ATOM 15686 N N . SER A 1 41 ? 2.233 6.301 -3.734 1.00 0.00 28 SER A N 13
ATOM 15687 C CA . SER A 1 41 ? 1.232 6.033 -2.715 1.00 0.00 28 SER A CA 13
ATOM 15688 C C . SER A 1 41 ? -0.155 6.428 -3.227 1.00 0.00 28 SER A C 13
ATOM 15689 O O . SER A 1 41 ? -0.440 7.611 -3.406 1.00 0.00 28 SER A O 13
ATOM 15697 N N . THR A 1 42 ? -0.979 5.415 -3.448 1.00 0.00 29 THR A N 13
ATOM 15698 C CA . THR A 1 42 ? -2.329 5.642 -3.936 1.00 0.00 29 THR A CA 13
ATOM 15699 C C . THR A 1 42 ? -3.292 5.849 -2.765 1.00 0.00 29 THR A C 13
ATOM 15700 O O . THR A 1 42 ? -2.988 5.474 -1.633 1.00 0.00 29 THR A O 13
ATOM 15711 N N . LYS A 1 43 ? -4.433 6.446 -3.077 1.00 0.00 30 LYS A N 13
ATOM 15712 C CA . LYS A 1 43 ? -5.442 6.707 -2.065 1.00 0.00 30 LYS A CA 13
ATOM 15713 C C . LYS A 1 43 ? -6.532 5.637 -2.149 1.00 0.00 30 LYS A C 13
ATOM 15714 O O . LYS A 1 43 ? -6.944 5.250 -3.241 1.00 0.00 30 LYS A O 13
ATOM 15733 N N . VAL A 1 44 ? -6.969 5.190 -0.981 1.00 0.00 31 VAL A N 13
ATOM 15734 C CA . VAL A 1 44 ? -8.004 4.172 -0.909 1.00 0.00 31 VAL A CA 13
ATOM 15735 C C . VAL A 1 44 ? -9.339 4.776 -1.349 1.00 0.00 31 VAL A C 13
ATOM 15736 O O . VAL A 1 44 ? -9.867 5.671 -0.690 1.00 0.00 31 VAL A O 13
ATOM 15749 N N . THR A 1 45 ? -9.846 4.264 -2.461 1.00 0.00 32 THR A N 13
ATOM 15750 C CA . THR A 1 45 ? -11.109 4.742 -2.997 1.00 0.00 32 THR A CA 13
ATOM 15751 C C . THR A 1 45 ? -12.276 4.224 -2.154 1.00 0.00 32 THR A C 13
ATOM 15752 O O . THR A 1 45 ? -12.305 3.053 -1.780 1.00 0.00 32 THR A O 13
ATOM 15763 N N . THR A 1 46 ? -13.210 5.123 -1.878 1.00 0.00 33 THR A N 13
ATOM 15764 C CA . THR A 1 46 ? -14.376 4.772 -1.086 1.00 0.00 33 THR A CA 13
ATOM 15765 C C . THR A 1 46 ? -14.950 3.431 -1.547 1.00 0.00 33 THR A C 13
ATOM 15766 O O . THR A 1 46 ? -15.714 2.796 -0.822 1.00 0.00 33 THR A O 13
ATOM 15777 N N . SER A 1 47 ? -14.559 3.038 -2.751 1.00 0.00 34 SER A N 13
ATOM 15778 C CA . SER A 1 47 ? -15.025 1.784 -3.317 1.00 0.00 34 SER A CA 13
ATOM 15779 C C . SER A 1 47 ? -14.054 0.656 -2.960 1.00 0.00 34 SER A C 13
ATOM 15780 O O . SER A 1 47 ? -14.120 -0.429 -3.535 1.00 0.00 34 SER A O 13
ATOM 15788 N N . ILE A 1 48 ? -13.175 0.952 -2.014 1.00 0.00 35 ILE A N 13
ATOM 15789 C CA . ILE A 1 48 ? -12.192 -0.023 -1.574 1.00 0.00 35 ILE A CA 13
ATOM 15790 C C . ILE A 1 48 ? -12.891 -1.117 -0.766 1.00 0.00 35 ILE A C 13
ATOM 15791 O O . ILE A 1 48 ? -14.083 -1.016 -0.478 1.00 0.00 35 ILE A O 13
ATOM 15807 N N . THR A 1 49 ? -12.121 -2.138 -0.421 1.00 0.00 36 THR A N 13
ATOM 15808 C CA . THR A 1 49 ? -12.652 -3.250 0.349 1.00 0.00 36 THR A CA 13
ATOM 15809 C C . THR A 1 49 ? -12.924 -2.818 1.791 1.00 0.00 36 THR A C 13
ATOM 15810 O O . THR A 1 49 ? -12.010 -2.405 2.503 1.00 0.00 36 THR A O 13
ATOM 15821 N N . SER A 1 50 ? -14.186 -2.929 2.180 1.00 0.00 37 SER A N 13
ATOM 15822 C CA . SER A 1 50 ? -14.591 -2.554 3.524 1.00 0.00 37 SER A CA 13
ATOM 15823 C C . SER A 1 50 ? -15.151 -3.773 4.260 1.00 0.00 37 SER A C 13
ATOM 15824 O O . SER A 1 50 ? -15.080 -3.850 5.485 1.00 0.00 37 SER A O 13
ATOM 15832 N N . LYS A 1 51 ? -15.697 -4.696 3.481 1.00 0.00 38 LYS A N 13
ATOM 15833 C CA . LYS A 1 51 ? -16.269 -5.907 4.043 1.00 0.00 38 LYS A CA 13
ATOM 15834 C C . LYS A 1 51 ? -15.320 -7.080 3.790 1.00 0.00 38 LYS A C 13
ATOM 15835 O O . LYS A 1 51 ? -15.019 -7.848 4.702 1.00 0.00 38 LYS A O 13
ATOM 15854 N N . LYS A 1 52 ? -14.875 -7.181 2.546 1.00 0.00 39 LYS A N 13
ATOM 15855 C CA . LYS A 1 52 ? -13.967 -8.248 2.160 1.00 0.00 39 LYS A CA 13
ATOM 15856 C C . LYS A 1 52 ? -12.618 -8.037 2.852 1.00 0.00 39 LYS A C 13
ATOM 15857 O O . LYS A 1 52 ? -12.008 -6.977 2.721 1.00 0.00 39 LYS A O 13
ATOM 15876 N N . TRP A 1 53 ? -12.192 -9.065 3.572 1.00 0.00 40 TRP A N 13
ATOM 15877 C CA . TRP A 1 53 ? -10.927 -9.006 4.284 1.00 0.00 40 TRP A CA 13
ATOM 15878 C C . TRP A 1 53 ? -10.292 -10.397 4.236 1.00 0.00 40 TRP A C 13
ATOM 15879 O O . TRP A 1 53 ? -10.938 -11.389 4.570 1.00 0.00 40 TRP A O 13
ATOM 15900 N N . GLY A 1 54 ? -9.035 -10.425 3.819 1.00 0.00 41 GLY A N 13
ATOM 15901 C CA . GLY A 1 54 ? -8.306 -11.678 3.723 1.00 0.00 41 GLY A CA 13
ATOM 15902 C C . GLY A 1 54 ? -7.091 -11.678 4.654 1.00 0.00 41 GLY A C 13
ATOM 15903 O O . GLY A 1 54 ? -6.621 -10.619 5.067 1.00 0.00 41 GLY A O 13
ATOM 15907 N N . THR A 1 55 ? -6.618 -12.878 4.956 1.00 0.00 42 THR A N 13
ATOM 15908 C CA . THR A 1 55 ? -5.467 -13.030 5.830 1.00 0.00 42 THR A CA 13
ATOM 15909 C C . THR A 1 55 ? -4.270 -12.254 5.277 1.00 0.00 42 THR A C 13
ATOM 15910 O O . THR A 1 55 ? -3.484 -11.692 6.038 1.00 0.00 42 THR A O 13
ATOM 15921 N N . ARG A 1 56 ? -4.170 -12.249 3.955 1.00 0.00 43 ARG A N 13
ATOM 15922 C CA . ARG A 1 56 ? -3.082 -11.551 3.291 1.00 0.00 43 ARG A CA 13
ATOM 15923 C C . ARG A 1 56 ? -3.532 -10.153 2.861 1.00 0.00 43 ARG A C 13
ATOM 15924 O O . ARG A 1 56 ? -2.800 -9.447 2.170 1.00 0.00 43 ARG A O 13
ATOM 15945 N N . ASP A 1 57 ? -4.735 -9.796 3.288 1.00 0.00 44 ASP A N 13
ATOM 15946 C CA . ASP A 1 57 ? -5.291 -8.496 2.955 1.00 0.00 44 ASP A CA 13
ATOM 15947 C C . ASP A 1 57 ? -5.210 -7.583 4.181 1.00 0.00 44 ASP A C 13
ATOM 15948 O O . ASP A 1 57 ? -5.037 -8.058 5.302 1.00 0.00 44 ASP A O 13
ATOM 15957 N N . LEU A 1 58 ? -5.338 -6.289 3.925 1.00 0.00 45 LEU A N 13
ATOM 15958 C CA . LEU A 1 58 ? -5.282 -5.306 4.993 1.00 0.00 45 LEU A CA 13
ATOM 15959 C C . LEU A 1 58 ? -6.705 -4.923 5.403 1.00 0.00 45 LEU A C 13
ATOM 15960 O O . LEU A 1 58 ? -7.630 -5.001 4.596 1.00 0.00 45 LEU A O 13
ATOM 15976 N N . GLN A 1 59 ? -6.836 -4.516 6.657 1.00 0.00 46 GLN A N 13
ATOM 15977 C CA . GLN A 1 59 ? -8.131 -4.121 7.184 1.00 0.00 46 GLN A CA 13
ATOM 15978 C C . GLN A 1 59 ? -8.373 -2.631 6.934 1.00 0.00 46 GLN A C 13
ATOM 15979 O O . GLN A 1 59 ? -9.048 -1.967 7.720 1.00 0.00 46 GLN A O 13
ATOM 15993 N N . VAL A 1 60 ? -7.809 -2.148 5.837 1.00 0.00 47 VAL A N 13
ATOM 15994 C CA . VAL A 1 60 ? -7.955 -0.749 5.474 1.00 0.00 47 VAL A CA 13
ATOM 15995 C C . VAL A 1 60 ? -9.427 -0.454 5.178 1.00 0.00 47 VAL A C 13
ATOM 15996 O O . VAL A 1 60 ? -10.207 -1.369 4.918 1.00 0.00 47 VAL A O 13
ATOM 16009 N N . LYS A 1 61 ? -9.762 0.827 5.227 1.00 0.00 48 LYS A N 13
ATOM 16010 C CA . LYS A 1 61 ? -11.126 1.253 4.967 1.00 0.00 48 LYS A CA 13
ATOM 16011 C C . LYS A 1 61 ? -11.167 2.051 3.662 1.00 0.00 48 LYS A C 13
ATOM 16012 O O . LYS A 1 61 ? -10.170 2.652 3.267 1.00 0.00 48 LYS A O 13
ATOM 16031 N N . PRO A 1 62 ? -12.362 2.030 3.013 1.00 0.00 49 PRO A N 13
ATOM 16032 C CA . PRO A 1 62 ? -12.546 2.743 1.761 1.00 0.00 49 PRO A CA 13
ATOM 16033 C C . PRO A 1 62 ? -12.664 4.250 2.001 1.00 0.00 49 PRO A C 13
ATOM 16034 O O . PRO A 1 62 ? -13.472 4.691 2.817 1.00 0.00 49 PRO A O 13
ATOM 16045 N N . GLY A 1 63 ? -11.847 4.998 1.275 1.00 0.00 50 GLY A N 13
ATOM 16046 C CA . GLY A 1 63 ? -11.849 6.446 1.398 1.00 0.00 50 GLY A CA 13
ATOM 16047 C C . GLY A 1 63 ? -10.704 6.922 2.295 1.00 0.00 50 GLY A C 13
ATOM 16048 O O . GLY A 1 63 ? -10.663 8.086 2.689 1.00 0.00 50 GLY A O 13
ATOM 16052 N N . GLU A 1 64 ? -9.803 5.996 2.591 1.00 0.00 51 GLU A N 13
ATOM 16053 C CA . GLU A 1 64 ? -8.661 6.307 3.433 1.00 0.00 51 GLU A CA 13
ATOM 16054 C C . GLU A 1 64 ? -7.387 6.389 2.591 1.00 0.00 51 GLU A C 13
ATOM 16055 O O . GLU A 1 64 ? -7.394 6.039 1.411 1.00 0.00 51 GLU A O 13
ATOM 16067 N N . SER A 1 65 ? -6.322 6.853 3.229 1.00 0.00 52 SER A N 13
ATOM 16068 C CA . SER A 1 65 ? -5.043 6.985 2.552 1.00 0.00 52 SER A CA 13
ATOM 16069 C C . SER A 1 65 ? -4.111 5.846 2.969 1.00 0.00 52 SER A C 13
ATOM 16070 O O . SER A 1 65 ? -3.954 5.570 4.157 1.00 0.00 52 SER A O 13
ATOM 16078 N N . LEU A 1 66 ? -3.516 5.214 1.967 1.00 0.00 53 LEU A N 13
ATOM 16079 C CA . LEU A 1 66 ? -2.603 4.111 2.215 1.00 0.00 53 LEU A CA 13
ATOM 16080 C C . LEU A 1 66 ? -1.421 4.206 1.249 1.00 0.00 53 LEU A C 13
ATOM 16081 O O . LEU A 1 66 ? -1.580 4.638 0.108 1.00 0.00 53 LEU A O 13
ATOM 16097 N N . GLU A 1 67 ? -0.261 3.796 1.741 1.00 0.00 54 GLU A N 13
ATOM 16098 C CA . GLU A 1 67 ? 0.948 3.830 0.936 1.00 0.00 54 GLU A CA 13
ATOM 16099 C C . GLU A 1 67 ? 0.977 2.642 -0.027 1.00 0.00 54 GLU A C 13
ATOM 16100 O O . GLU A 1 67 ? 0.746 1.504 0.378 1.00 0.00 54 GLU A O 13
ATOM 16112 N N . VAL A 1 68 ? 1.264 2.946 -1.285 1.00 0.00 55 VAL A N 13
ATOM 16113 C CA . VAL A 1 68 ? 1.327 1.917 -2.308 1.00 0.00 55 VAL A CA 13
ATOM 16114 C C . VAL A 1 68 ? 2.789 1.553 -2.570 1.00 0.00 55 VAL A C 13
ATOM 16115 O O . VAL A 1 68 ? 3.610 2.425 -2.850 1.00 0.00 55 VAL A O 13
ATOM 16128 N N . ILE A 1 69 ? 3.072 0.262 -2.469 1.00 0.00 56 ILE A N 13
ATOM 16129 C CA . ILE A 1 69 ? 4.421 -0.229 -2.691 1.00 0.00 56 ILE A CA 13
ATOM 16130 C C . ILE A 1 69 ? 4.574 -0.643 -4.156 1.00 0.00 56 ILE A C 13
ATOM 16131 O O . ILE A 1 69 ? 4.126 0.067 -5.055 1.00 0.00 56 ILE A O 13
ATOM 16147 N N . GLN A 1 70 ? 5.208 -1.790 -4.350 1.00 0.00 57 GLN A N 13
ATOM 16148 C CA . GLN A 1 70 ? 5.426 -2.307 -5.691 1.00 0.00 57 GLN A CA 13
ATOM 16149 C C . GLN A 1 70 ? 4.297 -3.263 -6.081 1.00 0.00 57 GLN A C 13
ATOM 16150 O O . GLN A 1 70 ? 3.668 -3.872 -5.217 1.00 0.00 57 GLN A O 13
ATOM 16164 N N . THR A 1 71 ? 4.073 -3.364 -7.383 1.00 0.00 58 THR A N 13
ATOM 16165 C CA . THR A 1 71 ? 3.031 -4.235 -7.898 1.00 0.00 58 THR A CA 13
ATOM 16166 C C . THR A 1 71 ? 3.378 -5.700 -7.626 1.00 0.00 58 THR A C 13
ATOM 16167 O O . THR A 1 71 ? 4.413 -6.191 -8.075 1.00 0.00 58 THR A O 13
ATOM 16178 N N . THR A 1 72 ? 2.493 -6.358 -6.891 1.00 0.00 59 THR A N 13
ATOM 16179 C CA . THR A 1 72 ? 2.693 -7.758 -6.554 1.00 0.00 59 THR A CA 13
ATOM 16180 C C . THR A 1 72 ? 2.923 -8.584 -7.821 1.00 0.00 59 THR A C 13
ATOM 16181 O O . THR A 1 72 ? 4.049 -8.991 -8.105 1.00 0.00 59 THR A O 13
ATOM 16192 N N . ASP A 1 73 ? 1.839 -8.806 -8.549 1.00 0.00 60 ASP A N 13
ATOM 16193 C CA . ASP A 1 73 ? 1.908 -9.577 -9.779 1.00 0.00 60 ASP A CA 13
ATOM 16194 C C . ASP A 1 73 ? 1.804 -8.629 -10.976 1.00 0.00 60 ASP A C 13
ATOM 16195 O O . ASP A 1 73 ? 2.814 -8.118 -11.457 1.00 0.00 60 ASP A O 13
ATOM 16204 N N . ASP A 1 74 ? 0.574 -8.423 -11.421 1.00 0.00 61 ASP A N 13
ATOM 16205 C CA . ASP A 1 74 ? 0.325 -7.546 -12.553 1.00 0.00 61 ASP A CA 13
ATOM 16206 C C . ASP A 1 74 ? -0.548 -6.373 -12.101 1.00 0.00 61 ASP A C 13
ATOM 16207 O O . ASP A 1 74 ? -0.158 -5.214 -12.240 1.00 0.00 61 ASP A O 13
ATOM 16216 N N . THR A 1 75 ? -1.712 -6.714 -11.568 1.00 0.00 62 THR A N 13
ATOM 16217 C CA . THR A 1 75 ? -2.643 -5.703 -11.094 1.00 0.00 62 THR A CA 13
ATOM 16218 C C . THR A 1 75 ? -2.885 -5.863 -9.592 1.00 0.00 62 THR A C 13
ATOM 16219 O O . THR A 1 75 ? -3.979 -6.237 -9.172 1.00 0.00 62 THR A O 13
ATOM 16230 N N . LYS A 1 76 ? -1.846 -5.572 -8.824 1.00 0.00 63 LYS A N 13
ATOM 16231 C CA . LYS A 1 76 ? -1.931 -5.679 -7.377 1.00 0.00 63 LYS A CA 13
ATOM 16232 C C . LYS A 1 76 ? -0.907 -4.738 -6.739 1.00 0.00 63 LYS A C 13
ATOM 16233 O O . LYS A 1 76 ? 0.263 -4.739 -7.119 1.00 0.00 63 LYS A O 13
ATOM 16252 N N . VAL A 1 77 ? -1.384 -3.958 -5.780 1.00 0.00 64 VAL A N 13
ATOM 16253 C CA . VAL A 1 77 ? -0.524 -3.015 -5.086 1.00 0.00 64 VAL A CA 13
ATOM 16254 C C . VAL A 1 77 ? -0.479 -3.372 -3.599 1.00 0.00 64 VAL A C 13
ATOM 16255 O O . VAL A 1 77 ? -1.519 -3.588 -2.977 1.00 0.00 64 VAL A O 13
ATOM 16268 N N . LEU A 1 78 ? 0.735 -3.422 -3.071 1.00 0.00 65 LEU A N 13
ATOM 16269 C CA . LEU A 1 78 ? 0.929 -3.749 -1.669 1.00 0.00 65 LEU A CA 13
ATOM 16270 C C . LEU A 1 78 ? 0.815 -2.473 -0.832 1.00 0.00 65 LEU A C 13
ATOM 16271 O O . LEU A 1 78 ? 1.496 -1.485 -1.104 1.00 0.00 65 LEU A O 13
ATOM 16287 N N . CYS A 1 79 ? -0.050 -2.536 0.170 1.00 0.00 66 CYS A N 13
ATOM 16288 C CA . CYS A 1 79 ? -0.262 -1.398 1.048 1.00 0.00 66 CYS A CA 13
ATOM 16289 C C . CYS A 1 79 ? 0.741 -1.487 2.200 1.00 0.00 66 CYS A C 13
ATOM 16290 O O . CYS A 1 79 ? 1.222 -2.571 2.526 1.00 0.00 66 CYS A O 13
ATOM 16298 N N . ARG A 1 80 ? 1.026 -0.333 2.785 1.00 0.00 67 ARG A N 13
ATOM 16299 C CA . ARG A 1 80 ? 1.963 -0.267 3.894 1.00 0.00 67 ARG A CA 13
ATOM 16300 C C . ARG A 1 80 ? 1.433 0.670 4.981 1.00 0.00 67 ARG A C 13
ATOM 16301 O O . ARG A 1 80 ? 0.771 1.663 4.681 1.00 0.00 67 ARG A O 13
ATOM 16322 N N . ASN A 1 81 ? 1.746 0.323 6.221 1.00 0.00 68 ASN A N 13
ATOM 16323 C CA . ASN A 1 81 ? 1.310 1.121 7.354 1.00 0.00 68 ASN A CA 13
ATOM 16324 C C . ASN A 1 81 ? 2.535 1.677 8.082 1.00 0.00 68 ASN A C 13
ATOM 16325 O O . ASN A 1 81 ? 3.499 0.952 8.325 1.00 0.00 68 ASN A O 13
ATOM 16336 N N . GLU A 1 82 ? 2.458 2.958 8.411 1.00 0.00 69 GLU A N 13
ATOM 16337 C CA . GLU A 1 82 ? 3.549 3.619 9.107 1.00 0.00 69 GLU A CA 13
ATOM 16338 C C . GLU A 1 82 ? 3.897 2.862 10.390 1.00 0.00 69 GLU A C 13
ATOM 16339 O O . GLU A 1 82 ? 4.973 3.052 10.955 1.00 0.00 69 GLU A O 13
ATOM 16351 N N . GLU A 1 83 ? 2.966 2.019 10.812 1.00 0.00 70 GLU A N 13
ATOM 16352 C CA . GLU A 1 83 ? 3.161 1.232 12.018 1.00 0.00 70 GLU A CA 13
ATOM 16353 C C . GLU A 1 83 ? 4.062 0.029 11.727 1.00 0.00 70 GLU A C 13
ATOM 16354 O O . GLU A 1 83 ? 4.413 -0.722 12.636 1.00 0.00 70 GLU A O 13
ATOM 16366 N N . GLY A 1 84 ? 4.410 -0.115 10.457 1.00 0.00 71 GLY A N 13
ATOM 16367 C CA . GLY A 1 84 ? 5.263 -1.213 10.036 1.00 0.00 71 GLY A CA 13
ATOM 16368 C C . GLY A 1 84 ? 4.432 -2.448 9.680 1.00 0.00 71 GLY A C 13
ATOM 16369 O O . GLY A 1 84 ? 4.933 -3.570 9.720 1.00 0.00 71 GLY A O 13
ATOM 16373 N N . LYS A 1 85 ? 3.176 -2.198 9.339 1.00 0.00 72 LYS A N 13
ATOM 16374 C CA . LYS A 1 85 ? 2.271 -3.275 8.977 1.00 0.00 72 LYS A CA 13
ATOM 16375 C C . LYS A 1 85 ? 1.961 -3.193 7.481 1.00 0.00 72 LYS A C 13
ATOM 16376 O O . LYS A 1 85 ? 1.483 -2.167 6.998 1.00 0.00 72 LYS A O 13
ATOM 16395 N N . TYR A 1 86 ? 2.244 -4.286 6.789 1.00 0.00 73 TYR A N 13
ATOM 16396 C CA . TYR A 1 86 ? 2.001 -4.351 5.358 1.00 0.00 73 TYR A CA 13
ATOM 16397 C C . TYR A 1 86 ? 0.753 -5.181 5.050 1.00 0.00 73 TYR A C 13
ATOM 16398 O O . TYR A 1 86 ? 0.354 -6.027 5.848 1.00 0.00 73 TYR A O 13
ATOM 16416 N N . GLY A 1 87 ? 0.172 -4.910 3.891 1.00 0.00 74 GLY A N 13
ATOM 16417 C CA . GLY A 1 87 ? -1.022 -5.621 3.468 1.00 0.00 74 GLY A CA 13
ATOM 16418 C C . GLY A 1 87 ? -1.175 -5.579 1.946 1.00 0.00 74 GLY A C 13
ATOM 16419 O O . GLY A 1 87 ? -0.587 -4.726 1.283 1.00 0.00 74 GLY A O 13
ATOM 16423 N N . TYR A 1 88 ? -1.968 -6.511 1.437 1.00 0.00 75 TYR A N 13
ATOM 16424 C CA . TYR A 1 88 ? -2.206 -6.591 0.006 1.00 0.00 75 TYR A CA 13
ATOM 16425 C C . TYR A 1 88 ? -3.579 -6.019 -0.354 1.00 0.00 75 TYR A C 13
ATOM 16426 O O . TYR A 1 88 ? -4.511 -6.080 0.446 1.00 0.00 75 TYR A O 13
ATOM 16444 N N . VAL A 1 89 ? -3.660 -5.476 -1.560 1.00 0.00 76 VAL A N 13
ATOM 16445 C CA . VAL A 1 89 ? -4.903 -4.894 -2.037 1.00 0.00 76 VAL A CA 13
ATOM 16446 C C . VAL A 1 89 ? -5.096 -5.251 -3.512 1.00 0.00 76 VAL A C 13
ATOM 16447 O O . VAL A 1 89 ? -4.224 -4.986 -4.337 1.00 0.00 76 VAL A O 13
ATOM 16460 N N . LEU A 1 90 ? -6.244 -5.847 -3.799 1.00 0.00 77 LEU A N 13
ATOM 16461 C CA . LEU A 1 90 ? -6.563 -6.242 -5.160 1.00 0.00 77 LEU A CA 13
ATOM 16462 C C . LEU A 1 90 ? -7.014 -5.013 -5.951 1.00 0.00 77 LEU A C 13
ATOM 16463 O O . LEU A 1 90 ? -7.711 -4.150 -5.420 1.00 0.00 77 LEU A O 13
ATOM 16479 N N . ARG A 1 91 ? -6.598 -4.973 -7.209 1.00 0.00 78 ARG A N 13
ATOM 16480 C CA . ARG A 1 91 ? -6.950 -3.864 -8.079 1.00 0.00 78 ARG A CA 13
ATOM 16481 C C . ARG A 1 91 ? -8.471 -3.718 -8.162 1.00 0.00 78 ARG A C 13
ATOM 16482 O O . ARG A 1 91 ? -8.977 -2.658 -8.529 1.00 0.00 78 ARG A O 13
ATOM 16503 N N . SER A 1 92 ? -9.157 -4.797 -7.817 1.00 0.00 79 SER A N 13
ATOM 16504 C CA . SER A 1 92 ? -10.610 -4.802 -7.848 1.00 0.00 79 SER A CA 13
ATOM 16505 C C . SER A 1 92 ? -11.154 -3.586 -7.095 1.00 0.00 79 SER A C 13
ATOM 16506 O O . SER A 1 92 ? -11.853 -2.756 -7.673 1.00 0.00 79 SER A O 13
ATOM 16514 N N . TYR A 1 93 ? -10.812 -3.520 -5.817 1.00 0.00 80 TYR A N 13
ATOM 16515 C CA . TYR A 1 93 ? -11.258 -2.420 -4.979 1.00 0.00 80 TYR A CA 13
ATOM 16516 C C . TYR A 1 93 ? -10.070 -1.595 -4.480 1.00 0.00 80 TYR A C 13
ATOM 16517 O O . TYR A 1 93 ? -9.580 -1.812 -3.373 1.00 0.00 80 TYR A O 13
ATOM 16535 N N . LEU A 1 94 ? -9.640 -0.666 -5.322 1.00 0.00 81 LEU A N 13
ATOM 16536 C CA . LEU A 1 94 ? -8.519 0.192 -4.980 1.00 0.00 81 LEU A CA 13
ATOM 16537 C C . LEU A 1 94 ? -8.459 1.362 -5.964 1.00 0.00 81 LEU A C 13
ATOM 16538 O O . LEU A 1 94 ? -9.226 1.410 -6.925 1.00 0.00 81 LEU A O 13
ATOM 16554 N N . ALA A 1 95 ? -7.541 2.277 -5.692 1.00 0.00 82 ALA A N 13
ATOM 16555 C CA . ALA A 1 95 ? -7.371 3.444 -6.541 1.00 0.00 82 ALA A CA 13
ATOM 16556 C C . ALA A 1 95 ? -6.566 3.053 -7.782 1.00 0.00 82 ALA A C 13
ATOM 16557 O O . ALA A 1 95 ? -6.073 1.930 -7.878 1.00 0.00 82 ALA A O 13
ATOM 16564 N N . ASP A 1 96 ? -6.458 4.001 -8.701 1.00 0.00 83 ASP A N 13
ATOM 16565 C CA . ASP A 1 96 ? -5.721 3.769 -9.932 1.00 0.00 83 ASP A CA 13
ATOM 16566 C C . ASP A 1 96 ? -4.285 3.363 -9.593 1.00 0.00 83 ASP A C 13
ATOM 16567 O O . ASP A 1 96 ? -3.865 3.458 -8.441 1.00 0.00 83 ASP A O 13
ATOM 16576 N N . GLU A 1 20 ? 9.803 -4.616 15.356 1.00 0.00 7 GLU A N 14
ATOM 16577 C CA . GLU A 1 20 ? 9.741 -4.973 13.948 1.00 0.00 7 GLU A CA 14
ATOM 16578 C C . GLU A 1 20 ? 9.252 -6.413 13.787 1.00 0.00 7 GLU A C 14
ATOM 16579 O O . GLU A 1 20 ? 9.483 -7.039 12.753 1.00 0.00 7 GLU A O 14
ATOM 16591 N N . LYS A 1 21 ? 8.585 -6.898 14.824 1.00 0.00 8 LYS A N 14
ATOM 16592 C CA . LYS A 1 21 ? 8.062 -8.254 14.810 1.00 0.00 8 LYS A CA 14
ATOM 16593 C C . LYS A 1 21 ? 6.803 -8.300 13.941 1.00 0.00 8 LYS A C 14
ATOM 16594 O O . LYS A 1 21 ? 6.498 -9.329 13.340 1.00 0.00 8 LYS A O 14
ATOM 16613 N N . GLU A 1 22 ? 6.107 -7.174 13.902 1.00 0.00 9 GLU A N 14
ATOM 16614 C CA . GLU A 1 22 ? 4.889 -7.073 13.116 1.00 0.00 9 GLU A CA 14
ATOM 16615 C C . GLU A 1 22 ? 5.204 -7.227 11.627 1.00 0.00 9 GLU A C 14
ATOM 16616 O O . GLU A 1 22 ? 4.408 -7.788 10.875 1.00 0.00 9 GLU A O 14
ATOM 16628 N N . GLU A 1 23 ? 6.366 -6.719 11.245 1.00 0.00 10 GLU A N 14
ATOM 16629 C CA . GLU A 1 23 ? 6.796 -6.793 9.858 1.00 0.00 10 GLU A CA 14
ATOM 16630 C C . GLU A 1 23 ? 7.100 -8.242 9.474 1.00 0.00 10 GLU A C 14
ATOM 16631 O O . GLU A 1 23 ? 6.936 -8.629 8.318 1.00 0.00 10 GLU A O 14
ATOM 16643 N N . LYS A 1 24 ? 7.540 -9.004 10.465 1.00 0.00 11 LYS A N 14
ATOM 16644 C CA . LYS A 1 24 ? 7.869 -10.402 10.244 1.00 0.00 11 LYS A CA 14
ATOM 16645 C C . LYS A 1 24 ? 6.628 -11.140 9.738 1.00 0.00 11 LYS A C 14
ATOM 16646 O O . LYS A 1 24 ? 6.737 -12.075 8.947 1.00 0.00 11 LYS A O 14
ATOM 16665 N N . ASP A 1 25 ? 5.476 -10.691 10.215 1.00 0.00 12 ASP A N 14
ATOM 16666 C CA . ASP A 1 25 ? 4.216 -11.297 9.820 1.00 0.00 12 ASP A CA 14
ATOM 16667 C C . ASP A 1 25 ? 4.025 -11.131 8.311 1.00 0.00 12 ASP A C 14
ATOM 16668 O O . ASP A 1 25 ? 3.609 -12.065 7.628 1.00 0.00 12 ASP A O 14
ATOM 16677 N N . PHE A 1 26 ? 4.340 -9.936 7.835 1.00 0.00 13 PHE A N 14
ATOM 16678 C CA . PHE A 1 26 ? 4.209 -9.635 6.419 1.00 0.00 13 PHE A CA 14
ATOM 16679 C C . PHE A 1 26 ? 5.222 -10.432 5.594 1.00 0.00 13 PHE A C 14
ATOM 16680 O O . PHE A 1 26 ? 4.852 -11.104 4.632 1.00 0.00 13 PHE A O 14
ATOM 16697 N N . ARG A 1 27 ? 6.479 -10.330 6.000 1.00 0.00 14 ARG A N 14
ATOM 16698 C CA . ARG A 1 27 ? 7.547 -11.033 5.310 1.00 0.00 14 ARG A CA 14
ATOM 16699 C C . ARG A 1 27 ? 7.300 -12.542 5.345 1.00 0.00 14 ARG A C 14
ATOM 16700 O O . ARG A 1 27 ? 7.724 -13.266 4.446 1.00 0.00 14 ARG A O 14
ATOM 16721 N N . LYS A 1 28 ? 6.614 -12.972 6.394 1.00 0.00 15 LYS A N 14
ATOM 16722 C CA . LYS A 1 28 ? 6.305 -14.382 6.559 1.00 0.00 15 LYS A CA 14
ATOM 16723 C C . LYS A 1 28 ? 5.582 -14.891 5.310 1.00 0.00 15 LYS A C 14
ATOM 16724 O O . LYS A 1 28 ? 6.056 -15.812 4.646 1.00 0.00 15 LYS A O 14
ATOM 16743 N N . LYS A 1 29 ? 4.448 -14.268 5.026 1.00 0.00 16 LYS A N 14
ATOM 16744 C CA . LYS A 1 29 ? 3.656 -14.646 3.868 1.00 0.00 16 LYS A CA 14
ATOM 16745 C C . LYS A 1 29 ? 4.193 -13.925 2.631 1.00 0.00 16 LYS A C 14
ATOM 16746 O O . LYS A 1 29 ? 4.134 -14.457 1.523 1.00 0.00 16 LYS A O 14
ATOM 16765 N N . PHE A 1 30 ? 4.704 -12.724 2.860 1.00 0.00 17 PHE A N 14
ATOM 16766 C CA . PHE A 1 30 ? 5.251 -11.924 1.778 1.00 0.00 17 PHE A CA 14
ATOM 16767 C C . PHE A 1 30 ? 6.725 -12.257 1.541 1.00 0.00 17 PHE A C 14
ATOM 16768 O O . PHE A 1 30 ? 7.497 -11.403 1.108 1.00 0.00 17 PHE A O 14
ATOM 16785 N N . LYS A 1 31 ? 7.072 -13.502 1.834 1.00 0.00 18 LYS A N 14
ATOM 16786 C CA . LYS A 1 31 ? 8.440 -13.959 1.658 1.00 0.00 18 LYS A CA 14
ATOM 16787 C C . LYS A 1 31 ? 9.043 -13.286 0.423 1.00 0.00 18 LYS A C 14
ATOM 16788 O O . LYS A 1 31 ? 10.143 -13.635 -0.003 1.00 0.00 18 LYS A O 14
ATOM 16807 N N . TYR A 1 32 ? 8.296 -12.335 -0.117 1.00 0.00 19 TYR A N 14
ATOM 16808 C CA . TYR A 1 32 ? 8.743 -11.611 -1.295 1.00 0.00 19 TYR A CA 14
ATOM 16809 C C . TYR A 1 32 ? 10.008 -10.805 -0.996 1.00 0.00 19 TYR A C 14
ATOM 16810 O O . TYR A 1 32 ? 10.011 -9.954 -0.108 1.00 0.00 19 TYR A O 14
ATOM 16828 N N . ASP A 1 33 ? 11.054 -11.102 -1.754 1.00 0.00 20 ASP A N 14
ATOM 16829 C CA . ASP A 1 33 ? 12.323 -10.416 -1.581 1.00 0.00 20 ASP A CA 14
ATOM 16830 C C . ASP A 1 33 ? 12.459 -9.329 -2.649 1.00 0.00 20 ASP A C 14
ATOM 16831 O O . ASP A 1 33 ? 12.843 -9.613 -3.783 1.00 0.00 20 ASP A O 14
ATOM 16840 N N . GLY A 1 34 ? 12.138 -8.107 -2.249 1.00 0.00 21 GLY A N 14
ATOM 16841 C CA . GLY A 1 34 ? 12.221 -6.977 -3.158 1.00 0.00 21 GLY A CA 14
ATOM 16842 C C . GLY A 1 34 ? 12.569 -5.692 -2.404 1.00 0.00 21 GLY A C 14
ATOM 16843 O O . GLY A 1 34 ? 12.921 -5.735 -1.226 1.00 0.00 21 GLY A O 14
ATOM 16847 N N . GLU A 1 35 ? 12.460 -4.579 -3.114 1.00 0.00 22 GLU A N 14
ATOM 16848 C CA . GLU A 1 35 ? 12.759 -3.284 -2.527 1.00 0.00 22 GLU A CA 14
ATOM 16849 C C . GLU A 1 35 ? 11.465 -2.539 -2.196 1.00 0.00 22 GLU A C 14
ATOM 16850 O O . GLU A 1 35 ? 10.919 -1.830 -3.040 1.00 0.00 22 GLU A O 14
ATOM 16862 N N . ILE A 1 36 ? 11.011 -2.725 -0.965 1.00 0.00 23 ILE A N 14
ATOM 16863 C CA . ILE A 1 36 ? 9.790 -2.079 -0.512 1.00 0.00 23 ILE A CA 14
ATOM 16864 C C . ILE A 1 36 ? 10.020 -0.569 -0.425 1.00 0.00 23 ILE A C 14
ATOM 16865 O O . ILE A 1 36 ? 10.742 -0.097 0.452 1.00 0.00 23 ILE A O 14
ATOM 16881 N N . ARG A 1 37 ? 9.391 0.147 -1.346 1.00 0.00 24 ARG A N 14
ATOM 16882 C CA . ARG A 1 37 ? 9.518 1.594 -1.384 1.00 0.00 24 ARG A CA 14
ATOM 16883 C C . ARG A 1 37 ? 8.274 2.219 -2.020 1.00 0.00 24 ARG A C 14
ATOM 16884 O O . ARG A 1 37 ? 7.993 1.991 -3.196 1.00 0.00 24 ARG A O 14
ATOM 16905 N N . VAL A 1 38 ? 7.563 2.994 -1.215 1.00 0.00 25 VAL A N 14
ATOM 16906 C CA . VAL A 1 38 ? 6.356 3.653 -1.684 1.00 0.00 25 VAL A CA 14
ATOM 16907 C C . VAL A 1 38 ? 6.727 4.692 -2.744 1.00 0.00 25 VAL A C 14
ATOM 16908 O O . VAL A 1 38 ? 7.157 5.795 -2.413 1.00 0.00 25 VAL A O 14
ATOM 16921 N N . LEU A 1 39 ? 6.546 4.302 -3.998 1.00 0.00 26 LEU A N 14
ATOM 16922 C CA . LEU A 1 39 ? 6.856 5.185 -5.109 1.00 0.00 26 LEU A CA 14
ATOM 16923 C C . LEU A 1 39 ? 5.604 5.979 -5.488 1.00 0.00 26 LEU A C 14
ATOM 16924 O O . LEU A 1 39 ? 5.664 7.196 -5.657 1.00 0.00 26 LEU A O 14
ATOM 16940 N N . TYR A 1 40 ? 4.500 5.258 -5.612 1.00 0.00 27 TYR A N 14
ATOM 16941 C CA . TYR A 1 40 ? 3.236 5.879 -5.969 1.00 0.00 27 TYR A CA 14
ATOM 16942 C C . TYR A 1 40 ? 2.148 5.533 -4.950 1.00 0.00 27 TYR A C 14
ATOM 16943 O O . TYR A 1 40 ? 1.439 4.541 -5.107 1.00 0.00 27 TYR A O 14
ATOM 16961 N N . SER A 1 41 ? 2.051 6.371 -3.928 1.00 0.00 28 SER A N 14
ATOM 16962 C CA . SER A 1 41 ? 1.061 6.167 -2.884 1.00 0.00 28 SER A CA 14
ATOM 16963 C C . SER A 1 41 ? -0.337 6.481 -3.419 1.00 0.00 28 SER A C 14
ATOM 16964 O O . SER A 1 41 ? -0.658 7.638 -3.688 1.00 0.00 28 SER A O 14
ATOM 16972 N N . THR A 1 42 ? -1.132 5.430 -3.559 1.00 0.00 29 THR A N 14
ATOM 16973 C CA . THR A 1 42 ? -2.489 5.579 -4.057 1.00 0.00 29 THR A CA 14
ATOM 16974 C C . THR A 1 42 ? -3.460 5.814 -2.898 1.00 0.00 29 THR A C 14
ATOM 16975 O O . THR A 1 42 ? -3.154 5.489 -1.752 1.00 0.00 29 THR A O 14
ATOM 16986 N N . LYS A 1 43 ? -4.611 6.376 -3.237 1.00 0.00 30 LYS A N 14
ATOM 16987 C CA . LYS A 1 43 ? -5.629 6.658 -2.239 1.00 0.00 30 LYS A CA 14
ATOM 16988 C C . LYS A 1 43 ? -6.741 5.613 -2.343 1.00 0.00 30 LYS A C 14
ATOM 16989 O O . LYS A 1 43 ? -7.165 5.259 -3.442 1.00 0.00 30 LYS A O 14
ATOM 17008 N N . VAL A 1 44 ? -7.183 5.148 -1.183 1.00 0.00 31 VAL A N 14
ATOM 17009 C CA . VAL A 1 44 ? -8.238 4.151 -1.129 1.00 0.00 31 VAL A CA 14
ATOM 17010 C C . VAL A 1 44 ? -9.565 4.796 -1.533 1.00 0.00 31 VAL A C 14
ATOM 17011 O O . VAL A 1 44 ? -10.009 5.756 -0.905 1.00 0.00 31 VAL A O 14
ATOM 17024 N N . THR A 1 45 ? -10.161 4.243 -2.579 1.00 0.00 32 THR A N 14
ATOM 17025 C CA . THR A 1 45 ? -11.428 4.752 -3.074 1.00 0.00 32 THR A CA 14
ATOM 17026 C C . THR A 1 45 ? -12.572 4.323 -2.153 1.00 0.00 32 THR A C 14
ATOM 17027 O O . THR A 1 45 ? -12.351 3.618 -1.170 1.00 0.00 32 THR A O 14
ATOM 17038 N N . THR A 1 46 ? -13.770 4.767 -2.504 1.00 0.00 33 THR A N 14
ATOM 17039 C CA . THR A 1 46 ? -14.949 4.438 -1.722 1.00 0.00 33 THR A CA 14
ATOM 17040 C C . THR A 1 46 ? -15.451 3.037 -2.076 1.00 0.00 33 THR A C 14
ATOM 17041 O O . THR A 1 46 ? -16.247 2.454 -1.342 1.00 0.00 33 THR A O 14
ATOM 17052 N N . SER A 1 47 ? -14.965 2.537 -3.203 1.00 0.00 34 SER A N 14
ATOM 17053 C CA . SER A 1 47 ? -15.354 1.215 -3.664 1.00 0.00 34 SER A CA 14
ATOM 17054 C C . SER A 1 47 ? -14.314 0.181 -3.227 1.00 0.00 34 SER A C 14
ATOM 17055 O O . SER A 1 47 ? -14.312 -0.947 -3.717 1.00 0.00 34 SER A O 14
ATOM 17063 N N . ILE A 1 48 ? -13.456 0.603 -2.311 1.00 0.00 35 ILE A N 14
ATOM 17064 C CA . ILE A 1 48 ? -12.413 -0.272 -1.803 1.00 0.00 35 ILE A CA 14
ATOM 17065 C C . ILE A 1 48 ? -13.046 -1.360 -0.933 1.00 0.00 35 ILE A C 14
ATOM 17066 O O . ILE A 1 48 ? -14.234 -1.297 -0.620 1.00 0.00 35 ILE A O 14
ATOM 17082 N N . THR A 1 49 ? -12.225 -2.334 -0.568 1.00 0.00 36 THR A N 14
ATOM 17083 C CA . THR A 1 49 ? -12.690 -3.434 0.259 1.00 0.00 36 THR A CA 14
ATOM 17084 C C . THR A 1 49 ? -12.972 -2.950 1.682 1.00 0.00 36 THR A C 14
ATOM 17085 O O . THR A 1 49 ? -12.067 -2.486 2.375 1.00 0.00 36 THR A O 14
ATOM 17096 N N . SER A 1 50 ? -14.231 -3.074 2.076 1.00 0.00 37 SER A N 14
ATOM 17097 C CA . SER A 1 50 ? -14.644 -2.654 3.405 1.00 0.00 37 SER A CA 14
ATOM 17098 C C . SER A 1 50 ? -15.191 -3.851 4.185 1.00 0.00 37 SER A C 14
ATOM 17099 O O . SER A 1 50 ? -15.110 -3.886 5.412 1.00 0.00 37 SER A O 14
ATOM 17107 N N . LYS A 1 51 ? -15.736 -4.802 3.441 1.00 0.00 38 LYS A N 14
ATOM 17108 C CA . LYS A 1 51 ? -16.297 -5.998 4.048 1.00 0.00 38 LYS A CA 14
ATOM 17109 C C . LYS A 1 51 ? -15.337 -7.170 3.836 1.00 0.00 38 LYS A C 14
ATOM 17110 O O . LYS A 1 51 ? -15.028 -7.902 4.775 1.00 0.00 38 LYS A O 14
ATOM 17129 N N . LYS A 1 52 ? -14.892 -7.312 2.596 1.00 0.00 39 LYS A N 14
ATOM 17130 C CA . LYS A 1 52 ? -13.974 -8.384 2.248 1.00 0.00 39 LYS A CA 14
ATOM 17131 C C . LYS A 1 52 ? -12.624 -8.132 2.923 1.00 0.00 39 LYS A C 14
ATOM 17132 O O . LYS A 1 52 ? -12.031 -7.067 2.755 1.00 0.00 39 LYS A O 14
ATOM 17151 N N . TRP A 1 53 ? -12.178 -9.129 3.673 1.00 0.00 40 TRP A N 14
ATOM 17152 C CA . TRP A 1 53 ? -10.910 -9.028 4.374 1.00 0.00 40 TRP A CA 14
ATOM 17153 C C . TRP A 1 53 ? -10.253 -10.410 4.363 1.00 0.00 40 TRP A C 14
ATOM 17154 O O . TRP A 1 53 ? -10.893 -11.408 4.692 1.00 0.00 40 TRP A O 14
ATOM 17175 N N . GLY A 1 54 ? -8.984 -10.424 3.982 1.00 0.00 41 GLY A N 14
ATOM 17176 C CA . GLY A 1 54 ? -8.234 -11.667 3.924 1.00 0.00 41 GLY A CA 14
ATOM 17177 C C . GLY A 1 54 ? -7.047 -11.637 4.890 1.00 0.00 41 GLY A C 14
ATOM 17178 O O . GLY A 1 54 ? -6.607 -10.566 5.304 1.00 0.00 41 GLY A O 14
ATOM 17182 N N . THR A 1 55 ? -6.564 -12.826 5.220 1.00 0.00 42 THR A N 14
ATOM 17183 C CA . THR A 1 55 ? -5.437 -12.949 6.129 1.00 0.00 42 THR A CA 14
ATOM 17184 C C . THR A 1 55 ? -4.238 -12.158 5.602 1.00 0.00 42 THR A C 14
ATOM 17185 O O . THR A 1 55 ? -3.481 -11.580 6.380 1.00 0.00 42 THR A O 14
ATOM 17196 N N . ARG A 1 56 ? -4.102 -12.159 4.284 1.00 0.00 43 ARG A N 14
ATOM 17197 C CA . ARG A 1 56 ? -3.008 -11.449 3.644 1.00 0.00 43 ARG A CA 14
ATOM 17198 C C . ARG A 1 56 ? -3.467 -10.062 3.192 1.00 0.00 43 ARG A C 14
ATOM 17199 O O . ARG A 1 56 ? -2.725 -9.346 2.521 1.00 0.00 43 ARG A O 14
ATOM 17220 N N . ASP A 1 57 ? -4.688 -9.723 3.579 1.00 0.00 44 ASP A N 14
ATOM 17221 C CA . ASP A 1 57 ? -5.256 -8.434 3.222 1.00 0.00 44 ASP A CA 14
ATOM 17222 C C . ASP A 1 57 ? -5.230 -7.514 4.445 1.00 0.00 44 ASP A C 14
ATOM 17223 O O . ASP A 1 57 ? -5.091 -7.981 5.574 1.00 0.00 44 ASP A O 14
ATOM 17232 N N . LEU A 1 58 ? -5.368 -6.224 4.178 1.00 0.00 45 LEU A N 14
ATOM 17233 C CA . LEU A 1 58 ? -5.362 -5.235 5.243 1.00 0.00 45 LEU A CA 14
ATOM 17234 C C . LEU A 1 58 ? -6.804 -4.855 5.587 1.00 0.00 45 LEU A C 14
ATOM 17235 O O . LEU A 1 58 ? -7.706 -5.020 4.767 1.00 0.00 45 LEU A O 14
ATOM 17251 N N . GLN A 1 59 ? -6.976 -4.354 6.802 1.00 0.00 46 GLN A N 14
ATOM 17252 C CA . GLN A 1 59 ? -8.292 -3.950 7.265 1.00 0.00 46 GLN A CA 14
ATOM 17253 C C . GLN A 1 59 ? -8.554 -2.486 6.907 1.00 0.00 46 GLN A C 14
ATOM 17254 O O . GLN A 1 59 ? -9.259 -1.783 7.629 1.00 0.00 46 GLN A O 14
ATOM 17268 N N . VAL A 1 60 ? -7.973 -2.070 5.791 1.00 0.00 47 VAL A N 14
ATOM 17269 C CA . VAL A 1 60 ? -8.135 -0.702 5.328 1.00 0.00 47 VAL A CA 14
ATOM 17270 C C . VAL A 1 60 ? -9.608 -0.451 4.998 1.00 0.00 47 VAL A C 14
ATOM 17271 O O . VAL A 1 60 ? -10.372 -1.394 4.798 1.00 0.00 47 VAL A O 14
ATOM 17284 N N . LYS A 1 61 ? -9.961 0.825 4.950 1.00 0.00 48 LYS A N 14
ATOM 17285 C CA . LYS A 1 61 ? -11.329 1.212 4.647 1.00 0.00 48 LYS A CA 14
ATOM 17286 C C . LYS A 1 61 ? -11.348 2.031 3.354 1.00 0.00 48 LYS A C 14
ATOM 17287 O O . LYS A 1 61 ? -10.346 2.641 2.987 1.00 0.00 48 LYS A O 14
ATOM 17306 N N . PRO A 1 62 ? -12.531 2.017 2.683 1.00 0.00 49 PRO A N 14
ATOM 17307 C CA . PRO A 1 62 ? -12.694 2.750 1.439 1.00 0.00 49 PRO A CA 14
ATOM 17308 C C . PRO A 1 62 ? -12.821 4.252 1.702 1.00 0.00 49 PRO A C 14
ATOM 17309 O O . PRO A 1 62 ? -13.606 4.674 2.549 1.00 0.00 49 PRO A O 14
ATOM 17320 N N . GLY A 1 63 ? -12.037 5.019 0.958 1.00 0.00 50 GLY A N 14
ATOM 17321 C CA . GLY A 1 63 ? -12.052 6.465 1.100 1.00 0.00 50 GLY A CA 14
ATOM 17322 C C . GLY A 1 63 ? -10.867 6.946 1.940 1.00 0.00 50 GLY A C 14
ATOM 17323 O O . GLY A 1 63 ? -10.775 8.127 2.270 1.00 0.00 50 GLY A O 14
ATOM 17327 N N . GLU A 1 64 ? -9.991 6.006 2.262 1.00 0.00 51 GLU A N 14
ATOM 17328 C CA . GLU A 1 64 ? -8.816 6.319 3.058 1.00 0.00 51 GLU A CA 14
ATOM 17329 C C . GLU A 1 64 ? -7.587 6.461 2.157 1.00 0.00 51 GLU A C 14
ATOM 17330 O O . GLU A 1 64 ? -7.651 6.169 0.964 1.00 0.00 51 GLU A O 14
ATOM 17342 N N . SER A 1 65 ? -6.497 6.908 2.763 1.00 0.00 52 SER A N 14
ATOM 17343 C CA . SER A 1 65 ? -5.256 7.092 2.031 1.00 0.00 52 SER A CA 14
ATOM 17344 C C . SER A 1 65 ? -4.141 6.266 2.676 1.00 0.00 52 SER A C 14
ATOM 17345 O O . SER A 1 65 ? -3.923 6.347 3.883 1.00 0.00 52 SER A O 14
ATOM 17353 N N . LEU A 1 66 ? -3.464 5.491 1.841 1.00 0.00 53 LEU A N 14
ATOM 17354 C CA . LEU A 1 66 ? -2.377 4.651 2.315 1.00 0.00 53 LEU A CA 14
ATOM 17355 C C . LEU A 1 66 ? -1.256 4.641 1.274 1.00 0.00 53 LEU A C 14
ATOM 17356 O O . LEU A 1 66 ? -1.501 4.867 0.090 1.00 0.00 53 LEU A O 14
ATOM 17372 N N . GLU A 1 67 ? -0.049 4.376 1.754 1.00 0.00 54 GLU A N 14
ATOM 17373 C CA . GLU A 1 67 ? 1.111 4.333 0.880 1.00 0.00 54 GLU A CA 14
ATOM 17374 C C . GLU A 1 67 ? 1.103 3.048 0.050 1.00 0.00 54 GLU A C 14
ATOM 17375 O O . GLU A 1 67 ? 0.898 1.960 0.587 1.00 0.00 54 GLU A O 14
ATOM 17387 N N . VAL A 1 68 ? 1.330 3.215 -1.244 1.00 0.00 55 VAL A N 14
ATOM 17388 C CA . VAL A 1 68 ? 1.352 2.082 -2.153 1.00 0.00 55 VAL A CA 14
ATOM 17389 C C . VAL A 1 68 ? 2.803 1.710 -2.462 1.00 0.00 55 VAL A C 14
ATOM 17390 O O . VAL A 1 68 ? 3.625 2.581 -2.744 1.00 0.00 55 VAL A O 14
ATOM 17403 N N . ILE A 1 69 ? 3.075 0.415 -2.399 1.00 0.00 56 ILE A N 14
ATOM 17404 C CA . ILE A 1 69 ? 4.413 -0.083 -2.668 1.00 0.00 56 ILE A CA 14
ATOM 17405 C C . ILE A 1 69 ? 4.523 -0.464 -4.146 1.00 0.00 56 ILE A C 14
ATOM 17406 O O . ILE A 1 69 ? 4.033 0.256 -5.014 1.00 0.00 56 ILE A O 14
ATOM 17422 N N . GLN A 1 70 ? 5.169 -1.596 -4.386 1.00 0.00 57 GLN A N 14
ATOM 17423 C CA . GLN A 1 70 ? 5.349 -2.081 -5.744 1.00 0.00 57 GLN A CA 14
ATOM 17424 C C . GLN A 1 70 ? 4.250 -3.085 -6.099 1.00 0.00 57 GLN A C 14
ATOM 17425 O O . GLN A 1 70 ? 3.647 -3.690 -5.213 1.00 0.00 57 GLN A O 14
ATOM 17439 N N . THR A 1 71 ? 4.023 -3.231 -7.396 1.00 0.00 58 THR A N 14
ATOM 17440 C CA . THR A 1 71 ? 3.007 -4.151 -7.879 1.00 0.00 58 THR A CA 14
ATOM 17441 C C . THR A 1 71 ? 3.409 -5.596 -7.576 1.00 0.00 58 THR A C 14
ATOM 17442 O O . THR A 1 71 ? 4.445 -6.067 -8.042 1.00 0.00 58 THR A O 14
ATOM 17453 N N . THR A 1 72 ? 2.568 -6.259 -6.795 1.00 0.00 59 THR A N 14
ATOM 17454 C CA . THR A 1 72 ? 2.822 -7.641 -6.424 1.00 0.00 59 THR A CA 14
ATOM 17455 C C . THR A 1 72 ? 3.044 -8.496 -7.673 1.00 0.00 59 THR A C 14
ATOM 17456 O O . THR A 1 72 ? 4.171 -8.888 -7.970 1.00 0.00 59 THR A O 14
ATOM 17467 N N . ASP A 1 73 ? 1.949 -8.761 -8.372 1.00 0.00 60 ASP A N 14
ATOM 17468 C CA . ASP A 1 73 ? 2.009 -9.563 -9.582 1.00 0.00 60 ASP A CA 14
ATOM 17469 C C . ASP A 1 73 ? 1.878 -8.648 -10.802 1.00 0.00 60 ASP A C 14
ATOM 17470 O O . ASP A 1 73 ? 2.875 -8.139 -11.310 1.00 0.00 60 ASP A O 14
ATOM 17479 N N . ASP A 1 74 ? 0.639 -8.468 -11.235 1.00 0.00 61 ASP A N 14
ATOM 17480 C CA . ASP A 1 74 ? 0.364 -7.624 -12.386 1.00 0.00 61 ASP A CA 14
ATOM 17481 C C . ASP A 1 74 ? -0.504 -6.442 -11.950 1.00 0.00 61 ASP A C 14
ATOM 17482 O O . ASP A 1 74 ? -0.119 -5.287 -12.123 1.00 0.00 61 ASP A O 14
ATOM 17491 N N . THR A 1 75 ? -1.660 -6.772 -11.392 1.00 0.00 62 THR A N 14
ATOM 17492 C CA . THR A 1 75 ? -2.587 -5.753 -10.931 1.00 0.00 62 THR A CA 14
ATOM 17493 C C . THR A 1 75 ? -2.824 -5.890 -9.425 1.00 0.00 62 THR A C 14
ATOM 17494 O O . THR A 1 75 ? -3.913 -6.268 -8.997 1.00 0.00 62 THR A O 14
ATOM 17505 N N . LYS A 1 76 ? -1.786 -5.576 -8.664 1.00 0.00 63 LYS A N 14
ATOM 17506 C CA . LYS A 1 76 ? -1.867 -5.660 -7.216 1.00 0.00 63 LYS A CA 14
ATOM 17507 C C . LYS A 1 76 ? -0.853 -4.697 -6.596 1.00 0.00 63 LYS A C 14
ATOM 17508 O O . LYS A 1 76 ? 0.317 -4.694 -6.974 1.00 0.00 63 LYS A O 14
ATOM 17527 N N . VAL A 1 77 ? -1.339 -3.903 -5.653 1.00 0.00 64 VAL A N 14
ATOM 17528 C CA . VAL A 1 77 ? -0.489 -2.937 -4.977 1.00 0.00 64 VAL A CA 14
ATOM 17529 C C . VAL A 1 77 ? -0.411 -3.286 -3.489 1.00 0.00 64 VAL A C 14
ATOM 17530 O O . VAL A 1 77 ? -1.434 -3.536 -2.852 1.00 0.00 64 VAL A O 14
ATOM 17543 N N . LEU A 1 78 ? 0.811 -3.293 -2.978 1.00 0.00 65 LEU A N 14
ATOM 17544 C CA . LEU A 1 78 ? 1.035 -3.608 -1.577 1.00 0.00 65 LEU A CA 14
ATOM 17545 C C . LEU A 1 78 ? 0.924 -2.327 -0.748 1.00 0.00 65 LEU A C 14
ATOM 17546 O O . LEU A 1 78 ? 1.571 -1.327 -1.054 1.00 0.00 65 LEU A O 14
ATOM 17562 N N . CYS A 1 79 ? 0.099 -2.400 0.286 1.00 0.00 66 CYS A N 14
ATOM 17563 C CA . CYS A 1 79 ? -0.105 -1.259 1.163 1.00 0.00 66 CYS A CA 14
ATOM 17564 C C . CYS A 1 79 ? 0.908 -1.344 2.306 1.00 0.00 66 CYS A C 14
ATOM 17565 O O . CYS A 1 79 ? 1.322 -2.435 2.694 1.00 0.00 66 CYS A O 14
ATOM 17573 N N . ARG A 1 80 ? 1.278 -0.177 2.814 1.00 0.00 67 ARG A N 14
ATOM 17574 C CA . ARG A 1 80 ? 2.235 -0.106 3.905 1.00 0.00 67 ARG A CA 14
ATOM 17575 C C . ARG A 1 80 ? 1.807 0.959 4.917 1.00 0.00 67 ARG A C 14
ATOM 17576 O O . ARG A 1 80 ? 1.469 2.079 4.539 1.00 0.00 67 ARG A O 14
ATOM 17597 N N . ASN A 1 81 ? 1.836 0.571 6.184 1.00 0.00 68 ASN A N 14
ATOM 17598 C CA . ASN A 1 81 ? 1.455 1.478 7.253 1.00 0.00 68 ASN A CA 14
ATOM 17599 C C . ASN A 1 81 ? 2.628 1.638 8.222 1.00 0.00 68 ASN A C 14
ATOM 17600 O O . ASN A 1 81 ? 3.303 0.664 8.552 1.00 0.00 68 ASN A O 14
ATOM 17611 N N . GLU A 1 82 ? 2.836 2.875 8.651 1.00 0.00 69 GLU A N 14
ATOM 17612 C CA . GLU A 1 82 ? 3.916 3.174 9.575 1.00 0.00 69 GLU A CA 14
ATOM 17613 C C . GLU A 1 82 ? 3.806 2.297 10.823 1.00 0.00 69 GLU A C 14
ATOM 17614 O O . GLU A 1 82 ? 4.732 2.239 11.630 1.00 0.00 69 GLU A O 14
ATOM 17626 N N . GLU A 1 83 ? 2.664 1.635 10.943 1.00 0.00 70 GLU A N 14
ATOM 17627 C CA . GLU A 1 83 ? 2.420 0.762 12.079 1.00 0.00 70 GLU A CA 14
ATOM 17628 C C . GLU A 1 83 ? 3.471 -0.349 12.130 1.00 0.00 70 GLU A C 14
ATOM 17629 O O . GLU A 1 83 ? 3.544 -1.094 13.106 1.00 0.00 70 GLU A O 14
ATOM 17641 N N . GLY A 1 84 ? 4.259 -0.424 11.068 1.00 0.00 71 GLY A N 14
ATOM 17642 C CA . GLY A 1 84 ? 5.302 -1.432 10.979 1.00 0.00 71 GLY A CA 14
ATOM 17643 C C . GLY A 1 84 ? 4.757 -2.735 10.392 1.00 0.00 71 GLY A C 14
ATOM 17644 O O . GLY A 1 84 ? 5.431 -3.763 10.421 1.00 0.00 71 GLY A O 14
ATOM 17648 N N . LYS A 1 85 ? 3.541 -2.650 9.872 1.00 0.00 72 LYS A N 14
ATOM 17649 C CA . LYS A 1 85 ? 2.898 -3.810 9.278 1.00 0.00 72 LYS A CA 14
ATOM 17650 C C . LYS A 1 85 ? 2.482 -3.479 7.844 1.00 0.00 72 LYS A C 14
ATOM 17651 O O . LYS A 1 85 ? 2.215 -2.322 7.522 1.00 0.00 72 LYS A O 14
ATOM 17670 N N . TYR A 1 86 ? 2.439 -4.515 7.020 1.00 0.00 73 TYR A N 14
ATOM 17671 C CA . TYR A 1 86 ? 2.060 -4.349 5.627 1.00 0.00 73 TYR A CA 14
ATOM 17672 C C . TYR A 1 86 ? 0.741 -5.064 5.329 1.00 0.00 73 TYR A C 14
ATOM 17673 O O . TYR A 1 86 ? 0.237 -5.816 6.161 1.00 0.00 73 TYR A O 14
ATOM 17691 N N . GLY A 1 87 ? 0.220 -4.805 4.138 1.00 0.00 74 GLY A N 14
ATOM 17692 C CA . GLY A 1 87 ? -1.030 -5.415 3.720 1.00 0.00 74 GLY A CA 14
ATOM 17693 C C . GLY A 1 87 ? -1.147 -5.436 2.194 1.00 0.00 74 GLY A C 14
ATOM 17694 O O . GLY A 1 87 ? -0.493 -4.652 1.507 1.00 0.00 74 GLY A O 14
ATOM 17698 N N . TYR A 1 88 ? -1.984 -6.341 1.709 1.00 0.00 75 TYR A N 14
ATOM 17699 C CA . TYR A 1 88 ? -2.194 -6.474 0.277 1.00 0.00 75 TYR A CA 14
ATOM 17700 C C . TYR A 1 88 ? -3.552 -5.902 -0.133 1.00 0.00 75 TYR A C 14
ATOM 17701 O O . TYR A 1 88 ? -4.490 -5.886 0.664 1.00 0.00 75 TYR A O 14
ATOM 17719 N N . VAL A 1 89 ? -3.615 -5.446 -1.375 1.00 0.00 76 VAL A N 14
ATOM 17720 C CA . VAL A 1 89 ? -4.843 -4.874 -1.901 1.00 0.00 76 VAL A CA 14
ATOM 17721 C C . VAL A 1 89 ? -5.007 -5.287 -3.365 1.00 0.00 76 VAL A C 14
ATOM 17722 O O . VAL A 1 89 ? -4.111 -5.070 -4.179 1.00 0.00 76 VAL A O 14
ATOM 17735 N N . LEU A 1 90 ? -6.159 -5.875 -3.655 1.00 0.00 77 LEU A N 14
ATOM 17736 C CA . LEU A 1 90 ? -6.451 -6.320 -5.007 1.00 0.00 77 LEU A CA 14
ATOM 17737 C C . LEU A 1 90 ? -6.913 -5.126 -5.844 1.00 0.00 77 LEU A C 14
ATOM 17738 O O . LEU A 1 90 ? -7.626 -4.255 -5.349 1.00 0.00 77 LEU A O 14
ATOM 17754 N N . ARG A 1 91 ? -6.488 -5.124 -7.099 1.00 0.00 78 ARG A N 14
ATOM 17755 C CA . ARG A 1 91 ? -6.849 -4.050 -8.010 1.00 0.00 78 ARG A CA 14
ATOM 17756 C C . ARG A 1 91 ? -8.371 -3.945 -8.129 1.00 0.00 78 ARG A C 14
ATOM 17757 O O . ARG A 1 91 ? -8.896 -2.903 -8.518 1.00 0.00 78 ARG A O 14
ATOM 17778 N N . SER A 1 92 ? -9.036 -5.039 -7.788 1.00 0.00 79 SER A N 14
ATOM 17779 C CA . SER A 1 92 ? -10.487 -5.083 -7.852 1.00 0.00 79 SER A CA 14
ATOM 17780 C C . SER A 1 92 ? -11.079 -3.868 -7.136 1.00 0.00 79 SER A C 14
ATOM 17781 O O . SER A 1 92 ? -11.794 -3.072 -7.744 1.00 0.00 79 SER A O 14
ATOM 17789 N N . TYR A 1 93 ? -10.760 -3.763 -5.854 1.00 0.00 80 TYR A N 14
ATOM 17790 C CA . TYR A 1 93 ? -11.252 -2.658 -5.049 1.00 0.00 80 TYR A CA 14
ATOM 17791 C C . TYR A 1 93 ? -10.096 -1.801 -4.529 1.00 0.00 80 TYR A C 14
ATOM 17792 O O . TYR A 1 93 ? -9.647 -1.979 -3.397 1.00 0.00 80 TYR A O 14
ATOM 17810 N N . LEU A 1 94 ? -9.647 -0.890 -5.380 1.00 0.00 81 LEU A N 14
ATOM 17811 C CA . LEU A 1 94 ? -8.552 -0.006 -5.020 1.00 0.00 81 LEU A CA 14
ATOM 17812 C C . LEU A 1 94 ? -8.478 1.143 -6.028 1.00 0.00 81 LEU A C 14
ATOM 17813 O O . LEU A 1 94 ? -9.210 1.154 -7.017 1.00 0.00 81 LEU A O 14
ATOM 17829 N N . ALA A 1 95 ? -7.587 2.082 -5.743 1.00 0.00 82 ALA A N 14
ATOM 17830 C CA . ALA A 1 95 ? -7.408 3.232 -6.612 1.00 0.00 82 ALA A CA 14
ATOM 17831 C C . ALA A 1 95 ? -6.612 2.812 -7.849 1.00 0.00 82 ALA A C 14
ATOM 17832 O O . ALA A 1 95 ? -6.129 1.683 -7.928 1.00 0.00 82 ALA A O 14
ATOM 17839 N N . ASP A 1 96 ? -6.500 3.743 -8.786 1.00 0.00 83 ASP A N 14
ATOM 17840 C CA . ASP A 1 96 ? -5.771 3.483 -10.015 1.00 0.00 83 ASP A CA 14
ATOM 17841 C C . ASP A 1 96 ? -4.335 3.078 -9.676 1.00 0.00 83 ASP A C 14
ATOM 17842 O O . ASP A 1 96 ? -3.910 3.188 -8.527 1.00 0.00 83 ASP A O 14
ATOM 17851 N N . GLU A 1 20 ? 8.521 -5.225 16.126 1.00 0.00 7 GLU A N 15
ATOM 17852 C CA . GLU A 1 20 ? 9.072 -5.358 14.788 1.00 0.00 7 GLU A CA 15
ATOM 17853 C C . GLU A 1 20 ? 8.787 -6.755 14.233 1.00 0.00 7 GLU A C 15
ATOM 17854 O O . GLU A 1 20 ? 9.335 -7.141 13.202 1.00 0.00 7 GLU A O 15
ATOM 17866 N N . LYS A 1 21 ? 7.930 -7.475 14.942 1.00 0.00 8 LYS A N 15
ATOM 17867 C CA . LYS A 1 21 ? 7.565 -8.821 14.534 1.00 0.00 8 LYS A CA 15
ATOM 17868 C C . LYS A 1 21 ? 6.452 -8.747 13.487 1.00 0.00 8 LYS A C 15
ATOM 17869 O O . LYS A 1 21 ? 6.165 -9.734 12.810 1.00 0.00 8 LYS A O 15
ATOM 17888 N N . GLU A 1 22 ? 5.854 -7.569 13.387 1.00 0.00 9 GLU A N 15
ATOM 17889 C CA . GLU A 1 22 ? 4.778 -7.354 12.434 1.00 0.00 9 GLU A CA 15
ATOM 17890 C C . GLU A 1 22 ? 5.284 -7.568 11.006 1.00 0.00 9 GLU A C 15
ATOM 17891 O O . GLU A 1 22 ? 4.544 -8.043 10.146 1.00 0.00 9 GLU A O 15
ATOM 17903 N N . GLU A 1 23 ? 6.541 -7.206 10.797 1.00 0.00 10 GLU A N 15
ATOM 17904 C CA . GLU A 1 23 ? 7.154 -7.352 9.487 1.00 0.00 10 GLU A CA 15
ATOM 17905 C C . GLU A 1 23 ? 7.246 -8.831 9.106 1.00 0.00 10 GLU A C 15
ATOM 17906 O O . GLU A 1 23 ? 7.160 -9.178 7.929 1.00 0.00 10 GLU A O 15
ATOM 17918 N N . LYS A 1 24 ? 7.418 -9.662 10.123 1.00 0.00 11 LYS A N 15
ATOM 17919 C CA . LYS A 1 24 ? 7.521 -11.095 9.910 1.00 0.00 11 LYS A CA 15
ATOM 17920 C C . LYS A 1 24 ? 6.170 -11.635 9.438 1.00 0.00 11 LYS A C 15
ATOM 17921 O O . LYS A 1 24 ? 6.115 -12.553 8.621 1.00 0.00 11 LYS A O 15
ATOM 17940 N N . ASP A 1 25 ? 5.113 -11.043 9.973 1.00 0.00 12 ASP A N 15
ATOM 17941 C CA . ASP A 1 25 ? 3.765 -11.453 9.617 1.00 0.00 12 ASP A CA 15
ATOM 17942 C C . ASP A 1 25 ? 3.561 -11.268 8.112 1.00 0.00 12 ASP A C 15
ATOM 17943 O O . ASP A 1 25 ? 2.916 -12.090 7.463 1.00 0.00 12 ASP A O 15
ATOM 17952 N N . PHE A 1 26 ? 4.123 -10.182 7.600 1.00 0.00 13 PHE A N 15
ATOM 17953 C CA . PHE A 1 26 ? 4.011 -9.879 6.183 1.00 0.00 13 PHE A CA 15
ATOM 17954 C C . PHE A 1 26 ? 5.062 -10.641 5.374 1.00 0.00 13 PHE A C 15
ATOM 17955 O O . PHE A 1 26 ? 4.736 -11.288 4.380 1.00 0.00 13 PHE A O 15
ATOM 17972 N N . ARG A 1 27 ? 6.302 -10.540 5.831 1.00 0.00 14 ARG A N 15
ATOM 17973 C CA . ARG A 1 27 ? 7.403 -11.213 5.162 1.00 0.00 14 ARG A CA 15
ATOM 17974 C C . ARG A 1 27 ? 7.155 -12.722 5.117 1.00 0.00 14 ARG A C 15
ATOM 17975 O O . ARG A 1 27 ? 7.511 -13.384 4.144 1.00 0.00 14 ARG A O 15
ATOM 17996 N N . LYS A 1 28 ? 6.546 -13.221 6.183 1.00 0.00 15 LYS A N 15
ATOM 17997 C CA . LYS A 1 28 ? 6.247 -14.639 6.278 1.00 0.00 15 LYS A CA 15
ATOM 17998 C C . LYS A 1 28 ? 5.507 -15.086 5.016 1.00 0.00 15 LYS A C 15
ATOM 17999 O O . LYS A 1 28 ? 5.960 -15.988 4.313 1.00 0.00 15 LYS A O 15
ATOM 18018 N N . LYS A 1 29 ? 4.381 -14.433 4.766 1.00 0.00 16 LYS A N 15
ATOM 18019 C CA . LYS A 1 29 ? 3.575 -14.751 3.600 1.00 0.00 16 LYS A CA 15
ATOM 18020 C C . LYS A 1 29 ? 4.138 -14.021 2.380 1.00 0.00 16 LYS A C 15
ATOM 18021 O O . LYS A 1 29 ? 4.087 -14.536 1.265 1.00 0.00 16 LYS A O 15
ATOM 18040 N N . PHE A 1 30 ? 4.664 -12.831 2.633 1.00 0.00 17 PHE A N 15
ATOM 18041 C CA . PHE A 1 30 ? 5.236 -12.024 1.569 1.00 0.00 17 PHE A CA 15
ATOM 18042 C C . PHE A 1 30 ? 6.709 -12.374 1.348 1.00 0.00 17 PHE A C 15
ATOM 18043 O O . PHE A 1 30 ? 7.499 -11.523 0.940 1.00 0.00 17 PHE A O 15
ATOM 18060 N N . LYS A 1 31 ? 7.035 -13.627 1.627 1.00 0.00 18 LYS A N 15
ATOM 18061 C CA . LYS A 1 31 ? 8.399 -14.100 1.464 1.00 0.00 18 LYS A CA 15
ATOM 18062 C C . LYS A 1 31 ? 9.031 -13.412 0.253 1.00 0.00 18 LYS A C 15
ATOM 18063 O O . LYS A 1 31 ? 10.137 -13.761 -0.157 1.00 0.00 18 LYS A O 15
ATOM 18082 N N . TYR A 1 32 ? 8.302 -12.445 -0.286 1.00 0.00 19 TYR A N 15
ATOM 18083 C CA . TYR A 1 32 ? 8.778 -11.704 -1.442 1.00 0.00 19 TYR A CA 15
ATOM 18084 C C . TYR A 1 32 ? 10.037 -10.905 -1.100 1.00 0.00 19 TYR A C 15
ATOM 18085 O O . TYR A 1 32 ? 10.021 -10.070 -0.197 1.00 0.00 19 TYR A O 15
ATOM 18103 N N . ASP A 1 33 ? 11.099 -11.189 -1.841 1.00 0.00 20 ASP A N 15
ATOM 18104 C CA . ASP A 1 33 ? 12.364 -10.508 -1.628 1.00 0.00 20 ASP A CA 15
ATOM 18105 C C . ASP A 1 33 ? 12.519 -9.394 -2.666 1.00 0.00 20 ASP A C 15
ATOM 18106 O O . ASP A 1 33 ? 12.926 -9.649 -3.798 1.00 0.00 20 ASP A O 15
ATOM 18115 N N . GLY A 1 34 ? 12.187 -8.184 -2.242 1.00 0.00 21 GLY A N 15
ATOM 18116 C CA . GLY A 1 34 ? 12.284 -7.030 -3.121 1.00 0.00 21 GLY A CA 15
ATOM 18117 C C . GLY A 1 34 ? 12.613 -5.764 -2.328 1.00 0.00 21 GLY A C 15
ATOM 18118 O O . GLY A 1 34 ? 12.943 -5.835 -1.145 1.00 0.00 21 GLY A O 15
ATOM 18122 N N . GLU A 1 35 ? 12.511 -4.633 -3.012 1.00 0.00 22 GLU A N 15
ATOM 18123 C CA . GLU A 1 35 ? 12.793 -3.352 -2.386 1.00 0.00 22 GLU A CA 15
ATOM 18124 C C . GLU A 1 35 ? 11.488 -2.633 -2.038 1.00 0.00 22 GLU A C 15
ATOM 18125 O O . GLU A 1 35 ? 10.932 -1.913 -2.866 1.00 0.00 22 GLU A O 15
ATOM 18137 N N . ILE A 1 36 ? 11.039 -2.852 -0.811 1.00 0.00 23 ILE A N 15
ATOM 18138 C CA . ILE A 1 36 ? 9.810 -2.233 -0.343 1.00 0.00 23 ILE A CA 15
ATOM 18139 C C . ILE A 1 36 ? 10.022 -0.724 -0.212 1.00 0.00 23 ILE A C 15
ATOM 18140 O O . ILE A 1 36 ? 10.725 -0.268 0.688 1.00 0.00 23 ILE A O 15
ATOM 18156 N N . ARG A 1 37 ? 9.400 0.010 -1.123 1.00 0.00 24 ARG A N 15
ATOM 18157 C CA . ARG A 1 37 ? 9.512 1.459 -1.121 1.00 0.00 24 ARG A CA 15
ATOM 18158 C C . ARG A 1 37 ? 8.284 2.087 -1.783 1.00 0.00 24 ARG A C 15
ATOM 18159 O O . ARG A 1 37 ? 8.044 1.885 -2.973 1.00 0.00 24 ARG A O 15
ATOM 18180 N N . VAL A 1 38 ? 7.538 2.835 -0.983 1.00 0.00 25 VAL A N 15
ATOM 18181 C CA . VAL A 1 38 ? 6.340 3.494 -1.477 1.00 0.00 25 VAL A CA 15
ATOM 18182 C C . VAL A 1 38 ? 6.735 4.556 -2.505 1.00 0.00 25 VAL A C 15
ATOM 18183 O O . VAL A 1 38 ? 7.151 5.654 -2.139 1.00 0.00 25 VAL A O 15
ATOM 18196 N N . LEU A 1 39 ? 6.589 4.192 -3.770 1.00 0.00 26 LEU A N 15
ATOM 18197 C CA . LEU A 1 39 ? 6.925 5.100 -4.854 1.00 0.00 26 LEU A CA 15
ATOM 18198 C C . LEU A 1 39 ? 5.687 5.915 -5.232 1.00 0.00 26 LEU A C 15
ATOM 18199 O O . LEU A 1 39 ? 5.754 7.139 -5.340 1.00 0.00 26 LEU A O 15
ATOM 18215 N N . TYR A 1 40 ? 4.585 5.205 -5.424 1.00 0.00 27 TYR A N 15
ATOM 18216 C CA . TYR A 1 40 ? 3.334 5.847 -5.788 1.00 0.00 27 TYR A CA 15
ATOM 18217 C C . TYR A 1 40 ? 2.209 5.435 -4.836 1.00 0.00 27 TYR A C 15
ATOM 18218 O O . TYR A 1 40 ? 1.492 4.470 -5.097 1.00 0.00 27 TYR A O 15
ATOM 18236 N N . SER A 1 41 ? 2.089 6.187 -3.752 1.00 0.00 28 SER A N 15
ATOM 18237 C CA . SER A 1 41 ? 1.063 5.912 -2.760 1.00 0.00 28 SER A CA 15
ATOM 18238 C C . SER A 1 41 ? -0.313 6.285 -3.314 1.00 0.00 28 SER A C 15
ATOM 18239 O O . SER A 1 41 ? -0.612 7.463 -3.502 1.00 0.00 28 SER A O 15
ATOM 18247 N N . THR A 1 42 ? -1.115 5.258 -3.558 1.00 0.00 29 THR A N 15
ATOM 18248 C CA . THR A 1 42 ? -2.453 5.463 -4.087 1.00 0.00 29 THR A CA 15
ATOM 18249 C C . THR A 1 42 ? -3.436 5.754 -2.951 1.00 0.00 29 THR A C 15
ATOM 18250 O O . THR A 1 42 ? -3.163 5.439 -1.793 1.00 0.00 29 THR A O 15
ATOM 18261 N N . LYS A 1 43 ? -4.560 6.350 -3.322 1.00 0.00 30 LYS A N 15
ATOM 18262 C CA . LYS A 1 43 ? -5.585 6.686 -2.348 1.00 0.00 30 LYS A CA 15
ATOM 18263 C C . LYS A 1 43 ? -6.711 5.653 -2.423 1.00 0.00 30 LYS A C 15
ATOM 18264 O O . LYS A 1 43 ? -7.153 5.290 -3.512 1.00 0.00 30 LYS A O 15
ATOM 18283 N N . VAL A 1 44 ? -7.143 5.210 -1.252 1.00 0.00 31 VAL A N 15
ATOM 18284 C CA . VAL A 1 44 ? -8.209 4.226 -1.170 1.00 0.00 31 VAL A CA 15
ATOM 18285 C C . VAL A 1 44 ? -9.538 4.890 -1.537 1.00 0.00 31 VAL A C 15
ATOM 18286 O O . VAL A 1 44 ? -9.956 5.849 -0.891 1.00 0.00 31 VAL A O 15
ATOM 18299 N N . THR A 1 45 ? -10.166 4.352 -2.572 1.00 0.00 32 THR A N 15
ATOM 18300 C CA . THR A 1 45 ? -11.439 4.880 -3.032 1.00 0.00 32 THR A CA 15
ATOM 18301 C C . THR A 1 45 ? -12.566 4.448 -2.092 1.00 0.00 32 THR A C 15
ATOM 18302 O O . THR A 1 45 ? -12.329 3.732 -1.120 1.00 0.00 32 THR A O 15
ATOM 18313 N N . THR A 1 46 ? -13.769 4.901 -2.415 1.00 0.00 33 THR A N 15
ATOM 18314 C CA . THR A 1 46 ? -14.933 4.570 -1.612 1.00 0.00 33 THR A CA 15
ATOM 18315 C C . THR A 1 46 ? -15.449 3.175 -1.969 1.00 0.00 33 THR A C 15
ATOM 18316 O O . THR A 1 46 ? -16.233 2.589 -1.223 1.00 0.00 33 THR A O 15
ATOM 18327 N N . SER A 1 47 ? -14.987 2.682 -3.108 1.00 0.00 34 SER A N 15
ATOM 18328 C CA . SER A 1 47 ? -15.391 1.366 -3.573 1.00 0.00 34 SER A CA 15
ATOM 18329 C C . SER A 1 47 ? -14.351 0.323 -3.160 1.00 0.00 34 SER A C 15
ATOM 18330 O O . SER A 1 47 ? -14.366 -0.804 -3.655 1.00 0.00 34 SER A O 15
ATOM 18338 N N . ILE A 1 48 ? -13.472 0.734 -2.258 1.00 0.00 35 ILE A N 15
ATOM 18339 C CA . ILE A 1 48 ? -12.427 -0.151 -1.773 1.00 0.00 35 ILE A CA 15
ATOM 18340 C C . ILE A 1 48 ? -13.051 -1.236 -0.895 1.00 0.00 35 ILE A C 15
ATOM 18341 O O . ILE A 1 48 ? -14.235 -1.171 -0.567 1.00 0.00 35 ILE A O 15
ATOM 18357 N N . THR A 1 49 ? -12.227 -2.210 -0.538 1.00 0.00 36 THR A N 15
ATOM 18358 C CA . THR A 1 49 ? -12.683 -3.309 0.297 1.00 0.00 36 THR A CA 15
ATOM 18359 C C . THR A 1 49 ? -12.945 -2.822 1.723 1.00 0.00 36 THR A C 15
ATOM 18360 O O . THR A 1 49 ? -12.028 -2.370 2.407 1.00 0.00 36 THR A O 15
ATOM 18371 N N . SER A 1 50 ? -14.201 -2.931 2.130 1.00 0.00 37 SER A N 15
ATOM 18372 C CA . SER A 1 50 ? -14.596 -2.508 3.463 1.00 0.00 37 SER A CA 15
ATOM 18373 C C . SER A 1 50 ? -15.148 -3.699 4.248 1.00 0.00 37 SER A C 15
ATOM 18374 O O . SER A 1 50 ? -15.073 -3.726 5.476 1.00 0.00 37 SER A O 15
ATOM 18382 N N . LYS A 1 51 ? -15.692 -4.654 3.508 1.00 0.00 38 LYS A N 15
ATOM 18383 C CA . LYS A 1 51 ? -16.257 -5.844 4.120 1.00 0.00 38 LYS A CA 15
ATOM 18384 C C . LYS A 1 51 ? -15.301 -7.021 3.916 1.00 0.00 38 LYS A C 15
ATOM 18385 O O . LYS A 1 51 ? -14.984 -7.739 4.862 1.00 0.00 38 LYS A O 15
ATOM 18404 N N . LYS A 1 52 ? -14.867 -7.181 2.674 1.00 0.00 39 LYS A N 15
ATOM 18405 C CA . LYS A 1 52 ? -13.953 -8.257 2.333 1.00 0.00 39 LYS A CA 15
ATOM 18406 C C . LYS A 1 52 ? -12.596 -7.995 2.988 1.00 0.00 39 LYS A C 15
ATOM 18407 O O . LYS A 1 52 ? -12.008 -6.931 2.800 1.00 0.00 39 LYS A O 15
ATOM 18426 N N . TRP A 1 53 ? -12.137 -8.982 3.743 1.00 0.00 40 TRP A N 15
ATOM 18427 C CA . TRP A 1 53 ? -10.860 -8.871 4.427 1.00 0.00 40 TRP A CA 15
ATOM 18428 C C . TRP A 1 53 ? -10.201 -10.252 4.426 1.00 0.00 40 TRP A C 15
ATOM 18429 O O . TRP A 1 53 ? -10.833 -11.245 4.783 1.00 0.00 40 TRP A O 15
ATOM 18450 N N . GLY A 1 54 ? -8.940 -10.270 4.020 1.00 0.00 41 GLY A N 15
ATOM 18451 C CA . GLY A 1 54 ? -8.189 -11.513 3.968 1.00 0.00 41 GLY A CA 15
ATOM 18452 C C . GLY A 1 54 ? -6.976 -11.460 4.899 1.00 0.00 41 GLY A C 15
ATOM 18453 O O . GLY A 1 54 ? -6.523 -10.379 5.273 1.00 0.00 41 GLY A O 15
ATOM 18457 N N . THR A 1 55 ? -6.484 -12.640 5.246 1.00 0.00 42 THR A N 15
ATOM 18458 C CA . THR A 1 55 ? -5.332 -12.742 6.126 1.00 0.00 42 THR A CA 15
ATOM 18459 C C . THR A 1 55 ? -4.149 -11.963 5.547 1.00 0.00 42 THR A C 15
ATOM 18460 O O . THR A 1 55 ? -3.371 -11.367 6.290 1.00 0.00 42 THR A O 15
ATOM 18471 N N . ARG A 1 56 ? -4.051 -11.995 4.226 1.00 0.00 43 ARG A N 15
ATOM 18472 C CA . ARG A 1 56 ? -2.975 -11.299 3.540 1.00 0.00 43 ARG A CA 15
ATOM 18473 C C . ARG A 1 56 ? -3.452 -9.926 3.061 1.00 0.00 43 ARG A C 15
ATOM 18474 O O . ARG A 1 56 ? -2.735 -9.233 2.342 1.00 0.00 43 ARG A O 15
ATOM 18495 N N . ASP A 1 57 ? -4.659 -9.575 3.479 1.00 0.00 44 ASP A N 15
ATOM 18496 C CA . ASP A 1 57 ? -5.239 -8.298 3.102 1.00 0.00 44 ASP A CA 15
ATOM 18497 C C . ASP A 1 57 ? -5.182 -7.344 4.297 1.00 0.00 44 ASP A C 15
ATOM 18498 O O . ASP A 1 57 ? -5.006 -7.778 5.435 1.00 0.00 44 ASP A O 15
ATOM 18507 N N . LEU A 1 58 ? -5.332 -6.062 3.998 1.00 0.00 45 LEU A N 15
ATOM 18508 C CA . LEU A 1 58 ? -5.299 -5.043 5.033 1.00 0.00 45 LEU A CA 15
ATOM 18509 C C . LEU A 1 58 ? -6.732 -4.672 5.423 1.00 0.00 45 LEU A C 15
ATOM 18510 O O . LEU A 1 58 ? -7.656 -4.829 4.627 1.00 0.00 45 LEU A O 15
ATOM 18526 N N . GLN A 1 59 ? -6.870 -4.186 6.648 1.00 0.00 46 GLN A N 15
ATOM 18527 C CA . GLN A 1 59 ? -8.174 -3.791 7.153 1.00 0.00 46 GLN A CA 15
ATOM 18528 C C . GLN A 1 59 ? -8.453 -2.325 6.815 1.00 0.00 46 GLN A C 15
ATOM 18529 O O . GLN A 1 59 ? -9.152 -1.635 7.556 1.00 0.00 46 GLN A O 15
ATOM 18543 N N . VAL A 1 60 ? -7.891 -1.891 5.696 1.00 0.00 47 VAL A N 15
ATOM 18544 C CA . VAL A 1 60 ? -8.070 -0.520 5.251 1.00 0.00 47 VAL A CA 15
ATOM 18545 C C . VAL A 1 60 ? -9.548 -0.277 4.941 1.00 0.00 47 VAL A C 15
ATOM 18546 O O . VAL A 1 60 ? -10.304 -1.223 4.726 1.00 0.00 47 VAL A O 15
ATOM 18559 N N . LYS A 1 61 ? -9.916 0.995 4.929 1.00 0.00 48 LYS A N 15
ATOM 18560 C CA . LYS A 1 61 ? -11.291 1.374 4.649 1.00 0.00 48 LYS A CA 15
ATOM 18561 C C . LYS A 1 61 ? -11.343 2.156 3.335 1.00 0.00 48 LYS A C 15
ATOM 18562 O O . LYS A 1 61 ? -10.350 2.757 2.927 1.00 0.00 48 LYS A O 15
ATOM 18581 N N . PRO A 1 62 ? -12.541 2.122 2.692 1.00 0.00 49 PRO A N 15
ATOM 18582 C CA . PRO A 1 62 ? -12.735 2.820 1.433 1.00 0.00 49 PRO A CA 15
ATOM 18583 C C . PRO A 1 62 ? -12.858 4.329 1.656 1.00 0.00 49 PRO A C 15
ATOM 18584 O O . PRO A 1 62 ? -13.676 4.777 2.458 1.00 0.00 49 PRO A O 15
ATOM 18595 N N . GLY A 1 63 ? -12.034 5.071 0.932 1.00 0.00 50 GLY A N 15
ATOM 18596 C CA . GLY A 1 63 ? -12.040 6.520 1.040 1.00 0.00 50 GLY A CA 15
ATOM 18597 C C . GLY A 1 63 ? -10.883 7.010 1.913 1.00 0.00 50 GLY A C 15
ATOM 18598 O O . GLY A 1 63 ? -10.841 8.178 2.296 1.00 0.00 50 GLY A O 15
ATOM 18602 N N . GLU A 1 64 ? -9.973 6.092 2.204 1.00 0.00 51 GLU A N 15
ATOM 18603 C CA . GLU A 1 64 ? -8.819 6.415 3.025 1.00 0.00 51 GLU A CA 15
ATOM 18604 C C . GLU A 1 64 ? -7.557 6.483 2.163 1.00 0.00 51 GLU A C 15
ATOM 18605 O O . GLU A 1 64 ? -7.587 6.136 0.983 1.00 0.00 51 GLU A O 15
ATOM 18617 N N . SER A 1 65 ? -6.477 6.932 2.785 1.00 0.00 52 SER A N 15
ATOM 18618 C CA . SER A 1 65 ? -5.206 7.049 2.090 1.00 0.00 52 SER A CA 15
ATOM 18619 C C . SER A 1 65 ? -4.199 6.053 2.668 1.00 0.00 52 SER A C 15
ATOM 18620 O O . SER A 1 65 ? -4.034 5.967 3.884 1.00 0.00 52 SER A O 15
ATOM 18628 N N . LEU A 1 66 ? -3.552 5.326 1.770 1.00 0.00 53 LEU A N 15
ATOM 18629 C CA . LEU A 1 66 ? -2.565 4.339 2.175 1.00 0.00 53 LEU A CA 15
ATOM 18630 C C . LEU A 1 66 ? -1.384 4.377 1.204 1.00 0.00 53 LEU A C 15
ATOM 18631 O O . LEU A 1 66 ? -1.525 4.822 0.066 1.00 0.00 53 LEU A O 15
ATOM 18647 N N . GLU A 1 67 ? -0.245 3.903 1.689 1.00 0.00 54 GLU A N 15
ATOM 18648 C CA . GLU A 1 67 ? 0.960 3.876 0.878 1.00 0.00 54 GLU A CA 15
ATOM 18649 C C . GLU A 1 67 ? 0.948 2.661 -0.052 1.00 0.00 54 GLU A C 15
ATOM 18650 O O . GLU A 1 67 ? 0.618 1.554 0.372 1.00 0.00 54 GLU A O 15
ATOM 18662 N N . VAL A 1 68 ? 1.312 2.908 -1.301 1.00 0.00 55 VAL A N 15
ATOM 18663 C CA . VAL A 1 68 ? 1.347 1.847 -2.294 1.00 0.00 55 VAL A CA 15
ATOM 18664 C C . VAL A 1 68 ? 2.801 1.454 -2.563 1.00 0.00 55 VAL A C 15
ATOM 18665 O O . VAL A 1 68 ? 3.637 2.310 -2.850 1.00 0.00 55 VAL A O 15
ATOM 18678 N N . ILE A 1 69 ? 3.059 0.159 -2.460 1.00 0.00 56 ILE A N 15
ATOM 18679 C CA . ILE A 1 69 ? 4.398 -0.358 -2.688 1.00 0.00 56 ILE A CA 15
ATOM 18680 C C . ILE A 1 69 ? 4.532 -0.784 -4.152 1.00 0.00 56 ILE A C 15
ATOM 18681 O O . ILE A 1 69 ? 4.080 -0.078 -5.052 1.00 0.00 56 ILE A O 15
ATOM 18697 N N . GLN A 1 70 ? 5.157 -1.937 -4.344 1.00 0.00 57 GLN A N 15
ATOM 18698 C CA . GLN A 1 70 ? 5.357 -2.466 -5.683 1.00 0.00 57 GLN A CA 15
ATOM 18699 C C . GLN A 1 70 ? 4.223 -3.425 -6.049 1.00 0.00 57 GLN A C 15
ATOM 18700 O O . GLN A 1 70 ? 3.588 -4.006 -5.171 1.00 0.00 57 GLN A O 15
ATOM 18714 N N . THR A 1 71 ? 4.003 -3.562 -7.349 1.00 0.00 58 THR A N 15
ATOM 18715 C CA . THR A 1 71 ? 2.957 -4.441 -7.842 1.00 0.00 58 THR A CA 15
ATOM 18716 C C . THR A 1 71 ? 3.302 -5.901 -7.543 1.00 0.00 58 THR A C 15
ATOM 18717 O O . THR A 1 71 ? 4.340 -6.398 -7.976 1.00 0.00 58 THR A O 15
ATOM 18728 N N . THR A 1 72 ? 2.411 -6.547 -6.805 1.00 0.00 59 THR A N 15
ATOM 18729 C CA . THR A 1 72 ? 2.609 -7.940 -6.443 1.00 0.00 59 THR A CA 15
ATOM 18730 C C . THR A 1 72 ? 2.841 -8.789 -7.695 1.00 0.00 59 THR A C 15
ATOM 18731 O O . THR A 1 72 ? 3.966 -9.202 -7.969 1.00 0.00 59 THR A O 15
ATOM 18742 N N . ASP A 1 73 ? 1.758 -9.024 -8.421 1.00 0.00 60 ASP A N 15
ATOM 18743 C CA . ASP A 1 73 ? 1.829 -9.816 -9.637 1.00 0.00 60 ASP A CA 15
ATOM 18744 C C . ASP A 1 73 ? 1.719 -8.891 -10.850 1.00 0.00 60 ASP A C 15
ATOM 18745 O O . ASP A 1 73 ? 2.727 -8.386 -11.344 1.00 0.00 60 ASP A O 15
ATOM 18754 N N . ASP A 1 74 ? 0.487 -8.696 -11.296 1.00 0.00 61 ASP A N 15
ATOM 18755 C CA . ASP A 1 74 ? 0.232 -7.840 -12.442 1.00 0.00 61 ASP A CA 15
ATOM 18756 C C . ASP A 1 74 ? -0.640 -6.660 -12.009 1.00 0.00 61 ASP A C 15
ATOM 18757 O O . ASP A 1 74 ? -0.256 -5.504 -12.178 1.00 0.00 61 ASP A O 15
ATOM 18766 N N . THR A 1 75 ? -1.798 -6.993 -11.458 1.00 0.00 62 THR A N 15
ATOM 18767 C CA . THR A 1 75 ? -2.728 -5.976 -10.999 1.00 0.00 62 THR A CA 15
ATOM 18768 C C . THR A 1 75 ? -2.952 -6.099 -9.491 1.00 0.00 62 THR A C 15
ATOM 18769 O O . THR A 1 75 ? -4.039 -6.469 -9.049 1.00 0.00 62 THR A O 15
ATOM 18780 N N . LYS A 1 76 ? -1.906 -5.782 -8.741 1.00 0.00 63 LYS A N 15
ATOM 18781 C CA . LYS A 1 76 ? -1.975 -5.854 -7.292 1.00 0.00 63 LYS A CA 15
ATOM 18782 C C . LYS A 1 76 ? -0.944 -4.897 -6.689 1.00 0.00 63 LYS A C 15
ATOM 18783 O O . LYS A 1 76 ? 0.221 -4.905 -7.084 1.00 0.00 63 LYS A O 15
ATOM 18802 N N . VAL A 1 77 ? -1.410 -4.096 -5.742 1.00 0.00 64 VAL A N 15
ATOM 18803 C CA . VAL A 1 77 ? -0.543 -3.136 -5.081 1.00 0.00 64 VAL A CA 15
ATOM 18804 C C . VAL A 1 77 ? -0.509 -3.434 -3.581 1.00 0.00 64 VAL A C 15
ATOM 18805 O O . VAL A 1 77 ? -1.554 -3.575 -2.949 1.00 0.00 64 VAL A O 15
ATOM 18818 N N . LEU A 1 78 ? 0.704 -3.521 -3.055 1.00 0.00 65 LEU A N 15
ATOM 18819 C CA . LEU A 1 78 ? 0.888 -3.801 -1.641 1.00 0.00 65 LEU A CA 15
ATOM 18820 C C . LEU A 1 78 ? 0.880 -2.485 -0.860 1.00 0.00 65 LEU A C 15
ATOM 18821 O O . LEU A 1 78 ? 1.601 -1.549 -1.206 1.00 0.00 65 LEU A O 15
ATOM 18837 N N . CYS A 1 79 ? 0.058 -2.454 0.178 1.00 0.00 66 CYS A N 15
ATOM 18838 C CA . CYS A 1 79 ? -0.053 -1.269 1.010 1.00 0.00 66 CYS A CA 15
ATOM 18839 C C . CYS A 1 79 ? 0.966 -1.381 2.146 1.00 0.00 66 CYS A C 15
ATOM 18840 O O . CYS A 1 79 ? 1.374 -2.483 2.511 1.00 0.00 66 CYS A O 15
ATOM 18848 N N . ARG A 1 80 ? 1.347 -0.227 2.673 1.00 0.00 67 ARG A N 15
ATOM 18849 C CA . ARG A 1 80 ? 2.310 -0.182 3.760 1.00 0.00 67 ARG A CA 15
ATOM 18850 C C . ARG A 1 80 ? 1.877 0.841 4.811 1.00 0.00 67 ARG A C 15
ATOM 18851 O O . ARG A 1 80 ? 1.477 1.953 4.472 1.00 0.00 67 ARG A O 15
ATOM 18872 N N . ASN A 1 81 ? 1.973 0.428 6.067 1.00 0.00 68 ASN A N 15
ATOM 18873 C CA . ASN A 1 81 ? 1.596 1.295 7.170 1.00 0.00 68 ASN A CA 15
ATOM 18874 C C . ASN A 1 81 ? 2.793 1.472 8.106 1.00 0.00 68 ASN A C 15
ATOM 18875 O O . ASN A 1 81 ? 3.509 0.514 8.392 1.00 0.00 68 ASN A O 15
ATOM 18886 N N . GLU A 1 82 ? 2.974 2.705 8.557 1.00 0.00 69 GLU A N 15
ATOM 18887 C CA . GLU A 1 82 ? 4.072 3.020 9.454 1.00 0.00 69 GLU A CA 15
ATOM 18888 C C . GLU A 1 82 ? 4.016 2.127 10.695 1.00 0.00 69 GLU A C 15
ATOM 18889 O O . GLU A 1 82 ? 4.960 2.093 11.483 1.00 0.00 69 GLU A O 15
ATOM 18901 N N . GLU A 1 83 ? 2.901 1.425 10.831 1.00 0.00 70 GLU A N 15
ATOM 18902 C CA . GLU A 1 83 ? 2.709 0.534 11.962 1.00 0.00 70 GLU A CA 15
ATOM 18903 C C . GLU A 1 83 ? 3.749 -0.588 11.936 1.00 0.00 70 GLU A C 15
ATOM 18904 O O . GLU A 1 83 ? 3.853 -1.365 12.884 1.00 0.00 70 GLU A O 15
ATOM 18916 N N . GLY A 1 84 ? 4.493 -0.637 10.841 1.00 0.00 71 GLY A N 15
ATOM 18917 C CA . GLY A 1 84 ? 5.521 -1.651 10.679 1.00 0.00 71 GLY A CA 15
ATOM 18918 C C . GLY A 1 84 ? 4.935 -2.937 10.094 1.00 0.00 71 GLY A C 15
ATOM 18919 O O . GLY A 1 84 ? 5.603 -3.970 10.062 1.00 0.00 71 GLY A O 15
ATOM 18923 N N . LYS A 1 85 ? 3.692 -2.833 9.646 1.00 0.00 72 LYS A N 15
ATOM 18924 C CA . LYS A 1 85 ? 3.008 -3.976 9.064 1.00 0.00 72 LYS A CA 15
ATOM 18925 C C . LYS A 1 85 ? 2.616 -3.649 7.622 1.00 0.00 72 LYS A C 15
ATOM 18926 O O . LYS A 1 85 ? 2.487 -2.481 7.259 1.00 0.00 72 LYS A O 15
ATOM 18945 N N . TYR A 1 86 ? 2.436 -4.702 6.839 1.00 0.00 73 TYR A N 15
ATOM 18946 C CA . TYR A 1 86 ? 2.060 -4.542 5.444 1.00 0.00 73 TYR A CA 15
ATOM 18947 C C . TYR A 1 86 ? 0.765 -5.296 5.135 1.00 0.00 73 TYR A C 15
ATOM 18948 O O . TYR A 1 86 ? 0.307 -6.105 5.940 1.00 0.00 73 TYR A O 15
ATOM 18966 N N . GLY A 1 87 ? 0.212 -5.002 3.968 1.00 0.00 74 GLY A N 15
ATOM 18967 C CA . GLY A 1 87 ? -1.022 -5.642 3.542 1.00 0.00 74 GLY A CA 15
ATOM 18968 C C . GLY A 1 87 ? -1.165 -5.598 2.020 1.00 0.00 74 GLY A C 15
ATOM 18969 O O . GLY A 1 87 ? -0.556 -4.759 1.359 1.00 0.00 74 GLY A O 15
ATOM 18973 N N . TYR A 1 88 ? -1.975 -6.513 1.507 1.00 0.00 75 TYR A N 15
ATOM 18974 C CA . TYR A 1 88 ? -2.207 -6.590 0.075 1.00 0.00 75 TYR A CA 15
ATOM 18975 C C . TYR A 1 88 ? -3.581 -6.025 -0.289 1.00 0.00 75 TYR A C 15
ATOM 18976 O O . TYR A 1 88 ? -4.497 -6.033 0.532 1.00 0.00 75 TYR A O 15
ATOM 18994 N N . VAL A 1 89 ? -3.682 -5.547 -1.521 1.00 0.00 76 VAL A N 15
ATOM 18995 C CA . VAL A 1 89 ? -4.929 -4.980 -2.004 1.00 0.00 76 VAL A CA 15
ATOM 18996 C C . VAL A 1 89 ? -5.119 -5.354 -3.476 1.00 0.00 76 VAL A C 15
ATOM 18997 O O . VAL A 1 89 ? -4.241 -5.106 -4.301 1.00 0.00 76 VAL A O 15
ATOM 19010 N N . LEU A 1 90 ? -6.270 -5.945 -3.759 1.00 0.00 77 LEU A N 15
ATOM 19011 C CA . LEU A 1 90 ? -6.586 -6.357 -5.116 1.00 0.00 77 LEU A CA 15
ATOM 19012 C C . LEU A 1 90 ? -7.015 -5.133 -5.928 1.00 0.00 77 LEU A C 15
ATOM 19013 O O . LEU A 1 90 ? -7.724 -4.265 -5.422 1.00 0.00 77 LEU A O 15
ATOM 19029 N N . ARG A 1 91 ? -6.568 -5.103 -7.175 1.00 0.00 78 ARG A N 15
ATOM 19030 C CA . ARG A 1 91 ? -6.897 -4.000 -8.062 1.00 0.00 78 ARG A CA 15
ATOM 19031 C C . ARG A 1 91 ? -8.415 -3.856 -8.189 1.00 0.00 78 ARG A C 15
ATOM 19032 O O . ARG A 1 91 ? -8.911 -2.798 -8.574 1.00 0.00 78 ARG A O 15
ATOM 19053 N N . SER A 1 92 ? -9.109 -4.934 -7.857 1.00 0.00 79 SER A N 15
ATOM 19054 C CA . SER A 1 92 ? -10.561 -4.941 -7.929 1.00 0.00 79 SER A CA 15
ATOM 19055 C C . SER A 1 92 ? -11.126 -3.715 -7.208 1.00 0.00 79 SER A C 15
ATOM 19056 O O . SER A 1 92 ? -11.821 -2.901 -7.814 1.00 0.00 79 SER A O 15
ATOM 19064 N N . TYR A 1 93 ? -10.806 -3.623 -5.926 1.00 0.00 80 TYR A N 15
ATOM 19065 C CA . TYR A 1 93 ? -11.274 -2.510 -5.116 1.00 0.00 80 TYR A CA 15
ATOM 19066 C C . TYR A 1 93 ? -10.100 -1.674 -4.603 1.00 0.00 80 TYR A C 15
ATOM 19067 O O . TYR A 1 93 ? -9.637 -1.871 -3.480 1.00 0.00 80 TYR A O 15
ATOM 19085 N N . LEU A 1 94 ? -9.651 -0.760 -5.450 1.00 0.00 81 LEU A N 15
ATOM 19086 C CA . LEU A 1 94 ? -8.540 0.107 -5.096 1.00 0.00 81 LEU A CA 15
ATOM 19087 C C . LEU A 1 94 ? -8.450 1.253 -6.106 1.00 0.00 81 LEU A C 15
ATOM 19088 O O . LEU A 1 94 ? -9.195 1.282 -7.084 1.00 0.00 81 LEU A O 15
ATOM 19104 N N . ALA A 1 95 ? -7.532 2.169 -5.834 1.00 0.00 82 ALA A N 15
ATOM 19105 C CA . ALA A 1 95 ? -7.336 3.314 -6.707 1.00 0.00 82 ALA A CA 15
ATOM 19106 C C . ALA A 1 95 ? -6.515 2.886 -7.925 1.00 0.00 82 ALA A C 15
ATOM 19107 O O . ALA A 1 95 ? -6.017 1.763 -7.979 1.00 0.00 82 ALA A O 15
ATOM 19114 N N . ASP A 1 96 ? -6.400 3.805 -8.873 1.00 0.00 83 ASP A N 15
ATOM 19115 C CA . ASP A 1 96 ? -5.649 3.537 -10.087 1.00 0.00 83 ASP A CA 15
ATOM 19116 C C . ASP A 1 96 ? -4.207 3.178 -9.721 1.00 0.00 83 ASP A C 15
ATOM 19117 O O . ASP A 1 96 ? -3.805 3.310 -8.566 1.00 0.00 83 ASP A O 15
ATOM 19126 N N . GLU A 1 20 ? 10.178 -4.967 14.071 1.00 0.00 7 GLU A N 16
ATOM 19127 C CA . GLU A 1 20 ? 9.067 -5.524 14.824 1.00 0.00 7 GLU A CA 16
ATOM 19128 C C . GLU A 1 20 ? 8.579 -6.819 14.170 1.00 0.00 7 GLU A C 16
ATOM 19129 O O . GLU A 1 20 ? 8.787 -7.031 12.976 1.00 0.00 7 GLU A O 16
ATOM 19141 N N . LYS A 1 21 ? 7.940 -7.649 14.980 1.00 0.00 8 LYS A N 16
ATOM 19142 C CA . LYS A 1 21 ? 7.421 -8.917 14.495 1.00 0.00 8 LYS A CA 16
ATOM 19143 C C . LYS A 1 21 ? 6.354 -8.652 13.430 1.00 0.00 8 LYS A C 16
ATOM 19144 O O . LYS A 1 21 ? 5.957 -9.563 12.705 1.00 0.00 8 LYS A O 16
ATOM 19163 N N . GLU A 1 22 ? 5.921 -7.402 13.370 1.00 0.00 9 GLU A N 16
ATOM 19164 C CA . GLU A 1 22 ? 4.909 -7.006 12.406 1.00 0.00 9 GLU A CA 16
ATOM 19165 C C . GLU A 1 22 ? 5.420 -7.222 10.980 1.00 0.00 9 GLU A C 16
ATOM 19166 O O . GLU A 1 22 ? 4.666 -7.643 10.104 1.00 0.00 9 GLU A O 16
ATOM 19178 N N . GLU A 1 23 ? 6.697 -6.925 10.792 1.00 0.00 10 GLU A N 16
ATOM 19179 C CA . GLU A 1 23 ? 7.318 -7.082 9.487 1.00 0.00 10 GLU A CA 16
ATOM 19180 C C . GLU A 1 23 ? 7.430 -8.565 9.128 1.00 0.00 10 GLU A C 16
ATOM 19181 O O . GLU A 1 23 ? 7.347 -8.931 7.956 1.00 0.00 10 GLU A O 16
ATOM 19193 N N . LYS A 1 24 ? 7.616 -9.378 10.157 1.00 0.00 11 LYS A N 16
ATOM 19194 C CA . LYS A 1 24 ? 7.741 -10.813 9.964 1.00 0.00 11 LYS A CA 16
ATOM 19195 C C . LYS A 1 24 ? 6.388 -11.384 9.533 1.00 0.00 11 LYS A C 16
ATOM 19196 O O . LYS A 1 24 ? 6.332 -12.324 8.741 1.00 0.00 11 LYS A O 16
ATOM 19215 N N . ASP A 1 25 ? 5.333 -10.793 10.073 1.00 0.00 12 ASP A N 16
ATOM 19216 C CA . ASP A 1 25 ? 3.985 -11.231 9.754 1.00 0.00 12 ASP A CA 16
ATOM 19217 C C . ASP A 1 25 ? 3.752 -11.097 8.247 1.00 0.00 12 ASP A C 16
ATOM 19218 O O . ASP A 1 25 ? 3.116 -11.953 7.635 1.00 0.00 12 ASP A O 16
ATOM 19227 N N . PHE A 1 26 ? 4.281 -10.015 7.694 1.00 0.00 13 PHE A N 16
ATOM 19228 C CA . PHE A 1 26 ? 4.139 -9.757 6.271 1.00 0.00 13 PHE A CA 16
ATOM 19229 C C . PHE A 1 26 ? 5.186 -10.530 5.467 1.00 0.00 13 PHE A C 16
ATOM 19230 O O . PHE A 1 26 ? 4.851 -11.219 4.505 1.00 0.00 13 PHE A O 16
ATOM 19247 N N . ARG A 1 27 ? 6.434 -10.388 5.890 1.00 0.00 14 ARG A N 16
ATOM 19248 C CA . ARG A 1 27 ? 7.532 -11.065 5.221 1.00 0.00 14 ARG A CA 16
ATOM 19249 C C . ARG A 1 27 ? 7.307 -12.578 5.227 1.00 0.00 14 ARG A C 16
ATOM 19250 O O . ARG A 1 27 ? 7.637 -13.262 4.259 1.00 0.00 14 ARG A O 16
ATOM 19271 N N . LYS A 1 28 ? 6.745 -13.056 6.327 1.00 0.00 15 LYS A N 16
ATOM 19272 C CA . LYS A 1 28 ? 6.471 -14.476 6.471 1.00 0.00 15 LYS A CA 16
ATOM 19273 C C . LYS A 1 28 ? 5.690 -14.966 5.251 1.00 0.00 15 LYS A C 16
ATOM 19274 O O . LYS A 1 28 ? 6.125 -15.886 4.559 1.00 0.00 15 LYS A O 16
ATOM 19293 N N . LYS A 1 29 ? 4.549 -14.331 5.024 1.00 0.00 16 LYS A N 16
ATOM 19294 C CA . LYS A 1 29 ? 3.703 -14.692 3.899 1.00 0.00 16 LYS A CA 16
ATOM 19295 C C . LYS A 1 29 ? 4.223 -14.004 2.635 1.00 0.00 16 LYS A C 16
ATOM 19296 O O . LYS A 1 29 ? 4.147 -14.565 1.542 1.00 0.00 16 LYS A O 16
ATOM 19315 N N . PHE A 1 30 ? 4.739 -12.798 2.825 1.00 0.00 17 PHE A N 16
ATOM 19316 C CA . PHE A 1 30 ? 5.270 -12.028 1.713 1.00 0.00 17 PHE A CA 16
ATOM 19317 C C . PHE A 1 30 ? 6.740 -12.371 1.462 1.00 0.00 17 PHE A C 16
ATOM 19318 O O . PHE A 1 30 ? 7.507 -11.530 0.997 1.00 0.00 17 PHE A O 16
ATOM 19335 N N . LYS A 1 31 ? 7.088 -13.610 1.780 1.00 0.00 18 LYS A N 16
ATOM 19336 C CA . LYS A 1 31 ? 8.452 -14.075 1.594 1.00 0.00 18 LYS A CA 16
ATOM 19337 C C . LYS A 1 31 ? 9.038 -13.433 0.334 1.00 0.00 18 LYS A C 16
ATOM 19338 O O . LYS A 1 31 ? 10.127 -13.799 -0.104 1.00 0.00 18 LYS A O 16
ATOM 19357 N N . TYR A 1 32 ? 8.288 -12.488 -0.213 1.00 0.00 19 TYR A N 16
ATOM 19358 C CA . TYR A 1 32 ? 8.720 -11.792 -1.413 1.00 0.00 19 TYR A CA 16
ATOM 19359 C C . TYR A 1 32 ? 9.999 -10.993 -1.155 1.00 0.00 19 TYR A C 16
ATOM 19360 O O . TYR A 1 32 ? 10.028 -10.126 -0.282 1.00 0.00 19 TYR A O 16
ATOM 19378 N N . ASP A 1 33 ? 11.025 -11.314 -1.929 1.00 0.00 20 ASP A N 16
ATOM 19379 C CA . ASP A 1 33 ? 12.304 -10.637 -1.794 1.00 0.00 20 ASP A CA 16
ATOM 19380 C C . ASP A 1 33 ? 12.420 -9.556 -2.871 1.00 0.00 20 ASP A C 16
ATOM 19381 O O . ASP A 1 33 ? 12.769 -9.848 -4.013 1.00 0.00 20 ASP A O 16
ATOM 19390 N N . GLY A 1 34 ? 12.119 -8.330 -2.468 1.00 0.00 21 GLY A N 16
ATOM 19391 C CA . GLY A 1 34 ? 12.185 -7.204 -3.383 1.00 0.00 21 GLY A CA 16
ATOM 19392 C C . GLY A 1 34 ? 12.569 -5.919 -2.646 1.00 0.00 21 GLY A C 16
ATOM 19393 O O . GLY A 1 34 ? 12.958 -5.961 -1.480 1.00 0.00 21 GLY A O 16
ATOM 19397 N N . GLU A 1 35 ? 12.446 -4.808 -3.357 1.00 0.00 22 GLU A N 16
ATOM 19398 C CA . GLU A 1 35 ? 12.775 -3.513 -2.784 1.00 0.00 22 GLU A CA 16
ATOM 19399 C C . GLU A 1 35 ? 11.498 -2.759 -2.409 1.00 0.00 22 GLU A C 16
ATOM 19400 O O . GLU A 1 35 ? 10.924 -2.054 -3.237 1.00 0.00 22 GLU A O 16
ATOM 19412 N N . ILE A 1 36 ? 11.092 -2.932 -1.160 1.00 0.00 23 ILE A N 16
ATOM 19413 C CA . ILE A 1 36 ? 9.893 -2.277 -0.665 1.00 0.00 23 ILE A CA 16
ATOM 19414 C C . ILE A 1 36 ? 10.155 -0.775 -0.537 1.00 0.00 23 ILE A C 16
ATOM 19415 O O . ILE A 1 36 ? 10.907 -0.344 0.336 1.00 0.00 23 ILE A O 16
ATOM 19431 N N . ARG A 1 37 ? 9.520 -0.018 -1.421 1.00 0.00 24 ARG A N 16
ATOM 19432 C CA . ARG A 1 37 ? 9.675 1.426 -1.418 1.00 0.00 24 ARG A CA 16
ATOM 19433 C C . ARG A 1 37 ? 8.429 2.095 -2.002 1.00 0.00 24 ARG A C 16
ATOM 19434 O O . ARG A 1 37 ? 8.116 1.913 -3.177 1.00 0.00 24 ARG A O 16
ATOM 19455 N N . VAL A 1 38 ? 7.751 2.855 -1.154 1.00 0.00 25 VAL A N 16
ATOM 19456 C CA . VAL A 1 38 ? 6.546 3.551 -1.571 1.00 0.00 25 VAL A CA 16
ATOM 19457 C C . VAL A 1 38 ? 6.910 4.613 -2.610 1.00 0.00 25 VAL A C 16
ATOM 19458 O O . VAL A 1 38 ? 7.363 5.702 -2.258 1.00 0.00 25 VAL A O 16
ATOM 19471 N N . LEU A 1 39 ? 6.699 4.260 -3.870 1.00 0.00 26 LEU A N 16
ATOM 19472 C CA . LEU A 1 39 ? 7.000 5.170 -4.962 1.00 0.00 26 LEU A CA 16
ATOM 19473 C C . LEU A 1 39 ? 5.751 5.988 -5.297 1.00 0.00 26 LEU A C 16
ATOM 19474 O O . LEU A 1 39 ? 5.820 7.211 -5.415 1.00 0.00 26 LEU A O 16
ATOM 19490 N N . TYR A 1 40 ? 4.639 5.282 -5.439 1.00 0.00 27 TYR A N 16
ATOM 19491 C CA . TYR A 1 40 ? 3.378 5.928 -5.757 1.00 0.00 27 TYR A CA 16
ATOM 19492 C C . TYR A 1 40 ? 2.282 5.505 -4.775 1.00 0.00 27 TYR A C 16
ATOM 19493 O O . TYR A 1 40 ? 1.553 4.548 -5.029 1.00 0.00 27 TYR A O 16
ATOM 19511 N N . SER A 1 41 ? 2.202 6.240 -3.676 1.00 0.00 28 SER A N 16
ATOM 19512 C CA . SER A 1 41 ? 1.209 5.953 -2.655 1.00 0.00 28 SER A CA 16
ATOM 19513 C C . SER A 1 41 ? -0.182 6.353 -3.152 1.00 0.00 28 SER A C 16
ATOM 19514 O O . SER A 1 41 ? -0.484 7.539 -3.276 1.00 0.00 28 SER A O 16
ATOM 19522 N N . THR A 1 42 ? -0.993 5.340 -3.423 1.00 0.00 29 THR A N 16
ATOM 19523 C CA . THR A 1 42 ? -2.344 5.571 -3.903 1.00 0.00 29 THR A CA 16
ATOM 19524 C C . THR A 1 42 ? -3.299 5.784 -2.727 1.00 0.00 29 THR A C 16
ATOM 19525 O O . THR A 1 42 ? -3.000 5.390 -1.601 1.00 0.00 29 THR A O 16
ATOM 19536 N N . LYS A 1 43 ? -4.429 6.407 -3.029 1.00 0.00 30 LYS A N 16
ATOM 19537 C CA . LYS A 1 43 ? -5.430 6.677 -2.011 1.00 0.00 30 LYS A CA 16
ATOM 19538 C C . LYS A 1 43 ? -6.563 5.657 -2.132 1.00 0.00 30 LYS A C 16
ATOM 19539 O O . LYS A 1 43 ? -7.009 5.348 -3.236 1.00 0.00 30 LYS A O 16
ATOM 19558 N N . VAL A 1 44 ? -6.997 5.161 -0.982 1.00 0.00 31 VAL A N 16
ATOM 19559 C CA . VAL A 1 44 ? -8.069 4.182 -0.946 1.00 0.00 31 VAL A CA 16
ATOM 19560 C C . VAL A 1 44 ? -9.388 4.862 -1.321 1.00 0.00 31 VAL A C 16
ATOM 19561 O O . VAL A 1 44 ? -9.805 5.818 -0.668 1.00 0.00 31 VAL A O 16
ATOM 19574 N N . THR A 1 45 ? -10.007 4.343 -2.371 1.00 0.00 32 THR A N 16
ATOM 19575 C CA . THR A 1 45 ? -11.269 4.888 -2.840 1.00 0.00 32 THR A CA 16
ATOM 19576 C C . THR A 1 45 ? -12.413 4.451 -1.923 1.00 0.00 32 THR A C 16
ATOM 19577 O O . THR A 1 45 ? -12.195 3.717 -0.960 1.00 0.00 32 THR A O 16
ATOM 19588 N N . THR A 1 46 ? -13.607 4.919 -2.255 1.00 0.00 33 THR A N 16
ATOM 19589 C CA . THR A 1 46 ? -14.786 4.586 -1.473 1.00 0.00 33 THR A CA 16
ATOM 19590 C C . THR A 1 46 ? -15.301 3.196 -1.851 1.00 0.00 33 THR A C 16
ATOM 19591 O O . THR A 1 46 ? -16.053 2.582 -1.096 1.00 0.00 33 THR A O 16
ATOM 19602 N N . SER A 1 47 ? -14.875 2.740 -3.020 1.00 0.00 34 SER A N 16
ATOM 19603 C CA . SER A 1 47 ? -15.283 1.434 -3.508 1.00 0.00 34 SER A CA 16
ATOM 19604 C C . SER A 1 47 ? -14.255 0.377 -3.099 1.00 0.00 34 SER A C 16
ATOM 19605 O O . SER A 1 47 ? -14.272 -0.741 -3.611 1.00 0.00 34 SER A O 16
ATOM 19613 N N . ILE A 1 48 ? -13.385 0.769 -2.181 1.00 0.00 35 ILE A N 16
ATOM 19614 C CA . ILE A 1 48 ? -12.351 -0.130 -1.697 1.00 0.00 35 ILE A CA 16
ATOM 19615 C C . ILE A 1 48 ? -12.992 -1.220 -0.836 1.00 0.00 35 ILE A C 16
ATOM 19616 O O . ILE A 1 48 ? -14.179 -1.150 -0.521 1.00 0.00 35 ILE A O 16
ATOM 19632 N N . THR A 1 49 ? -12.177 -2.203 -0.478 1.00 0.00 36 THR A N 16
ATOM 19633 C CA . THR A 1 49 ? -12.650 -3.306 0.340 1.00 0.00 36 THR A CA 16
ATOM 19634 C C . THR A 1 49 ? -12.915 -2.833 1.771 1.00 0.00 36 THR A C 16
ATOM 19635 O O . THR A 1 49 ? -12.001 -2.380 2.458 1.00 0.00 36 THR A O 16
ATOM 19646 N N . SER A 1 50 ? -14.170 -2.955 2.178 1.00 0.00 37 SER A N 16
ATOM 19647 C CA . SER A 1 50 ? -14.566 -2.546 3.514 1.00 0.00 37 SER A CA 16
ATOM 19648 C C . SER A 1 50 ? -15.112 -3.747 4.289 1.00 0.00 37 SER A C 16
ATOM 19649 O O . SER A 1 50 ? -15.032 -3.787 5.516 1.00 0.00 37 SER A O 16
ATOM 19657 N N . LYS A 1 51 ? -15.654 -4.696 3.541 1.00 0.00 38 LYS A N 16
ATOM 19658 C CA . LYS A 1 51 ? -16.213 -5.895 4.142 1.00 0.00 38 LYS A CA 16
ATOM 19659 C C . LYS A 1 51 ? -15.252 -7.066 3.924 1.00 0.00 38 LYS A C 16
ATOM 19660 O O . LYS A 1 51 ? -14.938 -7.798 4.861 1.00 0.00 38 LYS A O 16
ATOM 19679 N N . LYS A 1 52 ? -14.812 -7.205 2.682 1.00 0.00 39 LYS A N 16
ATOM 19680 C CA . LYS A 1 52 ? -13.892 -8.273 2.330 1.00 0.00 39 LYS A CA 16
ATOM 19681 C C . LYS A 1 52 ? -12.541 -8.020 3.001 1.00 0.00 39 LYS A C 16
ATOM 19682 O O . LYS A 1 52 ? -11.946 -6.959 2.825 1.00 0.00 39 LYS A O 16
ATOM 19701 N N . TRP A 1 53 ? -12.096 -9.014 3.756 1.00 0.00 40 TRP A N 16
ATOM 19702 C CA . TRP A 1 53 ? -10.827 -8.913 4.455 1.00 0.00 40 TRP A CA 16
ATOM 19703 C C . TRP A 1 53 ? -10.171 -10.295 4.448 1.00 0.00 40 TRP A C 16
ATOM 19704 O O . TRP A 1 53 ? -10.802 -11.287 4.810 1.00 0.00 40 TRP A O 16
ATOM 19725 N N . GLY A 1 54 ? -8.913 -10.316 4.032 1.00 0.00 41 GLY A N 16
ATOM 19726 C CA . GLY A 1 54 ? -8.166 -11.561 3.973 1.00 0.00 41 GLY A CA 16
ATOM 19727 C C . GLY A 1 54 ? -6.949 -11.514 4.899 1.00 0.00 41 GLY A C 16
ATOM 19728 O O . GLY A 1 54 ? -6.494 -10.436 5.278 1.00 0.00 41 GLY A O 16
ATOM 19732 N N . THR A 1 55 ? -6.456 -12.696 5.236 1.00 0.00 42 THR A N 16
ATOM 19733 C CA . THR A 1 55 ? -5.300 -12.804 6.110 1.00 0.00 42 THR A CA 16
ATOM 19734 C C . THR A 1 55 ? -4.117 -12.027 5.529 1.00 0.00 42 THR A C 16
ATOM 19735 O O . THR A 1 55 ? -3.336 -11.432 6.269 1.00 0.00 42 THR A O 16
ATOM 19746 N N . ARG A 1 56 ? -4.022 -12.058 4.207 1.00 0.00 43 ARG A N 16
ATOM 19747 C CA . ARG A 1 56 ? -2.948 -11.364 3.518 1.00 0.00 43 ARG A CA 16
ATOM 19748 C C . ARG A 1 56 ? -3.423 -9.990 3.042 1.00 0.00 43 ARG A C 16
ATOM 19749 O O . ARG A 1 56 ? -2.705 -9.295 2.324 1.00 0.00 43 ARG A O 16
ATOM 19770 N N . ASP A 1 57 ? -4.629 -9.638 3.462 1.00 0.00 44 ASP A N 16
ATOM 19771 C CA . ASP A 1 57 ? -5.208 -8.359 3.088 1.00 0.00 44 ASP A CA 16
ATOM 19772 C C . ASP A 1 57 ? -5.133 -7.402 4.280 1.00 0.00 44 ASP A C 16
ATOM 19773 O O . ASP A 1 57 ? -4.932 -7.832 5.415 1.00 0.00 44 ASP A O 16
ATOM 19782 N N . LEU A 1 58 ? -5.300 -6.122 3.982 1.00 0.00 45 LEU A N 16
ATOM 19783 C CA . LEU A 1 58 ? -5.254 -5.100 5.014 1.00 0.00 45 LEU A CA 16
ATOM 19784 C C . LEU A 1 58 ? -6.681 -4.729 5.422 1.00 0.00 45 LEU A C 16
ATOM 19785 O O . LEU A 1 58 ? -7.611 -4.862 4.629 1.00 0.00 45 LEU A O 16
ATOM 19801 N N . GLN A 1 59 ? -6.808 -4.273 6.660 1.00 0.00 46 GLN A N 16
ATOM 19802 C CA . GLN A 1 59 ? -8.106 -3.882 7.183 1.00 0.00 46 GLN A CA 16
ATOM 19803 C C . GLN A 1 59 ? -8.383 -2.410 6.869 1.00 0.00 46 GLN A C 16
ATOM 19804 O O . GLN A 1 59 ? -9.071 -1.729 7.628 1.00 0.00 46 GLN A O 16
ATOM 19818 N N . VAL A 1 60 ? -7.834 -1.963 5.750 1.00 0.00 47 VAL A N 16
ATOM 19819 C CA . VAL A 1 60 ? -8.014 -0.584 5.327 1.00 0.00 47 VAL A CA 16
ATOM 19820 C C . VAL A 1 60 ? -9.493 -0.336 5.028 1.00 0.00 47 VAL A C 16
ATOM 19821 O O . VAL A 1 60 ? -10.255 -1.278 4.817 1.00 0.00 47 VAL A O 16
ATOM 19834 N N . LYS A 1 61 ? -9.856 0.939 5.020 1.00 0.00 48 LYS A N 16
ATOM 19835 C CA . LYS A 1 61 ? -11.232 1.323 4.751 1.00 0.00 48 LYS A CA 16
ATOM 19836 C C . LYS A 1 61 ? -11.290 2.108 3.439 1.00 0.00 48 LYS A C 16
ATOM 19837 O O . LYS A 1 61 ? -10.294 2.695 3.018 1.00 0.00 48 LYS A O 16
ATOM 19856 N N . PRO A 1 62 ? -12.497 2.092 2.813 1.00 0.00 49 PRO A N 16
ATOM 19857 C CA . PRO A 1 62 ? -12.698 2.795 1.557 1.00 0.00 49 PRO A CA 16
ATOM 19858 C C . PRO A 1 62 ? -12.797 4.305 1.784 1.00 0.00 49 PRO A C 16
ATOM 19859 O O . PRO A 1 62 ? -13.623 4.766 2.571 1.00 0.00 49 PRO A O 16
ATOM 19870 N N . GLY A 1 63 ? -11.942 5.034 1.081 1.00 0.00 50 GLY A N 16
ATOM 19871 C CA . GLY A 1 63 ? -11.923 6.482 1.195 1.00 0.00 50 GLY A CA 16
ATOM 19872 C C . GLY A 1 63 ? -10.771 6.946 2.090 1.00 0.00 50 GLY A C 16
ATOM 19873 O O . GLY A 1 63 ? -10.699 8.118 2.457 1.00 0.00 50 GLY A O 16
ATOM 19877 N N . GLU A 1 64 ? -9.899 6.003 2.414 1.00 0.00 51 GLU A N 16
ATOM 19878 C CA . GLU A 1 64 ? -8.755 6.300 3.259 1.00 0.00 51 GLU A CA 16
ATOM 19879 C C . GLU A 1 64 ? -7.480 6.380 2.416 1.00 0.00 51 GLU A C 16
ATOM 19880 O O . GLU A 1 64 ? -7.495 6.059 1.229 1.00 0.00 51 GLU A O 16
ATOM 19892 N N . SER A 1 65 ? -6.407 6.810 3.063 1.00 0.00 52 SER A N 16
ATOM 19893 C CA . SER A 1 65 ? -5.127 6.937 2.389 1.00 0.00 52 SER A CA 16
ATOM 19894 C C . SER A 1 65 ? -4.167 5.852 2.880 1.00 0.00 52 SER A C 16
ATOM 19895 O O . SER A 1 65 ? -4.023 5.644 4.083 1.00 0.00 52 SER A O 16
ATOM 19903 N N . LEU A 1 66 ? -3.535 5.188 1.923 1.00 0.00 53 LEU A N 16
ATOM 19904 C CA . LEU A 1 66 ? -2.593 4.129 2.243 1.00 0.00 53 LEU A CA 16
ATOM 19905 C C . LEU A 1 66 ? -1.405 4.202 1.282 1.00 0.00 53 LEU A C 16
ATOM 19906 O O . LEU A 1 66 ? -1.542 4.671 0.153 1.00 0.00 53 LEU A O 16
ATOM 19922 N N . GLU A 1 67 ? -0.264 3.733 1.766 1.00 0.00 54 GLU A N 16
ATOM 19923 C CA . GLU A 1 67 ? 0.948 3.739 0.965 1.00 0.00 54 GLU A CA 16
ATOM 19924 C C . GLU A 1 67 ? 0.944 2.564 -0.014 1.00 0.00 54 GLU A C 16
ATOM 19925 O O . GLU A 1 67 ? 0.613 1.440 0.362 1.00 0.00 54 GLU A O 16
ATOM 19937 N N . VAL A 1 68 ? 1.315 2.863 -1.250 1.00 0.00 55 VAL A N 16
ATOM 19938 C CA . VAL A 1 68 ? 1.358 1.845 -2.286 1.00 0.00 55 VAL A CA 16
ATOM 19939 C C . VAL A 1 68 ? 2.814 1.468 -2.564 1.00 0.00 55 VAL A C 16
ATOM 19940 O O . VAL A 1 68 ? 3.639 2.334 -2.854 1.00 0.00 55 VAL A O 16
ATOM 19953 N N . ILE A 1 69 ? 3.087 0.175 -2.467 1.00 0.00 56 ILE A N 16
ATOM 19954 C CA . ILE A 1 69 ? 4.430 -0.327 -2.705 1.00 0.00 56 ILE A CA 16
ATOM 19955 C C . ILE A 1 69 ? 4.571 -0.715 -4.178 1.00 0.00 56 ILE A C 16
ATOM 19956 O O . ILE A 1 69 ? 4.127 0.017 -5.062 1.00 0.00 56 ILE A O 16
ATOM 19972 N N . GLN A 1 70 ? 5.190 -1.866 -4.397 1.00 0.00 57 GLN A N 16
ATOM 19973 C CA . GLN A 1 70 ? 5.395 -2.360 -5.748 1.00 0.00 57 GLN A CA 16
ATOM 19974 C C . GLN A 1 70 ? 4.261 -3.307 -6.144 1.00 0.00 57 GLN A C 16
ATOM 19975 O O . GLN A 1 70 ? 3.633 -3.923 -5.285 1.00 0.00 57 GLN A O 16
ATOM 19989 N N . THR A 1 71 ? 4.033 -3.394 -7.447 1.00 0.00 58 THR A N 16
ATOM 19990 C CA . THR A 1 71 ? 2.985 -4.256 -7.967 1.00 0.00 58 THR A CA 16
ATOM 19991 C C . THR A 1 71 ? 3.336 -5.726 -7.727 1.00 0.00 58 THR A C 16
ATOM 19992 O O . THR A 1 71 ? 4.370 -6.204 -8.190 1.00 0.00 58 THR A O 16
ATOM 20003 N N . THR A 1 72 ? 2.454 -6.401 -7.005 1.00 0.00 59 THR A N 16
ATOM 20004 C CA . THR A 1 72 ? 2.657 -7.806 -6.698 1.00 0.00 59 THR A CA 16
ATOM 20005 C C . THR A 1 72 ? 2.882 -8.606 -7.983 1.00 0.00 59 THR A C 16
ATOM 20006 O O . THR A 1 72 ? 4.008 -8.996 -8.286 1.00 0.00 59 THR A O 16
ATOM 20017 N N . ASP A 1 73 ? 1.792 -8.826 -8.703 1.00 0.00 60 ASP A N 16
ATOM 20018 C CA . ASP A 1 73 ? 1.856 -9.572 -9.948 1.00 0.00 60 ASP A CA 16
ATOM 20019 C C . ASP A 1 73 ? 1.713 -8.605 -11.125 1.00 0.00 60 ASP A C 16
ATOM 20020 O O . ASP A 1 73 ? 2.703 -8.060 -11.610 1.00 0.00 60 ASP A O 16
ATOM 20029 N N . ASP A 1 74 ? 0.472 -8.421 -11.551 1.00 0.00 61 ASP A N 16
ATOM 20030 C CA . ASP A 1 74 ? 0.186 -7.529 -12.662 1.00 0.00 61 ASP A CA 16
ATOM 20031 C C . ASP A 1 74 ? -0.697 -6.379 -12.173 1.00 0.00 61 ASP A C 16
ATOM 20032 O O . ASP A 1 74 ? -0.331 -5.212 -12.305 1.00 0.00 61 ASP A O 16
ATOM 20041 N N . THR A 1 75 ? -1.842 -6.748 -11.618 1.00 0.00 62 THR A N 16
ATOM 20042 C CA . THR A 1 75 ? -2.779 -5.762 -11.109 1.00 0.00 62 THR A CA 16
ATOM 20043 C C . THR A 1 75 ? -2.975 -5.940 -9.602 1.00 0.00 62 THR A C 16
ATOM 20044 O O . THR A 1 75 ? -4.048 -6.341 -9.154 1.00 0.00 62 THR A O 16
ATOM 20055 N N . LYS A 1 76 ? -1.920 -5.634 -8.860 1.00 0.00 63 LYS A N 16
ATOM 20056 C CA . LYS A 1 76 ? -1.962 -5.756 -7.413 1.00 0.00 63 LYS A CA 16
ATOM 20057 C C . LYS A 1 76 ? -0.933 -4.807 -6.796 1.00 0.00 63 LYS A C 16
ATOM 20058 O O . LYS A 1 76 ? 0.229 -4.796 -7.201 1.00 0.00 63 LYS A O 16
ATOM 20077 N N . VAL A 1 77 ? -1.396 -4.033 -5.825 1.00 0.00 64 VAL A N 16
ATOM 20078 C CA . VAL A 1 77 ? -0.530 -3.082 -5.148 1.00 0.00 64 VAL A CA 16
ATOM 20079 C C . VAL A 1 77 ? -0.469 -3.426 -3.659 1.00 0.00 64 VAL A C 16
ATOM 20080 O O . VAL A 1 77 ? -1.503 -3.602 -3.016 1.00 0.00 64 VAL A O 16
ATOM 20093 N N . LEU A 1 78 ? 0.753 -3.512 -3.153 1.00 0.00 65 LEU A N 16
ATOM 20094 C CA . LEU A 1 78 ? 0.962 -3.832 -1.751 1.00 0.00 65 LEU A CA 16
ATOM 20095 C C . LEU A 1 78 ? 0.923 -2.543 -0.928 1.00 0.00 65 LEU A C 16
ATOM 20096 O O . LEU A 1 78 ? 1.669 -1.604 -1.203 1.00 0.00 65 LEU A O 16
ATOM 20112 N N . CYS A 1 79 ? 0.047 -2.539 0.066 1.00 0.00 66 CYS A N 16
ATOM 20113 C CA . CYS A 1 79 ? -0.098 -1.381 0.931 1.00 0.00 66 CYS A CA 16
ATOM 20114 C C . CYS A 1 79 ? 0.864 -1.539 2.110 1.00 0.00 66 CYS A C 16
ATOM 20115 O O . CYS A 1 79 ? 1.290 -2.649 2.424 1.00 0.00 66 CYS A O 16
ATOM 20123 N N . ARG A 1 80 ? 1.178 -0.411 2.731 1.00 0.00 67 ARG A N 16
ATOM 20124 C CA . ARG A 1 80 ? 2.082 -0.410 3.869 1.00 0.00 67 ARG A CA 16
ATOM 20125 C C . ARG A 1 80 ? 1.516 0.457 4.996 1.00 0.00 67 ARG A C 16
ATOM 20126 O O . ARG A 1 80 ? 0.885 1.480 4.739 1.00 0.00 67 ARG A O 16
ATOM 20147 N N . ASN A 1 81 ? 1.763 0.015 6.220 1.00 0.00 68 ASN A N 16
ATOM 20148 C CA . ASN A 1 81 ? 1.286 0.738 7.387 1.00 0.00 68 ASN A CA 16
ATOM 20149 C C . ASN A 1 81 ? 2.483 1.178 8.233 1.00 0.00 68 ASN A C 16
ATOM 20150 O O . ASN A 1 81 ? 3.361 0.373 8.539 1.00 0.00 68 ASN A O 16
ATOM 20161 N N . GLU A 1 82 ? 2.479 2.455 8.586 1.00 0.00 69 GLU A N 16
ATOM 20162 C CA . GLU A 1 82 ? 3.553 3.012 9.391 1.00 0.00 69 GLU A CA 16
ATOM 20163 C C . GLU A 1 82 ? 3.736 2.195 10.671 1.00 0.00 69 GLU A C 16
ATOM 20164 O O . GLU A 1 82 ? 4.765 2.299 11.337 1.00 0.00 69 GLU A O 16
ATOM 20176 N N . GLU A 1 83 ? 2.721 1.400 10.978 1.00 0.00 70 GLU A N 16
ATOM 20177 C CA . GLU A 1 83 ? 2.757 0.565 12.167 1.00 0.00 70 GLU A CA 16
ATOM 20178 C C . GLU A 1 83 ? 3.748 -0.585 11.978 1.00 0.00 70 GLU A C 16
ATOM 20179 O O . GLU A 1 83 ? 4.002 -1.349 12.909 1.00 0.00 70 GLU A O 16
ATOM 20191 N N . GLY A 1 84 ? 4.281 -0.672 10.769 1.00 0.00 71 GLY A N 16
ATOM 20192 C CA . GLY A 1 84 ? 5.239 -1.716 10.447 1.00 0.00 71 GLY A CA 16
ATOM 20193 C C . GLY A 1 84 ? 4.528 -2.983 9.968 1.00 0.00 71 GLY A C 16
ATOM 20194 O O . GLY A 1 84 ? 5.130 -4.055 9.916 1.00 0.00 71 GLY A O 16
ATOM 20198 N N . LYS A 1 85 ? 3.258 -2.819 9.629 1.00 0.00 72 LYS A N 16
ATOM 20199 C CA . LYS A 1 85 ? 2.459 -3.936 9.156 1.00 0.00 72 LYS A CA 16
ATOM 20200 C C . LYS A 1 85 ? 2.015 -3.666 7.717 1.00 0.00 72 LYS A C 16
ATOM 20201 O O . LYS A 1 85 ? 1.385 -2.647 7.439 1.00 0.00 72 LYS A O 16
ATOM 20220 N N . TYR A 1 86 ? 2.360 -4.598 6.841 1.00 0.00 73 TYR A N 16
ATOM 20221 C CA . TYR A 1 86 ? 2.004 -4.474 5.437 1.00 0.00 73 TYR A CA 16
ATOM 20222 C C . TYR A 1 86 ? 0.713 -5.234 5.129 1.00 0.00 73 TYR A C 16
ATOM 20223 O O . TYR A 1 86 ? 0.259 -6.046 5.934 1.00 0.00 73 TYR A O 16
ATOM 20241 N N . GLY A 1 87 ? 0.157 -4.944 3.962 1.00 0.00 74 GLY A N 16
ATOM 20242 C CA . GLY A 1 87 ? -1.074 -5.590 3.538 1.00 0.00 74 GLY A CA 16
ATOM 20243 C C . GLY A 1 87 ? -1.214 -5.555 2.015 1.00 0.00 74 GLY A C 16
ATOM 20244 O O . GLY A 1 87 ? -0.599 -4.723 1.350 1.00 0.00 74 GLY A O 16
ATOM 20248 N N . TYR A 1 88 ? -2.028 -6.469 1.506 1.00 0.00 75 TYR A N 16
ATOM 20249 C CA . TYR A 1 88 ? -2.257 -6.553 0.074 1.00 0.00 75 TYR A CA 16
ATOM 20250 C C . TYR A 1 88 ? -3.628 -5.983 -0.296 1.00 0.00 75 TYR A C 16
ATOM 20251 O O . TYR A 1 88 ? -4.553 -6.005 0.515 1.00 0.00 75 TYR A O 16
ATOM 20269 N N . VAL A 1 89 ? -3.716 -5.487 -1.521 1.00 0.00 76 VAL A N 16
ATOM 20270 C CA . VAL A 1 89 ? -4.959 -4.912 -2.009 1.00 0.00 76 VAL A CA 16
ATOM 20271 C C . VAL A 1 89 ? -5.135 -5.269 -3.486 1.00 0.00 76 VAL A C 16
ATOM 20272 O O . VAL A 1 89 ? -4.252 -5.007 -4.301 1.00 0.00 76 VAL A O 16
ATOM 20285 N N . LEU A 1 90 ? -6.282 -5.860 -3.786 1.00 0.00 77 LEU A N 16
ATOM 20286 C CA . LEU A 1 90 ? -6.586 -6.255 -5.151 1.00 0.00 77 LEU A CA 16
ATOM 20287 C C . LEU A 1 90 ? -7.025 -5.025 -5.948 1.00 0.00 77 LEU A C 16
ATOM 20288 O O . LEU A 1 90 ? -7.724 -4.159 -5.424 1.00 0.00 77 LEU A O 16
ATOM 20304 N N . ARG A 1 91 ? -6.597 -4.987 -7.201 1.00 0.00 78 ARG A N 16
ATOM 20305 C CA . ARG A 1 91 ? -6.938 -3.878 -8.075 1.00 0.00 78 ARG A CA 16
ATOM 20306 C C . ARG A 1 91 ? -8.457 -3.730 -8.177 1.00 0.00 78 ARG A C 16
ATOM 20307 O O . ARG A 1 91 ? -8.958 -2.666 -8.539 1.00 0.00 78 ARG A O 16
ATOM 20328 N N . SER A 1 92 ? -9.149 -4.812 -7.852 1.00 0.00 79 SER A N 16
ATOM 20329 C CA . SER A 1 92 ? -10.601 -4.816 -7.903 1.00 0.00 79 SER A CA 16
ATOM 20330 C C . SER A 1 92 ? -11.154 -3.609 -7.141 1.00 0.00 79 SER A C 16
ATOM 20331 O O . SER A 1 92 ? -11.847 -2.772 -7.717 1.00 0.00 79 SER A O 16
ATOM 20339 N N . TYR A 1 93 ? -10.828 -3.559 -5.858 1.00 0.00 80 TYR A N 16
ATOM 20340 C CA . TYR A 1 93 ? -11.283 -2.469 -5.012 1.00 0.00 80 TYR A CA 16
ATOM 20341 C C . TYR A 1 93 ? -10.101 -1.652 -4.487 1.00 0.00 80 TYR A C 16
ATOM 20342 O O . TYR A 1 93 ? -9.632 -1.877 -3.373 1.00 0.00 80 TYR A O 16
ATOM 20360 N N . LEU A 1 94 ? -9.655 -0.718 -5.315 1.00 0.00 81 LEU A N 16
ATOM 20361 C CA . LEU A 1 94 ? -8.537 0.134 -4.949 1.00 0.00 81 LEU A CA 16
ATOM 20362 C C . LEU A 1 94 ? -8.466 1.319 -5.915 1.00 0.00 81 LEU A C 16
ATOM 20363 O O . LEU A 1 94 ? -9.235 1.390 -6.872 1.00 0.00 81 LEU A O 16
ATOM 20379 N N . ALA A 1 95 ? -7.536 2.219 -5.630 1.00 0.00 82 ALA A N 16
ATOM 20380 C CA . ALA A 1 95 ? -7.355 3.396 -6.461 1.00 0.00 82 ALA A CA 16
ATOM 20381 C C . ALA A 1 95 ? -6.571 3.012 -7.718 1.00 0.00 82 ALA A C 16
ATOM 20382 O O . ALA A 1 95 ? -6.092 1.885 -7.835 1.00 0.00 82 ALA A O 16
ATOM 20389 N N . ASP A 1 96 ? -6.464 3.971 -8.626 1.00 0.00 83 ASP A N 16
ATOM 20390 C CA . ASP A 1 96 ? -5.746 3.747 -9.869 1.00 0.00 83 ASP A CA 16
ATOM 20391 C C . ASP A 1 96 ? -4.309 3.327 -9.555 1.00 0.00 83 ASP A C 16
ATOM 20392 O O . ASP A 1 96 ? -3.875 3.397 -8.406 1.00 0.00 83 ASP A O 16
ATOM 20401 N N . GLU A 1 20 ? 5.190 -4.839 16.163 1.00 0.00 7 GLU A N 17
ATOM 20402 C CA . GLU A 1 20 ? 5.771 -4.878 14.832 1.00 0.00 7 GLU A CA 17
ATOM 20403 C C . GLU A 1 20 ? 6.003 -6.327 14.396 1.00 0.00 7 GLU A C 17
ATOM 20404 O O . GLU A 1 20 ? 6.972 -6.621 13.698 1.00 0.00 7 GLU A O 17
ATOM 20416 N N . LYS A 1 21 ? 5.097 -7.192 14.826 1.00 0.00 8 LYS A N 17
ATOM 20417 C CA . LYS A 1 21 ? 5.190 -8.603 14.489 1.00 0.00 8 LYS A CA 17
ATOM 20418 C C . LYS A 1 21 ? 4.598 -8.830 13.096 1.00 0.00 8 LYS A C 17
ATOM 20419 O O . LYS A 1 21 ? 4.821 -9.875 12.487 1.00 0.00 8 LYS A O 17
ATOM 20438 N N . GLU A 1 22 ? 3.855 -7.835 12.634 1.00 0.00 9 GLU A N 17
ATOM 20439 C CA . GLU A 1 22 ? 3.230 -7.914 11.325 1.00 0.00 9 GLU A CA 17
ATOM 20440 C C . GLU A 1 22 ? 4.295 -8.033 10.234 1.00 0.00 9 GLU A C 17
ATOM 20441 O O . GLU A 1 22 ? 4.077 -8.691 9.218 1.00 0.00 9 GLU A O 17
ATOM 20453 N N . GLU A 1 23 ? 5.425 -7.387 10.481 1.00 0.00 10 GLU A N 17
ATOM 20454 C CA . GLU A 1 23 ? 6.525 -7.413 9.532 1.00 0.00 10 GLU A CA 17
ATOM 20455 C C . GLU A 1 23 ? 7.034 -8.844 9.348 1.00 0.00 10 GLU A C 17
ATOM 20456 O O . GLU A 1 23 ? 7.317 -9.267 8.228 1.00 0.00 10 GLU A O 17
ATOM 20468 N N . LYS A 1 24 ? 7.134 -9.551 10.464 1.00 0.00 11 LYS A N 17
ATOM 20469 C CA . LYS A 1 24 ? 7.603 -10.926 10.439 1.00 0.00 11 LYS A CA 17
ATOM 20470 C C . LYS A 1 24 ? 6.535 -11.814 9.798 1.00 0.00 11 LYS A C 17
ATOM 20471 O O . LYS A 1 24 ? 6.856 -12.734 9.048 1.00 0.00 11 LYS A O 17
ATOM 20490 N N . ASP A 1 25 ? 5.286 -11.506 10.117 1.00 0.00 12 ASP A N 17
ATOM 20491 C CA . ASP A 1 25 ? 4.169 -12.265 9.582 1.00 0.00 12 ASP A CA 17
ATOM 20492 C C . ASP A 1 25 ? 4.009 -11.948 8.093 1.00 0.00 12 ASP A C 17
ATOM 20493 O O . ASP A 1 25 ? 3.600 -12.806 7.313 1.00 0.00 12 ASP A O 17
ATOM 20502 N N . PHE A 1 26 ? 4.341 -10.713 7.745 1.00 0.00 13 PHE A N 17
ATOM 20503 C CA . PHE A 1 26 ? 4.239 -10.272 6.364 1.00 0.00 13 PHE A CA 17
ATOM 20504 C C . PHE A 1 26 ? 5.220 -11.036 5.472 1.00 0.00 13 PHE A C 17
ATOM 20505 O O . PHE A 1 26 ? 4.827 -11.597 4.450 1.00 0.00 13 PHE A O 17
ATOM 20522 N N . ARG A 1 27 ? 6.477 -11.031 5.890 1.00 0.00 14 ARG A N 17
ATOM 20523 C CA . ARG A 1 27 ? 7.517 -11.716 5.141 1.00 0.00 14 ARG A CA 17
ATOM 20524 C C . ARG A 1 27 ? 7.191 -13.206 5.021 1.00 0.00 14 ARG A C 17
ATOM 20525 O O . ARG A 1 27 ? 7.573 -13.853 4.047 1.00 0.00 14 ARG A O 17
ATOM 20546 N N . LYS A 1 28 ? 6.489 -13.708 6.026 1.00 0.00 15 LYS A N 17
ATOM 20547 C CA . LYS A 1 28 ? 6.107 -15.110 6.046 1.00 0.00 15 LYS A CA 17
ATOM 20548 C C . LYS A 1 28 ? 5.377 -15.454 4.745 1.00 0.00 15 LYS A C 17
ATOM 20549 O O . LYS A 1 28 ? 5.809 -16.332 4.000 1.00 0.00 15 LYS A O 17
ATOM 20568 N N . LYS A 1 29 ? 4.283 -14.743 4.513 1.00 0.00 16 LYS A N 17
ATOM 20569 C CA . LYS A 1 29 ? 3.490 -14.962 3.315 1.00 0.00 16 LYS A CA 17
ATOM 20570 C C . LYS A 1 29 ? 4.084 -14.154 2.160 1.00 0.00 16 LYS A C 17
ATOM 20571 O O . LYS A 1 29 ? 4.038 -14.584 1.009 1.00 0.00 16 LYS A O 17
ATOM 20590 N N . PHE A 1 30 ? 4.628 -12.997 2.508 1.00 0.00 17 PHE A N 17
ATOM 20591 C CA . PHE A 1 30 ? 5.230 -12.125 1.514 1.00 0.00 17 PHE A CA 17
ATOM 20592 C C . PHE A 1 30 ? 6.704 -12.476 1.297 1.00 0.00 17 PHE A C 17
ATOM 20593 O O . PHE A 1 30 ? 7.501 -11.618 0.920 1.00 0.00 17 PHE A O 17
ATOM 20610 N N . LYS A 1 31 ? 7.021 -13.738 1.546 1.00 0.00 18 LYS A N 17
ATOM 20611 C CA . LYS A 1 31 ? 8.384 -14.213 1.383 1.00 0.00 18 LYS A CA 17
ATOM 20612 C C . LYS A 1 31 ? 9.029 -13.499 0.193 1.00 0.00 18 LYS A C 17
ATOM 20613 O O . LYS A 1 31 ? 10.136 -13.846 -0.218 1.00 0.00 18 LYS A O 17
ATOM 20632 N N . TYR A 1 32 ? 8.310 -12.516 -0.327 1.00 0.00 19 TYR A N 17
ATOM 20633 C CA . TYR A 1 32 ? 8.799 -11.750 -1.462 1.00 0.00 19 TYR A CA 17
ATOM 20634 C C . TYR A 1 32 ? 10.052 -10.956 -1.088 1.00 0.00 19 TYR A C 17
ATOM 20635 O O . TYR A 1 32 ? 10.027 -10.151 -0.159 1.00 0.00 19 TYR A O 17
ATOM 20653 N N . ASP A 1 33 ? 11.118 -11.211 -1.832 1.00 0.00 20 ASP A N 17
ATOM 20654 C CA . ASP A 1 33 ? 12.379 -10.530 -1.591 1.00 0.00 20 ASP A CA 17
ATOM 20655 C C . ASP A 1 33 ? 12.550 -9.405 -2.614 1.00 0.00 20 ASP A C 17
ATOM 20656 O O . ASP A 1 33 ? 12.977 -9.647 -3.742 1.00 0.00 20 ASP A O 17
ATOM 20665 N N . GLY A 1 34 ? 12.208 -8.200 -2.183 1.00 0.00 21 GLY A N 17
ATOM 20666 C CA . GLY A 1 34 ? 12.318 -7.037 -3.048 1.00 0.00 21 GLY A CA 17
ATOM 20667 C C . GLY A 1 34 ? 12.636 -5.779 -2.237 1.00 0.00 21 GLY A C 17
ATOM 20668 O O . GLY A 1 34 ? 12.948 -5.864 -1.050 1.00 0.00 21 GLY A O 17
ATOM 20672 N N . GLU A 1 35 ? 12.547 -4.641 -2.910 1.00 0.00 22 GLU A N 17
ATOM 20673 C CA . GLU A 1 35 ? 12.821 -3.368 -2.267 1.00 0.00 22 GLU A CA 17
ATOM 20674 C C . GLU A 1 35 ? 11.513 -2.649 -1.931 1.00 0.00 22 GLU A C 17
ATOM 20675 O O . GLU A 1 35 ? 10.970 -1.921 -2.761 1.00 0.00 22 GLU A O 17
ATOM 20687 N N . ILE A 1 36 ? 11.044 -2.879 -0.714 1.00 0.00 23 ILE A N 17
ATOM 20688 C CA . ILE A 1 36 ? 9.809 -2.263 -0.258 1.00 0.00 23 ILE A CA 17
ATOM 20689 C C . ILE A 1 36 ? 10.013 -0.752 -0.136 1.00 0.00 23 ILE A C 17
ATOM 20690 O O . ILE A 1 36 ? 10.712 -0.287 0.763 1.00 0.00 23 ILE A O 17
ATOM 20706 N N . ARG A 1 37 ? 9.391 -0.026 -1.054 1.00 0.00 24 ARG A N 17
ATOM 20707 C CA . ARG A 1 37 ? 9.495 1.423 -1.060 1.00 0.00 24 ARG A CA 17
ATOM 20708 C C . ARG A 1 37 ? 8.273 2.040 -1.743 1.00 0.00 24 ARG A C 17
ATOM 20709 O O . ARG A 1 37 ? 8.039 1.812 -2.929 1.00 0.00 24 ARG A O 17
ATOM 20730 N N . VAL A 1 38 ? 7.526 2.810 -0.965 1.00 0.00 25 VAL A N 17
ATOM 20731 C CA . VAL A 1 38 ? 6.334 3.462 -1.481 1.00 0.00 25 VAL A CA 17
ATOM 20732 C C . VAL A 1 38 ? 6.739 4.507 -2.522 1.00 0.00 25 VAL A C 17
ATOM 20733 O O . VAL A 1 38 ? 7.158 5.609 -2.169 1.00 0.00 25 VAL A O 17
ATOM 20746 N N . LEU A 1 39 ? 6.601 4.125 -3.783 1.00 0.00 26 LEU A N 17
ATOM 20747 C CA . LEU A 1 39 ? 6.947 5.016 -4.877 1.00 0.00 26 LEU A CA 17
ATOM 20748 C C . LEU A 1 39 ? 5.719 5.841 -5.265 1.00 0.00 26 LEU A C 17
ATOM 20749 O O . LEU A 1 39 ? 5.800 7.063 -5.383 1.00 0.00 26 LEU A O 17
ATOM 20765 N N . TYR A 1 40 ? 4.610 5.141 -5.453 1.00 0.00 27 TYR A N 17
ATOM 20766 C CA . TYR A 1 40 ? 3.367 5.794 -5.826 1.00 0.00 27 TYR A CA 17
ATOM 20767 C C . TYR A 1 40 ? 2.235 5.403 -4.872 1.00 0.00 27 TYR A C 17
ATOM 20768 O O . TYR A 1 40 ? 1.491 4.460 -5.139 1.00 0.00 27 TYR A O 17
ATOM 20786 N N . SER A 1 41 ? 2.141 6.147 -3.780 1.00 0.00 28 SER A N 17
ATOM 20787 C CA . SER A 1 41 ? 1.113 5.891 -2.786 1.00 0.00 28 SER A CA 17
ATOM 20788 C C . SER A 1 41 ? -0.254 6.314 -3.326 1.00 0.00 28 SER A C 17
ATOM 20789 O O . SER A 1 41 ? -0.523 7.504 -3.482 1.00 0.00 28 SER A O 17
ATOM 20797 N N . THR A 1 42 ? -1.083 5.316 -3.597 1.00 0.00 29 THR A N 17
ATOM 20798 C CA . THR A 1 42 ? -2.416 5.570 -4.116 1.00 0.00 29 THR A CA 17
ATOM 20799 C C . THR A 1 42 ? -3.400 5.804 -2.968 1.00 0.00 29 THR A C 17
ATOM 20800 O O . THR A 1 42 ? -3.126 5.436 -1.826 1.00 0.00 29 THR A O 17
ATOM 20811 N N . LYS A 1 43 ? -4.525 6.413 -3.310 1.00 0.00 30 LYS A N 17
ATOM 20812 C CA . LYS A 1 43 ? -5.552 6.699 -2.322 1.00 0.00 30 LYS A CA 17
ATOM 20813 C C . LYS A 1 43 ? -6.641 5.627 -2.398 1.00 0.00 30 LYS A C 17
ATOM 20814 O O . LYS A 1 43 ? -7.059 5.239 -3.488 1.00 0.00 30 LYS A O 17
ATOM 20833 N N . VAL A 1 44 ? -7.069 5.180 -1.227 1.00 0.00 31 VAL A N 17
ATOM 20834 C CA . VAL A 1 44 ? -8.101 4.160 -1.148 1.00 0.00 31 VAL A CA 17
ATOM 20835 C C . VAL A 1 44 ? -9.439 4.760 -1.584 1.00 0.00 31 VAL A C 17
ATOM 20836 O O . VAL A 1 44 ? -9.935 5.698 -0.963 1.00 0.00 31 VAL A O 17
ATOM 20849 N N . THR A 1 45 ? -9.985 4.193 -2.650 1.00 0.00 32 THR A N 17
ATOM 20850 C CA . THR A 1 45 ? -11.256 4.660 -3.177 1.00 0.00 32 THR A CA 17
ATOM 20851 C C . THR A 1 45 ? -12.407 4.202 -2.278 1.00 0.00 32 THR A C 17
ATOM 20852 O O . THR A 1 45 ? -12.431 3.057 -1.830 1.00 0.00 32 THR A O 17
ATOM 20863 N N . THR A 1 46 ? -13.333 5.120 -2.042 1.00 0.00 33 THR A N 17
ATOM 20864 C CA . THR A 1 46 ? -14.483 4.824 -1.205 1.00 0.00 33 THR A CA 17
ATOM 20865 C C . THR A 1 46 ? -15.103 3.484 -1.605 1.00 0.00 33 THR A C 17
ATOM 20866 O O . THR A 1 46 ? -15.907 2.921 -0.863 1.00 0.00 33 THR A O 17
ATOM 20877 N N . SER A 1 47 ? -14.705 3.010 -2.777 1.00 0.00 34 SER A N 17
ATOM 20878 C CA . SER A 1 47 ? -15.212 1.746 -3.285 1.00 0.00 34 SER A CA 17
ATOM 20879 C C . SER A 1 47 ? -14.238 0.617 -2.942 1.00 0.00 34 SER A C 17
ATOM 20880 O O . SER A 1 47 ? -14.338 -0.481 -3.489 1.00 0.00 34 SER A O 17
ATOM 20888 N N . ILE A 1 48 ? -13.317 0.925 -2.040 1.00 0.00 35 ILE A N 17
ATOM 20889 C CA . ILE A 1 48 ? -12.326 -0.050 -1.619 1.00 0.00 35 ILE A CA 17
ATOM 20890 C C . ILE A 1 48 ? -13.005 -1.127 -0.771 1.00 0.00 35 ILE A C 17
ATOM 20891 O O . ILE A 1 48 ? -14.186 -1.013 -0.445 1.00 0.00 35 ILE A O 17
ATOM 20907 N N . THR A 1 49 ? -12.230 -2.149 -0.439 1.00 0.00 36 THR A N 17
ATOM 20908 C CA . THR A 1 49 ? -12.742 -3.246 0.365 1.00 0.00 36 THR A CA 17
ATOM 20909 C C . THR A 1 49 ? -12.986 -2.785 1.803 1.00 0.00 36 THR A C 17
ATOM 20910 O O . THR A 1 49 ? -12.061 -2.337 2.480 1.00 0.00 36 THR A O 17
ATOM 20921 N N . SER A 1 50 ? -14.234 -2.911 2.228 1.00 0.00 37 SER A N 17
ATOM 20922 C CA . SER A 1 50 ? -14.611 -2.512 3.574 1.00 0.00 37 SER A CA 17
ATOM 20923 C C . SER A 1 50 ? -15.135 -3.722 4.350 1.00 0.00 37 SER A C 17
ATOM 20924 O O . SER A 1 50 ? -15.035 -3.769 5.575 1.00 0.00 37 SER A O 17
ATOM 20932 N N . LYS A 1 51 ? -15.684 -4.671 3.605 1.00 0.00 38 LYS A N 17
ATOM 20933 C CA . LYS A 1 51 ? -16.225 -5.877 4.208 1.00 0.00 38 LYS A CA 17
ATOM 20934 C C . LYS A 1 51 ? -15.256 -7.037 3.973 1.00 0.00 38 LYS A C 17
ATOM 20935 O O . LYS A 1 51 ? -14.935 -7.780 4.899 1.00 0.00 38 LYS A O 17
ATOM 20954 N N . LYS A 1 52 ? -14.817 -7.157 2.728 1.00 0.00 39 LYS A N 17
ATOM 20955 C CA . LYS A 1 52 ? -13.891 -8.215 2.360 1.00 0.00 39 LYS A CA 17
ATOM 20956 C C . LYS A 1 52 ? -12.543 -7.966 3.039 1.00 0.00 39 LYS A C 17
ATOM 20957 O O . LYS A 1 52 ? -11.948 -6.901 2.875 1.00 0.00 39 LYS A O 17
ATOM 20976 N N . TRP A 1 53 ? -12.099 -8.966 3.787 1.00 0.00 40 TRP A N 17
ATOM 20977 C CA . TRP A 1 53 ? -10.832 -8.869 4.491 1.00 0.00 40 TRP A CA 17
ATOM 20978 C C . TRP A 1 53 ? -10.174 -10.250 4.473 1.00 0.00 40 TRP A C 17
ATOM 20979 O O . TRP A 1 53 ? -10.806 -11.247 4.821 1.00 0.00 40 TRP A O 17
ATOM 21000 N N . GLY A 1 54 ? -8.914 -10.264 4.065 1.00 0.00 41 GLY A N 17
ATOM 21001 C CA . GLY A 1 54 ? -8.163 -11.507 3.998 1.00 0.00 41 GLY A CA 17
ATOM 21002 C C . GLY A 1 54 ? -6.955 -11.469 4.936 1.00 0.00 41 GLY A C 17
ATOM 21003 O O . GLY A 1 54 ? -6.506 -10.395 5.333 1.00 0.00 41 GLY A O 17
ATOM 21007 N N . THR A 1 55 ? -6.463 -12.655 5.262 1.00 0.00 42 THR A N 17
ATOM 21008 C CA . THR A 1 55 ? -5.315 -12.772 6.146 1.00 0.00 42 THR A CA 17
ATOM 21009 C C . THR A 1 55 ? -4.126 -11.991 5.582 1.00 0.00 42 THR A C 17
ATOM 21010 O O . THR A 1 55 ? -3.361 -11.389 6.333 1.00 0.00 42 THR A O 17
ATOM 21021 N N . ARG A 1 56 ? -4.008 -12.028 4.262 1.00 0.00 43 ARG A N 17
ATOM 21022 C CA . ARG A 1 56 ? -2.925 -11.332 3.588 1.00 0.00 43 ARG A CA 17
ATOM 21023 C C . ARG A 1 56 ? -3.399 -9.963 3.097 1.00 0.00 43 ARG A C 17
ATOM 21024 O O . ARG A 1 56 ? -2.672 -9.268 2.388 1.00 0.00 43 ARG A O 17
ATOM 21045 N N . ASP A 1 57 ? -4.615 -9.615 3.493 1.00 0.00 44 ASP A N 17
ATOM 21046 C CA . ASP A 1 57 ? -5.194 -8.342 3.101 1.00 0.00 44 ASP A CA 17
ATOM 21047 C C . ASP A 1 57 ? -5.142 -7.377 4.288 1.00 0.00 44 ASP A C 17
ATOM 21048 O O . ASP A 1 57 ? -4.965 -7.799 5.429 1.00 0.00 44 ASP A O 17
ATOM 21057 N N . LEU A 1 58 ? -5.300 -6.098 3.977 1.00 0.00 45 LEU A N 17
ATOM 21058 C CA . LEU A 1 58 ? -5.273 -5.070 5.003 1.00 0.00 45 LEU A CA 17
ATOM 21059 C C . LEU A 1 58 ? -6.708 -4.708 5.394 1.00 0.00 45 LEU A C 17
ATOM 21060 O O . LEU A 1 58 ? -7.620 -4.798 4.573 1.00 0.00 45 LEU A O 17
ATOM 21076 N N . GLN A 1 59 ? -6.862 -4.307 6.647 1.00 0.00 46 GLN A N 17
ATOM 21077 C CA . GLN A 1 59 ? -8.170 -3.932 7.157 1.00 0.00 46 GLN A CA 17
ATOM 21078 C C . GLN A 1 59 ? -8.435 -2.447 6.897 1.00 0.00 46 GLN A C 17
ATOM 21079 O O . GLN A 1 59 ? -9.130 -1.792 7.672 1.00 0.00 46 GLN A O 17
ATOM 21093 N N . VAL A 1 60 ? -7.867 -1.960 5.804 1.00 0.00 47 VAL A N 17
ATOM 21094 C CA . VAL A 1 60 ? -8.032 -0.565 5.432 1.00 0.00 47 VAL A CA 17
ATOM 21095 C C . VAL A 1 60 ? -9.507 -0.295 5.125 1.00 0.00 47 VAL A C 17
ATOM 21096 O O . VAL A 1 60 ? -10.272 -1.225 4.873 1.00 0.00 47 VAL A O 17
ATOM 21109 N N . LYS A 1 61 ? -9.861 0.981 5.156 1.00 0.00 48 LYS A N 17
ATOM 21110 C CA . LYS A 1 61 ? -11.230 1.385 4.884 1.00 0.00 48 LYS A CA 17
ATOM 21111 C C . LYS A 1 61 ? -11.278 2.148 3.559 1.00 0.00 48 LYS A C 17
ATOM 21112 O O . LYS A 1 61 ? -10.280 2.732 3.138 1.00 0.00 48 LYS A O 17
ATOM 21131 N N . PRO A 1 62 ? -12.479 2.119 2.922 1.00 0.00 49 PRO A N 17
ATOM 21132 C CA . PRO A 1 62 ? -12.671 2.801 1.653 1.00 0.00 49 PRO A CA 17
ATOM 21133 C C . PRO A 1 62 ? -12.776 4.314 1.855 1.00 0.00 49 PRO A C 17
ATOM 21134 O O . PRO A 1 62 ? -13.564 4.782 2.675 1.00 0.00 49 PRO A O 17
ATOM 21145 N N . GLY A 1 63 ? -11.969 5.038 1.093 1.00 0.00 50 GLY A N 17
ATOM 21146 C CA . GLY A 1 63 ? -11.961 6.489 1.178 1.00 0.00 50 GLY A CA 17
ATOM 21147 C C . GLY A 1 63 ? -10.800 6.981 2.044 1.00 0.00 50 GLY A C 17
ATOM 21148 O O . GLY A 1 63 ? -10.757 8.150 2.425 1.00 0.00 50 GLY A O 17
ATOM 21152 N N . GLU A 1 64 ? -9.887 6.064 2.330 1.00 0.00 51 GLU A N 17
ATOM 21153 C CA . GLU A 1 64 ? -8.728 6.391 3.144 1.00 0.00 51 GLU A CA 17
ATOM 21154 C C . GLU A 1 64 ? -7.469 6.448 2.277 1.00 0.00 51 GLU A C 17
ATOM 21155 O O . GLU A 1 64 ? -7.508 6.104 1.097 1.00 0.00 51 GLU A O 17
ATOM 21167 N N . SER A 1 65 ? -6.383 6.887 2.895 1.00 0.00 52 SER A N 17
ATOM 21168 C CA . SER A 1 65 ? -5.114 6.994 2.195 1.00 0.00 52 SER A CA 17
ATOM 21169 C C . SER A 1 65 ? -4.129 5.955 2.734 1.00 0.00 52 SER A C 17
ATOM 21170 O O . SER A 1 65 ? -3.954 5.830 3.945 1.00 0.00 52 SER A O 17
ATOM 21178 N N . LEU A 1 66 ? -3.511 5.236 1.808 1.00 0.00 53 LEU A N 17
ATOM 21179 C CA . LEU A 1 66 ? -2.548 4.212 2.175 1.00 0.00 53 LEU A CA 17
ATOM 21180 C C . LEU A 1 66 ? -1.362 4.265 1.210 1.00 0.00 53 LEU A C 17
ATOM 21181 O O . LEU A 1 66 ? -1.491 4.752 0.088 1.00 0.00 53 LEU A O 17
ATOM 21197 N N . GLU A 1 67 ? -0.233 3.756 1.683 1.00 0.00 54 GLU A N 17
ATOM 21198 C CA . GLU A 1 67 ? 0.975 3.739 0.876 1.00 0.00 54 GLU A CA 17
ATOM 21199 C C . GLU A 1 67 ? 0.955 2.548 -0.085 1.00 0.00 54 GLU A C 17
ATOM 21200 O O . GLU A 1 67 ? 0.652 1.426 0.319 1.00 0.00 54 GLU A O 17
ATOM 21212 N N . VAL A 1 68 ? 1.282 2.832 -1.337 1.00 0.00 55 VAL A N 17
ATOM 21213 C CA . VAL A 1 68 ? 1.305 1.799 -2.357 1.00 0.00 55 VAL A CA 17
ATOM 21214 C C . VAL A 1 68 ? 2.755 1.407 -2.648 1.00 0.00 55 VAL A C 17
ATOM 21215 O O . VAL A 1 68 ? 3.586 2.265 -2.942 1.00 0.00 55 VAL A O 17
ATOM 21228 N N . ILE A 1 69 ? 3.015 0.111 -2.554 1.00 0.00 56 ILE A N 17
ATOM 21229 C CA . ILE A 1 69 ? 4.350 -0.404 -2.803 1.00 0.00 56 ILE A CA 17
ATOM 21230 C C . ILE A 1 69 ? 4.473 -0.800 -4.275 1.00 0.00 56 ILE A C 17
ATOM 21231 O O . ILE A 1 69 ? 4.016 -0.075 -5.157 1.00 0.00 56 ILE A O 17
ATOM 21247 N N . GLN A 1 70 ? 5.093 -1.950 -4.496 1.00 0.00 57 GLN A N 17
ATOM 21248 C CA . GLN A 1 70 ? 5.282 -2.452 -5.847 1.00 0.00 57 GLN A CA 17
ATOM 21249 C C . GLN A 1 70 ? 4.155 -3.417 -6.217 1.00 0.00 57 GLN A C 17
ATOM 21250 O O . GLN A 1 70 ? 3.539 -4.023 -5.342 1.00 0.00 57 GLN A O 17
ATOM 21264 N N . THR A 1 71 ? 3.918 -3.530 -7.516 1.00 0.00 58 THR A N 17
ATOM 21265 C CA . THR A 1 71 ? 2.876 -4.412 -8.013 1.00 0.00 58 THR A CA 17
ATOM 21266 C C . THR A 1 71 ? 3.246 -5.874 -7.755 1.00 0.00 58 THR A C 17
ATOM 21267 O O . THR A 1 71 ? 4.293 -6.341 -8.201 1.00 0.00 58 THR A O 17
ATOM 21278 N N . THR A 1 72 ? 2.366 -6.556 -7.037 1.00 0.00 59 THR A N 17
ATOM 21279 C CA . THR A 1 72 ? 2.587 -7.955 -6.714 1.00 0.00 59 THR A CA 17
ATOM 21280 C C . THR A 1 72 ? 2.814 -8.767 -7.991 1.00 0.00 59 THR A C 17
ATOM 21281 O O . THR A 1 72 ? 3.944 -9.143 -8.299 1.00 0.00 59 THR A O 17
ATOM 21292 N N . ASP A 1 73 ? 1.722 -9.014 -8.700 1.00 0.00 60 ASP A N 17
ATOM 21293 C CA . ASP A 1 73 ? 1.788 -9.774 -9.936 1.00 0.00 60 ASP A CA 17
ATOM 21294 C C . ASP A 1 73 ? 1.621 -8.824 -11.124 1.00 0.00 60 ASP A C 17
ATOM 21295 O O . ASP A 1 73 ? 2.600 -8.275 -11.626 1.00 0.00 60 ASP A O 17
ATOM 21304 N N . ASP A 1 74 ? 0.373 -8.659 -11.537 1.00 0.00 61 ASP A N 17
ATOM 21305 C CA . ASP A 1 74 ? 0.065 -7.785 -12.656 1.00 0.00 61 ASP A CA 17
ATOM 21306 C C . ASP A 1 74 ? -0.833 -6.644 -12.175 1.00 0.00 61 ASP A C 17
ATOM 21307 O O . ASP A 1 74 ? -0.490 -5.472 -12.327 1.00 0.00 61 ASP A O 17
ATOM 21316 N N . THR A 1 75 ? -1.965 -7.026 -11.602 1.00 0.00 62 THR A N 17
ATOM 21317 C CA . THR A 1 75 ? -2.915 -6.050 -11.097 1.00 0.00 62 THR A CA 17
ATOM 21318 C C . THR A 1 75 ? -3.084 -6.203 -9.584 1.00 0.00 62 THR A C 17
ATOM 21319 O O . THR A 1 75 ? -4.145 -6.610 -9.113 1.00 0.00 62 THR A O 17
ATOM 21330 N N . LYS A 1 76 ? -2.023 -5.870 -8.865 1.00 0.00 63 LYS A N 17
ATOM 21331 C CA . LYS A 1 76 ? -2.040 -5.967 -7.415 1.00 0.00 63 LYS A CA 17
ATOM 21332 C C . LYS A 1 76 ? -1.008 -5.000 -6.832 1.00 0.00 63 LYS A C 17
ATOM 21333 O O . LYS A 1 76 ? 0.139 -4.969 -7.275 1.00 0.00 63 LYS A O 17
ATOM 21352 N N . VAL A 1 77 ? -1.453 -4.234 -5.846 1.00 0.00 64 VAL A N 17
ATOM 21353 C CA . VAL A 1 77 ? -0.582 -3.268 -5.198 1.00 0.00 64 VAL A CA 17
ATOM 21354 C C . VAL A 1 77 ? -0.508 -3.580 -3.701 1.00 0.00 64 VAL A C 17
ATOM 21355 O O . VAL A 1 77 ? -1.536 -3.760 -3.050 1.00 0.00 64 VAL A O 17
ATOM 21368 N N . LEU A 1 78 ? 0.717 -3.633 -3.201 1.00 0.00 65 LEU A N 17
ATOM 21369 C CA . LEU A 1 78 ? 0.939 -3.919 -1.793 1.00 0.00 65 LEU A CA 17
ATOM 21370 C C . LEU A 1 78 ? 0.902 -2.612 -0.999 1.00 0.00 65 LEU A C 17
ATOM 21371 O O . LEU A 1 78 ? 1.645 -1.679 -1.298 1.00 0.00 65 LEU A O 17
ATOM 21387 N N . CYS A 1 79 ? 0.029 -2.587 -0.003 1.00 0.00 66 CYS A N 17
ATOM 21388 C CA . CYS A 1 79 ? -0.115 -1.409 0.836 1.00 0.00 66 CYS A CA 17
ATOM 21389 C C . CYS A 1 79 ? 0.858 -1.535 2.011 1.00 0.00 66 CYS A C 17
ATOM 21390 O O . CYS A 1 79 ? 1.277 -2.637 2.360 1.00 0.00 66 CYS A O 17
ATOM 21398 N N . ARG A 1 80 ? 1.190 -0.389 2.587 1.00 0.00 67 ARG A N 17
ATOM 21399 C CA . ARG A 1 80 ? 2.106 -0.357 3.715 1.00 0.00 67 ARG A CA 17
ATOM 21400 C C . ARG A 1 80 ? 1.567 0.564 4.811 1.00 0.00 67 ARG A C 17
ATOM 21401 O O . ARG A 1 80 ? 0.929 1.575 4.519 1.00 0.00 67 ARG A O 17
ATOM 21422 N N . ASN A 1 81 ? 1.842 0.182 6.049 1.00 0.00 68 ASN A N 17
ATOM 21423 C CA . ASN A 1 81 ? 1.392 0.961 7.191 1.00 0.00 68 ASN A CA 17
ATOM 21424 C C . ASN A 1 81 ? 2.607 1.445 7.983 1.00 0.00 68 ASN A C 17
ATOM 21425 O O . ASN A 1 81 ? 3.498 0.659 8.302 1.00 0.00 68 ASN A O 17
ATOM 21436 N N . GLU A 1 82 ? 2.605 2.736 8.279 1.00 0.00 69 GLU A N 17
ATOM 21437 C CA . GLU A 1 82 ? 3.697 3.335 9.028 1.00 0.00 69 GLU A CA 17
ATOM 21438 C C . GLU A 1 82 ? 3.919 2.577 10.339 1.00 0.00 69 GLU A C 17
ATOM 21439 O O . GLU A 1 82 ? 4.979 2.689 10.952 1.00 0.00 69 GLU A O 17
ATOM 21451 N N . GLU A 1 83 ? 2.902 1.823 10.728 1.00 0.00 70 GLU A N 17
ATOM 21452 C CA . GLU A 1 83 ? 2.972 1.046 11.955 1.00 0.00 70 GLU A CA 17
ATOM 21453 C C . GLU A 1 83 ? 3.899 -0.157 11.769 1.00 0.00 70 GLU A C 17
ATOM 21454 O O . GLU A 1 83 ? 4.164 -0.893 12.718 1.00 0.00 70 GLU A O 17
ATOM 21466 N N . GLY A 1 84 ? 4.367 -0.318 10.540 1.00 0.00 71 GLY A N 17
ATOM 21467 C CA . GLY A 1 84 ? 5.259 -1.419 10.217 1.00 0.00 71 GLY A CA 17
ATOM 21468 C C . GLY A 1 84 ? 4.468 -2.666 9.816 1.00 0.00 71 GLY A C 17
ATOM 21469 O O . GLY A 1 84 ? 5.004 -3.773 9.819 1.00 0.00 71 GLY A O 17
ATOM 21473 N N . LYS A 1 85 ? 3.205 -2.444 9.482 1.00 0.00 72 LYS A N 17
ATOM 21474 C CA . LYS A 1 85 ? 2.335 -3.536 9.079 1.00 0.00 72 LYS A CA 17
ATOM 21475 C C . LYS A 1 85 ? 1.961 -3.368 7.605 1.00 0.00 72 LYS A C 17
ATOM 21476 O O . LYS A 1 85 ? 1.434 -2.329 7.209 1.00 0.00 72 LYS A O 17
ATOM 21495 N N . TYR A 1 86 ? 2.248 -4.405 6.832 1.00 0.00 73 TYR A N 17
ATOM 21496 C CA . TYR A 1 86 ? 1.949 -4.385 5.411 1.00 0.00 73 TYR A CA 17
ATOM 21497 C C . TYR A 1 86 ? 0.682 -5.187 5.106 1.00 0.00 73 TYR A C 17
ATOM 21498 O O . TYR A 1 86 ? 0.259 -6.015 5.911 1.00 0.00 73 TYR A O 17
ATOM 21516 N N . GLY A 1 87 ? 0.113 -4.913 3.941 1.00 0.00 74 GLY A N 17
ATOM 21517 C CA . GLY A 1 87 ? -1.097 -5.599 3.520 1.00 0.00 74 GLY A CA 17
ATOM 21518 C C . GLY A 1 87 ? -1.240 -5.572 1.997 1.00 0.00 74 GLY A C 17
ATOM 21519 O O . GLY A 1 87 ? -0.638 -4.734 1.328 1.00 0.00 74 GLY A O 17
ATOM 21523 N N . TYR A 1 88 ? -2.042 -6.499 1.494 1.00 0.00 75 TYR A N 17
ATOM 21524 C CA . TYR A 1 88 ? -2.272 -6.592 0.062 1.00 0.00 75 TYR A CA 17
ATOM 21525 C C . TYR A 1 88 ? -3.646 -6.030 -0.310 1.00 0.00 75 TYR A C 17
ATOM 21526 O O . TYR A 1 88 ? -4.580 -6.086 0.488 1.00 0.00 75 TYR A O 17
ATOM 21544 N N . VAL A 1 89 ? -3.725 -5.501 -1.522 1.00 0.00 76 VAL A N 17
ATOM 21545 C CA . VAL A 1 89 ? -4.969 -4.929 -2.009 1.00 0.00 76 VAL A CA 17
ATOM 21546 C C . VAL A 1 89 ? -5.171 -5.331 -3.472 1.00 0.00 76 VAL A C 17
ATOM 21547 O O . VAL A 1 89 ? -4.302 -5.096 -4.310 1.00 0.00 76 VAL A O 17
ATOM 21560 N N . LEU A 1 90 ? -6.323 -5.930 -3.734 1.00 0.00 77 LEU A N 17
ATOM 21561 C CA . LEU A 1 90 ? -6.651 -6.366 -5.080 1.00 0.00 77 LEU A CA 17
ATOM 21562 C C . LEU A 1 90 ? -7.086 -5.157 -5.912 1.00 0.00 77 LEU A C 17
ATOM 21563 O O . LEU A 1 90 ? -7.767 -4.266 -5.408 1.00 0.00 77 LEU A O 17
ATOM 21579 N N . ARG A 1 91 ? -6.674 -5.167 -7.171 1.00 0.00 78 ARG A N 17
ATOM 21580 C CA . ARG A 1 91 ? -7.012 -4.083 -8.077 1.00 0.00 78 ARG A CA 17
ATOM 21581 C C . ARG A 1 91 ? -8.530 -3.912 -8.157 1.00 0.00 78 ARG A C 17
ATOM 21582 O O . ARG A 1 91 ? -9.020 -2.848 -8.533 1.00 0.00 78 ARG A O 17
ATOM 21603 N N . SER A 1 92 ? -9.233 -4.975 -7.797 1.00 0.00 79 SER A N 17
ATOM 21604 C CA . SER A 1 92 ? -10.686 -4.957 -7.823 1.00 0.00 79 SER A CA 17
ATOM 21605 C C . SER A 1 92 ? -11.206 -3.719 -7.088 1.00 0.00 79 SER A C 17
ATOM 21606 O O . SER A 1 92 ? -11.901 -2.892 -7.675 1.00 0.00 79 SER A O 17
ATOM 21614 N N . TYR A 1 93 ? -10.850 -3.633 -5.815 1.00 0.00 80 TYR A N 17
ATOM 21615 C CA . TYR A 1 93 ? -11.272 -2.511 -4.995 1.00 0.00 80 TYR A CA 17
ATOM 21616 C C . TYR A 1 93 ? -10.069 -1.691 -4.525 1.00 0.00 80 TYR A C 17
ATOM 21617 O O . TYR A 1 93 ? -9.569 -1.893 -3.419 1.00 0.00 80 TYR A O 17
ATOM 21635 N N . LEU A 1 94 ? -9.638 -0.784 -5.389 1.00 0.00 81 LEU A N 17
ATOM 21636 C CA . LEU A 1 94 ? -8.502 0.067 -5.076 1.00 0.00 81 LEU A CA 17
ATOM 21637 C C . LEU A 1 94 ? -8.448 1.225 -6.075 1.00 0.00 81 LEU A C 17
ATOM 21638 O O . LEU A 1 94 ? -9.227 1.266 -7.026 1.00 0.00 81 LEU A O 17
ATOM 21654 N N . ALA A 1 95 ? -7.520 2.137 -5.825 1.00 0.00 82 ALA A N 17
ATOM 21655 C CA . ALA A 1 95 ? -7.354 3.292 -6.690 1.00 0.00 82 ALA A CA 17
ATOM 21656 C C . ALA A 1 95 ? -6.488 2.904 -7.891 1.00 0.00 82 ALA A C 17
ATOM 21657 O O . ALA A 1 95 ? -5.958 1.796 -7.946 1.00 0.00 82 ALA A O 17
ATOM 21664 N N . ASP A 1 96 ? -6.371 3.839 -8.823 1.00 0.00 83 ASP A N 17
ATOM 21665 C CA . ASP A 1 96 ? -5.579 3.609 -10.019 1.00 0.00 83 ASP A CA 17
ATOM 21666 C C . ASP A 1 96 ? -4.159 3.208 -9.615 1.00 0.00 83 ASP A C 17
ATOM 21667 O O . ASP A 1 96 ? -3.593 3.773 -8.681 1.00 0.00 83 ASP A O 17
ATOM 21676 N N . GLU A 1 20 ? 3.365 -4.501 15.698 1.00 0.00 7 GLU A N 18
ATOM 21677 C CA . GLU A 1 20 ? 4.416 -4.303 14.714 1.00 0.00 7 GLU A CA 18
ATOM 21678 C C . GLU A 1 20 ? 5.090 -5.636 14.382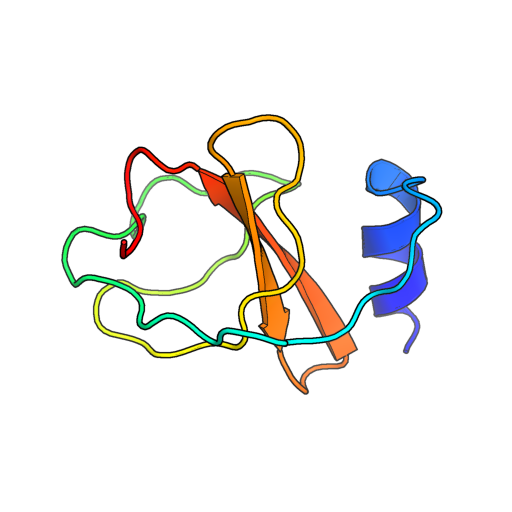 1.00 0.00 7 GLU A C 18
ATOM 21679 O O . GLU A 1 20 ? 6.100 -5.667 13.679 1.00 0.00 7 GLU A O 18
ATOM 21691 N N . LYS A 1 21 ? 4.505 -6.704 14.903 1.00 0.00 8 LYS A N 18
ATOM 21692 C CA . LYS A 1 21 ? 5.037 -8.037 14.670 1.00 0.00 8 LYS A CA 18
ATOM 21693 C C . LYS A 1 21 ? 4.526 -8.557 13.325 1.00 0.00 8 LYS A C 18
ATOM 21694 O O . LYS A 1 21 ? 5.017 -9.565 12.818 1.00 0.00 8 LYS A O 18
ATOM 21713 N N . GLU A 1 22 ? 3.547 -7.846 12.785 1.00 0.00 9 GLU A N 18
ATOM 21714 C CA . GLU A 1 22 ? 2.964 -8.224 11.508 1.00 0.00 9 GLU A CA 18
ATOM 21715 C C . GLU A 1 22 ? 4.029 -8.195 10.410 1.00 0.00 9 GLU A C 18
ATOM 21716 O O . GLU A 1 22 ? 3.901 -8.884 9.399 1.00 0.00 9 GLU A O 18
ATOM 21728 N N . GLU A 1 23 ? 5.055 -7.390 10.645 1.00 0.00 10 GLU A N 18
ATOM 21729 C CA . GLU A 1 23 ? 6.140 -7.263 9.688 1.00 0.00 10 GLU A CA 18
ATOM 21730 C C . GLU A 1 23 ? 6.836 -8.611 9.491 1.00 0.00 10 GLU A C 18
ATOM 21731 O O . GLU A 1 23 ? 7.173 -8.982 8.368 1.00 0.00 10 GLU A O 18
ATOM 21743 N N . LYS A 1 24 ? 7.031 -9.308 10.601 1.00 0.00 11 LYS A N 18
ATOM 21744 C CA . LYS A 1 24 ? 7.680 -10.607 10.565 1.00 0.00 11 LYS A CA 18
ATOM 21745 C C . LYS A 1 24 ? 6.741 -11.624 9.913 1.00 0.00 11 LYS A C 18
ATOM 21746 O O . LYS A 1 24 ? 7.191 -12.540 9.227 1.00 0.00 11 LYS A O 18
ATOM 21765 N N . ASP A 1 25 ? 5.452 -11.428 10.150 1.00 0.00 12 ASP A N 18
ATOM 21766 C CA . ASP A 1 25 ? 4.445 -12.317 9.595 1.00 0.00 12 ASP A CA 18
ATOM 21767 C C . ASP A 1 25 ? 4.279 -12.023 8.103 1.00 0.00 12 ASP A C 18
ATOM 21768 O O . ASP A 1 25 ? 3.976 -12.921 7.320 1.00 0.00 12 ASP A O 18
ATOM 21777 N N . PHE A 1 26 ? 4.485 -10.761 7.754 1.00 0.00 13 PHE A N 18
ATOM 21778 C CA . PHE A 1 26 ? 4.362 -10.338 6.370 1.00 0.00 13 PHE A CA 18
ATOM 21779 C C . PHE A 1 26 ? 5.391 -11.046 5.486 1.00 0.00 13 PHE A C 18
ATOM 21780 O O . PHE A 1 26 ? 5.035 -11.656 4.479 1.00 0.00 13 PHE A O 18
ATOM 21797 N N . ARG A 1 27 ? 6.647 -10.940 5.895 1.00 0.00 14 ARG A N 18
ATOM 21798 C CA . ARG A 1 27 ? 7.730 -11.563 5.153 1.00 0.00 14 ARG A CA 18
ATOM 21799 C C . ARG A 1 27 ? 7.527 -13.078 5.089 1.00 0.00 14 ARG A C 18
ATOM 21800 O O . ARG A 1 27 ? 7.957 -13.726 4.136 1.00 0.00 14 ARG A O 18
ATOM 21821 N N . LYS A 1 28 ? 6.873 -13.599 6.117 1.00 0.00 15 LYS A N 18
ATOM 21822 C CA . LYS A 1 28 ? 6.608 -15.026 6.190 1.00 0.00 15 LYS A CA 18
ATOM 21823 C C . LYS A 1 28 ? 5.889 -15.473 4.915 1.00 0.00 15 LYS A C 18
ATOM 21824 O O . LYS A 1 28 ? 6.380 -16.340 4.193 1.00 0.00 15 LYS A O 18
ATOM 21843 N N . LYS A 1 29 ? 4.739 -14.861 4.677 1.00 0.00 16 LYS A N 18
ATOM 21844 C CA . LYS A 1 29 ? 3.948 -15.185 3.502 1.00 0.00 16 LYS A CA 18
ATOM 21845 C C . LYS A 1 29 ? 4.456 -14.371 2.310 1.00 0.00 16 LYS A C 18
ATOM 21846 O O . LYS A 1 29 ? 4.377 -14.821 1.168 1.00 0.00 16 LYS A O 18
ATOM 21865 N N . PHE A 1 30 ? 4.966 -13.187 2.617 1.00 0.00 17 PHE A N 18
ATOM 21866 C CA . PHE A 1 30 ? 5.487 -12.307 1.585 1.00 0.00 17 PHE A CA 18
ATOM 21867 C C . PHE A 1 30 ? 6.957 -12.615 1.292 1.00 0.00 17 PHE A C 18
ATOM 21868 O O . PHE A 1 30 ? 7.715 -11.729 0.902 1.00 0.00 17 PHE A O 18
ATOM 21885 N N . LYS A 1 31 ? 7.315 -13.875 1.491 1.00 0.00 18 LYS A N 18
ATOM 21886 C CA . LYS A 1 31 ? 8.680 -14.312 1.253 1.00 0.00 18 LYS A CA 18
ATOM 21887 C C . LYS A 1 31 ? 9.259 -13.538 0.067 1.00 0.00 18 LYS A C 18
ATOM 21888 O O . LYS A 1 31 ? 10.362 -13.831 -0.391 1.00 0.00 18 LYS A O 18
ATOM 21907 N N . TYR A 1 32 ? 8.488 -12.566 -0.397 1.00 0.00 19 TYR A N 18
ATOM 21908 C CA . TYR A 1 32 ? 8.910 -11.748 -1.522 1.00 0.00 19 TYR A CA 18
ATOM 21909 C C . TYR A 1 32 ? 10.144 -10.918 -1.163 1.00 0.00 19 TYR A C 18
ATOM 21910 O O . TYR A 1 32 ? 10.116 -10.134 -0.215 1.00 0.00 19 TYR A O 18
ATOM 21928 N N . ASP A 1 33 ? 11.199 -11.118 -1.940 1.00 0.00 20 ASP A N 18
ATOM 21929 C CA . ASP A 1 33 ? 12.441 -10.398 -1.716 1.00 0.00 20 ASP A CA 18
ATOM 21930 C C . ASP A 1 33 ? 12.541 -9.241 -2.713 1.00 0.00 20 ASP A C 18
ATOM 21931 O O . ASP A 1 33 ? 12.941 -9.438 -3.859 1.00 0.00 20 ASP A O 18
ATOM 21940 N N . GLY A 1 34 ? 12.172 -8.060 -2.239 1.00 0.00 21 GLY A N 18
ATOM 21941 C CA . GLY A 1 34 ? 12.215 -6.872 -3.075 1.00 0.00 21 GLY A CA 18
ATOM 21942 C C . GLY A 1 34 ? 12.515 -5.626 -2.240 1.00 0.00 21 GLY A C 18
ATOM 21943 O O . GLY A 1 34 ? 12.866 -5.730 -1.065 1.00 0.00 21 GLY A O 18
ATOM 21947 N N . GLU A 1 35 ? 12.367 -4.475 -2.879 1.00 0.00 22 GLU A N 18
ATOM 21948 C CA . GLU A 1 35 ? 12.617 -3.209 -2.210 1.00 0.00 22 GLU A CA 18
ATOM 21949 C C . GLU A 1 35 ? 11.296 -2.548 -1.812 1.00 0.00 22 GLU A C 18
ATOM 21950 O O . GLU A 1 35 ? 10.709 -1.805 -2.597 1.00 0.00 22 GLU A O 18
ATOM 21962 N N . ILE A 1 36 ? 10.867 -2.842 -0.594 1.00 0.00 23 ILE A N 18
ATOM 21963 C CA . ILE A 1 36 ? 9.626 -2.286 -0.083 1.00 0.00 23 ILE A CA 18
ATOM 21964 C C . ILE A 1 36 ? 9.779 -0.772 0.079 1.00 0.00 23 ILE A C 18
ATOM 21965 O O . ILE A 1 36 ? 10.488 -0.308 0.970 1.00 0.00 23 ILE A O 18
ATOM 21981 N N . ARG A 1 37 ? 9.103 -0.044 -0.798 1.00 0.00 24 ARG A N 18
ATOM 21982 C CA . ARG A 1 37 ? 9.155 1.408 -0.764 1.00 0.00 24 ARG A CA 18
ATOM 21983 C C . ARG A 1 37 ? 7.889 2.000 -1.386 1.00 0.00 24 ARG A C 18
ATOM 21984 O O . ARG A 1 37 ? 7.329 1.430 -2.321 1.00 0.00 24 ARG A O 18
ATOM 22005 N N . VAL A 1 38 ? 7.476 3.135 -0.842 1.00 0.00 25 VAL A N 18
ATOM 22006 C CA . VAL A 1 38 ? 6.286 3.810 -1.332 1.00 0.00 25 VAL A CA 18
ATOM 22007 C C . VAL A 1 38 ? 6.694 4.884 -2.341 1.00 0.00 25 VAL A C 18
ATOM 22008 O O . VAL A 1 38 ? 7.105 5.978 -1.957 1.00 0.00 25 VAL A O 18
ATOM 22021 N N . LEU A 1 39 ? 6.566 4.535 -3.613 1.00 0.00 26 LEU A N 18
ATOM 22022 C CA . LEU A 1 39 ? 6.916 5.457 -4.681 1.00 0.00 26 LEU A CA 18
ATOM 22023 C C . LEU A 1 39 ? 5.682 6.273 -5.070 1.00 0.00 26 LEU A C 18
ATOM 22024 O O . LEU A 1 39 ? 5.749 7.497 -5.170 1.00 0.00 26 LEU A O 18
ATOM 22040 N N . TYR A 1 40 ? 4.583 5.562 -5.278 1.00 0.00 27 TYR A N 18
ATOM 22041 C CA . TYR A 1 40 ? 3.336 6.205 -5.654 1.00 0.00 27 TYR A CA 18
ATOM 22042 C C . TYR A 1 40 ? 2.202 5.795 -4.712 1.00 0.00 27 TYR A C 18
ATOM 22043 O O . TYR A 1 40 ? 1.479 4.839 -4.984 1.00 0.00 27 TYR A O 18
ATOM 22061 N N . SER A 1 41 ? 2.083 6.540 -3.623 1.00 0.00 28 SER A N 18
ATOM 22062 C CA . SER A 1 41 ? 1.050 6.267 -2.638 1.00 0.00 28 SER A CA 18
ATOM 22063 C C . SER A 1 41 ? -0.322 6.641 -3.202 1.00 0.00 28 SER A C 18
ATOM 22064 O O . SER A 1 41 ? -0.612 7.819 -3.409 1.00 0.00 28 SER A O 18
ATOM 22072 N N . THR A 1 42 ? -1.131 5.618 -3.435 1.00 0.00 29 THR A N 18
ATOM 22073 C CA . THR A 1 42 ? -2.465 5.824 -3.971 1.00 0.00 29 THR A CA 18
ATOM 22074 C C . THR A 1 42 ? -3.478 5.982 -2.835 1.00 0.00 29 THR A C 18
ATOM 22075 O O . THR A 1 42 ? -3.207 5.593 -1.699 1.00 0.00 29 THR A O 18
ATOM 22086 N N . LYS A 1 43 ? -4.622 6.552 -3.180 1.00 0.00 30 LYS A N 18
ATOM 22087 C CA . LYS A 1 43 ? -5.677 6.766 -2.203 1.00 0.00 30 LYS A CA 18
ATOM 22088 C C . LYS A 1 43 ? -6.729 5.665 -2.346 1.00 0.00 30 LYS A C 18
ATOM 22089 O O . LYS A 1 43 ? -7.093 5.290 -3.459 1.00 0.00 30 LYS A O 18
ATOM 22108 N N . VAL A 1 44 ? -7.188 5.177 -1.202 1.00 0.00 31 VAL A N 18
ATOM 22109 C CA . VAL A 1 44 ? -8.191 4.126 -1.186 1.00 0.00 31 VAL A CA 18
ATOM 22110 C C . VAL A 1 44 ? -9.534 4.702 -1.640 1.00 0.00 31 VAL A C 18
ATOM 22111 O O . VAL A 1 44 ? -10.049 5.640 -1.032 1.00 0.00 31 VAL A O 18
ATOM 22124 N N . THR A 1 45 ? -10.064 4.117 -2.704 1.00 0.00 32 THR A N 18
ATOM 22125 C CA . THR A 1 45 ? -11.337 4.560 -3.246 1.00 0.00 32 THR A CA 18
ATOM 22126 C C . THR A 1 45 ? -12.488 4.092 -2.354 1.00 0.00 32 THR A C 18
ATOM 22127 O O . THR A 1 45 ? -12.519 2.939 -1.928 1.00 0.00 32 THR A O 18
ATOM 22138 N N . THR A 1 46 ? -13.407 5.012 -2.098 1.00 0.00 33 THR A N 18
ATOM 22139 C CA . THR A 1 46 ? -14.558 4.708 -1.264 1.00 0.00 33 THR A CA 18
ATOM 22140 C C . THR A 1 46 ? -15.178 3.372 -1.677 1.00 0.00 33 THR A C 18
ATOM 22141 O O . THR A 1 46 ? -15.976 2.799 -0.937 1.00 0.00 33 THR A O 18
ATOM 22152 N N . SER A 1 47 ? -14.786 2.914 -2.857 1.00 0.00 34 SER A N 18
ATOM 22153 C CA . SER A 1 47 ? -15.294 1.656 -3.377 1.00 0.00 34 SER A CA 18
ATOM 22154 C C . SER A 1 47 ? -14.317 0.523 -3.052 1.00 0.00 34 SER A C 18
ATOM 22155 O O . SER A 1 47 ? -14.424 -0.571 -3.604 1.00 0.00 34 SER A O 18
ATOM 22163 N N . ILE A 1 48 ? -13.387 0.825 -2.158 1.00 0.00 35 ILE A N 18
ATOM 22164 C CA . ILE A 1 48 ? -12.393 -0.154 -1.753 1.00 0.00 35 ILE A CA 18
ATOM 22165 C C . ILE A 1 48 ? -13.063 -1.233 -0.900 1.00 0.00 35 ILE A C 18
ATOM 22166 O O . ILE A 1 48 ? -14.236 -1.112 -0.549 1.00 0.00 35 ILE A O 18
ATOM 22182 N N . THR A 1 49 ? -12.289 -2.263 -0.591 1.00 0.00 36 THR A N 18
ATOM 22183 C CA . THR A 1 49 ? -12.794 -3.362 0.214 1.00 0.00 36 THR A CA 18
ATOM 22184 C C . THR A 1 49 ? -13.004 -2.911 1.661 1.00 0.00 36 THR A C 18
ATOM 22185 O O . THR A 1 49 ? -12.067 -2.455 2.315 1.00 0.00 36 THR A O 18
ATOM 22196 N N . SER A 1 50 ? -14.239 -3.054 2.118 1.00 0.00 37 SER A N 18
ATOM 22197 C CA . SER A 1 50 ? -14.584 -2.666 3.476 1.00 0.00 37 SER A CA 18
ATOM 22198 C C . SER A 1 50 ? -15.074 -3.886 4.259 1.00 0.00 37 SER A C 18
ATOM 22199 O O . SER A 1 50 ? -14.939 -3.938 5.481 1.00 0.00 37 SER A O 18
ATOM 22207 N N . LYS A 1 51 ? -15.633 -4.836 3.524 1.00 0.00 38 LYS A N 18
ATOM 22208 C CA . LYS A 1 51 ? -16.143 -6.052 4.135 1.00 0.00 38 LYS A CA 18
ATOM 22209 C C . LYS A 1 51 ? -15.177 -7.204 3.854 1.00 0.00 38 LYS A C 18
ATOM 22210 O O . LYS A 1 51 ? -14.817 -7.952 4.762 1.00 0.00 38 LYS A O 18
ATOM 22229 N N . LYS A 1 52 ? -14.783 -7.310 2.594 1.00 0.00 39 LYS A N 18
ATOM 22230 C CA . LYS A 1 52 ? -13.865 -8.358 2.182 1.00 0.00 39 LYS A CA 18
ATOM 22231 C C . LYS A 1 52 ? -12.493 -8.104 2.809 1.00 0.00 39 LYS A C 18
ATOM 22232 O O . LYS A 1 52 ? -11.921 -7.027 2.646 1.00 0.00 39 LYS A O 18
ATOM 22251 N N . TRP A 1 53 ? -12.004 -9.113 3.515 1.00 0.00 40 TRP A N 18
ATOM 22252 C CA . TRP A 1 53 ? -10.710 -9.013 4.168 1.00 0.00 40 TRP A CA 18
ATOM 22253 C C . TRP A 1 53 ? -10.035 -10.384 4.093 1.00 0.00 40 TRP A C 18
ATOM 22254 O O . TRP A 1 53 ? -10.665 -11.405 4.360 1.00 0.00 40 TRP A O 18
ATOM 22275 N N . GLY A 1 54 ? -8.762 -10.361 3.728 1.00 0.00 41 GLY A N 18
ATOM 22276 C CA . GLY A 1 54 ? -7.994 -11.590 3.614 1.00 0.00 41 GLY A CA 18
ATOM 22277 C C . GLY A 1 54 ? -6.807 -11.586 4.579 1.00 0.00 41 GLY A C 18
ATOM 22278 O O . GLY A 1 54 ? -6.367 -10.526 5.024 1.00 0.00 41 GLY A O 18
ATOM 22282 N N . THR A 1 55 ? -6.322 -12.783 4.875 1.00 0.00 42 THR A N 18
ATOM 22283 C CA . THR A 1 55 ? -5.194 -12.930 5.779 1.00 0.00 42 THR A CA 18
ATOM 22284 C C . THR A 1 55 ? -3.982 -12.161 5.251 1.00 0.00 42 THR A C 18
ATOM 22285 O O . THR A 1 55 ? -3.221 -11.585 6.027 1.00 0.00 42 THR A O 18
ATOM 22296 N N . ARG A 1 56 ? -3.840 -12.175 3.934 1.00 0.00 43 ARG A N 18
ATOM 22297 C CA . ARG A 1 56 ? -2.734 -11.486 3.292 1.00 0.00 43 ARG A CA 18
ATOM 22298 C C . ARG A 1 56 ? -3.166 -10.087 2.847 1.00 0.00 43 ARG A C 18
ATOM 22299 O O . ARG A 1 56 ? -2.414 -9.387 2.172 1.00 0.00 43 ARG A O 18
ATOM 22320 N N . ASP A 1 57 ? -4.376 -9.723 3.244 1.00 0.00 44 ASP A N 18
ATOM 22321 C CA . ASP A 1 57 ? -4.918 -8.420 2.895 1.00 0.00 44 ASP A CA 18
ATOM 22322 C C . ASP A 1 57 ? -4.895 -7.516 4.128 1.00 0.00 44 ASP A C 18
ATOM 22323 O O . ASP A 1 57 ? -4.758 -7.996 5.252 1.00 0.00 44 ASP A O 18
ATOM 22332 N N . LEU A 1 58 ? -5.032 -6.222 3.877 1.00 0.00 45 LEU A N 18
ATOM 22333 C CA . LEU A 1 58 ? -5.030 -5.246 4.953 1.00 0.00 45 LEU A CA 18
ATOM 22334 C C . LEU A 1 58 ? -6.473 -4.890 5.317 1.00 0.00 45 LEU A C 18
ATOM 22335 O O . LEU A 1 58 ? -7.375 -5.021 4.491 1.00 0.00 45 LEU A O 18
ATOM 22351 N N . GLN A 1 59 ? -6.645 -4.448 6.553 1.00 0.00 46 GLN A N 18
ATOM 22352 C CA . GLN A 1 59 ? -7.963 -4.072 7.037 1.00 0.00 46 GLN A CA 18
ATOM 22353 C C . GLN A 1 59 ? -8.244 -2.601 6.725 1.00 0.00 46 GLN A C 18
ATOM 22354 O O . GLN A 1 59 ? -8.926 -1.920 7.489 1.00 0.00 46 GLN A O 18
ATOM 22368 N N . VAL A 1 60 ? -7.703 -2.154 5.601 1.00 0.00 47 VAL A N 18
ATOM 22369 C CA . VAL A 1 60 ? -7.887 -0.776 5.179 1.00 0.00 47 VAL A CA 18
ATOM 22370 C C . VAL A 1 60 ? -9.373 -0.519 4.923 1.00 0.00 47 VAL A C 18
ATOM 22371 O O . VAL A 1 60 ? -10.148 -1.458 4.748 1.00 0.00 47 VAL A O 18
ATOM 22384 N N . LYS A 1 61 ? -9.727 0.758 4.909 1.00 0.00 48 LYS A N 18
ATOM 22385 C CA . LYS A 1 61 ? -11.106 1.150 4.678 1.00 0.00 48 LYS A CA 18
ATOM 22386 C C . LYS A 1 61 ? -11.195 1.942 3.372 1.00 0.00 48 LYS A C 18
ATOM 22387 O O . LYS A 1 61 ? -10.225 2.576 2.960 1.00 0.00 48 LYS A O 18
ATOM 22406 N N . PRO A 1 62 ? -12.398 1.879 2.742 1.00 0.00 49 PRO A N 18
ATOM 22407 C CA . PRO A 1 62 ? -12.626 2.582 1.491 1.00 0.00 49 PRO A CA 18
ATOM 22408 C C . PRO A 1 62 ? -12.791 4.084 1.729 1.00 0.00 49 PRO A C 18
ATOM 22409 O O . PRO A 1 62 ? -13.554 4.498 2.601 1.00 0.00 49 PRO A O 18
ATOM 22420 N N . GLY A 1 63 ? -12.065 4.860 0.939 1.00 0.00 50 GLY A N 18
ATOM 22421 C CA . GLY A 1 63 ? -12.121 6.308 1.053 1.00 0.00 50 GLY A CA 18
ATOM 22422 C C . GLY A 1 63 ? -10.992 6.832 1.942 1.00 0.00 50 GLY A C 18
ATOM 22423 O O . GLY A 1 63 ? -10.978 8.008 2.304 1.00 0.00 50 GLY A O 18
ATOM 22427 N N . GLU A 1 64 ? -10.074 5.935 2.268 1.00 0.00 51 GLU A N 18
ATOM 22428 C CA . GLU A 1 64 ? -8.943 6.293 3.108 1.00 0.00 51 GLU A CA 18
ATOM 22429 C C . GLU A 1 64 ? -7.675 6.425 2.263 1.00 0.00 51 GLU A C 18
ATOM 22430 O O . GLU A 1 64 ? -7.678 6.099 1.077 1.00 0.00 51 GLU A O 18
ATOM 22442 N N . SER A 1 65 ? -6.620 6.904 2.906 1.00 0.00 52 SER A N 18
ATOM 22443 C CA . SER A 1 65 ? -5.348 7.084 2.229 1.00 0.00 52 SER A CA 18
ATOM 22444 C C . SER A 1 65 ? -4.308 6.120 2.803 1.00 0.00 52 SER A C 18
ATOM 22445 O O . SER A 1 65 ? -4.135 6.040 4.019 1.00 0.00 52 SER A O 18
ATOM 22453 N N . LEU A 1 66 ? -3.643 5.412 1.903 1.00 0.00 53 LEU A N 18
ATOM 22454 C CA . LEU A 1 66 ? -2.625 4.456 2.305 1.00 0.00 53 LEU A CA 18
ATOM 22455 C C . LEU A 1 66 ? -1.448 4.529 1.330 1.00 0.00 53 LEU A C 18
ATOM 22456 O O . LEU A 1 66 ? -1.607 4.968 0.192 1.00 0.00 53 LEU A O 18
ATOM 22472 N N . GLU A 1 67 ? -0.294 4.093 1.811 1.00 0.00 54 GLU A N 18
ATOM 22473 C CA . GLU A 1 67 ? 0.909 4.104 0.996 1.00 0.00 54 GLU A CA 18
ATOM 22474 C C . GLU A 1 67 ? 0.912 2.910 0.039 1.00 0.00 54 GLU A C 18
ATOM 22475 O O . GLU A 1 67 ? 0.612 1.787 0.441 1.00 0.00 54 GLU A O 18
ATOM 22487 N N . VAL A 1 68 ? 1.255 3.193 -1.209 1.00 0.00 55 VAL A N 18
ATOM 22488 C CA . VAL A 1 68 ? 1.301 2.157 -2.226 1.00 0.00 55 VAL A CA 18
ATOM 22489 C C . VAL A 1 68 ? 2.759 1.773 -2.491 1.00 0.00 55 VAL A C 18
ATOM 22490 O O . VAL A 1 68 ? 3.589 2.635 -2.774 1.00 0.00 55 VAL A O 18
ATOM 22503 N N . ILE A 1 69 ? 3.024 0.479 -2.391 1.00 0.00 56 ILE A N 18
ATOM 22504 C CA . ILE A 1 69 ? 4.367 -0.029 -2.616 1.00 0.00 56 ILE A CA 18
ATOM 22505 C C . ILE A 1 69 ? 4.509 -0.450 -4.080 1.00 0.00 56 ILE A C 18
ATOM 22506 O O . ILE A 1 69 ? 4.048 0.252 -4.979 1.00 0.00 56 ILE A O 18
ATOM 22522 N N . GLN A 1 70 ? 5.149 -1.594 -4.275 1.00 0.00 57 GLN A N 18
ATOM 22523 C CA . GLN A 1 70 ? 5.358 -2.116 -5.614 1.00 0.00 57 GLN A CA 18
ATOM 22524 C C . GLN A 1 70 ? 4.251 -3.109 -5.975 1.00 0.00 57 GLN A C 18
ATOM 22525 O O . GLN A 1 70 ? 3.653 -3.725 -5.093 1.00 0.00 57 GLN A O 18
ATOM 22539 N N . THR A 1 71 ? 4.012 -3.235 -7.272 1.00 0.00 58 THR A N 18
ATOM 22540 C CA . THR A 1 71 ? 2.988 -4.143 -7.760 1.00 0.00 58 THR A CA 18
ATOM 22541 C C . THR A 1 71 ? 3.382 -5.594 -7.475 1.00 0.00 58 THR A C 18
ATOM 22542 O O . THR A 1 71 ? 4.430 -6.056 -7.923 1.00 0.00 58 THR A O 18
ATOM 22553 N N . THR A 1 72 ? 2.520 -6.272 -6.731 1.00 0.00 59 THR A N 18
ATOM 22554 C CA . THR A 1 72 ? 2.765 -7.661 -6.381 1.00 0.00 59 THR A CA 18
ATOM 22555 C C . THR A 1 72 ? 3.010 -8.493 -7.641 1.00 0.00 59 THR A C 18
ATOM 22556 O O . THR A 1 72 ? 4.148 -8.853 -7.939 1.00 0.00 59 THR A O 18
ATOM 22567 N N . ASP A 1 73 ? 1.924 -8.774 -8.346 1.00 0.00 60 ASP A N 18
ATOM 22568 C CA . ASP A 1 73 ? 2.007 -9.558 -9.567 1.00 0.00 60 ASP A CA 18
ATOM 22569 C C . ASP A 1 73 ? 1.828 -8.634 -10.774 1.00 0.00 60 ASP A C 18
ATOM 22570 O O . ASP A 1 73 ? 2.800 -8.078 -11.284 1.00 0.00 60 ASP A O 18
ATOM 22579 N N . ASP A 1 74 ? 0.579 -8.499 -11.195 1.00 0.00 61 ASP A N 18
ATOM 22580 C CA . ASP A 1 74 ? 0.260 -7.652 -12.332 1.00 0.00 61 ASP A CA 18
ATOM 22581 C C . ASP A 1 74 ? -0.657 -6.517 -11.875 1.00 0.00 61 ASP A C 18
ATOM 22582 O O . ASP A 1 74 ? -0.331 -5.343 -12.045 1.00 0.00 61 ASP A O 18
ATOM 22591 N N . THR A 1 75 ? -1.788 -6.906 -11.304 1.00 0.00 62 THR A N 18
ATOM 22592 C CA . THR A 1 75 ? -2.756 -5.935 -10.822 1.00 0.00 62 THR A CA 18
ATOM 22593 C C . THR A 1 75 ? -2.931 -6.064 -9.307 1.00 0.00 62 THR A C 18
ATOM 22594 O O . THR A 1 75 ? -3.983 -6.492 -8.835 1.00 0.00 62 THR A O 18
ATOM 22605 N N . LYS A 1 76 ? -1.884 -5.687 -8.588 1.00 0.00 63 LYS A N 18
ATOM 22606 C CA . LYS A 1 76 ? -1.910 -5.755 -7.137 1.00 0.00 63 LYS A CA 18
ATOM 22607 C C . LYS A 1 76 ? -0.894 -4.763 -6.566 1.00 0.00 63 LYS A C 18
ATOM 22608 O O . LYS A 1 76 ? 0.262 -4.741 -6.986 1.00 0.00 63 LYS A O 18
ATOM 22627 N N . VAL A 1 77 ? -1.363 -3.966 -5.617 1.00 0.00 64 VAL A N 18
ATOM 22628 C CA . VAL A 1 77 ? -0.510 -2.974 -4.985 1.00 0.00 64 VAL A CA 18
ATOM 22629 C C . VAL A 1 77 ? -0.412 -3.272 -3.487 1.00 0.00 64 VAL A C 18
ATOM 22630 O O . VAL A 1 77 ? -1.425 -3.501 -2.828 1.00 0.00 64 VAL A O 18
ATOM 22643 N N . LEU A 1 78 ? 0.817 -3.261 -2.993 1.00 0.00 65 LEU A N 18
ATOM 22644 C CA . LEU A 1 78 ? 1.061 -3.528 -1.586 1.00 0.00 65 LEU A CA 18
ATOM 22645 C C . LEU A 1 78 ? 0.970 -2.218 -0.800 1.00 0.00 65 LEU A C 18
ATOM 22646 O O . LEU A 1 78 ? 1.631 -1.238 -1.141 1.00 0.00 65 LEU A O 18
ATOM 22662 N N . CYS A 1 79 ? 0.147 -2.244 0.238 1.00 0.00 66 CYS A N 18
ATOM 22663 C CA . CYS A 1 79 ? -0.038 -1.071 1.075 1.00 0.00 66 CYS A CA 18
ATOM 22664 C C . CYS A 1 79 ? 0.972 -1.135 2.222 1.00 0.00 66 CYS A C 18
ATOM 22665 O O . CYS A 1 79 ? 1.437 -2.214 2.585 1.00 0.00 66 CYS A O 18
ATOM 22673 N N . ARG A 1 80 ? 1.282 0.035 2.762 1.00 0.00 67 ARG A N 18
ATOM 22674 C CA . ARG A 1 80 ? 2.228 0.125 3.860 1.00 0.00 67 ARG A CA 18
ATOM 22675 C C . ARG A 1 80 ? 1.726 1.116 4.913 1.00 0.00 67 ARG A C 18
ATOM 22676 O O . ARG A 1 80 ? 1.242 2.195 4.574 1.00 0.00 67 ARG A O 18
ATOM 22697 N N . ASN A 1 81 ? 1.860 0.715 6.168 1.00 0.00 68 ASN A N 18
ATOM 22698 C CA . ASN A 1 81 ? 1.427 1.554 7.273 1.00 0.00 68 ASN A CA 18
ATOM 22699 C C . ASN A 1 81 ? 2.614 1.824 8.199 1.00 0.00 68 ASN A C 18
ATOM 22700 O O . ASN A 1 81 ? 3.444 0.944 8.422 1.00 0.00 68 ASN A O 18
ATOM 22711 N N . GLU A 1 82 ? 2.656 3.043 8.715 1.00 0.00 69 GLU A N 18
ATOM 22712 C CA . GLU A 1 82 ? 3.728 3.440 9.612 1.00 0.00 69 GLU A CA 18
ATOM 22713 C C . GLU A 1 82 ? 3.834 2.456 10.779 1.00 0.00 69 GLU A C 18
ATOM 22714 O O . GLU A 1 82 ? 4.822 2.461 11.512 1.00 0.00 69 GLU A O 18
ATOM 22726 N N . GLU A 1 83 ? 2.803 1.635 10.915 1.00 0.00 70 GLU A N 18
ATOM 22727 C CA . GLU A 1 83 ? 2.769 0.647 11.980 1.00 0.00 70 GLU A CA 18
ATOM 22728 C C . GLU A 1 83 ? 3.883 -0.384 11.784 1.00 0.00 70 GLU A C 18
ATOM 22729 O O . GLU A 1 83 ? 4.111 -1.228 12.649 1.00 0.00 70 GLU A O 18
ATOM 22741 N N . GLY A 1 84 ? 4.547 -0.280 10.643 1.00 0.00 71 GLY A N 18
ATOM 22742 C CA . GLY A 1 84 ? 5.632 -1.193 10.323 1.00 0.00 71 GLY A CA 18
ATOM 22743 C C . GLY A 1 84 ? 5.097 -2.480 9.691 1.00 0.00 71 GLY A C 18
ATOM 22744 O O . GLY A 1 84 ? 5.868 -3.374 9.348 1.00 0.00 71 GLY A O 18
ATOM 22748 N N . LYS A 1 85 ? 3.780 -2.532 9.556 1.00 0.00 72 LYS A N 18
ATOM 22749 C CA . LYS A 1 85 ? 3.133 -3.695 8.971 1.00 0.00 72 LYS A CA 18
ATOM 22750 C C . LYS A 1 85 ? 2.716 -3.372 7.535 1.00 0.00 72 LYS A C 18
ATOM 22751 O O . LYS A 1 85 ? 2.542 -2.207 7.182 1.00 0.00 72 LYS A O 18
ATOM 22770 N N . TYR A 1 86 ? 2.568 -4.426 6.745 1.00 0.00 73 TYR A N 18
ATOM 22771 C CA . TYR A 1 86 ? 2.175 -4.269 5.355 1.00 0.00 73 TYR A CA 18
ATOM 22772 C C . TYR A 1 86 ? 0.927 -5.097 5.042 1.00 0.00 73 TYR A C 18
ATOM 22773 O O . TYR A 1 86 ? 0.545 -5.970 5.820 1.00 0.00 73 TYR A O 18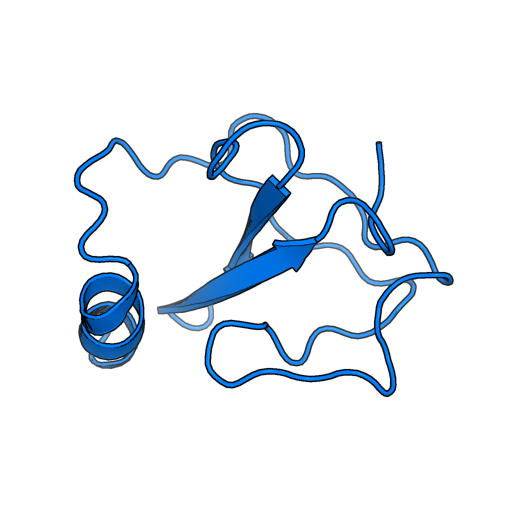
ATOM 22791 N N . GLY A 1 87 ? 0.326 -4.794 3.900 1.00 0.00 74 GLY A N 18
ATOM 22792 C CA . GLY A 1 87 ? -0.871 -5.499 3.475 1.00 0.00 74 GLY A CA 18
ATOM 22793 C C . GLY A 1 87 ? -1.032 -5.438 1.954 1.00 0.00 74 GLY A C 18
ATOM 22794 O O . GLY A 1 87 ? -0.464 -4.564 1.301 1.00 0.00 74 GLY A O 18
ATOM 22798 N N . TYR A 1 88 ? -1.808 -6.378 1.435 1.00 0.00 75 TYR A N 18
ATOM 22799 C CA . TYR A 1 88 ? -2.051 -6.442 0.004 1.00 0.00 75 TYR A CA 18
ATOM 22800 C C . TYR A 1 88 ? -3.449 -5.925 -0.339 1.00 0.00 75 TYR A C 18
ATOM 22801 O O . TYR A 1 88 ? -4.359 -5.992 0.486 1.00 0.00 75 TYR A O 18
ATOM 22819 N N . VAL A 1 89 ? -3.576 -5.420 -1.557 1.00 0.00 76 VAL A N 18
ATOM 22820 C CA . VAL A 1 89 ? -4.848 -4.891 -2.019 1.00 0.00 76 VAL A CA 18
ATOM 22821 C C . VAL A 1 89 ? -5.076 -5.318 -3.471 1.00 0.00 76 VAL A C 18
ATOM 22822 O O . VAL A 1 89 ? -4.230 -5.082 -4.331 1.00 0.00 76 VAL A O 18
ATOM 22835 N N . LEU A 1 90 ? -6.224 -5.940 -3.698 1.00 0.00 77 LEU A N 18
ATOM 22836 C CA . LEU A 1 90 ? -6.574 -6.402 -5.031 1.00 0.00 77 LEU A CA 18
ATOM 22837 C C . LEU A 1 90 ? -7.016 -5.208 -5.880 1.00 0.00 77 LEU A C 18
ATOM 22838 O O . LEU A 1 90 ? -7.711 -4.318 -5.392 1.00 0.00 77 LEU A O 18
ATOM 22854 N N . ARG A 1 91 ? -6.595 -5.229 -7.136 1.00 0.00 78 ARG A N 18
ATOM 22855 C CA . ARG A 1 91 ? -6.939 -4.159 -8.057 1.00 0.00 78 ARG A CA 18
ATOM 22856 C C . ARG A 1 91 ? -8.459 -4.019 -8.165 1.00 0.00 78 ARG A C 18
ATOM 22857 O O . ARG A 1 91 ? -8.962 -2.972 -8.569 1.00 0.00 78 ARG A O 18
ATOM 22878 N N . SER A 1 92 ? -9.147 -5.090 -7.796 1.00 0.00 79 SER A N 18
ATOM 22879 C CA . SER A 1 92 ? -10.599 -5.100 -7.846 1.00 0.00 79 SER A CA 18
ATOM 22880 C C . SER A 1 92 ? -11.156 -3.865 -7.133 1.00 0.00 79 SER A C 18
ATOM 22881 O O . SER A 1 92 ? -11.856 -3.057 -7.740 1.00 0.00 79 SER A O 18
ATOM 22889 N N . TYR A 1 93 ? -10.822 -3.759 -5.855 1.00 0.00 80 TYR A N 18
ATOM 22890 C CA . TYR A 1 93 ? -11.280 -2.637 -5.054 1.00 0.00 80 TYR A CA 18
ATOM 22891 C C . TYR A 1 93 ? -10.100 -1.796 -4.562 1.00 0.00 80 TYR A C 18
ATOM 22892 O O . TYR A 1 93 ? -9.631 -1.975 -3.439 1.00 0.00 80 TYR A O 18
ATOM 22910 N N . LEU A 1 94 ? -9.653 -0.898 -5.428 1.00 0.00 81 LEU A N 18
ATOM 22911 C CA . LEU A 1 94 ? -8.536 -0.030 -5.096 1.00 0.00 81 LEU A CA 18
ATOM 22912 C C . LEU A 1 94 ? -8.465 1.113 -6.111 1.00 0.00 81 LEU A C 18
ATOM 22913 O O . LEU A 1 94 ? -9.220 1.133 -7.082 1.00 0.00 81 LEU A O 18
ATOM 22929 N N . ALA A 1 95 ? -7.551 2.036 -5.851 1.00 0.00 82 ALA A N 18
ATOM 22930 C CA . ALA A 1 95 ? -7.372 3.180 -6.730 1.00 0.00 82 ALA A CA 18
ATOM 22931 C C . ALA A 1 95 ? -6.591 2.745 -7.972 1.00 0.00 82 ALA A C 18
ATOM 22932 O O . ALA A 1 95 ? -6.117 1.613 -8.047 1.00 0.00 82 ALA A O 18
ATOM 22939 N N . ASP A 1 96 ? -6.483 3.668 -8.917 1.00 0.00 83 ASP A N 18
ATOM 22940 C CA . ASP A 1 96 ? -5.768 3.394 -10.152 1.00 0.00 83 ASP A CA 18
ATOM 22941 C C . ASP A 1 96 ? -4.328 2.992 -9.824 1.00 0.00 83 ASP A C 18
ATOM 22942 O O . ASP A 1 96 ? -3.895 3.101 -8.678 1.00 0.00 83 ASP A O 18
ATOM 22951 N N . GLU A 1 20 ? 4.881 -4.332 16.320 1.00 0.00 7 GLU A N 19
ATOM 22952 C CA . GLU A 1 20 ? 6.027 -4.225 15.433 1.00 0.00 7 GLU A CA 19
ATOM 22953 C C . GLU A 1 20 ? 6.319 -5.576 14.776 1.00 0.00 7 GLU A C 19
ATOM 22954 O O . GLU A 1 20 ? 6.739 -5.630 13.622 1.00 0.00 7 GLU A O 19
ATOM 22966 N N . LYS A 1 21 ? 6.084 -6.632 15.540 1.00 0.00 8 LYS A N 19
ATOM 22967 C CA . LYS A 1 21 ? 6.315 -7.979 15.047 1.00 0.00 8 LYS A CA 19
ATOM 22968 C C . LYS A 1 21 ? 5.396 -8.246 13.853 1.00 0.00 8 LYS A C 19
ATOM 22969 O O . LYS A 1 21 ? 5.561 -9.239 13.147 1.00 0.00 8 LYS A O 19
ATOM 22988 N N . GLU A 1 22 ? 4.446 -7.341 13.666 1.00 0.00 9 GLU A N 19
ATOM 22989 C CA . GLU A 1 22 ? 3.499 -7.467 12.570 1.00 0.00 9 GLU A CA 19
ATOM 22990 C C . GLU A 1 22 ? 4.237 -7.478 11.230 1.00 0.00 9 GLU A C 19
ATOM 22991 O O . GLU A 1 22 ? 3.737 -8.021 10.246 1.00 0.00 9 GLU A O 19
ATOM 23003 N N . GLU A 1 23 ? 5.415 -6.872 11.234 1.00 0.00 10 GLU A N 19
ATOM 23004 C CA . GLU A 1 23 ? 6.227 -6.805 10.031 1.00 0.00 10 GLU A CA 19
ATOM 23005 C C . GLU A 1 23 ? 6.594 -8.214 9.560 1.00 0.00 10 GLU A C 19
ATOM 23006 O O . GLU A 1 23 ? 6.615 -8.485 8.360 1.00 0.00 10 GLU A O 19
ATOM 23018 N N . LYS A 1 24 ? 6.873 -9.073 10.528 1.00 0.00 11 LYS A N 19
ATOM 23019 C CA . LYS A 1 24 ? 7.238 -10.447 10.228 1.00 0.00 11 LYS A CA 19
ATOM 23020 C C . LYS A 1 24 ? 6.011 -11.192 9.699 1.00 0.00 11 LYS A C 19
ATOM 23021 O O . LYS A 1 24 ? 6.140 -12.122 8.904 1.00 0.00 11 LYS A O 19
ATOM 23040 N N . ASP A 1 25 ? 4.849 -10.756 10.162 1.00 0.00 12 ASP A N 19
ATOM 23041 C CA . ASP A 1 25 ? 3.599 -11.370 9.746 1.00 0.00 12 ASP A CA 19
ATOM 23042 C C . ASP A 1 25 ? 3.435 -11.208 8.234 1.00 0.00 12 ASP A C 19
ATOM 23043 O O . ASP A 1 25 ? 2.842 -12.060 7.575 1.00 0.00 12 ASP A O 19
ATOM 23052 N N . PHE A 1 26 ? 3.971 -10.107 7.727 1.00 0.00 13 PHE A N 19
ATOM 23053 C CA . PHE A 1 26 ? 3.892 -9.822 6.305 1.00 0.00 13 PHE A CA 19
ATOM 23054 C C . PHE A 1 26 ? 4.972 -10.582 5.532 1.00 0.00 13 PHE A C 19
ATOM 23055 O O . PHE A 1 26 ? 4.680 -11.236 4.532 1.00 0.00 13 PHE A O 19
ATOM 23072 N N . ARG A 1 27 ? 6.196 -10.469 6.024 1.00 0.00 14 ARG A N 19
ATOM 23073 C CA . ARG A 1 27 ? 7.321 -11.137 5.393 1.00 0.00 14 ARG A CA 19
ATOM 23074 C C . ARG A 1 27 ? 7.082 -12.648 5.342 1.00 0.00 14 ARG A C 19
ATOM 23075 O O . ARG A 1 27 ? 7.456 -13.307 4.374 1.00 0.00 14 ARG A O 19
ATOM 23096 N N . LYS A 1 28 ? 6.459 -13.151 6.398 1.00 0.00 15 LYS A N 19
ATOM 23097 C CA . LYS A 1 28 ? 6.164 -14.572 6.486 1.00 0.00 15 LYS A CA 19
ATOM 23098 C C . LYS A 1 28 ? 5.458 -15.022 5.206 1.00 0.00 15 LYS A C 19
ATOM 23099 O O . LYS A 1 28 ? 5.924 -15.932 4.522 1.00 0.00 15 LYS A O 19
ATOM 23118 N N . LYS A 1 29 ? 4.344 -14.364 4.920 1.00 0.00 16 LYS A N 19
ATOM 23119 C CA . LYS A 1 29 ? 3.568 -14.685 3.734 1.00 0.00 16 LYS A CA 19
ATOM 23120 C C . LYS A 1 29 ? 4.167 -13.962 2.527 1.00 0.00 16 LYS A C 19
ATOM 23121 O O . LYS A 1 29 ? 4.143 -14.482 1.412 1.00 0.00 16 LYS A O 19
ATOM 23140 N N . PHE A 1 30 ? 4.690 -12.773 2.789 1.00 0.00 17 PHE A N 19
ATOM 23141 C CA . PHE A 1 30 ? 5.294 -11.972 1.738 1.00 0.00 17 PHE A CA 19
ATOM 23142 C C . PHE A 1 30 ? 6.773 -12.324 1.562 1.00 0.00 17 PHE A C 19
ATOM 23143 O O . PHE A 1 30 ? 7.573 -11.477 1.168 1.00 0.00 17 PHE A O 19
ATOM 23160 N N . LYS A 1 31 ? 7.091 -13.574 1.863 1.00 0.00 18 LYS A N 19
ATOM 23161 C CA . LYS A 1 31 ? 8.459 -14.048 1.743 1.00 0.00 18 LYS A CA 19
ATOM 23162 C C . LYS A 1 31 ? 9.128 -13.366 0.548 1.00 0.00 18 LYS A C 19
ATOM 23163 O O . LYS A 1 31 ? 10.249 -13.712 0.178 1.00 0.00 18 LYS A O 19
ATOM 23182 N N . TYR A 1 32 ? 8.412 -12.408 -0.023 1.00 0.00 19 TYR A N 19
ATOM 23183 C CA . TYR A 1 32 ? 8.922 -11.674 -1.168 1.00 0.00 19 TYR A CA 19
ATOM 23184 C C . TYR A 1 32 ? 10.157 -10.855 -0.789 1.00 0.00 19 TYR A C 19
ATOM 23185 O O . TYR A 1 32 ? 10.098 -10.015 0.108 1.00 0.00 19 TYR A O 19
ATOM 23203 N N . ASP A 1 33 ? 11.247 -11.129 -1.490 1.00 0.00 20 ASP A N 19
ATOM 23204 C CA . ASP A 1 33 ? 12.495 -10.427 -1.238 1.00 0.00 20 ASP A CA 19
ATOM 23205 C C . ASP A 1 33 ? 12.671 -9.318 -2.278 1.00 0.00 20 ASP A C 19
ATOM 23206 O O . ASP A 1 33 ? 13.116 -9.575 -3.395 1.00 0.00 20 ASP A O 19
ATOM 23215 N N . GLY A 1 34 ? 12.311 -8.109 -1.872 1.00 0.00 21 GLY A N 19
ATOM 23216 C CA . GLY A 1 34 ? 12.423 -6.960 -2.755 1.00 0.00 21 GLY A CA 19
ATOM 23217 C C . GLY A 1 34 ? 12.713 -5.685 -1.960 1.00 0.00 21 GLY A C 19
ATOM 23218 O O . GLY A 1 34 ? 13.002 -5.746 -0.766 1.00 0.00 21 GLY A O 19
ATOM 23222 N N . GLU A 1 35 ? 12.627 -4.561 -2.655 1.00 0.00 22 GLU A N 19
ATOM 23223 C CA . GLU A 1 35 ? 12.877 -3.273 -2.030 1.00 0.00 22 GLU A CA 19
ATOM 23224 C C . GLU A 1 35 ? 11.554 -2.581 -1.693 1.00 0.00 22 GLU A C 19
ATOM 23225 O O . GLU A 1 35 ? 10.991 -1.872 -2.526 1.00 0.00 22 GLU A O 19
ATOM 23237 N N . ILE A 1 36 ? 11.097 -2.811 -0.471 1.00 0.00 23 ILE A N 19
ATOM 23238 C CA . ILE A 1 36 ? 9.851 -2.219 -0.014 1.00 0.00 23 ILE A CA 19
ATOM 23239 C C . ILE A 1 36 ? 10.039 -0.709 0.148 1.00 0.00 23 ILE A C 19
ATOM 23240 O O . ILE A 1 36 ? 10.715 -0.260 1.073 1.00 0.00 23 ILE A O 19
ATOM 23256 N N . ARG A 1 37 ? 9.429 0.033 -0.764 1.00 0.00 24 ARG A N 19
ATOM 23257 C CA . ARG A 1 37 ? 9.521 1.483 -0.734 1.00 0.00 24 ARG A CA 19
ATOM 23258 C C . ARG A 1 37 ? 8.304 2.106 -1.421 1.00 0.00 24 ARG A C 19
ATOM 23259 O O . ARG A 1 37 ? 8.087 1.900 -2.614 1.00 0.00 24 ARG A O 19
ATOM 23280 N N . VAL A 1 38 ? 7.542 2.856 -0.638 1.00 0.00 25 VAL A N 19
ATOM 23281 C CA . VAL A 1 38 ? 6.353 3.510 -1.156 1.00 0.00 25 VAL A CA 19
ATOM 23282 C C . VAL A 1 38 ? 6.764 4.567 -2.183 1.00 0.00 25 VAL A C 19
ATOM 23283 O O . VAL A 1 38 ? 7.178 5.666 -1.817 1.00 0.00 25 VAL A O 19
ATOM 23296 N N . LEU A 1 39 ? 6.636 4.197 -3.449 1.00 0.00 26 LEU A N 19
ATOM 23297 C CA . LEU A 1 39 ? 6.989 5.100 -4.531 1.00 0.00 26 LEU A CA 19
ATOM 23298 C C . LEU A 1 39 ? 5.763 5.929 -4.919 1.00 0.00 26 LEU A C 19
ATOM 23299 O O . LEU A 1 39 ? 5.843 7.152 -5.019 1.00 0.00 26 LEU A O 19
ATOM 23315 N N . TYR A 1 40 ? 4.657 5.230 -5.126 1.00 0.00 27 TYR A N 19
ATOM 23316 C CA . TYR A 1 40 ? 3.416 5.886 -5.500 1.00 0.00 27 TYR A CA 19
ATOM 23317 C C . TYR A 1 40 ? 2.270 5.458 -4.581 1.00 0.00 27 TYR A C 19
ATOM 23318 O O . TYR A 1 40 ? 1.544 4.514 -4.888 1.00 0.00 27 TYR A O 19
ATOM 23336 N N . SER A 1 41 ? 2.144 6.172 -3.473 1.00 0.00 28 SER A N 19
ATOM 23337 C CA . SER A 1 41 ? 1.099 5.878 -2.507 1.00 0.00 28 SER A CA 19
ATOM 23338 C C . SER A 1 41 ? -0.259 6.321 -3.055 1.00 0.00 28 SER A C 19
ATOM 23339 O O . SER A 1 41 ? -0.522 7.516 -3.179 1.00 0.00 28 SER A O 19
ATOM 23347 N N . THR A 1 42 ? -1.086 5.334 -3.367 1.00 0.00 29 THR A N 19
ATOM 23348 C CA . THR A 1 42 ? -2.410 5.607 -3.898 1.00 0.00 29 THR A CA 19
ATOM 23349 C C . THR A 1 42 ? -3.407 5.826 -2.758 1.00 0.00 29 THR A C 19
ATOM 23350 O O . THR A 1 42 ? -3.155 5.425 -1.623 1.00 0.00 29 THR A O 19
ATOM 23361 N N . LYS A 1 43 ? -4.519 6.461 -3.100 1.00 0.00 30 LYS A N 19
ATOM 23362 C CA . LYS A 1 43 ? -5.555 6.737 -2.120 1.00 0.00 30 LYS A CA 19
ATOM 23363 C C . LYS A 1 43 ? -6.681 5.712 -2.271 1.00 0.00 30 LYS A C 19
ATOM 23364 O O . LYS A 1 43 ? -7.088 5.391 -3.387 1.00 0.00 30 LYS A O 19
ATOM 23383 N N . VAL A 1 44 ? -7.152 5.226 -1.132 1.00 0.00 31 VAL A N 19
ATOM 23384 C CA . VAL A 1 44 ? -8.223 4.244 -1.123 1.00 0.00 31 VAL A CA 19
ATOM 23385 C C . VAL A 1 44 ? -9.539 4.927 -1.498 1.00 0.00 31 VAL A C 19
ATOM 23386 O O . VAL A 1 44 ? -9.894 5.956 -0.924 1.00 0.00 31 VAL A O 19
ATOM 23399 N N . THR A 1 45 ? -10.228 4.328 -2.458 1.00 0.00 32 THR A N 19
ATOM 23400 C CA . THR A 1 45 ? -11.497 4.867 -2.916 1.00 0.00 32 THR A CA 19
ATOM 23401 C C . THR A 1 45 ? -12.625 4.453 -1.968 1.00 0.00 32 THR A C 19
ATOM 23402 O O . THR A 1 45 ? -12.391 3.739 -0.994 1.00 0.00 32 THR A O 19
ATOM 23413 N N . THR A 1 46 ? -13.823 4.920 -2.286 1.00 0.00 33 THR A N 19
ATOM 23414 C CA . THR A 1 46 ? -14.988 4.608 -1.475 1.00 0.00 33 THR A CA 19
ATOM 23415 C C . THR A 1 46 ? -15.531 3.222 -1.832 1.00 0.00 33 THR A C 19
ATOM 23416 O O . THR A 1 46 ? -16.313 2.645 -1.079 1.00 0.00 33 THR A O 19
ATOM 23427 N N . SER A 1 47 ? -15.093 2.729 -2.982 1.00 0.00 34 SER A N 19
ATOM 23428 C CA . SER A 1 47 ? -15.525 1.422 -3.448 1.00 0.00 34 SER A CA 19
ATOM 23429 C C . SER A 1 47 ? -14.477 0.367 -3.091 1.00 0.00 34 SER A C 19
ATOM 23430 O O . SER A 1 47 ? -14.513 -0.749 -3.609 1.00 0.00 34 SER A O 19
ATOM 23438 N N . ILE A 1 48 ? -13.568 0.755 -2.209 1.00 0.00 35 ILE A N 19
ATOM 23439 C CA . ILE A 1 48 ? -12.512 -0.144 -1.778 1.00 0.00 35 ILE A CA 19
ATOM 23440 C C . ILE A 1 48 ? -13.113 -1.251 -0.909 1.00 0.00 35 ILE A C 19
ATOM 23441 O O . ILE A 1 48 ? -14.288 -1.194 -0.551 1.00 0.00 35 ILE A O 19
ATOM 23457 N N . THR A 1 49 ? -12.279 -2.231 -0.595 1.00 0.00 36 THR A N 19
ATOM 23458 C CA . THR A 1 49 ? -12.714 -3.350 0.224 1.00 0.00 36 THR A CA 19
ATOM 23459 C C . THR A 1 49 ? -12.976 -2.889 1.660 1.00 0.00 36 THR A C 19
ATOM 23460 O O . THR A 1 49 ? -12.064 -2.425 2.343 1.00 0.00 36 THR A O 19
ATOM 23471 N N . SER A 1 50 ? -14.226 -3.032 2.075 1.00 0.00 37 SER A N 19
ATOM 23472 C CA . SER A 1 50 ? -14.619 -2.636 3.416 1.00 0.00 37 SER A CA 19
ATOM 23473 C C . SER A 1 50 ? -15.132 -3.852 4.191 1.00 0.00 37 SER A C 19
ATOM 23474 O O . SER A 1 50 ? -15.035 -3.897 5.417 1.00 0.00 37 SER A O 19
ATOM 23482 N N . LYS A 1 51 ? -15.666 -4.807 3.445 1.00 0.00 38 LYS A N 19
ATOM 23483 C CA . LYS A 1 51 ? -16.194 -6.020 4.047 1.00 0.00 38 LYS A CA 19
ATOM 23484 C C . LYS A 1 51 ? -15.202 -7.165 3.831 1.00 0.00 38 LYS A C 19
ATOM 23485 O O . LYS A 1 51 ? -14.879 -7.896 4.766 1.00 0.00 38 LYS A O 19
ATOM 23504 N N . LYS A 1 52 ? -14.747 -7.285 2.592 1.00 0.00 39 LYS A N 19
ATOM 23505 C CA . LYS A 1 52 ? -13.799 -8.329 2.242 1.00 0.00 39 LYS A CA 19
ATOM 23506 C C . LYS A 1 52 ? -12.461 -8.048 2.929 1.00 0.00 39 LYS A C 19
ATOM 23507 O O . LYS A 1 52 ? -11.882 -6.977 2.754 1.00 0.00 39 LYS A O 19
ATOM 23526 N N . TRP A 1 53 ? -12.008 -9.029 3.696 1.00 0.00 40 TRP A N 19
ATOM 23527 C CA . TRP A 1 53 ? -10.749 -8.901 4.409 1.00 0.00 40 TRP A CA 19
ATOM 23528 C C . TRP A 1 53 ? -10.066 -10.270 4.413 1.00 0.00 40 TRP A C 19
ATOM 23529 O O . TRP A 1 53 ? -10.683 -11.274 4.765 1.00 0.00 40 TRP A O 19
ATOM 23550 N N . GLY A 1 54 ? -8.802 -10.265 4.017 1.00 0.00 41 GLY A N 19
ATOM 23551 C CA . GLY A 1 54 ? -8.028 -11.494 3.970 1.00 0.00 41 GLY A CA 19
ATOM 23552 C C . GLY A 1 54 ? -6.823 -11.420 4.910 1.00 0.00 41 GLY A C 19
ATOM 23553 O O . GLY A 1 54 ? -6.386 -10.332 5.279 1.00 0.00 41 GLY A O 19
ATOM 23557 N N . THR A 1 55 ? -6.321 -12.593 5.270 1.00 0.00 42 THR A N 19
ATOM 23558 C CA . THR A 1 55 ? -5.176 -12.674 6.160 1.00 0.00 42 THR A CA 19
ATOM 23559 C C . THR A 1 55 ? -3.996 -11.888 5.585 1.00 0.00 42 THR A C 19
ATOM 23560 O O . THR A 1 55 ? -3.219 -11.294 6.330 1.00 0.00 42 THR A O 19
ATOM 23571 N N . ARG A 1 56 ? -3.900 -11.910 4.263 1.00 0.00 43 ARG A N 19
ATOM 23572 C CA . ARG A 1 56 ? -2.828 -11.206 3.579 1.00 0.00 43 ARG A CA 19
ATOM 23573 C C . ARG A 1 56 ? -3.312 -9.835 3.104 1.00 0.00 43 ARG A C 19
ATOM 23574 O O . ARG A 1 56 ? -2.590 -9.125 2.405 1.00 0.00 43 ARG A O 19
ATOM 23595 N N . ASP A 1 57 ? -4.531 -9.502 3.503 1.00 0.00 44 ASP A N 19
ATOM 23596 C CA . ASP A 1 57 ? -5.120 -8.228 3.127 1.00 0.00 44 ASP A CA 19
ATOM 23597 C C . ASP A 1 57 ? -5.092 -7.283 4.329 1.00 0.00 44 ASP A C 19
ATOM 23598 O O . ASP A 1 57 ? -4.922 -7.723 5.465 1.00 0.00 44 ASP A O 19
ATOM 23607 N N . LEU A 1 58 ? -5.260 -6.001 4.038 1.00 0.00 45 LEU A N 19
ATOM 23608 C CA . LEU A 1 58 ? -5.256 -4.990 5.082 1.00 0.00 45 LEU A CA 19
ATOM 23609 C C . LEU A 1 58 ? -6.698 -4.646 5.458 1.00 0.00 45 LEU A C 19
ATOM 23610 O O . LEU A 1 58 ? -7.611 -4.808 4.649 1.00 0.00 45 LEU A O 19
ATOM 23626 N N . GLN A 1 59 ? -6.860 -4.177 6.687 1.00 0.00 46 GLN A N 19
ATOM 23627 C CA . GLN A 1 59 ? -8.175 -3.808 7.181 1.00 0.00 46 GLN A CA 19
ATOM 23628 C C . GLN A 1 59 ? -8.474 -2.343 6.855 1.00 0.00 46 GLN A C 19
ATOM 23629 O O . GLN A 1 59 ? -9.176 -1.667 7.605 1.00 0.00 46 GLN A O 19
ATOM 23643 N N . VAL A 1 60 ? -7.925 -1.896 5.735 1.00 0.00 47 VAL A N 19
ATOM 23644 C CA . VAL A 1 60 ? -8.123 -0.524 5.301 1.00 0.00 47 VAL A CA 19
ATOM 23645 C C . VAL A 1 60 ? -9.605 -0.300 4.991 1.00 0.00 47 VAL A C 19
ATOM 23646 O O . VAL A 1 60 ? -10.351 -1.256 4.784 1.00 0.00 47 VAL A O 19
ATOM 23659 N N . LYS A 1 61 ? -9.987 0.968 4.970 1.00 0.00 48 LYS A N 19
ATOM 23660 C CA . LYS A 1 61 ? -11.366 1.329 4.690 1.00 0.00 48 LYS A CA 19
ATOM 23661 C C . LYS A 1 61 ? -11.426 2.119 3.380 1.00 0.00 48 LYS A C 19
ATOM 23662 O O . LYS A 1 61 ? -10.435 2.718 2.967 1.00 0.00 48 LYS A O 19
ATOM 23681 N N . PRO A 1 62 ? -12.630 2.093 2.748 1.00 0.00 49 PRO A N 19
ATOM 23682 C CA . PRO A 1 62 ? -12.832 2.799 1.495 1.00 0.00 49 PRO A CA 19
ATOM 23683 C C . PRO A 1 62 ? -12.947 4.307 1.727 1.00 0.00 49 PRO A C 19
ATOM 23684 O O . PRO A 1 62 ? -13.775 4.756 2.519 1.00 0.00 49 PRO A O 19
ATOM 23695 N N . GLY A 1 63 ? -12.105 5.048 1.022 1.00 0.00 50 GLY A N 19
ATOM 23696 C CA . GLY A 1 63 ? -12.101 6.496 1.141 1.00 0.00 50 GLY A CA 19
ATOM 23697 C C . GLY A 1 63 ? -10.962 6.969 2.047 1.00 0.00 50 GLY A C 19
ATOM 23698 O O . GLY A 1 63 ? -10.942 8.122 2.474 1.00 0.00 50 GLY A O 19
ATOM 23702 N N . GLU A 1 64 ? -10.041 6.054 2.312 1.00 0.00 51 GLU A N 19
ATOM 23703 C CA . GLU A 1 64 ? -8.902 6.363 3.159 1.00 0.00 51 GLU A CA 19
ATOM 23704 C C . GLU A 1 64 ? -7.620 6.417 2.325 1.00 0.00 51 GLU A C 19
ATOM 23705 O O . GLU A 1 64 ? -7.630 6.077 1.143 1.00 0.00 51 GLU A O 19
ATOM 23717 N N . SER A 1 65 ? -6.548 6.846 2.974 1.00 0.00 52 SER A N 19
ATOM 23718 C CA . SER A 1 65 ? -5.261 6.949 2.307 1.00 0.00 52 SER A CA 19
ATOM 23719 C C . SER A 1 65 ? -4.306 5.880 2.845 1.00 0.00 52 SER A C 19
ATOM 23720 O O . SER A 1 65 ? -4.172 5.716 4.056 1.00 0.00 52 SER A O 19
ATOM 23728 N N . LEU A 1 66 ? -3.668 5.182 1.917 1.00 0.00 53 LEU A N 19
ATOM 23729 C CA . LEU A 1 66 ? -2.730 4.134 2.283 1.00 0.00 53 LEU A CA 19
ATOM 23730 C C . LEU A 1 66 ? -1.519 4.192 1.350 1.00 0.00 53 LEU A C 19
ATOM 23731 O O . LEU A 1 66 ? -1.628 4.646 0.212 1.00 0.00 53 LEU A O 19
ATOM 23747 N N . GLU A 1 67 ? -0.391 3.725 1.867 1.00 0.00 54 GLU A N 19
ATOM 23748 C CA . GLU A 1 67 ? 0.839 3.718 1.094 1.00 0.00 54 GLU A CA 19
ATOM 23749 C C . GLU A 1 67 ? 0.848 2.538 0.120 1.00 0.00 54 GLU A C 19
ATOM 23750 O O . GLU A 1 67 ? 0.539 1.410 0.503 1.00 0.00 54 GLU A O 19
ATOM 23762 N N . VAL A 1 68 ? 1.205 2.838 -1.120 1.00 0.00 55 VAL A N 19
ATOM 23763 C CA . VAL A 1 68 ? 1.258 1.816 -2.151 1.00 0.00 55 VAL A CA 19
ATOM 23764 C C . VAL A 1 68 ? 2.717 1.447 -2.424 1.00 0.00 55 VAL A C 19
ATOM 23765 O O . VAL A 1 68 ? 3.543 2.321 -2.686 1.00 0.00 55 VAL A O 19
ATOM 23778 N N . ILE A 1 69 ? 2.991 0.153 -2.352 1.00 0.00 56 ILE A N 19
ATOM 23779 C CA . ILE A 1 69 ? 4.337 -0.342 -2.588 1.00 0.00 56 ILE A CA 19
ATOM 23780 C C . ILE A 1 69 ? 4.485 -0.721 -4.063 1.00 0.00 56 ILE A C 19
ATOM 23781 O O . ILE A 1 69 ? 4.019 0.001 -4.943 1.00 0.00 56 ILE A O 19
ATOM 23797 N N . GLN A 1 70 ? 5.135 -1.854 -4.287 1.00 0.00 57 GLN A N 19
ATOM 23798 C CA . GLN A 1 70 ? 5.350 -2.339 -5.640 1.00 0.00 57 GLN A CA 19
ATOM 23799 C C . GLN A 1 70 ? 4.245 -3.322 -6.033 1.00 0.00 57 GLN A C 19
ATOM 23800 O O . GLN A 1 70 ? 3.632 -3.949 -5.171 1.00 0.00 57 GLN A O 19
ATOM 23814 N N . THR A 1 71 ? 4.026 -3.425 -7.336 1.00 0.00 58 THR A N 19
ATOM 23815 C CA . THR A 1 71 ? 3.006 -4.321 -7.854 1.00 0.00 58 THR A CA 19
ATOM 23816 C C . THR A 1 71 ? 3.398 -5.778 -7.600 1.00 0.00 58 THR A C 19
ATOM 23817 O O . THR A 1 71 ? 4.449 -6.231 -8.051 1.00 0.00 58 THR A O 19
ATOM 23828 N N . THR A 1 72 ? 2.531 -6.473 -6.877 1.00 0.00 59 THR A N 19
ATOM 23829 C CA . THR A 1 72 ? 2.773 -7.870 -6.558 1.00 0.00 59 THR A CA 19
ATOM 23830 C C . THR A 1 72 ? 3.035 -8.671 -7.834 1.00 0.00 59 THR A C 19
ATOM 23831 O O . THR A 1 72 ? 4.176 -9.028 -8.124 1.00 0.00 59 THR A O 19
ATOM 23842 N N . ASP A 1 73 ? 1.959 -8.931 -8.563 1.00 0.00 60 ASP A N 19
ATOM 23843 C CA . ASP A 1 73 ? 2.059 -9.684 -9.802 1.00 0.00 60 ASP A CA 19
ATOM 23844 C C . ASP A 1 73 ? 1.902 -8.730 -10.987 1.00 0.00 60 ASP A C 19
ATOM 23845 O O . ASP A 1 73 ? 2.882 -8.160 -11.464 1.00 0.00 60 ASP A O 19
ATOM 23854 N N . ASP A 1 74 ? 0.661 -8.586 -11.429 1.00 0.00 61 ASP A N 19
ATOM 23855 C CA . ASP A 1 74 ? 0.363 -7.711 -12.550 1.00 0.00 61 ASP A CA 19
ATOM 23856 C C . ASP A 1 74 ? -0.559 -6.583 -12.081 1.00 0.00 61 ASP A C 19
ATOM 23857 O O . ASP A 1 74 ? -0.225 -5.407 -12.217 1.00 0.00 61 ASP A O 19
ATOM 23866 N N . THR A 1 75 ? -1.699 -6.982 -11.538 1.00 0.00 62 THR A N 19
ATOM 23867 C CA . THR A 1 75 ? -2.671 -6.020 -11.047 1.00 0.00 62 THR A CA 19
ATOM 23868 C C . THR A 1 75 ? -2.876 -6.190 -9.541 1.00 0.00 62 THR A C 19
ATOM 23869 O O . THR A 1 75 ? -3.941 -6.620 -9.100 1.00 0.00 62 THR A O 19
ATOM 23880 N N . LYS A 1 76 ? -1.840 -5.843 -8.792 1.00 0.00 63 LYS A N 19
ATOM 23881 C CA . LYS A 1 76 ? -1.892 -5.951 -7.344 1.00 0.00 63 LYS A CA 19
ATOM 23882 C C . LYS A 1 76 ? -0.907 -4.958 -6.726 1.00 0.00 63 LYS A C 19
ATOM 23883 O O . LYS A 1 76 ? 0.258 -4.907 -7.119 1.00 0.00 63 LYS A O 19
ATOM 23902 N N . VAL A 1 77 ? -1.410 -4.191 -5.769 1.00 0.00 64 VAL A N 19
ATOM 23903 C CA . VAL A 1 77 ? -0.588 -3.202 -5.093 1.00 0.00 64 VAL A CA 19
ATOM 23904 C C . VAL A 1 77 ? -0.547 -3.516 -3.597 1.00 0.00 64 VAL A C 19
ATOM 23905 O O . VAL A 1 77 ? -1.590 -3.671 -2.963 1.00 0.00 64 VAL A O 19
ATOM 23918 N N . LEU A 1 78 ? 0.668 -3.600 -3.075 1.00 0.00 65 LEU A N 19
ATOM 23919 C CA . LEU A 1 78 ? 0.858 -3.892 -1.665 1.00 0.00 65 LEU A CA 19
ATOM 23920 C C . LEU A 1 78 ? 0.835 -2.585 -0.869 1.00 0.00 65 LEU A C 19
ATOM 23921 O O . LEU A 1 78 ? 1.542 -1.637 -1.207 1.00 0.00 65 LEU A O 19
ATOM 23937 N N . CYS A 1 79 ? 0.015 -2.577 0.171 1.00 0.00 66 CYS A N 19
ATOM 23938 C CA . CYS A 1 79 ? -0.109 -1.402 1.017 1.00 0.00 66 CYS A CA 19
ATOM 23939 C C . CYS A 1 79 ? 0.907 -1.520 2.155 1.00 0.00 66 CYS A C 19
ATOM 23940 O O . CYS A 1 79 ? 1.350 -2.619 2.485 1.00 0.00 66 CYS A O 19
ATOM 23948 N N . ARG A 1 80 ? 1.247 -0.372 2.724 1.00 0.00 67 ARG A N 19
ATOM 23949 C CA . ARG A 1 80 ? 2.202 -0.333 3.818 1.00 0.00 67 ARG A CA 19
ATOM 23950 C C . ARG A 1 80 ? 1.691 0.576 4.937 1.00 0.00 67 ARG A C 19
ATOM 23951 O O . ARG A 1 80 ? 1.040 1.586 4.672 1.00 0.00 67 ARG A O 19
ATOM 23972 N N . ASN A 1 81 ? 2.005 0.186 6.163 1.00 0.00 68 ASN A N 19
ATOM 23973 C CA . ASN A 1 81 ? 1.585 0.953 7.323 1.00 0.00 68 ASN A CA 19
ATOM 23974 C C . ASN A 1 81 ? 2.821 1.430 8.088 1.00 0.00 68 ASN A C 19
ATOM 23975 O O . ASN A 1 81 ? 3.744 0.653 8.330 1.00 0.00 68 ASN A O 19
ATOM 23986 N N . GLU A 1 82 ? 2.800 2.705 8.449 1.00 0.00 69 GLU A N 19
ATOM 23987 C CA . GLU A 1 82 ? 3.907 3.294 9.181 1.00 0.00 69 GLU A CA 19
ATOM 23988 C C . GLU A 1 82 ? 4.201 2.481 10.444 1.00 0.00 69 GLU A C 19
ATOM 23989 O O . GLU A 1 82 ? 5.279 2.597 11.024 1.00 0.00 69 GLU A O 19
ATOM 24001 N N . GLU A 1 83 ? 3.222 1.677 10.832 1.00 0.00 70 GLU A N 19
ATOM 24002 C CA . GLU A 1 83 ? 3.362 0.845 12.015 1.00 0.00 70 GLU A CA 19
ATOM 24003 C C . GLU A 1 83 ? 4.249 -0.364 11.712 1.00 0.00 70 GLU A C 19
ATOM 24004 O O . GLU A 1 83 ? 4.557 -1.152 12.605 1.00 0.00 70 GLU A O 19
ATOM 24016 N N . GLY A 1 84 ? 4.634 -0.473 10.449 1.00 0.00 71 GLY A N 19
ATOM 24017 C CA . GLY A 1 84 ? 5.480 -1.573 10.017 1.00 0.00 71 GLY A CA 19
ATOM 24018 C C . GLY A 1 84 ? 4.638 -2.780 9.600 1.00 0.00 71 GLY A C 19
ATOM 24019 O O . GLY A 1 84 ? 5.167 -3.874 9.408 1.00 0.00 71 GLY A O 19
ATOM 24023 N N . LYS A 1 85 ? 3.341 -2.541 9.472 1.00 0.00 72 LYS A N 19
ATOM 24024 C CA . LYS A 1 85 ? 2.420 -3.596 9.081 1.00 0.00 72 LYS A CA 19
ATOM 24025 C C . LYS A 1 85 ? 2.062 -3.432 7.603 1.00 0.00 72 LYS A C 19
ATOM 24026 O O . LYS A 1 85 ? 1.577 -2.380 7.191 1.00 0.00 72 LYS A O 19
ATOM 24045 N N . TYR A 1 86 ? 2.316 -4.489 6.845 1.00 0.00 73 TYR A N 19
ATOM 24046 C CA . TYR A 1 86 ? 2.026 -4.476 5.421 1.00 0.00 73 TYR A CA 19
ATOM 24047 C C . TYR A 1 86 ? 0.790 -5.320 5.105 1.00 0.00 73 TYR A C 19
ATOM 24048 O O . TYR A 1 86 ? 0.399 -6.176 5.898 1.00 0.00 73 TYR A O 19
ATOM 24066 N N . GLY A 1 87 ? 0.209 -5.050 3.946 1.00 0.00 74 GLY A N 19
ATOM 24067 C CA . GLY A 1 87 ? -0.975 -5.774 3.515 1.00 0.00 74 GLY A CA 19
ATOM 24068 C C . GLY A 1 87 ? -1.127 -5.720 1.994 1.00 0.00 74 GLY A C 19
ATOM 24069 O O . GLY A 1 87 ? -0.565 -4.843 1.340 1.00 0.00 74 GLY A O 19
ATOM 24073 N N . TYR A 1 88 ? -1.891 -6.670 1.474 1.00 0.00 75 TYR A N 19
ATOM 24074 C CA . TYR A 1 88 ? -2.125 -6.742 0.042 1.00 0.00 75 TYR A CA 19
ATOM 24075 C C . TYR A 1 88 ? -3.509 -6.198 -0.317 1.00 0.00 75 TYR A C 19
ATOM 24076 O O . TYR A 1 88 ? -4.425 -6.234 0.503 1.00 0.00 75 TYR A O 19
ATOM 24094 N N . VAL A 1 89 ? -3.618 -5.707 -1.542 1.00 0.00 76 VAL A N 19
ATOM 24095 C CA . VAL A 1 89 ? -4.875 -5.156 -2.019 1.00 0.00 76 VAL A CA 19
ATOM 24096 C C . VAL A 1 89 ? -5.062 -5.525 -3.492 1.00 0.00 76 VAL A C 19
ATOM 24097 O O . VAL A 1 89 ? -4.199 -5.241 -4.321 1.00 0.00 76 VAL A O 19
ATOM 24110 N N . LEU A 1 90 ? -6.195 -6.152 -3.773 1.00 0.00 77 LEU A N 19
ATOM 24111 C CA . LEU A 1 90 ? -6.507 -6.562 -5.131 1.00 0.00 77 LEU A CA 19
ATOM 24112 C C . LEU A 1 90 ? -6.895 -5.332 -5.955 1.00 0.00 77 LEU A C 19
ATOM 24113 O O . LEU A 1 90 ? -7.543 -4.419 -5.445 1.00 0.00 77 LEU A O 19
ATOM 24129 N N . ARG A 1 91 ? -6.481 -5.347 -7.213 1.00 0.00 78 ARG A N 19
ATOM 24130 C CA . ARG A 1 91 ? -6.778 -4.245 -8.112 1.00 0.00 78 ARG A CA 19
ATOM 24131 C C . ARG A 1 91 ? -8.288 -4.013 -8.187 1.00 0.00 78 ARG A C 19
ATOM 24132 O O . ARG A 1 91 ? -8.735 -2.930 -8.562 1.00 0.00 78 ARG A O 19
ATOM 24153 N N . SER A 1 92 ? -9.032 -5.048 -7.826 1.00 0.00 79 SER A N 19
ATOM 24154 C CA . SER A 1 92 ? -10.483 -4.970 -7.848 1.00 0.00 79 SER A CA 19
ATOM 24155 C C . SER A 1 92 ? -10.951 -3.706 -7.124 1.00 0.00 79 SER A C 19
ATOM 24156 O O . SER A 1 92 ? -11.617 -2.858 -7.716 1.00 0.00 79 SER A O 19
ATOM 24164 N N . TYR A 1 93 ? -10.583 -3.619 -5.854 1.00 0.00 80 TYR A N 19
ATOM 24165 C CA . TYR A 1 93 ? -10.956 -2.472 -5.044 1.00 0.00 80 TYR A CA 19
ATOM 24166 C C . TYR A 1 93 ? -9.719 -1.692 -4.595 1.00 0.00 80 TYR A C 19
ATOM 24167 O O . TYR A 1 93 ? -9.260 -1.846 -3.465 1.00 0.00 80 TYR A O 19
ATOM 24185 N N . LEU A 1 94 ? -9.216 -0.870 -5.505 1.00 0.00 81 LEU A N 19
ATOM 24186 C CA . LEU A 1 94 ? -8.041 -0.065 -5.217 1.00 0.00 81 LEU A CA 19
ATOM 24187 C C . LEU A 1 94 ? -7.887 1.009 -6.296 1.00 0.00 81 LEU A C 19
ATOM 24188 O O . LEU A 1 94 ? -8.151 0.756 -7.471 1.00 0.00 81 LEU A O 19
ATOM 24204 N N . ALA A 1 95 ? -7.461 2.185 -5.859 1.00 0.00 82 ALA A N 19
ATOM 24205 C CA . ALA A 1 95 ? -7.269 3.298 -6.773 1.00 0.00 82 ALA A CA 19
ATOM 24206 C C . ALA A 1 95 ? -6.359 2.858 -7.921 1.00 0.00 82 ALA A C 19
ATOM 24207 O O . ALA A 1 95 ? -5.741 1.796 -7.857 1.00 0.00 82 ALA A O 19
ATOM 24214 N N . ASP A 1 96 ? -6.305 3.697 -8.946 1.00 0.00 83 ASP A N 19
ATOM 24215 C CA . ASP A 1 96 ? -5.480 3.408 -10.107 1.00 0.00 83 ASP A CA 19
ATOM 24216 C C . ASP A 1 96 ? -4.029 3.218 -9.662 1.00 0.00 83 ASP A C 19
ATOM 24217 O O . ASP A 1 96 ? -3.688 3.488 -8.511 1.00 0.00 83 ASP A O 19
ATOM 24226 N N . GLU A 1 20 ? 7.210 -3.880 15.983 1.00 0.00 7 GLU A N 20
ATOM 24227 C CA . GLU A 1 20 ? 7.665 -4.009 14.609 1.00 0.00 7 GLU A CA 20
ATOM 24228 C C . GLU A 1 20 ? 7.848 -5.484 14.247 1.00 0.00 7 GLU A C 20
ATOM 24229 O O . GLU A 1 20 ? 8.459 -5.806 13.230 1.00 0.00 7 GLU A O 20
ATOM 24241 N N . LYS A 1 21 ? 7.307 -6.341 15.100 1.00 0.00 8 LYS A N 20
ATOM 24242 C CA . LYS A 1 21 ? 7.403 -7.775 14.883 1.00 0.00 8 LYS A CA 20
ATOM 24243 C C . LYS A 1 21 ? 6.322 -8.209 13.891 1.00 0.00 8 LYS A C 20
ATOM 24244 O O . LYS A 1 21 ? 6.359 -9.326 13.377 1.00 0.00 8 LYS A O 20
ATOM 24263 N N . GLU A 1 22 ? 5.384 -7.304 13.652 1.00 0.00 9 GLU A N 20
ATOM 24264 C CA . GLU A 1 22 ? 4.295 -7.579 12.731 1.00 0.00 9 GLU A CA 20
ATOM 24265 C C . GLU A 1 22 ? 4.819 -7.654 11.296 1.00 0.00 9 GLU A C 20
ATOM 24266 O O . GLU A 1 22 ? 4.220 -8.310 10.445 1.00 0.00 9 GLU A O 20
ATOM 24278 N N . GLU A 1 23 ? 5.933 -6.972 11.070 1.00 0.00 10 GLU A N 20
ATOM 24279 C CA . GLU A 1 23 ? 6.545 -6.953 9.753 1.00 0.00 10 GLU A CA 20
ATOM 24280 C C . GLU A 1 23 ? 6.959 -8.367 9.339 1.00 0.00 10 GLU A C 20
ATOM 24281 O O . GLU A 1 23 ? 6.949 -8.699 8.155 1.00 0.00 10 GLU A O 20
ATOM 24293 N N . LYS A 1 24 ? 7.314 -9.161 10.338 1.00 0.00 11 LYS A N 20
ATOM 24294 C CA . LYS A 1 24 ? 7.730 -10.531 10.093 1.00 0.00 11 LYS A CA 20
ATOM 24295 C C . LYS A 1 24 ? 6.546 -11.330 9.546 1.00 0.00 11 LYS A C 20
ATOM 24296 O O . LYS A 1 24 ? 6.726 -12.241 8.739 1.00 0.00 11 LYS A O 20
ATOM 24315 N N . ASP A 1 25 ? 5.360 -10.961 10.008 1.00 0.00 12 ASP A N 20
ATOM 24316 C CA . ASP A 1 25 ? 4.146 -11.632 9.576 1.00 0.00 12 ASP A CA 20
ATOM 24317 C C . ASP A 1 25 ? 3.970 -11.437 8.068 1.00 0.00 12 ASP A C 20
ATOM 24318 O O . ASP A 1 25 ? 3.557 -12.356 7.364 1.00 0.00 12 ASP A O 20
ATOM 24327 N N . PHE A 1 26 ? 4.293 -10.233 7.618 1.00 0.00 13 PHE A N 20
ATOM 24328 C CA . PHE A 1 26 ? 4.176 -9.905 6.207 1.00 0.00 13 PHE A CA 20
ATOM 24329 C C . PHE A 1 26 ? 5.194 -10.689 5.376 1.00 0.00 13 PHE A C 20
ATOM 24330 O O . PHE A 1 26 ? 4.831 -11.346 4.402 1.00 0.00 13 PHE A O 20
ATOM 24347 N N . ARG A 1 27 ? 6.448 -10.594 5.792 1.00 0.00 14 ARG A N 20
ATOM 24348 C CA . ARG A 1 27 ? 7.521 -11.286 5.098 1.00 0.00 14 ARG A CA 20
ATOM 24349 C C . ARG A 1 27 ? 7.267 -12.794 5.098 1.00 0.00 14 ARG A C 20
ATOM 24350 O O . ARG A 1 27 ? 7.703 -13.501 4.190 1.00 0.00 14 ARG A O 20
ATOM 24371 N N . LYS A 1 28 ? 6.563 -13.244 6.127 1.00 0.00 15 LYS A N 20
ATOM 24372 C CA . LYS A 1 28 ? 6.245 -14.656 6.257 1.00 0.00 15 LYS A CA 20
ATOM 24373 C C . LYS A 1 28 ? 5.548 -15.137 4.983 1.00 0.00 15 LYS A C 20
ATOM 24374 O O . LYS A 1 28 ? 6.031 -16.048 4.312 1.00 0.00 15 LYS A O 20
ATOM 24393 N N . LYS A 1 29 ? 4.422 -14.503 4.687 1.00 0.00 16 LYS A N 20
ATOM 24394 C CA . LYS A 1 29 ? 3.653 -14.855 3.506 1.00 0.00 16 LYS A CA 20
ATOM 24395 C C . LYS A 1 29 ? 4.213 -14.104 2.296 1.00 0.00 16 LYS A C 20
ATOM 24396 O O . LYS A 1 29 ? 4.138 -14.591 1.169 1.00 0.00 16 LYS A O 20
ATOM 24415 N N . PHE A 1 30 ? 4.762 -12.930 2.571 1.00 0.00 17 PHE A N 20
ATOM 24416 C CA . PHE A 1 30 ? 5.335 -12.107 1.519 1.00 0.00 17 PHE A CA 20
ATOM 24417 C C . PHE A 1 30 ? 6.803 -12.466 1.279 1.00 0.00 17 PHE A C 20
ATOM 24418 O O . PHE A 1 30 ? 7.596 -11.615 0.879 1.00 0.00 17 PHE A O 20
ATOM 24435 N N . LYS A 1 31 ? 7.120 -13.726 1.535 1.00 0.00 18 LYS A N 20
ATOM 24436 C CA . LYS A 1 31 ? 8.478 -14.208 1.352 1.00 0.00 18 LYS A CA 20
ATOM 24437 C C . LYS A 1 31 ? 9.108 -13.502 0.150 1.00 0.00 18 LYS A C 20
ATOM 24438 O O . LYS A 1 31 ? 10.213 -13.845 -0.268 1.00 0.00 18 LYS A O 20
ATOM 24457 N N . TYR A 1 32 ? 8.378 -12.527 -0.372 1.00 0.00 19 TYR A N 20
ATOM 24458 C CA . TYR A 1 32 ? 8.851 -11.769 -1.518 1.00 0.00 19 TYR A CA 20
ATOM 24459 C C . TYR A 1 32 ? 10.097 -10.955 -1.160 1.00 0.00 19 TYR A C 20
ATOM 24460 O O . TYR A 1 32 ? 10.067 -10.141 -0.239 1.00 0.00 19 TYR A O 20
ATOM 24478 N N . ASP A 1 33 ? 11.162 -11.204 -1.908 1.00 0.00 20 ASP A N 20
ATOM 24479 C CA . ASP A 1 33 ? 12.415 -10.505 -1.681 1.00 0.00 20 ASP A CA 20
ATOM 24480 C C . ASP A 1 33 ? 12.573 -9.398 -2.726 1.00 0.00 20 ASP A C 20
ATOM 24481 O O . ASP A 1 33 ? 12.999 -9.658 -3.850 1.00 0.00 20 ASP A O 20
ATOM 24490 N N . GLY A 1 34 ? 12.222 -8.188 -2.318 1.00 0.00 21 GLY A N 20
ATOM 24491 C CA . GLY A 1 34 ? 12.320 -7.041 -3.205 1.00 0.00 21 GLY A CA 20
ATOM 24492 C C . GLY A 1 34 ? 12.629 -5.765 -2.419 1.00 0.00 21 GLY A C 20
ATOM 24493 O O . GLY A 1 34 ? 12.935 -5.823 -1.229 1.00 0.00 21 GLY A O 20
ATOM 24497 N N . GLU A 1 35 ? 12.538 -4.642 -3.117 1.00 0.00 22 GLU A N 20
ATOM 24498 C CA . GLU A 1 35 ? 12.805 -3.354 -2.500 1.00 0.00 22 GLU A CA 20
ATOM 24499 C C . GLU A 1 35 ? 11.491 -2.653 -2.147 1.00 0.00 22 GLU A C 20
ATOM 24500 O O . GLU A 1 35 ? 10.919 -1.946 -2.975 1.00 0.00 22 GLU A O 20
ATOM 24512 N N . ILE A 1 36 ? 11.052 -2.874 -0.916 1.00 0.00 23 ILE A N 20
ATOM 24513 C CA . ILE A 1 36 ? 9.817 -2.272 -0.444 1.00 0.00 23 ILE A CA 20
ATOM 24514 C C . ILE A 1 36 ? 10.026 -0.767 -0.259 1.00 0.00 23 ILE A C 20
ATOM 24515 O O . ILE A 1 36 ? 10.717 -0.342 0.665 1.00 0.00 23 ILE A O 20
ATOM 24531 N N . ARG A 1 37 ? 9.415 -0.004 -1.153 1.00 0.00 24 ARG A N 20
ATOM 24532 C CA . ARG A 1 37 ? 9.525 1.444 -1.100 1.00 0.00 24 ARG A CA 20
ATOM 24533 C C . ARG A 1 37 ? 8.311 2.094 -1.767 1.00 0.00 24 ARG A C 20
ATOM 24534 O O . ARG A 1 37 ? 8.044 1.857 -2.944 1.00 0.00 24 ARG A O 20
ATOM 24555 N N . VAL A 1 38 ? 7.608 2.900 -0.985 1.00 0.00 25 VAL A N 20
ATOM 24556 C CA . VAL A 1 38 ? 6.428 3.585 -1.484 1.00 0.00 25 VAL A CA 20
ATOM 24557 C C . VAL A 1 38 ? 6.846 4.602 -2.548 1.00 0.00 25 VAL A C 20
ATOM 24558 O O . VAL A 1 38 ? 7.295 5.699 -2.220 1.00 0.00 25 VAL A O 20
ATOM 24571 N N . LEU A 1 39 ? 6.684 4.202 -3.800 1.00 0.00 26 LEU A N 20
ATOM 24572 C CA . LEU A 1 39 ? 7.039 5.065 -4.914 1.00 0.00 26 LEU A CA 20
ATOM 24573 C C . LEU A 1 39 ? 5.819 5.893 -5.321 1.00 0.00 26 LEU A C 20
ATOM 24574 O O . LEU A 1 39 ? 5.917 7.107 -5.492 1.00 0.00 26 LEU A O 20
ATOM 24590 N N . TYR A 1 40 ? 4.697 5.203 -5.465 1.00 0.00 27 TYR A N 20
ATOM 24591 C CA . TYR A 1 40 ? 3.459 5.860 -5.849 1.00 0.00 27 TYR A CA 20
ATOM 24592 C C . TYR A 1 40 ? 2.337 5.538 -4.859 1.00 0.00 27 TYR A C 20
ATOM 24593 O O . TYR A 1 40 ? 1.593 4.577 -5.048 1.00 0.00 27 TYR A O 20
ATOM 24611 N N . SER A 1 41 ? 2.252 6.361 -3.824 1.00 0.00 28 SER A N 20
ATOM 24612 C CA . SER A 1 41 ? 1.234 6.176 -2.803 1.00 0.00 28 SER A CA 20
ATOM 24613 C C . SER A 1 41 ? -0.134 6.593 -3.347 1.00 0.00 28 SER A C 20
ATOM 24614 O O . SER A 1 41 ? -0.387 7.777 -3.560 1.00 0.00 28 SER A O 20
ATOM 24622 N N . THR A 1 42 ? -0.980 5.595 -3.558 1.00 0.00 29 THR A N 20
ATOM 24623 C CA . THR A 1 42 ? -2.316 5.843 -4.073 1.00 0.00 29 THR A CA 20
ATOM 24624 C C . THR A 1 42 ? -3.315 5.977 -2.922 1.00 0.00 29 THR A C 20
ATOM 24625 O O . THR A 1 42 ? -3.039 5.548 -1.803 1.00 0.00 29 THR A O 20
ATOM 24636 N N . LYS A 1 43 ? -4.455 6.574 -3.237 1.00 0.00 30 LYS A N 20
ATOM 24637 C CA . LYS A 1 43 ? -5.497 6.770 -2.244 1.00 0.00 30 LYS A CA 20
ATOM 24638 C C . LYS A 1 43 ? -6.592 5.720 -2.445 1.00 0.00 30 LYS A C 20
ATOM 24639 O O . LYS A 1 43 ? -6.961 5.412 -3.577 1.00 0.00 30 LYS A O 20
ATOM 24658 N N . VAL A 1 44 ? -7.081 5.200 -1.329 1.00 0.00 31 VAL A N 20
ATOM 24659 C CA . VAL A 1 44 ? -8.126 4.191 -1.368 1.00 0.00 31 VAL A CA 20
ATOM 24660 C C . VAL A 1 44 ? -9.444 4.845 -1.788 1.00 0.00 31 VAL A C 20
ATOM 24661 O O . VAL A 1 44 ? -9.757 5.953 -1.354 1.00 0.00 31 VAL A O 20
ATOM 24674 N N . THR A 1 45 ? -10.180 4.132 -2.628 1.00 0.00 32 THR A N 20
ATOM 24675 C CA . THR A 1 45 ? -11.457 4.629 -3.111 1.00 0.00 32 THR A CA 20
ATOM 24676 C C . THR A 1 45 ? -12.568 4.307 -2.109 1.00 0.00 32 THR A C 20
ATOM 24677 O O . THR A 1 45 ? -12.665 3.181 -1.626 1.00 0.00 32 THR A O 20
ATOM 24688 N N . THR A 1 46 ? -13.378 5.317 -1.828 1.00 0.00 33 THR A N 20
ATOM 24689 C CA . THR A 1 46 ? -14.479 5.156 -0.893 1.00 0.00 33 THR A CA 20
ATOM 24690 C C . THR A 1 46 ? -15.267 3.884 -1.212 1.00 0.00 33 THR A C 20
ATOM 24691 O O . THR A 1 46 ? -16.103 3.453 -0.419 1.00 0.00 33 THR A O 20
ATOM 24702 N N . SER A 1 47 ? -14.973 3.320 -2.374 1.00 0.00 34 SER A N 20
ATOM 24703 C CA . SER A 1 47 ? -15.644 2.106 -2.807 1.00 0.00 34 SER A CA 20
ATOM 24704 C C . SER A 1 47 ? -14.713 0.904 -2.639 1.00 0.00 34 SER A C 20
ATOM 24705 O O . SER A 1 47 ? -14.963 -0.163 -3.197 1.00 0.00 34 SER A O 20
ATOM 24713 N N . ILE A 1 48 ? -13.658 1.118 -1.866 1.00 0.00 35 ILE A N 20
ATOM 24714 C CA . ILE A 1 48 ? -12.687 0.065 -1.617 1.00 0.00 35 ILE A CA 20
ATOM 24715 C C . ILE A 1 48 ? -13.323 -1.009 -0.732 1.00 0.00 35 ILE A C 20
ATOM 24716 O O . ILE A 1 48 ? -14.445 -0.843 -0.257 1.00 0.00 35 ILE A O 20
ATOM 24732 N N . THR A 1 49 ? -12.577 -2.087 -0.538 1.00 0.00 36 THR A N 20
ATOM 24733 C CA . THR A 1 49 ? -13.053 -3.189 0.282 1.00 0.00 36 THR A CA 20
ATOM 24734 C C . THR A 1 49 ? -13.132 -2.766 1.750 1.00 0.00 36 THR A C 20
ATOM 24735 O O . THR A 1 49 ? -12.123 -2.396 2.348 1.00 0.00 36 THR A O 20
ATOM 24746 N N . SER A 1 50 ? -14.341 -2.835 2.288 1.00 0.00 37 SER A N 20
ATOM 24747 C CA . SER A 1 50 ? -14.565 -2.464 3.675 1.00 0.00 37 SER A CA 20
ATOM 24748 C C . SER A 1 50 ? -15.034 -3.681 4.473 1.00 0.00 37 SER A C 20
ATOM 24749 O O . SER A 1 50 ? -14.819 -3.756 5.682 1.00 0.00 37 SER A O 20
ATOM 24757 N N . LYS A 1 51 ? -15.666 -4.606 3.765 1.00 0.00 38 LYS A N 20
ATOM 24758 C CA . LYS A 1 51 ? -16.167 -5.817 4.392 1.00 0.00 38 LYS A CA 20
ATOM 24759 C C . LYS A 1 51 ? -15.233 -6.982 4.061 1.00 0.00 38 LYS A C 20
ATOM 24760 O O . LYS A 1 51 ? -14.822 -7.725 4.951 1.00 0.00 38 LYS A O 20
ATOM 24779 N N . LYS A 1 52 ? -14.925 -7.105 2.779 1.00 0.00 39 LYS A N 20
ATOM 24780 C CA . LYS A 1 52 ? -14.046 -8.168 2.319 1.00 0.00 39 LYS A CA 20
ATOM 24781 C C . LYS A 1 52 ? -12.639 -7.935 2.872 1.00 0.00 39 LYS A C 20
ATOM 24782 O O . LYS A 1 52 ? -12.058 -6.869 2.673 1.00 0.00 39 LYS A O 20
ATOM 24801 N N . TRP A 1 53 ? -12.131 -8.950 3.555 1.00 0.00 40 TRP A N 20
ATOM 24802 C CA . TRP A 1 53 ? -10.802 -8.869 4.139 1.00 0.00 40 TRP A CA 20
ATOM 24803 C C . TRP A 1 53 ? -10.157 -10.253 4.038 1.00 0.00 40 TRP A C 20
ATOM 24804 O O . TRP A 1 53 ? -10.820 -11.268 4.244 1.00 0.00 40 TRP A O 20
ATOM 24825 N N . GLY A 1 54 ? -8.871 -10.249 3.720 1.00 0.00 41 GLY A N 20
ATOM 24826 C CA . GLY A 1 54 ? -8.128 -11.491 3.589 1.00 0.00 41 GLY A CA 20
ATOM 24827 C C . GLY A 1 54 ? -6.967 -11.543 4.584 1.00 0.00 41 GLY A C 20
ATOM 24828 O O . GLY A 1 54 ? -6.541 -10.512 5.101 1.00 0.00 41 GLY A O 20
ATOM 24832 N N . THR A 1 55 ? -6.488 -12.755 4.822 1.00 0.00 42 THR A N 20
ATOM 24833 C CA . THR A 1 55 ? -5.385 -12.956 5.746 1.00 0.00 42 THR A CA 20
ATOM 24834 C C . THR A 1 55 ? -4.162 -12.152 5.299 1.00 0.00 42 THR A C 20
ATOM 24835 O O . THR A 1 55 ? -3.431 -11.614 6.129 1.00 0.00 42 THR A O 20
ATOM 24846 N N . ARG A 1 56 ? -3.979 -12.094 3.988 1.00 0.00 43 ARG A N 20
ATOM 24847 C CA . ARG A 1 56 ? -2.857 -11.365 3.421 1.00 0.00 43 ARG A CA 20
ATOM 24848 C C . ARG A 1 56 ? -3.304 -9.973 2.969 1.00 0.00 43 ARG A C 20
ATOM 24849 O O . ARG A 1 56 ? -2.553 -9.262 2.302 1.00 0.00 43 ARG A O 20
ATOM 24870 N N . ASP A 1 57 ? -4.524 -9.625 3.350 1.00 0.00 44 ASP A N 20
ATOM 24871 C CA . ASP A 1 57 ? -5.080 -8.331 2.993 1.00 0.00 44 ASP A CA 20
ATOM 24872 C C . ASP A 1 57 ? -4.998 -7.394 4.200 1.00 0.00 44 ASP A C 20
ATOM 24873 O O . ASP A 1 57 ? -4.822 -7.847 5.330 1.00 0.00 44 ASP A O 20
ATOM 24882 N N . LEU A 1 58 ? -5.130 -6.106 3.919 1.00 0.00 45 LEU A N 20
ATOM 24883 C CA . LEU A 1 58 ? -5.073 -5.102 4.968 1.00 0.00 45 LEU A CA 20
ATOM 24884 C C . LEU A 1 58 ? -6.496 -4.712 5.372 1.00 0.00 45 LEU A C 20
ATOM 24885 O O . LEU A 1 58 ? -7.428 -4.841 4.579 1.00 0.00 45 LEU A O 20
ATOM 24901 N N . GLN A 1 59 ? -6.620 -4.242 6.605 1.00 0.00 46 GLN A N 20
ATOM 24902 C CA . GLN A 1 59 ? -7.914 -3.832 7.123 1.00 0.00 46 GLN A CA 20
ATOM 24903 C C . GLN A 1 59 ? -8.170 -2.358 6.804 1.00 0.00 46 GLN A C 20
ATOM 24904 O O . GLN A 1 59 ? -8.820 -1.655 7.577 1.00 0.00 46 GLN A O 20
ATOM 24918 N N . VAL A 1 60 ? -7.646 -1.932 5.664 1.00 0.00 47 VAL A N 20
ATOM 24919 C CA . VAL A 1 60 ? -7.810 -0.554 5.234 1.00 0.00 47 VAL A CA 20
ATOM 24920 C C . VAL A 1 60 ? -9.294 -0.275 4.983 1.00 0.00 47 VAL A C 20
ATOM 24921 O O . VAL A 1 60 ? -10.055 -1.188 4.666 1.00 0.00 47 VAL A O 20
ATOM 24934 N N . LYS A 1 61 ? -9.660 0.989 5.135 1.00 0.00 48 LYS A N 20
ATOM 24935 C CA . LYS A 1 61 ? -11.039 1.399 4.930 1.00 0.00 48 LYS A CA 20
ATOM 24936 C C . LYS A 1 61 ? -11.156 2.125 3.588 1.00 0.00 48 LYS A C 20
ATOM 24937 O O . LYS A 1 61 ? -10.172 2.661 3.080 1.00 0.00 48 LYS A O 20
ATOM 24956 N N . PRO A 1 62 ? -12.399 2.119 3.038 1.00 0.00 49 PRO A N 20
ATOM 24957 C CA . PRO A 1 62 ? -12.658 2.770 1.765 1.00 0.00 49 PRO A CA 20
ATOM 24958 C C . PRO A 1 62 ? -12.698 4.292 1.926 1.00 0.00 49 PRO A C 20
ATOM 24959 O O . PRO A 1 62 ? -13.419 4.811 2.776 1.00 0.00 49 PRO A O 20
ATOM 24970 N N . GLY A 1 63 ? -11.914 4.963 1.095 1.00 0.00 50 GLY A N 20
ATOM 24971 C CA . GLY A 1 63 ? -11.851 6.414 1.134 1.00 0.00 50 GLY A CA 20
ATOM 24972 C C . GLY A 1 63 ? -10.646 6.889 1.948 1.00 0.00 50 GLY A C 20
ATOM 24973 O O . GLY A 1 63 ? -10.544 8.068 2.283 1.00 0.00 50 GLY A O 20
ATOM 24977 N N . GLU A 1 64 ? -9.762 5.946 2.242 1.00 0.00 51 GLU A N 20
ATOM 24978 C CA . GLU A 1 64 ? -8.568 6.254 3.010 1.00 0.00 51 GLU A CA 20
ATOM 24979 C C . GLU A 1 64 ? -7.365 6.417 2.078 1.00 0.00 51 GLU A C 20
ATOM 24980 O O . GLU A 1 64 ? -7.459 6.138 0.884 1.00 0.00 51 GLU A O 20
ATOM 24992 N N . SER A 1 65 ? -6.263 6.867 2.660 1.00 0.00 52 SER A N 20
ATOM 24993 C CA . SER A 1 65 ? -5.044 7.070 1.897 1.00 0.00 52 SER A CA 20
ATOM 24994 C C . SER A 1 65 ? -3.858 6.434 2.625 1.00 0.00 52 SER A C 20
ATOM 24995 O O . SER A 1 65 ? -3.620 6.718 3.798 1.00 0.00 52 SER A O 20
ATOM 25003 N N . LEU A 1 66 ? -3.146 5.584 1.899 1.00 0.00 53 LEU A N 20
ATOM 25004 C CA . LEU A 1 66 ? -1.991 4.905 2.462 1.00 0.00 53 LEU A CA 20
ATOM 25005 C C . LEU A 1 66 ? -0.886 4.827 1.406 1.00 0.00 53 LEU A C 20
ATOM 25006 O O . LEU A 1 66 ? -1.117 5.135 0.237 1.00 0.00 53 LEU A O 20
ATOM 25022 N N . GLU A 1 67 ? 0.290 4.415 1.855 1.00 0.00 54 GLU A N 20
ATOM 25023 C CA . GLU A 1 67 ? 1.431 4.293 0.964 1.00 0.00 54 GLU A CA 20
ATOM 25024 C C . GLU A 1 67 ? 1.308 3.026 0.115 1.00 0.00 54 GLU A C 20
ATOM 25025 O O . GLU A 1 67 ? 1.028 1.948 0.639 1.00 0.00 54 GLU A O 20
ATOM 25037 N N . VAL A 1 68 ? 1.525 3.197 -1.181 1.00 0.00 55 VAL A N 20
ATOM 25038 C CA . VAL A 1 68 ? 1.442 2.080 -2.107 1.00 0.00 55 VAL A CA 20
ATOM 25039 C C . VAL A 1 68 ? 2.855 1.636 -2.491 1.00 0.00 55 VAL A C 20
ATOM 25040 O O . VAL A 1 68 ? 3.701 2.465 -2.824 1.00 0.00 55 VAL A O 20
ATOM 25053 N N . ILE A 1 69 ? 3.067 0.330 -2.432 1.00 0.00 56 ILE A N 20
ATOM 25054 C CA . ILE A 1 69 ? 4.363 -0.234 -2.770 1.00 0.00 56 ILE A CA 20
ATOM 25055 C C . ILE A 1 69 ? 4.384 -0.597 -4.256 1.00 0.00 56 ILE A C 20
ATOM 25056 O O . ILE A 1 69 ? 3.848 0.136 -5.085 1.00 0.00 56 ILE A O 20
ATOM 25072 N N . GLN A 1 70 ? 5.010 -1.728 -4.547 1.00 0.00 57 GLN A N 20
ATOM 25073 C CA . GLN A 1 70 ? 5.109 -2.197 -5.919 1.00 0.00 57 GLN A CA 20
ATOM 25074 C C . GLN A 1 70 ? 4.010 -3.220 -6.210 1.00 0.00 57 GLN A C 20
ATOM 25075 O O . GLN A 1 70 ? 3.475 -3.841 -5.292 1.00 0.00 57 GLN A O 20
ATOM 25089 N N . THR A 1 71 ? 3.704 -3.365 -7.491 1.00 0.00 58 THR A N 20
ATOM 25090 C CA . THR A 1 71 ? 2.678 -4.302 -7.915 1.00 0.00 58 THR A CA 20
ATOM 25091 C C . THR A 1 71 ? 3.135 -5.741 -7.668 1.00 0.00 58 THR A C 20
ATOM 25092 O O . THR A 1 71 ? 4.223 -6.131 -8.090 1.00 0.00 58 THR A O 20
ATOM 25103 N N . THR A 1 72 ? 2.282 -6.491 -6.987 1.00 0.00 59 THR A N 20
ATOM 25104 C CA . THR A 1 72 ? 2.585 -7.878 -6.679 1.00 0.00 59 THR A CA 20
ATOM 25105 C C . THR A 1 72 ? 2.823 -8.670 -7.966 1.00 0.00 59 THR A C 20
ATOM 25106 O O . THR A 1 72 ? 3.964 -8.982 -8.305 1.00 0.00 59 THR A O 20
ATOM 25117 N N . ASP A 1 73 ? 1.729 -8.973 -8.649 1.00 0.00 60 ASP A N 20
ATOM 25118 C CA . ASP A 1 73 ? 1.805 -9.722 -9.891 1.00 0.00 60 ASP A CA 20
ATOM 25119 C C . ASP A 1 73 ? 1.558 -8.777 -11.068 1.00 0.00 60 ASP A C 20
ATOM 25120 O O . ASP A 1 73 ? 2.492 -8.160 -11.580 1.00 0.00 60 ASP A O 20
ATOM 25129 N N . ASP A 1 74 ? 0.297 -8.692 -11.463 1.00 0.00 61 ASP A N 20
ATOM 25130 C CA . ASP A 1 74 ? -0.084 -7.832 -12.571 1.00 0.00 61 ASP A CA 20
ATOM 25131 C C . ASP A 1 74 ? -1.051 -6.758 -12.068 1.00 0.00 61 ASP A C 20
ATOM 25132 O O . ASP A 1 74 ? -0.795 -5.565 -12.223 1.00 0.00 61 ASP A O 20
ATOM 25141 N N . THR A 1 75 ? -2.142 -7.220 -11.475 1.00 0.00 62 THR A N 20
ATOM 25142 C CA . THR A 1 75 ? -3.148 -6.314 -10.948 1.00 0.00 62 THR A CA 20
ATOM 25143 C C . THR A 1 75 ? -3.233 -6.438 -9.426 1.00 0.00 62 THR A C 20
ATOM 25144 O O . THR A 1 75 ? -4.241 -6.898 -8.891 1.00 0.00 62 THR A O 20
ATOM 25155 N N . LYS A 1 76 ? -2.161 -6.019 -8.769 1.00 0.00 63 LYS A N 20
ATOM 25156 C CA . LYS A 1 76 ? -2.101 -6.078 -7.319 1.00 0.00 63 LYS A CA 20
ATOM 25157 C C . LYS A 1 76 ? -1.049 -5.087 -6.816 1.00 0.00 63 LYS A C 20
ATOM 25158 O O . LYS A 1 76 ? 0.076 -5.064 -7.314 1.00 0.00 63 LYS A O 20
ATOM 25177 N N . VAL A 1 77 ? -1.451 -4.293 -5.835 1.00 0.00 64 VAL A N 20
ATOM 25178 C CA . VAL A 1 77 ? -0.557 -3.303 -5.259 1.00 0.00 64 VAL A CA 20
ATOM 25179 C C . VAL A 1 77 ? -0.442 -3.541 -3.752 1.00 0.00 64 VAL A C 20
ATOM 25180 O O . VAL A 1 77 ? -1.451 -3.683 -3.063 1.00 0.00 64 VAL A O 20
ATOM 25193 N N . LEU A 1 78 ? 0.797 -3.577 -3.284 1.00 0.00 65 LEU A N 20
ATOM 25194 C CA . LEU A 1 78 ? 1.057 -3.796 -1.871 1.00 0.00 65 LEU A CA 20
ATOM 25195 C C . LEU A 1 78 ? 1.056 -2.451 -1.143 1.00 0.00 65 LEU A C 20
ATOM 25196 O O . LEU A 1 78 ? 1.864 -1.575 -1.446 1.00 0.00 65 LEU A O 20
ATOM 25212 N N . CYS A 1 79 ? 0.138 -2.328 -0.195 1.00 0.00 66 CYS A N 20
ATOM 25213 C CA . CYS A 1 79 ? 0.020 -1.104 0.579 1.00 0.00 66 CYS A CA 20
ATOM 25214 C C . CYS A 1 79 ? 0.772 -1.296 1.898 1.00 0.00 66 CYS A C 20
ATOM 25215 O O . CYS A 1 79 ? 0.991 -2.425 2.333 1.00 0.00 66 CYS A O 20
ATOM 25223 N N . ARG A 1 80 ? 1.147 -0.175 2.497 1.00 0.00 67 ARG A N 20
ATOM 25224 C CA . ARG A 1 80 ? 1.870 -0.206 3.757 1.00 0.00 67 ARG A CA 20
ATOM 25225 C C . ARG A 1 80 ? 1.276 0.811 4.734 1.00 0.00 67 ARG A C 20
ATOM 25226 O O . ARG A 1 80 ? 0.833 1.884 4.327 1.00 0.00 67 ARG A O 20
ATOM 25247 N N . ASN A 1 81 ? 1.286 0.437 6.005 1.00 0.00 68 ASN A N 20
ATOM 25248 C CA . ASN A 1 81 ? 0.754 1.303 7.044 1.00 0.00 68 ASN A CA 20
ATOM 25249 C C . ASN A 1 81 ? 1.867 1.647 8.035 1.00 0.00 68 ASN A C 20
ATOM 25250 O O . ASN A 1 81 ? 2.687 0.795 8.374 1.00 0.00 68 ASN A O 20
ATOM 25261 N N . GLU A 1 82 ? 1.861 2.897 8.473 1.00 0.00 69 GLU A N 20
ATOM 25262 C CA . GLU A 1 82 ? 2.860 3.365 9.418 1.00 0.00 69 GLU A CA 20
ATOM 25263 C C . GLU A 1 82 ? 2.875 2.471 10.660 1.00 0.00 69 GLU A C 20
ATOM 25264 O O . GLU A 1 82 ? 3.810 2.526 11.457 1.00 0.00 69 GLU A O 20
ATOM 25276 N N . GLU A 1 83 ? 1.827 1.669 10.785 1.00 0.00 70 GLU A N 20
ATOM 25277 C CA . GLU A 1 83 ? 1.708 0.765 11.916 1.00 0.00 70 GLU A CA 20
ATOM 25278 C C . GLU A 1 83 ? 2.900 -0.194 11.957 1.00 0.00 70 GLU A C 20
ATOM 25279 O O . GLU A 1 83 ? 3.083 -0.921 12.932 1.00 0.00 70 GLU A O 20
ATOM 25291 N N . GLY A 1 84 ? 3.679 -0.164 10.886 1.00 0.00 71 GLY A N 20
ATOM 25292 C CA . GLY A 1 84 ? 4.848 -1.022 10.788 1.00 0.00 71 GLY A CA 20
ATOM 25293 C C . GLY A 1 84 ? 4.474 -2.397 10.231 1.00 0.00 71 GLY A C 20
ATOM 25294 O O . GLY A 1 84 ? 5.254 -3.343 10.330 1.00 0.00 71 GLY A O 20
ATOM 25298 N N . LYS A 1 85 ? 3.281 -2.464 9.660 1.00 0.00 72 LYS A N 20
ATOM 25299 C CA . LYS A 1 85 ? 2.794 -3.708 9.088 1.00 0.00 72 LYS A CA 20
ATOM 25300 C C . LYS A 1 85 ? 2.453 -3.487 7.613 1.00 0.00 72 LYS A C 20
ATOM 25301 O O . LYS A 1 85 ? 2.179 -2.362 7.197 1.00 0.00 72 LYS A O 20
ATOM 25320 N N . TYR A 1 86 ? 2.480 -4.578 6.862 1.00 0.00 73 TYR A N 20
ATOM 25321 C CA . TYR A 1 86 ? 2.177 -4.518 5.442 1.00 0.00 73 TYR A CA 20
ATOM 25322 C C . TYR A 1 86 ? 0.900 -5.297 5.121 1.00 0.00 73 TYR A C 20
ATOM 25323 O O . TYR A 1 86 ? 0.473 -6.146 5.902 1.00 0.00 73 TYR A O 20
ATOM 25341 N N . GLY A 1 87 ? 0.326 -4.980 3.969 1.00 0.00 74 GLY A N 20
ATOM 25342 C CA . GLY A 1 87 ? -0.893 -5.639 3.534 1.00 0.00 74 GLY A CA 20
ATOM 25343 C C . GLY A 1 87 ? -1.042 -5.569 2.013 1.00 0.00 74 GLY A C 20
ATOM 25344 O O . GLY A 1 87 ? -0.442 -4.712 1.366 1.00 0.00 74 GLY A O 20
ATOM 25348 N N . TYR A 1 88 ? -1.846 -6.481 1.486 1.00 0.00 75 TYR A N 20
ATOM 25349 C CA . TYR A 1 88 ? -2.081 -6.534 0.054 1.00 0.00 75 TYR A CA 20
ATOM 25350 C C . TYR A 1 88 ? -3.465 -5.982 -0.295 1.00 0.00 75 TYR A C 20
ATOM 25351 O O . TYR A 1 88 ? -4.387 -6.049 0.517 1.00 0.00 75 TYR A O 20
ATOM 25369 N N . VAL A 1 89 ? -3.567 -5.448 -1.504 1.00 0.00 76 VAL A N 20
ATOM 25370 C CA . VAL A 1 89 ? -4.823 -4.885 -1.970 1.00 0.00 76 VAL A CA 20
ATOM 25371 C C . VAL A 1 89 ? -5.089 -5.359 -3.400 1.00 0.00 76 VAL A C 20
ATOM 25372 O O . VAL A 1 89 ? -4.251 -5.182 -4.283 1.00 0.00 76 VAL A O 20
ATOM 25385 N N . LEU A 1 90 ? -6.260 -5.952 -3.584 1.00 0.00 77 LEU A N 20
ATOM 25386 C CA . LEU A 1 90 ? -6.647 -6.453 -4.892 1.00 0.00 77 LEU A CA 20
ATOM 25387 C C . LEU A 1 90 ? -7.026 -5.275 -5.792 1.00 0.00 77 LEU A C 20
ATOM 25388 O O . LEU A 1 90 ? -7.613 -4.298 -5.328 1.00 0.00 77 LEU A O 20
ATOM 25404 N N . ARG A 1 91 ? -6.677 -5.406 -7.063 1.00 0.00 78 ARG A N 20
ATOM 25405 C CA . ARG A 1 91 ? -6.973 -4.365 -8.033 1.00 0.00 78 ARG A CA 20
ATOM 25406 C C . ARG A 1 91 ? -8.476 -4.079 -8.062 1.00 0.00 78 ARG A C 20
ATOM 25407 O O . ARG A 1 91 ? -8.897 -2.994 -8.459 1.00 0.00 78 ARG A O 20
ATOM 25428 N N . SER A 1 92 ? -9.243 -5.072 -7.636 1.00 0.00 79 SER A N 20
ATOM 25429 C CA . SER A 1 92 ? -10.690 -4.941 -7.609 1.00 0.00 79 SER A CA 20
ATOM 25430 C C . SER A 1 92 ? -11.084 -3.639 -6.909 1.00 0.00 79 SER A C 20
ATOM 25431 O O . SER A 1 92 ? -11.746 -2.788 -7.500 1.00 0.00 79 SER A O 20
ATOM 25439 N N . TYR A 1 93 ? -10.661 -3.525 -5.658 1.00 0.00 80 TYR A N 20
ATOM 25440 C CA . TYR A 1 93 ? -10.962 -2.341 -4.871 1.00 0.00 80 TYR A CA 20
ATOM 25441 C C . TYR A 1 93 ? -9.680 -1.605 -4.476 1.00 0.00 80 TYR A C 20
ATOM 25442 O O . TYR A 1 93 ? -9.197 -1.750 -3.354 1.00 0.00 80 TYR A O 20
ATOM 25460 N N . LEU A 1 94 ? -9.164 -0.832 -5.420 1.00 0.00 81 LEU A N 20
ATOM 25461 C CA . LEU A 1 94 ? -7.948 -0.073 -5.185 1.00 0.00 81 LEU A CA 20
ATOM 25462 C C . LEU A 1 94 ? -7.805 1.001 -6.265 1.00 0.00 81 LEU A C 20
ATOM 25463 O O . LEU A 1 94 ? -8.105 0.756 -7.433 1.00 0.00 81 LEU A O 20
ATOM 25479 N N . ALA A 1 95 ? -7.346 2.168 -5.837 1.00 0.00 82 ALA A N 20
ATOM 25480 C CA . ALA A 1 95 ? -7.160 3.281 -6.753 1.00 0.00 82 ALA A CA 20
ATOM 25481 C C . ALA A 1 95 ? -6.257 2.840 -7.907 1.00 0.00 82 ALA A C 20
ATOM 25482 O O . ALA A 1 95 ? -5.693 1.747 -7.875 1.00 0.00 82 ALA A O 20
ATOM 25489 N N . ASP A 1 96 ? -6.149 3.712 -8.898 1.00 0.00 83 ASP A N 20
ATOM 25490 C CA . ASP A 1 96 ? -5.324 3.427 -10.059 1.00 0.00 83 ASP A CA 20
ATOM 25491 C C . ASP A 1 96 ? -3.896 3.123 -9.603 1.00 0.00 83 ASP A C 20
ATOM 25492 O O . ASP A 1 96 ? -3.410 3.711 -8.638 1.00 0.00 83 ASP A O 20
#

Foldseek 3Di:
DCQQVVLCVVCVPDDDWDQPDWFAWAQPADCPDADPQADNDHHRGTFGWTDADPDQKIKTDDPVSHTHIGGNVGGDD

InterPro domains:
  IPR001452 SH3 domain [PF07653] (516-569)
  IPR001452 SH3 domain [PS50002] (511-572)
  IPR001452 SH3 domain [PS50002] (700-768)
  IPR001452 SH3 domain [SM00326] (514-571)
  IPR029294 Helically-extended SH3 domain [PF14603] (695-783)
  IPR035540 FYB, helically extended SH3 domain [cd11867] (695-765)
  IPR036028 SH3-like domain superfamily [SSF50044] (494-568)
  IPR036028 SH3-like domain superfamily [SSF50044] (689-763)
  IPR043443 FYN-binding protein 1/2-like [PTHR16830] (1-776)